Protein 2PBI (pdb70)

Sequence (1529 aa):
GQQYRPRMAFLQQKIEALVKDMQNPETGVRMHNQRVLVTSVPHAMTGGDVLQWITQRLWISNNLEAQNLGNFIVKYGYIYPLQDPKNLILKPDSSLYRFQTPYFWPTQQWPAEDTDYAIYLAKRNIKKKGILEEYEKENYDFLNKKINNYKWDFVIMQAKEQYRTGKERNKADRYALDCQEKAYWLVHRSPPGMNNVLDYGLDRVTNPNEVKKQTVTAVRKEIMYYQQALMRSTVKSSVSLGGIVKYSEQFSSSNDAIMSGCLPSNPWITDDTQFWDLNAKLVEIPTKMRVERWAFNFSELIRDPKGRQSFQYFLKKEFSGENLGFWEACEDLKYGDQSKVKEKAEEEEIYKLFLAPGARRWINIDGKTMDITVKGLRRHPHRYVLDAAQTHIYMLMKKDSYARYLKSPIYKEMLAKAIEPQNETLASLKSEAESLKGKLEEERAKLHHDVELHQVAERVEALGQFVMKTRRTLKGHGNKVLCMDWCKDKRRIVSSSQDGKVIVWDSFTTNKEHAVTMPCCTWVMACAYAPSGCAIACGGLDNKCSVYPLTFDKNENMAAKKKSVAMHTNYLSACSFTNSDMQILTASGDGTCALWDVESGQLLQSFHGHGADVLCLDLAPSSETGNTFVSGGCDKKAMVWDMRSGQCVQAFETHESDVNSVRYYPSGDAFASGSDDATCRLYDLRADREVAIYSKESIIFGASSVDFSLSGRLLFAGYNDYTINVWDVLKGSRVSILFGHENRVSTLRVSPDGTAFCSGSWDHTLRVWAGQQYRPRMAFLQQKIEALVKDMQNPETGVRMHNQRVLVTSVPHAMTGGDVLQWITQRLWISNLEAQNLGNFIVKYGYIYPLQDPKNLILKPDSSLYRFQTPYFWPTQQWPAEDTDYAIYLAKRNIKKKGILEEYEKENYDFLNKKINYKWDFVIMQAKEQYRTGKERNKADRYALDCCQEKAYWLVHRSPPGMNNVLDYGLDRVTNPNEVKKQTVTAVRKEIMYYQQALMMRSTVKSSVSLGGIVKYSEQFSSNDAIMSGCLPSNPWITDDTQFWDLNAKLVEIPTKMRVERWAFNFSELIRDPKGRQSFQYFLKKEFSGEENLGFWEACEDLKYGDQQSKVKEKAEEIYKLFLAPGARRWINIDGKTMDITVKGLRHPHRYVLDAAQTHIYMLMKKDDSYARYLKSPIYKEMLAKAIEEPQQGMATDGLHENETLASLKSEAESLKGKLEEERAKLHDVELHQVAERVEALGQFVMKTRRTLKGHGNKVLCMDWCKDKRRIVSSSQDGKVIVWDSFTTNKEHAVTMPCCTWVMACAYAPSGCAIACGGLDNKCSVYPLTFDKNENMAAKKKSVAMHTNYLSACSFTNSDMQILTASGDGTCALWDVESGQLLQSFHGHGADVLCLDLAPSSETGNTFVSGGCDKKAMVWDMRSGQQCVQAFETHESDVNSVRYYPSGDAFASGSDDATCRLYDLRADREVAIYSKESIIFGASSVDFSLSGRLLFAGYNDYTINVWDVLKGSSRVSILFGHENRVSTLRVSPDGTAFCSGSWDHTLRVWA

Structure (mmCIF, N/CA/C/O backbone):
data_2PBI
#
_entry.id   2PBI
#
_cell.length_a   110.167
_cell.length_b   119.032
_cell.length_c   131.950
_cell.angle_alpha   90.00
_cell.angle_beta   90.00
_cell.angle_gamma   90.00
#
_symmetry.space_group_name_H-M   'P 21 21 21'
#
loop_
_entity.id
_entity.type
_entity.pdbx_description
1 polymer 'Regulator of G-protein signaling 9'
2 polymer 'Guanine nucleotide-binding protein subunit beta 5'
3 non-polymer GLYCEROL
4 water water
#
loop_
_atom_site.group_PDB
_atom_site.id
_atom_site.type_symbol
_atom_site.label_atom_id
_atom_site.label_alt_id
_atom_site.label_comp_id
_atom_site.label_asym_id
_atom_site.label_entity_id
_atom_site.label_seq_id
_atom_site.pdbx_PDB_ins_code
_atom_site.Cartn_x
_atom_site.Cartn_y
_atom_site.Cartn_z
_atom_site.occupancy
_atom_site.B_iso_or_equiv
_atom_site.auth_seq_id
_atom_site.auth_comp_id
_atom_site.auth_asym_id
_atom_site.auth_atom_id
_atom_site.pdbx_PDB_model_num
ATOM 1 N N . GLY A 1 9 ? 27.767 -1.600 33.999 1.00 63.97 7 GLY A N 1
ATOM 2 C CA . GLY A 1 9 ? 27.340 -1.419 32.581 1.00 57.40 7 GLY A CA 1
ATOM 3 C C . GLY A 1 9 ? 26.323 -0.305 32.405 1.00 52.39 7 GLY A C 1
ATOM 4 O O . GLY A 1 9 ? 26.568 0.840 32.788 1.00 54.65 7 GLY A O 1
ATOM 5 N N . GLN A 1 10 ? 25.181 -0.645 31.815 1.00 46.20 8 GLN A N 1
ATOM 6 C CA . GLN A 1 10 ? 24.118 0.317 31.533 1.00 41.05 8 GLN A CA 1
ATOM 7 C C . GLN A 1 10 ? 22.834 -0.147 32.215 1.00 38.92 8 GLN A C 1
ATOM 8 O O . GLN A 1 10 ? 22.429 -1.304 32.070 1.00 38.45 8 GLN A O 1
ATOM 14 N N . GLN A 1 11 ? 22.194 0.752 32.958 1.00 38.35 9 GLN A N 1
ATOM 15 C CA . GLN A 1 11 ? 21.077 0.360 33.813 1.00 37.86 9 GLN A CA 1
ATOM 16 C C . GLN A 1 11 ? 19.710 0.849 33.357 1.00 32.78 9 GLN A C 1
ATOM 17 O O . GLN A 1 11 ? 18.706 0.276 33.756 1.00 32.43 9 GLN A O 1
ATOM 23 N N . TYR A 1 12 ? 19.666 1.898 32.539 1.00 28.54 10 TYR A N 1
ATOM 24 C CA . TYR A 1 12 ? 18.407 2.603 32.311 1.00 25.40 10 TYR A CA 1
ATOM 25 C C . TYR A 1 12 ? 17.895 2.587 30.876 1.00 20.97 10 TYR A C 1
ATOM 26 O O . TYR A 1 12 ? 18.660 2.718 29.925 1.00 19.37 10 TYR A O 1
ATOM 35 N N . ARG A 1 13 ? 16.584 2.423 30.735 1.00 19.43 11 ARG A N 1
ATOM 36 C CA . ARG A 1 13 ? 15.943 2.521 29.423 1.00 16.00 11 ARG A CA 1
ATOM 37 C C . ARG A 1 13 ? 16.077 3.946 28.860 1.00 14.85 11 ARG A C 1
ATOM 38 O O . ARG A 1 13 ? 16.000 4.925 29.614 1.00 16.42 11 ARG A O 1
ATOM 46 N N . PRO A 1 14 ? 16.297 4.070 27.541 1.00 12.90 12 PRO A N 1
ATOM 47 C CA . PRO A 1 14 ? 16.463 5.393 26.939 1.00 12.49 12 PRO A CA 1
ATOM 48 C C . PRO A 1 14 ? 15.141 6.153 26.857 1.00 12.13 12 PRO A C 1
ATOM 49 O O . PRO A 1 14 ? 14.073 5.563 27.026 1.00 11.85 12 PRO A O 1
ATOM 53 N N . ARG A 1 15 ? 15.219 7.456 26.606 1.00 12.54 13 ARG A N 1
ATOM 54 C CA . ARG A 1 15 ? 14.035 8.249 26.319 1.00 11.94 13 ARG A CA 1
ATOM 55 C C . ARG A 1 15 ? 13.316 7.677 25.117 1.00 10.00 13 ARG A C 1
ATOM 56 O O . ARG A 1 15 ? 13.940 7.141 24.209 1.00 9.04 13 ARG A O 1
ATOM 64 N N . MET A 1 16 ? 11.998 7.798 25.120 1.00 10.27 14 MET A N 1
ATOM 65 C CA . MET A 1 16 ? 11.175 7.304 24.016 1.00 9.32 14 MET A CA 1
ATOM 66 C C . MET A 1 16 ? 10.101 8.339 23.720 1.00 10.12 14 MET A C 1
ATOM 67 O O . MET A 1 16 ? 8.930 8.173 24.081 1.00 11.12 14 MET A O 1
ATOM 72 N N . ALA A 1 17 ? 10.526 9.415 23.058 1.00 9.27 15 ALA A N 1
ATOM 73 C CA . ALA A 1 17 ? 9.658 10.552 22.762 1.00 10.48 15 ALA A CA 1
ATOM 74 C C . ALA A 1 17 ? 8.482 10.174 21.846 1.00 10.92 15 ALA A C 1
ATOM 75 O O . ALA A 1 17 ? 7.435 10.840 21.868 1.00 12.35 15 ALA A O 1
ATOM 77 N N . PHE A 1 18 ? 8.647 9.104 21.071 1.00 15.37 16 PHE A N 1
ATOM 78 C CA . PHE A 1 18 ? 7.611 8.683 20.116 1.00 13.29 16 PHE A CA 1
ATOM 79 C C . PHE A 1 18 ? 6.310 8.263 20.788 1.00 11.96 16 PHE A C 1
ATOM 80 O O . PHE A 1 18 ? 5.246 8.372 20.177 1.00 11.96 16 PHE A O 1
ATOM 88 N N . LEU A 1 19 ? 6.400 7.753 22.013 1.00 12.73 17 LEU A N 1
ATOM 89 C CA . LEU A 1 19 ? 5.222 7.208 22.707 1.00 12.98 17 LEU A CA 1
ATOM 90 C C . LEU A 1 19 ? 4.141 8.262 22.913 1.00 13.82 17 LEU A C 1
ATOM 91 O O . LEU A 1 19 ? 2.996 8.027 22.539 1.00 13.65 17 LEU A O 1
ATOM 96 N N . GLN A 1 20 ? 4.519 9.416 23.461 1.00 16.81 18 GLN A N 1
ATOM 97 C CA A GLN A 1 20 ? 3.576 10.511 23.679 0.50 18.97 18 GLN A CA 1
ATOM 98 C CA B GLN A 1 20 ? 3.611 10.566 23.662 0.50 18.61 18 GLN A CA 1
ATOM 99 C C . GLN A 1 20 ? 2.951 10.943 22.349 1.00 17.29 18 GLN A C 1
ATOM 100 O O . GLN A 1 20 ? 1.763 11.270 22.302 1.00 17.05 18 GLN A O 1
ATOM 111 N N . LYS A 1 21 ? 3.747 10.904 21.279 1.00 15.29 19 LYS A N 1
ATOM 112 C CA . LYS A 1 21 ? 3.291 11.298 19.945 1.00 14.59 19 LYS A CA 1
ATOM 113 C C . LYS A 1 21 ? 2.285 10.322 19.329 1.00 12.32 19 LYS A C 1
ATOM 114 O O . LYS A 1 21 ? 1.333 10.750 18.677 1.00 12.95 19 LYS A O 1
ATOM 120 N N . ILE A 1 22 ? 2.494 9.019 19.510 1.00 10.50 20 ILE A N 1
ATOM 121 C CA . ILE A 1 22 ? 1.478 8.038 19.102 1.00 9.13 20 ILE A CA 1
ATOM 122 C C . ILE A 1 22 ? 0.198 8.224 19.923 1.00 10.33 20 ILE A C 1
ATOM 123 O O . ILE A 1 22 ? -0.902 8.227 19.372 1.00 10.00 20 ILE A O 1
ATOM 128 N N . GLU A 1 23 ? 0.356 8.371 21.239 1.00 12.08 21 GLU A N 1
ATOM 129 C CA . GLU A 1 23 ? -0.766 8.580 22.148 1.00 14.11 21 GLU A CA 1
ATOM 130 C C . GLU A 1 23 ? -1.623 9.803 21.786 1.00 16.35 21 GLU A C 1
ATOM 131 O O . GLU A 1 23 ? -2.862 9.738 21.859 1.00 15.84 21 GLU A O 1
ATOM 137 N N . ALA A 1 24 ? -0.967 10.902 21.393 1.00 16.66 22 ALA A N 1
ATOM 138 C CA . ALA A 1 24 ? -1.670 12.102 20.926 1.00 19.26 22 ALA A CA 1
ATOM 139 C C . ALA A 1 24 ? -2.491 11.812 19.674 1.00 17.77 22 ALA A C 1
ATOM 140 O O . ALA A 1 24 ? -3.627 12.247 19.568 1.00 18.53 22 ALA A O 1
ATOM 142 N N . LEU A 1 25 ? -1.907 11.060 18.739 1.00 15.69 23 LEU A N 1
ATOM 143 C CA . LEU A 1 25 ? -2.576 10.671 17.502 1.00 15.47 23 LEU A CA 1
ATOM 144 C C . LEU A 1 25 ? -3.757 9.755 17.805 1.00 15.01 23 LEU A C 1
ATOM 145 O O . LEU A 1 25 ? -4.852 9.933 17.260 1.00 15.08 23 LEU A O 1
ATOM 150 N N . VAL A 1 26 ? -3.529 8.777 18.680 1.00 14.14 24 VAL A N 1
ATOM 151 C CA . VAL A 1 26 ? -4.589 7.835 19.066 1.00 14.37 24 VAL A CA 1
ATOM 152 C C . VAL A 1 26 ? -5.768 8.557 19.735 1.00 17.39 24 VAL A C 1
ATOM 153 O O . VAL A 1 26 ? -6.926 8.266 19.437 1.00 18.15 24 VAL A O 1
ATOM 157 N N . LYS A 1 27 ? -5.469 9.520 20.606 1.00 19.91 25 LYS A N 1
ATOM 158 C CA . LYS A 1 27 ? -6.495 10.374 21.206 1.00 24.17 25 LYS A CA 1
ATOM 159 C C . LYS A 1 27 ? -7.278 11.166 20.142 1.00 25.27 25 LYS A C 1
ATOM 160 O O . LYS A 1 27 ? -8.508 11.253 20.213 1.00 26.72 25 LYS A O 1
ATOM 166 N N . ASP A 1 28 ? -6.570 11.740 19.172 1.00 24.76 26 ASP A N 1
ATOM 167 C CA . ASP A 1 28 ? -7.216 12.429 18.052 1.00 26.90 26 ASP A CA 1
ATOM 168 C C . ASP A 1 28 ? -8.157 11.467 17.313 1.00 25.17 26 ASP A C 1
ATOM 169 O O . ASP A 1 28 ? -9.268 11.837 16.976 1.00 26.32 26 ASP A O 1
ATOM 174 N N . MET A 1 29 ? -7.700 10.239 17.064 1.00 22.30 27 MET A N 1
ATOM 175 C CA . MET A 1 29 ? -8.527 9.220 16.376 1.00 22.41 27 MET A CA 1
ATOM 176 C C . MET A 1 29 ? -9.819 8.834 17.111 1.00 24.34 27 MET A C 1
ATOM 177 O O . MET A 1 29 ? -10.792 8.416 16.479 1.00 24.61 27 MET A O 1
ATOM 182 N N . GLN A 1 30 ? -9.804 8.939 18.440 1.00 26.45 28 GLN A N 1
ATOM 183 C CA . GLN A 1 30 ? -10.941 8.558 19.290 1.00 29.27 28 GLN A CA 1
ATOM 184 C C . GLN A 1 30 ? -11.912 9.707 19.556 1.00 33.69 28 GLN A C 1
ATOM 185 O O . GLN A 1 30 ? -12.938 9.516 20.230 1.00 36.30 28 GLN A O 1
ATOM 191 N N . ASN A 1 31 ? -11.597 10.895 19.038 1.00 35.24 29 ASN A N 1
ATOM 192 C CA . ASN A 1 31 ? -12.474 12.062 19.182 1.00 40.07 29 ASN A CA 1
ATOM 193 C C . ASN A 1 31 ? -13.867 11.765 18.620 1.00 41.55 29 ASN A C 1
ATOM 194 O O . ASN A 1 31 ? -13.980 11.235 17.513 1.00 39.23 29 ASN A O 1
ATOM 199 N N . PRO A 1 32 ? -14.931 12.086 19.393 1.00 45.59 30 PRO A N 1
ATOM 200 C CA . PRO A 1 32 ? -16.313 11.810 18.991 1.00 47.73 30 PRO A CA 1
ATOM 201 C C . PRO A 1 32 ? -16.788 12.529 17.727 1.00 49.78 30 PRO A C 1
ATOM 202 O O . PRO A 1 32 ? -17.655 12.005 17.020 1.00 50.49 30 PRO A O 1
ATOM 206 N N . GLU A 1 33 ? -16.245 13.710 17.447 1.00 51.38 31 GLU A N 1
ATOM 207 C CA . GLU A 1 33 ? -16.715 14.495 16.302 1.00 53.85 31 GLU A CA 1
ATOM 208 C C . GLU A 1 33 ? -15.831 14.359 15.053 1.00 50.10 31 GLU A C 1
ATOM 209 O O . GLU A 1 33 ? -16.331 14.450 13.924 1.00 51.17 31 GLU A O 1
ATOM 215 N N . THR A 1 34 ? -14.530 14.137 15.253 1.00 45.28 32 THR A N 1
ATOM 216 C CA . THR A 1 34 ? -13.566 14.203 14.158 1.00 41.98 32 THR A CA 1
ATOM 217 C C . THR A 1 34 ? -12.655 12.966 14.052 1.00 35.92 32 THR A C 1
ATOM 218 O O . THR A 1 34 ? -11.732 12.941 13.231 1.00 33.63 32 THR A O 1
ATOM 222 N N . GLY A 1 35 ? -12.914 11.952 14.874 1.00 33.10 33 GLY A N 1
ATOM 223 C CA . GLY A 1 35 ? -12.077 10.754 14.898 1.00 28.02 33 GLY A CA 1
ATOM 224 C C . GLY A 1 35 ? -12.356 9.778 13.763 1.00 25.45 33 GLY A C 1
ATOM 225 O O . GLY A 1 35 ? -13.078 10.102 12.821 1.00 26.73 33 GLY A O 1
ATOM 226 N N . VAL A 1 36 ? -11.753 8.593 13.848 1.00 21.55 34 VAL A N 1
ATOM 227 C CA . VAL A 1 36 ? -11.954 7.523 12.860 1.00 19.99 34 VAL A CA 1
ATOM 228 C C . VAL A 1 36 ? -13.420 7.059 12.872 1.00 21.46 34 VAL A C 1
ATOM 229 O O . VAL A 1 36 ? -14.034 6.942 13.947 1.00 21.88 34 VAL A O 1
ATOM 233 N N . ARG A 1 37 ? -13.979 6.814 11.687 1.00 22.00 35 ARG A N 1
ATOM 234 C CA . ARG A 1 37 ? -15.310 6.203 11.596 1.00 23.74 35 ARG A CA 1
ATOM 235 C C . ARG A 1 37 ? -15.344 4.858 12.317 1.00 22.13 35 ARG A C 1
ATOM 236 O O . ARG A 1 37 ? -14.483 3.996 12.100 1.00 19.21 35 ARG A O 1
ATOM 244 N N . MET A 1 38 ? -16.356 4.681 13.160 1.00 24.17 36 MET A N 1
ATOM 245 C CA . MET A 1 38 ? -16.525 3.451 13.907 1.00 23.96 36 MET A CA 1
ATOM 246 C C . MET A 1 38 ? -17.686 2.616 13.365 1.00 25.53 36 MET A C 1
ATOM 247 O O . MET A 1 38 ? -18.477 3.081 12.539 1.00 26.82 36 MET A O 1
ATOM 252 N N . HIS A 1 39 ? -17.790 1.385 13.856 1.00 25.05 37 HIS A N 1
ATOM 253 C CA . HIS A 1 39 ? -18.854 0.479 13.436 1.00 27.76 37 HIS A CA 1
ATOM 254 C C . HIS A 1 39 ? -19.938 0.271 14.485 1.00 30.61 37 HIS A C 1
ATOM 255 O O . HIS A 1 39 ? -19.681 0.395 15.687 1.00 30.32 37 HIS A O 1
ATOM 262 N N . ASN A 1 40 ? -21.146 -0.032 14.010 1.00 33.75 38 ASN A N 1
ATOM 263 C CA . ASN A 1 40 ? -22.227 -0.553 14.850 1.00 37.62 38 ASN A CA 1
ATOM 264 C C . ASN A 1 40 ? -21.783 -1.847 15.519 1.00 36.79 38 ASN A C 1
ATOM 265 O O . ASN A 1 40 ? -20.797 -2.466 15.105 1.00 34.54 38 ASN A O 1
ATOM 270 N N . GLN A 1 41 ? -22.505 -2.258 16.552 1.00 39.50 39 GLN A N 1
ATOM 271 C CA . GLN A 1 41 ? -22.262 -3.560 17.157 1.00 39.96 39 GLN A CA 1
ATOM 272 C C . GLN A 1 41 ? -23.584 -4.179 17.552 1.00 43.47 39 GLN A C 1
ATOM 273 O O . GLN A 1 41 ? -24.139 -3.859 18.610 1.00 46.07 39 GLN A O 1
ATOM 279 N N . ARG A 1 42 ? -24.074 -5.057 16.679 1.00 44.18 40 ARG A N 1
ATOM 280 C CA . ARG A 1 42 ? -25.385 -5.672 16.821 1.00 47.98 40 ARG A CA 1
ATOM 281 C C . ARG A 1 42 ? -25.398 -6.734 17.915 1.00 48.91 40 ARG A C 1
ATOM 282 O O . ARG A 1 42 ? -26.445 -7.009 18.499 1.00 52.25 40 ARG A O 1
ATOM 290 N N . VAL A 1 43 ? -24.238 -7.336 18.165 1.00 46.22 41 VAL A N 1
ATOM 291 C CA . VAL A 1 43 ? -24.041 -8.185 19.337 1.00 47.38 41 VAL A CA 1
ATOM 292 C C . VAL A 1 43 ? -23.522 -7.301 20.476 1.00 45.95 41 VAL A C 1
ATOM 293 O O . VAL A 1 43 ? -22.572 -6.536 20.297 1.00 43.47 41 VAL A O 1
ATOM 297 N N . LEU A 1 44 ? -24.175 -7.389 21.628 1.00 48.46 42 LEU A N 1
ATOM 298 C CA . LEU A 1 44 ? -23.856 -6.528 22.754 1.00 48.56 42 LEU A CA 1
ATOM 299 C C . LEU A 1 44 ? -22.521 -6.922 23.402 1.00 45.58 42 LEU A C 1
ATOM 300 O O . LEU A 1 44 ? -22.421 -7.963 24.060 1.00 46.31 42 LEU A O 1
ATOM 305 N N . VAL A 1 45 ? -21.504 -6.087 23.177 1.00 42.08 43 VAL A N 1
ATOM 306 C CA . VAL A 1 45 ? -20.171 -6.251 23.778 1.00 39.54 43 VAL A CA 1
ATOM 307 C C . VAL A 1 45 ? -19.839 -5.006 24.599 1.00 39.50 43 VAL A C 1
ATOM 308 O O . VAL A 1 45 ? -19.658 -3.920 24.030 1.00 37.96 43 VAL A O 1
ATOM 312 N N . THR A 1 46 ? -19.751 -5.176 25.923 1.00 41.10 44 THR A N 1
ATOM 313 C CA . THR A 1 46 ? -19.572 -4.068 26.882 1.00 41.33 44 THR A CA 1
ATOM 314 C C . THR A 1 46 ? -18.126 -3.817 27.346 1.00 38.67 44 THR A C 1
ATOM 315 O O . THR A 1 46 ? -17.843 -2.803 27.993 1.00 39.31 44 THR A O 1
ATOM 319 N N . SER A 1 47 ? -17.220 -4.733 27.026 1.00 35.18 45 SER A N 1
ATOM 320 C CA . SER A 1 47 ? -15.903 -4.742 27.662 1.00 33.35 45 SER A CA 1
ATOM 321 C C . SER A 1 47 ? -14.797 -4.045 26.853 1.00 28.61 45 SER A C 1
ATOM 322 O O . SER A 1 47 ? -13.717 -3.783 27.377 1.00 26.83 45 SER A O 1
ATOM 325 N N . VAL A 1 48 ? -15.075 -3.752 25.584 1.00 25.52 46 VAL A N 1
ATOM 326 C CA . VAL A 1 48 ? -14.085 -3.194 24.649 1.00 22.17 46 VAL A CA 1
ATOM 327 C C . VAL A 1 48 ? -14.770 -2.154 23.752 1.00 21.73 46 VAL A C 1
ATOM 328 O O . VAL A 1 48 ? -15.995 -2.155 23.649 1.00 23.02 46 VAL A O 1
ATOM 332 N N . PRO A 1 49 ? -13.994 -1.254 23.112 1.00 20.30 47 PRO A N 1
ATOM 333 C CA . PRO A 1 49 ? -14.668 -0.297 22.217 1.00 20.53 47 PRO A CA 1
ATOM 334 C C . PRO A 1 49 ? -15.211 -0.954 20.952 1.00 19.59 47 PRO A C 1
ATOM 335 O O . PRO A 1 49 ? -14.901 -2.118 20.681 1.00 18.26 47 PRO A O 1
ATOM 339 N N . HIS A 1 50 ? -16.011 -0.207 20.195 1.00 20.11 48 HIS A N 1
ATOM 340 C CA . HIS A 1 50 ? -16.509 -0.663 18.901 1.00 20.31 48 HIS A CA 1
ATOM 341 C C . HIS A 1 50 ? -15.345 -0.857 17.945 1.00 17.26 48 HIS A C 1
ATOM 342 O O . HIS A 1 50 ? -14.286 -0.252 18.119 1.00 15.01 48 HIS A O 1
ATOM 349 N N . ALA A 1 51 ? -15.543 -1.711 16.945 1.00 17.05 49 ALA A N 1
ATOM 350 C CA . ALA A 1 51 ? -14.506 -2.019 15.971 1.00 14.55 49 ALA A CA 1
ATOM 351 C C . ALA A 1 51 ? -14.487 -0.943 14.896 1.00 14.72 49 ALA A C 1
ATOM 352 O O . ALA A 1 51 ? -15.414 -0.139 14.801 1.00 16.49 49 ALA A O 1
ATOM 354 N N . MET A 1 52 ? -13.433 -0.945 14.085 1.00 12.51 50 MET A N 1
ATOM 355 C CA . MET A 1 52 ? -13.293 -0.019 12.967 1.00 12.55 50 MET A CA 1
ATOM 356 C C . MET A 1 52 ? -12.472 -0.741 11.917 1.00 10.72 50 MET A C 1
ATOM 357 O O . MET A 1 52 ? -11.736 -1.681 12.251 1.00 9.32 50 MET A O 1
ATOM 362 N N . THR A 1 53 ? -12.587 -0.327 10.657 1.00 10.90 51 THR A N 1
ATOM 363 C CA . THR A 1 53 ? -11.829 -1.016 9.596 1.00 9.84 51 THR A CA 1
ATOM 364 C C . THR A 1 53 ? -10.433 -0.428 9.429 1.00 8.51 51 THR A C 1
ATOM 365 O O . THR A 1 53 ? -10.204 0.752 9.710 1.00 8.56 51 THR A O 1
ATOM 369 N N . GLY A 1 54 ? -9.500 -1.260 8.968 1.00 7.50 52 GLY A N 1
ATOM 370 C CA . GLY A 1 54 ? -8.160 -0.790 8.619 1.00 6.18 52 GLY A CA 1
ATOM 371 C C . GLY A 1 54 ? -8.186 0.320 7.584 1.00 7.29 52 GLY A C 1
ATOM 372 O O . GLY A 1 54 ? -7.427 1.280 7.697 1.00 6.68 52 GLY A O 1
ATOM 373 N N . GLY A 1 55 ? -9.063 0.199 6.587 1.00 8.41 53 GLY A N 1
ATOM 374 C CA . GLY A 1 55 ? -9.226 1.237 5.553 1.00 10.37 53 GLY A CA 1
ATOM 375 C C . GLY A 1 55 ? -9.652 2.594 6.109 1.00 11.17 53 GLY A C 1
ATOM 376 O O . GLY A 1 55 ? -9.134 3.628 5.689 1.00 11.56 53 GLY A O 1
ATOM 377 N N . ASP A 1 56 ? -10.587 2.593 7.061 1.00 10.95 54 ASP A N 1
ATOM 378 C CA . ASP A 1 56 ? -11.029 3.829 7.712 1.00 12.02 54 ASP A CA 1
ATOM 379 C C . ASP A 1 56 ? -9.937 4.479 8.587 1.00 10.61 54 ASP A C 1
ATOM 380 O O . ASP A 1 56 ? -9.828 5.714 8.619 1.00 11.53 54 ASP A O 1
ATOM 385 N N . VAL A 1 57 ? -9.152 3.671 9.299 1.00 7.95 55 VAL A N 1
ATOM 386 C CA . VAL A 1 57 ? -8.024 4.204 10.078 1.00 8.17 55 VAL A CA 1
ATOM 387 C C . VAL A 1 57 ? -7.020 4.835 9.122 1.00 8.60 55 VAL A C 1
ATOM 388 O O . VAL A 1 57 ? -6.555 5.947 9.354 1.00 9.53 55 VAL A O 1
ATOM 392 N N . LEU A 1 58 ? -6.706 4.122 8.046 1.00 8.15 56 LEU A N 1
ATOM 393 C CA . LEU A 1 58 ? -5.769 4.634 7.051 1.00 10.40 56 LEU A CA 1
ATOM 394 C C . LEU A 1 58 ? -6.240 5.919 6.395 1.00 12.43 56 LEU A C 1
ATOM 395 O O . LEU A 1 58 ? -5.449 6.842 6.210 1.00 13.71 56 LEU A O 1
ATOM 400 N N . GLN A 1 59 ? -7.523 5.976 6.042 1.00 13.58 57 GLN A N 1
ATOM 401 C CA . GLN A 1 59 ? -8.085 7.182 5.432 1.00 17.04 57 GLN A CA 1
ATOM 402 C C . GLN A 1 59 ? -7.982 8.376 6.383 1.00 16.64 57 GLN A C 1
ATOM 403 O O . GLN A 1 59 ? -7.619 9.480 5.968 1.00 18.17 57 GLN A O 1
ATOM 409 N N . TRP A 1 60 ? -8.290 8.141 7.655 1.00 15.02 58 TRP A N 1
ATOM 410 C CA . TRP A 1 60 ? -8.188 9.170 8.683 1.00 15.89 58 TRP A CA 1
ATOM 411 C C . TRP A 1 60 ? -6.760 9.728 8.797 1.00 15.23 58 TRP A C 1
ATOM 412 O O . TRP A 1 60 ? -6.573 10.942 8.859 1.00 16.74 58 TRP A O 1
ATOM 423 N N . ILE A 1 61 ? -5.764 8.840 8.839 1.00 12.77 59 ILE A N 1
ATOM 424 C CA . ILE A 1 61 ? -4.345 9.235 8.883 1.00 12.36 59 ILE A CA 1
ATOM 425 C C . ILE A 1 61 ? -3.929 10.063 7.655 1.00 14.80 59 ILE A C 1
ATOM 426 O O . ILE A 1 61 ? -3.302 11.122 7.779 1.00 15.40 59 ILE A O 1
ATOM 431 N N . THR A 1 62 ? -4.259 9.555 6.471 1.00 15.60 60 THR A N 1
ATOM 432 C CA . THR A 1 62 ? -3.941 10.217 5.205 1.00 18.59 60 THR A CA 1
ATOM 433 C C . THR A 1 62 ? -4.494 11.639 5.190 1.00 21.87 60 THR A C 1
ATOM 434 O O . THR A 1 62 ? -3.785 12.593 4.824 1.00 23.29 60 THR A O 1
ATOM 438 N N . GLN A 1 63 ? -5.748 11.775 5.613 1.00 22.88 61 GLN A N 1
ATOM 439 C CA . GLN A 1 63 ? -6.429 13.070 5.617 1.00 27.11 61 GLN A CA 1
ATOM 440 C C . GLN A 1 63 ? -5.936 14.007 6.721 1.00 27.28 61 GLN A C 1
ATOM 441 O O . GLN A 1 63 ? -5.698 15.183 6.465 1.00 30.09 61 GLN A O 1
ATOM 447 N N . ARG A 1 64 ? -5.783 13.481 7.934 1.00 24.69 62 ARG A N 1
ATOM 448 C CA . ARG A 1 64 ? -5.355 14.279 9.086 1.00 25.71 62 ARG A CA 1
ATOM 449 C C . ARG A 1 64 ? -3.938 14.857 8.902 1.00 25.55 62 ARG A C 1
ATOM 450 O O . ARG A 1 64 ? -3.686 16.031 9.187 1.00 27.82 62 ARG A O 1
ATOM 458 N N . LEU A 1 65 ? -3.022 14.025 8.421 1.00 22.43 63 LEU A N 1
ATOM 459 C CA . LEU A 1 65 ? -1.623 14.414 8.324 1.00 22.24 63 LEU A CA 1
ATOM 460 C C . LEU A 1 65 ? -1.269 14.915 6.929 1.00 24.03 63 LEU A C 1
ATOM 461 O O . LEU A 1 65 ? -0.161 15.409 6.707 1.00 24.85 63 LEU A O 1
ATOM 466 N N . TRP A 1 66 ? -2.223 14.794 6.006 1.00 24.67 64 TRP A N 1
ATOM 467 C CA . TRP A 1 66 ? -2.068 15.213 4.603 1.00 26.74 64 TRP A CA 1
ATOM 468 C C . TRP A 1 66 ? -0.817 14.612 3.972 1.00 24.68 64 TRP A C 1
ATOM 469 O O . TRP A 1 66 ? 0.130 15.322 3.627 1.00 26.57 64 TRP A O 1
ATOM 480 N N . ILE A 1 67 ? -0.812 13.293 3.842 1.00 20.93 65 ILE A N 1
ATOM 481 C CA . ILE A 1 67 ? 0.362 12.570 3.360 1.00 19.61 65 ILE A CA 1
ATOM 482 C C . ILE A 1 67 ? -0.039 11.490 2.369 1.00 19.67 65 ILE A C 1
ATOM 483 O O . ILE A 1 67 ? -1.219 11.135 2.285 1.00 19.50 65 ILE A O 1
ATOM 488 N N . SER A 1 68 ? 0.939 10.961 1.633 1.00 20.40 66 SER A N 1
ATOM 489 C CA . SER A 1 68 ? 0.695 9.869 0.677 1.00 20.68 66 SER A CA 1
ATOM 490 C C . SER A 1 68 ? 0.211 8.601 1.373 1.00 18.62 66 SER A C 1
ATOM 491 O O . SER A 1 68 ? 0.433 8.409 2.570 1.00 15.52 66 SER A O 1
ATOM 494 N N . ASN A 1 69 ? -0.453 7.730 0.619 1.00 19.04 67 ASN A N 1
ATOM 495 C CA A ASN A 1 69 ? -0.917 6.494 1.214 0.50 17.46 67 ASN A CA 1
ATOM 496 C CA B ASN A 1 69 ? -0.915 6.450 1.128 0.50 17.73 67 ASN A CA 1
ATOM 497 C C . ASN A 1 69 ? 0.233 5.605 1.681 1.00 15.92 67 ASN A C 1
ATOM 498 O O . ASN A 1 69 ? 0.082 4.894 2.666 1.00 14.19 67 ASN A O 1
ATOM 507 N N . LEU A 1 70 ? 1.385 5.681 1.012 1.00 17.03 68 LEU A N 1
ATOM 508 C CA . LEU A 1 70 ? 2.566 4.924 1.415 1.00 16.44 68 LEU A CA 1
ATOM 509 C C . LEU A 1 70 ? 3.054 5.352 2.798 1.00 13.89 68 LEU A C 1
ATOM 510 O O . LEU A 1 70 ? 3.349 4.509 3.658 1.00 11.39 68 LEU A O 1
ATOM 515 N N . GLU A 1 71 ? 3.158 6.666 3.004 1.00 13.57 69 GLU A N 1
ATOM 516 C CA . GLU A 1 71 ? 3.618 7.192 4.299 1.00 12.54 69 GLU A CA 1
ATOM 517 C C . GLU A 1 71 ? 2.581 6.900 5.395 1.00 10.36 69 GLU A C 1
ATOM 518 O O . GLU A 1 71 ? 2.940 6.546 6.521 1.00 9.09 69 GLU A O 1
ATOM 524 N N . ALA A 1 72 ? 1.301 7.052 5.066 1.00 10.05 70 ALA A N 1
ATOM 525 C CA . ALA A 1 72 ? 0.226 6.736 6.022 1.00 8.84 70 ALA A CA 1
ATOM 526 C C . ALA A 1 72 ? 0.194 5.254 6.379 1.00 7.35 70 ALA A C 1
ATOM 527 O O . ALA A 1 72 ? -0.027 4.891 7.538 1.00 5.89 70 ALA A O 1
ATOM 529 N N . GLN A 1 73 ? 0.415 4.407 5.379 1.00 8.07 71 GLN A N 1
ATOM 530 C CA . GLN A 1 73 ? 0.517 2.958 5.588 1.00 8.18 71 GLN A CA 1
ATOM 531 C C . GLN A 1 73 ? 1.676 2.591 6.521 1.00 7.21 71 GLN A C 1
ATOM 532 O O . GLN A 1 73 ? 1.516 1.753 7.398 1.00 7.12 71 GLN A O 1
ATOM 538 N N . ASN A 1 74 ? 2.846 3.187 6.300 1.00 7.62 72 ASN A N 1
ATOM 539 C CA . ASN A 1 74 ? 4.004 2.953 7.170 1.00 8.02 72 ASN A CA 1
ATOM 540 C C . ASN A 1 74 ? 3.686 3.356 8.602 1.00 6.90 72 ASN A C 1
ATOM 541 O O . ASN A 1 74 ? 3.895 2.576 9.528 1.00 5.97 72 ASN A O 1
ATOM 546 N N . LEU A 1 75 ? 3.161 4.567 8.785 1.00 7.08 73 LEU A N 1
ATOM 547 C CA . LEU A 1 75 ? 2.826 5.030 10.136 1.00 7.16 73 LEU A CA 1
ATOM 548 C C . LEU A 1 75 ? 1.746 4.148 10.783 1.00 5.66 73 LEU A C 1
ATOM 549 O O . LEU A 1 75 ? 1.861 3.770 11.946 1.00 5.46 73 LEU A O 1
ATOM 554 N N . GLY A 1 76 ? 0.710 3.822 10.022 1.00 5.49 74 GLY A N 1
ATOM 555 C CA . GLY A 1 76 ? -0.385 2.987 10.516 1.00 4.83 74 GLY A CA 1
ATOM 556 C C . GLY A 1 76 ? 0.138 1.637 10.985 1.00 4.23 74 GLY A C 1
ATOM 557 O O . GLY A 1 76 ? -0.280 1.134 12.037 1.00 3.78 74 GLY A O 1
ATOM 558 N N . ASN A 1 77 ? 1.080 1.071 10.222 1.00 4.30 75 ASN A N 1
ATOM 559 C CA . ASN A 1 77 ? 1.725 -0.188 10.596 1.00 4.06 75 ASN A CA 1
ATOM 560 C C . ASN A 1 77 ? 2.398 -0.106 11.949 1.00 3.61 75 ASN A C 1
ATOM 561 O O . ASN A 1 77 ? 2.260 -1.023 12.763 1.00 3.43 75 ASN A O 1
ATOM 566 N N . PHE A 1 78 ? 3.115 0.991 12.213 1.00 3.20 76 PHE A N 1
ATOM 567 C CA . PHE A 1 78 ? 3.768 1.135 13.517 1.00 3.74 76 PHE A CA 1
ATOM 568 C C . PHE A 1 78 ? 2.790 1.258 14.680 1.00 4.08 76 PHE A C 1
ATOM 569 O O . PHE A 1 78 ? 3.049 0.737 15.765 1.00 3.95 76 PHE A O 1
ATOM 577 N N . ILE A 1 79 ? 1.674 1.949 14.461 1.00 4.15 77 ILE A N 1
ATOM 578 C CA . ILE A 1 79 ? 0.651 2.048 15.506 1.00 4.74 77 ILE A CA 1
ATOM 579 C C . ILE A 1 79 ? 0.154 0.644 15.919 1.00 4.18 77 ILE A C 1
ATOM 580 O O . ILE A 1 79 ? -0.088 0.377 17.115 1.00 4.97 77 ILE A O 1
ATOM 585 N N . VAL A 1 80 ? 0.020 -0.241 14.936 1.00 3.21 78 VAL A N 1
ATOM 586 C CA . VAL A 1 80 ? -0.343 -1.646 15.177 1.00 3.15 78 VAL A CA 1
ATOM 587 C C . VAL A 1 80 ? 0.818 -2.434 15.805 1.00 3.84 78 VAL A C 1
ATOM 588 O O . VAL A 1 80 ? 0.618 -3.202 16.761 1.00 4.49 78 VAL A O 1
ATOM 592 N N . LYS A 1 81 ? 2.024 -2.260 15.274 1.00 3.23 79 LYS A N 1
ATOM 593 C CA . LYS A 1 81 ? 3.170 -3.020 15.792 1.00 5.31 79 LYS A CA 1
ATOM 594 C C . LYS A 1 81 ? 3.430 -2.727 17.267 1.00 4.68 79 LYS A C 1
ATOM 595 O O . LYS A 1 81 ? 3.851 -3.621 18.005 1.00 6.47 79 LYS A O 1
ATOM 601 N N . TYR A 1 82 ? 3.203 -1.479 17.680 1.00 4.19 80 TYR A N 1
ATOM 602 C CA . TYR A 1 82 ? 3.366 -1.081 19.094 1.00 5.33 80 TYR A CA 1
ATOM 603 C C . TYR A 1 82 ? 2.170 -1.439 19.978 1.00 5.86 80 TYR A C 1
ATOM 604 O O . TYR A 1 82 ? 2.220 -1.281 21.217 1.00 6.97 80 TYR A O 1
ATOM 613 N N . GLY A 1 83 ? 1.099 -1.912 19.347 1.00 5.04 81 GLY A N 1
ATOM 614 C CA . GLY A 1 83 ? -0.040 -2.461 20.080 1.00 6.24 81 GLY A CA 1
ATOM 615 C C . GLY A 1 83 ? -1.126 -1.491 20.502 1.00 6.80 81 GLY A C 1
ATOM 616 O O . GLY A 1 83 ? -1.973 -1.842 21.331 1.00 8.05 81 GLY A O 1
ATOM 617 N N . TYR A 1 84 ? -1.134 -0.292 19.922 1.00 5.35 82 TYR A N 1
ATOM 618 C CA . TYR A 1 84 ? -2.167 0.710 20.239 1.00 5.96 82 TYR A CA 1
ATOM 619 C C . TYR A 1 84 ? -3.507 0.384 19.569 1.00 5.69 82 TYR A C 1
ATOM 620 O O . TYR A 1 84 ? -4.578 0.765 20.059 1.00 5.71 82 TYR A O 1
ATOM 629 N N . ILE A 1 85 ? -3.403 -0.300 18.432 1.00 4.80 83 ILE A N 1
ATOM 630 C CA . ILE A 1 85 ? -4.523 -0.785 17.654 1.00 5.70 83 ILE A CA 1
ATOM 631 C C . ILE A 1 85 ? -4.203 -2.236 17.334 1.00 5.34 83 ILE A C 1
ATOM 632 O O . ILE A 1 85 ? -3.044 -2.563 17.062 1.00 5.30 83 ILE A O 1
ATOM 637 N N . TYR A 1 86 ? -5.211 -3.107 17.376 1.00 5.08 84 TYR A N 1
ATOM 638 C CA . TYR A 1 86 ? -4.989 -4.529 17.095 1.00 5.00 84 TYR A CA 1
ATOM 639 C C . TYR A 1 86 ? -6.085 -5.126 16.215 1.00 5.12 84 TYR A C 1
ATOM 640 O O . TYR A 1 86 ? -7.243 -4.709 16.301 1.00 5.97 84 TYR A O 1
ATOM 649 N N . PRO A 1 87 ? -5.724 -6.102 15.357 1.00 6.10 85 PRO A N 1
ATOM 650 C CA . PRO A 1 87 ? -6.677 -6.748 14.453 1.00 6.69 85 PRO A CA 1
ATOM 651 C C . PRO A 1 87 ? -7.567 -7.789 15.134 1.00 9.34 85 PRO A C 1
ATOM 652 O O . PRO A 1 87 ? -7.122 -8.484 16.041 1.00 8.64 85 PRO A O 1
ATOM 656 N N . LEU A 1 88 ? -8.807 -7.908 14.668 1.00 10.89 86 LEU A N 1
ATOM 657 C CA . LEU A 1 88 ? -9.729 -8.906 15.229 1.00 14.19 86 LEU A CA 1
ATOM 658 C C . LEU A 1 88 ? -9.578 -10.283 14.568 1.00 17.03 86 LEU A C 1
ATOM 659 O O . LEU A 1 88 ? -9.981 -11.290 15.151 1.00 19.52 86 LEU A O 1
ATOM 664 N N . GLN A 1 89 ? -8.996 -10.305 13.369 1.00 17.24 87 GLN A N 1
ATOM 665 C CA . GLN A 1 89 ? -8.720 -11.532 12.616 1.00 21.13 87 GLN A CA 1
ATOM 666 C C . GLN A 1 89 ? -7.262 -11.552 12.144 1.00 20.56 87 GLN A C 1
ATOM 667 O O . GLN A 1 89 ? -6.616 -10.505 12.099 1.00 18.39 87 GLN A O 1
ATOM 673 N N . ASP A 1 90 ? -6.742 -12.733 11.797 1.00 23.30 88 ASP A N 1
ATOM 674 C CA . ASP A 1 90 ? -5.310 -12.905 11.432 1.00 24.02 88 ASP A CA 1
ATOM 675 C C . ASP A 1 90 ? -4.379 -12.187 12.444 1.00 21.99 88 ASP A C 1
ATOM 676 O O . ASP A 1 90 ? -3.528 -11.387 12.055 1.00 20.76 88 ASP A O 1
ATOM 681 N N . PRO A 1 91 ? -4.539 -12.476 13.751 1.00 22.78 89 PRO A N 1
ATOM 682 C CA . PRO A 1 91 ? -3.921 -11.626 14.793 1.00 21.03 89 PRO A CA 1
ATOM 683 C C . PRO A 1 91 ? -2.392 -11.583 14.830 1.00 21.51 89 PRO A C 1
ATOM 684 O O . PRO A 1 91 ? -1.810 -10.645 15.394 1.00 19.22 89 PRO A O 1
ATOM 688 N N . LYS A 1 92 ? -1.747 -12.597 14.265 1.00 23.40 90 LYS A N 1
ATOM 689 C CA . LYS A 1 92 ? -0.285 -12.652 14.235 1.00 24.82 90 LYS A CA 1
ATOM 690 C C . LYS A 1 92 ? 0.312 -11.666 13.230 1.00 22.50 90 LYS A C 1
ATOM 691 O O . LYS A 1 92 ? 1.523 -11.405 13.239 1.00 23.38 90 LYS A O 1
ATOM 697 N N . ASN A 1 93 ? -0.542 -11.129 12.364 1.00 20.53 91 ASN A N 1
ATOM 698 C CA . ASN A 1 93 ? -0.115 -10.234 11.305 1.00 18.85 91 ASN A CA 1
ATOM 699 C C . ASN A 1 93 ? -0.283 -8.781 11.740 1.00 15.73 91 ASN A C 1
ATOM 700 O O . ASN A 1 93 ? -1.353 -8.198 11.558 1.00 14.07 91 ASN A O 1
ATOM 705 N N . LEU A 1 94 ? 0.775 -8.214 12.326 1.00 14.40 92 LEU A N 1
ATOM 706 C CA . LEU A 1 94 ? 0.724 -6.871 12.915 1.00 12.45 92 LEU A CA 1
ATOM 707 C C . LEU A 1 94 ? 0.987 -5.780 11.877 1.00 11.53 92 LEU A C 1
ATOM 708 O O . LEU A 1 94 ? 2.021 -5.106 11.897 1.00 10.92 92 LEU A O 1
ATOM 713 N N . ILE A 1 95 ? 0.044 -5.655 10.950 1.00 10.99 93 ILE A N 1
ATOM 714 C CA . ILE A 1 95 ? 0.033 -4.580 9.966 1.00 10.56 93 ILE A CA 1
ATOM 715 C C . ILE A 1 95 ? -1.363 -3.969 9.992 1.00 9.17 93 ILE A C 1
ATOM 716 O O . ILE A 1 95 ? -2.310 -4.602 10.457 1.00 8.65 93 ILE A O 1
ATOM 721 N N . LEU A 1 96 ? -1.494 -2.747 9.489 1.00 8.58 94 LEU A N 1
ATOM 722 C CA . LEU A 1 96 ? -2.807 -2.148 9.304 1.00 8.25 94 LEU A CA 1
ATOM 723 C C . LEU A 1 96 ? -3.246 -2.361 7.851 1.00 9.75 94 LEU A C 1
ATOM 724 O O . LEU A 1 96 ? -2.745 -1.692 6.943 1.00 11.00 94 LEU A O 1
ATOM 729 N N . LYS A 1 97 ? -4.154 -3.308 7.628 1.00 9.86 95 LYS A N 1
ATOM 730 C CA . LYS A 1 97 ? -4.550 -3.664 6.267 1.00 11.39 95 LYS A CA 1
ATOM 731 C C . LYS A 1 97 ? -5.453 -2.583 5.691 1.00 10.82 95 LYS A C 1
ATOM 732 O O . LYS A 1 97 ? -6.366 -2.129 6.374 1.00 10.54 95 LYS A O 1
ATOM 738 N N . PRO A 1 98 ? -5.171 -2.136 4.455 1.00 11.52 96 PRO A N 1
ATOM 739 C CA . PRO A 1 98 ? -5.996 -1.102 3.808 1.00 12.12 96 PRO A CA 1
ATOM 740 C C . PRO A 1 98 ? -7.304 -1.677 3.245 1.00 13.17 96 PRO A C 1
ATOM 741 O O . PRO A 1 98 ? -7.573 -1.583 2.031 1.00 15.32 96 PRO A O 1
ATOM 745 N N . ASP A 1 99 ? -8.115 -2.261 4.119 1.00 11.73 97 ASP A N 1
ATOM 746 C CA . ASP A 1 99 ? -9.327 -2.965 3.664 1.00 13.37 97 ASP A CA 1
ATOM 747 C C . ASP A 1 99 ? -10.387 -3.029 4.754 1.00 12.26 97 ASP A C 1
ATOM 748 O O . ASP A 1 99 ? -10.265 -2.326 5.762 1.00 10.70 97 ASP A O 1
ATOM 753 N N . SER A 1 100 ? -11.411 -3.860 4.555 1.00 12.84 98 SER A N 1
ATOM 754 C CA . SER A 1 100 ? -12.509 -3.983 5.516 1.00 13.50 98 SER A CA 1
ATOM 755 C C . SER A 1 100 ? -12.195 -4.827 6.764 1.00 12.77 98 SER A C 1
ATOM 756 O O . SER A 1 100 ? -13.081 -5.028 7.607 1.00 12.91 98 SER A O 1
ATOM 759 N N . SER A 1 101 ? -10.951 -5.320 6.880 1.00 11.18 99 SER A N 1
ATOM 760 C CA . SER A 1 101 ? -10.487 -6.030 8.080 1.00 10.80 99 SER A CA 1
ATOM 761 C C . SER A 1 101 ? -10.721 -5.151 9.313 1.00 9.06 99 SER A C 1
ATOM 762 O O . SER A 1 101 ? -10.469 -3.940 9.273 1.00 7.26 99 SER A O 1
ATOM 765 N N . LEU A 1 102 ? -11.164 -5.781 10.403 1.00 8.76 100 LEU A N 1
ATOM 766 C CA . LEU A 1 102 ? -11.549 -5.068 11.623 1.00 8.94 100 LEU A CA 1
ATOM 767 C C . LEU A 1 102 ? -10.442 -4.968 12.684 1.00 7.51 100 LEU A C 1
ATOM 768 O O . LEU A 1 102 ? -9.621 -5.894 12.847 1.00 7.32 100 LEU A O 1
ATOM 773 N N . TYR A 1 103 ? -10.443 -3.830 13.380 1.00 6.98 101 TYR A N 1
ATOM 774 C CA . TYR A 1 103 ? -9.461 -3.484 14.411 1.00 5.96 101 TYR A CA 1
ATOM 775 C C . TYR A 1 103 ? -10.179 -2.839 15.589 1.00 7.07 101 TYR A C 1
ATOM 776 O O . TYR A 1 103 ? -11.288 -2.316 15.425 1.00 7.40 101 TYR A O 1
ATOM 785 N N . ARG A 1 104 ? -9.539 -2.861 16.761 1.00 5.89 102 ARG A N 1
ATOM 786 C CA . ARG A 1 104 ? -10.022 -2.118 17.924 1.00 7.14 102 ARG A CA 1
ATOM 787 C C . ARG A 1 104 ? -8.863 -1.368 18.546 1.00 6.62 102 ARG A C 1
ATOM 788 O O . ARG A 1 104 ? -7.708 -1.795 18.429 1.00 5.63 102 ARG A O 1
ATOM 796 N N . PHE A 1 105 ? -9.184 -0.271 19.222 1.00 7.91 103 PHE A N 1
ATOM 797 C CA . PHE A 1 105 ? -8.205 0.452 20.018 1.00 8.24 103 PHE A CA 1
ATOM 798 C C . PHE A 1 105 ? -7.907 -0.358 21.260 1.00 8.91 103 PHE A C 1
ATOM 799 O O . PHE A 1 105 ? -8.824 -0.839 21.933 1.00 10.78 103 PHE A O 1
ATOM 807 N N . GLN A 1 106 ? -6.621 -0.483 21.564 1.00 8.27 104 GLN A N 1
ATOM 808 C CA . GLN A 1 106 ? -6.180 -1.121 22.783 1.00 9.04 104 GLN A CA 1
ATOM 809 C C . GLN A 1 106 ? -6.512 -0.198 23.971 1.00 11.00 104 GLN A C 1
ATOM 810 O O . GLN A 1 106 ? -6.511 1.027 23.837 1.00 11.19 104 GLN A O 1
ATOM 816 N N . THR A 1 107 ? -6.793 -0.790 25.125 1.00 12.67 105 THR A N 1
ATOM 817 C CA . THR A 1 107 ? -7.035 -0.021 26.344 1.00 15.07 105 THR A CA 1
ATOM 818 C C . THR A 1 107 ? -5.689 0.571 26.842 1.00 14.36 105 THR A C 1
ATOM 819 O O . THR A 1 107 ? -4.655 -0.079 26.711 1.00 12.26 105 THR A O 1
ATOM 823 N N . PRO A 1 108 ? -5.682 1.827 27.348 1.00 16.40 106 PRO A N 1
ATOM 824 C CA . PRO A 1 108 ? -4.404 2.420 27.814 1.00 16.94 106 PRO A CA 1
ATOM 825 C C . PRO A 1 108 ? -3.564 1.579 28.805 1.00 17.15 106 PRO A C 1
ATOM 826 O O . PRO A 1 108 ? -2.339 1.685 28.820 1.00 16.92 106 PRO A O 1
ATOM 830 N N . TYR A 1 109 ? -4.212 0.743 29.602 1.00 18.42 107 TYR A N 1
ATOM 831 C CA . TYR A 1 109 ? -3.527 -0.193 30.501 1.00 19.51 107 TYR A CA 1
ATOM 832 C C . TYR A 1 109 ? -2.527 -1.097 29.764 1.00 16.85 107 TYR A C 1
ATOM 833 O O . TYR A 1 109 ? -1.520 -1.526 30.337 1.00 16.79 107 TYR A O 1
ATOM 842 N N . PHE A 1 110 ? -2.805 -1.366 28.490 1.00 13.68 108 PHE A N 1
ATOM 843 C CA . PHE A 1 110 ? -1.975 -2.249 27.683 1.00 11.66 108 PHE A CA 1
ATOM 844 C C . PHE A 1 110 ? -1.160 -1.459 26.646 1.00 10.76 108 PHE A C 1
ATOM 845 O O . PHE A 1 110 ? -0.760 -1.997 25.623 1.00 10.05 108 PHE A O 1
ATOM 853 N N . TRP A 1 111 ? -0.933 -0.175 26.890 1.00 11.47 109 TRP A N 1
ATOM 854 C CA . TRP A 1 111 ? -0.020 0.581 26.047 1.00 11.87 109 TRP A CA 1
ATOM 855 C C . TRP A 1 111 ? 1.426 0.369 26.522 1.00 12.23 109 TRP A C 1
ATOM 856 O O . TRP A 1 111 ? 1.646 0.044 27.693 1.00 13.21 109 TRP A O 1
ATOM 867 N N . PRO A 1 112 ? 2.406 0.522 25.608 1.00 11.21 110 PRO A N 1
ATOM 868 C CA . PRO A 1 112 ? 3.804 0.473 26.031 1.00 12.30 110 PRO A CA 1
ATOM 869 C C . PRO A 1 112 ? 4.180 1.743 26.784 1.00 13.79 110 PRO A C 1
ATOM 870 O O . PRO A 1 112 ? 3.566 2.794 26.562 1.00 14.28 110 PRO A O 1
ATOM 874 N N . THR A 1 113 ? 5.157 1.640 27.682 1.00 15.06 111 THR A N 1
ATOM 875 C CA . THR A 1 113 ? 5.608 2.780 28.468 1.00 17.47 111 THR A CA 1
ATOM 876 C C . THR A 1 113 ? 7.125 2.962 28.330 1.00 18.22 111 THR A C 1
ATOM 877 O O . THR A 1 113 ? 7.842 2.012 27.991 1.00 17.99 111 THR A O 1
ATOM 881 N N . GLN A 1 114 ? 7.616 4.173 28.578 1.00 18.87 112 GLN A N 1
ATOM 882 C CA . GLN A 1 114 ? 9.050 4.436 28.428 1.00 20.19 112 GLN A CA 1
ATOM 883 C C . GLN A 1 114 ? 9.845 3.729 29.545 1.00 23.22 112 GLN A C 1
ATOM 884 O O . GLN A 1 114 ? 10.865 3.103 29.287 1.00 23.81 112 GLN A O 1
ATOM 890 N N . GLN A 1 115 ? 9.350 3.811 30.776 1.00 25.35 113 GLN A N 1
ATOM 891 C CA . GLN A 1 115 ? 10.147 3.411 31.942 1.00 29.63 113 GLN A CA 1
ATOM 892 C C . GLN A 1 115 ? 9.971 1.953 32.384 1.00 30.19 113 GLN A C 1
ATOM 893 O O . GLN A 1 115 ? 10.850 1.399 33.042 1.00 32.94 113 GLN A O 1
ATOM 899 N N . TRP A 1 116 ? 8.844 1.339 32.023 1.00 27.77 114 TRP A N 1
ATOM 900 C CA . TRP A 1 116 ? 8.462 0.037 32.578 1.00 28.78 114 TRP A CA 1
ATOM 901 C C . TRP A 1 116 ? 8.198 -1.004 31.493 1.00 25.43 114 TRP A C 1
ATOM 902 O O . TRP A 1 116 ? 7.236 -0.870 30.746 1.00 23.67 114 TRP A O 1
ATOM 913 N N . PRO A 1 117 ? 9.051 -2.042 31.383 1.00 25.62 115 PRO A N 1
ATOM 914 C CA . PRO A 1 117 ? 8.655 -3.096 30.436 1.00 22.76 115 PRO A CA 1
ATOM 915 C C . PRO A 1 117 ? 7.578 -3.996 31.043 1.00 21.92 115 PRO A C 1
ATOM 916 O O . PRO A 1 117 ? 7.338 -3.933 32.253 1.00 23.70 115 PRO A O 1
ATOM 920 N N . ALA A 1 118 ? 6.947 -4.825 30.213 1.00 19.47 116 ALA A N 1
ATOM 921 C CA . ALA A 1 118 ? 6.032 -5.863 30.703 1.00 19.51 116 ALA A CA 1
ATOM 922 C C . ALA A 1 118 ? 6.819 -6.853 31.558 1.00 22.45 116 ALA A C 1
ATOM 923 O O . ALA A 1 118 ? 7.952 -7.203 31.226 1.00 23.33 116 ALA A O 1
ATOM 925 N N . GLU A 1 119 ? 6.224 -7.290 32.663 1.00 23.83 117 GLU A N 1
ATOM 926 C CA . GLU A 1 119 ? 6.948 -8.059 33.662 1.00 27.66 117 GLU A CA 1
ATOM 927 C C . GLU A 1 119 ? 6.679 -9.556 33.569 1.00 27.22 117 GLU A C 1
ATOM 928 O O . GLU A 1 119 ? 5.565 -9.979 33.250 1.00 23.83 117 GLU A O 1
ATOM 934 N N . ASP A 1 120 ? 7.710 -10.348 33.861 1.00 29.96 118 ASP A N 1
ATOM 935 C CA . ASP A 1 120 ? 7.628 -11.810 33.785 1.00 31.12 118 ASP A CA 1
ATOM 936 C C . ASP A 1 120 ? 6.514 -12.395 34.663 1.00 31.46 118 ASP A C 1
ATOM 937 O O . ASP A 1 120 ? 5.889 -13.378 34.283 1.00 30.04 118 ASP A O 1
ATOM 942 N N . THR A 1 121 ? 6.288 -11.809 35.841 1.00 21.59 119 THR A N 1
ATOM 943 C CA . THR A 1 121 ? 5.238 -12.295 36.747 1.00 22.63 119 THR A CA 1
ATOM 944 C C . THR A 1 121 ? 3.859 -12.169 36.081 1.00 19.39 119 THR A C 1
ATOM 945 O O . THR A 1 121 ? 3.044 -13.088 36.158 1.00 19.72 119 THR A O 1
ATOM 949 N N . ASP A 1 122 ? 3.628 -11.034 35.429 1.00 16.10 120 ASP A N 1
ATOM 950 C CA . ASP A 1 122 ? 2.374 -10.761 34.739 1.00 14.81 120 ASP A CA 1
ATOM 951 C C . ASP A 1 122 ? 2.217 -11.685 33.536 1.00 13.34 120 ASP A C 1
ATOM 952 O O . ASP A 1 122 ? 1.110 -12.147 33.235 1.00 13.59 120 ASP A O 1
ATOM 957 N N . TYR A 1 123 ? 3.323 -11.965 32.852 1.00 12.73 121 TYR A N 1
ATOM 958 C CA . TYR A 1 123 ? 3.271 -12.872 31.713 1.00 12.22 121 TYR A CA 1
ATOM 959 C C . TYR A 1 123 ? 2.982 -14.294 32.186 1.00 14.01 121 TYR A C 1
ATOM 960 O O . TYR A 1 123 ? 2.207 -15.000 31.561 1.00 14.81 121 TYR A O 1
ATOM 969 N N . ALA A 1 124 ? 3.589 -14.699 33.296 1.00 15.85 122 ALA A N 1
ATOM 970 C CA . ALA A 1 124 ? 3.339 -16.028 33.859 1.00 19.00 122 ALA A CA 1
ATOM 971 C C . ALA A 1 124 ? 1.870 -16.208 34.217 1.00 19.41 122 ALA A C 1
ATOM 972 O O . ALA A 1 124 ? 1.289 -17.268 33.963 1.00 22.27 122 ALA A O 1
ATOM 974 N N . ILE A 1 125 ? 1.282 -15.174 34.819 1.00 16.83 123 ILE A N 1
ATOM 975 C CA . ILE A 1 125 ? -0.127 -15.201 35.209 1.00 17.98 123 ILE A CA 1
ATOM 976 C C . ILE A 1 125 ? -1.010 -15.372 33.974 1.00 17.16 123 ILE A C 1
ATOM 977 O O . ILE A 1 125 ? -1.945 -16.177 33.991 1.00 19.49 123 ILE A O 1
ATOM 982 N N . TYR A 1 126 ? -0.693 -14.622 32.915 1.00 13.32 124 TYR A N 1
ATOM 983 C CA . TYR A 1 126 ? -1.431 -14.713 31.662 1.00 13.21 124 TYR A CA 1
ATOM 984 C C . TYR A 1 126 ? -1.354 -16.126 31.080 1.00 16.92 124 TYR A C 1
ATOM 985 O O . TYR A 1 126 ? -2.373 -16.685 30.688 1.00 19.47 124 TYR A O 1
ATOM 994 N N . LEU A 1 127 ? -0.148 -16.692 31.018 1.00 18.35 125 LEU A N 1
ATOM 995 C CA . LEU A 1 127 ? 0.033 -18.045 30.485 1.00 22.44 125 LEU A CA 1
ATOM 996 C C . LEU A 1 127 ? -0.614 -19.118 31.367 1.00 26.87 125 LEU A C 1
ATOM 997 O O . LEU A 1 127 ? -1.204 -20.062 30.848 1.00 30.31 125 LEU A O 1
ATOM 1002 N N . ALA A 1 128 ? -0.502 -18.978 32.691 1.00 27.36 126 ALA A N 1
ATOM 1003 C CA . ALA A 1 128 ? -1.110 -19.945 33.601 1.00 33.00 126 ALA A CA 1
ATOM 1004 C C . ALA A 1 128 ? -2.634 -19.924 33.462 1.00 34.34 126 ALA A C 1
ATOM 1005 O O . ALA A 1 128 ? -3.275 -20.975 33.486 1.00 39.47 126 ALA A O 1
ATOM 1007 N N . LYS A 1 129 ? -3.207 -18.739 33.332 1.00 30.18 127 LYS A N 1
ATOM 1008 C CA . LYS A 1 129 ? -4.615 -18.565 33.057 1.00 32.52 127 LYS A CA 1
ATOM 1009 C C . LYS A 1 129 ? -5.069 -19.189 31.745 1.00 35.26 127 LYS A C 1
ATOM 1010 O O . LYS A 1 129 ? -6.039 -19.870 31.689 1.00 39.26 127 LYS A O 1
ATOM 1016 N N . ARG A 1 130 ? -4.331 -18.924 30.695 1.00 33.97 128 ARG A N 1
ATOM 1017 C CA . ARG A 1 130 ? -4.599 -19.489 29.395 1.00 38.18 128 ARG A CA 1
ATOM 1018 C C . ARG A 1 130 ? -4.495 -20.985 29.441 1.00 45.50 128 ARG A C 1
ATOM 1019 O O . ARG A 1 130 ? -5.303 -21.669 28.910 1.00 50.14 128 ARG A O 1
ATOM 1027 N N . ASN A 1 131 ? -3.489 -21.480 30.107 1.00 47.74 129 ASN A N 1
ATOM 1028 C CA . ASN A 1 131 ? -3.409 -22.888 30.357 1.00 56.03 129 ASN A CA 1
ATOM 1029 C C . ASN A 1 131 ? -4.633 -23.512 30.976 1.00 62.36 129 ASN A C 1
ATOM 1030 O O . ASN A 1 131 ? -4.956 -24.617 30.683 1.00 69.07 129 ASN A O 1
ATOM 1035 N N . ILE A 1 132 ? -5.334 -22.790 31.810 1.00 61.54 130 ILE A N 1
ATOM 1036 C CA . ILE A 1 132 ? -6.518 -23.318 32.446 1.00 68.70 130 ILE A CA 1
ATOM 1037 C C . ILE A 1 132 ? -7.691 -23.321 31.501 1.00 71.90 130 ILE A C 1
ATOM 1038 O O . ILE A 1 132 ? -8.450 -24.262 31.454 1.00 79.19 130 ILE A O 1
ATOM 1043 N N . LYS A 1 133 ? -7.845 -22.252 30.747 1.00 67.55 131 LYS A N 1
ATOM 1044 C CA . LYS A 1 133 ? -8.845 -22.212 29.689 1.00 70.98 131 LYS A CA 1
ATOM 1045 C C . LYS A 1 133 ? -8.756 -23.268 28.600 1.00 76.91 131 LYS A C 1
ATOM 1046 O O . LYS A 1 133 ? -9.545 -23.252 27.700 1.00 79.14 131 LYS A O 1
ATOM 1052 N N . LYS A 1 134 ? -7.794 -24.180 28.677 1.00 80.93 132 LYS A N 1
ATOM 1053 C CA . LYS A 1 134 ? -7.727 -25.327 27.850 1.00 88.57 132 LYS A CA 1
ATOM 1054 C C . LYS A 1 134 ? -7.030 -26.414 28.570 1.00 94.32 132 LYS A C 1
ATOM 1055 O O . LYS A 1 134 ? -7.018 -26.411 29.783 1.00 94.59 132 LYS A O 1
ATOM 1061 N N . LYS A 1 135 ? -6.391 -27.329 27.894 1.00 99.41 133 LYS A N 1
ATOM 1062 C CA . LYS A 1 135 ? -5.303 -27.927 28.613 1.00 101.56 133 LYS A CA 1
ATOM 1063 C C . LYS A 1 135 ? -4.017 -27.252 28.216 1.00 94.67 133 LYS A C 1
ATOM 1064 O O . LYS A 1 135 ? -3.525 -26.356 28.858 1.00 88.06 133 LYS A O 1
ATOM 1070 N N . GLY A 1 136 ? -3.481 -27.667 27.071 1.00 96.91 134 GLY A N 1
ATOM 1071 C CA . GLY A 1 136 ? -2.648 -26.847 26.214 1.00 90.31 134 GLY A CA 1
ATOM 1072 C C . GLY A 1 136 ? -3.146 -26.288 24.888 1.00 87.96 134 GLY A C 1
ATOM 1073 O O . GLY A 1 136 ? -2.667 -26.612 23.831 1.00 90.74 134 GLY A O 1
ATOM 1074 N N . ILE A 1 137 ? -4.148 -25.435 24.972 1.00 83.34 135 ILE A N 1
ATOM 1075 C CA . ILE A 1 137 ? -4.416 -24.390 24.020 1.00 77.63 135 ILE A CA 1
ATOM 1076 C C . ILE A 1 137 ? -3.216 -23.495 23.853 1.00 70.33 135 ILE A C 1
ATOM 1077 O O . ILE A 1 137 ? -3.281 -22.506 23.165 1.00 66.04 135 ILE A O 1
ATOM 1082 N N . LEU A 1 138 ? -2.115 -23.838 24.484 1.00 69.21 136 LEU A N 1
ATOM 1083 C CA . LEU A 1 138 ? -0.975 -23.001 24.385 1.00 62.32 136 LEU A CA 1
ATOM 1084 C C . LEU A 1 138 ? -0.308 -23.361 23.091 1.00 64.47 136 LEU A C 1
ATOM 1085 O O . LEU A 1 138 ? -0.230 -24.503 22.718 1.00 70.83 136 LEU A O 1
ATOM 1090 N N . GLU A 1 139 ? 0.151 -22.343 22.401 1.00 58.51 137 GLU A N 1
ATOM 1091 C CA . GLU A 1 139 ? 0.960 -22.510 21.243 1.00 60.12 137 GLU A CA 1
ATOM 1092 C C . GLU A 1 139 ? 2.337 -22.956 21.633 1.00 60.53 137 GLU A C 1
ATOM 1093 O O . GLU A 1 139 ? 2.710 -22.845 22.772 1.00 57.24 137 GLU A O 1
ATOM 1099 N N . GLU A 1 140 ? 3.082 -23.455 20.666 1.00 63.88 138 GLU A N 1
ATOM 1100 C CA . GLU A 1 140 ? 4.413 -23.966 20.899 1.00 66.10 138 GLU A CA 1
ATOM 1101 C C . GLU A 1 140 ? 5.291 -23.011 21.648 1.00 59.25 138 GLU A C 1
ATOM 1102 O O . GLU A 1 140 ? 5.834 -23.358 22.641 1.00 59.65 138 GLU A O 1
ATOM 1108 N N . TYR A 1 141 ? 5.457 -21.813 21.137 1.00 53.36 139 TYR A N 1
ATOM 1109 C CA . TYR A 1 141 ? 6.336 -20.867 21.768 1.00 48.46 139 TYR A CA 1
ATOM 1110 C C . TYR A 1 141 ? 5.880 -20.508 23.176 1.00 43.47 139 TYR A C 1
ATOM 1111 O O . TYR A 1 141 ? 6.660 -20.253 24.018 1.00 42.74 139 TYR A O 1
ATOM 1120 N N . GLU A 1 142 ? 4.594 -20.530 23.402 1.00 41.00 140 GLU A N 1
ATOM 1121 C CA . GLU A 1 142 ? 4.005 -20.198 24.700 1.00 37.14 140 GLU A CA 1
ATOM 1122 C C . GLU A 1 142 ? 4.246 -21.281 25.740 1.00 40.81 140 GLU A C 1
ATOM 1123 O O . GLU A 1 142 ? 4.429 -20.968 26.915 1.00 37.93 140 GLU A O 1
ATOM 1129 N N . LYS A 1 143 ? 4.225 -22.548 25.313 1.00 46.86 141 LYS A N 1
ATOM 1130 C CA . LYS A 1 143 ? 4.592 -23.673 26.181 1.00 52.63 141 LYS A CA 1
ATOM 1131 C C . LYS A 1 143 ? 6.043 -23.562 26.646 1.00 53.16 141 LYS A C 1
ATOM 1132 O O . LYS A 1 143 ? 6.345 -23.784 27.820 1.00 53.70 141 LYS A O 1
ATOM 1138 N N . GLU A 1 144 ? 6.934 -23.236 25.710 1.00 53.90 142 GLU A N 1
ATOM 1139 C CA . GLU A 1 144 ? 8.342 -22.977 26.013 1.00 54.98 142 GLU A CA 1
ATOM 1140 C C . GLU A 1 144 ? 8.480 -21.837 27.021 1.00 48.91 142 GLU A C 1
ATOM 1141 O O . GLU A 1 144 ? 9.173 -21.979 28.032 1.00 49.68 142 GLU A O 1
ATOM 1147 N N . ASN A 1 145 ? 7.821 -20.712 26.735 1.00 42.94 143 ASN A N 1
ATOM 1148 C CA . ASN A 1 145 ? 7.813 -19.566 27.653 1.00 38.17 143 ASN A CA 1
ATOM 1149 C C . ASN A 1 145 ? 7.310 -19.921 29.053 1.00 38.33 143 ASN A C 1
ATOM 1150 O O . ASN A 1 145 ? 7.897 -19.504 30.053 1.00 37.49 143 ASN A O 1
ATOM 1155 N N . TYR A 1 146 ? 6.231 -20.700 29.113 1.00 40.33 144 TYR A N 1
ATOM 1156 C CA . TYR A 1 146 ? 5.622 -21.108 30.379 1.00 41.92 144 TYR A CA 1
ATOM 1157 C C . TYR A 1 146 ? 6.579 -21.977 31.199 1.00 47.09 144 TYR A C 1
ATOM 1158 O O . TYR A 1 146 ? 6.756 -21.758 32.397 1.00 46.18 144 TYR A O 1
ATOM 1167 N N . ASP A 1 147 ? 7.193 -22.955 30.538 1.00 52.39 145 ASP A N 1
ATOM 1168 C CA . ASP A 1 147 ? 8.180 -23.821 31.181 1.00 58.87 145 ASP A CA 1
ATOM 1169 C C . ASP A 1 147 ? 9.393 -23.026 31.650 1.00 57.12 145 ASP A C 1
ATOM 1170 O O . ASP A 1 147 ? 9.863 -23.226 32.760 1.00 59.53 145 ASP A O 1
ATOM 1175 N N . PHE A 1 148 ? 9.870 -22.095 30.828 1.00 54.15 146 PHE A N 1
ATOM 1176 C CA . PHE A 1 148 ? 10.978 -21.238 31.237 1.00 53.52 146 PHE A CA 1
ATOM 1177 C C . PHE A 1 148 ? 10.665 -20.478 32.533 1.00 50.07 146 PHE A C 1
ATOM 1178 O O . PHE A 1 148 ? 11.474 -20.463 33.457 1.00 52.53 146 PHE A O 1
ATOM 1186 N N . LEU A 1 149 ? 9.484 -19.871 32.599 1.00 45.37 147 LEU A N 1
ATOM 1187 C CA . LEU A 1 149 ? 9.061 -19.096 33.773 1.00 42.63 147 LEU A CA 1
ATOM 1188 C C . LEU A 1 149 ? 8.831 -19.932 35.030 1.00 46.46 147 LEU A C 1
ATOM 1189 O O . LEU A 1 149 ? 9.183 -19.508 36.131 1.00 46.41 147 LEU A O 1
ATOM 1194 N N . ASN A 1 150 ? 8.242 -21.116 34.861 1.00 50.29 148 ASN A N 1
ATOM 1195 C CA . ASN A 1 150 ? 8.039 -22.056 35.967 1.00 55.71 148 ASN A CA 1
ATOM 1196 C C . ASN A 1 150 ? 9.345 -22.348 36.704 1.00 60.19 148 ASN A C 1
ATOM 1197 O O . ASN A 1 150 ? 9.335 -22.598 37.916 1.00 62.65 148 ASN A O 1
ATOM 1202 N N . LYS A 1 151 ? 10.456 -22.302 35.967 1.00 61.60 149 LYS A N 1
ATOM 1203 C CA . LYS A 1 151 ? 11.796 -22.490 36.533 1.00 66.44 149 LYS A CA 1
ATOM 1204 C C . LYS A 1 151 ? 12.363 -21.183 37.092 1.00 63.36 149 LYS A C 1
ATOM 1205 O O . LYS A 1 151 ? 12.796 -21.139 38.243 1.00 66.18 149 LYS A O 1
ATOM 1211 N N . LYS A 1 152 ? 12.338 -20.127 36.279 1.00 58.55 150 LYS A N 1
ATOM 1212 C CA . LYS A 1 152 ? 12.961 -18.843 36.623 1.00 56.45 150 LYS A CA 1
ATOM 1213 C C . LYS A 1 152 ? 12.358 -18.162 37.855 1.00 54.42 150 LYS A C 1
ATOM 1214 O O . LYS A 1 152 ? 13.093 -17.688 38.727 1.00 56.87 150 LYS A O 1
ATOM 1220 N N . ILE A 1 153 ? 11.029 -18.101 37.911 1.00 50.40 151 ILE A N 1
ATOM 1221 C CA . ILE A 1 153 ? 10.329 -17.514 39.048 1.00 48.71 151 ILE A CA 1
ATOM 1222 C C . ILE A 1 153 ? 9.564 -18.570 39.839 1.00 51.74 151 ILE A C 1
ATOM 1223 O O . ILE A 1 153 ? 8.433 -18.342 40.278 1.00 49.97 151 ILE A O 1
ATOM 1228 N N . ASN A 1 154 ? 10.217 -19.721 40.024 1.00 56.79 152 ASN A N 1
ATOM 1229 C CA A ASN A 1 154 ? 9.682 -20.846 40.798 0.50 61.68 152 ASN A CA 1
ATOM 1230 C CA B ASN A 1 154 ? 9.643 -20.836 40.775 0.50 61.56 152 ASN A CA 1
ATOM 1231 C C . ASN A 1 154 ? 9.122 -20.422 42.150 1.00 62.86 152 ASN A C 1
ATOM 1232 O O . ASN A 1 154 ? 8.107 -20.942 42.603 1.00 64.65 152 ASN A O 1
ATOM 1241 N N . TYR A 1 155 ? 9.807 -19.471 42.787 1.00 63.05 153 TYR A N 1
ATOM 1242 C CA . TYR A 1 155 ? 9.446 -18.966 44.129 1.00 65.78 153 TYR A CA 1
ATOM 1243 C C . TYR A 1 155 ? 8.125 -18.189 44.161 1.00 61.68 153 TYR A C 1
ATOM 1244 O O . TYR A 1 155 ? 7.481 -18.111 45.205 1.00 64.82 153 TYR A O 1
ATOM 1253 N N . LYS A 1 156 ? 7.739 -17.616 43.025 1.00 55.50 154 LYS A N 1
ATOM 1254 C CA . LYS A 1 156 ? 6.503 -16.844 42.904 1.00 51.58 154 LYS A CA 1
ATOM 1255 C C . LYS A 1 156 ? 5.332 -17.690 42.397 1.00 50.43 154 LYS A C 1
ATOM 1256 O O . LYS A 1 156 ? 4.234 -17.170 42.216 1.00 47.54 154 LYS A O 1
ATOM 1262 N N . TRP A 1 157 ? 5.567 -18.981 42.158 1.00 52.64 155 TRP A N 1
ATOM 1263 C CA . TRP A 1 157 ? 4.609 -19.792 41.409 1.00 51.56 155 TRP A CA 1
ATOM 1264 C C . TRP A 1 157 ? 3.271 -20.009 42.099 1.00 53.75 155 TRP A C 1
ATOM 1265 O O . TRP A 1 157 ? 2.231 -20.016 41.441 1.00 51.64 155 TRP A O 1
ATOM 1276 N N . ASP A 1 158 ? 3.295 -20.187 43.417 1.00 58.02 156 ASP A N 1
ATOM 1277 C CA . ASP A 1 158 ? 2.054 -20.250 44.176 1.00 60.92 156 ASP A CA 1
ATOM 1278 C C . ASP A 1 158 ? 1.220 -18.971 43.961 1.00 55.46 156 ASP A C 1
ATOM 1279 O O . ASP A 1 158 ? 0.013 -19.053 43.725 1.00 55.67 156 ASP A O 1
ATOM 1284 N N . PHE A 1 159 ? 1.876 -17.806 43.998 1.00 51.08 157 PHE A N 1
ATOM 1285 C CA . PHE A 1 159 ? 1.235 -16.518 43.678 1.00 46.38 157 PHE A CA 1
ATOM 1286 C C . PHE A 1 159 ? 0.744 -16.443 42.230 1.00 40.89 157 PHE A C 1
ATOM 1287 O O . PHE A 1 159 ? -0.364 -15.981 41.962 1.00 39.36 157 PHE A O 1
ATOM 1295 N N . VAL A 1 160 ? 1.584 -16.870 41.295 1.00 37.73 158 VAL A N 1
ATOM 1296 C CA . VAL A 1 160 ? 1.202 -16.880 39.887 1.00 33.27 158 VAL A CA 1
ATOM 1297 C C . VAL A 1 160 ? -0.092 -17.686 39.705 1.00 35.63 158 VAL A C 1
ATOM 1298 O O . VAL A 1 160 ? -1.056 -17.184 39.125 1.00 32.84 158 VAL A O 1
ATOM 1302 N N . ILE A 1 161 ? -0.105 -18.917 40.215 1.00 41.01 159 ILE A N 1
ATOM 1303 C CA . ILE A 1 161 ? -1.255 -19.816 40.073 1.00 45.27 159 ILE A CA 1
ATOM 1304 C C . ILE A 1 161 ? -2.511 -19.270 40.760 1.00 46.91 159 ILE A C 1
ATOM 1305 O O . ILE A 1 161 ? -3.596 -19.273 40.170 1.00 46.34 159 ILE A O 1
ATOM 1310 N N . MET A 1 162 ? -2.359 -18.797 41.997 1.00 48.95 160 MET A N 1
ATOM 1311 C CA . MET A 1 162 ? -3.455 -18.150 42.725 1.00 51.58 160 MET A CA 1
ATOM 1312 C C . MET A 1 162 ? -4.089 -17.024 41.909 1.00 44.96 160 MET A C 1
ATOM 1313 O O . MET A 1 162 ? -5.310 -16.941 41.788 1.00 45.87 160 MET A O 1
ATOM 1318 N N . GLN A 1 163 ? -3.253 -16.162 41.344 1.00 39.57 161 GLN A N 1
ATOM 1319 C CA . GLN A 1 163 ? -3.734 -15.008 40.594 1.00 35.12 161 GLN A CA 1
ATOM 1320 C C . GLN A 1 163 ? -4.414 -15.409 39.291 1.00 33.04 161 GLN A C 1
ATOM 1321 O O . GLN A 1 163 ? -5.427 -14.827 38.917 1.00 31.77 161 GLN A O 1
ATOM 1327 N N . ALA A 1 164 ? -3.840 -16.400 38.614 1.00 33.10 162 ALA A N 1
ATOM 1328 C CA . ALA A 1 164 ? -4.415 -16.968 37.397 1.00 33.22 162 ALA A CA 1
ATOM 1329 C C . ALA A 1 164 ? -5.808 -17.556 37.677 1.00 38.50 162 ALA A C 1
ATOM 1330 O O . ALA A 1 164 ? -6.757 -17.296 36.938 1.00 37.46 162 ALA A O 1
ATOM 1332 N N . LYS A 1 165 ? -5.920 -18.331 38.755 1.00 44.53 163 LYS A N 1
ATOM 1333 C CA . LYS A 1 165 ? -7.196 -18.935 39.147 1.00 51.55 163 LYS A CA 1
ATOM 1334 C C . LYS A 1 165 ? -8.231 -17.867 39.496 1.00 51.34 163 LYS A C 1
ATOM 1335 O O . LYS A 1 165 ? -9.385 -17.962 39.091 1.00 53.42 163 LYS A O 1
ATOM 1341 N N . GLU A 1 166 ? -7.786 -16.842 40.220 1.00 49.64 164 GLU A N 1
ATOM 1342 C CA . GLU A 1 166 ? -8.600 -15.682 40.569 1.00 50.45 164 GLU A CA 1
ATOM 1343 C C . GLU A 1 166 ? -9.193 -14.972 39.345 1.00 46.27 164 GLU A C 1
ATOM 1344 O O . GLU A 1 166 ? -10.400 -14.719 39.293 1.00 48.74 164 GLU A O 1
ATOM 1350 N N . GLN A 1 167 ? -8.338 -14.653 38.373 1.00 40.66 165 GLN A N 1
ATOM 1351 C CA . GLN A 1 167 ? -8.740 -13.953 37.149 1.00 37.03 165 GLN A CA 1
ATOM 1352 C C . GLN A 1 167 ? -9.622 -14.811 36.255 1.00 39.73 165 GLN A C 1
ATOM 1353 O O . GLN A 1 167 ? -10.561 -14.304 35.643 1.00 39.10 165 GLN A O 1
ATOM 1359 N N . TYR A 1 168 ? -9.296 -16.102 36.173 1.00 43.11 166 TYR A N 1
ATOM 1360 C CA . TYR A 1 168 ? -10.109 -17.072 35.443 1.00 47.96 166 TYR A CA 1
ATOM 1361 C C . TYR A 1 168 ? -11.521 -17.125 36.025 1.00 53.96 166 TYR A C 1
ATOM 1362 O O . TYR A 1 168 ? -12.503 -17.068 35.285 1.00 55.42 166 TYR A O 1
ATOM 1371 N N . ARG A 1 169 ? -11.604 -17.210 37.351 1.00 58.27 167 ARG A N 1
ATOM 1372 C CA . ARG A 1 169 ? -12.868 -17.185 38.090 1.00 65.44 167 ARG A CA 1
ATOM 1373 C C . ARG A 1 169 ? -13.698 -15.943 37.759 1.00 63.57 167 ARG A C 1
ATOM 1374 O O . ARG A 1 169 ? -14.885 -16.047 37.465 1.00 67.61 167 ARG A O 1
ATOM 1382 N N . THR A 1 170 ? -13.053 -14.779 37.795 1.00 58.64 168 THR A N 1
ATOM 1383 C CA . THR A 1 170 ? -13.696 -13.494 37.519 1.00 57.68 168 THR A CA 1
ATOM 1384 C C . THR A 1 170 ? -14.083 -13.350 36.044 1.00 55.55 168 THR A C 1
ATOM 1385 O O . THR A 1 170 ? -15.077 -12.701 35.717 1.00 57.23 168 THR A O 1
ATOM 1389 N N . GLY A 1 171 ? -13.300 -13.961 35.160 1.00 52.82 169 GLY A N 1
ATOM 1390 C CA . GLY A 1 171 ? -13.582 -13.930 33.730 1.00 51.25 169 GLY A CA 1
ATOM 1391 C C . GLY A 1 171 ? -14.901 -14.586 33.360 1.00 57.64 169 GLY A C 1
ATOM 1392 O O . GLY A 1 171 ? -15.507 -14.228 32.348 1.00 57.88 169 GLY A O 1
ATOM 1393 N N . LYS A 1 172 ? -15.344 -15.534 34.189 1.00 63.50 170 LYS A N 1
ATOM 1394 C CA . LYS A 1 172 ? -16.572 -16.297 33.960 1.00 70.83 170 LYS A CA 1
ATOM 1395 C C . LYS A 1 172 ? -17.868 -15.532 34.269 1.00 74.07 170 LYS A C 1
ATOM 1396 O O . LYS A 1 172 ? -18.955 -16.041 33.999 1.00 80.80 170 LYS A O 1
ATOM 1402 N N . GLU A 1 173 ? -17.764 -14.330 34.835 1.00 70.30 171 GLU A N 1
ATOM 1403 C CA . GLU A 1 173 ? -18.958 -13.508 35.083 1.00 73.62 171 GLU A CA 1
ATOM 1404 C C . GLU A 1 173 ? -19.349 -12.656 33.865 1.00 69.23 171 GLU A C 1
ATOM 1405 O O . GLU A 1 173 ? -20.412 -12.019 33.855 1.00 72.50 171 GLU A O 1
ATOM 1411 N N . ARG A 1 174 ? -18.490 -12.662 32.846 1.00 62.01 172 ARG A N 1
ATOM 1412 C CA . ARG A 1 174 ? -18.788 -12.015 31.569 1.00 58.42 172 ARG A CA 1
ATOM 1413 C C . ARG A 1 174 ? -19.540 -12.991 30.676 1.00 61.70 172 ARG A C 1
ATOM 1414 O O . ARG A 1 174 ? -19.327 -14.203 30.765 1.00 64.56 172 ARG A O 1
ATOM 1422 N N . ASN A 1 175 ? -20.424 -12.473 29.822 1.00 61.26 173 ASN A N 1
ATOM 1423 C CA . ASN A 1 175 ? -21.086 -13.319 28.832 1.00 64.07 173 ASN A CA 1
ATOM 1424 C C . ASN A 1 175 ? -20.097 -13.744 27.738 1.00 58.68 173 ASN A C 1
ATOM 1425 O O . ASN A 1 175 ? -18.948 -13.310 27.737 1.00 50.70 173 ASN A O 1
ATOM 1430 N N . LYS A 1 176 ? -20.549 -14.591 26.819 1.00 62.22 174 LYS A N 1
ATOM 1431 C CA . LYS A 1 176 ? -19.690 -15.155 25.774 1.00 59.10 174 LYS A CA 1
ATOM 1432 C C . LYS A 1 176 ? -18.974 -14.080 24.959 1.00 51.11 174 LYS A C 1
ATOM 1433 O O . LYS A 1 176 ? -17.772 -14.188 24.706 1.00 45.96 174 LYS A O 1
ATOM 1439 N N . ALA A 1 177 ? -19.712 -13.046 24.562 1.00 50.50 175 ALA A N 1
ATOM 1440 C CA . ALA A 1 177 ? -19.178 -11.985 23.698 1.00 44.73 175 ALA A CA 1
ATOM 1441 C C . ALA A 1 177 ? -18.101 -11.167 24.401 1.00 37.89 175 ALA A C 1
ATOM 1442 O O . ALA A 1 177 ? -17.050 -10.878 23.817 1.00 32.26 175 ALA A O 1
ATOM 1444 N N . ASP A 1 178 ? -18.342 -10.820 25.664 1.00 38.02 176 ASP A N 1
ATOM 1445 C CA . ASP A 1 178 ? -17.362 -10.052 26.431 1.00 33.42 176 ASP A CA 1
ATOM 1446 C C . ASP A 1 178 ? -16.107 -10.855 26.722 1.00 30.60 176 ASP A C 1
ATOM 1447 O O . ASP A 1 178 ? -15.009 -10.324 26.641 1.00 25.46 176 ASP A O 1
ATOM 1452 N N . ARG A 1 179 ? -16.281 -12.129 27.057 1.00 34.75 177 ARG A N 1
ATOM 1453 C CA . ARG A 1 179 ? -15.156 -13.009 27.358 1.00 34.26 177 ARG A CA 1
ATOM 1454 C C . ARG A 1 179 ? -14.248 -13.148 26.133 1.00 31.25 177 ARG A C 1
ATOM 1455 O O . ARG A 1 179 ? -13.033 -12.999 26.239 1.00 26.75 177 ARG A O 1
ATOM 1463 N N . TYR A 1 180 ? -14.854 -13.400 24.976 1.00 34.96 178 TYR A N 1
ATOM 1464 C CA . TYR A 1 180 ? -14.121 -13.502 23.713 1.00 34.16 178 TYR A CA 1
ATOM 1465 C C . TYR A 1 180 ? -13.351 -12.212 23.398 1.00 28.15 178 TYR A C 1
ATOM 1466 O O . TYR A 1 180 ? -12.169 -12.256 23.037 1.00 24.82 178 TYR A O 1
ATOM 1475 N N . ALA A 1 181 ? -14.038 -11.076 23.529 1.00 27.13 179 ALA A N 1
ATOM 1476 C CA . ALA A 1 181 ? -13.461 -9.746 23.272 1.00 22.95 179 ALA A CA 1
ATOM 1477 C C . ALA A 1 181 ? -12.284 -9.422 24.185 1.00 18.61 179 ALA A C 1
ATOM 1478 O O . ALA A 1 181 ? -11.242 -8.923 23.728 1.00 15.12 179 ALA A O 1
ATOM 1480 N N . LEU A 1 182 ? -12.458 -9.686 25.481 1.00 19.49 180 LEU A N 1
ATOM 1481 C CA . LEU A 1 182 ? -11.399 -9.466 26.462 1.00 17.02 180 LEU A CA 1
ATOM 1482 C C . LEU A 1 182 ? -10.185 -10.366 26.220 1.00 16.13 180 LEU A C 1
ATOM 1483 O O . LEU A 1 182 ? -9.041 -9.934 26.403 1.00 13.10 180 LEU A O 1
ATOM 1488 N N . ASP A 1 183 ? -10.436 -11.615 25.842 1.00 19.46 181 ASP A N 1
ATOM 1489 C CA . ASP A 1 183 ? -9.353 -12.549 25.516 1.00 20.05 181 ASP A CA 1
ATOM 1490 C C . ASP A 1 183 ? -8.548 -12.071 24.299 1.00 17.87 181 ASP A C 1
ATOM 1491 O O . ASP A 1 183 ? -7.314 -12.163 24.282 1.00 16.10 181 ASP A O 1
ATOM 1496 N N . CYS A 1 184 ? -9.241 -11.547 23.292 1.00 18.45 182 CYS A N 1
ATOM 1497 C CA . CYS A 1 184 ? -8.567 -11.018 22.105 1.00 17.01 182 CYS A CA 1
ATOM 1498 C C . CYS A 1 184 ? -7.679 -9.823 22.486 1.00 13.23 182 CYS A C 1
ATOM 1499 O O . CYS A 1 184 ? -6.527 -9.732 22.049 1.00 11.45 182 CYS A O 1
ATOM 1502 N N . GLN A 1 185 ? -8.230 -8.923 23.291 1.00 11.97 183 GLN A N 1
ATOM 1503 C CA . GLN A 1 185 ? -7.529 -7.712 23.747 1.00 10.17 183 GLN A CA 1
ATOM 1504 C C . GLN A 1 185 ? -6.232 -8.047 24.494 1.00 8.73 183 GLN A C 1
ATOM 1505 O O . GLN A 1 185 ? -5.179 -7.426 24.261 1.00 7.39 183 GLN A O 1
ATOM 1511 N N . GLU A 1 186 ? -6.308 -9.024 25.397 1.00 9.39 184 GLU A N 1
ATOM 1512 C CA . GLU A 1 186 ? -5.152 -9.370 26.222 1.00 9.01 184 GLU A CA 1
ATOM 1513 C C . GLU A 1 186 ? -4.093 -10.106 25.410 1.00 9.21 184 GLU A C 1
ATOM 1514 O O . GLU A 1 186 ? -2.893 -9.858 25.571 1.00 8.12 184 GLU A O 1
ATOM 1520 N N . LYS A 1 187 ? -4.542 -10.987 24.521 1.00 10.89 185 LYS A N 1
ATOM 1521 C CA . LYS A 1 187 ? -3.650 -11.693 23.613 1.00 12.74 185 LYS A CA 1
ATOM 1522 C C . LYS A 1 187 ? -2.892 -10.717 22.698 1.00 10.94 185 LYS A C 1
ATOM 1523 O O . LYS A 1 187 ? -1.722 -10.931 22.398 1.00 10.14 185 LYS A O 1
ATOM 1529 N N . ALA A 1 188 ? -3.562 -9.636 22.278 1.00 9.43 186 ALA A N 1
ATOM 1530 C CA . ALA A 1 188 ? -2.935 -8.643 21.395 1.00 8.58 186 ALA A CA 1
ATOM 1531 C C . ALA A 1 188 ? -1.798 -7.931 22.129 1.00 6.66 186 ALA A C 1
ATOM 1532 O O . ALA A 1 188 ? -0.755 -7.649 21.547 1.00 7.42 186 ALA A O 1
ATOM 1534 N N . TYR A 1 189 ? -1.990 -7.661 23.408 1.00 5.22 187 TYR A N 1
ATOM 1535 C CA . TYR A 1 189 ? -0.918 -7.080 24.218 1.00 5.34 187 TYR A CA 1
ATOM 1536 C C . TYR A 1 189 ? 0.296 -7.991 24.248 1.00 5.99 187 TYR A C 1
ATOM 1537 O O . TYR A 1 189 ? 1.420 -7.566 23.955 1.00 6.60 187 TYR A O 1
ATOM 1546 N N . TRP A 1 190 ? 0.080 -9.247 24.626 1.00 6.80 188 TRP A N 1
ATOM 1547 C CA . TRP A 1 190 ? 1.208 -10.171 24.755 1.00 7.81 188 TRP A CA 1
ATOM 1548 C C . TRP A 1 190 ? 1.908 -10.502 23.447 1.00 9.72 188 TRP A C 1
ATOM 1549 O O . TRP A 1 190 ? 3.087 -10.850 23.445 1.00 11.76 188 TRP A O 1
ATOM 1560 N N . LEU A 1 191 ? 1.207 -10.378 22.325 1.00 10.16 189 LEU A N 1
ATOM 1561 C CA . LEU A 1 191 ? 1.829 -10.583 21.024 1.00 13.14 189 LEU A CA 1
ATOM 1562 C C . LEU A 1 191 ? 2.893 -9.529 20.724 1.00 13.44 189 LEU A C 1
ATOM 1563 O O . LEU A 1 191 ? 3.839 -9.791 19.976 1.00 16.44 189 LEU A O 1
ATOM 1568 N N . VAL A 1 192 ? 2.715 -8.342 21.292 1.00 11.11 190 VAL A N 1
ATOM 1569 C CA . VAL A 1 192 ? 3.665 -7.223 21.127 1.00 11.83 190 VAL A CA 1
ATOM 1570 C C . VAL A 1 192 ? 4.810 -7.326 22.139 1.00 12.28 190 VAL A C 1
ATOM 1571 O O . VAL A 1 192 ? 5.984 -7.118 21.801 1.00 14.43 190 VAL A O 1
ATOM 1575 N N . HIS A 1 193 ? 4.469 -7.678 23.377 1.00 10.22 191 HIS A N 1
ATOM 1576 C CA . HIS A 1 193 ? 5.445 -7.645 24.472 1.00 11.48 191 HIS A CA 1
ATOM 1577 C C . HIS A 1 193 ? 6.192 -8.950 24.708 1.00 13.44 191 HIS A C 1
ATOM 1578 O O . HIS A 1 193 ? 7.249 -8.956 25.346 1.00 15.76 191 HIS A O 1
ATOM 1585 N N . ARG A 1 194 ? 5.658 -10.049 24.172 1.00 13.70 192 ARG A N 1
ATOM 1586 C CA . ARG A 1 194 ? 6.322 -11.359 24.213 1.00 16.49 192 ARG A CA 1
ATOM 1587 C C . ARG A 1 194 ? 6.047 -12.029 22.867 1.00 19.25 192 ARG A C 1
ATOM 1588 O O . ARG A 1 194 ? 5.213 -12.929 22.760 1.00 19.70 192 ARG A O 1
ATOM 1596 N N . SER A 1 195 ? 6.741 -11.549 21.841 1.00 27.65 193 SER A N 1
ATOM 1597 C CA . SER A 1 195 ? 6.445 -11.916 20.464 1.00 28.99 193 SER A CA 1
ATOM 1598 C C . SER A 1 195 ? 6.846 -13.350 20.142 1.00 31.78 193 SER A C 1
ATOM 1599 O O . SER A 1 195 ? 7.832 -13.847 20.685 1.00 32.80 193 SER A O 1
ATOM 1602 N N . PRO A 1 196 ? 6.079 -14.021 19.260 1.00 34.39 194 PRO A N 1
ATOM 1603 C CA . PRO A 1 196 ? 6.479 -15.336 18.771 1.00 38.41 194 PRO A CA 1
ATOM 1604 C C . PRO A 1 196 ? 7.874 -15.255 18.147 1.00 38.23 194 PRO A C 1
ATOM 1605 O O . PRO A 1 196 ? 8.298 -14.176 17.735 1.00 34.85 194 PRO A O 1
ATOM 1609 N N . PRO A 1 197 ? 8.595 -16.387 18.079 1.00 42.98 195 PRO A N 1
ATOM 1610 C CA . PRO A 1 197 ? 9.926 -16.308 17.489 1.00 44.22 195 PRO A CA 1
ATOM 1611 C C . PRO A 1 197 ? 9.825 -15.994 15.999 1.00 45.30 195 PRO A C 1
ATOM 1612 O O . PRO A 1 197 ? 8.819 -16.323 15.363 1.00 46.20 195 PRO A O 1
ATOM 1616 N N . GLY A 1 198 ? 10.849 -15.341 15.460 1.00 45.85 196 GLY A N 1
ATOM 1617 C CA . GLY A 1 198 ? 10.892 -15.052 14.028 1.00 49.66 196 GLY A CA 1
ATOM 1618 C C . GLY A 1 198 ? 10.015 -13.872 13.655 1.00 46.52 196 GLY A C 1
ATOM 1619 O O . GLY A 1 198 ? 9.787 -13.608 12.471 1.00 49.45 196 GLY A O 1
ATOM 1620 N N . MET A 1 199 ? 9.508 -13.185 14.674 1.00 41.46 197 MET A N 1
ATOM 1621 C CA . MET A 1 199 ? 8.753 -11.944 14.507 1.00 39.30 197 MET A CA 1
ATOM 1622 C C . MET A 1 199 ? 9.579 -10.786 15.035 1.00 35.85 197 MET A C 1
ATOM 1623 O O . MET A 1 199 ? 10.326 -10.943 16.000 1.00 33.87 197 MET A O 1
ATOM 1628 N N . ASN A 1 200 ? 9.443 -9.625 14.402 1.00 35.83 198 ASN A N 1
ATOM 1629 C CA . ASN A 1 200 ? 10.183 -8.435 14.813 1.00 33.62 198 ASN A CA 1
ATOM 1630 C C . ASN A 1 200 ? 9.840 -8.051 16.247 1.00 28.80 198 ASN A C 1
ATOM 1631 O O . ASN A 1 200 ? 8.670 -8.063 16.643 1.00 28.12 198 ASN A O 1
ATOM 1636 N N . ASN A 1 201 ? 10.869 -7.738 17.030 1.00 26.49 199 ASN A N 1
ATOM 1637 C CA . ASN A 1 201 ? 10.661 -7.162 18.352 1.00 22.82 199 ASN A CA 1
ATOM 1638 C C . ASN A 1 201 ? 10.745 -5.640 18.231 1.00 21.28 199 ASN A C 1
ATOM 1639 O O . ASN A 1 201 ? 11.827 -5.052 18.360 1.00 19.89 199 ASN A O 1
ATOM 1644 N N . VAL A 1 202 ? 9.599 -5.011 17.960 1.00 21.33 200 VAL A N 1
ATOM 1645 C CA . VAL A 1 202 ? 9.526 -3.553 17.792 1.00 20.90 200 VAL A CA 1
ATOM 1646 C C . VAL A 1 202 ? 9.999 -2.828 19.061 1.00 17.96 200 VAL A C 1
ATOM 1647 O O . VAL A 1 202 ? 10.443 -1.675 19.006 1.00 17.38 200 VAL A O 1
ATOM 1651 N N . LEU A 1 203 ? 9.933 -3.531 20.189 1.00 16.22 201 LEU A N 1
ATOM 1652 C CA . LEU A 1 203 ? 10.329 -2.975 21.481 1.00 15.58 201 LEU A CA 1
ATOM 1653 C C . LEU A 1 203 ? 11.841 -2.942 21.726 1.00 14.76 201 LEU A C 1
ATOM 1654 O O . LEU A 1 203 ? 12.288 -2.409 22.741 1.00 14.14 201 LEU A O 1
ATOM 1659 N N . ASP A 1 204 ? 12.620 -3.506 20.800 1.00 16.09 202 ASP A N 1
ATOM 1660 C CA . ASP A 1 204 ? 14.089 -3.491 20.886 1.00 17.19 202 ASP A CA 1
ATOM 1661 C C . ASP A 1 204 ? 14.564 -2.046 20.696 1.00 16.54 202 ASP A C 1
ATOM 1662 O O . ASP A 1 204 ? 14.345 -1.456 19.646 1.00 16.92 202 ASP A O 1
ATOM 1667 N N . TYR A 1 205 ? 15.185 -1.472 21.722 1.00 15.49 203 TYR A N 1
ATOM 1668 C CA . TYR A 1 205 ? 15.613 -0.067 21.670 1.00 15.62 203 TYR A CA 1
ATOM 1669 C C . TYR A 1 205 ? 17.134 0.064 21.649 1.00 17.70 203 TYR A C 1
ATOM 1670 O O . TYR A 1 205 ? 17.669 1.173 21.773 1.00 18.25 203 TYR A O 1
ATOM 1679 N N . GLY A 1 206 ? 17.816 -1.072 21.495 1.00 18.71 204 GLY A N 1
ATOM 1680 C CA . GLY A 1 206 ? 19.261 -1.125 21.530 1.00 22.11 204 GLY A CA 1
ATOM 1681 C C . GLY A 1 206 ? 19.793 -1.229 22.946 1.00 21.96 204 GLY A C 1
ATOM 1682 O O . GLY A 1 206 ? 19.276 -1.992 23.763 1.00 20.85 204 GLY A O 1
ATOM 1683 N N . LEU A 1 207 ? 20.829 -0.454 23.226 1.00 23.81 205 LEU A N 1
ATOM 1684 C CA . LEU A 1 207 ? 21.476 -0.466 24.530 1.00 25.35 205 LEU A CA 1
ATOM 1685 C C . LEU A 1 207 ? 20.775 0.409 25.554 1.00 22.22 205 LEU A C 1
ATOM 1686 O O . LEU A 1 207 ? 20.146 1.413 25.214 1.00 20.35 205 LEU A O 1
ATOM 1691 N N . ASP A 1 208 ? 20.909 0.031 26.820 1.00 22.82 206 ASP A N 1
ATOM 1692 C CA . ASP A 1 208 ? 20.467 0.879 27.920 1.00 21.97 206 ASP A CA 1
ATOM 1693 C C . ASP A 1 208 ? 21.432 2.054 28.097 1.00 22.50 206 ASP A C 1
ATOM 1694 O O . ASP A 1 208 ? 22.508 2.071 27.502 1.00 24.67 206 ASP A O 1
ATOM 1699 N N . ARG A 1 209 ? 21.039 3.027 28.917 1.00 21.49 207 ARG A N 1
ATOM 1700 C CA . ARG A 1 209 ? 21.853 4.205 29.207 1.00 22.65 207 ARG A CA 1
ATOM 1701 C C . ARG A 1 209 ? 22.580 4.061 30.549 1.00 25.69 207 ARG A C 1
ATOM 1702 O O . ARG A 1 209 ? 22.099 3.391 31.473 1.00 26.24 207 ARG A O 1
ATOM 1710 N N . VAL A 1 210 ? 23.727 4.727 30.657 1.00 28.57 208 VAL A N 1
ATOM 1711 C CA . VAL A 1 210 ? 24.428 4.874 31.933 1.00 32.75 208 VAL A CA 1
ATOM 1712 C C . VAL A 1 210 ? 23.622 5.823 32.822 1.00 32.62 208 VAL A C 1
ATOM 1713 O O . VAL A 1 210 ? 23.433 5.573 34.007 1.00 35.02 208 VAL A O 1
ATOM 1717 N N . THR A 1 211 ? 23.136 6.906 32.225 1.00 30.50 209 THR A N 1
ATOM 1718 C CA . THR A 1 211 ? 22.436 7.952 32.957 1.00 32.37 209 THR A CA 1
ATOM 1719 C C . THR A 1 211 ? 20.929 7.788 32.845 1.00 29.94 209 THR A C 1
ATOM 1720 O O . THR A 1 211 ? 20.382 7.539 31.759 1.00 26.39 209 THR A O 1
ATOM 1724 N N . ASN A 1 212 ? 20.259 7.935 33.980 1.00 33.16 210 ASN A N 1
ATOM 1725 C CA . ASN A 1 212 ? 18.816 7.752 34.043 1.00 32.78 210 ASN A CA 1
ATOM 1726 C C . ASN A 1 212 ? 18.100 9.007 33.547 1.00 32.73 210 ASN A C 1
ATOM 1727 O O . ASN A 1 212 ? 18.188 10.052 34.190 1.00 36.44 210 ASN A O 1
ATOM 1732 N N . PRO A 1 213 ? 17.374 8.909 32.415 1.00 29.06 211 PRO A N 1
ATOM 1733 C CA . PRO A 1 213 ? 16.724 10.110 31.894 1.00 31.01 211 PRO A CA 1
ATOM 1734 C C . PRO A 1 213 ? 15.569 10.600 32.781 1.00 36.49 211 PRO A C 1
ATOM 1735 O O . PRO A 1 213 ? 15.163 11.760 32.677 1.00 40.22 211 PRO A O 1
ATOM 1739 N N . ASN A 1 214 ? 15.057 9.721 33.637 1.00 38.42 212 ASN A N 1
ATOM 1740 C CA . ASN A 1 214 ? 13.951 10.059 34.533 1.00 45.98 212 ASN A CA 1
ATOM 1741 C C . ASN A 1 214 ? 14.401 10.568 35.900 1.00 53.65 212 ASN A C 1
ATOM 1742 O O . ASN A 1 214 ? 13.575 10.812 36.781 1.00 59.94 212 ASN A O 1
ATOM 1747 N N . GLU A 1 215 ? 15.709 10.719 36.074 1.00 54.39 213 GLU A N 1
ATOM 1748 C CA . GLU A 1 215 ? 16.233 11.258 37.324 1.00 63.46 213 GLU A CA 1
ATOM 1749 C C . GLU A 1 215 ? 16.225 12.773 37.338 1.00 68.65 213 GLU A C 1
ATOM 1750 O O . GLU A 1 215 ? 16.827 13.417 36.475 1.00 65.79 213 GLU A O 1
ATOM 1756 N N . VAL A 1 216 ? 15.510 13.325 38.318 1.00 78.30 214 VAL A N 1
ATOM 1757 C CA . VAL A 1 216 ? 15.529 14.754 38.612 1.00 85.91 214 VAL A CA 1
ATOM 1758 C C . VAL A 1 216 ? 16.726 14.982 39.535 1.00 90.11 214 VAL A C 1
ATOM 1759 O O . VAL A 1 216 ? 16.636 14.796 40.752 1.00 97.04 214 VAL A O 1
ATOM 1763 N N . LYS A 1 217 ? 17.856 15.350 38.937 1.00 87.04 215 LYS A N 1
ATOM 1764 C CA . LYS A 1 217 ? 19.111 15.468 39.671 1.00 90.87 215 LYS A CA 1
ATOM 1765 C C . LYS A 1 217 ? 19.245 16.831 40.330 1.00 99.55 215 LYS A C 1
ATOM 1766 O O . LYS A 1 217 ? 19.058 17.870 39.687 1.00 100.48 215 LYS A O 1
ATOM 1772 N N . LYS A 1 218 ? 19.551 16.813 41.624 1.00 107.46 216 LYS A N 1
ATOM 1773 C CA . LYS A 1 218 ? 19.840 18.025 42.371 1.00 116.62 216 LYS A CA 1
ATOM 1774 C C . LYS A 1 218 ? 21.135 18.645 41.851 1.00 114.24 216 LYS A C 1
ATOM 1775 O O . LYS A 1 218 ? 22.183 17.986 41.832 1.00 111.10 216 LYS A O 1
ATOM 1781 N N . GLN A 1 219 ? 21.049 19.902 41.394 1.00 116.67 217 GLN A N 1
ATOM 1782 C CA . GLN A 1 219 ? 22.243 20.639 40.998 1.00 116.59 217 GLN A CA 1
ATOM 1783 C C . GLN A 1 219 ? 23.080 20.962 42.220 1.00 124.44 217 GLN A C 1
ATOM 1784 O O . GLN A 1 219 ? 22.554 21.529 43.200 1.00 133.52 217 GLN A O 1
ATOM 1790 N N . THR A 1 220 ? 24.380 20.571 42.165 1.00 122.21 218 THR A N 1
ATOM 1791 C CA . THR A 1 220 ? 25.322 21.015 43.195 1.00 130.23 218 THR A CA 1
ATOM 1792 C C . THR A 1 220 ? 25.771 22.449 42.872 1.00 134.35 218 THR A C 1
ATOM 1793 O O . THR A 1 220 ? 25.549 22.940 41.743 1.00 129.94 218 THR A O 1
ATOM 1797 N N . VAL A 1 221 ? 26.379 23.101 43.873 1.00 98.54 219 VAL A N 1
ATOM 1798 C CA . VAL A 1 221 ? 27.025 24.413 43.759 1.00 98.77 219 VAL A CA 1
ATOM 1799 C C . VAL A 1 221 ? 28.033 24.415 42.593 1.00 94.87 219 VAL A C 1
ATOM 1800 O O . VAL A 1 221 ? 28.010 25.311 41.760 1.00 91.98 219 VAL A O 1
ATOM 1804 N N . THR A 1 222 ? 28.914 23.399 42.584 1.00 94.94 220 THR A N 1
ATOM 1805 C CA . THR A 1 222 ? 29.949 23.234 41.558 1.00 91.83 220 THR A CA 1
ATOM 1806 C C . THR A 1 222 ? 29.303 23.243 40.176 1.00 85.88 220 THR A C 1
ATOM 1807 O O . THR A 1 222 ? 29.854 23.809 39.227 1.00 83.27 220 THR A O 1
ATOM 1811 N N . ALA A 1 223 ? 28.126 22.624 40.081 1.00 83.67 221 ALA A N 1
ATOM 1812 C CA . ALA A 1 223 ? 27.363 22.582 38.836 1.00 78.22 221 ALA A CA 1
ATOM 1813 C C . ALA A 1 223 ? 26.919 23.986 38.417 1.00 76.54 221 ALA A C 1
ATOM 1814 O O . ALA A 1 223 ? 27.116 24.386 37.268 1.00 72.80 221 ALA A O 1
ATOM 1816 N N . VAL A 1 224 ? 26.342 24.732 39.361 1.00 79.23 222 VAL A N 1
ATOM 1817 C CA . VAL A 1 224 ? 25.840 26.085 39.093 1.00 78.39 222 VAL A CA 1
ATOM 1818 C C . VAL A 1 224 ? 26.982 27.071 38.829 1.00 78.72 222 VAL A C 1
ATOM 1819 O O . VAL A 1 224 ? 26.864 27.933 37.957 1.00 76.13 222 VAL A O 1
ATOM 1823 N N . ARG A 1 225 ? 28.077 26.941 39.580 1.00 81.87 223 ARG A N 1
ATOM 1824 C CA . ARG A 1 225 ? 29.290 27.726 39.332 1.00 82.75 223 ARG A CA 1
ATOM 1825 C C . ARG A 1 225 ? 29.760 27.567 37.887 1.00 78.03 223 ARG A C 1
ATOM 1826 O O . ARG A 1 225 ? 30.098 28.549 37.229 1.00 76.66 223 ARG A O 1
ATOM 1834 N N . LYS A 1 226 ? 29.773 26.319 37.419 1.00 75.56 224 LYS A N 1
ATOM 1835 C CA . LYS A 1 226 ? 30.190 25.960 36.064 1.00 71.71 224 LYS A CA 1
ATOM 1836 C C . LYS A 1 226 ? 29.254 26.520 34.993 1.00 67.50 224 LYS A C 1
ATOM 1837 O O . LYS A 1 226 ? 29.699 26.887 33.901 1.00 64.63 224 LYS A O 1
ATOM 1843 N N . GLU A 1 227 ? 27.960 26.570 35.315 1.00 67.06 225 GLU A N 1
ATOM 1844 C CA . GLU A 1 227 ? 26.946 27.180 34.452 1.00 63.85 225 GLU A CA 1
ATOM 1845 C C . GLU A 1 227 ? 27.231 28.681 34.328 1.00 64.22 225 GLU A C 1
ATOM 1846 O O . GLU A 1 227 ? 27.246 29.224 33.224 1.00 61.19 225 GLU A O 1
ATOM 1852 N N . ILE A 1 228 ? 27.483 29.328 35.471 1.00 67.99 226 ILE A N 1
ATOM 1853 C CA . ILE A 1 228 ? 27.855 30.748 35.528 1.00 69.39 226 ILE A CA 1
ATOM 1854 C C . ILE A 1 228 ? 29.077 31.019 34.650 1.00 68.31 226 ILE A C 1
ATOM 1855 O O . ILE A 1 228 ? 29.050 31.927 33.817 1.00 66.87 226 ILE A O 1
ATOM 1860 N N . MET A 1 229 ? 30.122 30.208 34.813 1.00 69.04 227 MET A N 1
ATOM 1861 C CA . MET A 1 229 ? 31.330 30.309 33.985 1.00 68.64 227 MET A CA 1
ATOM 1862 C C . MET A 1 229 ? 31.041 30.224 32.488 1.00 63.01 227 MET A C 1
ATOM 1863 O O . MET A 1 229 ? 31.621 30.980 31.701 1.00 62.36 227 MET A O 1
ATOM 1868 N N . TYR A 1 230 ? 30.164 29.298 32.090 1.00 58.88 228 TYR A N 1
ATOM 1869 C CA . TYR A 1 230 ? 29.763 29.217 30.697 1.00 53.77 228 TYR A CA 1
ATOM 1870 C C . TYR A 1 230 ? 29.169 30.537 30.206 1.00 53.08 228 TYR A C 1
ATOM 1871 O O . TYR A 1 230 ? 29.577 31.037 29.161 1.00 51.13 228 TYR A O 1
ATOM 1880 N N . TYR A 1 231 ? 28.215 31.095 30.954 1.00 54.86 229 TYR A N 1
ATOM 1881 C CA . TYR A 1 231 ? 27.559 32.351 30.542 1.00 55.43 229 TYR A CA 1
ATOM 1882 C C . TYR A 1 231 ? 28.515 33.542 30.520 1.00 57.89 229 TYR A C 1
ATOM 1883 O O . TYR A 1 231 ? 28.486 34.348 29.592 1.00 56.42 229 TYR A O 1
ATOM 1892 N N . GLN A 1 232 ? 29.361 33.650 31.540 1.00 62.17 230 GLN A N 1
ATOM 1893 C CA . GLN A 1 232 ? 30.322 34.750 31.605 1.00 65.87 230 GLN A CA 1
ATOM 1894 C C . GLN A 1 232 ? 31.260 34.705 30.394 1.00 64.17 230 GLN A C 1
ATOM 1895 O O . GLN A 1 232 ? 31.517 35.728 29.764 1.00 64.62 230 GLN A O 1
ATOM 1901 N N . GLN A 1 233 ? 31.724 33.501 30.066 1.00 62.66 231 GLN A N 1
ATOM 1902 C CA . GLN A 1 233 ? 32.552 33.240 28.898 1.00 61.15 231 GLN A CA 1
ATOM 1903 C C . GLN A 1 233 ? 31.804 33.583 27.597 1.00 57.79 231 GLN A C 1
ATOM 1904 O O . GLN A 1 233 ? 32.334 34.288 26.729 1.00 57.49 231 GLN A O 1
ATOM 1910 N N . ALA A 1 234 ? 30.571 33.089 27.475 1.00 55.32 232 ALA A N 1
ATOM 1911 C CA . ALA A 1 234 ? 29.750 33.324 26.287 1.00 52.23 232 ALA A CA 1
ATOM 1912 C C . ALA A 1 234 ? 29.447 34.807 26.056 1.00 53.85 232 ALA A C 1
ATOM 1913 O O . ALA A 1 234 ? 29.440 35.272 24.912 1.00 52.29 232 ALA A O 1
ATOM 1915 N N . LEU A 1 235 ? 29.203 35.542 27.137 1.00 57.50 233 LEU A N 1
ATOM 1916 C CA . LEU A 1 235 ? 28.945 36.979 27.054 1.00 60.32 233 LEU A CA 1
ATOM 1917 C C . LEU A 1 235 ? 30.156 37.768 26.545 1.00 62.64 233 LEU A C 1
ATOM 1918 O O . LEU A 1 235 ? 29.996 38.830 25.941 1.00 63.30 233 LEU A O 1
ATOM 1923 N N . MET A 1 236 ? 31.354 37.234 26.783 1.00 64.30 234 MET A N 1
ATOM 1924 C CA . MET A 1 236 ? 32.601 37.820 26.279 1.00 66.97 234 MET A CA 1
ATOM 1925 C C . MET A 1 236 ? 32.750 37.629 24.772 1.00 63.72 234 MET A C 1
ATOM 1926 O O . MET A 1 236 ? 33.544 38.320 24.127 1.00 64.92 234 MET A O 1
ATOM 1931 N N . ARG A 1 237 ? 31.996 36.686 24.214 1.00 60.01 235 ARG A N 1
ATOM 1932 C CA . ARG A 1 237 ? 32.140 36.349 22.804 1.00 57.17 235 ARG A CA 1
ATOM 1933 C C . ARG A 1 237 ? 31.295 37.231 21.901 1.00 55.90 235 ARG A C 1
ATOM 1934 O O . ARG A 1 237 ? 30.188 37.637 22.253 1.00 56.31 235 ARG A O 1
ATOM 1942 N N . SER A 1 238 ? 31.851 37.533 20.736 1.00 54.71 236 SER A N 1
ATOM 1943 C CA . SER A 1 238 ? 31.214 38.414 19.782 1.00 53.69 236 SER A CA 1
ATOM 1944 C C . SER A 1 238 ? 30.350 37.587 18.847 1.00 48.65 236 SER A C 1
ATOM 1945 O O . SER A 1 238 ? 30.696 36.451 18.516 1.00 46.98 236 SER A O 1
ATOM 1948 N N . THR A 1 239 ? 29.207 38.134 18.452 1.00 46.82 237 THR A N 1
ATOM 1949 C CA . THR A 1 239 ? 28.398 37.504 17.410 1.00 42.17 237 THR A CA 1
ATOM 1950 C C . THR A 1 239 ? 28.119 38.519 16.308 1.00 41.53 237 THR A C 1
ATOM 1951 O O . THR A 1 239 ? 28.488 39.690 16.430 1.00 43.66 237 THR A O 1
ATOM 1955 N N . VAL A 1 240 ? 27.495 38.060 15.227 1.00 37.35 238 VAL A N 1
ATOM 1956 C CA . VAL A 1 240 ? 27.069 38.935 14.138 1.00 36.87 238 VAL A CA 1
ATOM 1957 C C . VAL A 1 240 ? 25.552 38.854 13.963 1.00 35.10 238 VAL A C 1
ATOM 1958 O O . VAL A 1 240 ? 24.899 37.975 14.536 1.00 33.22 238 VAL A O 1
ATOM 1962 N N . LYS A 1 241 ? 25.007 39.777 13.175 1.00 35.45 239 LYS A N 1
ATOM 1963 C CA . LYS A 1 241 ? 23.581 39.815 12.864 1.00 34.68 239 LYS A CA 1
ATOM 1964 C C . LYS A 1 241 ? 23.217 38.569 12.073 1.00 30.61 239 LYS A C 1
ATOM 1965 O O . LYS A 1 241 ? 24.038 38.061 11.303 1.00 28.44 239 LYS A O 1
ATOM 1971 N N . SER A 1 242 ? 21.988 38.090 12.254 1.00 29.12 240 SER A N 1
ATOM 1972 C CA . SER A 1 242 ? 21.492 36.940 11.490 1.00 26.63 240 SER A CA 1
ATOM 1973 C C . SER A 1 242 ? 21.505 37.195 9.982 1.00 26.20 240 SER A C 1
ATOM 1974 O O . SER A 1 242 ? 21.764 36.281 9.207 1.00 24.13 240 SER A O 1
ATOM 1977 N N . SER A 1 243 ? 21.249 38.436 9.570 1.00 28.50 241 SER A N 1
ATOM 1978 C CA . SER A 1 243 ? 21.291 38.797 8.147 1.00 28.34 241 SER A CA 1
ATOM 1979 C C . SER A 1 243 ? 22.671 38.551 7.535 1.00 27.87 241 SER A C 1
ATOM 1980 O O . SER A 1 243 ? 22.780 38.153 6.373 1.00 26.53 241 SER A O 1
ATOM 1983 N N . VAL A 1 244 ? 23.711 38.778 8.338 1.00 28.36 242 VAL A N 1
ATOM 1984 C CA . VAL A 1 244 ? 25.087 38.542 7.937 1.00 28.22 242 VAL A CA 1
ATOM 1985 C C . VAL A 1 244 ? 25.425 37.039 7.865 1.00 25.55 242 VAL A C 1
ATOM 1986 O O . VAL A 1 244 ? 25.847 36.539 6.817 1.00 24.27 242 VAL A O 1
ATOM 1990 N N . SER A 1 245 ? 25.246 36.325 8.976 1.00 24.82 243 SER A N 1
ATOM 1991 C CA . SER A 1 245 ? 25.585 34.898 9.039 1.00 22.58 243 SER A CA 1
ATOM 1992 C C . SER A 1 245 ? 24.719 34.034 8.111 1.00 20.46 243 SER A C 1
ATOM 1993 O O . SER A 1 245 ? 25.231 33.160 7.400 1.00 19.04 243 SER A O 1
ATOM 1996 N N . LEU A 1 246 ? 23.408 34.269 8.128 1.00 20.19 244 LEU A N 1
ATOM 1997 C CA . LEU A 1 246 ? 22.489 33.523 7.270 1.00 18.52 244 LEU A CA 1
ATOM 1998 C C . LEU A 1 246 ? 22.666 33.880 5.802 1.00 18.86 244 LEU A C 1
ATOM 1999 O O . LEU A 1 246 ? 22.469 33.035 4.932 1.00 17.43 244 LEU A O 1
ATOM 2004 N N . GLY A 1 247 ? 23.037 35.130 5.530 1.00 20.92 245 GLY A N 1
ATOM 2005 C CA . GLY A 1 247 ? 23.348 35.555 4.168 1.00 22.05 245 GLY A CA 1
ATOM 2006 C C . GLY A 1 247 ? 24.527 34.767 3.636 1.00 21.38 245 GLY A C 1
ATOM 2007 O O . GLY A 1 247 ? 24.532 34.355 2.479 1.00 21.00 245 GLY A O 1
ATOM 2008 N N . GLY A 1 248 ? 25.520 34.552 4.497 1.00 21.40 246 GLY A N 1
ATOM 2009 C CA . GLY A 1 248 ? 26.707 33.758 4.171 1.00 20.99 246 GLY A CA 1
ATOM 2010 C C . GLY A 1 248 ? 26.384 32.309 3.858 1.00 18.25 246 GLY A C 1
ATOM 2011 O O . GLY A 1 248 ? 26.871 31.760 2.874 1.00 17.58 246 GLY A O 1
ATOM 2012 N N . ILE A 1 249 ? 25.555 31.695 4.697 1.00 17.18 247 ILE A N 1
ATOM 2013 C CA . ILE A 1 249 ? 25.094 30.318 4.493 1.00 15.47 247 ILE A CA 1
ATOM 2014 C C . ILE A 1 249 ? 24.359 30.146 3.157 1.00 14.88 247 ILE A C 1
ATOM 2015 O O . ILE A 1 249 ? 24.643 29.218 2.386 1.00 14.14 247 ILE A O 1
ATOM 2020 N N . VAL A 1 250 ? 23.428 31.050 2.877 1.00 14.96 248 VAL A N 1
ATOM 2021 C CA . VAL A 1 250 ? 22.672 30.987 1.642 1.00 15.08 248 VAL A CA 1
ATOM 2022 C C . VAL A 1 250 ? 23.643 31.143 0.461 1.00 15.48 248 VAL A C 1
ATOM 2023 O O . VAL A 1 250 ? 23.593 30.352 -0.476 1.00 14.49 248 VAL A O 1
ATOM 2027 N N . LYS A 1 251 ? 24.543 32.126 0.536 1.00 16.42 249 LYS A N 1
ATOM 2028 C CA . LYS A 1 251 ? 25.529 32.353 -0.533 1.00 17.63 249 LYS A CA 1
ATOM 2029 C C . LYS A 1 251 ? 26.489 31.171 -0.730 1.00 15.76 249 LYS A C 1
ATOM 2030 O O . LYS A 1 251 ? 26.896 30.868 -1.860 1.00 15.88 249 LYS A O 1
ATOM 2036 N N . TYR A 1 252 ? 26.864 30.514 0.364 1.00 14.12 250 TYR A N 1
ATOM 2037 C CA . TYR A 1 252 ? 27.766 29.360 0.285 1.00 13.46 250 TYR A CA 1
ATOM 2038 C C . TYR A 1 252 ? 27.082 28.218 -0.501 1.00 12.19 250 TYR A C 1
ATOM 2039 O O . TYR A 1 252 ? 27.662 27.656 -1.433 1.00 11.62 250 TYR A O 1
ATOM 2048 N N . SER A 1 253 ? 25.842 27.893 -0.141 1.00 11.43 251 SER A N 1
ATOM 2049 C CA . SER A 1 253 ? 25.141 26.813 -0.812 1.00 11.32 251 SER A CA 1
ATOM 2050 C C . SER A 1 253 ? 24.937 27.157 -2.286 1.00 11.84 251 SER A C 1
ATOM 2051 O O . SER A 1 253 ? 25.113 26.305 -3.148 1.00 11.97 251 SER A O 1
ATOM 2054 N N . GLU A 1 254 ? 24.610 28.411 -2.575 1.00 13.73 252 GLU A N 1
ATOM 2055 C CA . GLU A 1 254 ? 24.453 28.861 -3.965 1.00 15.56 252 GLU A CA 1
ATOM 2056 C C . GLU A 1 254 ? 25.763 28.690 -4.754 1.00 15.43 252 GLU A C 1
ATOM 2057 O O . GLU A 1 254 ? 25.768 28.159 -5.866 1.00 15.48 252 GLU A O 1
ATOM 2063 N N . GLN A 1 255 ? 26.873 29.088 -4.145 1.00 15.11 253 GLN A N 1
ATOM 2064 C CA . GLN A 1 255 ? 28.190 28.996 -4.782 1.00 16.01 253 GLN A CA 1
ATOM 2065 C C . GLN A 1 255 ? 28.594 27.552 -5.119 1.00 13.95 253 GLN A C 1
ATOM 2066 O O . GLN A 1 255 ? 29.183 27.293 -6.163 1.00 14.74 253 GLN A O 1
ATOM 2072 N N . PHE A 1 256 ? 28.264 26.616 -4.238 1.00 12.26 254 PHE A N 1
ATOM 2073 C CA . PHE A 1 256 ? 28.712 25.226 -4.377 1.00 11.31 254 PHE A CA 1
ATOM 2074 C C . PHE A 1 256 ? 27.682 24.327 -5.066 1.00 11.46 254 PHE A C 1
ATOM 2075 O O . PHE A 1 256 ? 27.916 23.124 -5.236 1.00 10.51 254 PHE A O 1
ATOM 2083 N N . SER A 1 257 ? 26.573 24.938 -5.486 1.00 12.09 255 SER A N 1
ATOM 2084 C CA A SER A 1 257 ? 25.447 24.206 -6.064 0.50 12.50 255 SER A CA 1
ATOM 2085 C CA B SER A 1 257 ? 25.447 24.211 -6.067 0.50 12.22 255 SER A CA 1
ATOM 2086 C C . SER A 1 257 ? 25.846 23.322 -7.244 1.00 13.06 255 SER A C 1
ATOM 2087 O O . SER A 1 257 ? 25.506 22.137 -7.276 1.00 12.61 255 SER A O 1
ATOM 2092 N N . SER A 1 258 ? 26.578 23.888 -8.206 1.00 14.94 256 SER A N 1
ATOM 2093 C CA . SER A 1 258 ? 26.954 23.137 -9.404 1.00 16.07 256 SER A CA 1
ATOM 2094 C C . SER A 1 258 ? 27.925 21.988 -9.099 1.00 16.24 256 SER A C 1
ATOM 2095 O O . SER A 1 258 ? 28.038 21.051 -9.891 1.00 16.86 256 SER A O 1
ATOM 2098 N N . ASN A 1 259 ? 28.629 22.077 -7.967 1.00 15.57 257 ASN A N 1
ATOM 2099 C CA . ASN A 1 259 ? 29.542 21.016 -7.509 1.00 15.59 257 ASN A CA 1
ATOM 2100 C C . ASN A 1 259 ? 28.835 19.923 -6.696 1.00 14.34 257 ASN A C 1
ATOM 2101 O O . ASN A 1 259 ? 29.446 18.914 -6.361 1.00 14.54 257 ASN A O 1
ATOM 2106 N N . ASP A 1 260 ? 27.565 20.144 -6.364 1.00 13.23 258 ASP A N 1
ATOM 2107 C CA . ASP A 1 260 ? 26.771 19.192 -5.590 1.00 12.82 258 ASP A CA 1
ATOM 2108 C C . ASP A 1 260 ? 26.138 18.204 -6.571 1.00 13.32 258 ASP A C 1
ATOM 2109 O O . ASP A 1 260 ? 25.118 18.513 -7.206 1.00 12.71 258 ASP A O 1
ATOM 2114 N N . ALA A 1 261 ? 26.761 17.037 -6.713 1.00 13.81 259 ALA A N 1
ATOM 2115 C CA . ALA A 1 261 ? 26.378 16.083 -7.769 1.00 15.75 259 ALA A CA 1
ATOM 2116 C C . ALA A 1 261 ? 24.977 15.490 -7.579 1.00 16.15 259 ALA A C 1
ATOM 2117 O O . ALA A 1 261 ? 24.265 15.236 -8.553 1.00 17.11 259 ALA A O 1
ATOM 2119 N N . ILE A 1 262 ? 24.576 15.277 -6.327 1.00 15.88 260 ILE A N 1
ATOM 2120 C CA . ILE A 1 262 ? 23.197 14.880 -5.995 1.00 17.00 260 ILE A CA 1
ATOM 2121 C C . ILE A 1 262 ? 22.152 15.866 -6.509 1.00 17.94 260 ILE A C 1
ATOM 2122 O O . ILE A 1 262 ? 21.079 15.472 -6.987 1.00 19.07 260 ILE A O 1
ATOM 2127 N N . MET A 1 263 ? 22.450 17.152 -6.402 1.00 18.05 261 MET A N 1
ATOM 2128 C CA . MET A 1 263 ? 21.513 18.164 -6.881 1.00 20.14 261 MET A CA 1
ATOM 2129 C C . MET A 1 263 ? 21.603 18.409 -8.366 1.00 20.26 261 MET A C 1
ATOM 2130 O O . MET A 1 263 ? 20.587 18.617 -9.021 1.00 21.29 261 MET A O 1
ATOM 2135 N N . SER A 1 264 ? 22.829 18.414 -8.882 1.00 19.56 262 SER A N 1
ATOM 2136 C CA . SER A 1 264 ? 23.096 19.017 -10.183 1.00 20.84 262 SER A CA 1
ATOM 2137 C C . SER A 1 264 ? 23.665 18.057 -11.217 1.00 21.54 262 SER A C 1
ATOM 2138 O O . SER A 1 264 ? 23.869 18.439 -12.369 1.00 22.70 262 SER A O 1
ATOM 2141 N N . GLY A 1 265 ? 23.941 16.820 -10.807 1.00 20.33 263 GLY A N 1
ATOM 2142 C CA . GLY A 1 265 ? 24.612 15.875 -11.691 1.00 21.12 263 GLY A CA 1
ATOM 2143 C C . GLY A 1 265 ? 26.099 16.182 -11.825 1.00 21.56 263 GLY A C 1
ATOM 2144 O O . GLY A 1 265 ? 26.614 17.127 -11.215 1.00 20.14 263 GLY A O 1
ATOM 2145 N N . CYS A 1 266 ? 26.803 15.371 -12.607 1.00 22.89 264 CYS A N 1
ATOM 2146 C CA . CYS A 1 266 ? 28.223 15.598 -12.833 1.00 24.19 264 CYS A CA 1
ATOM 2147 C C . CYS A 1 266 ? 28.640 15.084 -14.201 1.00 26.39 264 CYS A C 1
ATOM 2148 O O . CYS A 1 266 ? 27.876 14.368 -14.853 1.00 27.06 264 CYS A O 1
ATOM 2151 N N . LEU A 1 267 ? 29.845 15.464 -14.626 1.00 27.79 265 LEU A N 1
ATOM 2152 C CA . LEU A 1 267 ? 30.354 15.123 -15.963 1.00 30.05 265 LEU A CA 1
ATOM 2153 C C . LEU A 1 267 ? 31.518 14.140 -15.887 1.00 30.55 265 LEU A C 1
ATOM 2154 O O . LEU A 1 267 ? 32.404 14.316 -15.058 1.00 30.09 265 LEU A O 1
ATOM 2159 N N . PRO A 1 268 ? 31.534 13.112 -16.763 1.00 31.56 266 PRO A N 1
ATOM 2160 C CA . PRO A 1 268 ? 30.529 12.811 -17.794 1.00 32.35 266 PRO A CA 1
ATOM 2161 C C . PRO A 1 268 ? 29.213 12.270 -17.219 1.00 30.58 266 PRO A C 1
ATOM 2162 O O . PRO A 1 268 ? 28.158 12.454 -17.822 1.00 31.08 266 PRO A O 1
ATOM 2166 N N . SER A 1 269 ? 29.291 11.618 -16.061 1.00 27.79 267 SER A N 1
ATOM 2167 C CA . SER A 1 269 ? 28.129 11.046 -15.397 1.00 26.63 267 SER A CA 1
ATOM 2168 C C . SER A 1 269 ? 28.515 10.652 -13.981 1.00 24.22 267 SER A C 1
ATOM 2169 O O . SER A 1 269 ? 29.703 10.602 -13.649 1.00 24.14 267 SER A O 1
ATOM 2172 N N . ASN A 1 270 ? 27.503 10.361 -13.172 1.00 22.00 268 ASN A N 1
ATOM 2173 C CA . ASN A 1 270 ? 27.664 9.827 -11.827 1.00 20.67 268 ASN A CA 1
ATOM 2174 C C . ASN A 1 270 ? 28.000 8.326 -11.884 1.00 21.60 268 ASN A C 1
ATOM 2175 O O . ASN A 1 270 ? 27.212 7.532 -12.408 1.00 23.32 268 ASN A O 1
ATOM 2180 N N . PRO A 1 271 ? 29.177 7.925 -11.365 1.00 21.61 269 PRO A N 1
ATOM 2181 C CA . PRO A 1 271 ? 29.513 6.487 -11.415 1.00 22.97 269 PRO A CA 1
ATOM 2182 C C . PRO A 1 271 ? 28.472 5.570 -10.760 1.00 22.33 269 PRO A C 1
ATOM 2183 O O . PRO A 1 271 ? 28.279 4.437 -11.209 1.00 23.99 269 PRO A O 1
ATOM 2187 N N . TRP A 1 272 ? 27.795 6.058 -9.722 1.00 20.41 270 TRP A N 1
ATOM 2188 C CA . TRP A 1 272 ? 26.797 5.249 -9.015 1.00 20.17 270 TRP A CA 1
ATOM 2189 C C . TRP A 1 272 ? 25.547 4.998 -9.854 1.00 21.57 270 TRP A C 1
ATOM 2190 O O . TRP A 1 272 ? 24.789 4.066 -9.579 1.00 22.51 270 TRP A O 1
ATOM 2201 N N . ILE A 1 273 ? 25.331 5.838 -10.862 1.00 22.06 271 ILE A N 1
ATOM 2202 C CA . ILE A 1 273 ? 24.128 5.760 -11.688 1.00 24.13 271 ILE A CA 1
ATOM 2203 C C . ILE A 1 273 ? 24.386 5.043 -13.013 1.00 27.25 271 ILE A C 1
ATOM 2204 O O . ILE A 1 273 ? 23.549 4.263 -13.469 1.00 29.29 271 ILE A O 1
ATOM 2209 N N . THR A 1 274 ? 25.545 5.304 -13.614 1.00 28.04 272 THR A N 1
ATOM 2210 C CA . THR A 1 274 ? 25.889 4.765 -14.931 1.00 31.50 272 THR A CA 1
ATOM 2211 C C . THR A 1 274 ? 26.936 3.647 -14.892 1.00 33.39 272 THR A C 1
ATOM 2212 O O . THR A 1 274 ? 27.126 2.945 -15.888 1.00 35.85 272 THR A O 1
ATOM 2216 N N . ASP A 1 275 ? 27.609 3.495 -13.749 1.00 32.41 273 ASP A N 1
ATOM 2217 C CA . ASP A 1 275 ? 28.731 2.548 -13.575 1.00 34.75 273 ASP A CA 1
ATOM 2218 C C . ASP A 1 275 ? 29.992 2.909 -14.370 1.00 35.54 273 ASP A C 1
ATOM 2219 O O . ASP A 1 275 ? 30.907 2.106 -14.497 1.00 37.75 273 ASP A O 1
ATOM 2224 N N . ASP A 1 276 ? 30.037 4.131 -14.880 1.00 39.15 274 ASP A N 1
ATOM 2225 C CA . ASP A 1 276 ? 31.202 4.645 -15.582 1.00 41.30 274 ASP A CA 1
ATOM 2226 C C . ASP A 1 276 ? 32.065 5.383 -14.553 1.00 36.28 274 ASP A C 1
ATOM 2227 O O . ASP A 1 276 ? 31.617 6.360 -13.958 1.00 32.59 274 ASP A O 1
ATOM 2232 N N . THR A 1 277 ? 33.295 4.915 -14.344 1.00 37.52 275 THR A N 1
ATOM 2233 C CA . THR A 1 277 ? 34.165 5.491 -13.309 1.00 34.43 275 THR A CA 1
ATOM 2234 C C . THR A 1 277 ? 35.003 6.678 -13.781 1.00 34.02 275 THR A C 1
ATOM 2235 O O . THR A 1 277 ? 35.819 7.199 -13.021 1.00 32.28 275 THR A O 1
ATOM 2239 N N . GLN A 1 278 ? 34.795 7.125 -15.016 1.00 36.53 276 GLN A N 1
ATOM 2240 C CA . GLN A 1 278 ? 35.563 8.254 -15.555 1.00 37.20 276 GLN A CA 1
ATOM 2241 C C . GLN A 1 278 ? 35.577 9.484 -14.636 1.00 31.88 276 GLN A C 1
ATOM 2242 O O . GLN A 1 278 ? 36.625 10.117 -14.477 1.00 31.43 276 GLN A O 1
ATOM 2248 N N . PHE A 1 279 ? 34.430 9.810 -14.029 1.00 28.57 277 PHE A N 1
ATOM 2249 C CA . PHE A 1 279 ? 34.329 10.949 -13.102 1.00 25.67 277 PHE A CA 1
ATOM 2250 C C . PHE A 1 279 ? 35.335 10.830 -11.959 1.00 24.07 277 PHE A C 1
ATOM 2251 O O . PHE A 1 279 ? 35.925 11.825 -11.545 1.00 23.77 277 PHE A O 1
ATOM 2259 N N . TRP A 1 280 ? 35.514 9.614 -11.448 1.00 24.31 278 TRP A N 1
ATOM 2260 C CA . TRP A 1 280 ? 36.529 9.356 -10.432 1.00 24.98 278 TRP A CA 1
ATOM 2261 C C . TRP A 1 280 ? 37.950 9.411 -11.000 1.00 27.89 278 TRP A C 1
ATOM 2262 O O . TRP A 1 280 ? 38.855 9.950 -10.357 1.00 28.78 278 TRP A O 1
ATOM 2273 N N . ASP A 1 281 ? 38.136 8.846 -12.194 1.00 30.79 279 ASP A N 1
ATOM 2274 C CA . ASP A 1 281 ? 39.439 8.821 -12.859 1.00 35.21 279 ASP A CA 1
ATOM 2275 C C . ASP A 1 281 ? 39.944 10.232 -13.121 1.00 33.62 279 ASP A C 1
ATOM 2276 O O . ASP A 1 281 ? 41.113 10.535 -12.871 1.00 35.79 279 ASP A O 1
ATOM 2281 N N . LEU A 1 282 ? 39.056 11.087 -13.623 1.00 31.27 280 LEU A N 1
ATOM 2282 C CA . LEU A 1 282 ? 39.397 12.471 -13.962 1.00 30.94 280 LEU A CA 1
ATOM 2283 C C . LEU A 1 282 ? 39.689 13.322 -12.725 1.00 28.45 280 LEU A C 1
ATOM 2284 O O . LEU A 1 282 ? 40.370 14.352 -12.814 1.00 28.58 280 LEU A O 1
ATOM 2289 N N . ASN A 1 283 ? 39.184 12.871 -11.578 1.00 26.83 281 ASN A N 1
ATOM 2290 C CA . ASN A 1 283 ? 39.301 13.603 -10.323 1.00 25.94 281 ASN A CA 1
ATOM 2291 C C . ASN A 1 283 ? 40.141 12.917 -9.259 1.00 28.28 281 ASN A C 1
ATOM 2292 O O . ASN A 1 283 ? 40.032 13.224 -8.063 1.00 28.75 281 ASN A O 1
ATOM 2297 N N . ALA A 1 284 ? 41.003 12.002 -9.701 1.00 30.78 282 ALA A N 1
ATOM 2298 C CA . ALA A 1 284 ? 41.987 11.409 -8.807 1.00 35.57 282 ALA A CA 1
ATOM 2299 C C . ALA A 1 284 ? 42.737 12.508 -8.051 1.00 36.92 282 ALA A C 1
ATOM 2300 O O . ALA A 1 284 ? 43.051 13.567 -8.603 1.00 35.18 282 ALA A O 1
ATOM 2302 N N . LYS A 1 285 ? 42.988 12.247 -6.775 1.00 41.33 283 LYS A N 1
ATOM 2303 C CA . LYS A 1 285 ? 43.695 13.168 -5.896 1.00 44.69 283 LYS A CA 1
ATOM 2304 C C . LYS A 1 285 ? 44.896 13.800 -6.614 1.00 45.13 283 LYS A C 1
ATOM 2305 O O . LYS A 1 285 ? 45.018 15.025 -6.685 1.00 42.94 283 LYS A O 1
ATOM 2311 N N . LEU A 1 286 ? 45.755 12.948 -7.167 1.00 48.80 284 LEU A N 1
ATOM 2312 C CA . LEU A 1 286 ? 47.001 13.377 -7.791 1.00 51.74 284 LEU A CA 1
ATOM 2313 C C . LEU A 1 286 ? 46.978 13.169 -9.310 1.00 49.92 284 LEU A C 1
ATOM 2314 O O . LEU A 1 286 ? 47.963 12.709 -9.904 1.00 55.37 284 LEU A O 1
ATOM 2319 N N . VAL A 1 287 ? 45.851 13.519 -9.927 1.00 44.29 285 VAL A N 1
ATOM 2320 C CA . VAL A 1 287 ? 45.718 13.510 -11.390 1.00 43.67 285 VAL A CA 1
ATOM 2321 C C . VAL A 1 287 ? 46.675 14.548 -11.991 1.00 45.03 285 VAL A C 1
ATOM 2322 O O . VAL A 1 287 ? 46.881 15.615 -11.410 1.00 43.66 285 VAL A O 1
ATOM 2326 N N . GLU A 1 288 ? 47.283 14.219 -13.132 1.00 49.40 286 GLU A N 1
ATOM 2327 C CA . GLU A 1 288 ? 48.242 15.118 -13.788 1.00 51.41 286 GLU A CA 1
ATOM 2328 C C . GLU A 1 288 ? 47.624 16.478 -14.161 1.00 46.18 286 GLU A C 1
ATOM 2329 O O . GLU A 1 288 ? 48.163 17.530 -13.812 1.00 45.38 286 GLU A O 1
ATOM 2335 N N . ILE A 1 289 ? 46.483 16.437 -14.845 1.00 43.27 287 ILE A N 1
ATOM 2336 C CA . ILE A 1 289 ? 45.787 17.632 -15.306 1.00 40.50 287 ILE A CA 1
ATOM 2337 C C . ILE A 1 289 ? 44.371 17.606 -14.748 1.00 35.72 287 ILE A C 1
ATOM 2338 O O . ILE A 1 289 ? 43.588 16.734 -15.116 1.00 36.38 287 ILE A O 1
ATOM 2343 N N . PRO A 1 290 ? 44.028 18.568 -13.870 1.00 32.63 288 PRO A N 1
ATOM 2344 C CA . PRO A 1 290 ? 42.709 18.597 -13.235 1.00 29.16 288 PRO A CA 1
ATOM 2345 C C . PRO A 1 290 ? 41.605 19.025 -14.212 1.00 29.91 288 PRO A C 1
ATOM 2346 O O . PRO A 1 290 ? 41.905 19.602 -15.260 1.00 32.12 288 PRO A O 1
ATOM 2350 N N . THR A 1 291 ? 40.352 18.730 -13.860 1.00 28.07 289 THR A N 1
ATOM 2351 C CA . THR A 1 291 ? 39.184 19.168 -14.634 1.00 30.69 289 THR A CA 1
ATOM 2352 C C . THR A 1 291 ? 38.932 20.660 -14.431 1.00 33.02 289 THR A C 1
ATOM 2353 O O . THR A 1 291 ? 39.355 21.227 -13.415 1.00 31.24 289 THR A O 1
ATOM 2357 N N . LYS A 1 292 ? 38.228 21.288 -15.376 1.00 33.15 290 LYS A N 1
ATOM 2358 C CA . LYS A 1 292 ? 37.937 22.715 -15.255 1.00 32.74 290 LYS A CA 1
ATOM 2359 C C . LYS A 1 292 ? 37.089 23.016 -14.026 1.00 29.10 290 LYS A C 1
ATOM 2360 O O . LYS A 1 292 ? 37.317 24.023 -13.365 1.00 27.57 290 LYS A O 1
ATOM 2366 N N . MET A 1 293 ? 36.127 22.144 -13.726 1.00 28.71 291 MET A N 1
ATOM 2367 C CA . MET A 1 293 ? 35.312 22.289 -12.519 1.00 26.72 291 MET A CA 1
ATOM 2368 C C . MET A 1 293 ? 36.207 22.396 -11.284 1.00 24.00 291 MET A C 1
ATOM 2369 O O . MET A 1 293 ? 36.017 23.286 -10.454 1.00 22.96 291 MET A O 1
ATOM 2374 N N . ARG A 1 294 ? 37.184 21.494 -11.182 1.00 22.96 292 ARG A N 1
ATOM 2375 C CA . ARG A 1 294 ? 38.132 21.463 -10.050 1.00 20.58 292 ARG A CA 1
ATOM 2376 C C . ARG A 1 294 ? 38.950 22.748 -9.911 1.00 19.53 292 ARG A C 1
ATOM 2377 O O . ARG A 1 294 ? 39.046 23.311 -8.812 1.00 17.59 292 ARG A O 1
ATOM 2385 N N . VAL A 1 295 ? 39.538 23.212 -11.018 1.00 20.61 293 VAL A N 1
ATOM 2386 C CA . VAL A 1 295 ? 40.329 24.445 -11.002 1.00 20.52 293 VAL A CA 1
ATOM 2387 C C . VAL A 1 295 ? 39.464 25.654 -10.629 1.00 20.11 293 VAL A C 1
ATOM 2388 O O . VAL A 1 295 ? 39.880 26.509 -9.833 1.00 19.27 293 VAL A O 1
ATOM 2392 N N . GLU A 1 296 ? 38.258 25.710 -11.191 1.00 21.20 294 GLU A N 1
ATOM 2393 C CA . GLU A 1 296 ? 37.293 26.767 -10.849 1.00 21.54 294 GLU A CA 1
ATOM 2394 C C . GLU A 1 296 ? 36.937 26.786 -9.356 1.00 19.82 294 GLU A C 1
ATOM 2395 O O . GLU A 1 296 ? 36.798 27.849 -8.756 1.00 19.80 294 GLU A O 1
ATOM 2401 N N . ARG A 1 297 ? 36.809 25.603 -8.763 1.00 19.06 295 ARG A N 1
ATOM 2402 C CA . ARG A 1 297 ? 36.467 25.461 -7.351 1.00 18.05 295 ARG A CA 1
ATOM 2403 C C . ARG A 1 297 ? 37.528 26.085 -6.424 1.00 16.93 295 ARG A C 1
ATOM 2404 O O . ARG A 1 297 ? 37.193 26.581 -5.342 1.00 17.05 295 ARG A O 1
ATOM 2412 N N . TRP A 1 298 ? 38.794 26.075 -6.852 1.00 16.56 296 TRP A N 1
ATOM 2413 C CA . TRP A 1 298 ? 39.886 26.711 -6.089 1.00 15.77 296 TRP A CA 1
ATOM 2414 C C . TRP A 1 298 ? 39.668 28.213 -5.872 1.00 16.72 296 TRP A C 1
ATOM 2415 O O . TRP A 1 298 ? 40.183 28.785 -4.901 1.00 16.96 296 TRP A O 1
ATOM 2426 N N . ALA A 1 299 ? 38.912 28.835 -6.776 1.00 17.60 297 ALA A N 1
ATOM 2427 C CA . ALA A 1 299 ? 38.589 30.260 -6.701 1.00 19.00 297 ALA A CA 1
ATOM 2428 C C . ALA A 1 299 ? 37.430 30.594 -5.758 1.00 19.56 297 ALA A C 1
ATOM 2429 O O . ALA A 1 299 ? 37.134 31.776 -5.549 1.00 21.15 297 ALA A O 1
ATOM 2431 N N . PHE A 1 300 ? 36.770 29.577 -5.196 1.00 18.11 298 PHE A N 1
ATOM 2432 C CA . PHE A 1 300 ? 35.581 29.821 -4.365 1.00 18.96 298 PHE A CA 1
ATOM 2433 C C . PHE A 1 300 ? 36.013 30.364 -3.013 1.00 18.94 298 PHE A C 1
ATOM 2434 O O . PHE A 1 300 ? 35.405 31.282 -2.479 1.00 20.85 298 PHE A O 1
ATOM 2442 N N . ASN A 1 301 ? 37.037 29.749 -2.438 1.00 17.02 299 ASN A N 1
ATOM 2443 C CA . ASN A 1 301 ? 37.623 30.248 -1.198 1.00 17.64 299 ASN A CA 1
ATOM 2444 C C . ASN A 1 301 ? 38.982 29.612 -0.962 1.00 16.43 299 ASN A C 1
ATOM 2445 O O . ASN A 1 301 ? 39.320 28.606 -1.599 1.00 15.80 299 ASN A O 1
ATOM 2450 N N . PHE A 1 302 ? 39.768 30.213 -0.070 1.00 16.66 300 PHE A N 1
ATOM 2451 C CA . PHE A 1 302 ? 41.164 29.811 0.131 1.00 16.15 300 PHE A CA 1
ATOM 2452 C C . PHE A 1 302 ? 41.279 28.366 0.603 1.00 14.63 300 PHE A C 1
ATOM 2453 O O . PHE A 1 302 ? 42.169 27.641 0.159 1.00 14.26 300 PHE A O 1
ATOM 2461 N N . SER A 1 303 ? 40.368 27.931 1.473 1.00 15.52 301 SER A N 1
ATOM 2462 C CA . SER A 1 303 ? 40.389 26.537 1.937 1.00 14.70 301 SER A CA 1
ATOM 2463 C C . SER A 1 303 ? 40.220 25.529 0.785 1.00 14.01 301 SER A C 1
ATOM 2464 O O . SER A 1 303 ? 40.865 24.484 0.790 1.00 12.73 301 SER A O 1
ATOM 2467 N N . GLU A 1 304 ? 39.407 25.854 -0.221 1.00 13.61 302 GLU A N 1
ATOM 2468 C CA . GLU A 1 304 ? 39.253 24.954 -1.373 1.00 13.96 302 GLU A CA 1
ATOM 2469 C C . GLU A 1 304 ? 40.570 24.712 -2.107 1.00 14.10 302 GLU A C 1
ATOM 2470 O O . GLU A 1 304 ? 40.851 23.595 -2.545 1.00 14.65 302 GLU A O 1
ATOM 2476 N N . LEU A 1 305 ? 41.359 25.775 -2.243 1.00 14.20 303 LEU A N 1
ATOM 2477 C CA . LEU A 1 305 ? 42.665 25.707 -2.877 1.00 15.28 303 LEU A CA 1
ATOM 2478 C C . LEU A 1 305 ? 43.647 24.895 -2.035 1.00 15.41 303 LEU A C 1
ATOM 2479 O O . LEU A 1 305 ? 44.312 23.981 -2.549 1.00 16.47 303 LEU A O 1
ATOM 2484 N N . ILE A 1 306 ? 43.744 25.247 -0.753 1.00 15.25 304 ILE A N 1
ATOM 2485 C CA . ILE A 1 306 ? 44.691 24.631 0.185 1.00 15.64 304 ILE A CA 1
ATOM 2486 C C . ILE A 1 306 ? 44.434 23.150 0.437 1.00 16.04 304 ILE A C 1
ATOM 2487 O O . ILE A 1 306 ? 45.377 22.357 0.547 1.00 16.06 304 ILE A O 1
ATOM 2492 N N . ARG A 1 307 ? 43.164 22.779 0.538 1.00 16.33 305 ARG A N 1
ATOM 2493 C CA . ARG A 1 307 ? 42.801 21.406 0.856 1.00 18.19 305 ARG A CA 1
ATOM 2494 C C . ARG A 1 307 ? 42.919 20.449 -0.325 1.00 18.71 305 ARG A C 1
ATOM 2495 O O . ARG A 1 307 ? 42.892 19.230 -0.145 1.00 20.11 305 ARG A O 1
ATOM 2503 N N . ASP A 1 308 ? 43.052 21.000 -1.529 1.00 18.18 306 ASP A N 1
ATOM 2504 C CA . ASP A 1 308 ? 43.224 20.188 -2.729 1.00 18.88 306 ASP A CA 1
ATOM 2505 C C . ASP A 1 308 ? 44.732 20.104 -2.997 1.00 19.29 306 ASP A C 1
ATOM 2506 O O . ASP A 1 308 ? 45.374 21.135 -3.236 1.00 18.89 306 ASP A O 1
ATOM 2511 N N . PRO A 1 309 ? 45.313 18.881 -2.949 1.00 20.83 307 PRO A N 1
ATOM 2512 C CA . PRO A 1 309 ? 46.772 18.737 -3.112 1.00 22.01 307 PRO A CA 1
ATOM 2513 C C . PRO A 1 309 ? 47.286 19.292 -4.447 1.00 22.83 307 PRO A C 1
ATOM 2514 O O . PRO A 1 309 ? 48.372 19.866 -4.491 1.00 23.05 307 PRO A O 1
ATOM 2518 N N . LYS A 1 310 ? 46.497 19.139 -5.507 1.00 23.86 308 LYS A N 1
ATOM 2519 C CA . LYS A 1 310 ? 46.806 19.729 -6.810 1.00 25.45 308 LYS A CA 1
ATOM 2520 C C . LYS A 1 310 ? 46.739 21.262 -6.759 1.00 23.38 308 LYS A C 1
ATOM 2521 O O . LYS A 1 310 ? 47.546 21.953 -7.388 1.00 25.00 308 LYS A O 1
ATOM 2527 N N . GLY A 1 311 ? 45.779 21.783 -6.003 1.00 20.66 309 GLY A N 1
ATOM 2528 C CA . GLY A 1 311 ? 45.619 23.222 -5.809 1.00 19.25 309 GLY A CA 1
ATOM 2529 C C . GLY A 1 311 ? 46.767 23.801 -5.004 1.00 18.32 309 GLY A C 1
ATOM 2530 O O . GLY A 1 311 ? 47.354 24.823 -5.381 1.00 18.28 309 GLY A O 1
ATOM 2531 N N . ARG A 1 312 ? 47.091 23.136 -3.902 1.00 17.26 310 ARG A N 1
ATOM 2532 C CA . ARG A 1 312 ? 48.199 23.548 -3.051 1.00 17.52 310 ARG A CA 1
ATOM 2533 C C . ARG A 1 312 ? 49.540 23.506 -3.795 1.00 19.75 310 ARG A C 1
ATOM 2534 O O . ARG A 1 312 ? 50.381 24.379 -3.606 1.00 20.98 310 ARG A O 1
ATOM 2542 N N . GLN A 1 313 ? 49.721 22.500 -4.646 1.00 21.36 311 GLN A N 1
ATOM 2543 C CA . GLN A 1 313 ? 50.924 22.373 -5.473 1.00 24.29 311 GLN A CA 1
ATOM 2544 C C . GLN A 1 313 ? 51.068 23.547 -6.454 1.00 24.78 311 GLN A C 1
ATOM 2545 O O . GLN A 1 313 ? 52.172 24.073 -6.660 1.00 25.96 311 GLN A O 1
ATOM 2551 N N . SER A 1 314 ? 49.946 23.945 -7.062 1.00 23.82 312 SER A N 1
ATOM 2552 C CA . SER A 1 314 ? 49.905 25.104 -7.960 1.00 25.01 312 SER A CA 1
ATOM 2553 C C . SER A 1 314 ? 50.188 26.400 -7.192 1.00 23.77 312 SER A C 1
ATOM 2554 O O . SER A 1 314 ? 50.967 27.251 -7.645 1.00 25.57 312 SER A O 1
ATOM 2557 N N . PHE A 1 315 ? 49.557 26.539 -6.030 1.00 20.78 313 PHE A N 1
ATOM 2558 C CA . PHE A 1 315 ? 49.745 27.708 -5.172 1.00 20.22 313 PHE A CA 1
ATOM 2559 C C . PHE A 1 315 ? 51.189 27.820 -4.685 1.00 21.08 313 PHE A C 1
ATOM 2560 O O . PHE A 1 315 ? 51.750 28.915 -4.657 1.00 21.99 313 PHE A O 1
ATOM 2568 N N . GLN A 1 316 ? 51.790 26.690 -4.314 1.00 21.79 314 GLN A N 1
ATOM 2569 C CA . GLN A 1 316 ? 53.202 26.667 -3.886 1.00 23.52 314 GLN A CA 1
ATOM 2570 C C . GLN A 1 316 ? 54.142 27.139 -4.989 1.00 27.03 314 GLN A C 1
ATOM 2571 O O . GLN A 1 316 ? 55.119 27.832 -4.712 1.00 28.09 314 GLN A O 1
ATOM 2577 N N . TYR A 1 317 ? 53.846 26.771 -6.234 1.00 28.79 315 TYR A N 1
ATOM 2578 C CA . TYR A 1 317 ? 54.655 27.202 -7.375 1.00 32.68 315 TYR A CA 1
ATOM 2579 C C . TYR A 1 317 ? 54.619 28.728 -7.530 1.00 33.27 315 TYR A C 1
ATOM 2580 O O . TYR A 1 317 ? 55.653 29.367 -7.781 1.00 35.60 315 TYR A O 1
ATOM 2589 N N . PHE A 1 318 ? 53.423 29.296 -7.365 1.00 30.82 316 PHE A N 1
ATOM 2590 C CA . PHE A 1 318 ? 53.215 30.747 -7.334 1.00 31.75 316 PHE A CA 1
ATOM 2591 C C . PHE A 1 318 ? 54.021 31.417 -6.222 1.00 31.54 316 PHE A C 1
ATOM 2592 O O . PHE A 1 318 ? 54.726 32.399 -6.460 1.00 34.21 316 PHE A O 1
ATOM 2600 N N . LEU A 1 319 ? 53.930 30.877 -5.013 1.00 28.82 317 LEU A N 1
ATOM 2601 C CA . LEU A 1 319 ? 54.678 31.416 -3.874 1.00 29.07 317 LEU A CA 1
ATOM 2602 C C . LEU A 1 319 ? 56.202 31.348 -4.044 1.00 32.15 317 LEU A C 1
ATOM 2603 O O . LEU A 1 319 ? 56.907 32.332 -3.767 1.00 33.90 317 LEU A O 1
ATOM 2608 N N . LYS A 1 320 ? 56.708 30.202 -4.497 1.00 33.19 318 LYS A N 1
ATOM 2609 C CA . LYS A 1 320 ? 58.161 30.050 -4.728 1.00 37.18 318 LYS A CA 1
ATOM 2610 C C . LYS A 1 320 ? 58.679 31.108 -5.704 1.00 40.49 318 LYS A C 1
ATOM 2611 O O . LYS A 1 320 ? 59.762 31.674 -5.522 1.00 42.50 318 LYS A O 1
ATOM 2617 N N . LYS A 1 321 ? 57.891 31.388 -6.736 1.00 41.47 319 LYS A N 1
ATOM 2618 C CA . LYS A 1 321 ? 58.257 32.399 -7.714 1.00 46.00 319 LYS A CA 1
ATOM 2619 C C . LYS A 1 321 ? 58.356 33.800 -7.104 1.00 46.71 319 LYS A C 1
ATOM 2620 O O . LYS A 1 321 ? 59.120 34.640 -7.576 1.00 49.67 319 LYS A O 1
ATOM 2626 N N . GLU A 1 322 ? 57.588 34.026 -6.044 1.00 43.44 320 GLU A N 1
ATOM 2627 C CA . GLU A 1 322 ? 57.559 35.300 -5.327 1.00 45.19 320 GLU A CA 1
ATOM 2628 C C . GLU A 1 322 ? 58.487 35.285 -4.097 1.00 44.13 320 GLU A C 1
ATOM 2629 O O . GLU A 1 322 ? 58.486 36.228 -3.299 1.00 44.69 320 GLU A O 1
ATOM 2635 N N . PHE A 1 323 ? 59.271 34.213 -3.957 1.00 42.71 321 PHE A N 1
ATOM 2636 C CA . PHE A 1 323 ? 60.197 34.024 -2.831 1.00 41.72 321 PHE A CA 1
ATOM 2637 C C . PHE A 1 323 ? 59.470 33.910 -1.489 1.00 38.64 321 PHE A C 1
ATOM 2638 O O . PHE A 1 323 ? 59.961 34.360 -0.447 1.00 39.08 321 PHE A O 1
ATOM 2646 N N . SER A 1 324 ? 58.304 33.273 -1.533 1.00 35.64 322 SER A N 1
ATOM 2647 C CA . SER A 1 324 ? 57.495 33.010 -0.357 1.00 33.51 322 SER A CA 1
ATOM 2648 C C . SER A 1 324 ? 57.271 31.501 -0.215 1.00 31.01 322 SER A C 1
ATOM 2649 O O . SER A 1 324 ? 56.377 31.078 0.498 1.00 28.58 322 SER A O 1
ATOM 2652 N N . GLY A 1 325 ? 58.104 30.706 -0.884 1.00 32.73 323 GLY A N 1
ATOM 2653 C CA . GLY A 1 325 ? 57.943 29.244 -0.916 1.00 32.58 323 GLY A CA 1
ATOM 2654 C C . GLY A 1 325 ? 58.319 28.473 0.352 1.00 31.87 323 GLY A C 1
ATOM 2655 O O . GLY A 1 325 ? 58.581 27.265 0.275 1.00 32.46 323 GLY A O 1
ATOM 2656 N N . GLU A 1 326 ? 58.365 29.159 1.503 1.00 31.08 324 GLU A N 1
ATOM 2657 C CA . GLU A 1 326 ? 58.571 28.496 2.808 1.00 30.58 324 GLU A CA 1
ATOM 2658 C C . GLU A 1 326 ? 57.359 28.667 3.728 1.00 28.47 324 GLU A C 1
ATOM 2659 O O . GLU A 1 326 ? 57.224 27.949 4.725 1.00 26.89 324 GLU A O 1
ATOM 2665 N N . ASN A 1 327 ? 56.489 29.621 3.392 1.00 28.41 325 ASN A N 1
ATOM 2666 C CA . ASN A 1 327 ? 55.258 29.869 4.156 1.00 27.98 325 ASN A CA 1
ATOM 2667 C C . ASN A 1 327 ? 54.399 28.625 4.277 1.00 25.92 325 ASN A C 1
ATOM 2668 O O . ASN A 1 327 ? 53.870 28.313 5.355 1.00 25.29 325 ASN A O 1
ATOM 2673 N N . LEU A 1 328 ? 54.269 27.925 3.154 1.00 25.39 326 LEU A N 1
ATOM 2674 C CA . LEU A 1 328 ? 53.437 26.749 3.063 1.00 24.04 326 LEU A CA 1
ATOM 2675 C C . LEU A 1 328 ? 54.138 25.596 3.774 1.00 23.46 326 LEU A C 1
ATOM 2676 O O . LEU A 1 328 ? 53.506 24.831 4.477 1.00 22.81 326 LEU A O 1
ATOM 2681 N N . GLY A 1 329 ? 55.460 25.505 3.621 1.00 23.98 327 GLY A N 1
ATOM 2682 C CA . GLY A 1 329 ? 56.245 24.535 4.378 1.00 22.95 327 GLY A CA 1
ATOM 2683 C C . GLY A 1 329 ? 56.132 24.725 5.888 1.00 21.14 327 GLY A C 1
ATOM 2684 O O . GLY A 1 329 ? 56.003 23.740 6.624 1.00 20.73 327 GLY A O 1
ATOM 2685 N N . PHE A 1 330 ? 56.187 25.980 6.344 1.00 19.62 328 PHE A N 1
ATOM 2686 C CA . PHE A 1 330 ? 55.985 26.309 7.764 1.00 18.63 328 PHE A CA 1
ATOM 2687 C C . PHE A 1 330 ? 54.564 25.948 8.244 1.00 17.59 328 PHE A C 1
ATOM 2688 O O . PHE A 1 330 ? 54.386 25.338 9.313 1.00 17.08 328 PHE A O 1
ATOM 2696 N N . TRP A 1 331 ? 53.560 26.337 7.462 1.00 16.44 329 TRP A N 1
ATOM 2697 C CA . TRP A 1 331 ? 52.166 25.987 7.779 1.00 16.35 329 TRP A CA 1
ATOM 2698 C C . TRP A 1 331 ? 51.981 24.465 7.897 1.00 16.08 329 TRP A C 1
ATOM 2699 O O . TRP A 1 331 ? 51.356 23.978 8.851 1.00 16.51 329 TRP A O 1
ATOM 2710 N N . GLU A 1 332 ? 52.570 23.708 6.972 1.00 16.46 330 GLU A N 1
ATOM 2711 C CA . GLU A 1 332 ? 52.499 22.239 7.029 1.00 17.40 330 GLU A CA 1
ATOM 2712 C C . GLU A 1 332 ? 53.234 21.646 8.222 1.00 18.04 330 GLU A C 1
ATOM 2713 O O . GLU A 1 332 ? 52.769 20.664 8.807 1.00 18.50 330 GLU A O 1
ATOM 2719 N N . ALA A 1 333 ? 54.385 22.227 8.571 1.00 17.44 331 ALA A N 1
ATOM 2720 C CA . ALA A 1 333 ? 55.117 21.797 9.758 1.00 18.40 331 ALA A CA 1
ATOM 2721 C C . ALA A 1 333 ? 54.291 21.983 11.040 1.00 18.13 331 ALA A C 1
ATOM 2722 O O . ALA A 1 333 ? 54.316 21.127 11.937 1.00 19.17 331 ALA A O 1
ATOM 2724 N N . CYS A 1 334 ? 53.571 23.099 11.129 1.00 16.95 332 CYS A N 1
ATOM 2725 C CA . CYS A 1 334 ? 52.737 23.388 12.300 1.00 18.29 332 CYS A CA 1
ATOM 2726 C C . CYS A 1 334 ? 51.511 22.478 12.370 1.00 18.59 332 CYS A C 1
ATOM 2727 O O . CYS A 1 334 ? 51.071 22.103 13.459 1.00 19.37 332 CYS A O 1
ATOM 2730 N N . GLU A 1 335 ? 50.968 22.151 11.201 1.00 18.30 333 GLU A N 1
ATOM 2731 C CA . GLU A 1 335 ? 49.863 21.201 11.076 1.00 20.62 333 GLU A CA 1
ATOM 2732 C C . GLU A 1 335 ? 50.293 19.824 11.601 1.00 22.27 333 GLU A C 1
ATOM 2733 O O . GLU A 1 335 ? 49.607 19.237 12.437 1.00 24.11 333 GLU A O 1
ATOM 2739 N N . ASP A 1 336 ? 51.447 19.335 11.152 1.00 22.59 334 ASP A N 1
ATOM 2740 C CA . ASP A 1 336 ? 51.983 18.063 11.659 1.00 25.12 334 ASP A CA 1
ATOM 2741 C C . ASP A 1 336 ? 52.291 18.081 13.163 1.00 25.96 334 ASP A C 1
ATOM 2742 O O . ASP A 1 336 ? 52.067 17.088 13.859 1.00 28.26 334 ASP A O 1
ATOM 2747 N N . LEU A 1 337 ? 52.813 19.194 13.660 1.00 24.26 335 LEU A N 1
ATOM 2748 C CA . LEU A 1 337 ? 53.073 19.339 15.089 1.00 25.43 335 LEU A CA 1
ATOM 2749 C C . LEU A 1 337 ? 51.789 19.127 15.904 1.00 26.50 335 LEU A C 1
ATOM 2750 O O . LEU A 1 337 ? 51.748 18.331 16.847 1.00 27.78 335 LEU A O 1
ATOM 2755 N N . LYS A 1 338 ? 50.754 19.860 15.513 1.00 25.31 336 LYS A N 1
ATOM 2756 C CA . LYS A 1 338 ? 49.463 19.880 16.191 1.00 27.18 336 LYS A CA 1
ATOM 2757 C C . LYS A 1 338 ? 48.722 18.541 16.114 1.00 28.75 336 LYS A C 1
ATOM 2758 O O . LYS A 1 338 ? 48.122 18.110 17.101 1.00 30.65 336 LYS A O 1
ATOM 2764 N N . TYR A 1 339 ? 48.759 17.895 14.950 1.00 28.23 337 TYR A N 1
ATOM 2765 C CA . TYR A 1 339 ? 47.955 16.681 14.726 1.00 31.09 337 TYR A CA 1
ATOM 2766 C C . TYR A 1 339 ? 48.724 15.376 14.704 1.00 33.34 337 TYR A C 1
ATOM 2767 O O . TYR A 1 339 ? 48.120 14.302 14.636 1.00 34.96 337 TYR A O 1
ATOM 2776 N N . GLY A 1 340 ? 50.047 15.463 14.753 1.00 33.09 338 GLY A N 1
ATOM 2777 C CA . GLY A 1 340 ? 50.872 14.274 14.660 1.00 36.11 338 GLY A CA 1
ATOM 2778 C C . GLY A 1 340 ? 51.182 13.627 15.988 1.00 39.93 338 GLY A C 1
ATOM 2779 O O . GLY A 1 340 ? 50.564 13.917 17.017 1.00 40.67 338 GLY A O 1
ATOM 2780 N N . ASP A 1 341 ? 52.176 12.749 15.939 1.00 42.58 339 ASP A N 1
ATOM 2781 C CA . ASP A 1 341 ? 52.650 11.982 17.062 1.00 46.77 339 ASP A CA 1
ATOM 2782 C C . ASP A 1 341 ? 53.064 12.927 18.190 1.00 46.24 339 ASP A C 1
ATOM 2783 O O . ASP A 1 341 ? 53.813 13.868 17.963 1.00 43.56 339 ASP A O 1
ATOM 2788 N N . GLN A 1 342 ? 52.592 12.668 19.406 1.00 48.75 340 GLN A N 1
ATOM 2789 C CA . GLN A 1 342 ? 52.793 13.625 20.500 1.00 48.79 340 GLN A CA 1
ATOM 2790 C C . GLN A 1 342 ? 54.001 13.361 21.426 1.00 51.58 340 GLN A C 1
ATOM 2791 O O . GLN A 1 342 ? 54.398 14.237 22.203 1.00 50.50 340 GLN A O 1
ATOM 2797 N N . SER A 1 343 ? 54.591 12.170 21.327 1.00 54.84 341 SER A N 1
ATOM 2798 C CA . SER A 1 343 ? 55.821 11.844 22.074 1.00 58.56 341 SER A CA 1
ATOM 2799 C C . SER A 1 343 ? 56.939 12.814 21.683 1.00 56.50 341 SER A C 1
ATOM 2800 O O . SER A 1 343 ? 57.827 13.119 22.475 1.00 58.07 341 SER A O 1
ATOM 2803 N N . LYS A 1 344 ? 56.832 13.298 20.449 1.00 54.16 342 LYS A N 1
ATOM 2804 C CA . LYS A 1 344 ? 57.780 14.180 19.784 1.00 52.63 342 LYS A CA 1
ATOM 2805 C C . LYS A 1 344 ? 57.618 15.683 20.077 1.00 49.59 342 LYS A C 1
ATOM 2806 O O . LYS A 1 344 ? 58.600 16.421 20.004 1.00 48.63 342 LYS A O 1
ATOM 2812 N N . VAL A 1 345 ? 56.395 16.132 20.385 1.00 48.49 343 VAL A N 1
ATOM 2813 C CA . VAL A 1 345 ? 56.047 17.579 20.347 1.00 45.53 343 VAL A CA 1
ATOM 2814 C C . VAL A 1 345 ? 57.086 18.595 20.809 1.00 44.63 343 VAL A C 1
ATOM 2815 O O . VAL A 1 345 ? 57.305 19.585 20.120 1.00 41.48 343 VAL A O 1
ATOM 2819 N N . LYS A 1 346 ? 57.684 18.364 21.978 1.00 47.15 344 LYS A N 1
ATOM 2820 C CA . LYS A 1 346 ? 58.626 19.312 22.562 1.00 47.65 344 LYS A CA 1
ATOM 2821 C C . LYS A 1 346 ? 59.809 19.549 21.624 1.00 46.28 344 LYS A C 1
ATOM 2822 O O . LYS A 1 346 ? 60.138 20.699 21.315 1.00 44.86 344 LYS A O 1
ATOM 2828 N N . GLU A 1 347 ? 60.421 18.460 21.159 1.00 47.16 345 GLU A N 1
ATOM 2829 C CA . GLU A 1 347 ? 61.542 18.527 20.213 1.00 46.28 345 GLU A CA 1
ATOM 2830 C C . GLU A 1 347 ? 61.104 19.087 18.874 1.00 42.19 345 GLU A C 1
ATOM 2831 O O . GLU A 1 347 ? 61.830 19.859 18.247 1.00 40.70 345 GLU A O 1
ATOM 2837 N N . LYS A 1 348 ? 59.928 18.668 18.424 1.00 39.59 346 LYS A N 1
ATOM 2838 C CA . LYS A 1 348 ? 59.421 19.087 17.129 1.00 36.50 346 LYS A CA 1
ATOM 2839 C C . LYS A 1 348 ? 59.166 20.602 17.111 1.00 33.61 346 LYS A C 1
ATOM 2840 O O . LYS A 1 348 ? 59.534 21.294 16.150 1.00 32.02 346 LYS A O 1
ATOM 2846 N N . ALA A 1 349 ? 58.553 21.105 18.180 1.00 33.02 347 ALA A N 1
ATOM 2847 C CA . ALA A 1 349 ? 58.256 22.528 18.301 1.00 31.66 347 ALA A CA 1
ATOM 2848 C C . ALA A 1 349 ? 59.540 23.353 18.251 1.00 31.87 347 ALA A C 1
ATOM 2849 O O . ALA A 1 349 ? 59.611 24.333 17.509 1.00 30.06 347 ALA A O 1
ATOM 2851 N N . GLU A 1 350 ? 60.550 22.935 19.022 1.00 33.75 348 GLU A N 1
ATOM 2852 C CA A GLU A 1 350 ? 61.854 23.606 19.081 0.50 34.92 348 GLU A CA 1
ATOM 2853 C CA B GLU A 1 350 ? 61.818 23.675 19.043 0.50 34.89 348 GLU A CA 1
ATOM 2854 C C . GLU A 1 350 ? 62.585 23.585 17.730 1.00 34.05 348 GLU A C 1
ATOM 2855 O O . GLU A 1 350 ? 63.250 24.553 17.350 1.00 34.33 348 GLU A O 1
ATOM 2866 N N . GLU A 1 351 ? 62.474 22.461 17.016 1.00 33.51 349 GLU A N 1
ATOM 2867 C CA A GLU A 1 351 ? 63.154 22.356 15.729 0.50 33.07 349 GLU A CA 1
ATOM 2868 C CA B GLU A 1 351 ? 63.109 22.295 15.697 0.50 33.19 349 GLU A CA 1
ATOM 2869 C C . GLU A 1 351 ? 62.456 23.183 14.639 1.00 30.75 349 GLU A C 1
ATOM 2870 O O . GLU A 1 351 ? 63.133 23.730 13.763 1.00 30.57 349 GLU A O 1
ATOM 2881 N N . ILE A 1 352 ? 61.130 23.317 14.716 1.00 27.84 350 ILE A N 1
ATOM 2882 C CA . ILE A 1 352 ? 60.403 24.186 13.775 1.00 25.93 350 ILE A CA 1
ATOM 2883 C C . ILE A 1 352 ? 60.796 25.656 13.996 1.00 26.17 350 ILE A C 1
ATOM 2884 O O . ILE A 1 352 ? 61.050 26.382 13.037 1.00 26.41 350 ILE A O 1
ATOM 2889 N N . TYR A 1 353 ? 60.846 26.090 15.253 1.00 26.84 351 TYR A N 1
ATOM 2890 C CA . TYR A 1 353 ? 61.307 27.440 15.566 1.00 27.92 351 TYR A CA 1
ATOM 2891 C C . TYR A 1 353 ? 62.713 27.691 14.996 1.00 29.28 351 TYR A C 1
ATOM 2892 O O . TYR A 1 353 ? 62.933 28.685 14.291 1.00 29.73 351 TYR A O 1
ATOM 2901 N N . LYS A 1 354 ? 63.650 26.787 15.289 1.00 30.26 352 LYS A N 1
ATOM 2902 C CA . LYS A 1 354 ? 65.030 26.918 14.804 1.00 32.46 352 LYS A CA 1
ATOM 2903 C C . LYS A 1 354 ? 65.160 26.937 13.278 1.00 31.60 352 LYS A C 1
ATOM 2904 O O . LYS A 1 354 ? 66.055 27.589 12.734 1.00 33.13 352 LYS A O 1
ATOM 2910 N N . LEU A 1 355 ? 64.271 26.220 12.601 1.00 29.47 353 LEU A N 1
ATOM 2911 C CA . LEU A 1 355 ? 64.329 26.055 11.144 1.00 29.11 353 LEU A CA 1
ATOM 2912 C C . LEU A 1 355 ? 63.667 27.195 10.366 1.00 27.58 353 LEU A C 1
ATOM 2913 O O . LEU A 1 355 ? 64.143 27.577 9.293 1.00 28.69 353 LEU A O 1
ATOM 2918 N N . PHE A 1 356 ? 62.571 27.720 10.900 1.00 25.47 354 PHE A N 1
ATOM 2919 C CA . PHE A 1 356 ? 61.737 28.675 10.173 1.00 24.69 354 PHE A CA 1
ATOM 2920 C C . PHE A 1 356 ? 61.725 30.082 10.781 1.00 25.70 354 PHE A C 1
ATOM 2921 O O . PHE A 1 356 ? 61.587 31.059 10.054 1.00 26.97 354 PHE A O 1
ATOM 2929 N N . LEU A 1 357 ? 61.862 30.189 12.103 1.00 26.23 355 LEU A N 1
ATOM 2930 C CA . LEU A 1 357 ? 61.554 31.450 12.788 1.00 27.19 355 LEU A CA 1
ATOM 2931 C C . LEU A 1 357 ? 62.735 32.200 13.412 1.00 29.76 355 LEU A C 1
ATOM 2932 O O . LEU A 1 357 ? 62.700 33.426 13.478 1.00 31.11 355 LEU A O 1
ATOM 2937 N N . ALA A 1 358 ? 63.758 31.467 13.863 1.00 29.72 356 ALA A N 1
ATOM 2938 C CA . ALA A 1 358 ? 64.895 32.036 14.580 1.00 32.87 356 ALA A CA 1
ATOM 2939 C C . ALA A 1 358 ? 65.713 32.940 13.665 1.00 34.73 356 ALA A C 1
ATOM 2940 O O . ALA A 1 358 ? 65.709 32.737 12.452 1.00 33.89 356 ALA A O 1
ATOM 2942 N N . PRO A 1 359 ? 66.412 33.939 14.238 1.00 38.06 357 PRO A N 1
ATOM 2943 C CA . PRO A 1 359 ? 67.333 34.736 13.423 1.00 40.68 357 PRO A CA 1
ATOM 2944 C C . PRO A 1 359 ? 68.331 33.833 12.697 1.00 40.82 357 PRO A C 1
ATOM 2945 O O . PRO A 1 359 ? 68.885 32.911 13.307 1.00 40.19 357 PRO A O 1
ATOM 2949 N N . GLY A 1 360 ? 68.536 34.087 11.403 1.00 41.37 358 GLY A N 1
ATOM 2950 C CA . GLY A 1 360 ? 69.455 33.290 10.591 1.00 41.85 358 GLY A CA 1
ATOM 2951 C C . GLY A 1 360 ? 68.908 31.929 10.163 1.00 38.82 358 GLY A C 1
ATOM 2952 O O . GLY A 1 360 ? 69.646 31.107 9.628 1.00 40.04 358 GLY A O 1
ATOM 2953 N N . ALA A 1 361 ? 67.620 31.687 10.395 1.00 35.17 359 ALA A N 1
ATOM 2954 C CA . ALA A 1 361 ? 66.993 30.398 10.080 1.00 32.95 359 ALA A CA 1
ATOM 2955 C C . ALA A 1 361 ? 67.205 29.987 8.616 1.00 33.94 359 ALA A C 1
ATOM 2956 O O . ALA A 1 361 ? 67.268 30.842 7.737 1.00 35.33 359 ALA A O 1
ATOM 2958 N N . ARG A 1 362 ? 67.321 28.680 8.374 1.00 33.58 360 ARG A N 1
ATOM 2959 C CA . ARG A 1 362 ? 67.654 28.144 7.043 1.00 35.30 360 ARG A CA 1
ATOM 2960 C C . ARG A 1 362 ? 66.427 27.980 6.156 1.00 33.69 360 ARG A C 1
ATOM 2961 O O . ARG A 1 362 ? 66.560 27.735 4.952 1.00 34.98 360 ARG A O 1
ATOM 2969 N N . ARG A 1 363 ? 65.238 28.111 6.750 1.00 30.99 361 ARG A N 1
ATOM 2970 C CA . ARG A 1 363 ? 63.995 28.236 5.991 1.00 30.01 361 ARG A CA 1
ATOM 2971 C C . ARG A 1 363 ? 63.211 29.447 6.531 1.00 29.26 361 ARG A C 1
ATOM 2972 O O . ARG A 1 363 ? 62.016 29.367 6.808 1.00 26.36 361 ARG A O 1
ATOM 2980 N N . TRP A 1 364 ? 63.913 30.567 6.678 1.00 31.94 362 TRP A N 1
ATOM 2981 C CA . TRP A 1 364 ? 63.390 31.743 7.363 1.00 32.89 362 TRP A CA 1
ATOM 2982 C C . TRP A 1 364 ? 62.138 32.322 6.708 1.00 32.47 362 TRP A C 1
ATOM 2983 O O . TRP A 1 364 ? 62.092 32.511 5.486 1.00 33.26 362 TRP A O 1
ATOM 2994 N N . ILE A 1 365 ? 61.125 32.581 7.536 1.00 31.01 363 ILE A N 1
ATOM 2995 C CA . ILE A 1 365 ? 59.979 33.392 7.143 1.00 31.76 363 ILE A CA 1
ATOM 2996 C C . ILE A 1 365 ? 59.733 34.488 8.175 1.00 33.27 363 ILE A C 1
ATOM 2997 O O . ILE A 1 365 ? 60.107 34.363 9.345 1.00 32.52 363 ILE A O 1
ATOM 3002 N N . ASN A 1 366 ? 59.107 35.568 7.727 1.00 35.59 364 ASN A N 1
ATOM 3003 C CA . ASN A 1 366 ? 58.856 36.710 8.591 1.00 38.93 364 ASN A CA 1
ATOM 3004 C C . ASN A 1 366 ? 57.499 36.602 9.268 1.00 37.35 364 ASN A C 1
ATOM 3005 O O . ASN A 1 366 ? 56.491 36.292 8.620 1.00 36.00 364 ASN A O 1
ATOM 3010 N N . ILE A 1 367 ? 57.485 36.833 10.579 1.00 38.18 365 ILE A N 1
ATOM 3011 C CA . ILE A 1 367 ? 56.236 37.037 11.321 1.00 37.86 365 ILE A CA 1
ATOM 3012 C C . ILE A 1 367 ? 56.374 38.337 12.099 1.00 41.88 365 ILE A C 1
ATOM 3013 O O . ILE A 1 367 ? 57.497 38.743 12.431 1.00 43.46 365 ILE A O 1
ATOM 3018 N N . ASP A 1 368 ? 55.255 38.997 12.391 1.00 43.49 366 ASP A N 1
ATOM 3019 C CA . ASP A 1 368 ? 55.332 40.284 13.088 1.00 48.10 366 ASP A CA 1
ATOM 3020 C C . ASP A 1 368 ? 55.777 40.134 14.547 1.00 49.01 366 ASP A C 1
ATOM 3021 O O . ASP A 1 368 ? 55.777 39.020 15.094 1.00 46.07 366 ASP A O 1
ATOM 3026 N N . GLY A 1 369 ? 56.166 41.258 15.148 1.00 52.75 367 GLY A N 1
ATOM 3027 C CA . GLY A 1 369 ? 56.701 41.308 16.505 1.00 54.38 367 GLY A CA 1
ATOM 3028 C C . GLY A 1 369 ? 55.847 40.658 17.575 1.00 53.30 367 GLY A C 1
ATOM 3029 O O . GLY A 1 369 ? 56.370 39.920 18.416 1.00 52.30 367 GLY A O 1
ATOM 3030 N N . LYS A 1 370 ? 54.542 40.935 17.552 1.0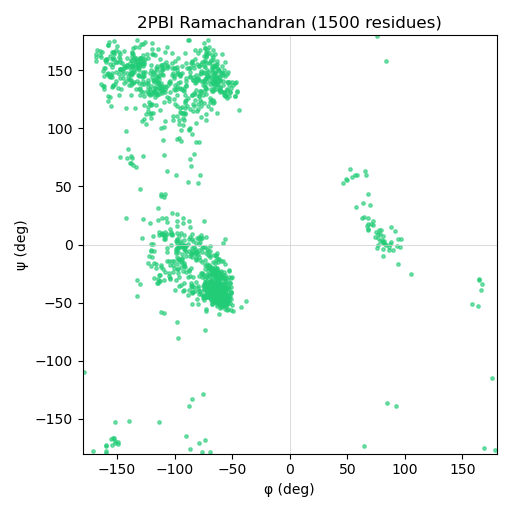0 53.65 368 LYS A N 1
ATOM 3031 C CA . LYS A 1 370 ? 53.607 40.363 18.524 1.00 53.59 368 LYS A CA 1
ATOM 3032 C C . LYS A 1 370 ? 53.509 38.835 18.430 1.00 48.29 368 LYS A C 1
ATOM 3033 O O . LYS A 1 370 ? 53.504 38.140 19.451 1.00 47.85 368 LYS A O 1
ATOM 3039 N N . THR A 1 371 ? 53.419 38.325 17.204 1.00 44.15 369 THR A N 1
ATOM 3040 C CA . THR A 1 371 ? 53.268 36.889 16.972 1.00 39.83 369 THR A CA 1
ATOM 3041 C C . THR A 1 371 ? 54.513 36.135 17.436 1.00 38.64 369 THR A C 1
ATOM 3042 O O . THR A 1 371 ? 54.409 35.065 18.040 1.00 36.79 369 THR A O 1
ATOM 3046 N N . MET A 1 372 ? 55.677 36.716 17.148 1.00 40.07 370 MET A N 1
ATOM 3047 C CA . MET A 1 372 ? 56.965 36.186 17.581 1.00 40.14 370 MET A CA 1
ATOM 3048 C C . MET A 1 372 ? 57.065 36.104 19.107 1.00 42.21 370 MET A C 1
ATOM 3049 O O . MET A 1 372 ? 57.607 35.140 19.646 1.00 41.20 370 MET A O 1
ATOM 3054 N N . ASP A 1 373 ? 56.543 37.117 19.793 1.00 45.63 371 ASP A N 1
ATOM 3055 C CA . ASP A 1 373 ? 56.627 37.173 21.253 1.00 48.44 371 ASP A CA 1
ATOM 3056 C C . ASP A 1 373 ? 55.725 36.108 21.874 1.00 46.61 371 ASP A C 1
ATOM 3057 O O . ASP A 1 373 ? 56.135 35.406 22.795 1.00 47.11 371 ASP A O 1
ATOM 3062 N N . ILE A 1 374 ? 54.509 35.984 21.349 1.00 45.11 372 ILE A N 1
ATOM 3063 C CA . ILE A 1 374 ? 53.567 34.933 21.750 1.00 43.56 372 ILE A CA 1
ATOM 3064 C C . ILE A 1 374 ? 54.195 33.544 21.574 1.00 39.94 372 ILE A C 1
ATOM 3065 O O . ILE A 1 374 ? 54.082 32.678 22.448 1.00 39.69 372 ILE A O 1
ATOM 3070 N N . THR A 1 375 ? 54.867 33.358 20.439 1.00 36.73 373 THR A N 1
ATOM 3071 C CA . THR A 1 375 ? 55.551 32.108 20.114 1.00 34.26 373 THR A CA 1
ATOM 3072 C C . THR A 1 375 ? 56.728 31.834 21.059 1.00 35.87 373 THR A C 1
ATOM 3073 O O . THR A 1 375 ? 56.851 30.731 21.600 1.00 35.47 373 THR A O 1
ATOM 3077 N N . VAL A 1 376 ? 57.588 32.835 21.248 1.00 37.58 374 VAL A N 1
ATOM 3078 C CA . VAL A 1 376 ? 58.796 32.675 22.066 1.00 39.71 374 VAL A CA 1
ATOM 3079 C C . VAL A 1 376 ? 58.443 32.408 23.536 1.00 42.28 374 VAL A C 1
ATOM 3080 O O . VAL A 1 376 ? 58.995 31.495 24.149 1.00 43.01 374 VAL A O 1
ATOM 3084 N N . LYS A 1 377 ? 57.511 33.186 24.084 1.00 44.68 375 LYS A N 1
ATOM 3085 C CA . LYS A 1 377 ? 57.018 32.968 25.448 1.00 47.91 375 LYS A CA 1
ATOM 3086 C C . LYS A 1 377 ? 56.399 31.576 25.612 1.00 46.32 375 LYS A C 1
ATOM 3087 O O . LYS A 1 377 ? 56.615 30.913 26.621 1.00 48.11 375 LYS A O 1
ATOM 3093 N N . GLY A 1 378 ? 55.628 31.140 24.619 1.00 43.45 376 GLY A N 1
ATOM 3094 C CA . GLY A 1 378 ? 55.021 29.807 24.644 1.00 41.76 376 GLY A CA 1
ATOM 3095 C C . GLY A 1 378 ? 56.065 28.707 24.617 1.00 40.32 376 GLY A C 1
ATOM 3096 O O . GLY A 1 378 ? 55.944 27.709 25.320 1.00 40.93 376 GLY A O 1
ATOM 3097 N N . LEU A 1 379 ? 57.097 28.891 23.798 1.00 38.60 377 LEU A N 1
ATOM 3098 C CA . LEU A 1 379 ? 58.160 27.895 23.659 1.00 38.40 377 LEU A CA 1
ATOM 3099 C C . LEU A 1 379 ? 58.980 27.656 24.931 1.00 41.61 377 LEU A C 1
ATOM 3100 O O . LEU A 1 379 ? 59.781 26.717 24.976 1.00 41.24 377 LEU A O 1
ATOM 3105 N N . ARG A 1 380 ? 58.784 28.504 25.944 1.00 44.98 378 ARG A N 1
ATOM 3106 C CA A ARG A 1 380 ? 59.398 28.292 27.259 0.50 49.05 378 ARG A CA 1
ATOM 3107 C CA B ARG A 1 380 ? 59.397 28.292 27.256 0.50 48.89 378 ARG A CA 1
ATOM 3108 C C . ARG A 1 380 ? 58.816 27.032 27.903 1.00 50.20 378 ARG A C 1
ATOM 3109 O O . ARG A 1 380 ? 59.403 26.465 28.826 1.00 52.77 378 ARG A O 1
ATOM 3124 N N . HIS A 1 381 ? 57.662 26.599 27.393 1.00 49.30 379 HIS A N 1
ATOM 3125 C CA . HIS A 1 381 ? 56.971 25.397 27.859 1.00 51.01 379 HIS A CA 1
ATOM 3126 C C . HIS A 1 381 ? 56.255 24.761 26.663 1.00 47.82 379 HIS A C 1
ATOM 3127 O O . HIS A 1 381 ? 55.030 24.871 26.538 1.00 47.86 379 HIS A O 1
ATOM 3134 N N . PRO A 1 382 ? 57.019 24.100 25.768 1.00 45.62 380 PRO A N 1
ATOM 3135 C CA . PRO A 1 382 ? 56.449 23.689 24.477 1.00 42.31 380 PRO A CA 1
ATOM 3136 C C . PRO A 1 382 ? 55.300 22.685 24.608 1.00 42.54 380 PRO A C 1
ATOM 3137 O O . PRO A 1 382 ? 55.317 21.822 25.488 1.00 45.04 380 PRO A O 1
ATOM 3141 N N . HIS A 1 383 ? 54.301 22.831 23.741 1.00 39.84 381 HIS A N 1
ATOM 3142 C CA . HIS A 1 383 ? 53.129 21.960 23.709 1.00 39.63 381 HIS A CA 1
ATOM 3143 C C . HIS A 1 383 ? 52.589 21.965 22.285 1.00 35.77 381 HIS A C 1
ATOM 3144 O O . HIS A 1 383 ? 53.082 22.712 21.447 1.00 32.71 381 HIS A O 1
ATOM 3151 N N . ARG A 1 384 ? 51.578 21.149 21.999 1.00 35.19 382 ARG A N 1
ATOM 3152 C CA . ARG A 1 384 ? 51.183 20.952 20.598 1.00 32.35 382 ARG A CA 1
ATOM 3153 C C . ARG A 1 384 ? 50.513 22.156 19.921 1.00 30.33 382 ARG A C 1
ATOM 3154 O O . ARG A 1 384 ? 50.436 22.202 18.690 1.00 27.52 382 ARG A O 1
ATOM 3162 N N . TYR A 1 385 ? 50.025 23.106 20.721 1.00 31.57 383 TYR A N 1
ATOM 3163 C CA . TYR A 1 385 ? 49.424 24.330 20.187 1.00 30.58 383 TYR A CA 1
ATOM 3164 C C . TYR A 1 385 ? 50.340 25.551 20.297 1.00 30.21 383 TYR A C 1
ATOM 3165 O O . TYR A 1 385 ? 49.879 26.684 20.132 1.00 29.67 383 TYR A O 1
ATOM 3174 N N . VAL A 1 386 ? 51.623 25.320 20.590 1.00 29.64 384 VAL A N 1
ATOM 3175 C CA . VAL A 1 386 ? 52.571 26.414 20.844 1.00 30.51 384 VAL A CA 1
ATOM 3176 C C . VAL A 1 386 ? 52.867 27.264 19.595 1.00 28.50 384 VAL A C 1
ATOM 3177 O O . VAL A 1 386 ? 53.250 28.433 19.709 1.00 29.70 384 VAL A O 1
ATOM 3181 N N . LEU A 1 387 ? 52.684 26.681 18.415 1.00 26.59 385 LEU A N 1
ATOM 3182 C CA . LEU A 1 387 ? 52.907 27.412 17.164 1.00 25.47 385 LEU A CA 1
ATOM 3183 C C . LEU A 1 387 ? 51.595 27.859 16.486 1.00 25.72 385 LEU A C 1
ATOM 3184 O O . LEU A 1 387 ? 51.596 28.335 15.349 1.00 24.11 385 LEU A O 1
ATOM 3189 N N . ASP A 1 388 ? 50.489 27.733 17.213 1.00 27.92 386 ASP A N 1
ATOM 3190 C CA . ASP A 1 388 ? 49.155 28.009 16.668 1.00 28.93 386 ASP A CA 1
ATOM 3191 C C . ASP A 1 388 ? 49.032 29.472 16.225 1.00 29.12 386 ASP A C 1
ATOM 3192 O O . ASP A 1 388 ? 48.498 29.753 15.150 1.00 27.90 386 ASP A O 1
ATOM 3197 N N . ALA A 1 389 ? 49.551 30.397 17.036 1.00 30.83 387 ALA A N 1
ATOM 3198 C CA . ALA A 1 389 ? 49.499 31.830 16.715 1.00 31.78 387 ALA A CA 1
ATOM 3199 C C . ALA A 1 389 ? 50.308 32.172 15.458 1.00 29.63 387 ALA A C 1
ATOM 3200 O O . ALA A 1 389 ? 49.830 32.905 14.581 1.00 29.26 387 ALA A O 1
ATOM 3202 N N . ALA A 1 390 ? 51.520 31.634 15.369 1.00 27.65 388 ALA A N 1
ATOM 3203 C CA . ALA A 1 390 ? 52.352 31.793 14.179 1.00 26.28 388 ALA A CA 1
ATOM 3204 C C . ALA A 1 390 ? 51.709 31.143 12.942 1.00 24.19 388 ALA A C 1
ATOM 3205 O O . ALA A 1 390 ? 51.733 31.718 11.846 1.00 23.71 388 ALA A O 1
ATOM 3207 N N . GLN A 1 391 ? 51.131 29.955 13.125 1.00 23.20 389 GLN A N 1
ATOM 3208 C CA . GLN A 1 391 ? 50.470 29.237 12.024 1.00 22.13 389 GLN A CA 1
ATOM 3209 C C . GLN A 1 391 ? 49.278 30.022 11.470 1.00 22.51 389 GLN A C 1
ATOM 3210 O O . GLN A 1 391 ? 49.108 30.136 10.255 1.00 21.63 389 GLN A O 1
ATOM 3216 N N . THR A 1 392 ? 48.456 30.556 12.372 1.00 24.48 390 THR A N 1
ATOM 3217 C CA . THR A 1 392 ? 47.300 31.366 11.995 1.00 25.77 390 THR A CA 1
ATOM 3218 C C . THR A 1 392 ? 47.730 32.652 11.290 1.00 26.75 390 THR A C 1
ATOM 3219 O O . THR A 1 392 ? 47.164 33.017 10.260 1.00 26.11 390 THR A O 1
ATOM 3223 N N . HIS A 1 393 ? 48.744 33.314 11.846 1.00 27.73 391 HIS A N 1
ATOM 3224 C CA . HIS A 1 393 ? 49.311 34.523 11.267 1.00 29.06 391 HIS A CA 1
ATOM 3225 C C . HIS A 1 393 ? 49.720 34.297 9.817 1.00 26.89 391 HIS A C 1
ATOM 3226 O O . HIS A 1 393 ? 49.363 35.086 8.926 1.00 27.50 391 HIS A O 1
ATOM 3233 N N . ILE A 1 394 ? 50.456 33.215 9.584 1.00 23.67 392 ILE A N 1
ATOM 3234 C CA . ILE A 1 394 ? 50.936 32.902 8.246 1.00 22.73 392 ILE A CA 1
ATOM 3235 C C . ILE A 1 394 ? 49.800 32.459 7.307 1.00 21.54 392 ILE A C 1
ATOM 3236 O O . ILE A 1 394 ? 49.806 32.818 6.126 1.00 21.74 392 ILE A O 1
ATOM 3241 N N . TYR A 1 395 ? 48.854 31.671 7.823 1.00 20.52 393 TYR A N 1
ATOM 3242 C CA . TYR A 1 395 ? 47.697 31.259 7.031 1.00 20.01 393 TYR A CA 1
ATOM 3243 C C . TYR A 1 395 ? 46.871 32.477 6.594 1.00 22.09 393 TYR A C 1
ATOM 3244 O O . TYR A 1 395 ? 46.529 32.590 5.428 1.00 21.02 393 TYR A O 1
ATOM 3253 N N . MET A 1 396 ? 46.571 33.386 7.522 1.00 24.76 394 MET A N 1
ATOM 3254 C CA . MET A 1 396 ? 45.746 34.558 7.191 1.00 28.74 394 MET A CA 1
ATOM 3255 C C . MET A 1 396 ? 46.445 35.521 6.228 1.00 30.13 394 MET A C 1
ATOM 3256 O O . MET A 1 396 ? 45.792 36.133 5.380 1.00 31.39 394 MET A O 1
ATOM 3261 N N . LEU A 1 397 ? 47.764 35.641 6.358 1.00 30.40 395 LEU A N 1
ATOM 3262 C CA . LEU A 1 397 ? 48.570 36.440 5.430 1.00 32.39 395 LEU A CA 1
ATOM 3263 C C . LEU A 1 397 ? 48.478 35.906 4.007 1.00 30.81 395 LEU A C 1
ATOM 3264 O O . LEU A 1 397 ? 48.264 36.676 3.064 1.00 32.30 395 LEU A O 1
ATOM 3269 N N . MET A 1 398 ? 48.636 34.591 3.864 1.00 27.46 396 MET A N 1
ATOM 3270 C CA . MET A 1 398 ? 48.443 33.924 2.580 1.00 26.86 396 MET A CA 1
ATOM 3271 C C . MET A 1 398 ? 47.032 34.174 2.050 1.00 26.94 396 MET A C 1
ATOM 3272 O O . MET A 1 398 ? 46.864 34.546 0.890 1.00 27.47 396 MET A O 1
ATOM 3277 N N . LYS A 1 399 ? 46.028 33.972 2.907 1.00 26.53 397 LYS A N 1
ATOM 3278 C CA . LYS A 1 399 ? 44.623 34.192 2.542 1.00 27.30 397 LYS A CA 1
ATOM 3279 C C . LYS A 1 399 ? 44.328 35.622 2.084 1.00 31.05 397 LYS A C 1
ATOM 3280 O O . LYS A 1 399 ? 43.662 35.823 1.061 1.00 31.67 397 LYS A O 1
ATOM 3286 N N . LYS A 1 400 ? 44.809 36.603 2.843 1.00 33.48 398 LYS A N 1
ATOM 3287 C CA . LYS A 1 400 ? 44.477 38.003 2.594 1.00 37.62 398 LYS A CA 1
ATOM 3288 C C . LYS A 1 400 ? 45.293 38.613 1.457 1.00 39.07 398 LYS A C 1
ATOM 3289 O O . LYS A 1 400 ? 44.778 39.418 0.681 1.00 41.75 398 LYS A O 1
ATOM 3295 N N . ASP A 1 401 ? 46.563 38.240 1.363 1.00 37.71 399 ASP A N 1
ATOM 3296 C CA . ASP A 1 401 ? 47.437 38.842 0.370 1.00 39.79 399 ASP A CA 1
ATOM 3297 C C . ASP A 1 401 ? 47.542 37.948 -0.866 1.00 37.60 399 ASP A C 1
ATOM 3298 O O . ASP A 1 401 ? 47.013 38.293 -1.946 1.00 39.79 399 ASP A O 1
ATOM 3303 N N . SER A 1 402 ? 48.151 36.780 -0.675 1.00 33.41 400 SER A N 1
ATOM 3304 C CA . SER A 1 402 ? 48.634 35.939 -1.771 1.00 31.65 400 SER A CA 1
ATOM 3305 C C . SER A 1 402 ? 47.542 35.244 -2.567 1.00 29.13 400 SER A C 1
ATOM 3306 O O . SER A 1 402 ? 47.686 35.065 -3.772 1.00 29.00 400 SER A O 1
ATOM 3309 N N . TYR A 1 403 ? 46.476 34.826 -1.887 1.00 26.64 401 TYR A N 1
ATOM 3310 C CA . TYR A 1 403 ? 45.381 34.097 -2.545 1.00 25.10 401 TYR A CA 1
ATOM 3311 C C . TYR A 1 403 ? 44.778 34.862 -3.727 1.00 27.10 401 TYR A C 1
ATOM 3312 O O . TYR A 1 403 ? 44.751 34.341 -4.846 1.00 26.88 401 TYR A O 1
ATOM 3321 N N . ALA A 1 404 ? 44.319 36.093 -3.493 1.00 29.41 402 ALA A N 1
ATOM 3322 C CA . ALA A 1 404 ? 43.671 36.873 -4.556 1.00 32.30 402 ALA A CA 1
ATOM 3323 C C . ALA A 1 404 ? 44.641 37.141 -5.713 1.00 33.85 402 ALA A C 1
ATOM 3324 O O . ALA A 1 404 ? 44.258 37.116 -6.888 1.00 34.91 402 ALA A O 1
ATOM 3326 N N . ARG A 1 405 ? 45.901 37.370 -5.376 1.00 34.30 403 ARG A N 1
ATOM 3327 C CA . ARG A 1 405 ? 46.924 37.598 -6.393 1.00 36.87 403 ARG A CA 1
ATOM 3328 C C . ARG A 1 405 ? 47.250 36.310 -7.169 1.00 34.35 403 ARG A C 1
ATOM 3329 O O . ARG A 1 405 ? 47.502 36.350 -8.379 1.00 35.79 403 ARG A O 1
ATOM 3337 N N . TYR A 1 406 ? 47.219 35.171 -6.479 1.00 30.29 404 TYR A N 1
ATOM 3338 C CA . TYR A 1 406 ? 47.315 33.870 -7.152 1.00 28.55 404 TYR A CA 1
ATOM 3339 C C . TYR A 1 406 ? 46.219 33.705 -8.224 1.00 29.32 404 TYR A C 1
ATOM 3340 O O . TYR A 1 406 ? 46.500 33.300 -9.353 1.00 30.34 404 TYR A O 1
ATOM 3349 N N . LEU A 1 407 ? 44.980 34.036 -7.867 1.00 28.61 405 LEU A N 1
ATOM 3350 C CA . LEU A 1 407 ? 43.845 33.877 -8.788 1.00 29.30 405 LEU A CA 1
ATOM 3351 C C . LEU A 1 407 ? 43.941 34.803 -9.997 1.00 33.43 405 LEU A C 1
ATOM 3352 O O . LEU A 1 407 ? 43.374 34.523 -11.068 1.00 34.61 405 LEU A O 1
ATOM 3357 N N . LYS A 1 408 ? 44.671 35.898 -9.823 1.00 36.11 406 LYS A N 1
ATOM 3358 C CA . LYS A 1 408 ? 44.903 36.858 -10.899 1.00 41.08 406 LYS A CA 1
ATOM 3359 C C . LYS A 1 408 ? 46.187 36.568 -11.696 1.00 42.55 406 LYS A C 1
ATOM 3360 O O . LYS A 1 408 ? 46.500 37.290 -12.647 1.00 45.62 406 LYS A O 1
ATOM 3366 N N . SER A 1 409 ? 46.918 35.518 -11.308 1.00 39.78 407 SER A N 1
ATOM 3367 C CA . SER A 1 409 ? 48.251 35.241 -11.862 1.00 41.62 407 SER A CA 1
ATOM 3368 C C . SER A 1 409 ? 48.194 34.443 -13.166 1.00 42.75 407 SER A C 1
ATOM 3369 O O . SER A 1 409 ? 47.216 33.728 -13.412 1.00 40.83 407 SER A O 1
ATOM 3372 N N . PRO A 1 410 ? 49.252 34.537 -13.996 1.00 46.06 408 PRO A N 1
ATOM 3373 C CA . PRO A 1 410 ? 49.316 33.665 -15.172 1.00 47.80 408 PRO A CA 1
ATOM 3374 C C . PRO A 1 410 ? 49.331 32.172 -14.806 1.00 44.59 408 PRO A C 1
ATOM 3375 O O . PRO A 1 410 ? 48.886 31.347 -15.601 1.00 45.34 408 PRO A O 1
ATOM 3379 N N . ILE A 1 411 ? 49.815 31.841 -13.609 1.00 41.48 409 ILE A N 1
ATOM 3380 C CA . ILE A 1 411 ? 49.869 30.452 -13.138 1.00 38.76 409 ILE A CA 1
ATOM 3381 C C . ILE A 1 411 ? 48.456 29.850 -13.015 1.00 35.75 409 ILE A C 1
ATOM 3382 O O . ILE A 1 411 ? 48.166 28.789 -13.581 1.00 36.05 409 ILE A O 1
ATOM 3387 N N . TYR A 1 412 ? 47.574 30.538 -12.304 1.00 33.16 410 TYR A N 1
ATOM 3388 C CA . TYR A 1 412 ? 46.187 30.101 -12.243 1.00 31.47 410 TYR A CA 1
ATOM 3389 C C . TYR A 1 412 ? 45.519 30.151 -13.627 1.00 34.46 410 TYR A C 1
ATOM 3390 O O . TYR A 1 412 ? 44.788 29.230 -14.001 1.00 34.00 410 TYR A O 1
ATOM 3399 N N . LYS A 1 413 ? 45.776 31.217 -14.386 1.00 38.30 411 LYS A N 1
ATOM 3400 C CA . LYS A 1 413 ? 45.128 31.388 -15.694 1.00 42.14 411 LYS A CA 1
ATOM 3401 C C . LYS A 1 413 ? 45.505 30.277 -16.673 1.00 43.77 411 LYS A C 1
ATOM 3402 O O . LYS A 1 413 ? 44.650 29.779 -17.405 1.00 44.43 411 LYS A O 1
ATOM 3408 N N . GLU A 1 414 ? 46.780 29.888 -16.667 1.00 45.10 412 GLU A N 1
ATOM 3409 C CA . GLU A 1 414 ? 47.257 28.767 -17.473 1.00 47.95 412 GLU A CA 1
ATOM 3410 C C . GLU A 1 414 ? 46.663 27.436 -17.012 1.00 44.78 412 GLU A C 1
ATOM 3411 O O . GLU A 1 414 ? 46.363 26.569 -17.832 1.00 46.46 412 GLU A O 1
ATOM 3417 N N . MET A 1 415 ? 46.481 27.292 -15.701 1.00 41.22 413 MET A N 1
ATOM 3418 C CA . MET A 1 415 ? 45.842 26.110 -15.129 1.00 39.07 413 MET A CA 1
ATOM 3419 C C . MET A 1 415 ? 44.400 25.972 -15.613 1.00 38.03 413 MET A C 1
ATOM 3420 O O . MET A 1 415 ? 43.984 24.894 -16.038 1.00 37.95 413 MET A O 1
ATOM 3425 N N . LEU A 1 416 ? 43.647 27.067 -15.534 1.00 37.31 414 LEU A N 1
ATOM 3426 C CA . LEU A 1 416 ? 42.285 27.126 -16.068 1.00 38.09 414 LEU A CA 1
ATOM 3427 C C . LEU A 1 416 ? 42.227 26.780 -17.550 1.00 41.72 414 LEU A C 1
ATOM 3428 O O . LEU A 1 416 ? 41.306 26.091 -18.000 1.00 42.09 414 LEU A O 1
ATOM 3433 N N . ALA A 1 417 ? 43.213 27.268 -18.301 1.00 44.80 415 ALA A N 1
ATOM 3434 C CA . ALA A 1 417 ? 43.236 27.122 -19.761 1.00 49.15 415 ALA A CA 1
ATOM 3435 C C . ALA A 1 417 ? 43.524 25.691 -20.224 1.00 50.69 415 ALA A C 1
ATOM 3436 O O . ALA A 1 417 ? 42.994 25.256 -21.243 1.00 52.86 415 ALA A O 1
ATOM 3438 N N . LYS A 1 418 ? 44.356 24.967 -19.474 1.00 49.60 416 LYS A N 1
ATOM 3439 C CA . LYS A 1 418 ? 44.733 23.600 -19.841 1.00 52.04 416 LYS A CA 1
ATOM 3440 C C . LYS A 1 418 ? 43.842 22.544 -19.175 1.00 49.54 416 LYS A C 1
ATOM 3441 O O . LYS A 1 418 ? 43.934 21.357 -19.500 1.00 51.38 416 LYS A O 1
ATOM 3447 N N . ALA A 1 419 ? 42.989 22.984 -18.249 1.00 45.71 417 ALA A N 1
ATOM 3448 C CA . ALA A 1 419 ? 42.111 22.083 -17.494 1.00 43.78 417 ALA A CA 1
ATOM 3449 C C . ALA A 1 419 ? 41.144 21.312 -18.392 1.00 46.39 417 ALA A C 1
ATOM 3450 O O . ALA A 1 419 ? 40.667 21.835 -19.405 1.00 48.37 417 ALA A O 1
ATOM 3452 N N . ILE A 1 420 ? 40.871 20.064 -18.013 1.00 46.91 418 ILE A N 1
ATOM 3453 C CA . ILE A 1 420 ? 40.053 19.156 -18.822 1.00 50.19 418 ILE A CA 1
ATOM 3454 C C . ILE A 1 420 ? 38.565 19.477 -18.708 1.00 49.43 418 ILE A C 1
ATOM 3455 O O . ILE A 1 420 ? 38.045 19.669 -17.611 1.00 45.62 418 ILE A O 1
ATOM 3460 N N . GLU A 1 421 ? 37.897 19.547 -19.858 1.00 53.22 419 GLU A N 1
ATOM 3461 C CA . GLU A 1 421 ? 36.442 19.663 -19.916 1.00 54.31 419 GLU A CA 1
ATOM 3462 C C . GLU A 1 421 ? 35.852 18.333 -20.406 1.00 57.60 419 GLU A C 1
ATOM 3463 O O . GLU A 1 421 ? 35.978 18.004 -21.584 1.00 61.25 419 GLU A O 1
ATOM 3469 N N . PRO A 1 422 ? 35.229 17.549 -19.501 1.00 57.05 420 PRO A N 1
ATOM 3470 C CA . PRO A 1 422 ? 34.710 16.226 -19.876 1.00 60.92 420 PRO A CA 1
ATOM 3471 C C . PRO A 1 422 ? 33.415 16.251 -20.712 1.00 63.77 420 PRO A C 1
ATOM 3472 O O . PRO A 1 422 ? 33.351 16.942 -21.734 1.00 65.60 420 PRO A O 1
ATOM 3476 N N . GLN A 1 423 ? 32.410 15.487 -20.271 1.00 65.04 421 GLN A N 1
ATOM 3477 C CA . GLN A 1 423 ? 31.121 15.301 -20.965 1.00 67.98 421 GLN A CA 1
ATOM 3478 C C . GLN A 1 423 ? 31.252 14.291 -22.104 1.00 73.12 421 GLN A C 1
ATOM 3479 O O . GLN A 1 423 ? 31.848 13.224 -21.929 1.00 75.28 421 GLN A O 1
ATOM 3485 N N . ASN B 2 10 ? 20.024 25.952 51.639 1.00 117.69 9 ASN B N 1
ATOM 3486 C CA . ASN B 2 10 ? 21.372 26.437 51.216 1.00 103.75 9 ASN B CA 1
ATOM 3487 C C . ASN B 2 10 ? 21.288 27.789 50.505 1.00 97.54 9 ASN B C 1
ATOM 3488 O O . ASN B 2 10 ? 20.877 27.871 49.340 1.00 97.48 9 ASN B O 1
ATOM 3493 N N . GLU B 2 11 ? 21.687 28.840 51.222 1.00 94.18 10 GLU B N 1
ATOM 3494 C CA . GLU B 2 11 ? 21.606 30.216 50.722 1.00 92.81 10 GLU B CA 1
ATOM 3495 C C . GLU B 2 11 ? 22.571 30.496 49.571 1.00 84.46 10 GLU B C 1
ATOM 3496 O O . GLU B 2 11 ? 22.215 31.204 48.624 1.00 84.43 10 GLU B O 1
ATOM 3502 N N . THR B 2 12 ? 23.785 29.945 49.665 1.00 79.35 11 THR B N 1
ATOM 3503 C CA . THR B 2 12 ? 24.794 30.053 48.604 1.00 75.33 11 THR B CA 1
ATOM 3504 C C . THR B 2 12 ? 24.284 29.437 47.291 1.00 73.51 11 THR B C 1
ATOM 3505 O O . THR B 2 12 ? 24.436 30.028 46.215 1.00 71.14 11 THR B O 1
ATOM 3509 N N . LEU B 2 13 ? 23.675 28.257 47.391 1.00 76.64 12 LEU B N 1
ATOM 3510 C CA . LEU B 2 13 ? 23.132 27.568 46.223 1.00 78.58 12 LEU B CA 1
ATOM 3511 C C . LEU B 2 13 ? 22.004 28.392 45.604 1.00 78.83 12 LEU B C 1
ATOM 3512 O O . LEU B 2 13 ? 21.975 28.598 44.387 1.00 76.27 12 LEU B O 1
ATOM 3517 N N . ALA B 2 14 ? 21.091 28.869 46.449 1.00 83.93 13 ALA B N 1
ATOM 3518 C CA . ALA B 2 14 ? 19.942 29.654 45.993 1.00 89.60 13 ALA B CA 1
ATOM 3519 C C . ALA B 2 14 ? 20.361 30.944 45.281 1.00 84.52 13 ALA B C 1
ATOM 3520 O O . ALA B 2 14 ? 19.778 31.309 44.260 1.00 85.84 13 ALA B O 1
ATOM 3522 N N . SER B 2 15 ? 21.375 31.618 45.828 1.00 80.90 14 SER B N 1
ATOM 3523 C CA . SER B 2 15 ? 21.923 32.850 45.247 1.00 80.35 14 SER B CA 1
ATOM 3524 C C . SER B 2 15 ? 22.640 32.605 43.920 1.00 73.66 14 SER B C 1
ATOM 3525 O O . SER B 2 15 ? 22.481 33.380 42.971 1.00 74.49 14 SER B O 1
ATOM 3528 N N . LEU B 2 16 ? 23.435 31.537 43.864 1.00 69.71 15 LEU B N 1
ATOM 3529 C CA . LEU B 2 16 ? 24.143 31.154 42.638 1.00 66.65 15 LEU B CA 1
ATOM 3530 C C . LEU B 2 16 ? 23.184 30.830 41.492 1.00 65.97 15 LEU B C 1
ATOM 3531 O O . LEU B 2 16 ? 23.420 31.230 40.345 1.00 63.88 15 LEU B O 1
ATOM 3536 N N . LYS B 2 17 ? 22.112 30.103 41.810 1.00 69.95 16 LYS B N 1
ATOM 3537 C CA . LYS B 2 17 ? 21.083 29.743 40.829 1.00 73.54 16 LYS B CA 1
ATOM 3538 C C . LYS B 2 17 ? 20.361 30.981 40.304 1.00 74.26 16 LYS B C 1
ATOM 3539 O O . LYS B 2 17 ? 20.037 31.059 39.117 1.00 73.36 16 LYS B O 1
ATOM 3545 N N . SER B 2 18 ? 20.122 31.945 41.194 1.00 77.93 17 SER B N 1
ATOM 3546 C CA . SER B 2 18 ? 19.537 33.235 40.821 1.00 83.28 17 SER B CA 1
ATOM 3547 C C . SER B 2 18 ? 20.468 34.028 39.895 1.00 77.69 17 SER B C 1
ATOM 3548 O O . SER B 2 18 ? 20.005 34.663 38.945 1.00 79.73 17 SER B O 1
ATOM 3551 N N . GLU B 2 19 ? 21.773 33.977 40.178 1.00 72.95 18 GLU B N 1
ATOM 3552 C CA . GLU B 2 19 ? 22.788 34.622 39.339 1.00 71.59 18 GLU B CA 1
ATOM 3553 C C . GLU B 2 19 ? 22.920 33.947 37.970 1.00 65.72 18 GLU B C 1
ATOM 3554 O O . GLU B 2 19 ? 23.040 34.628 36.951 1.00 66.00 18 GLU B O 1
ATOM 3560 N N . ALA B 2 20 ? 22.904 32.615 37.962 1.00 62.61 19 ALA B N 1
ATOM 3561 C CA . ALA B 2 20 ? 22.975 31.837 36.725 1.00 60.73 19 ALA B CA 1
ATOM 3562 C C . ALA B 2 20 ? 21.781 32.123 35.809 1.00 61.13 19 ALA B C 1
ATOM 3563 O O . ALA B 2 20 ? 21.938 32.223 34.595 1.00 59.14 19 ALA B O 1
ATOM 3565 N N . GLU B 2 21 ? 20.594 32.259 36.395 1.00 66.16 20 GLU B N 1
ATOM 3566 C CA . GLU B 2 21 ? 19.401 32.606 35.623 1.00 71.15 20 GLU B CA 1
ATOM 3567 C C . GLU B 2 21 ? 19.447 34.046 35.108 1.00 71.53 20 GLU B C 1
ATOM 3568 O O . GLU B 2 21 ? 19.017 34.325 33.987 1.00 71.48 20 GLU B O 1
ATOM 3574 N N . SER B 2 22 ? 19.985 34.947 35.928 1.00 73.91 21 SER B N 1
ATOM 3575 C CA . SER B 2 22 ? 20.201 36.338 35.529 1.00 78.92 21 SER B CA 1
ATOM 3576 C C . SER B 2 22 ? 21.094 36.427 34.284 1.00 72.68 21 SER B C 1
ATOM 3577 O O . SER B 2 22 ? 20.760 37.122 33.323 1.00 75.33 21 SER B O 1
ATOM 3580 N N . LEU B 2 23 ? 22.211 35.702 34.307 1.00 66.73 22 LEU B N 1
ATOM 3581 C CA . LEU B 2 23 ? 23.172 35.692 33.202 1.00 64.28 22 LEU B CA 1
ATOM 3582 C C . LEU B 2 23 ? 22.652 34.980 31.956 1.00 59.44 22 LEU B C 1
ATOM 3583 O O . LEU B 2 23 ? 22.996 35.359 30.832 1.00 59.05 22 LEU B O 1
ATOM 3588 N N . LYS B 2 24 ? 21.850 33.936 32.162 1.00 57.86 23 LYS B N 1
ATOM 3589 C CA . LYS B 2 24 ? 21.208 33.221 31.064 1.00 57.14 23 LYS B CA 1
ATOM 3590 C C . LYS B 2 24 ? 20.300 34.180 30.292 1.00 59.31 23 LYS B C 1
ATOM 3591 O O . LYS B 2 24 ? 20.313 34.196 29.059 1.00 57.46 23 LYS B O 1
ATOM 3597 N N . GLY B 2 25 ? 19.534 34.985 31.033 1.00 65.38 24 GLY B N 1
ATOM 3598 C CA . GLY B 2 25 ? 18.613 35.966 30.456 1.00 72.26 24 GLY B CA 1
ATOM 3599 C C . GLY B 2 25 ? 19.309 37.150 29.808 1.00 72.93 24 GLY B C 1
ATOM 3600 O O . GLY B 2 25 ? 18.820 37.696 28.813 1.00 75.42 24 GLY B O 1
ATOM 3601 N N . LYS B 2 26 ? 20.446 37.548 30.380 1.00 73.19 25 LYS B N 1
ATOM 3602 C CA . LYS B 2 26 ? 21.285 38.607 29.818 1.00 78.01 25 LYS B CA 1
ATOM 3603 C C . LYS B 2 26 ? 21.940 38.149 28.512 1.00 71.21 25 LYS B C 1
ATOM 3604 O O . LYS B 2 26 ? 22.005 38.911 27.546 1.00 74.67 25 LYS B O 1
ATOM 3610 N N . LEU B 2 27 ? 22.411 36.903 28.489 1.00 64.15 26 LEU B N 1
ATOM 3611 C CA . LEU B 2 27 ? 22.984 36.316 27.280 1.00 60.61 26 LEU B CA 1
ATOM 3612 C C . LEU B 2 27 ? 21.918 36.192 26.197 1.00 57.59 26 LEU B C 1
ATOM 3613 O O . LEU B 2 27 ? 22.164 36.539 25.042 1.00 57.36 26 LEU B O 1
ATOM 3618 N N . GLU B 2 28 ? 20.733 35.715 26.585 1.00 57.59 27 GLU B N 1
ATOM 3619 C CA . GLU B 2 28 ? 19.590 35.623 25.677 1.00 58.40 27 GLU B CA 1
ATOM 3620 C C . GLU B 2 28 ? 19.302 36.976 25.037 1.00 61.73 27 GLU B C 1
ATOM 3621 O O . GLU B 2 28 ? 19.105 37.067 23.821 1.00 59.95 27 GLU B O 1
ATOM 3627 N N . GLU B 2 29 ? 19.296 38.027 25.852 1.00 68.31 28 GLU B N 1
ATOM 3628 C CA . GLU B 2 29 ? 18.960 39.354 25.356 1.00 76.91 28 GLU B CA 1
ATOM 3629 C C . GLU B 2 29 ? 20.059 39.990 24.506 1.00 76.12 28 GLU B C 1
ATOM 3630 O O . GLU B 2 29 ? 19.761 40.725 23.560 1.00 80.50 28 GLU B O 1
ATOM 3636 N N . GLU B 2 30 ? 21.317 39.702 24.838 1.00 72.86 29 GLU B N 1
ATOM 3637 C CA . GLU B 2 30 ? 22.454 40.196 24.057 1.00 75.89 29 GLU B CA 1
ATOM 3638 C C . GLU B 2 30 ? 22.480 39.588 22.661 1.00 67.51 29 GLU B C 1
ATOM 3639 O O . GLU B 2 30 ? 22.834 40.253 21.686 1.00 71.51 29 GLU B O 1
ATOM 3645 N N . ARG B 2 31 ? 22.096 38.318 22.583 1.00 57.71 30 ARG B N 1
ATOM 3646 C CA . ARG B 2 31 ? 22.025 37.602 21.324 1.00 51.55 30 ARG B CA 1
ATOM 3647 C C . ARG B 2 31 ? 20.815 38.048 20.507 1.00 50.80 30 ARG B C 1
ATOM 3648 O O . ARG B 2 31 ? 20.908 38.179 19.283 1.00 49.72 30 ARG B O 1
ATOM 3656 N N . ALA B 2 32 ? 19.695 38.299 21.191 1.00 53.48 31 ALA B N 1
ATOM 3657 C CA . ALA B 2 32 ? 18.431 38.685 20.547 1.00 56.73 31 ALA B CA 1
ATOM 3658 C C . ALA B 2 32 ? 18.503 40.016 19.797 1.00 62.53 31 ALA B C 1
ATOM 3659 O O . ALA B 2 32 ? 17.804 40.199 18.802 1.00 63.47 31 ALA B O 1
ATOM 3661 N N . LYS B 2 33 ? 19.344 40.933 20.281 1.00 68.52 32 LYS B N 1
ATOM 3662 C CA . LYS B 2 33 ? 19.576 42.233 19.632 1.00 78.47 32 LYS B CA 1
ATOM 3663 C C . LYS B 2 33 ? 19.987 42.111 18.159 1.00 72.50 32 LYS B C 1
ATOM 3664 O O . LYS B 2 33 ? 19.611 42.948 17.337 1.00 79.02 32 LYS B O 1
ATOM 3670 N N . LEU B 2 34 ? 20.746 41.067 17.831 1.00 62.12 33 LEU B N 1
ATOM 3671 C CA . LEU B 2 34 ? 21.240 40.866 16.462 1.00 58.26 33 LEU B CA 1
ATOM 3672 C C . LEU B 2 34 ? 20.423 39.881 15.614 1.00 48.67 33 LEU B C 1
ATOM 3673 O O . LEU B 2 34 ? 20.762 39.620 14.452 1.00 45.90 33 LEU B O 1
ATOM 3678 N N . HIS B 2 35 ? 19.348 39.344 16.186 1.00 46.24 34 HIS B N 1
ATOM 3679 C CA A HIS B 2 35 ? 18.452 38.427 15.476 0.50 42.16 34 HIS B CA 1
ATOM 3680 C CA B HIS B 2 35 ? 18.481 38.429 15.445 0.50 42.07 34 HIS B CA 1
ATOM 3681 C C . HIS B 2 35 ? 17.405 39.207 14.677 1.00 46.70 34 HIS B C 1
ATOM 3682 O O . HIS B 2 35 ? 16.250 39.356 15.110 1.00 53.56 34 HIS B O 1
ATOM 3695 N N . ASP B 2 36 ? 17.821 39.706 13.519 1.00 45.06 35 ASP B N 1
ATOM 3696 C CA . ASP B 2 36 ? 17.022 40.617 12.705 1.00 50.61 35 ASP B CA 1
ATOM 3697 C C . ASP B 2 36 ? 16.230 39.957 11.578 1.00 47.80 35 ASP B C 1
ATOM 3698 O O . ASP B 2 36 ? 15.350 40.587 10.988 1.00 54.16 35 ASP B O 1
ATOM 3703 N N . VAL B 2 37 ? 16.533 38.693 11.283 1.00 41.28 36 VAL B N 1
ATOM 3704 C CA . VAL B 2 37 ? 15.895 37.987 10.164 1.00 41.15 36 VAL B CA 1
ATOM 3705 C C . VAL B 2 37 ? 15.878 36.473 10.413 1.00 41.39 36 VAL B C 1
ATOM 3706 O O . VAL B 2 37 ? 16.700 35.965 11.177 1.00 37.76 36 VAL B O 1
ATOM 3710 N N . GLU B 2 38 ? 14.927 35.777 9.780 1.00 39.46 37 GLU B N 1
ATOM 3711 C CA . GLU B 2 38 ? 14.812 34.314 9.859 1.00 37.39 37 GLU B CA 1
ATOM 3712 C C . GLU B 2 38 ? 15.365 33.667 8.589 1.00 30.93 37 GLU B C 1
ATOM 3713 O O . GLU B 2 38 ? 15.342 34.279 7.525 1.00 28.49 37 GLU B O 1
ATOM 3719 N N . LEU B 2 39 ? 15.861 32.433 8.693 1.00 29.24 38 LEU B N 1
ATOM 3720 C CA . LEU B 2 39 ? 16.473 31.768 7.530 1.00 24.70 38 LEU B CA 1
ATOM 3721 C C . LEU B 2 39 ? 15.502 31.636 6.351 1.00 24.11 38 LEU B C 1
ATOM 3722 O O . LEU B 2 39 ? 15.894 31.839 5.189 1.00 21.79 38 LEU B O 1
ATOM 3727 N N . HIS B 2 40 ? 14.237 31.324 6.638 1.00 27.91 39 HIS B N 1
ATOM 3728 C CA . HIS B 2 40 ? 13.257 31.153 5.557 1.00 29.03 39 HIS B CA 1
ATOM 3729 C C . HIS B 2 40 ? 13.040 32.447 4.759 1.00 30.47 39 HIS B C 1
ATOM 3730 O O . HIS B 2 40 ? 12.738 32.396 3.566 1.00 29.96 39 HIS B O 1
ATOM 3737 N N . GLN B 2 41 ? 13.239 33.593 5.414 1.00 33.45 40 GLN B N 1
ATOM 3738 C CA . GLN B 2 41 ? 13.190 34.909 4.758 1.00 35.22 40 GLN B CA 1
ATOM 3739 C C . GLN B 2 41 ? 14.434 35.164 3.899 1.00 31.34 40 GLN B C 1
ATOM 3740 O O . GLN B 2 41 ? 14.325 35.614 2.763 1.00 31.57 40 GLN B O 1
ATOM 3746 N N . VAL B 2 42 ? 15.616 34.904 4.456 1.00 29.07 41 VAL B N 1
ATOM 3747 C CA . VAL B 2 42 ? 16.870 35.065 3.702 1.00 27.19 41 VAL B CA 1
ATOM 3748 C C . VAL B 2 42 ? 16.876 34.170 2.458 1.00 23.93 41 VAL B C 1
ATOM 3749 O O . VAL B 2 42 ? 17.437 34.534 1.422 1.00 24.28 41 VAL B O 1
ATOM 3753 N N . ALA B 2 43 ? 16.234 33.011 2.567 1.00 21.67 42 ALA B N 1
ATOM 3754 C CA . ALA B 2 43 ? 16.190 32.034 1.479 1.00 19.95 42 ALA B CA 1
ATOM 3755 C C . ALA B 2 43 ? 14.952 32.167 0.600 1.00 22.28 42 ALA B C 1
ATOM 3756 O O . ALA B 2 43 ? 14.697 31.303 -0.237 1.00 21.80 42 ALA B O 1
ATOM 3758 N N . GLU B 2 44 ? 14.194 33.250 0.789 1.00 26.10 43 GLU B N 1
ATOM 3759 C CA . GLU B 2 44 ? 12.937 33.506 0.078 1.00 30.79 43 GLU B CA 1
ATOM 3760 C C . GLU B 2 44 ? 13.025 33.373 -1.429 1.00 30.98 43 GLU B C 1
ATOM 3761 O O . GLU B 2 44 ? 12.014 33.105 -2.088 1.00 34.13 43 GLU B O 1
ATOM 3767 N N . ARG B 2 45 ? 14.211 33.618 -1.980 1.00 29.01 44 ARG B N 1
ATOM 3768 C CA . ARG B 2 45 ? 14.378 33.629 -3.437 1.00 31.17 44 ARG B CA 1
ATOM 3769 C C . ARG B 2 45 ? 15.512 32.723 -3.929 1.00 28.40 44 ARG B C 1
ATOM 3770 O O . ARG B 2 45 ? 16.029 32.926 -5.028 1.00 31.43 44 ARG B O 1
ATOM 3778 N N . VAL B 2 46 ? 15.896 31.729 -3.132 1.00 23.78 45 VAL B N 1
ATOM 3779 C CA . VAL B 2 46 ? 16.816 30.702 -3.639 1.00 21.97 45 VAL B CA 1
ATOM 3780 C C . VAL B 2 46 ? 16.086 29.882 -4.706 1.00 23.60 45 VAL B C 1
ATOM 3781 O O . VAL B 2 46 ? 14.858 29.745 -4.668 1.00 23.31 45 VAL B O 1
ATOM 3785 N N . GLU B 2 47 ? 16.846 29.368 -5.667 1.00 24.57 46 GLU B N 1
ATOM 3786 C CA . GLU B 2 47 ? 16.270 28.575 -6.746 1.00 28.08 46 GLU B CA 1
ATOM 3787 C C . GLU B 2 47 ? 15.692 27.256 -6.226 1.00 24.75 46 GLU B C 1
ATOM 3788 O O . GLU B 2 47 ? 16.272 26.600 -5.349 1.00 20.54 46 GLU B O 1
ATOM 3794 N N . ALA B 2 48 ? 14.541 26.881 -6.768 1.00 27.79 47 ALA B N 1
ATOM 3795 C CA . ALA B 2 48 ? 13.908 25.621 -6.420 1.00 26.79 47 ALA B CA 1
ATOM 3796 C C . ALA B 2 48 ? 14.774 24.466 -6.858 1.00 26.30 47 ALA B C 1
ATOM 3797 O O . ALA B 2 48 ? 15.571 24.585 -7.798 1.00 28.46 47 ALA B O 1
ATOM 3799 N N . LEU B 2 49 ? 14.602 23.340 -6.178 1.00 24.42 48 LEU B N 1
ATOM 3800 C CA . LEU B 2 49 ? 15.295 22.116 -6.541 1.00 24.30 48 LEU B CA 1
ATOM 3801 C C . LEU B 2 49 ? 14.628 21.499 -7.768 1.00 29.96 48 LEU B C 1
ATOM 3802 O O . LEU B 2 49 ? 13.464 21.775 -8.046 1.00 33.86 48 LEU B O 1
ATOM 3807 N N . GLY B 2 50 ? 15.375 20.675 -8.500 1.00 32.05 49 GLY B N 1
ATOM 3808 C CA . GLY B 2 50 ? 14.801 19.825 -9.544 1.00 38.40 49 GLY B CA 1
ATOM 3809 C C . GLY B 2 50 ? 14.080 18.634 -8.930 1.00 38.74 49 GLY B C 1
ATOM 3810 O O . GLY B 2 50 ? 14.020 18.496 -7.701 1.00 34.09 49 GLY B O 1
ATOM 3811 N N . GLN B 2 51 ? 13.534 17.771 -9.782 1.00 44.72 50 GLN B N 1
ATOM 3812 C CA . GLN B 2 51 ? 12.812 16.585 -9.320 1.00 47.48 50 GLN B CA 1
ATOM 3813 C C . GLN B 2 51 ? 13.747 15.664 -8.540 1.00 42.97 50 GLN B C 1
ATOM 3814 O O . GLN B 2 51 ? 14.896 15.477 -8.937 1.00 42.04 50 GLN B O 1
ATOM 3820 N N . PHE B 2 52 ? 13.262 15.114 -7.426 1.00 41.71 51 PHE B N 1
ATOM 3821 C CA . PHE B 2 52 ? 14.046 14.162 -6.632 1.00 39.33 51 PHE B CA 1
ATOM 3822 C C . PHE B 2 52 ? 13.880 12.764 -7.211 1.00 44.38 51 PHE B C 1
ATOM 3823 O O . PHE B 2 52 ? 12.751 12.300 -7.436 1.00 49.86 51 PHE B O 1
ATOM 3831 N N . VAL B 2 53 ? 15.001 12.097 -7.463 1.00 43.25 52 VAL B N 1
ATOM 3832 C CA . VAL B 2 53 ? 14.985 10.844 -8.226 1.00 49.10 52 VAL B CA 1
ATOM 3833 C C . VAL B 2 53 ? 15.979 9.796 -7.702 1.00 47.87 52 VAL B C 1
ATOM 3834 O O . VAL B 2 53 ? 16.373 8.882 -8.428 1.00 52.64 52 VAL B O 1
ATOM 3838 N N . MET B 2 54 ? 16.359 9.904 -6.437 1.00 42.88 53 MET B N 1
ATOM 3839 C CA . MET B 2 54 ? 17.355 8.979 -5.889 1.00 43.20 53 MET B CA 1
ATOM 3840 C C . MET B 2 54 ? 16.802 7.588 -5.635 1.00 48.03 53 MET B C 1
ATOM 3841 O O . MET B 2 54 ? 15.664 7.419 -5.198 1.00 49.39 53 MET B O 1
ATOM 3846 N N . LYS B 2 55 ? 17.618 6.587 -5.933 1.00 14.75 54 LYS B N 1
ATOM 3847 C CA . LYS B 2 55 ? 17.245 5.218 -5.619 1.00 15.84 54 LYS B CA 1
ATOM 3848 C C . LYS B 2 55 ? 18.455 4.397 -5.205 1.00 14.77 54 LYS B C 1
ATOM 3849 O O . LYS B 2 55 ? 19.602 4.822 -5.374 1.00 13.77 54 LYS B O 1
ATOM 3855 N N . THR B 2 56 ? 18.175 3.229 -4.643 1.00 13.92 55 THR B N 1
ATOM 3856 C CA . THR B 2 56 ? 19.211 2.332 -4.185 1.00 13.16 55 THR B CA 1
ATOM 3857 C C . THR B 2 56 ? 19.986 1.817 -5.385 1.00 14.69 55 THR B C 1
ATOM 3858 O O . THR B 2 56 ? 19.398 1.274 -6.333 1.00 16.52 55 THR B O 1
ATOM 3862 N N . ARG B 2 57 ? 21.301 2.025 -5.349 1.00 13.67 56 ARG B N 1
ATOM 3863 C CA . ARG B 2 57 ? 22.204 1.577 -6.415 1.00 15.93 56 ARG B CA 1
ATOM 3864 C C . ARG B 2 57 ? 23.001 0.337 -6.008 1.00 16.65 56 ARG B C 1
ATOM 3865 O O . ARG B 2 57 ? 23.381 -0.478 -6.862 1.00 17.95 56 ARG B O 1
ATOM 3873 N N . ARG B 2 58 ? 23.262 0.215 -4.706 1.00 15.01 57 ARG B N 1
ATOM 3874 C CA . ARG B 2 58 ? 24.016 -0.920 -4.154 1.00 16.10 57 ARG B CA 1
ATOM 3875 C C . ARG B 2 58 ? 23.384 -1.356 -2.852 1.00 14.79 57 ARG B C 1
ATOM 3876 O O . ARG B 2 58 ? 22.937 -0.527 -2.059 1.00 13.14 57 ARG B O 1
ATOM 3884 N N . THR B 2 59 ? 23.365 -2.661 -2.628 1.00 15.69 58 THR B N 1
ATOM 3885 C CA . THR B 2 59 ? 22.951 -3.212 -1.352 1.00 14.99 58 THR B CA 1
ATOM 3886 C C . THR B 2 59 ? 24.103 -4.062 -0.834 1.00 15.32 58 THR B C 1
ATOM 3887 O O . THR B 2 59 ? 24.530 -5.011 -1.495 1.00 17.43 58 THR B O 1
ATOM 3891 N N . LEU B 2 60 ? 24.642 -3.673 0.315 1.00 13.51 59 LEU B N 1
ATOM 3892 C CA . LEU B 2 60 ? 25.779 -4.370 0.914 1.00 14.78 59 LEU B CA 1
ATOM 3893 C C . LEU B 2 60 ? 25.281 -5.366 1.955 1.00 15.74 59 LEU B C 1
ATOM 3894 O O . LEU B 2 60 ? 24.816 -4.982 3.038 1.00 13.41 59 LEU B O 1
ATOM 3899 N N . LYS B 2 61 ? 25.367 -6.639 1.588 1.00 18.20 60 LYS B N 1
ATOM 3900 C CA . LYS B 2 61 ? 24.913 -7.749 2.411 1.00 20.47 60 LYS B CA 1
ATOM 3901 C C . LYS B 2 61 ? 26.117 -8.539 2.898 1.00 21.46 60 LYS B C 1
ATOM 3902 O O . LYS B 2 61 ? 27.015 -8.854 2.122 1.00 23.04 60 LYS B O 1
ATOM 3908 N N . GLY B 2 62 ? 26.143 -8.848 4.189 1.00 20.98 61 GLY B N 1
ATOM 3909 C CA . GLY B 2 62 ? 27.250 -9.608 4.753 1.00 22.35 61 GLY B CA 1
ATOM 3910 C C . GLY B 2 62 ? 27.319 -9.565 6.262 1.00 21.04 61 GLY B C 1
ATOM 3911 O O . GLY B 2 62 ? 27.785 -10.513 6.873 1.00 22.98 61 GLY B O 1
ATOM 3912 N N . HIS B 2 63 ? 26.866 -8.464 6.865 1.00 17.98 62 HIS B N 1
ATOM 3913 C CA . HIS B 2 63 ? 26.770 -8.395 8.323 1.00 16.91 62 HIS B CA 1
ATOM 3914 C C . HIS B 2 63 ? 25.735 -9.402 8.845 1.00 18.30 62 HIS B C 1
ATOM 3915 O O . HIS B 2 63 ? 24.702 -9.664 8.205 1.00 18.25 62 HIS B O 1
ATOM 3922 N N . GLY B 2 64 ? 26.019 -9.981 10.002 1.00 19.68 63 GLY B N 1
ATOM 3923 C CA . GLY B 2 64 ? 25.154 -11.031 10.534 1.00 21.81 63 GLY B CA 1
ATOM 3924 C C . GLY B 2 64 ? 24.110 -10.529 11.510 1.00 20.78 63 GLY B C 1
ATOM 3925 O O . GLY B 2 64 ? 23.311 -11.317 12.010 1.00 21.50 63 GLY B O 1
ATOM 3926 N N . ASN B 2 65 ? 24.121 -9.224 11.783 1.00 18.46 64 ASN B N 1
ATOM 3927 C CA . ASN B 2 65 ? 23.206 -8.597 12.760 1.00 17.62 64 ASN B CA 1
ATOM 3928 C C . ASN B 2 65 ? 23.129 -7.089 12.460 1.00 14.31 64 ASN B C 1
ATOM 3929 O O . ASN B 2 65 ? 23.673 -6.641 11.445 1.00 13.96 64 ASN B O 1
ATOM 3934 N N . LYS B 2 66 ? 22.454 -6.308 13.310 1.00 12.78 65 LYS B N 1
ATOM 3935 C CA . LYS B 2 66 ? 22.261 -4.859 13.082 1.00 10.28 65 LYS B CA 1
ATOM 3936 C C . LYS B 2 66 ? 23.544 -4.157 12.661 1.00 8.71 65 LYS B C 1
ATOM 3937 O O . LYS B 2 66 ? 24.573 -4.336 13.306 1.00 9.60 65 LYS B O 1
ATOM 3943 N N . VAL B 2 67 ? 23.479 -3.348 11.603 1.00 6.26 66 VAL B N 1
ATOM 3944 C CA . VAL B 2 67 ? 24.564 -2.406 11.271 1.00 5.30 66 VAL B CA 1
ATOM 3945 C C . VAL B 2 67 ? 24.376 -1.186 12.162 1.00 4.03 66 VAL B C 1
ATOM 3946 O O . VAL B 2 67 ? 23.253 -0.677 12.292 1.00 3.98 66 VAL B O 1
ATOM 3950 N N . LEU B 2 68 ? 25.465 -0.733 12.785 1.00 3.78 67 LEU B N 1
ATOM 3951 C CA . LEU B 2 68 ? 25.408 0.333 13.782 1.00 3.41 67 LEU B CA 1
ATOM 3952 C C . LEU B 2 68 ? 26.087 1.638 13.359 1.00 2.18 67 LEU B C 1
ATOM 3953 O O . LEU B 2 68 ? 25.720 2.733 13.827 1.00 0.40 67 LEU B O 1
ATOM 3958 N N . CYS B 2 69 ? 27.065 1.529 12.474 1.00 2.04 68 CYS B N 1
ATOM 3959 C CA . CYS B 2 69 ? 27.840 2.696 12.063 1.00 1.59 68 CYS B CA 1
ATOM 3960 C C . CYS B 2 69 ? 28.519 2.395 10.749 1.00 1.86 68 CYS B C 1
ATOM 3961 O O . CYS B 2 69 ? 28.795 1.248 10.452 1.00 3.45 68 CYS B O 1
ATOM 3964 N N . MET B 2 70 ? 28.762 3.438 9.965 1.00 1.45 69 MET B N 1
ATOM 3965 C CA . MET B 2 70 ? 29.577 3.348 8.764 1.00 2.17 69 MET B CA 1
ATOM 3966 C C . MET B 2 70 ? 30.307 4.676 8.545 1.00 1.10 69 MET B C 1
ATOM 3967 O O . MET B 2 70 ? 29.905 5.701 9.100 1.00 0.16 69 MET B O 1
ATOM 3972 N N . ASP B 2 71 ? 31.365 4.639 7.733 1.00 2.32 70 ASP B N 1
ATOM 3973 C CA . ASP B 2 71 ? 32.151 5.825 7.369 1.00 2.58 70 ASP B CA 1
ATOM 3974 C C . ASP B 2 71 ? 32.738 5.558 6.000 1.00 3.65 70 ASP B C 1
ATOM 3975 O O . ASP B 2 71 ? 33.192 4.446 5.729 1.00 4.52 70 ASP B O 1
ATOM 3980 N N . TRP B 2 72 ? 32.723 6.560 5.126 1.00 3.44 71 TRP B N 1
ATOM 3981 C CA . TRP B 2 72 ? 33.373 6.416 3.818 1.00 4.64 71 TRP B CA 1
ATOM 3982 C C . TRP B 2 72 ? 34.880 6.645 3.899 1.00 6.56 71 TRP B C 1
ATOM 3983 O O . TRP B 2 72 ? 35.346 7.490 4.657 1.00 6.13 71 TRP B O 1
ATOM 3994 N N . CYS B 2 73 ? 35.627 5.917 3.077 1.00 8.94 72 CYS B N 1
ATOM 3995 C CA . CYS B 2 73 ? 37.012 6.246 2.779 1.00 11.11 72 CYS B CA 1
ATOM 3996 C C . CYS B 2 73 ? 37.070 7.489 1.889 1.00 11.88 72 CYS B C 1
ATOM 3997 O O . CYS B 2 73 ? 36.219 7.677 1.014 1.00 10.77 72 CYS B O 1
ATOM 4000 N N . LYS B 2 74 ? 38.097 8.314 2.090 1.00 13.27 73 LYS B N 1
ATOM 4001 C CA . LYS B 2 74 ? 38.321 9.469 1.229 1.00 15.56 73 LYS B CA 1
ATOM 4002 C C . LYS B 2 74 ? 38.574 9.126 -0.248 1.00 17.07 73 LYS B C 1
ATOM 4003 O O . LYS B 2 74 ? 38.526 10.012 -1.098 1.00 18.18 73 LYS B O 1
ATOM 4009 N N . ASP B 2 75 ? 38.824 7.850 -0.559 1.00 17.90 74 ASP B N 1
ATOM 4010 C CA . ASP B 2 75 ? 38.920 7.411 -1.966 1.00 19.38 74 ASP B CA 1
ATOM 4011 C C . ASP B 2 75 ? 37.559 7.391 -2.684 1.00 17.45 74 ASP B C 1
ATOM 4012 O O . ASP B 2 75 ? 37.487 7.103 -3.870 1.00 18.34 74 ASP B O 1
ATOM 4017 N N . LYS B 2 76 ? 36.493 7.691 -1.943 1.00 15.17 75 LYS B N 1
ATOM 4018 C CA . LYS B 2 76 ? 35.135 7.885 -2.484 1.00 13.92 75 LYS B CA 1
ATOM 4019 C C . LYS B 2 76 ? 34.356 6.577 -2.751 1.00 14.30 75 LYS B C 1
ATOM 4020 O O . LYS B 2 76 ? 33.182 6.625 -3.140 1.00 13.18 75 LYS B O 1
ATOM 4026 N N . ARG B 2 77 ? 34.991 5.422 -2.545 1.00 15.23 76 ARG B N 1
ATOM 4027 C CA . ARG B 2 77 ? 34.318 4.144 -2.845 1.00 16.14 76 ARG B CA 1
ATOM 4028 C C . ARG B 2 77 ? 34.352 3.093 -1.731 1.00 15.47 76 ARG B C 1
ATOM 4029 O O . ARG B 2 77 ? 33.377 2.359 -1.550 1.00 15.83 76 ARG B O 1
ATOM 4037 N N . ARG B 2 78 ? 35.434 3.051 -0.961 1.00 14.99 77 ARG B N 1
ATOM 4038 C CA . ARG B 2 78 ? 35.530 2.148 0.198 1.00 14.60 77 ARG B CA 1
ATOM 4039 C C . ARG B 2 78 ? 34.700 2.651 1.355 1.00 11.42 77 ARG B C 1
ATOM 4040 O O . ARG B 2 78 ? 34.557 3.860 1.549 1.00 10.07 77 ARG B O 1
ATOM 4048 N N . ILE B 2 79 ? 34.168 1.703 2.125 1.00 11.25 78 ILE B N 1
ATOM 4049 C CA . ILE B 2 79 ? 33.309 1.983 3.276 1.00 9.06 78 ILE B CA 1
ATOM 4050 C C . ILE B 2 79 ? 33.711 1.044 4.409 1.00 9.18 78 ILE B C 1
ATOM 4051 O O . ILE B 2 79 ? 33.966 -0.129 4.173 1.00 10.93 78 ILE B O 1
ATOM 4056 N N . VAL B 2 80 ? 33.792 1.557 5.634 1.00 7.40 79 VAL B N 1
ATOM 4057 C CA . VAL B 2 80 ? 33.918 0.676 6.794 1.00 7.86 79 VAL B CA 1
ATOM 4058 C C . VAL B 2 80 ? 32.554 0.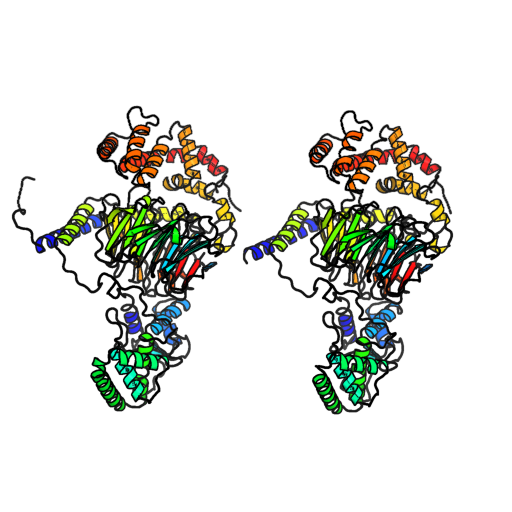664 7.484 1.00 6.92 79 VAL B C 1
ATOM 4059 O O . VAL B 2 80 ? 31.891 1.695 7.540 1.00 4.50 79 VAL B O 1
ATOM 4063 N N . SER B 2 81 ? 32.125 -0.510 7.955 1.00 7.94 80 SER B N 1
ATOM 4064 C CA . SER B 2 81 ? 30.855 -0.635 8.687 1.00 7.45 80 SER B CA 1
ATOM 4065 C C . SER B 2 81 ? 31.007 -1.646 9.814 1.00 8.81 80 SER B C 1
ATOM 4066 O O . SER B 2 81 ? 31.835 -2.560 9.722 1.00 10.37 80 SER B O 1
ATOM 4069 N N . SER B 2 82 ? 30.206 -1.481 10.867 1.00 7.66 81 SER B N 1
ATOM 4070 C CA . SER B 2 82 ? 30.333 -2.277 12.074 1.00 9.74 81 SER B CA 1
ATOM 4071 C C . SER B 2 82 ? 28.960 -2.720 12.560 1.00 9.56 81 SER B C 1
ATOM 4072 O O . SER B 2 82 ? 27.945 -2.051 12.304 1.00 8.07 81 SER B O 1
ATOM 4075 N N . SER B 2 83 ? 28.945 -3.843 13.266 1.00 11.78 82 SER B N 1
ATOM 4076 C CA . SER B 2 83 ? 27.713 -4.545 13.591 1.00 12.78 82 SER B CA 1
ATOM 4077 C C . SER B 2 83 ? 27.569 -4.886 15.073 1.00 13.97 82 SER B C 1
ATOM 4078 O O . SER B 2 83 ? 28.562 -4.953 15.825 1.00 14.80 82 SER B O 1
ATOM 4081 N N . GLN B 2 84 ? 26.329 -5.146 15.481 1.00 13.63 83 GLN B N 1
ATOM 4082 C CA . GLN B 2 84 ? 26.035 -5.636 16.835 1.00 16.23 83 GLN B CA 1
ATOM 4083 C C . GLN B 2 84 ? 26.793 -6.920 17.173 1.00 18.36 83 GLN B C 1
ATOM 4084 O O . GLN B 2 84 ? 27.152 -7.134 18.332 1.00 19.99 83 GLN B O 1
ATOM 4090 N N . ASP B 2 85 ? 27.034 -7.775 16.179 1.00 19.60 84 ASP B N 1
ATOM 4091 C CA . ASP B 2 85 ? 27.695 -9.063 16.456 1.00 23.29 84 ASP B CA 1
ATOM 4092 C C . ASP B 2 85 ? 29.213 -8.984 16.624 1.00 24.03 84 ASP B C 1
ATOM 4093 O O . ASP B 2 85 ? 29.879 -10.007 16.800 1.00 26.73 84 ASP B O 1
ATOM 4098 N N . GLY B 2 86 ? 29.746 -7.767 16.593 1.00 21.88 85 GLY B N 1
ATOM 4099 C CA . GLY B 2 86 ? 31.160 -7.524 16.841 1.00 22.54 85 GLY B CA 1
ATOM 4100 C C . GLY B 2 86 ? 31.998 -7.438 15.586 1.00 22.29 85 GLY B C 1
ATOM 4101 O O . GLY B 2 86 ? 33.201 -7.167 15.670 1.00 22.98 85 GLY B O 1
ATOM 4102 N N . LYS B 2 87 ? 31.371 -7.642 14.424 1.00 20.94 86 LYS B N 1
ATOM 4103 C CA . LYS B 2 87 ? 32.092 -7.698 13.144 1.00 21.38 86 LYS B CA 1
ATOM 4104 C C . LYS B 2 87 ? 32.213 -6.333 12.492 1.00 18.23 86 LYS B C 1
ATOM 4105 O O . LYS B 2 87 ? 31.273 -5.538 12.501 1.00 16.37 86 LYS B O 1
ATOM 4111 N N . VAL B 2 88 ? 33.379 -6.084 11.909 1.00 17.53 87 VAL B N 1
ATOM 4112 C CA . VAL B 2 88 ? 33.648 -4.856 11.179 1.00 14.97 87 VAL B CA 1
ATOM 4113 C C . VAL B 2 88 ? 34.063 -5.265 9.762 1.00 15.37 87 VAL B C 1
ATOM 4114 O O . VAL B 2 88 ? 34.906 -6.148 9.587 1.00 18.10 87 VAL B O 1
ATOM 4118 N N . ILE B 2 89 ? 33.457 -4.653 8.752 1.00 13.35 88 ILE B N 1
ATOM 4119 C CA . ILE B 2 89 ? 33.769 -5.010 7.371 1.00 13.90 88 ILE B CA 1
ATOM 4120 C C . ILE B 2 89 ? 34.244 -3.776 6.594 1.00 12.80 88 ILE B C 1
ATOM 4121 O O . ILE B 2 89 ? 33.687 -2.695 6.747 1.00 10.27 88 ILE B O 1
ATOM 4126 N N . VAL B 2 90 ? 35.266 -3.939 5.756 1.00 14.51 89 VAL B N 1
ATOM 4127 C CA . VAL B 2 90 ? 35.616 -2.882 4.795 1.00 14.35 89 VAL B CA 1
ATOM 4128 C C . VAL B 2 90 ? 35.236 -3.374 3.405 1.00 15.69 89 VAL B C 1
ATOM 4129 O O . VAL B 2 90 ? 35.701 -4.435 2.973 1.00 18.36 89 VAL B O 1
ATOM 4133 N N . TRP B 2 91 ? 34.382 -2.606 2.728 1.00 14.16 90 TRP B N 1
ATOM 4134 C CA . TRP B 2 91 ? 33.865 -2.935 1.405 1.00 15.64 90 TRP B CA 1
ATOM 4135 C C . TRP B 2 91 ? 34.439 -1.979 0.369 1.00 16.58 90 TRP B C 1
ATOM 4136 O O . TRP B 2 91 ? 34.634 -0.792 0.665 1.00 14.99 90 TRP B O 1
ATOM 4147 N N . ASP B 2 92 ? 34.651 -2.469 -0.851 1.00 19.04 91 ASP B N 1
ATOM 4148 C CA . ASP B 2 92 ? 34.658 -1.566 -2.007 1.00 20.38 91 ASP B CA 1
ATOM 4149 C C . ASP B 2 92 ? 33.199 -1.488 -2.404 1.00 19.71 91 ASP B C 1
ATOM 4150 O O . ASP B 2 92 ? 32.688 -2.414 -3.034 1.00 21.81 91 ASP B O 1
ATOM 4155 N N . SER B 2 93 ? 32.509 -0.419 -2.006 1.00 17.43 92 SER B N 1
ATOM 4156 C CA . SER B 2 93 ? 31.065 -0.360 -2.220 1.00 16.86 92 SER B CA 1
ATOM 4157 C C . SER B 2 93 ? 30.658 -0.301 -3.696 1.00 18.38 92 SER B C 1
ATOM 4158 O O . SER B 2 93 ? 29.528 -0.653 -4.035 1.00 18.78 92 SER B O 1
ATOM 4161 N N . PHE B 2 94 ? 31.573 0.122 -4.567 1.00 19.63 93 PHE B N 1
ATOM 4162 C CA . PHE B 2 94 ? 31.269 0.233 -5.984 1.00 21.76 93 PHE B CA 1
ATOM 4163 C C . PHE B 2 94 ? 31.085 -1.147 -6.629 1.00 24.95 93 PHE B C 1
ATOM 4164 O O . PHE B 2 94 ? 30.135 -1.356 -7.391 1.00 26.09 93 PHE B O 1
ATOM 4172 N N . THR B 2 95 ? 31.971 -2.090 -6.300 1.00 26.22 94 THR B N 1
ATOM 4173 C CA . THR B 2 95 ? 31.842 -3.479 -6.757 1.00 29.36 94 THR B CA 1
ATOM 4174 C C . THR B 2 95 ? 31.061 -4.367 -5.770 1.00 28.62 94 THR B C 1
ATOM 4175 O O . THR B 2 95 ? 30.564 -5.433 -6.145 1.00 30.68 94 THR B O 1
ATOM 4179 N N . THR B 2 96 ? 30.951 -3.893 -4.529 1.00 25.62 95 THR B N 1
ATOM 4180 C CA . THR B 2 96 ? 30.410 -4.612 -3.345 1.00 25.14 95 THR B CA 1
ATOM 4181 C C . THR B 2 96 ? 31.369 -5.637 -2.729 1.00 26.64 95 THR B C 1
ATOM 4182 O O . THR B 2 96 ? 31.031 -6.284 -1.737 1.00 26.83 95 THR B O 1
ATOM 4186 N N . ASN B 2 97 ? 32.555 -5.772 -3.310 1.00 28.60 96 ASN B N 1
ATOM 4187 C CA . ASN B 2 97 ? 33.567 -6.701 -2.820 1.00 30.96 96 ASN B CA 1
ATOM 4188 C C . ASN B 2 97 ? 34.020 -6.386 -1.390 1.00 28.55 96 ASN B C 1
ATOM 4189 O O . ASN B 2 97 ? 34.327 -5.243 -1.076 1.00 25.82 96 ASN B O 1
ATOM 4194 N N . LYS B 2 98 ? 34.075 -7.406 -0.537 1.00 29.09 97 LYS B N 1
ATOM 4195 C CA . LYS B 2 98 ? 34.597 -7.243 0.825 1.00 27.94 97 LYS B CA 1
ATOM 4196 C C . LYS B 2 98 ? 36.115 -7.313 0.784 1.00 29.86 97 LYS B C 1
ATOM 4197 O O . LYS B 2 98 ? 36.694 -8.283 0.283 1.00 32.76 97 LYS B O 1
ATOM 4203 N N . GLU B 2 99 ? 36.767 -6.284 1.303 1.00 27.90 98 GLU B N 1
ATOM 4204 C CA . GLU B 2 99 ? 38.222 -6.209 1.214 1.00 29.80 98 GLU B CA 1
ATOM 4205 C C . GLU B 2 99 ? 38.940 -6.539 2.525 1.00 29.10 98 GLU B C 1
ATOM 4206 O O . GLU B 2 99 ? 40.075 -7.028 2.504 1.00 31.73 98 GLU B O 1
ATOM 4212 N N . HIS B 2 100 ? 38.282 -6.273 3.652 1.00 25.64 99 HIS B N 1
ATOM 4213 C CA . HIS B 2 100 ? 38.842 -6.531 4.983 1.00 25.39 99 HIS B CA 1
ATOM 4214 C C . HIS B 2 100 ? 37.708 -6.917 5.920 1.00 23.97 99 HIS B C 1
ATOM 4215 O O . HIS B 2 100 ? 36.575 -6.466 5.752 1.00 21.02 99 HIS B O 1
ATOM 4222 N N . ALA B 2 101 ? 38.029 -7.727 6.925 1.00 25.29 100 ALA B N 1
ATOM 4223 C CA . ALA B 2 101 ? 37.041 -8.152 7.919 1.00 24.63 100 ALA B CA 1
ATOM 4224 C C . ALA B 2 101 ? 37.740 -8.511 9.226 1.00 26.22 100 ALA B C 1
ATOM 4225 O O . ALA B 2 101 ? 38.782 -9.171 9.232 1.00 28.31 100 ALA B O 1
ATOM 4227 N N . VAL B 2 102 ? 37.175 -8.038 10.326 1.00 24.53 101 VAL B N 1
ATOM 4228 C CA . VAL B 2 102 ? 37.680 -8.354 11.645 1.00 26.90 101 VAL B CA 1
ATOM 4229 C C . VAL B 2 102 ? 36.519 -8.498 12.614 1.00 26.06 101 VAL B C 1
ATOM 4230 O O . VAL B 2 102 ? 35.561 -7.725 12.562 1.00 22.92 101 VAL B O 1
ATOM 4234 N N . THR B 2 103 ? 36.612 -9.489 13.491 1.00 28.89 102 THR B N 1
ATOM 4235 C CA . THR B 2 103 ? 35.687 -9.619 14.606 1.00 29.97 102 THR B CA 1
ATOM 4236 C C . THR B 2 103 ? 36.324 -9.065 15.875 1.00 30.79 102 THR B C 1
ATOM 4237 O O . THR B 2 103 ? 37.377 -9.535 16.303 1.00 33.39 102 THR B O 1
ATOM 4241 N N . MET B 2 104 ? 35.681 -8.065 16.463 1.00 29.41 103 MET B N 1
ATOM 4242 C CA . MET B 2 104 ? 36.148 -7.465 17.704 1.00 31.33 103 MET B CA 1
ATOM 4243 C C . MET B 2 104 ? 35.855 -8.408 18.878 1.00 34.05 103 MET B C 1
ATOM 4244 O O . MET B 2 104 ? 34.935 -9.227 18.794 1.00 34.36 103 MET B O 1
ATOM 4249 N N . PRO B 2 105 ? 36.646 -8.314 19.968 1.00 36.57 104 PRO B N 1
ATOM 4250 C CA . PRO B 2 105 ? 36.367 -9.182 21.114 1.00 39.62 104 PRO B CA 1
ATOM 4251 C C . PRO B 2 105 ? 35.068 -8.866 21.883 1.00 38.66 104 PRO B C 1
ATOM 4252 O O . PRO B 2 105 ? 34.729 -9.593 22.820 1.00 41.62 104 PRO B O 1
ATOM 4256 N N . CYS B 2 106 ? 34.340 -7.827 21.466 1.00 35.28 105 CYS B N 1
ATOM 4257 C CA A CYS B 2 106 ? 33.060 -7.528 22.106 0.50 34.28 105 CYS B CA 1
ATOM 4258 C CA B CYS B 2 106 ? 33.096 -7.357 22.100 0.50 34.13 105 CYS B CA 1
ATOM 4259 C C . CYS B 2 106 ? 31.951 -7.296 21.089 1.00 31.33 105 CYS B C 1
ATOM 4260 O O . CYS B 2 106 ? 32.200 -7.160 19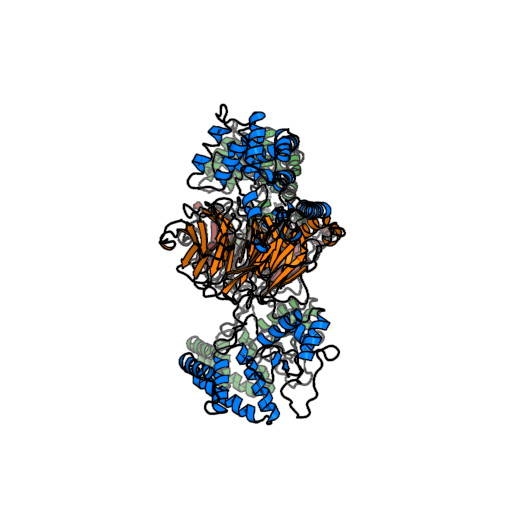.895 1.00 30.16 105 CYS B O 1
ATOM 4265 N N . THR B 2 107 ? 30.710 -7.324 21.572 1.00 29.93 106 THR B N 1
ATOM 4266 C CA . THR B 2 107 ? 29.548 -7.062 20.728 1.00 26.58 106 THR B CA 1
ATOM 4267 C C . THR B 2 107 ? 29.259 -5.557 20.699 1.00 23.02 106 THR B C 1
ATOM 4268 O O . THR B 2 107 ? 29.911 -4.783 21.392 1.00 22.66 106 THR B O 1
ATOM 4272 N N . TRP B 2 108 ? 28.279 -5.155 19.896 1.00 20.06 107 TRP B N 1
ATOM 4273 C CA . TRP B 2 108 ? 27.781 -3.779 19.880 1.00 17.38 107 TRP B CA 1
ATOM 4274 C C . TRP B 2 108 ? 28.915 -2.799 19.552 1.00 16.42 107 TRP B C 1
ATOM 4275 O O . TRP B 2 108 ? 29.269 -1.929 20.363 1.00 15.71 107 TRP B O 1
ATOM 4286 N N . VAL B 2 109 ? 29.502 -2.991 18.373 1.00 15.37 108 VAL B N 1
ATOM 4287 C CA . VAL B 2 109 ? 30.540 -2.092 17.874 1.00 14.55 108 VAL B CA 1
ATOM 4288 C C . VAL B 2 109 ? 29.799 -0.905 17.282 1.00 12.55 108 VAL B C 1
ATOM 4289 O O . VAL B 2 109 ? 29.443 -0.887 16.108 1.00 11.43 108 VAL B O 1
ATOM 4293 N N . MET B 2 110 ? 29.520 0.067 18.138 1.00 12.83 109 MET B N 1
ATOM 4294 C CA . MET B 2 110 ? 28.639 1.178 17.804 1.00 12.94 109 MET B CA 1
ATOM 4295 C C . MET B 2 110 ? 29.315 2.283 17.013 1.00 10.01 109 MET B C 1
ATOM 4296 O O . MET B 2 110 ? 28.640 3.162 16.460 1.00 8.28 109 MET B O 1
ATOM 4301 N N . ALA B 2 111 ? 30.645 2.240 16.966 1.00 10.15 110 ALA B N 1
ATOM 4302 C CA . ALA B 2 111 ? 31.428 3.299 16.350 1.00 8.88 110 ALA B CA 1
ATOM 4303 C C . ALA B 2 111 ? 32.494 2.728 15.444 1.00 8.86 110 ALA B C 1
ATOM 4304 O O . ALA B 2 111 ? 33.175 1.784 15.817 1.00 9.74 110 ALA B O 1
ATOM 4306 N N . CYS B 2 112 ? 32.606 3.297 14.247 1.00 7.22 111 CYS B N 1
ATOM 4307 C CA . CYS B 2 112 ? 33.742 3.065 13.375 1.00 8.32 111 CYS B CA 1
ATOM 4308 C C . CYS B 2 112 ? 34.064 4.303 12.526 1.00 6.68 111 CYS B C 1
ATOM 4309 O O . CYS B 2 112 ? 33.178 5.099 12.206 1.00 5.47 111 CYS B O 1
ATOM 4312 N N . ALA B 2 113 ? 35.335 4.455 12.172 1.00 6.92 112 ALA B N 1
ATOM 4313 C CA . ALA B 2 113 ? 35.809 5.602 11.413 1.00 6.21 112 ALA B CA 1
ATOM 4314 C C . ALA B 2 113 ? 36.906 5.158 10.461 1.00 7.28 112 ALA B C 1
ATOM 4315 O O . ALA B 2 113 ? 37.682 4.260 10.788 1.00 8.03 112 ALA B O 1
ATOM 4317 N N . TYR B 2 114 ? 36.983 5.791 9.296 1.00 6.19 113 TYR B N 1
ATOM 4318 C CA . TYR B 2 114 ? 38.077 5.537 8.353 1.00 8.34 113 TYR B CA 1
ATOM 4319 C C . TYR B 2 114 ? 39.176 6.585 8.567 1.00 9.58 113 TYR B C 1
ATOM 4320 O O . TYR B 2 114 ? 38.879 7.792 8.675 1.00 8.04 113 TYR B O 1
ATOM 4329 N N . ALA B 2 115 ? 40.437 6.142 8.614 1.00 11.36 114 ALA B N 1
ATOM 4330 C CA . ALA B 2 115 ? 41.564 7.082 8.685 1.00 13.24 114 ALA B CA 1
ATOM 4331 C C . ALA B 2 115 ? 41.729 7.839 7.367 1.00 13.82 114 ALA B C 1
ATOM 4332 O O . ALA B 2 115 ? 41.480 7.276 6.306 1.00 13.83 114 ALA B O 1
ATOM 4334 N N . PRO B 2 116 ? 42.133 9.122 7.428 1.00 14.71 115 PRO B N 1
ATOM 4335 C CA . PRO B 2 116 ? 42.271 9.912 6.192 1.00 15.33 115 PRO B CA 1
ATOM 4336 C C . PRO B 2 116 ? 43.302 9.370 5.185 1.00 17.84 115 PRO B C 1
ATOM 4337 O O . PRO B 2 116 ? 43.173 9.637 3.987 1.00 18.59 115 PRO B O 1
ATOM 4341 N N . SER B 2 117 ? 44.285 8.607 5.658 1.00 19.16 116 SER B N 1
ATOM 4342 C CA . SER B 2 117 ? 45.272 7.959 4.786 1.00 22.00 116 SER B CA 1
ATOM 4343 C C . SER B 2 117 ? 44.646 6.831 3.980 1.00 21.65 116 SER B C 1
ATOM 4344 O O . SER B 2 117 ? 45.196 6.407 2.958 1.00 23.15 116 SER B O 1
ATOM 4347 N N . GLY B 2 118 ? 43.510 6.341 4.471 1.00 19.11 117 GLY B N 1
ATOM 4348 C CA . GLY B 2 118 ? 42.873 5.149 3.944 1.00 19.18 117 GLY B CA 1
ATOM 4349 C C . GLY B 2 118 ? 43.627 3.876 4.295 1.00 21.02 117 GLY B C 1
ATOM 4350 O O . GLY B 2 118 ? 43.384 2.836 3.693 1.00 22.40 117 GLY B O 1
ATOM 4351 N N . CYS B 2 119 ? 44.526 3.943 5.277 1.00 21.84 118 CYS B N 1
ATOM 4352 C CA . CYS B 2 119 ? 45.366 2.778 5.626 1.00 24.70 118 CYS B CA 1
ATOM 4353 C C . CYS B 2 119 ? 45.066 2.226 7.007 1.00 23.46 118 CYS B C 1
ATOM 4354 O O . CYS B 2 119 ? 45.794 1.368 7.507 1.00 25.45 118 CYS B O 1
ATOM 4357 N N . ALA B 2 120 ? 44.010 2.744 7.627 1.00 20.54 119 ALA B N 1
ATOM 4358 C CA . ALA B 2 120 ? 43.603 2.303 8.957 1.00 19.79 119 ALA B CA 1
ATOM 4359 C C . ALA B 2 120 ? 42.146 2.624 9.219 1.00 16.57 119 ALA B C 1
ATOM 4360 O O . ALA B 2 120 ? 41.546 3.476 8.552 1.00 14.70 119 ALA B O 1
ATOM 4362 N N . ILE B 2 121 ? 41.566 1.913 10.185 1.00 16.08 120 ILE B N 1
ATOM 4363 C CA . ILE B 2 121 ? 40.217 2.184 10.641 1.00 13.54 120 ILE B CA 1
ATOM 4364 C C . ILE B 2 121 ? 40.251 2.204 12.163 1.00 14.14 120 ILE B C 1
ATOM 4365 O O . ILE B 2 121 ? 41.168 1.642 12.773 1.00 15.87 120 ILE B O 1
ATOM 4370 N N . ALA B 2 122 ? 39.269 2.853 12.780 1.00 12.34 121 ALA B N 1
ATOM 4371 C CA . ALA B 2 122 ? 39.132 2.815 14.242 1.00 13.77 121 ALA B CA 1
ATOM 4372 C C . ALA B 2 122 ? 37.726 2.351 14.601 1.00 13.29 121 ALA B C 1
ATOM 4373 O O . ALA B 2 122 ? 36.789 2.618 13.859 1.00 12.37 121 ALA B O 1
ATOM 4375 N N . CYS B 2 123 ? 37.581 1.659 15.726 1.00 14.80 122 CYS B N 1
ATOM 4376 C CA . CYS B 2 123 ? 36.267 1.183 16.165 1.00 15.04 122 CYS B CA 1
ATOM 4377 C C . CYS B 2 123 ? 36.229 0.738 17.616 1.00 16.00 122 CYS B C 1
ATOM 4378 O O . CYS B 2 123 ? 37.267 0.551 18.263 1.00 18.01 122 CYS B O 1
ATOM 4381 N N . GLY B 2 124 ? 35.013 0.571 18.126 1.00 15.03 123 GLY B N 1
ATOM 4382 C CA . GLY B 2 124 ? 34.805 0.127 19.506 1.00 16.24 123 GLY B CA 1
ATOM 4383 C C . GLY B 2 124 ? 33.353 0.285 19.894 1.00 14.79 123 GLY B C 1
ATOM 4384 O O . GLY B 2 124 ? 32.526 0.656 19.066 1.00 12.51 123 GLY B O 1
ATOM 4385 N N . GLY B 2 125 ? 33.034 0.007 21.151 1.00 16.36 124 GLY B N 1
ATOM 4386 C CA . GLY B 2 125 ? 31.627 -0.016 21.574 1.00 16.18 124 GLY B CA 1
ATOM 4387 C C . GLY B 2 125 ? 31.515 -0.465 23.010 1.00 18.97 124 GLY B C 1
ATOM 4388 O O . GLY B 2 125 ? 32.026 0.199 23.921 1.00 19.38 124 GLY B O 1
ATOM 4389 N N . LEU B 2 126 ? 30.882 -1.621 23.203 1.00 20.73 125 LEU B N 1
ATOM 4390 C CA . LEU B 2 126 ? 30.730 -2.219 24.527 1.00 23.93 125 LEU B CA 1
ATOM 4391 C C . LEU B 2 126 ? 32.035 -2.588 25.220 1.00 26.61 125 LEU B C 1
ATOM 4392 O O . LEU B 2 126 ? 32.039 -2.880 26.420 1.00 28.90 125 LEU B O 1
ATOM 4397 N N . ASP B 2 127 ? 33.139 -2.580 24.477 1.00 26.48 126 ASP B N 1
ATOM 4398 C CA . ASP B 2 127 ? 34.448 -2.831 25.081 1.00 29.10 126 ASP B CA 1
ATOM 4399 C C . ASP B 2 127 ? 35.000 -1.638 25.869 1.00 28.96 126 ASP B C 1
ATOM 4400 O O . ASP B 2 127 ? 36.061 -1.739 26.473 1.00 31.35 126 ASP B O 1
ATOM 4405 N N . ASN B 2 128 ? 34.270 -0.521 25.863 1.00 26.10 127 ASN B N 1
ATOM 4406 C CA . ASN B 2 128 ? 34.678 0.712 26.542 1.00 26.11 127 ASN B CA 1
ATOM 4407 C C . ASN B 2 128 ? 35.982 1.306 25.988 1.00 26.22 127 ASN B C 1
ATOM 4408 O O . ASN B 2 128 ? 36.656 2.076 26.666 1.00 27.56 127 ASN B O 1
ATOM 4413 N N . LYS B 2 129 ? 36.312 0.959 24.747 1.00 24.75 128 LYS B N 1
ATOM 4414 C CA . LYS B 2 129 ? 37.576 1.334 24.135 1.00 25.44 128 LYS B CA 1
ATOM 4415 C C . LYS B 2 129 ? 37.346 1.792 22.714 1.00 22.87 128 LYS B C 1
ATOM 4416 O O . LYS B 2 129 ? 36.274 1.566 22.144 1.00 20.96 128 LYS B O 1
ATOM 4422 N N . CYS B 2 130 ? 38.359 2.446 22.155 1.00 23.06 129 CYS B N 1
ATOM 4423 C CA . CYS B 2 130 ? 38.436 2.655 20.725 1.00 21.25 129 CYS B CA 1
ATOM 4424 C C . CYS B 2 130 ? 39.792 2.149 20.264 1.00 22.82 129 CYS B C 1
ATOM 4425 O O . CYS B 2 130 ? 40.840 2.513 20.826 1.00 25.23 129 CYS B O 1
ATOM 4428 N N . SER B 2 131 ? 39.772 1.290 19.256 1.00 21.82 130 SER B N 1
ATOM 4429 C CA . SER B 2 131 ? 40.983 0.604 18.824 1.00 23.89 130 SER B CA 1
ATOM 4430 C C . SER B 2 131 ? 41.262 0.914 17.366 1.00 21.99 130 SER B C 1
ATOM 4431 O O . SER B 2 131 ? 40.332 1.096 16.601 1.00 19.08 130 SER B O 1
ATOM 4434 N N . VAL B 2 132 ? 42.534 0.964 16.984 1.00 22.93 131 VAL B N 1
ATOM 4435 C CA . VAL B 2 132 ? 42.892 1.212 15.586 1.00 22.08 131 VAL B CA 1
ATOM 4436 C C . VAL B 2 132 ? 43.448 -0.076 14.956 1.00 24.04 131 VAL B C 1
ATOM 4437 O O . VAL B 2 132 ? 44.266 -0.777 15.571 1.00 26.30 131 VAL B O 1
ATOM 4441 N N . TYR B 2 133 ? 42.972 -0.389 13.752 1.00 22.92 132 TYR B N 1
ATOM 4442 C CA . TYR B 2 133 ? 43.462 -1.524 12.965 1.00 25.45 132 TYR B CA 1
ATOM 4443 C C . TYR B 2 133 ? 44.061 -1.003 11.663 1.00 25.90 132 TYR B C 1
ATOM 4444 O O . TYR B 2 133 ? 43.417 -0.203 10.980 1.00 23.14 132 TYR B O 1
ATOM 4453 N N . PRO B 2 134 ? 45.273 -1.466 11.294 1.00 29.82 133 PRO B N 1
ATOM 4454 C CA . PRO B 2 134 ? 45.813 -1.090 9.991 1.00 30.66 133 PRO B CA 1
ATOM 4455 C C . PRO B 2 134 ? 45.167 -1.930 8.898 1.00 30.93 133 PRO B C 1
ATOM 4456 O O . PRO B 2 134 ? 44.710 -3.055 9.165 1.00 31.79 133 PRO B O 1
ATOM 4460 N N . LEU B 2 135 ? 45.116 -1.384 7.690 1.00 30.18 134 LEU B N 1
ATOM 4461 C CA . LEU B 2 135 ? 44.622 -2.114 6.532 1.00 31.50 134 LEU B CA 1
ATOM 4462 C C . LEU B 2 135 ? 45.830 -2.403 5.673 1.00 35.87 134 LEU B C 1
ATOM 4463 O O . LEU B 2 135 ? 46.643 -1.508 5.410 1.00 36.61 134 LEU B O 1
ATOM 4468 N N . THR B 2 136 ? 45.964 -3.658 5.263 1.00 39.70 135 THR B N 1
ATOM 4469 C CA . THR B 2 136 ? 47.127 -4.097 4.501 1.00 44.87 135 THR B CA 1
ATOM 4470 C C . THR B 2 136 ? 46.692 -4.884 3.269 1.00 47.09 135 THR B C 1
ATOM 4471 O O . THR B 2 136 ? 45.518 -5.233 3.131 1.00 45.42 135 THR B O 1
ATOM 4475 N N . PHE B 2 137 ? 47.641 -5.160 2.375 1.00 51.88 136 PHE B N 1
ATOM 4476 C CA . PHE B 2 137 ? 47.373 -6.014 1.220 1.00 55.19 136 PHE B CA 1
ATOM 4477 C C . PHE B 2 137 ? 47.929 -7.422 1.445 1.00 59.60 136 PHE B C 1
ATOM 4478 O O . PHE B 2 137 ? 48.257 -8.133 0.492 1.00 63.20 136 PHE B O 1
ATOM 4486 N N . ASP B 2 138 ? 48.029 -7.811 2.717 1.00 60.34 137 ASP B N 1
ATOM 4487 C CA . ASP B 2 138 ? 48.439 -9.158 3.108 1.00 64.33 137 ASP B CA 1
ATOM 4488 C C . ASP B 2 138 ? 47.413 -10.158 2.599 1.00 64.47 137 ASP B C 1
ATOM 4489 O O . ASP B 2 138 ? 46.208 -9.922 2.720 1.00 61.13 137 ASP B O 1
ATOM 4494 N N . LYS B 2 139 ? 47.894 -11.274 2.052 1.00 68.50 138 LYS B N 1
ATOM 4495 C CA . LYS B 2 139 ? 47.027 -12.306 1.472 1.00 69.56 138 LYS B CA 1
ATOM 4496 C C . LYS B 2 139 ? 46.062 -12.937 2.474 1.00 67.60 138 LYS B C 1
ATOM 4497 O O . LYS B 2 139 ? 44.843 -12.869 2.295 1.00 65.64 138 LYS B O 1
ATOM 4503 N N . ASN B 2 140 ? 46.599 -13.544 3.526 1.00 68.43 139 ASN B N 1
ATOM 4504 C CA . ASN B 2 140 ? 45.760 -14.112 4.577 1.00 66.34 139 ASN B CA 1
ATOM 4505 C C . ASN B 2 140 ? 45.682 -13.142 5.746 1.00 62.12 139 ASN B C 1
ATOM 4506 O O . ASN B 2 140 ? 46.071 -13.471 6.867 1.00 63.20 139 ASN B O 1
ATOM 4511 N N . GLU B 2 141 ? 45.175 -11.940 5.481 1.00 56.88 140 GLU B N 1
ATOM 4512 C CA . GLU B 2 141 ? 45.311 -10.836 6.426 1.00 52.92 140 GLU B CA 1
ATOM 4513 C C . GLU B 2 141 ? 44.761 -11.147 7.813 1.00 51.38 140 GLU B C 1
ATOM 4514 O O . GLU B 2 141 ? 43.613 -11.578 7.960 1.00 49.52 140 GLU B O 1
ATOM 4520 N N . ASN B 2 142 ? 45.592 -10.922 8.826 1.00 51.73 141 ASN B N 1
ATOM 4521 C CA . ASN B 2 142 ? 45.157 -11.091 10.203 1.00 50.86 141 ASN B CA 1
ATOM 4522 C C . ASN B 2 142 ? 45.044 -9.752 10.921 1.00 47.51 141 ASN B C 1
ATOM 4523 O O . ASN B 2 142 ? 46.010 -9.287 11.535 1.00 48.00 141 ASN B O 1
ATOM 4528 N N . MET B 2 143 ? 43.858 -9.142 10.840 1.00 43.68 142 MET B N 1
ATOM 4529 C CA . MET B 2 143 ? 43.621 -7.824 11.429 1.00 41.19 142 MET B CA 1
ATOM 4530 C C . MET B 2 143 ? 43.620 -7.850 12.951 1.00 41.87 142 MET B C 1
ATOM 4531 O O . MET B 2 143 ? 44.181 -6.951 13.584 1.00 41.86 142 MET B O 1
ATOM 4536 N N . ALA B 2 144 ? 42.988 -8.875 13.523 1.00 43.02 143 ALA B N 1
ATOM 4537 C CA . ALA B 2 144 ? 42.841 -9.015 14.974 1.00 44.41 143 ALA B CA 1
ATOM 4538 C C . ALA B 2 144 ? 44.192 -9.005 15.683 1.00 47.92 143 ALA B C 1
ATOM 4539 O O . ALA B 2 144 ? 44.315 -8.476 16.790 1.00 47.69 143 ALA B O 1
ATOM 4541 N N . ALA B 2 145 ? 45.200 -9.558 15.008 1.00 51.17 144 ALA B N 1
ATOM 4542 C CA . ALA B 2 145 ? 46.569 -9.632 15.514 1.00 55.20 144 ALA B CA 1
ATOM 4543 C C . ALA B 2 145 ? 47.261 -8.274 15.580 1.00 54.43 144 ALA B C 1
ATOM 4544 O O . ALA B 2 145 ? 48.342 -8.151 16.159 1.00 57.09 144 ALA B O 1
ATOM 4546 N N . LYS B 2 146 ? 46.642 -7.264 14.976 1.00 51.05 145 LYS B N 1
ATOM 4547 C CA . LYS B 2 146 ? 47.259 -5.947 14.834 1.00 50.22 145 LYS B CA 1
ATOM 4548 C C . LYS B 2 146 ? 46.455 -4.857 15.538 1.00 46.99 145 LYS B C 1
ATOM 4549 O O . LYS B 2 146 ? 46.755 -3.669 15.386 1.00 46.19 145 LYS B O 1
ATOM 4555 N N . LYS B 2 147 ? 45.430 -5.258 16.288 1.00 45.54 146 LYS B N 1
ATOM 4556 C CA . LYS B 2 147 ? 44.611 -4.320 17.045 1.00 42.60 146 LYS B CA 1
ATOM 4557 C C . LYS B 2 147 ? 45.489 -3.488 17.969 1.00 43.20 146 LYS B C 1
ATOM 4558 O O . LYS B 2 147 ? 46.307 -4.028 18.703 1.00 46.22 146 LYS B O 1
ATOM 4564 N N . LYS B 2 148 ? 45.325 -2.171 17.916 1.00 40.26 147 LYS B N 1
ATOM 4565 C CA . LYS B 2 148 ? 45.963 -1.288 18.882 1.00 40.59 147 LYS B CA 1
ATOM 4566 C C . LYS B 2 148 ? 44.911 -0.513 19.677 1.00 38.13 147 LYS B C 1
ATOM 4567 O O . LYS B 2 148 ? 44.209 0.333 19.122 1.00 34.04 147 LYS B O 1
ATOM 4573 N N . SER B 2 149 ? 44.818 -0.793 20.975 1.00 39.45 148 SER B N 1
ATOM 4574 C CA . SER B 2 149 ? 43.865 -0.101 21.847 1.00 38.14 148 SER B CA 1
ATOM 4575 C C . SER B 2 149 ? 44.361 1.313 22.131 1.00 37.56 148 SER B C 1
ATOM 4576 O O . SER B 2 149 ? 45.463 1.494 22.656 1.00 39.97 148 SER B O 1
ATOM 4579 N N . VAL B 2 150 ? 43.549 2.306 21.782 1.00 33.95 149 VAL B N 1
ATOM 4580 C CA . VAL B 2 150 ? 43.953 3.704 21.904 1.00 33.49 149 VAL B CA 1
ATOM 4581 C C . VAL B 2 150 ? 43.208 4.406 23.031 1.00 32.83 149 VAL B C 1
ATOM 4582 O O . VAL B 2 150 ? 43.836 4.909 23.968 1.00 35.85 149 VAL B O 1
ATOM 4586 N N . ALA B 2 151 ? 41.881 4.430 22.939 1.00 29.28 150 ALA B N 1
ATOM 4587 C CA . ALA B 2 151 ? 41.052 5.093 23.931 1.00 28.57 150 ALA B CA 1
ATOM 4588 C C . ALA B 2 151 ? 40.536 4.125 24.991 1.00 30.15 150 ALA B C 1
ATOM 4589 O O . ALA B 2 151 ? 40.260 2.964 24.700 1.00 28.99 150 ALA B O 1
ATOM 4591 N N . MET B 2 152 ? 40.417 4.632 26.216 1.00 32.04 151 MET B N 1
ATOM 4592 C CA . MET B 2 152 ? 39.828 3.892 27.331 1.00 34.25 151 MET B CA 1
ATOM 4593 C C . MET B 2 152 ? 38.846 4.777 28.092 1.00 32.82 151 MET B C 1
ATOM 4594 O O . MET B 2 152 ? 39.219 5.810 28.648 1.00 34.49 151 MET B O 1
ATOM 4599 N N . HIS B 2 153 ? 37.588 4.365 28.093 1.00 29.74 152 HIS B N 1
ATOM 4600 C CA . HIS B 2 153 ? 36.525 5.076 28.784 1.00 28.72 152 HIS B CA 1
ATOM 4601 C C . HIS B 2 153 ? 36.002 4.188 29.918 1.00 30.89 152 HIS B C 1
ATOM 4602 O O . HIS B 2 153 ? 36.347 3.009 29.983 1.00 32.44 152 HIS B O 1
ATOM 4609 N N . THR B 2 154 ? 35.195 4.746 30.819 1.00 31.48 153 THR B N 1
ATOM 4610 C CA . THR B 2 154 ? 34.640 3.955 31.925 1.00 34.19 153 THR B CA 1
ATOM 4611 C C . THR B 2 154 ? 33.298 3.324 31.563 1.00 32.11 153 THR B C 1
ATOM 4612 O O . THR B 2 154 ? 32.745 2.529 32.332 1.00 34.02 153 THR B O 1
ATOM 4616 N N . ASN B 2 155 ? 32.778 3.687 30.393 1.00 28.44 154 ASN B N 1
ATOM 4617 C CA . ASN B 2 155 ? 31.625 3.007 29.820 1.00 26.83 154 ASN B CA 1
ATOM 4618 C C . ASN B 2 155 ? 31.690 3.034 28.289 1.00 23.40 154 ASN B C 1
ATOM 4619 O O . ASN B 2 155 ? 32.728 3.410 27.718 1.00 22.66 154 ASN B O 1
ATOM 4624 N N . TYR B 2 156 ? 30.601 2.632 27.627 1.00 21.37 155 TYR B N 1
ATOM 4625 C CA . TYR B 2 156 ? 30.644 2.285 26.204 1.00 18.91 155 TYR B CA 1
ATOM 4626 C C . TYR B 2 156 ? 31.104 3.424 25.312 1.00 16.61 155 TYR B C 1
ATOM 4627 O O . TYR B 2 156 ? 30.852 4.595 25.603 1.00 15.92 155 TYR B O 1
ATOM 4636 N N . LEU B 2 157 ? 31.781 3.068 24.227 1.00 16.21 156 LEU B N 1
ATOM 4637 C CA . LEU B 2 157 ? 32.101 4.021 23.171 1.00 14.93 156 LEU B CA 1
ATOM 4638 C C . LEU B 2 157 ? 30.889 4.168 22.257 1.00 12.81 156 LEU B C 1
ATOM 4639 O O . LEU B 2 157 ? 30.328 3.168 21.804 1.00 13.01 156 LEU B O 1
ATOM 4644 N N . SER B 2 158 ? 30.474 5.408 21.999 1.00 11.26 157 SER B N 1
ATOM 4645 C CA . SER B 2 158 ? 29.332 5.668 21.129 1.00 9.83 157 SER B CA 1
ATOM 4646 C C . SER B 2 158 ? 29.755 6.184 19.757 1.00 7.82 157 SER B C 1
ATOM 4647 O O . SER B 2 158 ? 29.022 6.050 18.778 1.00 6.26 157 SER B O 1
ATOM 4650 N N . ALA B 2 159 ? 30.934 6.798 19.685 1.00 7.99 158 ALA B N 1
ATOM 4651 C CA . ALA B 2 159 ? 31.345 7.521 18.476 1.00 6.35 158 ALA B CA 1
ATOM 4652 C C . ALA B 2 159 ? 32.842 7.733 18.483 1.00 7.58 158 ALA B C 1
ATOM 4653 O O . ALA B 2 159 ? 33.461 7.843 19.549 1.00 8.31 158 ALA B O 1
ATOM 4655 N N . CYS B 2 160 ? 33.425 7.773 17.288 1.00 7.59 159 CYS B N 1
ATOM 4656 C CA . CYS B 2 160 ? 34.832 8.099 17.151 1.00 9.07 159 CYS B CA 1
ATOM 4657 C C . CYS B 2 160 ? 35.108 8.710 15.791 1.00 8.24 159 CYS B C 1
ATOM 4658 O O . CYS B 2 160 ? 34.312 8.571 14.852 1.00 7.30 159 CYS B O 1
ATOM 4661 N N . SER B 2 161 ? 36.236 9.405 15.704 1.00 8.55 160 SER B N 1
ATOM 4662 C CA . SER B 2 161 ? 36.693 9.986 14.456 1.00 8.39 160 SER B CA 1
ATOM 4663 C C . SER B 2 161 ? 38.178 10.199 14.562 1.00 9.74 160 SER B C 1
ATOM 4664 O O . SER B 2 161 ? 38.702 10.466 15.656 1.00 11.77 160 SER B O 1
ATOM 4667 N N . PHE B 2 162 ? 38.864 10.059 13.435 1.00 10.28 161 PHE B N 1
ATOM 4668 C CA . PHE B 2 162 ? 40.244 10.539 13.333 1.00 12.33 161 PHE B CA 1
ATOM 4669 C C . PHE B 2 162 ? 40.190 12.060 13.266 1.00 12.96 161 PHE B C 1
ATOM 4670 O O . PHE B 2 162 ? 39.163 12.622 12.911 1.00 11.76 161 PHE B O 1
ATOM 4678 N N . THR B 2 163 ? 41.262 12.742 13.648 1.00 16.22 162 THR B N 1
ATOM 4679 C CA . THR B 2 163 ? 41.280 14.177 13.469 1.00 18.60 162 THR B CA 1
ATOM 4680 C C . THR B 2 163 ? 41.759 14.415 12.038 1.00 19.59 162 THR B C 1
ATOM 4681 O O . THR B 2 163 ? 41.301 13.753 11.094 1.00 19.95 162 THR B O 1
ATOM 4685 N N . ASN B 2 164 ? 42.699 15.326 11.884 1.00 21.01 163 ASN B N 1
ATOM 4686 C CA . ASN B 2 164 ? 43.233 15.639 10.575 1.00 22.06 163 ASN B CA 1
ATOM 4687 C C . ASN B 2 164 ? 44.472 14.813 10.239 1.00 22.99 163 ASN B C 1
ATOM 4688 O O . ASN B 2 164 ? 45.278 15.206 9.408 1.00 25.32 163 ASN B O 1
ATOM 4693 N N . SER B 2 165 ? 44.614 13.665 10.895 1.00 21.74 164 SER B N 1
ATOM 4694 C CA . SER B 2 165 ? 45.735 12.761 10.657 1.00 22.65 164 SER B CA 1
ATOM 4695 C C . SER B 2 165 ? 45.328 11.360 11.102 1.00 21.53 164 SER B C 1
ATOM 4696 O O . SER B 2 165 ? 44.262 11.179 11.677 1.00 18.82 164 SER B O 1
ATOM 4699 N N . ASP B 2 166 ? 46.199 10.389 10.849 1.00 22.55 165 ASP B N 1
ATOM 4700 C CA . ASP B 2 166 ? 46.016 9.020 11.330 1.00 22.88 165 ASP B CA 1
ATOM 4701 C C . ASP B 2 166 ? 46.485 8.881 12.779 1.00 23.72 165 ASP B C 1
ATOM 4702 O O . ASP B 2 166 ? 46.345 7.811 13.375 1.00 23.52 165 ASP B O 1
ATOM 4707 N N . MET B 2 167 ? 47.047 9.955 13.338 1.00 23.40 166 MET B N 1
ATOM 4708 C CA . MET B 2 167 ? 47.766 9.881 14.614 1.00 26.15 166 MET B CA 1
ATOM 4709 C C . MET B 2 167 ? 46.971 10.316 15.838 1.00 24.45 166 MET B C 1
ATOM 4710 O O . MET B 2 167 ? 47.462 10.195 16.960 1.00 25.41 166 MET B O 1
ATOM 4715 N N . GLN B 2 168 ? 45.770 10.862 15.613 1.00 21.44 167 GLN B N 1
ATOM 4716 C CA . GLN B 2 168 ? 44.928 11.378 16.694 1.00 20.76 167 GLN B CA 1
ATOM 4717 C C . GLN B 2 168 ? 43.478 10.993 16.465 1.00 17.77 167 GLN B C 1
ATOM 4718 O O . GLN B 2 168 ? 43.003 10.933 15.319 1.00 15.21 167 GLN B O 1
ATOM 4724 N N . ILE B 2 169 ? 42.785 10.766 17.575 1.00 17.76 168 ILE B N 1
ATOM 4725 C CA . ILE B 2 169 ? 41.428 10.247 17.564 1.00 16.97 168 ILE B CA 1
ATOM 4726 C C . ILE B 2 169 ? 40.567 10.968 18.607 1.00 16.29 168 ILE B C 1
ATOM 4727 O O . ILE B 2 169 ? 41.061 11.302 19.698 1.00 17.43 168 ILE B O 1
ATOM 4732 N N . LEU B 2 170 ? 39.307 11.230 18.236 1.00 13.74 169 LEU B N 1
ATOM 4733 C CA . LEU B 2 170 ? 38.307 11.843 19.102 1.00 14.23 169 LEU B CA 1
ATOM 4734 C C . LEU B 2 170 ? 37.272 10.777 19.428 1.00 12.61 169 LEU B C 1
ATOM 4735 O O . LEU B 2 170 ? 36.795 10.085 18.534 1.00 10.83 169 LEU B O 1
ATOM 4740 N N . THR B 2 171 ? 36.916 10.640 20.702 1.00 12.84 170 THR B N 1
ATOM 4741 C CA . THR B 2 171 ? 35.918 9.649 21.086 1.00 12.04 170 THR B CA 1
ATOM 4742 C C . THR B 2 171 ? 34.798 10.288 21.890 1.00 11.33 170 THR B C 1
ATOM 4743 O O . THR B 2 171 ? 34.999 11.321 22.517 1.00 12.37 170 THR B O 1
ATOM 4747 N N . ALA B 2 172 ? 33.625 9.661 21.868 1.00 10.17 171 ALA B N 1
ATOM 4748 C CA . ALA B 2 172 ? 32.508 10.015 22.745 1.00 10.36 171 ALA B CA 1
ATOM 4749 C C . ALA B 2 172 ? 32.027 8.766 23.467 1.00 11.15 171 ALA B C 1
ATOM 4750 O O . ALA B 2 172 ? 32.106 7.664 22.926 1.00 10.94 171 ALA B O 1
ATOM 4752 N N . SER B 2 173 ? 31.526 8.936 24.688 1.00 12.77 172 SER B N 1
ATOM 4753 C CA . SER B 2 173 ? 31.199 7.785 25.519 1.00 14.88 172 SER B CA 1
ATOM 4754 C C . SER B 2 173 ? 29.922 7.930 26.343 1.00 15.65 172 SER B C 1
ATOM 4755 O O . SER B 2 173 ? 29.505 9.041 26.685 1.00 15.81 172 SER B O 1
ATOM 4758 N N . GLY B 2 174 ? 29.316 6.789 26.675 1.00 16.95 173 GLY B N 1
ATOM 4759 C CA . GLY B 2 174 ? 28.201 6.739 27.621 1.00 18.32 173 GLY B CA 1
ATOM 4760 C C . GLY B 2 174 ? 28.609 7.214 28.996 1.00 21.63 173 GLY B C 1
ATOM 4761 O O . GLY B 2 174 ? 27.754 7.499 29.830 1.00 23.36 173 GLY B O 1
ATOM 4762 N N . ASP B 2 175 ? 29.922 7.302 29.234 1.00 22.80 174 ASP B N 1
ATOM 4763 C CA . ASP B 2 175 ? 30.443 7.774 30.526 1.00 26.00 174 ASP B CA 1
ATOM 4764 C C . ASP B 2 175 ? 30.277 9.290 30.692 1.00 25.65 174 ASP B C 1
ATOM 4765 O O . ASP B 2 175 ? 30.589 9.845 31.739 1.00 28.25 174 ASP B O 1
ATOM 4770 N N . GLY B 2 176 ? 29.754 9.941 29.657 1.00 22.80 175 GLY B N 1
ATOM 4771 C CA . GLY B 2 176 ? 29.405 11.360 29.726 1.00 23.19 175 GLY B CA 1
ATOM 4772 C C . GLY B 2 176 ? 30.477 12.293 29.180 1.00 22.18 175 GLY B C 1
ATOM 4773 O O . GLY B 2 176 ? 30.336 13.520 29.241 1.00 22.56 175 GLY B O 1
ATOM 4774 N N . THR B 2 177 ? 31.541 11.721 28.634 1.00 21.24 176 THR B N 1
ATOM 4775 C CA . THR B 2 177 ? 32.679 12.531 28.194 1.00 20.75 176 THR B CA 1
ATOM 4776 C C . THR B 2 177 ? 33.034 12.259 26.746 1.00 18.24 176 THR B C 1
ATOM 4777 O O . THR B 2 177 ? 32.646 11.233 26.170 1.00 17.20 176 THR B O 1
ATOM 4781 N N . CYS B 2 178 ? 33.740 13.230 26.171 1.00 17.51 177 CYS B N 1
ATOM 4782 C CA . CYS B 2 178 ? 34.465 13.084 24.938 1.00 15.81 177 CYS B CA 1
ATOM 4783 C C . CYS B 2 178 ? 35.937 13.189 25.309 1.00 17.58 177 CYS B C 1
ATOM 4784 O O . CYS B 2 178 ? 36.297 13.715 26.378 1.00 19.67 177 CYS B O 1
ATOM 4787 N N . ALA B 2 179 ? 36.801 12.682 24.437 1.00 16.36 178 ALA B N 1
ATOM 4788 C CA . ALA B 2 179 ? 38.229 12.745 24.700 1.00 18.25 178 ALA B CA 1
ATOM 4789 C C . ALA B 2 179 ? 39.016 12.719 23.405 1.00 16.63 178 ALA B C 1
ATOM 4790 O O . ALA B 2 179 ? 38.589 12.123 22.416 1.00 14.63 178 ALA B O 1
ATOM 4792 N N . LEU B 2 180 ? 40.152 13.401 23.423 1.00 18.17 179 LEU B N 1
ATOM 4793 C CA . LEU B 2 180 ? 41.103 13.392 22.317 1.00 17.15 179 LEU B CA 1
ATOM 4794 C C . LEU B 2 180 ? 42.331 12.577 22.723 1.00 19.55 179 LEU B C 1
ATOM 4795 O O . LEU B 2 180 ? 42.866 12.752 23.827 1.00 21.50 179 LEU B O 1
ATOM 4800 N N . TRP B 2 181 ? 42.790 11.716 21.814 1.00 19.44 180 TRP B N 1
ATOM 4801 C CA . TRP B 2 181 ? 43.840 10.735 22.116 1.00 21.88 180 TRP B CA 1
ATOM 4802 C C . TRP B 2 181 ? 44.958 10.721 21.084 1.00 23.26 180 TRP B C 1
ATOM 4803 O O . TRP B 2 181 ? 44.731 10.978 19.894 1.00 20.54 180 TRP B O 1
ATOM 4814 N N . ASP B 2 182 ? 46.149 10.376 21.563 1.00 26.46 181 ASP B N 1
ATOM 4815 C CA . ASP B 2 182 ? 47.304 10.100 20.724 1.00 29.46 181 ASP B CA 1
ATOM 4816 C C . ASP B 2 182 ? 47.306 8.606 20.407 1.00 29.80 181 ASP B C 1
ATOM 4817 O O . ASP B 2 182 ? 47.342 7.771 21.318 1.00 30.86 181 ASP B O 1
ATOM 4822 N N . VAL B 2 183 ? 47.270 8.278 19.118 1.00 28.72 182 VAL B N 1
ATOM 4823 C CA . VAL B 2 183 ? 47.154 6.884 18.680 1.00 29.62 182 VAL B CA 1
ATOM 4824 C C . VAL B 2 183 ? 48.376 6.050 19.072 1.00 34.67 182 VAL B C 1
ATOM 4825 O O . VAL B 2 183 ? 48.231 4.949 19.622 1.00 35.32 182 VAL B O 1
ATOM 4829 N N . GLU B 2 184 ? 49.569 6.586 18.825 1.00 38.16 183 GLU B N 1
ATOM 4830 C CA . GLU B 2 184 ? 50.795 5.806 19.015 1.00 43.68 183 GLU B CA 1
ATOM 4831 C C . GLU B 2 184 ? 51.037 5.414 20.477 1.00 46.61 183 GLU B C 1
ATOM 4832 O O . GLU B 2 184 ? 51.490 4.297 20.754 1.00 49.52 183 GLU B O 1
ATOM 4838 N N . SER B 2 185 ? 50.727 6.319 21.405 1.00 46.43 184 SER B N 1
ATOM 4839 C CA . SER B 2 185 ? 50.998 6.087 22.826 1.00 49.44 184 SER B CA 1
ATOM 4840 C C . SER B 2 185 ? 49.755 5.664 23.596 1.00 47.98 184 SER B C 1
ATOM 4841 O O . SER B 2 185 ? 49.848 5.030 24.646 1.00 50.30 184 SER B O 1
ATOM 4844 N N . GLY B 2 186 ? 48.594 6.025 23.072 1.00 44.02 185 GLY B N 1
ATOM 4845 C CA . GLY B 2 186 ? 47.342 5.833 23.782 1.00 42.79 185 GLY B CA 1
ATOM 4846 C C . GLY B 2 186 ? 47.137 6.878 24.865 1.00 43.34 185 GLY B C 1
ATOM 4847 O O . GLY B 2 186 ? 46.260 6.723 25.713 1.00 43.82 185 GLY B O 1
ATOM 4848 N N . GLN B 2 187 ? 47.941 7.939 24.851 1.00 44.17 186 GLN B N 1
ATOM 4849 C CA . GLN B 2 187 ? 47.809 8.977 25.873 1.00 44.76 186 GLN B CA 1
ATOM 4850 C C . GLN B 2 187 ? 46.586 9.874 25.629 1.00 39.97 186 GLN B C 1
ATOM 4851 O O . GLN B 2 187 ? 46.274 10.254 24.487 1.00 36.30 186 GLN B O 1
ATOM 4857 N N . LEU B 2 188 ? 45.881 10.155 26.718 1.00 38.61 187 LEU B N 1
ATOM 4858 C CA . LEU B 2 188 ? 44.787 11.102 26.722 1.00 35.34 187 LEU B CA 1
ATOM 4859 C C . LEU B 2 188 ? 45.384 12.497 26.561 1.00 34.87 187 LEU B C 1
ATOM 4860 O O . LEU B 2 188 ? 46.206 12.931 27.379 1.00 37.49 187 LEU B O 1
ATOM 4865 N N . LEU B 2 189 ? 45.005 13.172 25.485 1.00 30.64 188 LEU B N 1
ATOM 4866 C CA . LEU B 2 189 ? 45.484 14.531 25.232 1.00 30.52 188 LEU B CA 1
ATOM 4867 C C . LEU B 2 189 ? 44.589 15.563 25.913 1.00 30.14 188 LEU B C 1
ATOM 4868 O O . LEU B 2 189 ? 45.074 16.559 26.446 1.00 30.46 188 LEU B O 1
ATOM 4873 N N . GLN B 2 190 ? 43.277 15.316 25.881 1.00 27.43 189 GLN B N 1
ATOM 4874 C CA . GLN B 2 190 ? 42.301 16.234 26.470 1.00 28.06 189 GLN B CA 1
ATOM 4875 C C . GLN B 2 190 ? 40.976 15.524 26.704 1.00 26.26 189 GLN B C 1
ATOM 4876 O O . GLN B 2 190 ? 40.505 14.799 25.821 1.00 23.49 189 GLN B O 1
ATOM 4882 N N . SER B 2 191 ? 40.397 15.722 27.894 1.00 28.20 190 SER B N 1
ATOM 4883 C CA . SER B 2 191 ? 39.026 15.267 28.183 1.00 27.77 190 SER B CA 1
ATOM 4884 C C . SER B 2 191 ? 38.046 16.435 28.080 1.00 26.52 190 SER B C 1
ATOM 4885 O O . SER B 2 191 ? 38.422 17.597 28.301 1.00 28.22 190 SER B O 1
ATOM 4888 N N . PHE B 2 192 ? 36.795 16.126 27.734 1.00 24.17 191 PHE B N 1
ATOM 4889 C CA . PHE B 2 192 ? 35.759 17.142 27.587 1.00 23.24 191 PHE B CA 1
ATOM 4890 C C . PHE B 2 192 ? 34.570 16.776 28.469 1.00 23.89 191 PHE B C 1
ATOM 4891 O O . PHE B 2 192 ? 33.811 15.869 28.150 1.00 21.94 191 PHE B O 1
ATOM 4899 N N . HIS B 2 193 ? 34.450 17.473 29.594 1.00 27.49 192 HIS B N 1
ATOM 4900 C CA . HIS B 2 193 ? 33.376 17.247 30.560 1.00 29.80 192 HIS B CA 1
ATOM 4901 C C . HIS B 2 193 ? 32.363 18.385 30.462 1.00 29.76 192 HIS B C 1
ATOM 4902 O O . HIS B 2 193 ? 32.734 19.566 30.357 1.00 30.39 192 HIS B O 1
ATOM 4909 N N . GLY B 2 194 ? 31.084 18.035 30.507 1.00 28.82 193 GLY B N 1
ATOM 4910 C CA . GLY B 2 194 ? 30.028 19.036 30.423 1.00 29.07 193 GLY B CA 1
ATOM 4911 C C . GLY B 2 194 ? 28.657 18.456 30.165 1.00 27.30 193 GLY B C 1
ATOM 4912 O O . GLY B 2 194 ? 27.674 18.932 30.733 1.00 28.77 193 GLY B O 1
ATOM 4913 N N . HIS B 2 195 ? 28.574 17.436 29.311 1.00 25.01 194 HIS B N 1
ATOM 4914 C CA . HIS B 2 195 ? 27.301 16.751 29.081 1.00 23.76 194 HIS B CA 1
ATOM 4915 C C . HIS B 2 195 ? 26.819 16.146 30.386 1.00 27.16 194 HIS B C 1
ATOM 4916 O O . HIS B 2 195 ? 27.623 15.641 31.185 1.00 29.63 194 HIS B O 1
ATOM 4923 N N . GLY B 2 196 ? 25.512 16.216 30.617 1.00 27.65 195 GLY B N 1
ATOM 4924 C CA . GLY B 2 196 ? 24.948 15.732 31.871 1.00 30.93 195 GLY B CA 1
ATOM 4925 C C . GLY B 2 196 ? 24.793 14.224 31.890 1.00 30.48 195 GLY B C 1
ATOM 4926 O O . GLY B 2 196 ? 24.511 13.639 32.942 1.00 33.17 195 GLY B O 1
ATOM 4927 N N . ALA B 2 197 ? 25.020 13.599 30.731 1.00 26.79 196 ALA B N 1
ATOM 4928 C CA . ALA B 2 197 ? 24.610 12.226 30.479 1.00 24.92 196 ALA B CA 1
ATOM 4929 C C . ALA B 2 197 ? 25.397 11.603 29.320 1.00 21.97 196 ALA B C 1
ATOM 4930 O O . ALA B 2 197 ? 26.338 12.213 28.803 1.00 20.97 196 ALA B O 1
ATOM 4932 N N . ASP B 2 198 ? 24.987 10.399 28.911 1.00 19.97 197 ASP B N 1
ATOM 4933 C CA . ASP B 2 198 ? 25.613 9.645 27.818 1.00 17.76 197 ASP B CA 1
ATOM 4934 C C . ASP B 2 198 ? 25.832 10.512 26.582 1.00 15.22 197 ASP B C 1
ATOM 4935 O O . ASP B 2 198 ? 24.901 11.167 26.114 1.00 14.46 197 ASP B O 1
ATOM 4940 N N . VAL B 2 199 ? 27.055 10.528 26.062 1.00 14.20 198 VAL B N 1
ATOM 4941 C CA . VAL B 2 199 ? 27.337 11.248 24.820 1.00 11.22 198 VAL B CA 1
ATOM 4942 C C . VAL B 2 199 ? 27.181 10.251 23.675 1.00 9.99 198 VAL B C 1
ATOM 4943 O O . VAL B 2 199 ? 27.682 9.119 23.756 1.00 10.93 198 VAL B O 1
ATOM 4947 N N . LEU B 2 200 ? 26.464 10.662 22.632 1.00 7.36 199 LEU B N 1
ATOM 4948 C CA . LEU B 2 200 ? 26.068 9.732 21.572 1.00 6.36 199 LEU B CA 1
ATOM 4949 C C . LEU B 2 200 ? 26.729 9.952 20.224 1.00 4.84 199 LEU B C 1
ATOM 4950 O O . LEU B 2 200 ? 26.715 9.046 19.368 1.00 4.10 199 LEU B O 1
ATOM 4955 N N . CYS B 2 201 ? 27.266 11.154 20.005 1.00 5.26 200 CYS B N 1
ATOM 4956 C CA . CYS B 2 201 ? 27.740 11.535 18.665 1.00 4.28 200 CYS B CA 1
ATOM 4957 C C . CYS B 2 201 ? 28.727 12.695 18.697 1.00 4.89 200 CYS B C 1
ATOM 4958 O O . CYS B 2 201 ? 28.771 13.469 19.651 1.00 6.35 200 CYS B O 1
ATOM 4961 N N . LEU B 2 202 ? 29.520 12.814 17.641 1.00 3.79 201 LEU B N 1
ATOM 4962 C CA . LEU B 2 202 ? 30.417 13.944 17.503 1.00 4.65 201 LEU B CA 1
ATOM 4963 C C . LEU B 2 202 ? 30.765 14.178 16.044 1.00 3.33 201 LEU B C 1
ATOM 4964 O O . LEU B 2 202 ? 30.602 13.284 15.203 1.00 2.00 201 LEU B O 1
ATOM 4969 N N . ASP B 2 203 ? 31.258 15.379 15.755 1.00 3.39 202 ASP B N 1
ATOM 4970 C CA . ASP B 2 203 ? 31.746 15.714 14.420 1.00 3.59 202 ASP B CA 1
ATOM 4971 C C . ASP B 2 203 ? 32.794 16.817 14.542 1.00 4.86 202 ASP B C 1
ATOM 4972 O O . ASP B 2 203 ? 32.616 17.763 15.309 1.00 5.41 202 ASP B O 1
ATOM 4977 N N . LEU B 2 204 ? 33.888 16.682 13.795 1.00 6.12 203 LEU B N 1
ATOM 4978 C CA . LEU B 2 204 ? 34.976 17.652 13.799 1.00 8.20 203 LEU B CA 1
ATOM 4979 C C . LEU B 2 204 ? 34.612 18.819 12.885 1.00 8.31 203 LEU B C 1
ATOM 4980 O O . LEU B 2 204 ? 34.038 18.604 11.816 1.00 6.35 203 LEU B O 1
ATOM 4985 N N . ALA B 2 205 ? 34.933 20.043 13.304 1.00 9.50 204 ALA B N 1
ATOM 4986 C CA . ALA B 2 205 ? 34.607 21.242 12.527 1.00 10.39 204 ALA B CA 1
ATOM 4987 C C . ALA B 2 205 ? 35.537 21.335 11.332 1.00 12.20 204 ALA B C 1
ATOM 4988 O O . ALA B 2 205 ? 36.730 21.092 11.481 1.00 11.99 204 ALA B O 1
ATOM 4990 N N . PRO B 2 206 ? 34.988 21.650 10.142 1.00 13.15 205 PRO B N 1
ATOM 4991 C CA . PRO B 2 206 ? 35.799 21.816 8.944 1.00 16.00 205 PRO B CA 1
ATOM 4992 C C . PRO B 2 206 ? 36.336 23.250 8.780 1.00 19.90 205 PRO B C 1
ATOM 4993 O O . PRO B 2 206 ? 36.748 23.635 7.677 1.00 21.73 205 PRO B O 1
ATOM 4997 N N . SER B 2 207 ? 36.372 23.997 9.885 1.00 21.88 206 SER B N 1
ATOM 4998 C CA A SER B 2 207 ? 36.812 25.397 9.892 0.50 24.74 206 SER B CA 1
ATOM 4999 C CA B SER B 2 207 ? 36.810 25.397 9.894 0.50 24.59 206 SER B CA 1
ATOM 5000 C C . SER B 2 207 ? 38.297 25.560 9.565 1.00 26.97 206 SER B C 1
ATOM 5001 O O . SER B 2 207 ? 39.084 24.623 9.719 1.00 27.20 206 SER B O 1
ATOM 5006 N N . GLU B 2 208 ? 38.678 26.762 9.125 1.00 29.86 207 GLU B N 1
ATOM 5007 C CA . GLU B 2 208 ? 40.071 27.067 8.751 1.00 33.36 207 GLU B CA 1
ATOM 5008 C C . GLU B 2 208 ? 41.032 26.978 9.933 1.00 35.24 207 GLU B C 1
ATOM 5009 O O . GLU B 2 208 ? 42.202 26.617 9.772 1.00 37.02 207 GLU B O 1
ATOM 5015 N N . THR B 2 209 ? 40.526 27.349 11.106 1.00 36.02 208 THR B N 1
ATOM 5016 C CA . THR B 2 209 ? 41.242 27.233 12.378 1.00 38.05 208 THR B CA 1
ATOM 5017 C C . THR B 2 209 ? 41.452 25.765 12.783 1.00 36.56 208 THR B C 1
ATOM 5018 O O . THR B 2 209 ? 42.568 25.357 13.140 1.00 38.29 208 THR B O 1
ATOM 5022 N N . GLY B 2 210 ? 40.379 24.980 12.718 1.00 33.34 209 GLY B N 1
ATOM 5023 C CA . GLY B 2 210 ? 40.438 23.551 13.032 1.00 31.24 209 GLY B CA 1
ATOM 5024 C C . GLY B 2 210 ? 40.674 23.222 14.500 1.00 30.94 209 GLY B C 1
ATOM 5025 O O . GLY B 2 210 ? 41.332 22.218 14.819 1.00 32.65 209 GLY B O 1
ATOM 5026 N N . ASN B 2 211 ? 40.135 24.049 15.394 1.00 29.81 210 ASN B N 1
ATOM 5027 C CA . ASN B 2 211 ? 40.317 23.858 16.835 1.00 28.21 210 ASN B CA 1
ATOM 5028 C C . ASN B 2 211 ? 39.078 23.385 17.610 1.00 24.72 210 ASN B C 1
ATOM 5029 O O . ASN B 2 211 ? 39.101 23.341 18.844 1.00 24.78 210 ASN B O 1
ATOM 5034 N N . THR B 2 212 ? 37.996 23.069 16.901 1.00 19.65 211 THR B N 1
ATOM 5035 C CA . THR B 2 212 ? 36.736 22.767 17.572 1.00 16.76 211 THR B CA 1
ATOM 5036 C C . THR B 2 212 ? 36.045 21.508 17.039 1.00 13.51 211 THR B C 1
ATOM 5037 O O . THR B 2 212 ? 36.322 21.040 15.929 1.00 10.90 211 THR B O 1
ATOM 5041 N N . PHE B 2 213 ? 35.142 20.963 17.852 1.00 11.48 212 PHE B N 1
ATOM 5042 C CA . PHE B 2 213 ? 34.253 19.905 17.406 1.00 9.17 212 PHE B CA 1
ATOM 5043 C C . PHE B 2 213 ? 32.939 20.050 18.166 1.00 8.76 212 PHE B C 1
ATOM 5044 O O . PHE B 2 213 ? 32.877 20.792 19.168 1.00 9.99 212 PHE B O 1
ATOM 5052 N N . VAL B 2 214 ? 31.906 19.364 17.679 1.00 6.57 213 VAL B N 1
ATOM 5053 C CA . VAL B 2 214 ? 30.571 19.406 18.288 1.00 6.20 213 VAL B CA 1
ATOM 5054 C C . VAL B 2 214 ? 30.183 18.005 18.729 1.00 5.56 213 VAL B C 1
ATOM 5055 O O . VAL B 2 214 ? 30.556 17.028 18.083 1.00 3.85 213 VAL B O 1
ATOM 5059 N N . SER B 2 215 ? 29.474 17.908 19.850 1.00 6.55 214 SER B N 1
ATOM 5060 C CA . SER B 2 215 ? 28.996 16.611 20.349 1.00 6.96 214 SER B CA 1
ATOM 5061 C C . SER B 2 215 ? 27.536 16.734 20.762 1.00 7.56 214 SER B C 1
ATOM 5062 O O . SER B 2 215 ? 27.053 17.840 21.010 1.00 8.46 214 SER B O 1
ATOM 5065 N N . GLY B 2 216 ? 26.838 15.600 20.830 1.00 6.56 215 GLY B N 1
ATOM 5066 C CA . GLY B 2 216 ? 25.437 15.599 21.220 1.00 6.68 215 GLY B CA 1
ATOM 5067 C C . GLY B 2 216 ? 25.175 14.462 22.178 1.00 8.15 215 GLY B C 1
ATOM 5068 O O . GLY B 2 216 ? 25.804 13.402 22.097 1.00 7.12 215 GLY B O 1
ATOM 5069 N N . GLY B 2 217 ? 24.240 14.662 23.091 1.00 9.24 216 GLY B N 1
ATOM 5070 C CA . GLY B 2 217 ? 23.983 13.598 24.034 1.00 11.85 216 GLY B CA 1
ATOM 5071 C C . GLY B 2 217 ? 22.609 13.522 24.648 1.00 12.97 216 GLY B C 1
ATOM 5072 O O . GLY B 2 217 ? 21.664 14.181 24.195 1.00 12.56 216 GLY B O 1
ATOM 5073 N N . CYS B 2 218 ? 22.537 12.711 25.697 1.00 14.31 217 CYS B N 1
ATOM 5074 C CA . CYS B 2 218 ? 21.305 12.410 26.403 1.00 16.65 217 CYS B CA 1
ATOM 5075 C C . CYS B 2 218 ? 20.944 13.442 27.467 1.00 18.83 217 CYS B C 1
ATOM 5076 O O . CYS B 2 218 ? 20.021 13.216 28.245 1.00 20.92 217 CYS B O 1
ATOM 5079 N N . ASP B 2 219 ? 21.663 14.566 27.500 1.00 18.37 218 ASP B N 1
ATOM 5080 C CA . ASP B 2 219 ? 21.199 15.741 28.235 1.00 20.51 218 ASP B CA 1
ATOM 5081 C C . ASP B 2 219 ? 20.386 16.638 27.297 1.00 18.96 218 ASP B C 1
ATOM 5082 O O . ASP B 2 219 ? 20.008 17.754 27.655 1.00 20.02 218 ASP B O 1
ATOM 5087 N N . LYS B 2 220 ? 20.120 16.132 26.094 1.00 16.34 219 LYS B N 1
ATOM 5088 C CA . LYS B 2 220 ? 19.356 16.861 25.071 1.00 15.93 219 LYS B CA 1
ATOM 5089 C C . LYS B 2 220 ? 20.120 18.082 24.527 1.00 15.21 219 LYS B C 1
ATOM 5090 O O . LYS B 2 220 ? 19.526 18.974 23.934 1.00 15.89 219 LYS B O 1
ATOM 5096 N N . LYS B 2 221 ? 21.431 18.127 24.736 1.00 15.09 220 LYS B N 1
ATOM 5097 C CA . LYS B 2 221 ? 22.229 19.286 24.304 1.00 14.98 220 LYS B CA 1
ATOM 5098 C C . LYS B 2 221 ? 23.244 18.909 23.243 1.00 13.00 220 LYS B C 1
ATOM 5099 O O . LYS B 2 221 ? 23.697 17.756 23.186 1.00 12.49 220 LYS B O 1
ATOM 5105 N N . ALA B 2 222 ? 23.583 19.888 22.403 1.00 12.05 221 ALA B N 1
ATOM 5106 C CA . ALA B 2 222 ? 24.746 19.821 21.533 1.00 10.16 221 ALA B CA 1
ATOM 5107 C C . ALA B 2 222 ? 25.729 20.874 22.043 1.00 11.92 221 ALA B C 1
ATOM 5108 O O . ALA B 2 222 ? 25.313 21.988 22.372 1.00 12.79 221 ALA B O 1
ATOM 5110 N N . MET B 2 223 ? 27.006 20.498 22.163 1.00 11.52 222 MET B N 1
ATOM 5111 C CA . MET B 2 223 ? 28.044 21.342 22.762 1.00 14.08 222 MET B CA 1
ATOM 5112 C C . MET B 2 223 ? 29.204 21.456 21.802 1.00 12.41 222 MET B C 1
ATOM 5113 O O . MET B 2 223 ? 29.653 20.442 21.265 1.00 10.69 222 MET B O 1
ATOM 5118 N N . VAL B 2 224 ? 29.668 22.688 21.576 1.00 12.76 223 VAL B N 1
ATOM 5119 C CA . VAL B 2 224 ? 30.862 22.950 20.773 1.00 12.74 223 VAL B CA 1
ATOM 5120 C C . VAL B 2 224 ? 32.035 23.151 21.726 1.00 14.90 223 VAL B C 1
ATOM 5121 O O . VAL B 2 224 ? 31.942 23.925 22.677 1.00 17.13 223 VAL B O 1
ATOM 5125 N N . TRP B 2 225 ? 33.120 22.425 21.475 1.00 14.64 224 TRP B N 1
ATOM 5126 C CA . TRP B 2 225 ? 34.266 22.386 22.377 1.00 16.93 224 TRP B CA 1
ATOM 5127 C C . TRP B 2 225 ? 35.497 23.006 21.739 1.00 18.37 224 TRP B C 1
ATOM 5128 O O . TRP B 2 225 ? 35.694 22.861 20.537 1.00 16.12 224 TRP B O 1
ATOM 5139 N N . ASP B 2 226 ? 36.311 23.673 22.562 1.00 21.37 225 ASP B N 1
ATOM 5140 C CA . ASP B 2 226 ? 37.659 24.111 22.193 1.00 23.67 225 ASP B CA 1
ATOM 5141 C C . ASP B 2 226 ? 38.638 22.998 22.588 1.00 24.41 225 ASP B C 1
ATOM 5142 O O . ASP B 2 226 ? 38.841 22.724 23.775 1.00 25.61 225 ASP B O 1
ATOM 5147 N N . MET B 2 227 ? 39.241 22.361 21.587 1.00 23.67 226 MET B N 1
ATOM 5148 C CA . MET B 2 227 ? 40.131 21.220 21.810 1.00 26.39 226 MET B CA 1
ATOM 5149 C C . MET B 2 227 ? 41.409 21.568 22.579 1.00 28.78 226 MET B C 1
ATOM 5150 O O . MET B 2 227 ? 42.006 20.702 23.238 1.00 29.97 226 MET B O 1
ATOM 5155 N N . ARG B 2 228 ? 41.809 22.836 22.514 1.00 29.79 227 ARG B N 1
ATOM 5156 C CA . ARG B 2 228 ? 42.994 23.305 23.239 1.00 33.37 227 ARG B CA 1
ATOM 5157 C C . ARG B 2 228 ? 42.763 23.445 24.741 1.00 35.36 227 ARG B C 1
ATOM 5158 O O . ARG B 2 228 ? 43.683 23.238 25.534 1.00 38.61 227 ARG B O 1
ATOM 5166 N N . SER B 2 229 ? 41.551 23.816 25.134 1.00 34.46 228 SER B N 1
ATOM 5167 C CA . SER B 2 229 ? 41.301 24.154 26.535 1.00 36.89 228 SER B CA 1
ATOM 5168 C C . SER B 2 229 ? 40.404 23.156 27.247 1.00 35.83 228 SER B C 1
ATOM 5169 O O . SER B 2 229 ? 40.365 23.121 28.479 1.00 38.19 228 SER B O 1
ATOM 5172 N N . GLY B 2 230 ? 39.682 22.348 26.475 1.00 32.79 229 GLY B N 1
ATOM 5173 C CA . GLY B 2 230 ? 38.716 21.420 27.035 1.00 31.86 229 GLY B CA 1
ATOM 5174 C C . GLY B 2 230 ? 37.385 22.071 27.381 1.00 32.17 229 GLY B C 1
ATOM 5175 O O . GLY B 2 230 ? 36.474 21.400 27.864 1.00 31.38 229 GLY B O 1
ATOM 5176 N N . GLN B 2 231 ? 37.255 23.370 27.114 1.00 32.59 230 GLN B N 1
ATOM 5177 C CA . GLN B 2 231 ? 36.052 24.103 27.498 1.00 33.91 230 GLN B CA 1
ATOM 5178 C C . GLN B 2 231 ? 34.960 24.015 26.431 1.00 29.75 230 GLN B C 1
ATOM 5179 O O . GLN B 2 231 ? 35.246 23.970 25.234 1.00 27.21 230 GLN B O 1
ATOM 5185 N N . CYS B 2 232 ? 33.714 23.969 26.885 1.00 28.79 231 CYS B N 1
ATOM 5186 C CA . CYS B 2 232 ? 32.578 24.145 25.992 1.00 26.20 231 CYS B CA 1
ATOM 5187 C C . CYS B 2 232 ? 32.435 25.646 25.772 1.00 27.35 231 CYS B C 1
ATOM 5188 O O . CYS B 2 232 ? 32.279 26.411 26.730 1.00 30.10 231 CYS B O 1
ATOM 5191 N N . VAL B 2 233 ? 32.518 26.067 24.516 1.00 25.04 232 VAL B N 1
ATOM 5192 C CA . VAL B 2 233 ? 32.422 27.487 24.188 1.00 26.36 232 VAL B CA 1
ATOM 5193 C C . VAL B 2 233 ? 31.013 27.909 23.760 1.00 25.27 232 VAL B C 1
ATOM 5194 O O . VAL B 2 233 ? 30.650 29.081 23.896 1.00 26.82 232 VAL B O 1
ATOM 5198 N N . GLN B 2 234 ? 30.228 26.949 23.265 1.00 22.71 233 GLN B N 1
ATOM 5199 C CA . GLN B 2 234 ? 28.864 27.203 22.797 1.00 22.45 233 GLN B CA 1
ATOM 5200 C C . GLN B 2 234 ? 28.011 25.977 23.028 1.00 20.88 233 GLN B C 1
ATOM 5201 O O . GLN B 2 234 ? 28.377 24.888 22.600 1.00 19.58 233 GLN B O 1
ATOM 5207 N N . ALA B 2 235 ? 26.856 26.151 23.662 1.00 21.85 234 ALA B N 1
ATOM 5208 C CA . ALA B 2 235 ? 25.971 25.037 23.950 1.00 20.39 234 ALA B CA 1
ATOM 5209 C C . ALA B 2 235 ? 24.569 25.344 23.432 1.00 19.96 234 ALA B C 1
ATOM 5210 O O . ALA B 2 235 ? 24.125 26.494 23.486 1.00 21.60 234 ALA B O 1
ATOM 5212 N N . PHE B 2 236 ? 23.872 24.320 22.958 1.00 17.45 235 PHE B N 1
ATOM 5213 C CA . PHE B 2 236 ? 22.533 24.495 22.414 1.00 17.43 235 PHE B CA 1
ATOM 5214 C C . PHE B 2 236 ? 21.593 23.487 23.045 1.00 18.29 235 PHE B C 1
ATOM 5215 O O . PHE B 2 236 ? 21.880 22.285 23.085 1.00 16.72 235 PHE B O 1
ATOM 5223 N N . GLU B 2 237 ? 20.476 23.988 23.549 1.00 20.22 236 GLU B N 1
ATOM 5224 C CA . GLU B 2 237 ? 19.554 23.151 24.288 1.00 22.26 236 GLU B CA 1
ATOM 5225 C C . GLU B 2 237 ? 18.111 23.419 23.885 1.00 21.53 236 GLU B C 1
ATOM 5226 O O . GLU B 2 237 ? 17.323 23.948 24.665 1.00 24.17 236 GLU B O 1
ATOM 5232 N N . THR B 2 238 ? 17.770 23.043 22.658 1.00 18.20 237 THR B N 1
ATOM 5233 C CA . THR B 2 238 ? 16.402 23.227 22.180 1.00 18.40 237 THR B CA 1
ATOM 5234 C C . THR B 2 238 ? 15.691 21.913 21.818 1.00 15.86 237 THR B C 1
ATOM 5235 O O . THR B 2 238 ? 14.467 21.894 21.692 1.00 15.62 237 THR B O 1
ATOM 5239 N N . HIS B 2 239 ? 16.440 20.821 21.659 1.00 12.73 238 HIS B N 1
ATOM 5240 C CA . HIS B 2 239 ? 15.795 19.524 21.416 1.00 11.61 238 HIS B CA 1
ATOM 5241 C C . HIS B 2 239 ? 14.995 19.102 22.635 1.00 14.05 238 HIS B C 1
ATOM 5242 O O . HIS B 2 239 ? 15.333 19.480 23.759 1.00 14.78 238 HIS B O 1
ATOM 5249 N N . GLU B 2 240 ? 13.954 18.302 22.411 1.00 14.42 239 GLU B N 1
ATOM 5250 C CA . GLU B 2 240 ? 13.099 17.830 23.503 1.00 17.66 239 GLU B CA 1
ATOM 5251 C C . GLU B 2 240 ? 13.437 16.418 23.971 1.00 16.56 239 GLU B C 1
ATOM 5252 O O . GLU B 2 240 ? 12.838 15.917 24.933 1.00 18.19 239 GLU B O 1
ATOM 5258 N N . SER B 2 241 ? 14.383 15.779 23.287 1.00 13.98 240 SER B N 1
ATOM 5259 C CA . SER B 2 241 ? 14.872 14.452 23.672 1.00 13.69 240 SER B CA 1
ATOM 5260 C C . SER B 2 241 ? 16.332 14.298 23.273 1.00 12.55 240 SER B C 1
ATOM 5261 O O . SER B 2 241 ? 16.967 15.280 22.846 1.00 11.70 240 SER B O 1
ATOM 5264 N N . ASP B 2 242 ? 16.859 13.074 23.410 1.00 12.17 241 ASP B N 1
ATOM 5265 C CA . ASP B 2 242 ? 18.266 12.749 23.120 1.00 11.18 241 ASP B CA 1
ATOM 5266 C C . ASP B 2 242 ? 18.739 13.260 21.763 1.00 9.32 241 ASP B C 1
ATOM 5267 O O . ASP B 2 242 ? 18.008 13.162 20.768 1.00 7.91 241 ASP B O 1
ATOM 5272 N N . VAL B 2 243 ? 19.957 13.813 21.728 1.00 8.40 242 VAL B N 1
ATOM 5273 C CA . VAL B 2 243 ? 20.573 14.218 20.483 1.00 6.38 242 VAL B CA 1
ATOM 5274 C C . VAL B 2 243 ? 21.433 13.040 19.988 1.00 5.19 242 VAL B C 1
ATOM 5275 O O . VAL B 2 243 ? 22.479 12.736 20.566 1.00 5.73 242 VAL B O 1
ATOM 5279 N N . ASN B 2 244 ? 20.970 12.392 18.927 1.00 3.54 243 ASN B N 1
ATOM 5280 C CA . ASN B 2 244 ? 21.572 11.165 18.375 1.00 3.58 243 ASN B CA 1
ATOM 5281 C C . ASN B 2 244 ? 22.673 11.397 17.339 1.00 2.73 243 ASN B C 1
ATOM 5282 O O . ASN B 2 244 ? 23.571 10.552 17.164 1.00 3.22 243 ASN B O 1
ATOM 5287 N N . SER B 2 245 ? 22.593 12.520 16.634 1.00 1.58 244 SER B N 1
ATOM 5288 C CA . SER B 2 245 ? 23.514 12.820 15.543 1.00 1.23 244 SER B CA 1
ATOM 5289 C C . SER B 2 245 ? 23.809 14.320 15.481 1.00 1.42 244 SER B C 1
ATOM 5290 O O . SER B 2 245 ? 22.919 15.142 15.751 1.00 1.87 244 SER B O 1
ATOM 5293 N N . VAL B 2 246 ? 25.055 14.671 15.148 1.00 0.93 245 VAL B N 1
ATOM 5294 C CA . VAL B 2 246 ? 25.451 16.057 14.889 1.00 0.47 245 VAL B CA 1
ATOM 5295 C C . VAL B 2 246 ? 26.360 16.106 13.667 1.00 0.35 245 VAL B C 1
ATOM 5296 O O . VAL B 2 246 ? 27.135 15.172 13.420 1.00 0.07 245 VAL B O 1
ATOM 5300 N N . ARG B 2 247 ? 26.280 17.192 12.905 1.00 -0.07 246 ARG B N 1
ATOM 5301 C CA . ARG B 2 247 ? 27.066 17.287 11.682 1.00 -0.19 246 ARG B CA 1
ATOM 5302 C C . ARG B 2 247 ? 27.235 18.733 11.313 1.00 1.01 246 ARG B C 1
ATOM 5303 O O . ARG B 2 247 ? 26.254 19.473 11.222 1.00 1.34 246 ARG B O 1
ATOM 5311 N N . TYR B 2 248 ? 28.483 19.134 11.093 1.00 1.20 247 TYR B N 1
ATOM 5312 C CA . TYR B 2 248 ? 28.756 20.489 10.627 1.00 2.17 247 TYR B CA 1
ATOM 5313 C C . TYR B 2 248 ? 28.263 20.679 9.209 1.00 2.00 247 TYR B C 1
ATOM 5314 O O . TYR B 2 248 ? 28.395 19.784 8.379 1.00 0.27 247 TYR B O 1
ATOM 5323 N N . TYR B 2 249 ? 27.700 21.865 8.963 1.00 2.70 248 TYR B N 1
ATOM 5324 C CA . TYR B 2 249 ? 27.454 22.397 7.636 1.00 4.10 248 TYR B CA 1
ATOM 5325 C C . TYR B 2 249 ? 28.835 22.638 7.001 1.00 5.37 248 TYR B C 1
ATOM 5326 O O . TYR B 2 249 ? 29.770 23.037 7.708 1.00 6.40 248 TYR B O 1
ATOM 5335 N N . PRO B 2 250 ? 28.979 22.376 5.686 1.00 5.61 249 PRO B N 1
ATOM 5336 C CA . PRO B 2 250 ? 30.302 22.401 5.056 1.00 6.88 249 PRO B CA 1
ATOM 5337 C C . PRO B 2 250 ? 31.183 23.646 5.241 1.00 8.50 249 PRO B C 1
ATOM 5338 O O . PRO B 2 250 ? 32.408 23.518 5.201 1.00 9.66 249 PRO B O 1
ATOM 5342 N N . SER B 2 251 ? 30.607 24.830 5.446 1.00 9.33 250 SER B N 1
ATOM 5343 C CA . SER B 2 251 ? 31.438 26.022 5.673 1.00 11.55 250 SER B CA 1
ATOM 5344 C C . SER B 2 251 ? 32.026 26.069 7.088 1.00 11.80 250 SER B C 1
ATOM 5345 O O . SER B 2 251 ? 32.946 26.840 7.361 1.00 13.80 250 SER B O 1
ATOM 5348 N N . GLY B 2 252 ? 31.485 25.255 7.983 1.00 10.54 251 GLY B N 1
ATOM 5349 C CA . GLY B 2 252 ? 31.888 25.280 9.392 1.00 11.11 251 GLY B CA 1
ATOM 5350 C C . GLY B 2 252 ? 31.145 26.295 10.259 1.00 12.64 251 GLY B C 1
ATOM 5351 O O . GLY B 2 252 ? 31.373 26.355 11.473 1.00 12.87 251 GLY B O 1
ATOM 5352 N N . ASP B 2 253 ? 30.252 27.085 9.657 1.00 12.73 252 ASP B N 1
ATOM 5353 C CA . ASP B 2 253 ? 29.614 28.176 10.403 1.00 14.38 252 ASP B CA 1
ATOM 5354 C C . ASP B 2 253 ? 28.227 27.834 10.936 1.00 12.73 252 ASP B C 1
ATOM 5355 O O . ASP B 2 253 ? 27.552 28.678 11.542 1.00 13.54 252 ASP B O 1
ATOM 5360 N N . ALA B 2 254 ? 27.832 26.582 10.734 1.00 9.63 253 ALA B N 1
ATOM 5361 C CA . ALA B 2 254 ? 26.587 26.059 11.265 1.00 8.14 253 ALA B CA 1
ATOM 5362 C C . ALA B 2 254 ? 26.745 24.556 11.463 1.00 6.44 253 ALA B C 1
ATOM 5363 O O . ALA B 2 254 ? 27.692 23.957 10.963 1.00 5.40 253 ALA B O 1
ATOM 5365 N N . PHE B 2 255 ? 25.821 23.950 12.202 1.00 5.21 254 PHE B N 1
ATOM 5366 C CA . PHE B 2 255 ? 25.777 22.498 12.272 1.00 3.52 254 PHE B CA 1
ATOM 5367 C C . PHE B 2 255 ? 24.333 22.054 12.423 1.00 3.45 254 PHE B C 1
ATOM 5368 O O . PHE B 2 255 ? 23.486 22.833 12.875 1.00 4.18 254 PHE B O 1
ATOM 5376 N N . ALA B 2 256 ? 24.064 20.809 12.036 1.00 1.23 255 ALA B N 1
ATOM 5377 C CA . ALA B 2 256 ? 22.739 20.227 12.206 1.00 1.42 255 ALA B CA 1
ATOM 5378 C C . ALA B 2 256 ? 22.778 19.136 13.249 1.00 0.93 255 ALA B C 1
ATOM 5379 O O . ALA B 2 256 ? 23.826 18.535 13.503 1.00 0.57 255 ALA B O 1
ATOM 5381 N N . SER B 2 257 ? 21.637 18.892 13.874 1.00 2.57 256 SER B N 1
ATOM 5382 C CA . SER B 2 257 ? 21.495 17.762 14.786 1.00 2.24 256 SER B CA 1
ATOM 5383 C C . SER B 2 257 ? 20.236 16.958 14.435 1.00 2.30 256 SER B C 1
ATOM 5384 O O . SER B 2 257 ? 19.311 17.491 13.819 1.00 3.30 256 SER B O 1
ATOM 5387 N N . GLY B 2 258 ? 20.236 15.678 14.804 1.00 0.64 257 GLY B N 1
ATOM 5388 C CA . GLY B 2 258 ? 19.060 14.812 14.700 1.00 0.67 257 GLY B CA 1
ATOM 5389 C C . GLY B 2 258 ? 18.777 14.264 16.084 1.00 1.32 257 GLY B C 1
ATOM 5390 O O . GLY B 2 258 ? 19.716 13.953 16.837 1.00 2.66 257 GLY B O 1
ATOM 5391 N N . SER B 2 259 ? 17.499 14.148 16.437 1.00 1.68 258 SER B N 1
ATOM 5392 C CA . SER B 2 259 ? 17.107 13.789 17.808 1.00 2.82 258 SER B CA 1
ATOM 5393 C C . SER B 2 259 ? 16.004 12.750 17.884 1.00 3.32 258 SER B C 1
ATOM 5394 O O . SER B 2 259 ? 15.208 12.598 16.952 1.00 3.25 258 SER B O 1
ATOM 5397 N N . ASP B 2 260 ? 15.973 12.050 19.016 1.00 4.59 259 ASP B N 1
ATOM 5398 C CA . ASP B 2 260 ? 14.877 11.185 19.405 1.00 5.87 259 ASP B CA 1
ATOM 5399 C C . ASP B 2 260 ? 13.531 11.915 19.345 1.00 6.68 259 ASP B C 1
ATOM 5400 O O . ASP B 2 260 ? 12.489 11.279 19.216 1.00 7.10 259 ASP B O 1
ATOM 5405 N N . ASP B 2 261 ? 13.551 13.247 19.422 1.00 6.27 260 ASP B N 1
ATOM 5406 C CA . ASP B 2 261 ? 12.302 14.002 19.402 1.00 8.37 260 ASP B CA 1
ATOM 5407 C C . ASP B 2 261 ? 11.685 14.115 17.994 1.00 7.53 260 ASP B C 1
ATOM 5408 O O . ASP B 2 261 ? 10.731 14.851 17.812 1.00 8.39 260 ASP B O 1
ATOM 5413 N N . ALA B 2 262 ? 12.251 13.383 17.030 1.00 6.03 261 ALA B N 1
ATOM 5414 C CA . ALA B 2 262 ? 11.785 13.313 15.631 1.00 5.85 261 ALA B CA 1
ATOM 5415 C C . ALA B 2 262 ? 12.091 14.551 14.783 1.00 5.85 261 ALA B C 1
ATOM 5416 O O . ALA B 2 262 ? 11.654 14.652 13.624 1.00 6.59 261 ALA B O 1
ATOM 5418 N N . THR B 2 263 ? 12.855 15.490 15.336 1.00 6.12 262 THR B N 1
ATOM 5419 C CA . THR B 2 263 ? 13.247 16.652 14.549 1.00 5.41 262 THR B CA 1
ATOM 5420 C C . THR B 2 263 ? 14.719 16.618 14.195 1.00 4.41 262 THR B C 1
ATOM 5421 O O . THR B 2 263 ? 15.533 15.983 14.884 1.00 3.46 262 THR B O 1
ATOM 5425 N N . CYS B 2 264 ? 15.054 17.301 13.107 1.00 4.03 263 CYS B N 1
ATOM 5426 C CA . CYS B 2 264 ? 16.430 17.753 12.887 1.00 2.63 263 CYS B CA 1
ATOM 5427 C C . CYS B 2 264 ? 16.435 19.275 13.013 1.00 3.39 263 CYS B C 1
ATOM 5428 O O . CYS B 2 264 ? 15.416 19.933 12.753 1.00 4.16 263 CYS B O 1
ATOM 5431 N N . ARG B 2 265 ? 17.562 19.837 13.452 1.00 3.14 264 ARG B N 1
ATOM 5432 C CA . ARG B 2 265 ? 17.625 21.276 13.688 1.00 4.97 264 ARG B CA 1
ATOM 5433 C C . ARG B 2 265 ? 18.939 21.838 13.166 1.00 4.85 264 ARG B C 1
ATOM 5434 O O . ARG B 2 265 ? 19.947 21.118 13.120 1.00 3.96 264 ARG B O 1
ATOM 5442 N N . LEU B 2 266 ? 18.916 23.102 12.752 1.00 5.41 265 LEU B N 1
ATOM 5443 C CA . LEU B 2 266 ? 20.122 23.772 12.260 1.00 5.23 265 LEU B CA 1
ATOM 5444 C C . LEU B 2 266 ? 20.456 24.904 13.211 1.00 7.09 265 LEU B C 1
ATOM 5445 O O . LEU B 2 266 ? 19.571 25.701 13.578 1.00 8.37 265 LEU B O 1
ATOM 5450 N N . TYR B 2 267 ? 21.727 24.974 13.592 1.00 6.78 266 TYR B N 1
ATOM 5451 C CA . TYR B 2 267 ? 22.206 26.012 14.498 1.00 9.20 266 TYR B CA 1
ATOM 5452 C C . TYR B 2 267 ? 23.251 26.866 13.820 1.00 9.80 266 TYR B C 1
ATOM 5453 O O . TYR B 2 267 ? 24.203 26.345 13.254 1.00 8.60 266 TYR B O 1
ATOM 5462 N N . ASP B 2 268 ? 23.069 28.178 13.925 1.00 11.86 267 ASP B N 1
ATOM 5463 C CA . ASP B 2 268 ? 23.935 29.186 13.320 1.00 13.78 267 ASP B CA 1
ATOM 5464 C C . ASP B 2 268 ? 24.969 29.561 14.366 1.00 14.94 267 ASP B C 1
ATOM 5465 O O . ASP B 2 268 ? 24.622 30.135 15.389 1.00 16.31 267 ASP B O 1
ATOM 5470 N N . LEU B 2 269 ? 26.231 29.226 14.115 1.00 14.73 268 LEU B N 1
ATOM 5471 C CA . LEU B 2 269 ? 27.280 29.409 15.124 1.00 16.10 268 LEU B CA 1
ATOM 5472 C C . LEU B 2 269 ? 27.760 30.850 15.234 1.00 19.40 268 LEU B C 1
ATOM 5473 O O . LEU B 2 269 ? 28.231 31.279 16.293 1.00 21.10 268 LEU B O 1
ATOM 5478 N N . ARG B 2 270 ? 27.639 31.598 14.142 1.00 20.24 269 ARG B N 1
ATOM 5479 C CA . ARG B 2 270 ? 28.127 32.975 14.099 1.00 23.16 269 ARG B CA 1
ATOM 5480 C C . ARG B 2 270 ? 27.173 33.961 14.765 1.00 25.60 269 ARG B C 1
ATOM 5481 O O . ARG B 2 270 ? 27.613 34.947 15.373 1.00 27.80 269 ARG B O 1
ATOM 5489 N N . ALA B 2 271 ? 25.873 33.705 14.626 1.00 24.55 270 ALA B N 1
ATOM 5490 C CA . ALA B 2 271 ? 24.826 34.477 15.299 1.00 26.91 270 ALA B CA 1
ATOM 5491 C C . ALA B 2 271 ? 24.432 33.803 16.614 1.00 26.99 270 ALA B C 1
ATOM 5492 O O . ALA B 2 271 ? 23.766 34.417 17.452 1.00 28.77 270 ALA B O 1
ATOM 5494 N N . ASP B 2 272 ? 24.837 32.538 16.772 1.00 24.40 271 ASP B N 1
ATOM 5495 C CA . ASP B 2 272 ? 24.668 31.783 18.017 1.00 24.68 271 ASP B CA 1
ATOM 5496 C C . ASP B 2 272 ? 23.185 31.545 18.320 1.00 24.51 271 ASP B C 1
ATOM 5497 O O . ASP B 2 272 ? 22.661 32.022 19.323 1.00 27.09 271 ASP B O 1
ATOM 5502 N N . ARG B 2 273 ? 22.510 30.799 17.440 1.00 22.01 272 ARG B N 1
ATOM 5503 C CA . ARG B 2 273 ? 21.048 30.667 17.489 1.00 21.81 272 ARG B CA 1
ATOM 5504 C C . ARG B 2 273 ? 20.606 29.441 16.696 1.00 18.03 272 ARG B C 1
ATOM 5505 O O . ARG B 2 273 ? 21.202 29.125 15.669 1.00 15.03 272 ARG B O 1
ATOM 5513 N N . GLU B 2 274 ? 19.551 28.770 17.165 1.00 17.26 273 GLU B N 1
ATOM 5514 C CA . GLU B 2 274 ? 18.838 27.794 16.342 1.00 14.83 273 GLU B CA 1
ATOM 5515 C C . GLU B 2 274 ? 18.153 28.584 15.236 1.00 15.35 273 GLU B C 1
ATOM 5516 O O . GLU B 2 274 ? 17.510 29.603 15.512 1.00 17.24 273 GLU B O 1
ATOM 5522 N N . VAL B 2 275 ? 18.286 28.131 13.994 1.00 12.94 274 VAL B N 1
ATOM 5523 C CA . VAL B 2 275 ? 17.706 28.857 12.862 1.00 14.11 274 VAL B CA 1
ATOM 5524 C C . VAL B 2 275 ? 16.723 28.056 12.010 1.00 13.33 274 VAL B C 1
ATOM 5525 O O . VAL B 2 275 ? 16.049 28.616 11.161 1.00 15.09 274 VAL B O 1
ATOM 5529 N N . ALA B 2 276 ? 16.633 26.754 12.235 1.00 11.37 275 ALA B N 1
ATOM 5530 C CA . ALA B 2 276 ? 15.688 25.930 11.473 1.00 10.57 275 ALA B CA 1
ATOM 5531 C C . ALA B 2 276 ? 15.340 24.685 12.264 1.00 9.77 275 ALA B C 1
ATOM 5532 O O . ALA B 2 276 ? 16.180 24.157 12.975 1.00 7.94 275 ALA B O 1
ATOM 5534 N N . ILE B 2 277 ? 14.089 24.247 12.151 1.00 10.54 276 ILE B N 1
ATOM 5535 C CA . ILE B 2 277 ? 13.625 22.974 12.703 1.00 9.37 276 ILE B CA 1
ATOM 5536 C C . ILE B 2 277 ? 12.982 22.234 11.539 1.00 8.72 276 ILE B C 1
ATOM 5537 O O . ILE B 2 277 ? 12.038 22.735 10.932 1.00 10.27 276 ILE B O 1
ATOM 5542 N N . TYR B 2 278 ? 13.516 21.064 11.211 1.00 6.43 277 TYR B N 1
ATOM 5543 C CA . TYR B 2 278 ? 13.000 20.265 10.113 1.00 6.43 277 TYR B CA 1
ATOM 5544 C C . TYR B 2 278 ? 12.152 19.163 10.716 1.00 6.89 277 TYR B C 1
ATOM 5545 O O . TYR B 2 278 ? 12.668 18.254 11.372 1.00 6.00 277 TYR B O 1
ATOM 5554 N N . SER B 2 279 ? 10.846 19.263 10.504 1.00 8.73 278 SER B N 1
ATOM 5555 C CA . SER B 2 279 ? 9.895 18.358 11.146 1.00 10.34 278 SER B CA 1
ATOM 5556 C C . SER B 2 279 ? 8.579 18.345 10.383 1.00 11.50 278 SER B C 1
ATOM 5557 O O . SER B 2 279 ? 8.275 19.277 9.642 1.00 12.32 278 SER B O 1
ATOM 5560 N N . LYS B 2 280 ? 7.813 17.275 10.578 1.00 12.46 279 LYS B N 1
ATOM 5561 C CA . LYS B 2 280 ? 6.457 17.133 10.025 1.00 14.96 279 LYS B CA 1
ATOM 5562 C C . LYS B 2 280 ? 5.619 16.365 11.037 1.00 15.35 279 LYS B C 1
ATOM 5563 O O . LYS B 2 280 ? 6.156 15.516 11.749 1.00 13.52 279 LYS B O 1
ATOM 5569 N N . GLU B 2 281 ? 4.313 16.641 11.093 1.00 17.99 280 GLU B N 1
ATOM 5570 C CA . GLU B 2 281 ? 3.410 15.916 11.999 1.00 19.68 280 GLU B CA 1
ATOM 5571 C C . GLU B 2 281 ? 3.414 14.401 11.733 1.00 18.07 280 GLU B C 1
ATOM 5572 O O . GLU B 2 281 ? 3.170 13.609 12.649 1.00 18.42 280 GLU B O 1
ATOM 5578 N N . SER B 2 282 ? 3.709 14.004 10.492 1.00 16.09 281 SER B N 1
ATOM 5579 C CA . SER B 2 282 ? 3.724 12.591 10.106 1.00 15.27 281 SER B CA 1
ATOM 5580 C C . SER B 2 282 ? 5.005 11.859 10.490 1.00 12.98 281 SER B C 1
ATOM 5581 O O . SER B 2 282 ? 5.098 10.650 10.300 1.00 12.56 281 SER B O 1
ATOM 5584 N N . ILE B 2 283 ? 5.988 12.609 10.993 1.00 11.09 282 ILE B N 1
ATOM 5585 C CA . ILE B 2 283 ? 7.302 12.097 11.343 1.00 9.28 282 ILE B CA 1
ATOM 5586 C C . ILE B 2 283 ? 7.404 12.172 12.857 1.00 9.58 282 ILE B C 1
ATOM 5587 O O . ILE B 2 283 ? 7.612 13.254 13.423 1.00 8.75 282 ILE B O 1
ATOM 5592 N N . ILE B 2 284 ? 7.194 11.028 13.504 1.00 9.33 283 ILE B N 1
ATOM 5593 C CA . ILE B 2 284 ? 7.083 10.994 14.973 1.00 10.49 283 ILE B CA 1
ATOM 5594 C C . ILE B 2 284 ? 8.139 10.106 15.616 1.00 9.34 283 ILE B C 1
ATOM 5595 O O . ILE B 2 284 ? 8.227 10.042 16.843 1.00 10.05 283 ILE B O 1
ATOM 5600 N N . PHE B 2 285 ? 8.928 9.412 14.791 1.00 7.52 284 PHE B N 1
ATOM 5601 C CA . PHE B 2 285 ? 10.001 8.562 15.310 1.00 7.72 284 PHE B CA 1
ATOM 5602 C C . PHE B 2 285 ? 11.352 9.256 15.220 1.00 6.42 284 PHE B C 1
ATOM 5603 O O . PHE B 2 285 ? 11.521 10.194 14.442 1.00 6.06 284 PHE B O 1
ATOM 5611 N N . GLY B 2 286 ? 12.301 8.813 16.041 1.00 6.45 285 GLY B N 1
ATOM 5612 C CA . GLY B 2 286 ? 13.588 9.491 16.170 1.00 4.98 285 GLY B CA 1
ATOM 5613 C C . GLY B 2 286 ? 14.462 9.492 14.937 1.00 3.72 285 GLY B C 1
ATOM 5614 O O . GLY B 2 286 ? 14.450 8.539 14.149 1.00 3.10 285 GLY B O 1
ATOM 5615 N N . ALA B 2 287 ? 15.227 10.570 14.778 1.00 2.54 286 ALA B N 1
ATOM 5616 C CA . ALA B 2 287 ? 16.248 10.678 13.743 1.00 1.65 286 ALA B CA 1
ATOM 5617 C C . ALA B 2 287 ? 17.531 10.176 14.377 1.00 2.00 286 ALA B C 1
ATOM 5618 O O . ALA B 2 287 ? 17.951 10.692 15.418 1.00 2.99 286 ALA B O 1
ATOM 5620 N N . SER B 2 288 ? 18.149 9.174 13.772 1.00 1.73 287 SER B N 1
ATOM 5621 C CA . SER B 2 288 ? 19.369 8.563 14.318 1.00 2.53 287 SER B CA 1
ATOM 5622 C C . SER B 2 288 ? 20.671 9.140 13.754 1.00 2.00 287 SER B C 1
ATOM 5623 O O . SER B 2 288 ? 21.745 8.963 14.339 1.00 1.94 287 SER B O 1
ATOM 5626 N N . SER B 2 289 ? 20.580 9.800 12.601 1.00 0.89 288 SER B N 1
ATOM 5627 C CA . SER B 2 289 ? 21.763 10.116 11.799 1.00 1.36 288 SER B CA 1
ATOM 5628 C C . SER B 2 289 ? 21.431 11.219 10.809 1.00 1.07 288 SER B C 1
ATOM 5629 O O . SER B 2 289 ? 20.343 11.193 10.222 1.00 1.47 288 SER B O 1
ATOM 5632 N N . VAL B 2 290 ? 22.324 12.204 10.659 1.00 -0.12 289 VAL B N 1
ATOM 5633 C CA . VAL B 2 290 ? 22.139 13.301 9.678 1.00 -0.48 289 VAL B CA 1
ATOM 5634 C C . VAL B 2 290 ? 23.424 13.576 8.915 1.00 -0.69 289 VAL B C 1
ATOM 5635 O O . VAL B 2 290 ? 24.515 13.400 9.456 1.00 -0.80 289 VAL B O 1
ATOM 5639 N N . ASP B 2 291 ? 23.312 13.994 7.658 1.00 -1.19 290 ASP B N 1
ATOM 5640 C CA . ASP B 2 291 ? 24.497 14.437 6.919 1.00 -1.28 290 ASP B CA 1
ATOM 5641 C C . ASP B 2 291 ? 24.062 15.378 5.802 1.00 -0.95 290 ASP B C 1
ATOM 5642 O O . ASP B 2 291 ? 22.913 15.311 5.354 1.00 -1.45 290 ASP B O 1
ATOM 5647 N N . PHE B 2 292 ? 24.981 16.249 5.384 1.00 -1.32 291 PHE B N 1
ATOM 5648 C CA . PHE B 2 292 ? 24.725 17.276 4.358 1.00 -0.28 291 PHE B CA 1
ATOM 5649 C C . PHE B 2 292 ? 25.198 16.831 2.983 1.00 0.37 291 PHE B C 1
ATOM 5650 O O . PHE B 2 292 ? 26.191 16.126 2.865 1.00 0.28 291 PHE B O 1
ATOM 5658 N N . SER B 2 293 ? 24.493 17.269 1.945 1.00 1.32 292 SER B N 1
ATOM 5659 C CA . SER B 2 293 ? 24.995 17.173 0.593 1.00 1.62 292 SER B CA 1
ATOM 5660 C C . SER B 2 293 ? 26.231 18.092 0.525 1.00 2.30 292 SER B C 1
ATOM 5661 O O . SER B 2 293 ? 26.456 18.924 1.412 1.00 2.16 292 SER B O 1
ATOM 5664 N N . LEU B 2 294 ? 27.047 17.926 -0.509 1.00 3.64 293 LEU B N 1
ATOM 5665 C CA . LEU B 2 294 ? 28.293 18.677 -0.615 1.00 4.54 293 LEU B CA 1
ATOM 5666 C C . LEU B 2 294 ? 28.119 20.205 -0.443 1.00 5.43 293 LEU B C 1
ATOM 5667 O O . LEU B 2 294 ? 28.950 20.854 0.206 1.00 5.53 293 LEU B O 1
ATOM 5672 N N . SER B 2 295 ? 27.068 20.778 -1.043 1.00 5.55 294 SER B N 1
ATOM 5673 C CA . SER B 2 295 ? 26.843 22.230 -0.985 1.00 6.45 294 SER B CA 1
ATOM 5674 C C . SER B 2 295 ? 26.151 22.673 0.303 1.00 5.61 294 SER B C 1
ATOM 5675 O O . SER B 2 295 ? 25.993 23.873 0.537 1.00 6.97 294 SER B O 1
ATOM 5678 N N . GLY B 2 296 ? 25.715 21.716 1.115 1.00 3.76 295 GLY B N 1
ATOM 5679 C CA . GLY B 2 296 ? 24.932 22.037 2.314 1.00 3.57 295 GLY B CA 1
ATOM 5680 C C . GLY B 2 296 ? 23.450 22.355 2.065 1.00 4.52 295 GLY B C 1
ATOM 5681 O O . GLY B 2 296 ? 22.721 22.656 3.009 1.00 3.61 295 GLY B O 1
ATOM 5682 N N . ARG B 2 297 ? 22.991 22.259 0.814 1.00 5.31 296 ARG B N 1
ATOM 5683 C CA . ARG B 2 297 ? 21.584 22.579 0.488 1.00 6.41 296 ARG B CA 1
ATOM 5684 C C . ARG B 2 297 ? 20.612 21.506 1.016 1.00 5.84 296 ARG B C 1
ATOM 5685 O O . ARG B 2 297 ? 19.472 21.804 1.377 1.00 6.84 296 ARG B O 1
ATOM 5693 N N . LEU B 2 298 ? 21.076 20.258 1.075 1.00 4.45 297 LEU B N 1
ATOM 5694 C CA . LEU B 2 298 ? 20.221 19.138 1.458 1.00 3.63 297 LEU B CA 1
ATOM 5695 C C . LEU B 2 298 ? 20.741 18.499 2.714 1.00 2.20 297 LEU B C 1
ATOM 5696 O O . LEU B 2 298 ? 21.948 18.364 2.879 1.00 1.79 297 LEU B O 1
ATOM 5701 N N . LEU B 2 299 ? 19.812 18.091 3.576 1.00 1.84 298 LEU B N 1
ATOM 5702 C CA . LEU B 2 299 ? 20.127 17.349 4.775 1.00 1.22 298 LEU B CA 1
ATOM 5703 C C . LEU B 2 299 ? 19.406 16.008 4.711 1.00 0.91 298 LEU B C 1
ATOM 5704 O O . LEU B 2 299 ? 18.173 15.968 4.617 1.00 1.66 298 LEU B O 1
ATOM 5709 N N . PHE B 2 300 ? 20.180 14.924 4.745 1.00 0.02 299 PHE B N 1
ATOM 5710 C CA . PHE B 2 300 ? 19.648 13.555 4.719 1.00 -0.02 299 PHE B CA 1
ATOM 5711 C C . PHE B 2 300 ? 19.591 13.035 6.147 1.00 -0.38 299 PHE B C 1
ATOM 5712 O O . PHE B 2 300 ? 20.569 13.172 6.899 1.00 -0.31 299 PHE B O 1
ATOM 5720 N N . ALA B 2 301 ? 18.475 12.422 6.542 1.00 -0.04 300 ALA B N 1
ATOM 5721 C CA . ALA B 2 301 ? 18.377 11.902 7.900 1.00 -1.02 300 ALA B CA 1
ATOM 5722 C C . ALA B 2 301 ? 17.726 10.522 7.905 1.00 -0.56 300 ALA B C 1
ATOM 5723 O O . ALA B 2 301 ? 16.772 10.287 7.177 1.00 -0.48 300 ALA B O 1
ATOM 5725 N N . GLY B 2 302 ? 18.257 9.619 8.727 1.00 -1.54 301 GLY B N 1
ATOM 5726 C CA . GLY B 2 302 ? 17.728 8.267 8.870 1.00 -1.18 301 GLY B CA 1
ATOM 5727 C C . GLY B 2 302 ? 16.916 8.205 10.149 1.00 0.05 301 GLY B C 1
ATOM 5728 O O . GLY B 2 302 ? 17.253 8.878 11.133 1.00 -0.20 301 GLY B O 1
ATOM 5729 N N . TYR B 2 303 ? 15.846 7.413 10.134 1.00 -0.13 302 TYR B N 1
ATOM 5730 C CA . TYR B 2 303 ? 14.880 7.425 11.238 1.00 1.30 302 TYR B CA 1
ATOM 5731 C C . TYR B 2 303 ? 14.594 6.039 11.754 1.00 2.01 302 TYR B C 1
ATOM 5732 O O . TYR B 2 303 ? 14.776 5.040 11.035 1.00 1.93 302 TYR B O 1
ATOM 5741 N N . ASN B 2 304 ? 14.102 5.988 12.995 1.00 3.89 303 ASN B N 1
ATOM 5742 C CA . ASN B 2 304 ? 13.770 4.740 13.667 1.00 4.70 303 ASN B CA 1
ATOM 5743 C C . ASN B 2 304 ? 12.555 4.014 13.089 1.00 6.03 303 ASN B C 1
ATOM 5744 O O . ASN B 2 304 ? 12.271 2.876 13.476 1.00 6.93 303 ASN B O 1
ATOM 5749 N N . ASP B 2 305 ? 11.838 4.673 12.182 1.00 5.77 304 ASP B N 1
ATOM 5750 C CA . ASP B 2 305 ? 10.718 4.028 11.488 1.00 7.15 304 ASP B CA 1
ATOM 5751 C C . ASP B 2 305 ? 11.131 3.502 10.120 1.00 6.48 304 ASP B C 1
ATOM 5752 O O . ASP B 2 305 ? 10.283 3.254 9.255 1.00 6.91 304 ASP B O 1
ATOM 5757 N N . TYR B 2 306 ? 12.436 3.325 9.950 1.00 4.55 305 TYR B N 1
ATOM 5758 C CA . TYR B 2 306 ? 13.024 2.614 8.805 1.00 4.26 305 TYR B CA 1
ATOM 5759 C C . TYR B 2 306 ? 13.123 3.470 7.558 1.00 3.78 305 TYR B C 1
ATOM 5760 O O . TYR B 2 306 ? 13.492 2.960 6.489 1.00 3.99 305 TYR B O 1
ATOM 5769 N N . THR B 2 307 ? 12.815 4.762 7.680 1.00 3.54 306 THR B N 1
ATOM 5770 C CA . THR B 2 307 ? 12.779 5.635 6.506 1.00 3.78 306 THR B CA 1
ATOM 5771 C C . THR B 2 307 ? 13.950 6.602 6.506 1.00 2.26 306 THR B C 1
ATOM 5772 O O . THR B 2 307 ? 14.662 6.745 7.507 1.00 1.00 306 THR B O 1
ATOM 5776 N N . ILE B 2 308 ? 14.166 7.226 5.353 1.00 1.77 307 ILE B N 1
ATOM 5777 C CA . ILE B 2 308 ? 15.079 8.343 5.247 1.00 0.96 307 ILE B CA 1
ATOM 5778 C C . ILE B 2 308 ? 14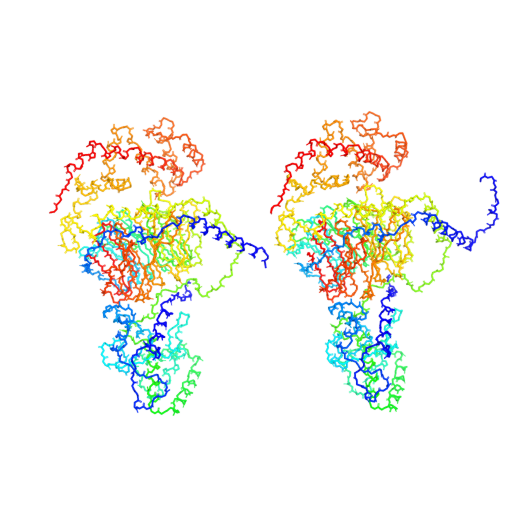.252 9.541 4.809 1.00 2.08 307 ILE B C 1
ATOM 5779 O O . ILE B 2 308 ? 13.470 9.437 3.883 1.00 2.88 307 ILE B O 1
ATOM 5784 N N . ASN B 2 309 ? 14.425 10.662 5.490 1.00 1.37 308 ASN B N 1
ATOM 5785 C CA . ASN B 2 309 ? 13.783 11.895 5.066 1.00 2.95 308 ASN B CA 1
ATOM 5786 C C . ASN B 2 309 ? 14.855 12.866 4.620 1.00 2.47 308 ASN B C 1
ATOM 5787 O O . ASN B 2 309 ? 15.912 12.970 5.258 1.00 2.00 308 ASN B O 1
ATOM 5792 N N . VAL B 2 310 ? 14.592 13.554 3.516 1.00 3.49 309 VAL B N 1
ATOM 5793 C CA . VAL B 2 310 ? 15.544 14.502 2.943 1.00 3.10 309 VAL B CA 1
ATOM 5794 C C . VAL B 2 310 ? 14.945 15.907 3.025 1.00 3.86 309 VAL B C 1
ATOM 5795 O O . VAL B 2 310 ? 13.808 16.136 2.589 1.00 5.19 309 VAL B O 1
ATOM 5799 N N . TRP B 2 311 ? 15.725 16.840 3.561 1.00 2.85 310 TRP B N 1
ATOM 5800 C CA . TRP B 2 311 ? 15.251 18.195 3.863 1.00 3.61 310 TRP B CA 1
ATOM 5801 C C . TRP B 2 311 ? 15.964 19.246 3.021 1.00 4.45 310 TRP B C 1
ATOM 5802 O O . TRP B 2 311 ? 17.162 19.134 2.748 1.00 3.50 310 TRP B O 1
ATOM 5813 N N . ASP B 2 312 ? 15.213 20.271 2.623 1.00 5.77 311 ASP B N 1
ATOM 5814 C CA . ASP B 2 312 ? 15.791 21.467 2.036 1.00 6.75 311 ASP B CA 1
ATOM 5815 C C . ASP B 2 312 ? 16.276 22.332 3.192 1.00 6.31 311 ASP B C 1
ATOM 5816 O O . ASP B 2 312 ? 15.466 22.958 3.872 1.00 7.02 311 ASP B O 1
ATOM 5821 N N . VAL B 2 313 ? 17.592 22.364 3.405 1.00 5.20 312 VAL B N 1
ATOM 5822 C CA . VAL B 2 313 ? 18.191 23.088 4.549 1.00 5.00 312 VAL B CA 1
ATOM 5823 C C . VAL B 2 313 ? 17.748 24.566 4.631 1.00 7.04 312 VAL B C 1
ATOM 5824 O O . VAL B 2 313 ? 17.488 25.104 5.727 1.00 7.49 312 VAL B O 1
ATOM 5828 N N . LEU B 2 314 ? 17.672 25.200 3.470 1.00 7.95 313 LEU B N 1
ATOM 5829 C CA . LEU B 2 314 ? 17.439 26.642 3.360 1.00 10.69 313 LEU B CA 1
ATOM 5830 C C . LEU B 2 314 ? 15.955 27.017 3.409 1.00 12.76 313 LEU B C 1
ATOM 5831 O O . LEU B 2 314 ? 15.577 28.016 4.016 1.00 13.83 313 LEU B O 1
ATOM 5836 N N . LYS B 2 315 ? 15.130 26.220 2.732 1.00 13.15 314 LYS B N 1
ATOM 5837 C CA . LYS B 2 315 ? 13.691 26.472 2.641 1.00 15.46 314 LYS B CA 1
ATOM 5838 C C . LYS B 2 315 ? 12.898 25.798 3.773 1.00 15.15 314 LYS B C 1
ATOM 5839 O O . LYS B 2 315 ? 11.791 26.244 4.104 1.00 16.50 314 LYS B O 1
ATOM 5845 N N . GLY B 2 316 ? 13.464 24.736 4.349 1.00 12.42 315 GLY B N 1
ATOM 5846 C CA . GLY B 2 316 ? 12.908 24.091 5.541 1.00 13.20 315 GLY B CA 1
ATOM 5847 C C . GLY B 2 316 ? 11.902 22.973 5.289 1.00 13.90 315 GLY B C 1
ATOM 5848 O O . GLY B 2 316 ? 11.443 22.314 6.237 1.00 13.90 315 GLY B O 1
ATOM 5849 N N . SER B 2 317 ? 11.555 22.761 4.018 1.00 14.30 316 SER B N 1
ATOM 5850 C CA . SER B 2 317 ? 10.540 21.774 3.638 1.00 14.63 316 SER B CA 1
ATOM 5851 C C . SER B 2 317 ? 11.154 20.409 3.374 1.00 12.79 316 SER B C 1
ATOM 5852 O O . SER B 2 317 ? 12.344 20.293 3.068 1.00 11.06 316 SER B O 1
ATOM 5855 N N . ARG B 2 318 ? 10.353 19.358 3.503 1.00 12.17 317 ARG B N 1
ATOM 5856 C CA . ARG B 2 318 ? 10.856 18.056 3.139 1.00 11.46 317 ARG B CA 1
ATOM 5857 C C . ARG B 2 318 ? 10.932 17.964 1.620 1.00 12.70 317 ARG B C 1
ATOM 5858 O O . ARG B 2 318 ? 10.040 18.447 0.902 1.00 14.50 317 ARG B O 1
ATOM 5866 N N . VAL B 2 319 ? 12.019 17.377 1.142 1.00 11.05 318 VAL B N 1
ATOM 5867 C CA . VAL B 2 319 ? 12.246 17.178 -0.287 1.00 12.97 318 VAL B CA 1
ATOM 5868 C C . VAL B 2 319 ? 11.729 15.798 -0.685 1.00 13.14 318 VAL B C 1
ATOM 5869 O O . VAL B 2 319 ? 11.121 15.643 -1.742 1.00 14.96 318 VAL B O 1
ATOM 5873 N N . SER B 2 320 ? 11.964 14.803 0.167 1.00 11.34 319 SER B N 1
ATOM 5874 C CA . SER B 2 320 ? 11.429 13.463 -0.080 1.00 12.46 319 SER B CA 1
ATOM 5875 C C . SER B 2 320 ? 11.533 12.513 1.105 1.00 10.28 319 SER B C 1
ATOM 5876 O O . SER B 2 320 ? 12.251 12.770 2.071 1.00 7.48 319 SER B O 1
ATOM 5879 N N . ILE B 2 321 ? 10.774 11.420 1.018 1.00 10.12 320 ILE B N 1
ATOM 5880 C CA . ILE B 2 321 ? 10.862 10.325 1.982 1.00 9.11 320 ILE B CA 1
ATOM 5881 C C . ILE B 2 321 ? 11.227 9.057 1.209 1.00 9.39 320 ILE B C 1
ATOM 5882 O O . ILE B 2 321 ? 10.652 8.774 0.152 1.00 9.99 320 ILE B O 1
ATOM 5887 N N . LEU B 2 322 ? 12.214 8.326 1.711 1.00 7.78 321 LEU B N 1
ATOM 5888 C CA . LEU B 2 322 ? 12.742 7.176 0.990 1.00 8.99 321 LEU B CA 1
ATOM 5889 C C . LEU B 2 322 ? 12.493 5.926 1.803 1.00 9.13 321 LEU B C 1
ATOM 5890 O O . LEU B 2 322 ? 12.873 5.865 2.982 1.00 7.50 321 LEU B O 1
ATOM 5895 N N . PHE B 2 323 ? 11.863 4.942 1.161 1.00 10.33 322 PHE B N 1
ATOM 5896 C CA . PHE B 2 323 ? 11.540 3.666 1.796 1.00 11.32 322 PHE B CA 1
ATOM 5897 C C . PHE B 2 323 ? 12.454 2.581 1.229 1.00 11.99 322 PHE B C 1
ATOM 5898 O O . PHE B 2 323 ? 12.971 2.707 0.111 1.00 12.58 322 PHE B O 1
ATOM 5906 N N . GLY B 2 324 ? 12.635 1.506 1.985 1.00 11.90 323 GLY B N 1
ATOM 5907 C CA . GLY B 2 324 ? 13.458 0.398 1.505 1.00 11.93 323 GLY B CA 1
ATOM 5908 C C . GLY B 2 324 ? 13.995 -0.470 2.622 1.00 10.87 323 GLY B C 1
ATOM 5909 O O . GLY B 2 324 ? 13.845 -1.690 2.594 1.00 11.93 323 GLY B O 1
ATOM 5910 N N . HIS B 2 325 ? 14.620 0.148 3.613 1.00 8.51 324 HIS B N 1
ATOM 5911 C CA . HIS B 2 325 ? 15.134 -0.622 4.746 1.00 8.13 324 HIS B CA 1
ATOM 5912 C C . HIS B 2 325 ? 13.991 -1.295 5.492 1.00 9.24 324 HIS B C 1
ATOM 5913 O O . HIS B 2 325 ? 12.871 -0.807 5.464 1.00 9.82 324 HIS B O 1
ATOM 5920 N N . GLU B 2 326 ? 14.273 -2.423 6.132 1.00 10.39 325 GLU B N 1
ATOM 5921 C CA . GLU B 2 326 ? 13.238 -3.237 6.796 1.00 12.44 325 GLU B CA 1
ATOM 5922 C C . GLU B 2 326 ? 13.357 -3.185 8.328 1.00 10.84 325 GLU B C 1
ATOM 5923 O O . GLU B 2 326 ? 12.687 -3.929 9.049 1.00 10.24 325 GLU B O 1
ATOM 5929 N N . ASN B 2 327 ? 14.217 -2.287 8.809 1.00 7.65 326 ASN B N 1
ATOM 5930 C CA . ASN B 2 327 ? 14.338 -1.999 10.241 1.00 7.52 326 ASN B CA 1
ATOM 5931 C C . ASN B 2 327 ? 15.000 -0.620 10.365 1.00 5.22 326 ASN B C 1
ATOM 5932 O O . ASN B 2 327 ? 15.266 0.018 9.345 1.00 3.83 326 ASN B O 1
ATOM 5937 N N . ARG B 2 328 ? 15.257 -0.147 11.586 1.00 5.12 327 ARG B N 1
ATOM 5938 C CA . ARG B 2 328 ? 15.774 1.212 11.799 1.00 3.89 327 ARG B CA 1
ATOM 5939 C C . ARG B 2 328 ? 16.923 1.563 10.866 1.00 3.26 327 ARG B C 1
ATOM 5940 O O . ARG B 2 328 ? 17.795 0.728 10.632 1.00 3.59 327 ARG B O 1
ATOM 5948 N N . VAL B 2 329 ? 16.930 2.794 10.360 1.00 1.76 328 VAL B N 1
ATOM 5949 C CA . VAL B 2 329 ? 18.125 3.353 9.737 1.00 1.96 328 VAL B CA 1
ATOM 5950 C C . VAL B 2 329 ? 18.981 3.923 10.879 1.00 1.50 328 VAL B C 1
ATOM 5951 O O . VAL B 2 329 ? 18.557 4.847 11.579 1.00 2.50 328 VAL B O 1
ATOM 5955 N N . SER B 2 330 ? 20.164 3.344 11.096 1.00 1.73 329 SER B N 1
ATOM 5956 C CA . SER B 2 330 ? 20.991 3.673 12.266 1.00 2.26 329 SER B CA 1
ATOM 5957 C C . SER B 2 330 ? 22.153 4.618 11.974 1.00 1.52 329 SER B C 1
ATOM 5958 O O . SER B 2 330 ? 22.734 5.217 12.895 1.00 2.01 329 SER B O 1
ATOM 5961 N N . THR B 2 331 ? 22.513 4.737 10.703 1.00 0.86 330 THR B N 1
ATOM 5962 C CA . THR B 2 331 ? 23.702 5.471 10.299 1.00 0.38 330 THR B CA 1
ATOM 5963 C C . THR B 2 331 ? 23.513 5.953 8.871 1.00 -0.19 330 THR B C 1
ATOM 5964 O O . THR B 2 331 ? 22.881 5.271 8.058 1.00 -0.29 330 THR B O 1
ATOM 5968 N N . LEU B 2 332 ? 24.021 7.147 8.574 1.00 -0.58 331 LEU B N 1
ATOM 5969 C CA . LEU B 2 332 ? 23.852 7.739 7.242 1.00 -1.15 331 LEU B CA 1
ATOM 5970 C C . LEU B 2 332 ? 24.981 8.745 6.982 1.00 -1.37 331 LEU B C 1
ATOM 5971 O O . LEU B 2 332 ? 25.141 9.709 7.735 1.00 -1.86 331 LEU B O 1
ATOM 5976 N N . ARG B 2 333 ? 25.777 8.494 5.945 1.00 -1.64 332 ARG B N 1
ATOM 5977 C CA . ARG B 2 333 ? 26.795 9.448 5.503 1.00 -1.47 332 ARG B CA 1
ATOM 5978 C C . ARG B 2 333 ? 26.732 9.690 4.009 1.00 -1.01 332 ARG B C 1
ATOM 5979 O O . ARG B 2 333 ? 26.574 8.753 3.218 1.00 -0.22 332 ARG B O 1
ATOM 5987 N N . VAL B 2 334 ? 26.907 10.955 3.634 1.00 -1.14 333 VAL B N 1
ATOM 5988 C CA . VAL B 2 334 ? 27.032 11.352 2.240 1.00 -0.50 333 VAL B CA 1
ATOM 5989 C C . VAL B 2 334 ? 28.478 11.065 1.801 1.00 1.03 333 VAL B C 1
ATOM 5990 O O . VAL B 2 334 ? 29.418 11.208 2.606 1.00 0.60 333 VAL B O 1
ATOM 5994 N N . SER B 2 335 ? 28.670 10.630 0.553 1.00 2.38 334 SER B N 1
ATOM 5995 C CA . SER B 2 335 ? 30.010 10.217 0.112 1.00 4.21 334 SER B CA 1
ATOM 5996 C C . SER B 2 335 ? 30.933 11.435 0.015 1.00 4.97 334 SER B C 1
ATOM 5997 O O . SER B 2 335 ? 30.445 12.561 -0.093 1.00 4.75 334 SER B O 1
ATOM 6000 N N . PRO B 2 336 ? 32.267 11.220 0.096 1.00 6.21 335 PRO B N 1
ATOM 6001 C CA . PRO B 2 336 ? 33.243 12.309 0.102 1.00 6.76 335 PRO B CA 1
ATOM 6002 C C . PRO B 2 336 ? 33.191 13.235 -1.106 1.00 8.24 335 PRO B C 1
ATOM 6003 O O . PRO B 2 336 ? 33.623 14.386 -0.996 1.00 9.53 335 PRO B O 1
ATOM 6007 N N . ASP B 2 337 ? 32.714 12.750 -2.254 1.00 8.73 336 ASP B N 1
ATOM 6008 C CA . ASP B 2 337 ? 32.650 13.622 -3.427 1.00 10.27 336 ASP B CA 1
ATOM 6009 C C . ASP B 2 337 ? 31.215 14.034 -3.736 1.00 9.41 336 ASP B C 1
ATOM 6010 O O . ASP B 2 337 ? 30.947 14.627 -4.767 1.00 10.28 336 ASP B O 1
ATOM 6015 N N . GLY B 2 338 ? 30.310 13.704 -2.822 1.00 7.56 337 GLY B N 1
ATOM 6016 C CA . GLY B 2 338 ? 28.935 14.197 -2.882 1.00 6.50 337 GLY B CA 1
ATOM 6017 C C . GLY B 2 338 ? 28.064 13.597 -3.971 1.00 7.54 337 GLY B C 1
ATOM 6018 O O . GLY B 2 338 ? 27.056 14.186 -4.338 1.00 7.85 337 GLY B O 1
ATOM 6019 N N . THR B 2 339 ? 28.447 12.429 -4.488 1.00 7.96 338 THR B N 1
ATOM 6020 C CA . THR B 2 339 ? 27.720 11.772 -5.580 1.00 9.70 338 THR B CA 1
ATOM 6021 C C . THR B 2 339 ? 26.648 10.774 -5.068 1.00 8.83 338 THR B C 1
ATOM 6022 O O . THR B 2 339 ? 25.748 10.356 -5.819 1.00 10.09 338 THR B O 1
ATOM 6026 N N . ALA B 2 340 ? 26.743 10.399 -3.799 1.00 6.50 339 ALA B N 1
ATOM 6027 C CA . ALA B 2 340 ? 25.892 9.349 -3.244 1.00 5.69 339 ALA B CA 1
ATOM 6028 C C . ALA B 2 340 ? 25.796 9.486 -1.739 1.00 4.08 339 ALA B C 1
ATOM 6029 O O . ALA B 2 340 ? 26.522 10.279 -1.137 1.00 3.96 339 ALA B O 1
ATOM 6031 N N . PHE B 2 341 ? 24.921 8.700 -1.116 1.00 3.01 340 PHE B N 1
ATOM 6032 C CA . PHE B 2 341 ? 24.968 8.542 0.330 1.00 1.75 340 PHE B CA 1
ATOM 6033 C C . PHE B 2 341 ? 24.733 7.098 0.699 1.00 1.97 340 PHE B C 1
ATOM 6034 O O . PHE B 2 341 ? 24.179 6.333 -0.088 1.00 3.75 340 PHE B O 1
ATOM 6042 N N . CYS B 2 342 ? 25.209 6.719 1.875 1.00 1.41 341 CYS B N 1
ATOM 6043 C CA . CYS B 2 342 ? 25.080 5.363 2.345 1.00 2.30 341 CYS B CA 1
ATOM 6044 C C . CYS B 2 342 ? 24.237 5.381 3.603 1.00 1.39 341 CYS B C 1
ATOM 6045 O O . CYS B 2 342 ? 24.465 6.211 4.499 1.00 0.77 341 CYS B O 1
ATOM 6048 N N . SER B 2 343 ? 23.282 4.457 3.671 1.00 1.78 342 SER B N 1
ATOM 6049 C CA . SER B 2 343 ? 22.504 4.237 4.891 1.00 1.35 342 SER B CA 1
ATOM 6050 C C . SER B 2 343 ? 22.810 2.853 5.430 1.00 2.23 342 SER B C 1
ATOM 6051 O O . SER B 2 343 ? 22.912 1.903 4.665 1.00 4.18 342 SER B O 1
ATOM 6054 N N . GLY B 2 344 ? 22.940 2.740 6.745 1.00 2.03 343 GLY B N 1
ATOM 6055 C CA . GLY B 2 344 ? 23.069 1.434 7.391 1.00 2.56 343 GLY B CA 1
ATOM 6056 C C . GLY B 2 344 ? 21.847 1.214 8.266 1.00 2.60 343 GLY B C 1
ATOM 6057 O O . GLY B 2 344 ? 21.241 2.172 8.753 1.00 1.88 343 GLY B O 1
ATOM 6058 N N . SER B 2 345 ? 21.507 -0.048 8.481 1.00 3.04 344 SER B N 1
ATOM 6059 C CA . SER B 2 345 ? 20.249 -0.403 9.112 1.00 3.20 344 SER B CA 1
ATOM 6060 C C . SER B 2 345 ? 20.344 -1.605 10.042 1.00 4.40 344 SER B C 1
ATOM 6061 O O . SER B 2 345 ? 21.171 -2.520 9.856 1.00 4.38 344 SER B O 1
ATOM 6064 N N . TRP B 2 346 ? 19.450 -1.611 11.027 1.00 4.13 345 TRP B N 1
ATOM 6065 C CA . TRP B 2 346 ? 19.234 -2.768 11.871 1.00 5.71 345 TRP B CA 1
ATOM 6066 C C . TRP B 2 346 ? 18.707 -3.974 11.074 1.00 7.46 345 TRP B C 1
ATOM 6067 O O . TRP B 2 346 ? 18.596 -5.067 11.614 1.00 9.54 345 TRP B O 1
ATOM 6078 N N . ASP B 2 347 ? 18.388 -3.777 9.795 1.00 6.90 346 ASP B N 1
ATOM 6079 C CA . ASP B 2 347 ? 18.042 -4.904 8.935 1.00 8.74 346 ASP B CA 1
ATOM 6080 C C . ASP B 2 347 ? 19.259 -5.737 8.458 1.00 9.38 346 ASP B C 1
ATOM 6081 O O . ASP B 2 347 ? 19.105 -6.670 7.663 1.00 10.65 346 ASP B O 1
ATOM 6086 N N . HIS B 2 348 ? 20.445 -5.409 8.975 1.00 8.83 347 HIS B N 1
ATOM 6087 C CA . HIS B 2 348 ? 21.727 -6.107 8.678 1.00 9.88 347 HIS B CA 1
ATOM 6088 C C . HIS B 2 348 ? 22.379 -5.643 7.376 1.00 9.39 347 HIS B C 1
ATOM 6089 O O . HIS B 2 348 ? 23.404 -6.181 6.973 1.00 11.11 347 HIS B O 1
ATOM 6096 N N . THR B 2 349 ? 21.788 -4.663 6.704 1.00 8.82 348 THR B N 1
ATOM 6097 C CA . THR B 2 349 ? 22.318 -4.225 5.416 1.00 9.13 348 THR B CA 1
ATOM 6098 C C . THR B 2 349 ? 22.744 -2.766 5.396 1.00 7.13 348 THR B C 1
ATOM 6099 O O . THR B 2 349 ? 22.389 -1.973 6.272 1.00 5.58 348 THR B O 1
ATOM 6103 N N . LEU B 2 350 ? 23.525 -2.428 4.381 1.00 7.28 349 LEU B N 1
ATOM 6104 C CA . LEU B 2 350 ? 23.688 -1.038 3.999 1.00 6.43 349 LEU B CA 1
ATOM 6105 C C . LEU B 2 350 ? 23.239 -0.855 2.556 1.00 7.16 349 LEU B C 1
ATOM 6106 O O . LEU B 2 350 ? 23.271 -1.794 1.752 1.00 8.91 349 LEU B O 1
ATOM 6111 N N . ARG B 2 351 ? 22.825 0.365 2.236 1.00 6.60 350 ARG B N 1
ATOM 6112 C CA . ARG B 2 351 ? 22.454 0.725 0.877 1.00 7.28 350 ARG B CA 1
ATOM 6113 C C . ARG B 2 351 ? 23.210 1.975 0.460 1.00 6.44 350 ARG B C 1
ATOM 6114 O O . ARG B 2 351 ? 23.383 2.883 1.263 1.00 6.16 350 ARG B O 1
ATOM 6122 N N . VAL B 2 352 ? 23.657 2.005 -0.791 1.00 7.34 351 VAL B N 1
ATOM 6123 C CA . VAL B 2 352 ? 24.174 3.222 -1.410 1.00 6.55 351 VAL B CA 1
ATOM 6124 C C . VAL B 2 352 ? 23.127 3.751 -2.392 1.00 7.46 351 VAL B C 1
ATOM 6125 O O . VAL B 2 352 ? 22.657 3.016 -3.277 1.00 8.39 351 VAL B O 1
ATOM 6129 N N . TRP B 2 353 ? 22.766 5.018 -2.205 1.00 6.56 352 TRP B N 1
ATOM 6130 C CA . TRP B 2 353 ? 21.750 5.694 -2.997 1.00 8.00 352 TRP B CA 1
ATOM 6131 C C . TRP B 2 353 ? 22.355 6.804 -3.832 1.00 9.02 352 TRP B C 1
ATOM 6132 O O . TRP B 2 353 ? 23.286 7.482 -3.386 1.00 8.06 352 TRP B O 1
ATOM 6143 N N . ALA B 2 354 ? 21.804 7.003 -5.026 1.00 10.92 353 ALA B N 1
ATOM 6144 C CA . ALA B 2 354 ? 22.165 8.123 -5.887 1.00 12.47 353 ALA B CA 1
ATOM 6145 C C . ALA B 2 354 ? 21.027 8.390 -6.862 1.00 15.12 353 ALA B C 1
ATOM 6146 O O . ALA B 2 354 ? 20.912 9.498 -7.391 1.00 15.81 353 ALA B O 1
ATOM 6149 N N . GLY C 1 9 ? 30.224 25.462 99.652 1.00 68.35 7 GLY C N 1
ATOM 6150 C CA . GLY C 1 9 ? 29.032 25.207 98.793 1.00 61.70 7 GLY C CA 1
ATOM 6151 C C . GLY C 1 9 ? 28.022 26.341 98.842 1.00 55.32 7 GLY C C 1
ATOM 6152 O O . GLY C 1 9 ? 28.344 27.455 99.263 1.00 55.27 7 GLY C O 1
ATOM 6153 N N . GLN C 1 10 ? 26.796 26.048 98.412 1.00 50.97 8 GLN C N 1
ATOM 6154 C CA . GLN C 1 10 ? 25.719 27.035 98.337 1.00 44.84 8 GLN C CA 1
ATOM 6155 C C . GLN C 1 10 ? 24.476 26.497 99.053 1.00 45.91 8 GLN C C 1
ATOM 6156 O O . GLN C 1 10 ? 24.136 25.321 98.906 1.00 48.57 8 GLN C O 1
ATOM 6162 N N . GLN C 1 11 ? 23.798 27.359 99.811 1.00 44.61 9 GLN C N 1
ATOM 6163 C CA . GLN C 1 11 ? 22.764 26.920 100.761 1.00 47.61 9 GLN C CA 1
ATOM 6164 C C . GLN C 1 11 ? 21.350 27.439 100.506 1.00 42.93 9 GLN C C 1
ATOM 6165 O O . GLN C 1 11 ? 20.366 26.769 100.859 1.00 45.14 9 GLN C O 1
ATOM 6171 N N . TYR C 1 12 ? 21.252 28.624 99.907 1.00 36.88 10 TYR C N 1
ATOM 6172 C CA . TYR C 1 12 ? 20.018 29.395 99.946 1.00 33.62 10 TYR C CA 1
ATOM 6173 C C . TYR C 1 12 ? 19.341 29.550 98.590 1.00 28.38 10 TYR C C 1
ATOM 6174 O O . TYR C 1 12 ? 20.001 29.716 97.563 1.00 24.88 10 TYR C O 1
ATOM 6183 N N . ARG C 1 13 ? 18.015 29.497 98.601 1.00 28.05 11 ARG C N 1
ATOM 6184 C CA . ARG C 1 13 ? 17.230 29.715 97.391 1.00 24.48 11 ARG C CA 1
ATOM 6185 C C . ARG C 1 13 ? 17.367 31.169 96.946 1.00 21.06 11 ARG C C 1
ATOM 6186 O O . ARG C 1 13 ? 17.369 32.075 97.779 1.00 21.99 11 ARG C O 1
ATOM 6194 N N . PRO C 1 14 ? 17.500 31.405 95.634 1.00 18.38 12 PRO C N 1
ATOM 6195 C CA . PRO C 1 14 ? 17.666 32.781 95.167 1.00 16.50 12 PRO C CA 1
ATOM 6196 C C . PRO C 1 14 ? 16.359 33.570 95.286 1.00 16.49 12 PRO C C 1
ATOM 6197 O O . PRO C 1 14 ? 15.298 32.974 95.511 1.00 17.60 12 PRO C O 1
ATOM 6201 N N . ARG C 1 15 ? 16.432 34.890 95.137 1.00 15.86 13 ARG C N 1
ATOM 6202 C CA . ARG C 1 15 ? 15.221 35.722 95.020 1.00 16.45 13 ARG C CA 1
ATOM 6203 C C . ARG C 1 15 ? 14.379 35.292 93.827 1.00 15.62 13 ARG C C 1
ATOM 6204 O O . ARG C 1 15 ? 14.918 34.849 92.818 1.00 15.01 13 ARG C O 1
ATOM 6212 N N . MET C 1 16 ? 13.059 35.433 93.953 1.00 17.01 14 MET C N 1
ATOM 6213 C CA . MET C 1 16 ? 12.111 35.065 92.903 1.00 17.55 14 MET C CA 1
ATOM 6214 C C . MET C 1 16 ? 11.049 36.152 92.785 1.00 19.09 14 MET C C 1
ATOM 6215 O O . MET C 1 16 ? 9.901 35.973 93.223 1.00 21.00 14 MET C O 1
ATOM 6220 N N . ALA C 1 17 ? 11.441 37.276 92.190 1.00 18.38 15 ALA C N 1
ATOM 6221 C CA . ALA C 1 17 ? 10.587 38.460 92.079 1.00 21.00 15 ALA C CA 1
ATOM 6222 C C . ALA C 1 17 ? 9.335 38.208 91.240 1.00 23.21 15 ALA C C 1
ATOM 6223 O O . ALA C 1 17 ? 8.336 38.919 91.369 1.00 26.26 15 ALA C O 1
ATOM 6225 N N . PHE C 1 18 ? 9.395 37.207 90.368 1.00 27.87 16 PHE C N 1
ATOM 6226 C CA . PHE C 1 18 ? 8.309 36.949 89.427 1.00 26.03 16 PHE C CA 1
ATOM 6227 C C . PHE C 1 18 ? 7.026 36.491 90.121 1.00 26.46 16 PHE C C 1
ATOM 6228 O O . PHE C 1 18 ? 5.931 36.661 89.572 1.00 26.02 16 PHE C O 1
ATOM 6236 N N . LEU C 1 19 ? 7.170 35.906 91.311 1.00 27.49 17 LEU C N 1
ATOM 6237 C CA . LEU C 1 19 ? 6.027 35.321 92.032 1.00 28.09 17 LEU C CA 1
ATOM 6238 C C . LEU C 1 19 ? 4.938 36.350 92.384 1.00 30.54 17 LEU C C 1
ATOM 6239 O O . LEU C 1 19 ? 3.762 36.099 92.136 1.00 30.41 17 LEU C O 1
ATOM 6244 N N . GLN C 1 20 ? 5.337 37.494 92.936 1.00 33.11 18 GLN C N 1
ATOM 6245 C CA A GLN C 1 20 ? 4.399 38.569 93.267 0.50 36.49 18 GLN C CA 1
ATOM 6246 C CA B GLN C 1 20 ? 4.411 38.591 93.260 0.50 36.47 18 GLN C CA 1
ATOM 6247 C C . GLN C 1 20 ? 3.693 39.077 92.004 1.00 35.53 18 GLN C C 1
ATOM 6248 O O . GLN C 1 20 ? 2.496 39.375 92.027 1.00 37.36 18 GLN C O 1
ATOM 6259 N N . LYS C 1 21 ? 4.443 39.154 90.908 1.00 32.79 19 LYS C N 1
ATOM 6260 C CA . LYS C 1 21 ? 3.938 39.679 89.643 1.00 32.92 19 LYS C CA 1
ATOM 6261 C C . LYS C 1 21 ? 2.887 38.763 89.013 1.00 31.86 19 LYS C C 1
ATOM 6262 O O . LYS C 1 21 ? 1.844 39.244 88.549 1.00 33.45 19 LYS C O 1
ATOM 6268 N N . ILE C 1 22 ? 3.152 37.458 89.007 1.00 29.59 20 ILE C N 1
ATOM 6269 C CA . ILE C 1 22 ? 2.147 36.487 88.555 1.00 30.04 20 ILE C CA 1
ATOM 6270 C C . ILE C 1 22 ? 0.935 36.537 89.476 1.00 32.78 20 ILE C C 1
ATOM 6271 O O . ILE C 1 22 ? -0.201 36.567 89.005 1.00 34.87 20 ILE C O 1
ATOM 6276 N N . GLU C 1 23 ? 1.188 36.530 90.786 1.00 34.33 21 GLU C N 1
ATOM 6277 C CA . GLU C 1 23 ? 0.131 36.585 91.785 1.00 38.38 21 GLU C CA 1
ATOM 6278 C C . GLU C 1 23 ? -0.776 37.789 91.569 1.00 41.68 21 GLU C C 1
ATOM 6279 O O . GLU C 1 23 ? -2.005 37.660 91.646 1.00 43.63 21 GLU C O 1
ATOM 6285 N N . ALA C 1 24 ? -0.176 38.948 91.284 1.00 42.26 22 ALA C N 1
ATOM 6286 C CA . ALA C 1 24 ? -0.939 40.167 91.005 1.00 46.29 22 ALA C CA 1
ATOM 6287 C C . ALA C 1 24 ? -1.838 39.974 89.782 1.00 46.39 22 ALA C C 1
ATOM 6288 O O . ALA C 1 24 ? -3.019 40.339 89.804 1.00 50.51 22 ALA C O 1
ATOM 6290 N N . LEU C 1 25 ? -1.286 39.364 88.736 1.00 42.08 23 LEU C N 1
ATOM 6291 C CA . LEU C 1 25 ? -2.020 39.129 87.497 1.00 42.55 23 LEU C CA 1
ATOM 6292 C C . LEU C 1 25 ? -3.188 38.139 87.681 1.00 43.25 23 LEU C C 1
ATOM 6293 O O . LEU C 1 25 ? -4.293 38.376 87.201 1.00 46.00 23 LEU C O 1
ATOM 6298 N N . VAL C 1 26 ? -2.929 37.041 88.384 1.00 41.18 24 VAL C N 1
ATOM 6299 C CA . VAL C 1 26 ? -3.942 36.027 88.679 1.00 42.49 24 VAL C CA 1
ATOM 6300 C C . VAL C 1 26 ? -5.103 36.607 89.494 1.00 48.41 24 VAL C C 1
ATOM 6301 O O . VAL C 1 26 ? -6.277 36.337 89.199 1.00 51.04 24 VAL C O 1
ATOM 6305 N N . LYS C 1 27 ? -4.778 37.424 90.495 1.00 51.11 25 LYS C N 1
ATOM 6306 C CA . LYS C 1 27 ? -5.797 38.101 91.301 1.00 58.06 25 LYS C CA 1
ATOM 6307 C C . LYS C 1 27 ? -6.707 39.007 90.455 1.00 62.24 25 LYS C C 1
ATOM 6308 O O . LYS C 1 27 ? -7.913 39.083 90.711 1.00 66.94 25 LYS C O 1
ATOM 6314 N N . ASP C 1 28 ? -6.132 39.654 89.438 1.00 60.82 26 ASP C N 1
ATOM 6315 C CA . ASP C 1 28 ? -6.902 40.433 88.457 1.00 65.18 26 ASP C CA 1
ATOM 6316 C C . ASP C 1 28 ? -7.771 39.556 87.553 1.00 64.91 26 ASP C C 1
ATOM 6317 O O . ASP C 1 28 ? -8.871 39.951 87.167 1.00 69.40 26 ASP C O 1
ATOM 6322 N N . MET C 1 29 ? -7.266 38.372 87.215 1.00 59.81 27 MET C N 1
ATOM 6323 C CA . MET C 1 29 ? -8.015 37.403 86.407 1.00 60.42 27 MET C CA 1
ATOM 6324 C C . MET C 1 29 ? -9.213 36.816 87.160 1.00 63.42 27 MET C C 1
ATOM 6325 O O . MET C 1 29 ? -10.178 36.350 86.542 1.00 65.39 27 MET C O 1
ATOM 6330 N N . GLN C 1 30 ? -9.120 36.824 88.489 1.00 64.43 28 GLN C N 1
ATOM 6331 C CA . GLN C 1 30 ? -10.127 36.245 89.375 1.00 68.25 28 GLN C CA 1
ATOM 6332 C C . GLN C 1 30 ? -11.195 37.248 89.775 1.00 75.82 28 GLN C C 1
ATOM 6333 O O . GLN C 1 30 ? -12.210 36.878 90.380 1.00 80.20 28 GLN C O 1
ATOM 6339 N N . ASN C 1 31 ? -10.957 38.515 89.447 1.00 77.95 29 ASN C N 1
ATOM 6340 C CA . ASN C 1 31 ? -11.891 39.585 89.751 1.00 85.92 29 ASN C CA 1
ATOM 6341 C C . ASN C 1 31 ? -13.278 39.283 89.178 1.00 90.74 29 ASN C C 1
ATOM 6342 O O . ASN C 1 31 ? -13.399 38.978 87.992 1.00 88.84 29 ASN C O 1
ATOM 6347 N N . PRO C 1 32 ? -14.323 39.354 90.029 1.00 97.28 30 PRO C N 1
ATOM 6348 C CA . PRO C 1 32 ? -15.688 39.006 89.634 1.00 102.72 30 PRO C CA 1
ATOM 6349 C C . PRO C 1 32 ? -16.226 39.841 88.468 1.00 107.44 30 PRO C C 1
ATOM 6350 O O . PRO C 1 32 ? -16.999 39.312 87.646 1.00 109.29 30 PRO C O 1
ATOM 6354 N N . GLU C 1 33 ? -15.813 41.121 88.398 1.00 109.64 31 GLU C N 1
ATOM 6355 C CA . GLU C 1 33 ? -16.345 42.049 87.394 1.00 115.55 31 GLU C CA 1
ATOM 6356 C C . GLU C 1 33 ? -15.488 42.205 86.131 1.00 110.04 31 GLU C C 1
ATOM 6357 O O . GLU C 1 33 ? -16.034 42.360 85.035 1.00 113.56 31 GLU C O 1
ATOM 6363 N N . THR C 1 34 ? -14.159 42.167 86.279 1.00 102.16 32 THR C N 1
ATOM 6364 C CA . THR C 1 34 ? -13.255 42.383 85.142 1.00 97.31 32 THR C CA 1
ATOM 6365 C C . THR C 1 34 ? -12.352 41.176 84.848 1.00 87.96 32 THR C C 1
ATOM 6366 O O . THR C 1 34 ? -11.524 41.207 83.922 1.00 83.72 32 THR C O 1
ATOM 6370 N N . GLY C 1 35 ? -12.514 40.115 85.637 1.00 84.56 33 GLY C N 1
ATOM 6371 C CA . GLY C 1 35 ? -11.726 38.901 85.441 1.00 76.26 33 GLY C CA 1
ATOM 6372 C C . GLY C 1 35 ? -12.184 38.118 84.220 1.00 75.48 33 GLY C C 1
ATOM 6373 O O . GLY C 1 35 ? -12.974 38.619 83.399 1.00 80.56 33 GLY C O 1
ATOM 6374 N N . VAL C 1 36 ? -11.675 36.881 84.109 1.00 69.58 34 VAL C N 1
ATOM 6375 C CA . VAL C 1 36 ? -12.001 36.007 82.990 1.00 68.67 34 VAL C CA 1
ATOM 6376 C C . VAL C 1 36 ? -13.463 35.565 83.070 1.00 74.73 34 VAL C C 1
ATOM 6377 O O . VAL C 1 36 ? -13.972 35.268 84.156 1.00 75.57 34 VAL C O 1
ATOM 6381 N N . ARG C 1 37 ? -14.132 35.566 81.917 1.00 78.85 35 ARG C N 1
ATOM 6382 C CA . ARG C 1 37 ? -15.460 34.984 81.785 1.00 85.21 35 ARG C CA 1
ATOM 6383 C C . ARG C 1 37 ? -15.425 33.548 82.315 1.00 81.61 35 ARG C C 1
ATOM 6384 O O . ARG C 1 37 ? -14.559 32.751 81.935 1.00 75.82 35 ARG C O 1
ATOM 6392 N N . MET C 1 38 ? -16.346 33.236 83.221 1.00 86.16 36 MET C N 1
ATOM 6393 C CA . MET C 1 38 ? -16.440 31.888 83.769 1.00 84.45 36 MET C CA 1
ATOM 6394 C C . MET C 1 38 ? -17.369 31.049 82.893 1.00 87.59 36 MET C C 1
ATOM 6395 O O . MET C 1 38 ? -18.288 31.582 82.273 1.00 93.79 36 MET C O 1
ATOM 6400 N N . HIS C 1 39 ? -17.156 29.749 82.868 1.00 84.32 37 HIS C N 1
ATOM 6401 C CA . HIS C 1 39 ? -17.749 28.897 81.858 1.00 86.98 37 HIS C CA 1
ATOM 6402 C C . HIS C 1 39 ? -19.243 28.621 81.982 1.00 94.82 37 HIS C C 1
ATOM 6403 O O . HIS C 1 39 ? -20.028 29.118 81.193 1.00 100.78 37 HIS C O 1
ATOM 6410 N N . ASN C 1 40 ? -19.619 27.795 82.940 1.00 95.71 38 ASN C N 1
ATOM 6411 C CA . ASN C 1 40 ? -21.021 27.391 83.115 1.00 103.52 38 ASN C CA 1
ATOM 6412 C C . ASN C 1 40 ? -21.612 27.935 84.413 1.00 107.99 38 ASN C C 1
ATOM 6413 O O . ASN C 1 40 ? -21.168 27.577 85.505 1.00 105.04 38 ASN C O 1
ATOM 6418 N N . GLN C 1 41 ? -22.617 28.799 84.283 1.00 116.38 39 GLN C N 1
ATOM 6419 C CA . GLN C 1 41 ? -23.246 29.471 85.433 1.00 122.61 39 GLN C CA 1
ATOM 6420 C C . GLN C 1 41 ? -24.135 28.565 86.304 1.00 126.81 39 GLN C C 1
ATOM 6421 O O . GLN C 1 41 ? -24.781 29.045 87.237 1.00 132.69 39 GLN C O 1
ATOM 6427 N N . ARG C 1 42 ? -24.142 27.264 86.016 1.00 124.75 40 ARG C N 1
ATOM 6428 C CA . ARG C 1 42 ? -25.114 26.331 86.603 1.00 130.10 40 ARG C CA 1
ATOM 6429 C C . ARG C 1 42 ? -24.540 25.253 87.532 1.00 125.38 40 ARG C C 1
ATOM 6430 O O . ARG C 1 42 ? -25.212 24.842 88.484 1.00 129.95 40 ARG C O 1
ATOM 6438 N N . VAL C 1 43 ? -23.318 24.797 87.247 1.00 117.20 41 VAL C N 1
ATOM 6439 C CA . VAL C 1 43 ? -22.731 23.607 87.896 1.00 112.88 41 VAL C CA 1
ATOM 6440 C C . VAL C 1 43 ? -22.575 23.730 89.426 1.00 113.27 41 VAL C C 1
ATOM 6441 O O . VAL C 1 43 ? -22.090 24.747 89.931 1.00 112.19 41 VAL C O 1
ATOM 6445 N N . LEU C 1 44 ? -23.005 22.687 90.141 1.00 115.42 42 LEU C N 1
ATOM 6446 C CA . LEU C 1 44 ? -23.061 22.686 91.612 1.00 117.41 42 LEU C CA 1
ATOM 6447 C C . LEU C 1 44 ? -21.758 22.225 92.300 1.00 110.52 42 LEU C C 1
ATOM 6448 O O . LEU C 1 44 ? -21.771 21.308 93.133 1.00 111.71 42 LEU C O 1
ATOM 6453 N N . VAL C 1 45 ? -20.643 22.863 91.948 1.00 103.72 43 VAL C N 1
ATOM 6454 C CA . VAL C 1 45 ? -19.362 22.635 92.630 1.00 97.38 43 VAL C CA 1
ATOM 6455 C C . VAL C 1 45 ? -18.914 23.930 93.312 1.00 96.85 43 VAL C C 1
ATOM 6456 O O . VAL C 1 45 ? -18.727 24.955 92.648 1.00 95.64 43 VAL C O 1
ATOM 6460 N N . THR C 1 46 ? -18.753 23.876 94.636 1.00 98.00 44 THR C N 1
ATOM 6461 C CA . THR C 1 46 ? -18.385 25.056 95.433 1.00 98.26 44 THR C CA 1
ATOM 6462 C C . THR C 1 46 ? -17.063 24.947 96.202 1.00 93.21 44 THR C C 1
ATOM 6463 O O . THR C 1 46 ? -16.572 25.950 96.736 1.00 93.43 44 THR C O 1
ATOM 6467 N N . SER C 1 47 ? -16.487 23.744 96.252 1.00 88.86 45 SER C N 1
ATOM 6468 C CA . SER C 1 47 ? -15.238 23.506 96.985 1.00 84.35 45 SER C CA 1
ATOM 6469 C C . SER C 1 47 ? -14.018 24.089 96.267 1.00 77.30 45 SER C C 1
ATOM 6470 O O . SER C 1 47 ? -12.950 24.255 96.868 1.00 74.53 45 SER C O 1
ATOM 6473 N N . VAL C 1 48 ? -14.186 24.384 94.979 1.00 73.96 46 VAL C N 1
ATOM 6474 C CA . VAL C 1 48 ? -13.125 24.957 94.151 1.00 67.81 46 VAL C CA 1
ATOM 6475 C C . VAL C 1 48 ? -13.712 26.068 93.277 1.00 68.91 46 VAL C C 1
ATOM 6476 O O . VAL C 1 48 ? -14.932 26.122 93.102 1.00 73.31 46 VAL C O 1
ATOM 6480 N N . PRO C 1 49 ? -12.851 26.956 92.728 1.00 65.41 47 PRO C N 1
ATOM 6481 C CA . PRO C 1 49 ? -13.312 27.959 91.752 1.00 66.56 47 PRO C CA 1
ATOM 6482 C C . PRO C 1 49 ? -13.981 27.311 90.538 1.00 66.53 47 PRO C C 1
ATOM 6483 O O . PRO C 1 49 ? -13.633 26.188 90.174 1.00 63.65 47 PRO C O 1
ATOM 6487 N N . HIS C 1 50 ? -14.939 28.011 89.933 1.00 70.27 48 HIS C N 1
ATOM 6488 C CA . HIS C 1 50 ? -15.587 27.546 88.703 1.00 70.67 48 HIS C CA 1
ATOM 6489 C C . HIS C 1 50 ? -14.602 27.485 87.536 1.00 64.52 48 HIS C C 1
ATOM 6490 O O . HIS C 1 50 ? -13.595 28.197 87.522 1.00 61.22 48 HIS C O 1
ATOM 6497 N N . ALA C 1 51 ? -14.889 26.617 86.570 1.00 63.23 49 ALA C N 1
ATOM 6498 C CA . ALA C 1 51 ? -14.006 26.424 85.422 1.00 58.06 49 ALA C CA 1
ATOM 6499 C C . ALA C 1 51 ? -14.128 27.558 84.402 1.00 58.99 49 ALA C C 1
ATOM 6500 O O . ALA C 1 51 ? -15.162 28.242 84.334 1.00 64.25 49 ALA C O 1
ATOM 6502 N N . MET C 1 52 ? -13.060 27.746 83.627 1.00 53.70 50 MET C N 1
ATOM 6503 C CA . MET C 1 52 ? -13.022 28.696 82.521 1.00 54.51 50 MET C CA 1
ATOM 6504 C C . MET C 1 52 ? -12.325 28.056 81.318 1.00 50.98 50 MET C C 1
ATOM 6505 O O . MET C 1 52 ? -11.508 27.147 81.485 1.00 46.57 50 MET C O 1
ATOM 6510 N N . THR C 1 53 ? -12.646 28.513 80.109 1.00 53.22 51 THR C N 1
ATOM 6511 C CA . THR C 1 53 ? -11.994 27.962 78.917 1.00 51.41 51 THR C CA 1
ATOM 6512 C C . THR C 1 53 ? -10.595 28.568 78.728 1.00 47.35 51 THR C C 1
ATOM 6513 O O . THR C 1 53 ? -10.320 29.690 79.176 1.00 46.74 51 THR C O 1
ATOM 6517 N N . GLY C 1 54 ? -9.714 27.813 78.073 1.00 44.79 52 GLY C N 1
ATOM 6518 C CA . GLY C 1 54 ? -8.375 28.300 77.730 1.00 41.29 52 GLY C CA 1
ATOM 6519 C C . GLY C 1 54 ? -8.404 29.451 76.737 1.00 44.29 52 GLY C C 1
ATOM 6520 O O . GLY C 1 54 ? -7.552 30.335 76.786 1.00 42.71 52 GLY C O 1
ATOM 6521 N N . GLY C 1 55 ? -9.381 29.434 75.831 1.00 49.47 53 GLY C N 1
ATOM 6522 C CA . GLY C 1 55 ? -9.591 30.531 74.873 1.00 53.59 53 GLY C CA 1
ATOM 6523 C C . GLY C 1 55 ? -9.967 31.840 75.551 1.00 55.36 53 GLY C C 1
ATOM 6524 O O . GLY C 1 55 ? -9.439 32.904 75.203 1.00 55.78 53 GLY C O 1
ATOM 6525 N N . ASP C 1 56 ? -10.863 31.751 76.535 1.00 56.52 54 ASP C N 1
ATOM 6526 C CA . ASP C 1 56 ? -11.277 32.909 77.333 1.00 58.99 54 ASP C CA 1
ATOM 6527 C C . ASP C 1 56 ? -10.130 33.499 78.158 1.00 54.29 54 ASP C C 1
ATOM 6528 O O . ASP C 1 56 ? -10.033 34.724 78.293 1.00 55.71 54 ASP C O 1
ATOM 6533 N N . VAL C 1 57 ? -9.280 32.627 78.706 1.00 49.18 55 VAL C N 1
ATOM 6534 C CA . VAL C 1 57 ? -8.051 33.046 79.409 1.00 45.40 55 VAL C CA 1
ATOM 6535 C C . VAL C 1 57 ? -7.087 33.776 78.465 1.00 44.91 55 VAL C C 1
ATOM 6536 O O . VAL C 1 57 ? -6.609 34.864 78.785 1.00 45.28 55 VAL C O 1
ATOM 6540 N N . LEU C 1 58 ? -6.816 33.178 77.306 1.00 45.24 56 LEU C N 1
ATOM 6541 C CA . LEU C 1 58 ? -5.973 33.798 76.276 1.00 45.54 56 LEU C CA 1
ATOM 6542 C C . LEU C 1 58 ? -6.499 35.190 75.892 1.00 49.93 56 LEU C C 1
ATOM 6543 O O . LEU C 1 58 ? -5.754 36.175 75.907 1.00 49.23 56 LEU C O 1
ATOM 6548 N N . GLN C 1 59 ? -7.787 35.257 75.566 1.00 54.23 57 GLN C N 1
ATOM 6549 C CA . GLN C 1 59 ? -8.466 36.504 75.187 1.00 59.88 57 GLN C CA 1
ATOM 6550 C C . GLN C 1 59 ? -8.341 37.600 76.253 1.00 59.10 57 GLN C C 1
ATOM 6551 O O . GLN C 1 59 ? -8.124 38.763 75.922 1.00 61.34 57 GLN C O 1
ATOM 6557 N N . TRP C 1 60 ? -8.477 37.216 77.521 1.00 56.29 58 TRP C N 1
ATOM 6558 C CA . TRP C 1 60 ? -8.394 38.151 78.647 1.00 56.91 58 TRP C CA 1
ATOM 6559 C C . TRP C 1 60 ? -6.985 38.727 78.814 1.00 53.13 58 TRP C C 1
ATOM 6560 O O . TRP C 1 60 ? -6.831 39.923 79.080 1.00 55.63 58 TRP C O 1
ATOM 6571 N N . ILE C 1 61 ? -5.970 37.869 78.680 1.00 46.95 59 ILE C N 1
ATOM 6572 C CA . ILE C 1 61 ? -4.569 38.300 78.781 1.00 43.55 59 ILE C CA 1
ATOM 6573 C C . ILE C 1 61 ? -4.240 39.319 77.684 1.00 46.40 59 ILE C C 1
ATOM 6574 O O . ILE C 1 61 ? -3.685 40.389 77.970 1.00 47.11 59 ILE C O 1
ATOM 6579 N N . THR C 1 62 ? -4.599 38.997 76.441 1.00 48.52 60 THR C N 1
ATOM 6580 C CA . THR C 1 62 ? -4.319 39.882 75.302 1.00 52.61 60 THR C CA 1
ATOM 6581 C C . THR C 1 62 ? -4.930 41.270 75.469 1.00 58.43 60 THR C C 1
ATOM 6582 O O . THR C 1 62 ? -4.314 42.273 75.104 1.00 60.15 60 THR C O 1
ATOM 6586 N N . GLN C 1 63 ? -6.142 41.319 76.018 1.00 61.62 61 GLN C N 1
ATOM 6587 C CA . GLN C 1 63 ? -6.866 42.574 76.167 1.00 68.76 61 GLN C CA 1
ATOM 6588 C C . GLN C 1 63 ? -6.371 43.392 77.361 1.00 67.53 61 GLN C C 1
ATOM 6589 O O . GLN C 1 63 ? -6.215 44.613 77.261 1.00 71.55 61 GLN C O 1
ATOM 6595 N N . ARG C 1 64 ? -6.126 42.711 78.479 1.00 62.63 62 ARG C N 1
ATOM 6596 C CA . ARG C 1 64 ? -5.623 43.333 79.710 1.00 61.89 62 ARG C CA 1
ATOM 6597 C C . ARG C 1 64 ? -4.221 43.935 79.535 1.00 59.19 62 ARG C C 1
ATOM 6598 O O . ARG C 1 64 ? -3.915 45.005 80.077 1.00 61.14 62 ARG C O 1
ATOM 6606 N N . LEU C 1 65 ? -3.386 43.233 78.773 1.00 54.51 63 LEU C N 1
ATOM 6607 C CA . LEU C 1 65 ? -1.990 43.606 78.574 1.00 51.82 63 LEU C CA 1
ATOM 6608 C C . LEU C 1 65 ? -1.725 44.326 77.249 1.00 55.24 63 LEU C C 1
ATOM 6609 O O . LEU C 1 65 ? -0.673 44.942 77.081 1.00 54.66 63 LEU C O 1
ATOM 6614 N N . TRP C 1 66 ? -2.691 44.260 76.330 1.00 59.17 64 TRP C N 1
ATOM 6615 C CA . TRP C 1 66 ? -2.585 44.863 74.993 1.00 63.45 64 TRP C CA 1
ATOM 6616 C C . TRP C 1 66 ? -1.354 44.350 74.242 1.00 59.54 64 TRP C C 1
ATOM 6617 O O . TRP C 1 66 ? -0.463 45.124 73.871 1.00 60.63 64 TRP C O 1
ATOM 6628 N N . ILE C 1 67 ? -1.319 43.033 74.041 1.00 55.13 65 ILE C N 1
ATOM 6629 C CA . ILE C 1 67 ? -0.187 42.332 73.431 1.00 51.29 65 ILE C CA 1
ATOM 6630 C C . ILE C 1 67 ? -0.627 41.326 72.372 1.00 52.75 65 ILE C C 1
ATOM 6631 O O . ILE C 1 67 ? -1.817 41.025 72.239 1.00 54.85 65 ILE C O 1
ATOM 6636 N N . SER C 1 68 ? 0.344 40.806 71.627 1.00 51.72 66 SER C N 1
ATOM 6637 C CA . SER C 1 68 ? 0.082 39.849 70.557 1.00 53.63 66 SER C CA 1
ATOM 6638 C C . SER C 1 68 ? -0.440 38.538 71.129 1.00 50.01 66 SER C C 1
ATOM 6639 O O . SER C 1 68 ? -0.280 38.263 72.321 1.00 45.44 66 SER C O 1
ATOM 6642 N N . ASN C 1 69 ? -1.079 37.733 70.285 1.00 52.57 67 ASN C N 1
ATOM 6643 C CA . ASN C 1 69 ? -1.532 36.413 70.712 1.00 50.07 67 ASN C CA 1
ATOM 6644 C C . ASN C 1 69 ? -0.344 35.508 71.058 1.00 45.01 67 ASN C C 1
ATOM 6645 O O . ASN C 1 69 ? -0.403 34.747 72.025 1.00 41.01 67 ASN C O 1
ATOM 6650 N N . LEU C 1 70 ? 0.735 35.618 70.279 1.00 45.74 68 LEU C N 1
ATOM 6651 C CA . LEU C 1 70 ? 1.982 34.897 70.552 1.00 42.88 68 LEU C CA 1
ATOM 6652 C C . LEU C 1 70 ? 2.523 35.219 71.963 1.00 37.80 68 LEU C C 1
ATOM 6653 O O . LEU C 1 70 ? 2.832 34.307 72.741 1.00 34.21 68 LEU C O 1
ATOM 6658 N N . GLU C 1 71 ? 2.603 36.506 72.304 1.00 38.29 69 GLU C N 1
ATOM 6659 C CA . GLU C 1 71 ? 3.110 36.913 73.625 1.00 34.94 69 GLU C CA 1
ATOM 6660 C C . GLU C 1 71 ? 2.158 36.478 74.751 1.00 32.92 69 GLU C C 1
ATOM 6661 O O . GLU C 1 71 ? 2.601 36.011 75.802 1.00 29.47 69 GLU C O 1
ATOM 6667 N N . ALA C 1 72 ? 0.855 36.616 74.519 1.00 35.18 70 ALA C N 1
ATOM 6668 C CA . ALA C 1 72 ? -0.144 36.232 75.512 1.00 34.76 70 ALA C CA 1
ATOM 6669 C C . ALA C 1 72 ? -0.183 34.724 75.713 1.00 32.34 70 ALA C C 1
ATOM 6670 O O . ALA C 1 72 ? -0.404 34.248 76.826 1.00 30.43 70 ALA C O 1
ATOM 6672 N N . GLN C 1 73 ? 0.000 33.979 74.624 1.00 33.69 71 GLN C N 1
ATOM 6673 C CA . GLN C 1 73 ? 0.062 32.528 74.687 1.00 32.40 71 GLN C CA 1
ATOM 6674 C C . GLN C 1 73 ? 1.266 32.073 75.511 1.00 29.09 71 GLN C C 1
ATOM 6675 O O . GLN C 1 73 ? 1.151 31.151 76.315 1.00 27.36 71 GLN C O 1
ATOM 6681 N N . ASN C 1 74 ? 2.409 32.736 75.324 1.00 29.33 72 ASN C N 1
ATOM 6682 C CA . ASN C 1 74 ? 3.622 32.404 76.064 1.00 27.01 72 ASN C CA 1
ATOM 6683 C C . ASN C 1 74 ? 3.418 32.628 77.568 1.00 24.92 72 ASN C C 1
ATOM 6684 O O . ASN C 1 74 ? 3.688 31.731 78.367 1.00 23.10 72 ASN C O 1
ATOM 6689 N N . LEU C 1 75 ? 2.903 33.806 77.939 1.00 25.95 73 LEU C N 1
ATOM 6690 C CA . LEU C 1 75 ? 2.628 34.150 79.339 1.00 25.13 73 LEU C CA 1
ATOM 6691 C C . LEU C 1 75 ? 1.594 33.195 79.952 1.00 24.36 73 LEU C C 1
ATOM 6692 O O . LEU C 1 75 ? 1.762 32.712 81.076 1.00 23.18 73 LEU C O 1
ATOM 6697 N N . GLY C 1 76 ? 0.529 32.927 79.205 1.00 25.97 74 GLY C N 1
ATOM 6698 C CA . GLY C 1 76 ? -0.524 32.000 79.639 1.00 25.62 74 GLY C CA 1
ATOM 6699 C C . GLY C 1 76 ? 0.043 30.624 79.938 1.00 23.39 74 GLY C C 1
ATOM 6700 O O . GLY C 1 76 ? -0.343 29.986 80.917 1.00 22.55 74 GLY C O 1
ATOM 6701 N N . ASN C 1 77 ? 0.977 30.170 79.104 1.00 22.69 75 ASN C N 1
ATOM 6702 C CA . ASN C 1 77 ? 1.648 28.901 79.347 1.00 21.25 75 ASN C CA 1
ATOM 6703 C C . ASN C 1 77 ? 2.342 28.845 80.708 1.00 19.67 75 ASN C C 1
ATOM 6704 O O . ASN C 1 77 ? 2.217 27.850 81.427 1.00 19.65 75 ASN C O 1
ATOM 6709 N N . PHE C 1 78 ? 3.066 29.905 81.072 1.00 19.08 76 PHE C N 1
ATOM 6710 C CA . PHE C 1 78 ? 3.793 29.915 82.345 1.00 18.64 76 PHE C CA 1
ATOM 6711 C C . PHE C 1 78 ? 2.860 29.954 83.553 1.00 18.89 76 PHE C C 1
ATOM 6712 O O . PHE C 1 78 ? 3.197 29.413 84.608 1.00 18.92 76 PHE C O 1
ATOM 6720 N N . ILE C 1 79 ? 1.697 30.587 83.403 1.00 20.32 77 ILE C N 1
ATOM 6721 C CA . ILE C 1 79 ? 0.673 30.569 84.459 1.00 21.59 77 ILE C CA 1
ATOM 6722 C C . ILE C 1 79 ? 0.260 29.115 84.759 1.00 21.49 77 ILE C C 1
ATOM 6723 O O . ILE C 1 79 ? 0.069 28.754 85.917 1.00 22.60 77 ILE C O 1
ATOM 6728 N N . VAL C 1 80 ? 0.157 28.289 83.716 1.00 21.30 78 VAL C N 1
ATOM 6729 C CA . VAL C 1 80 ? -0.175 26.863 83.858 1.00 21.63 78 VAL C CA 1
ATOM 6730 C C . VAL C 1 80 ? 1.029 26.086 84.405 1.00 21.09 78 VAL C C 1
ATOM 6731 O O . VAL C 1 80 ? 0.882 25.244 85.298 1.00 21.24 78 VAL C O 1
ATOM 6735 N N . LYS C 1 81 ? 2.216 26.379 83.868 1.00 20.18 79 LYS C N 1
ATOM 6736 C CA . LYS C 1 81 ? 3.441 25.658 84.228 1.00 20.66 79 LYS C CA 1
ATOM 6737 C C . LYS C 1 81 ? 3.749 25.756 85.720 1.00 19.92 79 LYS C C 1
ATOM 6738 O O . LYS C 1 81 ? 4.189 24.782 86.339 1.00 20.98 79 LYS C O 1
ATOM 6744 N N . TYR C 1 82 ? 3.543 26.945 86.278 1.00 19.45 80 TYR C N 1
ATOM 6745 C CA . TYR C 1 82 ? 3.799 27.208 87.698 1.00 20.19 80 TYR C CA 1
ATOM 6746 C C . TYR C 1 82 ? 2.633 26.797 88.611 1.00 21.10 80 TYR C C 1
ATOM 6747 O O . TYR C 1 82 ? 2.765 26.834 89.835 1.00 21.97 80 TYR C O 1
ATOM 6756 N N . GLY C 1 83 ? 1.507 26.412 88.015 1.00 20.96 81 GLY C N 1
ATOM 6757 C CA . GLY C 1 83 ? 0.398 25.830 88.769 1.00 23.00 81 GLY C CA 1
ATOM 6758 C C . GLY C 1 83 ? -0.672 26.781 89.280 1.00 24.91 81 GLY C C 1
ATOM 6759 O O . GLY C 1 83 ? -1.521 26.378 90.073 1.00 26.93 81 GLY C O 1
ATOM 6760 N N . TYR C 1 84 ? -0.662 28.024 88.806 1.00 24.15 82 TYR C N 1
ATOM 6761 C CA . TYR C 1 84 ? -1.692 29.003 89.186 1.00 26.51 82 TYR C CA 1
ATOM 6762 C C . TYR C 1 84 ? -3.072 28.682 88.606 1.00 27.78 82 TYR C C 1
ATOM 6763 O O . TYR C 1 84 ? -4.104 28.996 89.212 1.00 30.18 82 TYR C O 1
ATOM 6772 N N . ILE C 1 85 ? -3.080 28.090 87.417 1.00 26.21 83 ILE C N 1
ATOM 6773 C CA . ILE C 1 85 ? -4.282 27.506 86.836 1.00 28.33 83 ILE C CA 1
ATOM 6774 C C . ILE C 1 85 ? -3.917 26.105 86.354 1.00 26.64 83 ILE C C 1
ATOM 6775 O O . ILE C 1 85 ? -2.751 25.834 86.041 1.00 24.52 83 ILE C O 1
ATOM 6780 N N . TYR C 1 86 ? -4.895 25.211 86.305 1.00 28.01 84 TYR C N 1
ATOM 6781 C CA . TYR C 1 86 ? -4.619 23.844 85.867 1.00 27.31 84 TYR C CA 1
ATOM 6782 C C . TYR C 1 86 ? -5.723 23.318 84.936 1.00 29.23 84 TYR C C 1
ATOM 6783 O O . TYR C 1 86 ? -6.885 23.673 85.109 1.00 31.36 84 TYR C O 1
ATOM 6792 N N . PRO C 1 87 ? -5.357 22.485 83.939 1.00 28.89 85 PRO C N 1
ATOM 6793 C CA . PRO C 1 87 ? -6.335 21.890 83.025 1.00 31.44 85 PRO C CA 1
ATOM 6794 C C . PRO C 1 87 ? -7.203 20.812 83.675 1.00 33.76 85 PRO C C 1
ATOM 6795 O O . PRO C 1 87 ? -6.755 20.123 84.595 1.00 33.28 85 PRO C O 1
ATOM 6799 N N . LEU C 1 88 ? -8.432 20.667 83.182 1.00 36.50 86 LEU C N 1
ATOM 6800 C CA . LEU C 1 88 ? -9.336 19.610 83.641 1.00 39.20 86 LEU C CA 1
ATOM 6801 C C . LEU C 1 88 ? -9.348 18.391 82.701 1.00 41.38 86 LEU C C 1
ATOM 6802 O O . LEU C 1 88 ? -10.082 17.435 82.917 1.00 43.50 86 LEU C O 1
ATOM 6807 N N . GLN C 1 89 ? -8.512 18.438 81.669 1.00 40.83 87 GLN C N 1
ATOM 6808 C CA . GLN C 1 89 ? -8.300 17.315 80.745 1.00 43.66 87 GLN C CA 1
ATOM 6809 C C . GLN C 1 89 ? -6.829 17.319 80.347 1.00 42.22 87 GLN C C 1
ATOM 6810 O O . GLN C 1 89 ? -6.197 18.367 80.364 1.00 39.03 87 GLN C O 1
ATOM 6816 N N . ASP C 1 90 ? -6.295 16.153 79.986 1.00 45.14 88 ASP C N 1
ATOM 6817 C CA . ASP C 1 90 ? -4.880 16.022 79.623 1.00 45.23 88 ASP C CA 1
ATOM 6818 C C . ASP C 1 90 ? -4.022 16.706 80.699 1.00 42.15 88 ASP C C 1
ATOM 6819 O O . ASP C 1 90 ? -3.232 17.598 80.385 1.00 40.69 88 ASP C O 1
ATOM 6824 N N . PRO C 1 91 ? -4.177 16.279 81.973 1.00 42.55 89 PRO C N 1
ATOM 6825 C CA . PRO C 1 91 ? -3.626 16.991 83.136 1.00 40.12 89 PRO C CA 1
ATOM 6826 C C . PRO C 1 91 ? -2.100 17.044 83.193 1.00 39.05 89 PRO C C 1
ATOM 6827 O O . PRO C 1 91 ? -1.550 17.901 83.889 1.00 36.78 89 PRO C O 1
ATOM 6831 N N . LYS C 1 92 ? -1.435 16.149 82.464 1.00 40.64 90 LYS C N 1
ATOM 6832 C CA . LYS C 1 92 ? 0.027 16.141 82.380 1.00 40.81 90 LYS C CA 1
ATOM 6833 C C . LYS C 1 92 ? 0.574 17.147 81.369 1.00 38.41 90 LYS C C 1
ATOM 6834 O O . LYS C 1 92 ? 1.777 17.377 81.321 1.00 38.38 90 LYS C O 1
ATOM 6840 N N . ASN C 1 93 ? -0.308 17.726 80.560 1.00 37.52 91 ASN C N 1
ATOM 6841 C CA . ASN C 1 93 ? 0.087 18.683 79.531 1.00 36.37 91 ASN C CA 1
ATOM 6842 C C . ASN C 1 93 ? -0.111 20.098 80.051 1.00 33.21 91 ASN C C 1
ATOM 6843 O O . ASN C 1 93 ? -1.192 20.684 79.920 1.00 32.83 91 ASN C O 1
ATOM 6848 N N . LEU C 1 94 ? 0.938 20.642 80.657 1.00 31.20 92 LEU C N 1
ATOM 6849 C CA . LEU C 1 94 ? 0.832 21.936 81.314 1.00 29.13 92 LEU C CA 1
ATOM 6850 C C . LEU C 1 94 ? 1.072 23.070 80.332 1.00 28.70 92 LEU C C 1
ATOM 6851 O O . LEU C 1 94 ? 2.138 23.694 80.320 1.00 27.50 92 LEU C O 1
ATOM 6856 N N . ILE C 1 95 ? 0.070 23.287 79.485 1.00 29.78 93 ILE C N 1
ATOM 6857 C CA . ILE C 1 95 ? 0.042 24.381 78.522 1.00 30.33 93 ILE C CA 1
ATOM 6858 C C . ILE C 1 95 ? -1.354 24.990 78.540 1.00 30.76 93 ILE C C 1
ATOM 6859 O O . ILE C 1 95 ? -2.316 24.344 78.975 1.00 31.17 93 ILE C O 1
ATOM 6864 N N . LEU C 1 96 ? -1.460 26.234 78.080 1.00 30.65 94 LEU C N 1
ATOM 6865 C CA . LEU C 1 96 ? -2.757 26.848 77.858 1.00 32.69 94 LEU C CA 1
ATOM 6866 C C . LEU C 1 96 ? -3.174 26.572 76.425 1.00 35.92 94 LEU C C 1
ATOM 6867 O O . LEU C 1 96 ? -2.528 27.035 75.477 1.00 36.99 94 LEU C O 1
ATOM 6872 N N . LYS C 1 97 ? -4.224 25.774 76.274 1.00 38.25 95 LYS C N 1
ATOM 6873 C CA . LYS C 1 97 ? -4.807 25.501 74.968 1.00 42.22 95 LYS C CA 1
ATOM 6874 C C . LYS C 1 97 ? -5.856 26.571 74.707 1.00 44.99 95 LYS C C 1
ATOM 6875 O O . LYS C 1 97 ? -6.809 26.697 75.474 1.00 45.88 95 LYS C O 1
ATOM 6881 N N . PRO C 1 98 ? -5.676 27.360 73.633 1.00 47.27 96 PRO C N 1
ATOM 6882 C CA . PRO C 1 98 ? -6.564 28.486 73.346 1.00 50.50 96 PRO C CA 1
ATOM 6883 C C . PRO C 1 98 ? -7.889 28.064 72.680 1.00 55.25 96 PRO C C 1
ATOM 6884 O O . PRO C 1 98 ? -8.261 28.598 71.627 1.00 59.64 96 PRO C O 1
ATOM 6888 N N . ASP C 1 99 ? -8.592 27.111 73.296 1.00 54.94 97 ASP C N 1
ATOM 6889 C CA . ASP C 1 99 ? -9.894 26.640 72.800 1.00 59.37 97 ASP C CA 1
ATOM 6890 C C . ASP C 1 99 ? -10.893 26.410 73.939 1.00 59.16 97 ASP C C 1
ATOM 6891 O O . ASP C 1 99 ? -10.798 27.052 74.986 1.00 56.47 97 ASP C O 1
ATOM 6896 N N . SER C 1 100 ? -11.844 25.492 73.735 1.00 61.76 98 SER C N 1
ATOM 6897 C CA . SER C 1 100 ? -12.871 25.189 74.737 1.00 62.28 98 SER C CA 1
ATOM 6898 C C . SER C 1 100 ? -12.404 24.272 75.886 1.00 57.44 98 SER C C 1
ATOM 6899 O O . SER C 1 100 ? -13.191 23.945 76.783 1.00 58.19 98 SER C O 1
ATOM 6902 N N . SER C 1 101 ? -11.133 23.865 75.857 1.00 52.39 99 SER C N 1
ATOM 6903 C CA . SER C 1 101 ? -10.512 23.128 76.965 1.00 47.95 99 SER C CA 1
ATOM 6904 C C . SER C 1 101 ? -10.699 23.884 78.282 1.00 45.79 99 SER C C 1
ATOM 6905 O O . SER C 1 101 ? -10.536 25.099 78.315 1.00 45.03 99 SER C O 1
ATOM 6908 N N . LEU C 1 102 ? -11.033 23.163 79.354 1.00 44.57 100 LEU C N 1
ATOM 6909 C CA . LEU C 1 102 ? -11.336 23.794 80.647 1.00 43.88 100 LEU C CA 1
ATOM 6910 C C . LEU C 1 102 ? -10.159 23.868 81.621 1.00 39.49 100 LEU C C 1
ATOM 6911 O O . LEU C 1 102 ? -9.302 22.973 81.651 1.00 36.74 100 LEU C O 1
ATOM 6916 N N . TYR C 1 103 ? -10.146 24.947 82.407 1.00 39.21 101 TYR C N 1
ATOM 6917 C CA . TYR C 1 103 ? -9.107 25.240 83.402 1.00 36.10 101 TYR C CA 1
ATOM 6918 C C . TYR C 1 103 ? -9.756 25.749 84.680 1.00 38.21 101 TYR C C 1
ATOM 6919 O O . TYR C 1 103 ? -10.857 26.297 84.640 1.00 42.43 101 TYR C O 1
ATOM 6928 N N . ARG C 1 104 ? -9.082 25.554 85.807 1.00 36.34 102 ARG C N 1
ATOM 6929 C CA . ARG C 1 104 ? -9.499 26.160 87.075 1.00 38.88 102 ARG C CA 1
ATOM 6930 C C . ARG C 1 104 ? -8.343 26.905 87.713 1.00 36.76 102 ARG C C 1
ATOM 6931 O O . ARG C 1 104 ? -7.184 26.493 87.577 1.00 33.11 102 ARG C O 1
ATOM 6939 N N . PHE C 1 105 ? -8.659 27.990 88.418 1.00 39.43 103 PHE C N 1
ATOM 6940 C CA . PHE C 1 105 ? -7.669 28.681 89.238 1.00 38.84 103 PHE C CA 1
ATOM 6941 C C . PHE C 1 105 ? -7.287 27.796 90.417 1.00 38.73 103 PHE C C 1
ATOM 6942 O O . PHE C 1 105 ? -8.164 27.237 91.091 1.00 41.51 103 PHE C O 1
ATOM 6950 N N . GLN C 1 106 ? -5.986 27.684 90.675 1.00 35.58 104 GLN C N 1
ATOM 6951 C CA . GLN C 1 106 ? -5.501 26.983 91.859 1.00 36.29 104 GLN C CA 1
ATOM 6952 C C . GLN C 1 106 ? -5.717 27.873 93.091 1.00 39.56 104 GLN C C 1
ATOM 6953 O O . GLN C 1 106 ? -5.703 29.096 92.975 1.00 39.79 104 GLN C O 1
ATOM 6959 N N . THR C 1 107 ? -5.952 27.250 94.250 1.00 39.55 105 THR C N 1
ATOM 6960 C CA . THR C 1 107 ? -6.101 27.962 95.521 1.00 41.67 105 THR C CA 1
ATOM 6961 C C . THR C 1 107 ? -4.733 28.481 96.027 1.00 39.31 105 THR C C 1
ATOM 6962 O O . THR C 1 107 ? -3.721 27.811 95.843 1.00 36.18 105 THR C O 1
ATOM 6966 N N . PRO C 1 108 ? -4.694 29.688 96.644 1.00 41.23 106 PRO C N 1
ATOM 6967 C CA . PRO C 1 108 ? -3.391 30.255 97.041 1.00 39.92 106 PRO C CA 1
ATOM 6968 C C . PRO C 1 108 ? -2.534 29.391 97.974 1.00 39.15 106 PRO C C 1
ATOM 6969 O O . PRO C 1 108 ? -1.321 29.552 97.997 1.00 37.19 106 PRO C O 1
ATOM 6973 N N . TYR C 1 109 ? -3.157 28.482 98.719 1.00 40.62 107 TYR C N 1
ATOM 6974 C CA . TYR C 1 109 ? -2.440 27.491 99.533 1.00 41.32 107 TYR C CA 1
ATOM 6975 C C . TYR C 1 109 ? -1.475 26.645 98.682 1.00 38.22 107 TYR C C 1
ATOM 6976 O O . TYR C 1 109 ? -0.428 26.187 99.161 1.00 37.84 107 TYR C O 1
ATOM 6985 N N . PHE C 1 110 ? -1.827 26.461 97.412 1.00 36.08 108 PHE C N 1
ATOM 6986 C CA . PHE C 1 110 ? -1.056 25.613 96.515 1.00 33.63 108 PHE C CA 1
ATOM 6987 C C . PHE C 1 110 ? -0.249 26.416 95.470 1.00 31.82 108 PHE C C 1
ATOM 6988 O O . PHE C 1 110 ? 0.154 25.878 94.435 1.00 30.99 108 PHE C O 1
ATOM 6996 N N . TRP C 1 111 ? -0.019 27.699 95.745 1.00 32.55 109 TRP C N 1
ATOM 6997 C CA . TRP C 1 111 ? 0.805 28.561 94.888 1.00 31.08 109 TRP C CA 1
ATOM 6998 C C . TRP C 1 111 ? 2.272 28.411 95.320 1.00 30.12 109 TRP C C 1
ATOM 6999 O O . TRP C 1 111 ? 2.525 28.103 96.487 1.00 31.59 109 TRP C O 1
ATOM 7010 N N . PRO C 1 112 ? 3.240 28.616 94.393 1.00 28.46 110 PRO C N 1
ATOM 7011 C CA . PRO C 1 112 ? 4.657 28.494 94.783 1.00 28.24 110 PRO C CA 1
ATOM 7012 C C . PRO C 1 112 ? 5.107 29.629 95.708 1.00 29.39 110 PRO C C 1
ATOM 7013 O O . PRO C 1 112 ? 4.487 30.701 95.717 1.00 30.36 110 PRO C O 1
ATOM 7017 N N . THR C 1 113 ? 6.150 29.381 96.500 1.00 30.04 111 THR C N 1
ATOM 7018 C CA . THR C 1 113 ? 6.713 30.416 97.382 1.00 32.03 111 THR C CA 1
ATOM 7019 C C . THR C 1 113 ? 8.218 30.537 97.160 1.00 31.50 111 THR C C 1
ATOM 7020 O O . THR C 1 113 ? 8.861 29.598 96.685 1.00 30.57 111 THR C O 1
ATOM 7024 N N . GLN C 1 114 ? 8.784 31.692 97.492 1.00 32.50 112 GLN C N 1
ATOM 7025 C CA . GLN C 1 114 ? 10.215 31.886 97.292 1.00 32.41 112 GLN C CA 1
ATOM 7026 C C . GLN C 1 114 ? 11.024 31.075 98.294 1.00 35.15 112 GLN C C 1
ATOM 7027 O O . GLN C 1 114 ? 12.004 30.426 97.921 1.00 35.27 112 GLN C O 1
ATOM 7033 N N . GLN C 1 115 ? 10.618 31.121 99.560 1.00 38.21 113 GLN C N 1
ATOM 7034 C CA . GLN C 1 115 ? 11.462 30.625 100.636 1.00 42.92 113 GLN C CA 1
ATOM 7035 C C . GLN C 1 115 ? 11.279 29.139 100.902 1.00 43.79 113 GLN C C 1
ATOM 7036 O O . GLN C 1 115 ? 12.176 28.487 101.443 1.00 46.97 113 GLN C O 1
ATOM 7042 N N . TRP C 1 116 ? 10.128 28.602 100.510 1.00 41.41 114 TRP C N 1
ATOM 7043 C CA . TRP C 1 116 ? 9.739 27.267 100.951 1.00 43.51 114 TRP C CA 1
ATOM 7044 C C . TRP C 1 116 ? 9.393 26.333 99.797 1.00 39.96 114 TRP C C 1
ATOM 7045 O O . TRP C 1 116 ? 8.333 26.480 99.182 1.00 38.25 114 TRP C O 1
ATOM 7056 N N . PRO C 1 117 ? 10.266 25.347 99.516 1.00 40.22 115 PRO C N 1
ATOM 7057 C CA . PRO C 1 117 ? 9.881 24.333 98.541 1.00 37.71 115 PRO C CA 1
ATOM 7058 C C . PRO C 1 117 ? 8.857 23.380 99.169 1.00 39.05 115 PRO C C 1
ATOM 7059 O O . PRO C 1 117 ? 8.723 23.349 100.401 1.00 42.35 115 PRO C O 1
ATOM 7063 N N . ALA C 1 118 ? 8.135 22.632 98.337 1.00 36.46 116 ALA C N 1
ATOM 7064 C CA . ALA C 1 118 ? 7.222 21.605 98.827 1.00 38.16 116 ALA C CA 1
ATOM 7065 C C . ALA C 1 118 ? 8.032 20.581 99.607 1.00 42.65 116 ALA C C 1
ATOM 7066 O O . ALA C 1 118 ? 9.162 20.259 99.227 1.00 43.45 116 ALA C O 1
ATOM 7068 N N . GLU C 1 119 ? 7.463 20.092 100.704 1.00 45.74 117 GLU C N 1
ATOM 7069 C CA . GLU C 1 119 ? 8.190 19.241 101.641 1.00 51.69 117 GLU C CA 1
ATOM 7070 C C . GLU C 1 119 ? 7.904 17.765 101.383 1.00 53.10 117 GLU C C 1
ATOM 7071 O O . GLU C 1 119 ? 6.801 17.400 100.974 1.00 50.58 117 GLU C O 1
ATOM 7077 N N . ASP C 1 120 ? 8.909 16.930 101.631 1.00 57.34 118 ASP C N 1
ATOM 7078 C CA . ASP C 1 120 ? 8.809 15.488 101.429 1.00 60.46 118 ASP C CA 1
ATOM 7079 C C . ASP C 1 120 ? 7.720 14.846 102.276 1.00 62.95 118 ASP C C 1
ATOM 7080 O O . ASP C 1 120 ? 7.052 13.920 101.819 1.00 63.33 118 ASP C O 1
ATOM 7085 N N . THR C 1 121 ? 7.544 15.340 103.502 1.00 64.32 119 THR C N 1
ATOM 7086 C CA . THR C 1 121 ? 6.541 14.798 104.430 1.00 69.50 119 THR C CA 1
ATOM 7087 C C . THR C 1 121 ? 5.117 15.007 103.900 1.00 64.16 119 THR C C 1
ATOM 7088 O O . THR C 1 121 ? 4.272 14.109 103.977 1.00 67.27 119 THR C O 1
ATOM 7092 N N . ASP C 1 122 ? 4.862 16.193 103.360 1.00 57.07 120 ASP C N 1
ATOM 7093 C CA . ASP C 1 122 ? 3.564 16.513 102.778 1.00 52.36 120 ASP C CA 1
ATOM 7094 C C . ASP C 1 122 ? 3.287 15.702 101.514 1.00 48.04 120 ASP C C 1
ATOM 7095 O O . ASP C 1 122 ? 2.147 15.303 101.264 1.00 47.64 120 ASP C O 1
ATOM 7100 N N . TYR C 1 123 ? 4.338 15.458 100.731 1.00 45.47 121 TYR C N 1
ATOM 7101 C CA . TYR C 1 123 ? 4.246 14.592 99.559 1.00 43.26 121 TYR C CA 1
ATOM 7102 C C . TYR C 1 123 ? 4.017 13.142 99.965 1.00 49.75 121 TYR C C 1
ATOM 7103 O O . TYR C 1 123 ? 3.321 12.415 99.268 1.00 49.60 121 TYR C O 1
ATOM 7112 N N . ALA C 1 124 ? 4.615 12.728 101.082 1.00 56.41 122 ALA C N 1
ATOM 7113 C CA . ALA C 1 124 ? 4.394 11.389 101.638 1.00 65.27 122 ALA C CA 1
ATOM 7114 C C . ALA C 1 124 ? 2.943 11.178 102.096 1.00 68.12 122 ALA C C 1
ATOM 7115 O O . ALA C 1 124 ? 2.355 10.127 101.831 1.00 72.45 122 ALA C O 1
ATOM 7117 N N . ILE C 1 125 ? 2.385 12.181 102.780 1.00 67.10 123 ILE C N 1
ATOM 7118 C CA . ILE C 1 125 ? 0.985 12.170 103.239 1.00 70.24 123 ILE C CA 1
ATOM 7119 C C . ILE C 1 125 ? 0.028 12.143 102.041 1.00 65.05 123 ILE C C 1
ATOM 7120 O O . ILE C 1 125 ? -0.990 11.448 102.068 1.00 69.64 123 ILE C O 1
ATOM 7125 N N . TYR C 1 126 ? 0.363 12.898 100.997 1.00 56.81 124 TYR C N 1
ATOM 7126 C CA . TYR C 1 126 ? -0.424 12.898 99.765 1.00 52.70 124 TYR C CA 1
ATOM 7127 C C . TYR C 1 126 ? -0.447 11.529 99.081 1.00 56.74 124 TYR C C 1
ATOM 7128 O O . TYR C 1 126 ? -1.515 11.032 98.715 1.00 59.24 124 TYR C O 1
ATOM 7137 N N . LEU C 1 127 ? 0.729 10.931 98.906 1.00 58.75 125 LEU C N 1
ATOM 7138 C CA . LEU C 1 127 ? 0.836 9.627 98.247 1.00 64.37 125 LEU C CA 1
ATOM 7139 C C . LEU C 1 127 ? 0.238 8.504 99.096 1.00 74.57 125 LEU C C 1
ATOM 7140 O O . LEU C 1 127 ? -0.350 7.561 98.557 1.00 79.49 125 LEU C O 1
ATOM 7145 N N . ALA C 1 128 ? 0.391 8.609 100.417 1.00 79.49 126 ALA C N 1
ATOM 7146 C CA . ALA C 1 128 ? -0.235 7.672 101.356 1.00 90.81 126 ALA C CA 1
ATOM 7147 C C . ALA C 1 128 ? -1.758 7.692 101.234 1.00 92.05 126 ALA C C 1
ATOM 7148 O O . ALA C 1 128 ? -2.399 6.640 101.239 1.00 100.22 126 ALA C O 1
ATOM 7150 N N . LYS C 1 129 ? -2.320 8.892 101.113 1.00 85.07 127 LYS C N 1
ATOM 7151 C CA . LYS C 1 129 ? -3.757 9.072 100.942 1.00 86.49 127 LYS C CA 1
ATOM 7152 C C . LYS C 1 129 ? -4.238 8.506 99.606 1.00 86.16 127 LYS C C 1
ATOM 7153 O O . LYS C 1 129 ? -5.283 7.847 99.546 1.00 92.44 127 LYS C O 1
ATOM 7159 N N . ARG C 1 130 ? -3.465 8.755 98.550 1.00 80.57 128 ARG C N 1
ATOM 7160 C CA . ARG C 1 130 ? -3.729 8.203 97.217 1.00 81.78 128 ARG C CA 1
ATOM 7161 C C . ARG C 1 130 ? -3.640 6.680 97.160 1.00 92.45 128 ARG C C 1
ATOM 7162 O O . ARG C 1 130 ? -4.315 6.048 96.349 1.00 96.32 128 ARG C O 1
ATOM 7170 N N . ASN C 1 131 ? -2.799 6.101 98.014 1.00 98.75 129 ASN C N 1
ATOM 7171 C CA . ASN C 1 131 ? -2.666 4.647 98.114 1.00 111.27 129 ASN C CA 1
ATOM 7172 C C . ASN C 1 131 ? -3.846 4.009 98.856 1.00 121.61 129 ASN C C 1
ATOM 7173 O O . ASN C 1 131 ? -4.159 2.832 98.651 1.00 132.05 129 ASN C O 1
ATOM 7178 N N . ILE C 1 132 ? -4.493 4.793 99.717 1.00 120.38 130 ILE C N 1
ATOM 7179 C CA . ILE C 1 132 ? -5.702 4.353 100.414 1.00 130.46 130 ILE C CA 1
ATOM 7180 C C . ILE C 1 132 ? -6.923 4.443 99.492 1.00 129.59 130 ILE C C 1
ATOM 7181 O O . ILE C 1 132 ? -7.780 3.553 99.508 1.00 139.82 130 ILE C O 1
ATOM 7186 N N . LYS C 1 133 ? -6.989 5.510 98.690 1.00 118.88 131 LYS C N 1
ATOM 7187 C CA . LYS C 1 133 ? -8.110 5.744 97.767 1.00 118.13 131 LYS C CA 1
ATOM 7188 C C . LYS C 1 133 ? -8.444 4.512 96.925 1.00 126.88 131 LYS C C 1
ATOM 7189 O O . LYS C 1 133 ? -9.583 4.036 96.943 1.00 134.99 131 LYS C O 1
ATOM 7195 N N . LYS C 1 134 ? -7.454 4.008 96.191 1.00 126.76 132 LYS C N 1
ATOM 7196 C CA . LYS C 1 134 ? -7.551 2.684 95.572 1.00 137.78 132 LYS C CA 1
ATOM 7197 C C . LYS C 1 134 ? -6.203 1.968 95.623 1.00 141.23 132 LYS C C 1
ATOM 7198 O O . LYS C 1 134 ? -5.220 2.441 95.047 1.00 133.87 132 LYS C O 1
ATOM 7204 N N . LYS C 1 135 ? -6.179 0.838 96.329 1.00 153.93 133 LYS C N 1
ATOM 7205 C CA . LYS C 1 135 ? -4.991 -0.006 96.499 1.00 160.56 133 LYS C CA 1
ATOM 7206 C C . LYS C 1 135 ? -4.424 -0.040 95.074 1.00 157.04 133 LYS C C 1
ATOM 7207 O O . LYS C 1 135 ? -5.060 -0.552 94.145 1.00 162.43 133 LYS C O 1
ATOM 7213 N N . GLY C 1 136 ? -3.226 0.518 94.918 1.00 149.10 134 GLY C N 1
ATOM 7214 C CA . GLY C 1 136 ? -2.561 0.608 93.621 1.00 145.92 134 GLY C CA 1
ATOM 7215 C C . GLY C 1 136 ? -3.091 1.490 92.499 1.00 137.15 134 GLY C C 1
ATOM 7216 O O . GLY C 1 136 ? -3.129 1.059 91.342 1.00 141.92 134 GLY C O 1
ATOM 7217 N N . ILE C 1 137 ? -3.506 2.713 92.835 1.00 125.84 135 ILE C N 1
ATOM 7218 C CA . ILE C 1 137 ? -3.910 3.710 91.830 1.00 117.26 135 ILE C CA 1
ATOM 7219 C C . ILE C 1 137 ? -2.736 4.652 91.531 1.00 107.49 135 ILE C C 1
ATOM 7220 O O . ILE C 1 137 ? -2.825 5.545 90.674 1.00 101.23 135 ILE C O 1
ATOM 7225 N N . LEU C 1 138 ? -1.640 4.440 92.261 1.00 107.13 136 LEU C N 1
ATOM 7226 C CA . LEU C 1 138 ? -0.408 5.196 92.077 1.00 99.42 136 LEU C CA 1
ATOM 7227 C C . LEU C 1 138 ? 0.202 4.904 90.715 1.00 101.84 136 LEU C C 1
ATOM 7228 O O . LEU C 1 138 ? 0.295 3.745 90.303 1.00 111.93 136 LEU C O 1
ATOM 7233 N N . GLU C 1 139 ? 0.601 5.963 90.016 1.00 93.61 137 GLU C N 1
ATOM 7234 C CA . GLU C 1 139 ? 1.353 5.834 88.770 1.00 96.25 137 GLU C CA 1
ATOM 7235 C C . GLU C 1 139 ? 2.742 5.276 89.056 1.00 99.80 137 GLU C C 1
ATOM 7236 O O . GLU C 1 139 ? 3.199 5.303 90.200 1.00 97.59 137 GLU C O 1
ATOM 7242 N N . GLU C 1 140 ? 3.407 4.776 88.016 1.00 105.95 138 GLU C N 1
ATOM 7243 C CA . GLU C 1 140 ? 4.749 4.206 88.154 1.00 111.06 138 GLU C CA 1
ATOM 7244 C C . GLU C 1 140 ? 5.735 5.102 88.909 1.00 102.61 138 GLU C C 1
ATOM 7245 O O . GLU C 1 140 ? 6.369 4.654 89.866 1.00 105.16 138 GLU C O 1
ATOM 7251 N N . TYR C 1 141 ? 5.848 6.362 88.491 1.00 93.27 139 TYR C N 1
ATOM 7252 C CA . TYR C 1 141 ? 6.756 7.310 89.148 1.00 86.07 139 TYR C CA 1
ATOM 7253 C C . TYR C 1 141 ? 6.305 7.672 90.566 1.00 79.45 139 TYR C C 1
ATOM 7254 O O . TYR C 1 141 ? 7.112 8.129 91.378 1.00 76.74 139 TYR C O 1
ATOM 7263 N N . GLU C 1 142 ? 5.018 7.473 90.844 1.00 77.64 140 GLU C N 1
ATOM 7264 C CA . GLU C 1 142 ? 4.454 7.714 92.171 1.00 73.56 140 GLU C CA 1
ATOM 7265 C C . GLU C 1 142 ? 4.715 6.533 93.106 1.00 81.65 140 GLU C C 1
ATOM 7266 O O . GLU C 1 142 ? 4.883 6.719 94.311 1.00 80.68 140 GLU C O 1
ATOM 7272 N N . LYS C 1 143 ? 4.749 5.321 92.548 1.00 91.01 141 LYS C N 1
ATOM 7273 C CA . LYS C 1 143 ? 5.125 4.122 93.312 1.00 101.25 141 LYS C CA 1
ATOM 7274 C C . LYS C 1 143 ? 6.596 4.194 93.722 1.00 103.06 141 LYS C C 1
ATOM 7275 O O . LYS C 1 143 ? 6.945 3.903 94.877 1.00 106.77 141 LYS C O 1
ATOM 7281 N N . GLU C 1 144 ? 7.443 4.590 92.766 1.00 101.51 142 GLU C N 1
ATOM 7282 C CA . GLU C 1 144 ? 8.857 4.861 93.018 1.00 102.89 142 GLU C CA 1
ATOM 7283 C C . GLU C 1 144 ? 9.042 5.897 94.124 1.00 95.15 142 GLU C C 1
ATOM 7284 O O . GLU C 1 144 ? 9.808 5.683 95.071 1.00 99.38 142 GLU C O 1
ATOM 7290 N N . ASN C 1 145 ? 8.339 7.020 93.982 1.00 84.99 143 ASN C N 1
ATOM 7291 C CA . ASN C 1 145 ? 8.400 8.123 94.933 1.00 78.09 143 ASN C CA 1
ATOM 7292 C C . ASN C 1 145 ? 7.967 7.714 96.336 1.00 81.79 143 ASN C C 1
ATOM 7293 O O . ASN C 1 145 ? 8.595 8.108 97.320 1.00 82.35 143 ASN C O 1
ATOM 7298 N N . TYR C 1 146 ? 6.903 6.916 96.415 1.00 85.78 144 TYR C N 1
ATOM 7299 C CA . TYR C 1 146 ? 6.375 6.436 97.691 1.00 91.58 144 TYR C CA 1
ATOM 7300 C C . TYR C 1 146 ? 7.376 5.539 98.421 1.00 102.34 144 TYR C C 1
ATOM 7301 O O . TYR C 1 146 ? 7.542 5.654 99.638 1.00 105.47 144 TYR C O 1
ATOM 7310 N N . ASP C 1 147 ? 8.035 4.658 97.666 1.00 109.20 145 ASP C N 1
ATOM 7311 C CA . ASP C 1 147 ? 9.038 3.739 98.204 1.00 120.97 145 ASP C CA 1
ATOM 7312 C C . ASP C 1 147 ? 10.334 4.446 98.597 1.00 119.50 145 ASP C C 1
ATOM 7313 O O . ASP C 1 147 ? 11.005 4.035 99.541 1.00 127.90 145 ASP C O 1
ATOM 7318 N N . PHE C 1 148 ? 10.684 5.500 97.865 1.00 110.24 146 PHE C N 1
ATOM 7319 C CA . PHE C 1 148 ? 11.829 6.337 98.209 1.00 108.44 146 PHE C CA 1
ATOM 7320 C C . PHE C 1 148 ? 11.605 7.045 99.549 1.00 106.32 146 PHE C C 1
ATOM 7321 O O . PHE C 1 148 ? 12.470 7.006 100.427 1.00 112.36 146 PHE C O 1
ATOM 7329 N N . LEU C 1 149 ? 10.441 7.681 99.693 1.00 98.90 147 LEU C N 1
ATOM 7330 C CA . LEU C 1 149 ? 10.072 8.417 100.908 1.00 97.44 147 LEU C CA 1
ATOM 7331 C C . LEU C 1 149 ? 9.928 7.511 102.130 1.00 108.69 147 LEU C C 1
ATOM 7332 O O . LEU C 1 149 ? 10.356 7.873 103.229 1.00 112.74 147 LEU C O 1
ATOM 7337 N N . ASN C 1 150 ? 9.329 6.337 101.926 1.00 115.13 148 ASN C N 1
ATOM 7338 C CA . ASN C 1 150 ? 9.179 5.325 102.977 1.00 128.16 148 ASN C CA 1
ATOM 7339 C C . ASN C 1 150 ? 10.521 4.870 103.568 1.00 138.63 148 ASN C C 1
ATOM 7340 O O . ASN C 1 150 ? 10.591 4.475 104.736 1.00 149.02 148 ASN C O 1
ATOM 7345 N N . LYS C 1 151 ? 11.576 4.930 102.756 1.00 137.21 149 LYS C N 1
ATOM 7346 C CA . LYS C 1 151 ? 12.935 4.632 103.214 1.00 146.80 149 LYS C CA 1
ATOM 7347 C C . LYS C 1 151 ? 13.630 5.848 103.833 1.00 142.74 149 LYS C C 1
ATOM 7348 O O . LYS C 1 151 ? 14.421 5.702 104.766 1.00 152.33 149 LYS C O 1
ATOM 7354 N N . LYS C 1 152 ? 13.327 7.040 103.319 1.00 130.06 150 LYS C N 1
ATOM 7355 C CA . LYS C 1 152 ? 13.989 8.271 103.759 1.00 126.39 150 LYS C CA 1
ATOM 7356 C C . LYS C 1 152 ? 13.447 8.836 105.071 1.00 128.27 150 LYS C C 1
ATOM 7357 O O . LYS C 1 152 ? 14.219 9.135 105.980 1.00 134.99 150 LYS C O 1
ATOM 7363 N N . ILE C 1 153 ? 12.130 8.997 105.162 1.00 123.62 151 ILE C N 1
ATOM 7364 C CA . ILE C 1 153 ? 11.521 9.609 106.348 1.00 125.93 151 ILE C CA 1
ATOM 7365 C C . ILE C 1 153 ? 10.748 8.604 107.212 1.00 136.62 151 ILE C C 1
ATOM 7366 O O . ILE C 1 153 ? 9.671 8.905 107.736 1.00 136.10 151 ILE C O 1
ATOM 7371 N N . ASN C 1 154 ? 11.332 7.417 107.374 1.00 147.76 152 ASN C N 1
ATOM 7372 C CA . ASN C 1 154 ? 10.701 6.307 108.094 1.00 160.26 152 ASN C CA 1
ATOM 7373 C C . ASN C 1 154 ? 10.439 6.575 109.579 1.00 170.12 152 ASN C C 1
ATOM 7374 O O . ASN C 1 154 ? 9.525 5.994 110.166 1.00 177.97 152 ASN C O 1
ATOM 7379 N N . TYR C 1 155 ? 11.246 7.450 110.175 1.00 171.11 153 TYR C N 1
ATOM 7380 C CA . TYR C 1 155 ? 11.058 7.893 111.559 1.00 180.69 153 TYR C CA 1
ATOM 7381 C C . TYR C 1 155 ? 9.763 8.698 111.729 1.00 174.06 153 TYR C C 1
ATOM 7382 O O . TYR C 1 155 ? 9.134 8.659 112.791 1.00 183.98 153 TYR C O 1
ATOM 7391 N N . LYS C 1 156 ? 9.383 9.419 110.674 1.00 158.64 154 LYS C N 1
ATOM 7392 C CA . LYS C 1 156 ? 8.174 10.245 110.652 1.00 151.41 154 LYS C CA 1
ATOM 7393 C C . LYS C 1 156 ? 6.925 9.466 110.249 1.00 150.69 154 LYS C C 1
ATOM 7394 O O . LYS C 1 156 ? 5.807 9.979 110.360 1.00 147.54 154 LYS C O 1
ATOM 7400 N N . TRP C 1 157 ? 7.116 8.230 109.791 1.00 154.79 155 TRP C N 1
ATOM 7401 C CA . TRP C 1 157 ? 6.045 7.446 109.164 1.00 153.56 155 TRP C CA 1
ATOM 7402 C C . TRP C 1 157 ? 4.810 7.224 110.048 1.00 162.25 155 TRP C C 1
ATOM 7403 O O . TRP C 1 157 ? 3.754 6.818 109.555 1.00 160.54 155 TRP C O 1
ATOM 7414 N N . ASP C 1 158 ? 4.949 7.497 111.345 1.00 172.70 156 ASP C N 1
ATOM 7415 C CA . ASP C 1 158 ? 3.824 7.474 112.279 1.00 182.01 156 ASP C CA 1
ATOM 7416 C C . ASP C 1 158 ? 2.889 8.651 111.999 1.00 171.01 156 ASP C C 1
ATOM 7417 O O . ASP C 1 158 ? 1.667 8.487 111.955 1.00 172.17 156 ASP C O 1
ATOM 7422 N N . PHE C 1 159 ? 3.482 9.829 111.800 1.00 161.48 157 PHE C N 1
ATOM 7423 C CA . PHE C 1 159 ? 2.746 11.076 111.583 1.00 152.23 157 PHE C CA 1
ATOM 7424 C C . PHE C 1 159 ? 2.061 11.126 110.217 1.00 138.91 157 PHE C C 1
ATOM 7425 O O . PHE C 1 159 ? 0.970 11.692 110.088 1.00 135.40 157 PHE C O 1
ATOM 7433 N N . VAL C 1 160 ? 2.699 10.539 109.204 1.00 132.69 158 VAL C N 1
ATOM 7434 C CA . VAL C 1 160 ? 2.156 10.569 107.843 1.00 121.11 158 VAL C CA 1
ATOM 7435 C C . VAL C 1 160 ? 0.863 9.754 107.728 1.00 125.43 158 VAL C C 1
ATOM 7436 O O . VAL C 1 160 ? -0.110 10.209 107.129 1.00 118.88 158 VAL C O 1
ATOM 7440 N N . ILE C 1 161 ? 0.857 8.565 108.329 1.00 137.94 159 ILE C N 1
ATOM 7441 C CA . ILE C 1 161 ? -0.315 7.686 108.317 1.00 144.79 159 ILE C CA 1
ATOM 7442 C C . ILE C 1 161 ? -1.511 8.327 109.030 1.00 148.26 159 ILE C C 1
ATOM 7443 O O . ILE C 1 161 ? -2.640 8.272 108.529 1.00 146.01 159 ILE C O 1
ATOM 7448 N N . MET C 1 162 ? -1.286 9.035 110.124 1.00 153.59 160 MET C N 1
ATOM 7449 C CA . MET C 1 162 ? -2.399 9.590 110.905 1.00 159.86 160 MET C CA 1
ATOM 7450 C C . MET C 1 162 ? -3.050 10.808 110.245 1.00 147.69 160 MET C C 1
ATOM 7451 O O . MET C 1 162 ? -4.255 11.063 110.316 1.00 149.74 160 MET C O 1
ATOM 7456 N N . GLN C 1 163 ? -2.221 11.585 109.605 1.00 135.91 161 GLN C N 1
ATOM 7457 C CA . GLN C 1 163 ? -2.766 12.714 108.853 1.00 124.85 161 GLN C CA 1
ATOM 7458 C C . GLN C 1 163 ? -3.460 12.265 107.570 1.00 117.29 161 GLN C C 1
ATOM 7459 O O . GLN C 1 163 ? -4.427 12.895 107.143 1.00 113.42 161 GLN C O 1
ATOM 7465 N N . ALA C 1 164 ? -2.968 11.178 106.969 1.00 116.61 162 ALA C N 1
ATOM 7466 C CA . ALA C 1 164 ? -3.584 10.606 105.773 1.00 111.84 162 ALA C CA 1
ATOM 7467 C C . ALA C 1 164 ? -4.969 10.044 106.087 1.00 120.49 162 ALA C C 1
ATOM 7468 O O . ALA C 1 164 ? -5.931 10.308 105.363 1.00 116.30 162 ALA C O 1
ATOM 7470 N N . LYS C 1 165 ? -5.055 9.280 107.176 1.00 133.71 163 LYS C N 1
ATOM 7471 C CA . LYS C 1 165 ? -6.311 8.683 107.627 1.00 144.72 163 LYS C CA 1
ATOM 7472 C C . LYS C 1 165 ? -7.321 9.741 108.070 1.00 145.46 163 LYS C C 1
ATOM 7473 O O . LYS C 1 165 ? -8.519 9.604 107.812 1.00 148.22 163 LYS C O 1
ATOM 7479 N N . GLU C 1 166 ? -6.828 10.794 108.723 1.00 144.03 164 GLU C N 1
ATOM 7480 C CA . GLU C 1 166 ? -7.667 11.920 109.144 1.00 145.40 164 GLU C CA 1
ATOM 7481 C C . GLU C 1 166 ? -8.205 12.716 107.948 1.00 133.32 164 GLU C C 1
ATOM 7482 O O . GLU C 1 166 ? -9.358 13.162 107.962 1.00 136.05 164 GLU C O 1
ATOM 7488 N N . GLN C 1 167 ? -7.369 12.885 106.925 1.00 121.31 165 GLN C N 1
ATOM 7489 C CA . GLN C 1 167 ? -7.756 13.597 105.706 1.00 110.81 165 GLN C CA 1
ATOM 7490 C C . GLN C 1 167 ? -8.736 12.790 104.857 1.00 111.83 165 GLN C C 1
ATOM 7491 O O . GLN C 1 167 ? -9.685 13.348 104.301 1.00 109.66 165 GLN C O 1
ATOM 7497 N N . TYR C 1 168 ? -8.492 11.483 104.754 1.00 116.49 166 TYR C N 1
ATOM 7498 C CA . TYR C 1 168 ? -9.371 10.568 104.019 1.00 119.80 166 TYR C CA 1
ATOM 7499 C C . TYR C 1 168 ? -10.728 10.414 104.717 1.00 131.04 166 TYR C C 1
ATOM 7500 O O . TYR C 1 168 ? -11.753 10.227 104.058 1.00 132.19 166 TYR C O 1
ATOM 7509 N N . ARG C 1 169 ? -10.726 10.496 106.047 1.00 140.39 167 ARG C N 1
ATOM 7510 C CA . ARG C 1 169 ? -11.963 10.453 106.825 1.00 152.71 167 ARG C CA 1
ATOM 7511 C C . ARG C 1 169 ? -12.783 11.728 106.613 1.00 148.83 167 ARG C C 1
ATOM 7512 O O . ARG C 1 169 ? -13.994 11.662 106.389 1.00 153.77 167 ARG C O 1
ATOM 7520 N N . THR C 1 170 ? -12.108 12.876 106.677 1.00 141.22 168 THR C N 1
ATOM 7521 C CA . THR C 1 170 ? -12.724 14.187 106.444 1.00 137.75 168 THR C CA 1
ATOM 7522 C C . THR C 1 170 ? -13.223 14.335 105.002 1.00 129.02 168 THR C C 1
ATOM 7523 O O . THR C 1 170 ? -14.270 14.941 104.763 1.00 131.15 168 THR C O 1
ATOM 7527 N N . GLY C 1 171 ? -12.478 13.765 104.054 1.00 120.74 169 GLY C N 1
ATOM 7528 C CA . GLY C 1 171 ? -12.818 13.844 102.633 1.00 113.39 169 GLY C CA 1
ATOM 7529 C C . GLY C 1 171 ? -14.132 13.190 102.240 1.00 120.57 169 GLY C C 1
ATOM 7530 O O . GLY C 1 171 ? -14.705 13.519 101.199 1.00 116.83 169 GLY C O 1
ATOM 7531 N N . LYS C 1 172 ? -14.610 12.269 103.076 1.00 131.97 170 LYS C N 1
ATOM 7532 C CA . LYS C 1 172 ? -15.857 11.548 102.821 1.00 141.07 170 LYS C CA 1
ATOM 7533 C C . LYS C 1 172 ? -17.096 12.282 103.350 1.00 148.68 170 LYS C C 1
ATOM 7534 O O . LYS C 1 172 ? -18.223 11.839 103.116 1.00 156.59 170 LYS C O 1
ATOM 7540 N N . GLU C 1 173 ? -16.885 13.397 104.057 1.00 147.58 171 GLU C N 1
ATOM 7541 C CA . GLU C 1 173 ? -17.994 14.204 104.590 1.00 155.62 171 GLU C CA 1
ATOM 7542 C C . GLU C 1 173 ? -18.664 15.040 103.490 1.00 149.74 171 GLU C C 1
ATOM 7543 O O . GLU C 1 173 ? -19.880 15.324 103.541 1.00 157.97 171 GLU C O 1
ATOM 7549 N N . ARG C 1 174 ? -17.907 15.319 102.417 1.00 136.72 172 ARG C N 1
ATOM 7550 C CA . ARG C 1 174 ? -18.352 16.153 101.280 1.00 130.81 172 ARG C CA 1
ATOM 7551 C C . ARG C 1 174 ? -18.996 15.315 100.169 1.00 131.20 172 ARG C C 1
ATOM 7552 O O . ARG C 1 174 ? -18.791 14.114 100.147 1.00 133.23 172 ARG C O 1
ATOM 7560 N N . ASN C 1 175 ? -19.722 15.930 99.223 1.00 129.56 173 ASN C N 1
ATOM 7561 C CA . ASN C 1 175 ? -20.349 15.132 98.178 1.00 131.27 173 ASN C CA 1
ATOM 7562 C C . ASN C 1 175 ? -19.302 14.654 97.165 1.00 121.25 173 ASN C C 1
ATOM 7563 O O . ASN C 1 175 ? -18.148 15.108 97.192 1.00 112.14 173 ASN C O 1
ATOM 7568 N N . LYS C 1 176 ? -19.726 13.813 96.247 1.00 123.42 174 LYS C N 1
ATOM 7569 C CA . LYS C 1 176 ? -18.860 13.180 95.299 1.00 116.81 174 LYS C CA 1
ATOM 7570 C C . LYS C 1 176 ? -18.184 14.216 94.425 1.00 106.75 174 LYS C C 1
ATOM 7571 O O . LYS C 1 176 ? -17.016 14.117 94.174 1.00 99.02 174 LYS C O 1
ATOM 7577 N N . ALA C 1 177 ? -18.950 15.178 93.947 1.00 107.61 175 ALA C N 1
ATOM 7578 C CA . ALA C 1 177 ? -18.459 16.235 93.056 1.00 100.44 175 ALA C CA 1
ATOM 7579 C C . ALA C 1 177 ? -17.375 17.090 93.708 1.00 92.34 175 ALA C C 1
ATOM 7580 O O . ALA C 1 177 ? -16.364 17.413 93.074 1.00 85.03 175 ALA C O 1
ATOM 7582 N N . ASP C 1 178 ? -17.595 17.446 94.973 1.00 94.52 176 ASP C N 1
ATOM 7583 C CA . ASP C 1 178 ? -16.647 18.252 95.741 1.00 88.69 176 ASP C CA 1
ATOM 7584 C C . ASP C 1 178 ? -15.388 17.472 96.096 1.00 82.99 176 ASP C C 1
ATOM 7585 O O . ASP C 1 178 ? -14.291 18.033 96.094 1.00 76.22 176 ASP C O 1
ATOM 7590 N N . ARG C 1 179 ? -15.551 16.189 96.410 1.00 86.66 177 ARG C N 1
ATOM 7591 C CA . ARG C 1 179 ? -14.422 15.313 96.722 1.00 83.22 177 ARG C CA 1
ATOM 7592 C C . ARG C 1 179 ? -13.528 15.131 95.495 1.00 76.12 177 ARG C C 1
ATOM 7593 O O . ARG C 1 179 ? -12.303 15.190 95.602 1.00 70.06 177 ARG C O 1
ATOM 7601 N N . TYR C 1 180 ? -14.150 14.921 94.336 1.00 77.73 178 TYR C N 1
ATOM 7602 C CA . TYR C 1 180 ? -13.423 14.804 93.071 1.00 73.27 178 TYR C CA 1
ATOM 7603 C C . TYR C 1 180 ? -12.688 16.104 92.713 1.00 65.45 178 TYR C C 1
ATOM 7604 O O . TYR C 1 180 ? -11.511 16.078 92.355 1.00 59.82 178 TYR C O 1
ATOM 7613 N N . ALA C 1 181 ? -13.387 17.231 92.820 1.00 65.57 179 ALA C N 1
ATOM 7614 C CA . ALA C 1 181 ? -12.811 18.542 92.520 1.00 60.27 179 ALA C CA 1
ATOM 7615 C C . ALA C 1 181 ? -11.621 18.866 93.430 1.00 54.82 179 ALA C C 1
ATOM 7616 O O . ALA C 1 181 ? -10.599 19.396 92.964 1.00 50.01 179 ALA C O 1
ATOM 7618 N N . LEU C 1 182 ? -11.739 18.531 94.714 1.00 56.27 180 LEU C N 1
ATOM 7619 C CA . LEU C 1 182 ? -10.639 18.732 95.666 1.00 52.55 180 LEU C CA 1
ATOM 7620 C C . LEU C 1 182 ? -9.424 17.831 95.399 1.00 48.76 180 LEU C C 1
ATOM 7621 O O . LEU C 1 182 ? -8.285 18.260 95.586 1.00 43.75 180 LEU C O 1
ATOM 7626 N N . ASP C 1 183 ? -9.667 16.596 94.954 1.00 51.14 181 ASP C N 1
ATOM 7627 C CA . ASP C 1 183 ? -8.578 15.670 94.603 1.00 49.14 181 ASP C CA 1
ATOM 7628 C C . ASP C 1 183 ? -7.816 16.150 93.361 1.00 44.45 181 ASP C C 1
ATOM 7629 O O . ASP C 1 183 ? -6.585 16.031 93.290 1.00 41.44 181 ASP C O 1
ATOM 7634 N N . CYS C 1 184 ? -8.561 16.674 92.386 1.00 45.10 182 CYS C N 1
ATOM 7635 C CA A CYS C 1 184 ? -7.994 17.213 91.147 0.50 42.74 182 CYS C CA 1
ATOM 7636 C CA B CYS C 1 184 ? -7.968 17.196 91.155 0.50 42.75 182 CYS C CA 1
ATOM 7637 C C . CYS C 1 184 ? -7.119 18.427 91.445 1.00 38.57 182 CYS C C 1
ATOM 7638 O O . CYS C 1 184 ? -6.050 18.603 90.849 1.00 36.31 182 CYS C O 1
ATOM 7643 N N . GLN C 1 185 ? -7.587 19.260 92.371 1.00 38.78 183 GLN C N 1
ATOM 7644 C CA . GLN C 1 185 ? -6.863 20.445 92.814 1.00 36.73 183 GLN C CA 1
ATOM 7645 C C . GLN C 1 185 ? -5.506 20.083 93.438 1.00 33.70 183 GLN C C 1
ATOM 7646 O O . GLN C 1 185 ? -4.481 20.695 93.119 1.00 31.27 183 GLN C O 1
ATOM 7652 N N . GLU C 1 186 ? -5.502 19.086 94.322 1.00 34.96 184 GLU C N 1
ATOM 7653 C CA . GLU C 1 186 ? -4.271 18.668 95.008 1.00 33.24 184 GLU C CA 1
ATOM 7654 C C . GLU C 1 186 ? -3.323 17.943 94.060 1.00 31.34 184 GLU C C 1
ATOM 7655 O O . GLU C 1 186 ? -2.100 18.063 94.185 1.00 29.20 184 GLU C O 1
ATOM 7661 N N . LYS C 1 187 ? -3.892 17.188 93.120 1.00 32.50 185 LYS C N 1
ATOM 7662 C CA . LYS C 1 187 ? -3.107 16.474 92.113 1.00 32.97 185 LYS C CA 1
ATOM 7663 C C . LYS C 1 187 ? -2.381 17.480 91.219 1.00 30.10 185 LYS C C 1
ATOM 7664 O O . LYS C 1 187 ? -1.227 17.273 90.868 1.00 29.28 185 LYS C O 1
ATOM 7670 N N . ALA C 1 188 ? -3.066 18.574 90.879 1.00 30.01 186 ALA C N 1
ATOM 7671 C CA . ALA C 1 188 ? -2.512 19.629 90.018 1.00 29.66 186 ALA C CA 1
ATOM 7672 C C . ALA C 1 188 ? -1.313 20.330 90.666 1.00 27.16 186 ALA C C 1
ATOM 7673 O O . ALA C 1 188 ? -0.377 20.737 89.977 1.00 28.16 186 ALA C O 1
ATOM 7675 N N . TYR C 1 189 ? -1.358 20.483 91.988 1.00 25.93 187 TYR C N 1
ATOM 7676 C CA . TYR C 1 189 ? -0.227 21.046 92.743 1.00 24.41 187 TYR C CA 1
ATOM 7677 C C . TYR C 1 189 ? 1.010 20.151 92.637 1.00 24.20 187 TYR C C 1
ATOM 7678 O O . TYR C 1 189 ? 2.110 20.612 92.293 1.00 23.98 187 TYR C O 1
ATOM 7687 N N . TRP C 1 190 ? 0.820 18.865 92.924 1.00 24.66 188 TRP C N 1
ATOM 7688 C CA . TRP C 1 190 ? 1.928 17.920 92.971 1.00 25.72 188 TRP C CA 1
ATOM 7689 C C . TRP C 1 190 ? 2.527 17.593 91.605 1.00 27.46 188 TRP C C 1
ATOM 7690 O O . TRP C 1 190 ? 3.677 17.170 91.514 1.00 29.11 188 TRP C O 1
ATOM 7701 N N . LEU C 1 191 ? 1.744 17.806 90.555 1.00 28.34 189 LEU C N 1
ATOM 7702 C CA . LEU C 1 191 ? 2.228 17.728 89.185 1.00 31.59 189 LEU C CA 1
ATOM 7703 C C . LEU C 1 191 ? 3.315 18.769 88.929 1.00 31.15 189 LEU C C 1
ATOM 7704 O O . LEU C 1 191 ? 4.254 18.517 88.186 1.00 33.58 189 LEU C O 1
ATOM 7709 N N . VAL C 1 192 ? 3.184 19.932 89.558 1.00 28.38 190 VAL C N 1
ATOM 7710 C CA . VAL C 1 192 ? 4.159 21.009 89.390 1.00 29.29 190 VAL C CA 1
ATOM 7711 C C . VAL C 1 192 ? 5.343 20.814 90.339 1.00 29.14 190 VAL C C 1
ATOM 7712 O O . VAL C 1 192 ? 6.503 21.009 89.956 1.00 31.45 190 VAL C O 1
ATOM 7716 N N . HIS C 1 193 ? 5.052 20.400 91.569 1.00 27.04 191 HIS C N 1
ATOM 7717 C CA . HIS C 1 193 ? 6.083 20.342 92.608 1.00 28.11 191 HIS C CA 1
ATOM 7718 C C . HIS C 1 193 ? 6.832 19.018 92.725 1.00 30.44 191 HIS C C 1
ATOM 7719 O O . HIS C 1 193 ? 7.919 18.963 93.309 1.00 32.26 191 HIS C O 1
ATOM 7726 N N . ARG C 1 194 ? 6.240 17.957 92.176 1.00 31.57 192 ARG C N 1
ATOM 7727 C CA . ARG C 1 194 ? 6.883 16.652 92.073 1.00 35.52 192 ARG C CA 1
ATOM 7728 C C . ARG C 1 194 ? 6.554 16.095 90.694 1.00 38.40 192 ARG C C 1
ATOM 7729 O O . ARG C 1 194 ? 5.766 15.160 90.546 1.00 39.58 192 ARG C O 1
ATOM 7737 N N . SER C 1 195 ? 7.151 16.720 89.685 1.00 49.31 193 SER C N 1
ATOM 7738 C CA . SER C 1 195 ? 6.849 16.428 88.296 1.00 51.60 193 SER C CA 1
ATOM 7739 C C . SER C 1 195 ? 7.321 15.035 87.920 1.00 55.27 193 SER C C 1
ATOM 7740 O O . SER C 1 195 ? 8.310 14.547 88.466 1.00 55.46 193 SER C O 1
ATOM 7743 N N . PRO C 1 196 ? 6.603 14.382 86.993 1.00 59.58 194 PRO C N 1
ATOM 7744 C CA . PRO C 1 196 ? 7.036 13.099 86.453 1.00 64.00 194 PRO C CA 1
ATOM 7745 C C . PRO C 1 196 ? 8.415 13.222 85.803 1.00 63.00 194 PRO C C 1
ATOM 7746 O O . PRO C 1 196 ? 8.768 14.298 85.342 1.00 59.00 194 PRO C O 1
ATOM 7750 N N . PRO C 1 197 ? 9.190 12.120 85.750 1.00 67.67 195 PRO C N 1
ATOM 7751 C CA . PRO C 1 197 ? 10.501 12.201 85.107 1.00 68.65 195 PRO C CA 1
ATOM 7752 C C . PRO C 1 197 ? 10.349 12.588 83.638 1.00 71.02 195 PRO C C 1
ATOM 7753 O O . PRO C 1 197 ? 9.330 12.282 83.027 1.00 73.81 195 PRO C O 1
ATOM 7757 N N . GLY C 1 198 ? 11.338 13.289 83.094 1.00 70.76 196 GLY C N 1
ATOM 7758 C CA . GLY C 1 198 ? 11.311 13.687 81.691 1.00 75.24 196 GLY C CA 1
ATOM 7759 C C . GLY C 1 198 ? 10.466 14.914 81.403 1.00 72.44 196 GLY C C 1
ATOM 7760 O O . GLY C 1 198 ? 10.503 15.440 80.291 1.00 75.87 196 GLY C O 1
ATOM 7761 N N . MET C 1 199 ? 9.693 15.357 82.395 1.00 67.79 197 MET C N 1
ATOM 7762 C CA . MET C 1 199 ? 8.901 16.583 82.287 1.00 65.59 197 MET C CA 1
ATOM 7763 C C . MET C 1 199 ? 9.697 17.723 82.884 1.00 60.20 197 MET C C 1
ATOM 7764 O O . MET C 1 199 ? 10.355 17.551 83.920 1.00 57.13 197 MET C O 1
ATOM 7769 N N . ASN C 1 200 ? 9.633 18.887 82.242 1.00 60.13 198 ASN C N 1
ATOM 7770 C CA . ASN C 1 200 ? 10.410 20.041 82.688 1.00 55.59 198 ASN C CA 1
ATOM 7771 C C . ASN C 1 200 ? 10.054 20.474 84.104 1.00 50.04 198 ASN C C 1
ATOM 7772 O O . ASN C 1 200 ? 8.880 20.526 84.477 1.00 50.02 198 ASN C O 1
ATOM 7777 N N . ASN C 1 201 ? 11.093 20.757 84.883 1.00 45.88 199 ASN C N 1
ATOM 7778 C CA . ASN C 1 201 ? 10.953 21.248 86.231 1.00 41.54 199 ASN C CA 1
ATOM 7779 C C . ASN C 1 201 ? 11.020 22.768 86.134 1.00 39.52 199 ASN C C 1
ATOM 7780 O O . ASN C 1 201 ? 12.105 23.354 86.018 1.00 37.75 199 ASN C O 1
ATOM 7785 N N . VAL C 1 202 ? 9.848 23.399 86.141 1.00 39.68 200 VAL C N 1
ATOM 7786 C CA . VAL C 1 202 ? 9.767 24.851 86.021 1.00 38.94 200 VAL C CA 1
ATOM 7787 C C . VAL C 1 202 ? 10.337 25.508 87.273 1.00 34.73 200 VAL C C 1
ATOM 7788 O O . VAL C 1 202 ? 10.716 26.676 87.252 1.00 34.27 200 VAL C O 1
ATOM 7792 N N . LEU C 1 203 ? 10.414 24.742 88.355 1.00 32.82 201 LEU C N 1
ATOM 7793 C CA . LEU C 1 203 ? 10.937 25.241 89.621 1.00 30.59 201 LEU C CA 1
ATOM 7794 C C . LEU C 1 203 ? 12.467 25.166 89.714 1.00 28.78 201 LEU C C 1
ATOM 7795 O O . LEU C 1 203 ? 13.050 25.607 90.712 1.00 27.60 201 LEU C O 1
ATOM 7800 N N . ASP C 1 204 ? 13.109 24.610 88.681 1.00 29.49 202 ASP C N 1
ATOM 7801 C CA . ASP C 1 204 ? 14.572 24.631 88.566 1.00 29.26 202 ASP C CA 1
ATOM 7802 C C . ASP C 1 204 ? 15.005 26.090 88.454 1.00 27.95 202 ASP C C 1
ATOM 7803 O O . ASP C 1 204 ? 14.689 26.771 87.476 1.00 29.11 202 ASP C O 1
ATOM 7808 N N . TYR C 1 205 ? 15.704 26.568 89.478 1.00 26.07 203 TYR C N 1
ATOM 7809 C CA . TYR C 1 205 ? 16.197 27.947 89.505 1.00 25.80 203 TYR C CA 1
ATOM 7810 C C . TYR C 1 205 ? 17.717 28.037 89.323 1.00 26.37 203 TYR C C 1
ATOM 7811 O O . TYR C 1 205 ? 18.295 29.130 89.395 1.00 26.58 203 TYR C O 1
ATOM 7820 N N . GLY C 1 206 ? 18.356 26.891 89.080 1.00 27.30 204 GLY C N 1
ATOM 7821 C CA . GLY C 1 206 ? 19.803 26.845 88.897 1.00 29.39 204 GLY C CA 1
ATOM 7822 C C . GLY C 1 206 ? 20.512 26.574 90.207 1.00 27.99 204 GLY C C 1
ATOM 7823 O O . GLY C 1 206 ? 20.064 25.749 90.998 1.00 27.40 204 GLY C O 1
ATOM 7824 N N . LEU C 1 207 ? 21.620 27.268 90.447 1.00 29.03 205 LEU C N 1
ATOM 7825 C CA . LEU C 1 207 ? 22.365 27.064 91.692 1.00 28.71 205 LEU C CA 1
ATOM 7826 C C . LEU C 1 207 ? 21.755 27.821 92.864 1.00 25.79 205 LEU C C 1
ATOM 7827 O O . LEU C 1 207 ? 21.041 28.809 92.676 1.00 23.63 205 LEU C O 1
ATOM 7832 N N . ASP C 1 208 ? 22.022 27.331 94.073 1.00 26.13 206 ASP C N 1
ATOM 7833 C CA . ASP C 1 208 ? 21.677 28.054 95.291 1.00 25.45 206 ASP C CA 1
ATOM 7834 C C . ASP C 1 208 ? 22.642 29.230 95.473 1.00 25.18 206 ASP C C 1
ATOM 7835 O O . ASP C 1 208 ? 23.656 29.335 94.762 1.00 26.23 206 ASP C O 1
ATOM 7840 N N . ARG C 1 209 ? 22.320 30.109 96.415 1.00 24.31 207 ARG C N 1
ATOM 7841 C CA . ARG C 1 209 ? 23.161 31.256 96.729 1.00 24.92 207 ARG C CA 1
ATOM 7842 C C . ARG C 1 209 ? 24.032 30.975 97.943 1.00 27.65 207 ARG C C 1
ATOM 7843 O O . ARG C 1 209 ? 23.661 30.178 98.812 1.00 28.83 207 ARG C O 1
ATOM 7851 N N . VAL C 1 210 ? 25.185 31.640 97.990 1.00 29.22 208 VAL C N 1
ATOM 7852 C CA . VAL C 1 210 ? 26.053 31.641 99.171 1.00 33.50 208 VAL C CA 1
ATOM 7853 C C . VAL C 1 210 ? 25.411 32.504 100.263 1.00 34.66 208 VAL C C 1
ATOM 7854 O O . VAL C 1 210 ? 25.386 32.119 101.428 1.00 38.97 208 VAL C O 1
ATOM 7858 N N . THR C 1 211 ? 24.884 33.659 99.865 1.00 32.59 209 THR C N 1
ATOM 7859 C CA . THR C 1 211 ? 24.278 34.611 100.790 1.00 34.73 209 THR C CA 1
ATOM 7860 C C . THR C 1 211 ? 22.755 34.471 100.756 1.00 33.00 209 THR C C 1
ATOM 7861 O O . THR C 1 211 ? 22.167 34.420 99.683 1.00 29.00 209 THR C O 1
ATOM 7865 N N . ASN C 1 212 ? 22.130 34.408 101.932 1.00 36.12 210 ASN C N 1
ATOM 7866 C CA . ASN C 1 212 ? 20.671 34.345 102.052 1.00 36.85 210 ASN C CA 1
ATOM 7867 C C . ASN C 1 212 ? 20.009 35.698 101.729 1.00 37.11 210 ASN C C 1
ATOM 7868 O O . ASN C 1 212 ? 20.167 36.655 102.484 1.00 40.92 210 ASN C O 1
ATOM 7873 N N . PRO C 1 213 ? 19.254 35.788 100.611 1.00 34.34 211 PRO C N 1
ATOM 7874 C CA . PRO C 1 213 ? 18.605 37.071 100.317 1.00 36.29 211 PRO C CA 1
ATOM 7875 C C . PRO C 1 213 ? 17.546 37.449 101.366 1.00 42.47 211 PRO C C 1
ATOM 7876 O O . PRO C 1 213 ? 17.126 38.603 101.423 1.00 45.65 211 PRO C O 1
ATOM 7880 N N . ASN C 1 214 ? 17.127 36.480 102.179 1.00 45.07 212 ASN C N 1
ATOM 7881 C CA . ASN C 1 214 ? 16.179 36.740 103.266 1.00 53.79 212 ASN C CA 1
ATOM 7882 C C . ASN C 1 214 ? 16.853 37.007 104.622 1.00 60.82 212 ASN C C 1
ATOM 7883 O O . ASN C 1 214 ? 16.158 37.256 105.613 1.00 68.52 212 ASN C O 1
ATOM 7888 N N . GLU C 1 215 ? 18.190 36.948 104.662 1.00 60.41 213 GLU C N 1
ATOM 7889 C CA . GLU C 1 215 ? 18.963 37.224 105.895 1.00 68.59 213 GLU C CA 1
ATOM 7890 C C . GLU C 1 215 ? 19.051 38.726 106.148 1.00 73.37 213 GLU C C 1
ATOM 7891 O O . GLU C 1 215 ? 19.270 39.510 105.218 1.00 69.61 213 GLU C O 1
ATOM 7897 N N . VAL C 1 216 ? 18.733 39.138 107.355 1.00 83.32 214 VAL C N 1
ATOM 7898 C CA . VAL C 1 216 ? 19.043 40.493 107.747 1.00 89.51 214 VAL C CA 1
ATOM 7899 C C . VAL C 1 216 ? 20.343 40.393 108.451 1.00 92.28 214 VAL C C 1
ATOM 7900 O O . VAL C 1 216 ? 20.481 39.737 109.471 1.00 98.04 214 VAL C O 1
ATOM 7904 N N . LYS C 1 217 ? 21.320 41.007 107.821 1.00 88.82 215 LYS C N 1
ATOM 7905 C CA . LYS C 1 217 ? 22.669 41.009 108.329 1.00 91.20 215 LYS C CA 1
ATOM 7906 C C . LYS C 1 217 ? 22.776 42.223 109.219 1.00 100.06 215 LYS C C 1
ATOM 7907 O O . LYS C 1 217 ? 22.463 43.312 108.813 1.00 100.85 215 LYS C O 1
ATOM 7913 N N . LYS C 1 218 ? 23.163 42.022 110.459 1.00 108.02 216 LYS C N 1
ATOM 7914 C CA . LYS C 1 218 ? 23.503 43.183 111.262 1.00 116.92 216 LYS C CA 1
ATOM 7915 C C . LYS C 1 218 ? 24.805 43.774 110.725 1.00 113.65 216 LYS C C 1
ATOM 7916 O O . LYS C 1 218 ? 25.692 43.040 110.271 1.00 107.90 216 LYS C O 1
ATOM 7922 N N . GLN C 1 219 ? 24.901 45.099 110.756 1.00 118.02 217 GLN C N 1
ATOM 7923 C CA . GLN C 1 219 ? 26.082 45.799 110.263 1.00 116.50 217 GLN C CA 1
ATOM 7924 C C . GLN C 1 219 ? 27.217 45.748 111.281 1.00 123.11 217 GLN C C 1
ATOM 7925 O O . GLN C 1 219 ? 27.029 46.091 112.451 1.00 133.00 217 GLN C O 1
ATOM 7931 N N . THR C 1 220 ? 28.387 45.306 110.827 1.00 118.79 218 THR C N 1
ATOM 7932 C CA . THR C 1 220 ? 29.596 45.318 111.647 1.00 125.49 218 THR C CA 1
ATOM 7933 C C . THR C 1 220 ? 30.219 46.709 111.605 1.00 130.07 218 THR C C 1
ATOM 7934 O O . THR C 1 220 ? 29.940 47.492 110.694 1.00 126.19 218 THR C O 1
ATOM 7938 N N . VAL C 1 221 ? 31.055 47.016 112.596 1.00 65.91 219 VAL C N 1
ATOM 7939 C CA . VAL C 1 221 ? 31.826 48.260 112.589 1.00 65.44 219 VAL C CA 1
ATOM 7940 C C . VAL C 1 221 ? 32.681 48.360 111.310 1.00 63.41 219 VAL C C 1
ATOM 7941 O O . VAL C 1 221 ? 32.715 49.415 110.671 1.00 61.39 219 VAL C O 1
ATOM 7945 N N . THR C 1 222 ? 33.310 47.251 110.910 1.00 64.23 220 THR C N 1
ATOM 7946 C CA . THR C 1 222 ? 34.128 47.200 109.683 1.00 62.66 220 THR C CA 1
ATOM 7947 C C . THR C 1 222 ? 33.348 47.592 108.422 1.00 58.59 220 THR C C 1
ATOM 7948 O O . THR C 1 222 ? 33.893 48.246 107.521 1.00 57.21 220 THR C O 1
ATOM 7952 N N . ALA C 1 223 ? 32.080 47.186 108.353 1.00 57.00 221 ALA C N 1
ATOM 7953 C CA . ALA C 1 223 ? 31.253 47.450 107.169 1.00 53.13 221 ALA C CA 1
ATOM 7954 C C . ALA C 1 223 ? 30.731 48.888 107.106 1.00 50.74 221 ALA C C 1
ATOM 7955 O O . ALA C 1 223 ? 30.703 49.485 106.029 1.00 48.15 221 ALA C O 1
ATOM 7957 N N . VAL C 1 224 ? 30.320 49.441 108.250 1.00 51.61 222 VAL C N 1
ATOM 7958 C CA . VAL C 1 224 ? 29.851 50.831 108.300 1.00 50.05 222 VAL C CA 1
ATOM 7959 C C . VAL C 1 224 ? 30.987 51.797 107.949 1.00 49.61 222 VAL C C 1
ATOM 7960 O O . VAL C 1 224 ? 30.772 52.786 107.240 1.00 47.19 222 VAL C O 1
ATOM 7964 N N . ARG C 1 225 ? 32.188 51.498 108.453 1.00 52.07 223 ARG C N 1
ATOM 7965 C CA . ARG C 1 225 ? 33.407 52.256 108.135 1.00 52.26 223 ARG C CA 1
ATOM 7966 C C . ARG C 1 225 ? 33.675 52.300 106.631 1.00 49.82 223 ARG C C 1
ATOM 7967 O O . ARG C 1 225 ? 34.054 53.342 106.090 1.00 48.88 223 ARG C O 1
ATOM 7975 N N . LYS C 1 226 ? 33.464 51.166 105.965 1.00 48.60 224 LYS C N 1
ATOM 7976 C CA . LYS C 1 226 ? 33.700 51.042 104.533 1.00 46.28 224 LYS C CA 1
ATOM 7977 C C . LYS C 1 226 ? 32.669 51.848 103.744 1.00 42.76 224 LYS C C 1
ATOM 7978 O O . LYS C 1 226 ? 32.991 52.468 102.720 1.00 40.95 224 LYS C O 1
ATOM 7984 N N . GLU C 1 227 ? 31.431 51.818 104.234 1.00 41.27 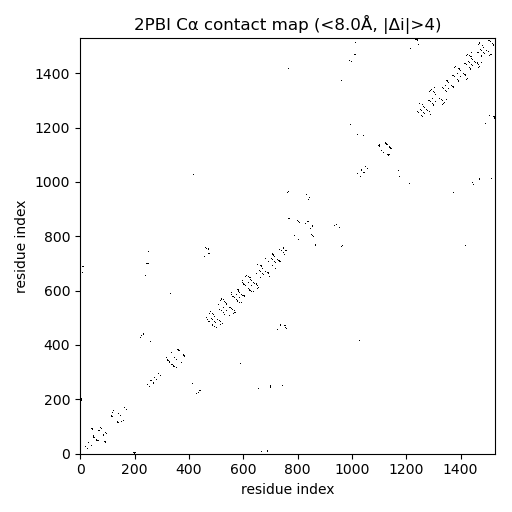225 GLU C N 1
ATOM 7985 C CA . GLU C 1 227 ? 30.333 52.607 103.691 1.00 38.63 225 GLU C CA 1
ATOM 7986 C C . GLU C 1 227 ? 30.661 54.097 103.752 1.00 36.88 225 GLU C C 1
ATOM 7987 O O . GLU C 1 227 ? 30.490 54.815 102.769 1.00 34.61 225 GLU C O 1
ATOM 7993 N N . ILE C 1 228 ? 31.117 54.547 104.922 1.00 37.39 226 ILE C N 1
ATOM 7994 C CA . ILE C 1 228 ? 31.556 55.937 105.125 1.00 37.00 226 ILE C CA 1
ATOM 7995 C C . ILE C 1 228 ? 32.617 56.335 104.090 1.00 36.29 226 ILE C C 1
ATOM 7996 O O . ILE C 1 228 ? 32.514 57.383 103.454 1.00 34.35 226 ILE C O 1
ATOM 8001 N N . MET C 1 229 ? 33.611 55.472 103.905 1.00 37.58 227 MET C N 1
ATOM 8002 C CA . MET C 1 229 ? 34.667 55.714 102.921 1.00 38.77 227 MET C CA 1
ATOM 8003 C C . MET C 1 229 ? 34.135 55.866 101.497 1.00 34.59 227 MET C C 1
ATOM 8004 O O . MET C 1 229 ? 34.607 56.728 100.749 1.00 33.94 227 MET C O 1
ATOM 8009 N N . TYR C 1 230 ? 33.149 55.045 101.128 1.00 32.16 228 TYR C N 1
ATOM 8010 C CA . TYR C 1 230 ? 32.524 55.177 99.815 1.00 28.78 228 TYR C CA 1
ATOM 8011 C C . TYR C 1 230 ? 31.919 56.575 99.622 1.00 27.78 228 TYR C C 1
ATOM 8012 O O . TYR C 1 230 ? 32.195 57.232 98.626 1.00 26.61 228 TYR C O 1
ATOM 8021 N N . TYR C 1 231 ? 31.077 57.010 100.563 1.00 27.99 229 TYR C N 1
ATOM 8022 C CA . TYR C 1 231 ? 30.433 58.323 100.456 1.00 28.23 229 TYR C CA 1
ATOM 8023 C C . TYR C 1 231 ? 31.455 59.464 100.476 1.00 29.21 229 TYR C C 1
ATOM 8024 O O . TYR C 1 231 ? 31.320 60.436 99.730 1.00 28.02 229 TYR C O 1
ATOM 8033 N N . GLN C 1 232 ? 32.490 59.325 101.306 1.00 31.00 230 GLN C N 1
ATOM 8034 C CA . GLN C 1 232 ? 33.554 60.332 101.377 1.00 33.09 230 GLN C CA 1
ATOM 8035 C C . GLN C 1 232 ? 34.216 60.563 100.009 1.00 32.94 230 GLN C C 1
ATOM 8036 O O . GLN C 1 232 ? 34.381 61.709 99.579 1.00 33.35 230 GLN C O 1
ATOM 8042 N N . GLN C 1 233 ? 34.596 59.477 99.333 1.00 31.94 231 GLN C N 1
ATOM 8043 C CA . GLN C 1 233 ? 35.236 59.603 98.030 1.00 32.36 231 GLN C CA 1
ATOM 8044 C C . GLN C 1 233 ? 34.240 60.050 96.938 1.00 30.23 231 GLN C C 1
ATOM 8045 O O . GLN C 1 233 ? 34.595 60.826 96.054 1.00 30.54 231 GLN C O 1
ATOM 8051 N N . ALA C 1 234 ? 32.997 59.580 97.023 1.00 28.90 232 ALA C N 1
ATOM 8052 C CA . ALA C 1 234 ? 31.953 59.968 96.068 1.00 27.71 232 ALA C CA 1
ATOM 8053 C C . ALA C 1 234 ? 31.684 61.482 96.081 1.00 29.55 232 ALA C C 1
ATOM 8054 O O . ALA C 1 234 ? 31.464 62.096 95.028 1.00 29.08 232 ALA C O 1
ATOM 8056 N N . LEU C 1 235 ? 31.732 62.080 97.271 1.00 32.22 233 LEU C N 1
ATOM 8057 C CA . LEU C 1 235 ? 31.530 63.519 97.433 1.00 34.79 233 LEU C CA 1
ATOM 8058 C C . LEU C 1 235 ? 32.630 64.354 96.775 1.00 37.35 233 LEU C C 1
ATOM 8059 O O . LEU C 1 235 ? 32.410 65.519 96.415 1.00 38.38 233 LEU C O 1
ATOM 8064 N N . MET C 1 236 ? 33.806 63.755 96.620 1.00 38.80 234 MET C N 1
ATOM 8065 C CA A MET C 1 236 ? 34.913 64.483 96.011 0.50 41.22 234 MET C CA 1
ATOM 8066 C CA B MET C 1 236 ? 34.975 64.404 96.023 0.50 41.18 234 MET C CA 1
ATOM 8067 C C . MET C 1 236 ? 34.975 64.341 94.493 1.00 40.17 234 MET C C 1
ATOM 8068 O O . MET C 1 236 ? 35.788 64.986 93.835 1.00 41.69 234 MET C O 1
ATOM 8077 N N . ARG C 1 237 ? 34.076 63.533 93.936 1.00 38.02 235 ARG C N 1
ATOM 8078 C CA . ARG C 1 237 ? 33.973 63.375 92.487 1.00 37.89 235 ARG C CA 1
ATOM 8079 C C . ARG C 1 237 ? 33.001 64.400 91.920 1.00 37.88 235 ARG C C 1
ATOM 8080 O O . ARG C 1 237 ? 31.951 64.664 92.504 1.00 38.13 235 ARG C O 1
ATOM 8088 N N . SER C 1 238 ? 33.373 65.009 90.801 1.00 38.67 236 SER C N 1
ATOM 8089 C CA . SER C 1 238 ? 32.515 66.006 90.174 1.00 38.74 236 SER C CA 1
ATOM 8090 C C . SER C 1 238 ? 31.653 65.314 89.123 1.00 35.74 236 SER C C 1
ATOM 8091 O O . SER C 1 238 ? 32.024 64.264 88.589 1.00 33.92 236 SER C O 1
ATOM 8094 N N . THR C 1 239 ? 30.494 65.901 88.848 1.00 34.99 237 THR C N 1
ATOM 8095 C CA . THR C 1 239 ? 29.586 65.380 87.835 1.00 32.63 237 THR C CA 1
ATOM 8096 C C . THR C 1 239 ? 29.255 66.509 86.875 1.00 33.10 237 THR C C 1
ATOM 8097 O O . THR C 1 239 ? 29.618 67.664 87.114 1.00 35.09 237 THR C O 1
ATOM 8101 N N . VAL C 1 240 ? 28.561 66.165 85.797 1.00 30.39 238 VAL C N 1
ATOM 8102 C CA . VAL C 1 240 ? 28.070 67.147 84.842 1.00 30.60 238 VAL C CA 1
ATOM 8103 C C . VAL C 1 240 ? 26.545 67.076 84.810 1.00 29.64 238 VAL C C 1
ATOM 8104 O O . VAL C 1 240 ? 25.949 66.103 85.290 1.00 27.22 238 VAL C O 1
ATOM 8108 N N . LYS C 1 241 ? 25.914 68.107 84.262 1.00 30.92 239 LYS C N 1
ATOM 8109 C CA . LYS C 1 241 ? 24.458 68.150 84.187 1.00 30.90 239 LYS C CA 1
ATOM 8110 C C . LYS C 1 241 ? 23.936 67.057 83.265 1.00 28.36 239 LYS C C 1
ATOM 8111 O O . LYS C 1 241 ? 24.581 66.720 82.275 1.00 27.32 239 LYS C O 1
ATOM 8117 N N . SER C 1 242 ? 22.768 66.520 83.609 1.00 27.39 240 SER C N 1
ATOM 8118 C CA . SER C 1 242 ? 22.070 65.519 82.806 1.00 26.08 240 SER C CA 1
ATOM 8119 C C . SER C 1 242 ? 21.877 65.942 81.347 1.00 26.69 240 SER C C 1
ATOM 8120 O O . SER C 1 242 ? 21.995 65.116 80.447 1.00 25.48 240 SER C O 1
ATOM 8123 N N . SER C 1 243 ? 21.613 67.226 81.112 1.00 29.11 241 SER C N 1
ATOM 8124 C CA . SER C 1 243 ? 21.489 67.751 79.742 1.00 30.31 241 SER C CA 1
ATOM 8125 C C . SER C 1 243 ? 22.768 67.509 78.942 1.00 29.64 241 SER C C 1
ATOM 8126 O O . SER C 1 243 ? 22.720 67.166 77.755 1.00 29.35 241 SER C O 1
ATOM 8129 N N . VAL C 1 244 ? 23.911 67.665 79.601 1.00 29.21 242 VAL C N 1
ATOM 8130 C CA . VAL C 1 244 ? 25.193 67.473 78.942 1.00 28.98 242 VAL C CA 1
ATOM 8131 C C . VAL C 1 244 ? 25.465 65.988 78.668 1.00 25.82 242 VAL C C 1
ATOM 8132 O O . VAL C 1 244 ? 25.703 65.593 77.523 1.00 24.81 242 VAL C O 1
ATOM 8136 N N . SER C 1 245 ? 25.417 65.167 79.716 1.00 24.00 243 SER C N 1
ATOM 8137 C CA . SER C 1 245 ? 25.785 63.760 79.589 1.00 21.67 243 SER C CA 1
ATOM 8138 C C . SER C 1 245 ? 24.812 63.001 78.680 1.00 20.37 243 SER C C 1
ATOM 8139 O O . SER C 1 245 ? 25.243 62.247 77.795 1.00 19.46 243 SER C O 1
ATOM 8142 N N . LEU C 1 246 ? 23.509 63.218 78.878 1.00 20.39 244 LEU C N 1
ATOM 8143 C CA . LEU C 1 246 ? 22.483 62.578 78.032 1.00 19.53 244 LEU C CA 1
ATOM 8144 C C . LEU C 1 246 ? 22.502 63.090 76.604 1.00 19.93 244 LEU C C 1
ATOM 8145 O O . LEU C 1 246 ? 22.197 62.339 75.675 1.00 19.00 244 LEU C O 1
ATOM 8150 N N . GLY C 1 247 ? 22.867 64.359 76.426 1.00 21.60 245 GLY C N 1
ATOM 8151 C CA . GLY C 1 247 ? 23.028 64.933 75.087 1.00 23.00 245 GLY C CA 1
ATOM 8152 C C . GLY C 1 247 ? 24.114 64.184 74.321 1.00 21.85 245 GLY C C 1
ATOM 8153 O O . GLY C 1 247 ? 23.972 63.928 73.125 1.00 21.29 245 GLY C O 1
ATOM 8154 N N . GLY C 1 248 ? 25.188 63.828 75.030 1.00 20.83 246 GLY C N 1
ATOM 8155 C CA . GLY C 1 248 ? 26.303 63.060 74.471 1.00 19.41 246 GLY C CA 1
ATOM 8156 C C . GLY C 1 248 ? 25.912 61.647 74.064 1.00 17.36 246 GLY C C 1
ATOM 8157 O O . GLY C 1 248 ? 26.316 61.166 73.002 1.00 16.11 246 GLY C O 1
ATOM 8158 N N . ILE C 1 249 ? 25.120 60.985 74.907 1.00 15.97 247 ILE C N 1
ATOM 8159 C CA . ILE C 1 249 ? 24.595 59.650 74.605 1.00 14.82 247 ILE C CA 1
ATOM 8160 C C . ILE C 1 249 ? 23.720 59.668 73.343 1.00 14.86 247 ILE C C 1
ATOM 8161 O O . ILE C 1 249 ? 23.905 58.846 72.453 1.00 14.73 247 ILE C O 1
ATOM 8166 N N . VAL C 1 250 ? 22.784 60.610 73.253 1.00 16.23 248 VAL C N 1
ATOM 8167 C CA . VAL C 1 250 ? 21.951 60.754 72.040 1.00 16.65 248 VAL C CA 1
ATOM 8168 C C . VAL C 1 250 ? 22.810 60.982 70.789 1.00 16.90 248 VAL C C 1
ATOM 8169 O O . VAL C 1 250 ? 22.631 60.302 69.765 1.00 15.62 248 VAL C O 1
ATOM 8173 N N . LYS C 1 251 ? 23.741 61.931 70.879 1.00 17.39 249 LYS C N 1
ATOM 8174 C CA . LYS C 1 251 ? 24.647 62.251 69.762 1.00 19.19 249 LYS C CA 1
ATOM 8175 C C . LYS C 1 251 ? 25.492 61.046 69.323 1.00 16.17 249 LYS C C 1
ATOM 8176 O O . LYS C 1 251 ? 25.604 60.761 68.119 1.00 14.94 249 LYS C O 1
ATOM 8182 N N . TYR C 1 252 ? 26.073 60.336 70.297 1.00 14.18 250 TYR C N 1
ATOM 8183 C CA . TYR C 1 252 ? 26.816 59.095 70.015 1.00 12.71 250 TYR C CA 1
ATOM 8184 C C . TYR C 1 252 ? 25.990 58.055 69.228 1.00 11.86 250 TYR C C 1
ATOM 8185 O O . TYR C 1 252 ? 26.417 57.585 68.163 1.00 11.42 250 TYR C O 1
ATOM 8194 N N . SER C 1 253 ? 24.827 57.671 69.756 1.00 11.12 251 SER C N 1
ATOM 8195 C CA . SER C 1 253 ? 23.994 56.659 69.073 1.00 10.90 251 SER C CA 1
ATOM 8196 C C . SER C 1 253 ? 23.572 57.097 67.670 1.00 12.87 251 SER C C 1
ATOM 8197 O O . SER C 1 253 ? 23.572 56.291 66.743 1.00 12.80 251 SER C O 1
ATOM 8200 N N . GLU C 1 254 ? 23.236 58.374 67.518 1.00 15.24 252 GLU C N 1
ATOM 8201 C CA . GLU C 1 254 ? 22.905 58.945 66.202 1.00 17.61 252 GLU C CA 1
ATOM 8202 C C . GLU C 1 254 ? 24.105 58.885 65.235 1.00 17.36 252 GLU C C 1
ATOM 8203 O O . GLU C 1 254 ? 23.965 58.506 64.075 1.00 17.63 252 GLU C O 1
ATOM 8209 N N . GLN C 1 255 ? 25.285 59.250 65.726 1.00 16.52 253 GLN C N 1
ATOM 8210 C CA . GLN C 1 255 ? 26.503 59.253 64.910 1.00 17.45 253 GLN C CA 1
ATOM 8211 C C . GLN C 1 255 ? 26.876 57.856 64.391 1.00 15.46 253 GLN C C 1
ATOM 8212 O O . GLN C 1 255 ? 27.308 57.699 63.241 1.00 15.93 253 GLN C O 1
ATOM 8218 N N . PHE C 1 256 ? 26.696 56.848 65.243 1.00 13.25 254 PHE C N 1
ATOM 8219 C CA . PHE C 1 256 ? 27.102 55.475 64.930 1.00 12.50 254 PHE C CA 1
ATOM 8220 C C . PHE C 1 256 ? 26.021 54.604 64.275 1.00 12.81 254 PHE C C 1
ATOM 8221 O O . PHE C 1 256 ? 26.284 53.463 63.917 1.00 11.81 254 PHE C O 1
ATOM 8229 N N . SER C 1 257 ? 24.807 55.136 64.121 1.00 14.62 255 SER C N 1
ATOM 8230 C CA . SER C 1 257 ? 23.663 54.331 63.638 1.00 15.89 255 SER C CA 1
ATOM 8231 C C . SER C 1 257 ? 23.829 53.680 62.246 1.00 16.25 255 SER C C 1
ATOM 8232 O O . SER C 1 257 ? 23.466 52.514 62.063 1.00 15.76 255 SER C O 1
ATOM 8235 N N . SER C 1 258 ? 24.401 54.398 61.284 1.00 17.61 256 SER C N 1
ATOM 8236 C CA . SER C 1 258 ? 24.610 53.819 59.939 1.00 18.60 256 SER C CA 1
ATOM 8237 C C . SER C 1 258 ? 25.645 52.685 59.920 1.00 18.06 256 SER C C 1
ATOM 8238 O O . SER C 1 258 ? 25.677 51.875 58.988 1.00 17.64 256 SER C O 1
ATOM 8241 N N . ASN C 1 259 ? 26.487 52.651 60.954 1.00 17.06 257 ASN C N 1
ATOM 8242 C CA . ASN C 1 259 ? 27.491 51.607 61.140 1.00 16.77 257 ASN C CA 1
ATOM 8243 C C . ASN C 1 259 ? 27.000 50.423 61.951 1.00 15.58 257 ASN C C 1
ATOM 8244 O O . ASN C 1 259 ? 27.733 49.447 62.147 1.00 15.52 257 ASN C O 1
ATOM 8249 N N . ASP C 1 260 ? 25.776 50.540 62.450 1.00 14.73 258 ASP C N 1
ATOM 8250 C CA . ASP C 1 260 ? 25.121 49.517 63.251 1.00 14.39 258 ASP C CA 1
ATOM 8251 C C . ASP C 1 260 ? 24.310 48.650 62.294 1.00 14.46 258 ASP C C 1
ATOM 8252 O O . ASP C 1 260 ? 23.248 49.068 61.833 1.00 14.28 258 ASP C O 1
ATOM 8257 N N . ALA C 1 261 ? 24.819 47.459 61.975 1.00 14.78 259 ALA C N 1
ATOM 8258 C CA . ALA C 1 261 ? 24.218 46.620 60.912 1.00 15.70 259 ALA C CA 1
ATOM 8259 C C . ALA C 1 261 ? 22.832 46.067 61.271 1.00 16.75 259 ALA C C 1
ATOM 8260 O O . ALA C 1 261 ? 21.993 45.839 60.390 1.00 17.05 259 ALA C O 1
ATOM 8262 N N . ILE C 1 262 ? 22.585 45.857 62.560 1.00 16.82 260 ILE C N 1
ATOM 8263 C CA . ILE C 1 262 ? 21.279 45.374 63.027 1.00 19.19 260 ILE C CA 1
ATOM 8264 C C . ILE C 1 262 ? 20.206 46.412 62.718 1.00 21.14 260 ILE C C 1
ATOM 8265 O O . ILE C 1 262 ? 19.079 46.075 62.394 1.00 22.97 260 ILE C O 1
ATOM 8270 N N . MET C 1 263 ? 20.576 47.680 62.793 1.00 21.84 261 MET C N 1
ATOM 8271 C CA . MET C 1 263 ? 19.645 48.758 62.495 1.00 24.71 261 MET C CA 1
ATOM 8272 C C . MET C 1 263 ? 19.643 49.230 61.049 1.00 24.83 261 MET C C 1
ATOM 8273 O O . MET C 1 263 ? 18.609 49.646 60.541 1.00 26.68 261 MET C O 1
ATOM 8278 N N . SER C 1 264 ? 20.800 49.179 60.399 1.00 23.60 262 SER C N 1
ATOM 8279 C CA . SER C 1 264 ? 20.989 49.859 59.127 1.00 24.23 262 SER C CA 1
ATOM 8280 C C . SER C 1 264 ? 21.377 48.927 57.982 1.00 24.24 262 SER C C 1
ATOM 8281 O O . SER C 1 264 ? 21.594 49.384 56.858 1.00 24.70 262 SER C O 1
ATOM 8284 N N . GLY C 1 265 ? 21.485 47.633 58.280 1.00 22.84 263 GLY C N 1
ATOM 8285 C CA . GLY C 1 265 ? 22.010 46.662 57.325 1.00 23.41 263 GLY C CA 1
ATOM 8286 C C . GLY C 1 265 ? 23.462 46.958 57.005 1.00 22.72 263 GLY C C 1
ATOM 8287 O O . GLY C 1 265 ? 24.073 47.837 57.604 1.00 22.04 263 GLY C O 1
ATOM 8288 N N . CYS C 1 266 ? 24.016 46.223 56.052 1.00 23.45 264 CYS C N 1
ATOM 8289 C CA . CYS C 1 266 ? 25.384 46.459 55.600 1.00 23.44 264 CYS C CA 1
ATOM 8290 C C . CYS C 1 266 ? 25.578 45.995 54.166 1.00 24.37 264 CYS C C 1
ATOM 8291 O O . CYS C 1 266 ? 24.745 45.273 53.610 1.00 24.90 264 CYS C O 1
ATOM 8294 N N . LEU C 1 267 ? 26.678 46.431 53.563 1.00 24.57 265 LEU C N 1
ATOM 8295 C CA . LEU C 1 267 ? 26.910 46.166 52.153 1.00 25.00 265 LEU C CA 1
ATOM 8296 C C . LEU C 1 267 ? 28.172 45.343 51.950 1.00 24.31 265 LEU C C 1
ATOM 8297 O O . LEU C 1 267 ? 29.161 45.567 52.633 1.00 24.21 265 LEU C O 1
ATOM 8302 N N . PRO C 1 268 ? 28.149 44.392 50.999 1.00 24.09 266 PRO C N 1
ATOM 8303 C CA . PRO C 1 268 ? 27.053 44.104 50.059 1.00 24.32 266 PRO C CA 1
ATOM 8304 C C . PRO C 1 268 ? 25.821 43.466 50.707 1.00 23.22 266 PRO C C 1
ATOM 8305 O O . PRO C 1 268 ? 24.702 43.637 50.212 1.00 23.29 266 PRO C O 1
ATOM 8309 N N . SER C 1 269 ? 26.033 42.755 51.816 1.00 20.68 267 SER C N 1
ATOM 8310 C CA . SER C 1 269 ? 24.978 42.039 52.503 1.00 20.31 267 SER C CA 1
ATOM 8311 C C . SER C 1 269 ? 25.494 41.593 53.867 1.00 18.41 267 SER C C 1
ATOM 8312 O O . SER C 1 269 ? 26.701 41.559 54.095 1.00 17.83 267 SER C O 1
ATOM 8315 N N . ASN C 1 270 ? 24.576 41.274 54.773 1.00 17.91 268 ASN C N 1
ATOM 8316 C CA . ASN C 1 270 ? 24.938 40.723 56.077 1.00 16.78 268 ASN C CA 1
ATOM 8317 C C . ASN C 1 270 ? 25.247 39.230 55.916 1.00 18.01 268 ASN C C 1
ATOM 8318 O O . ASN C 1 270 ? 24.360 38.466 55.544 1.00 19.49 268 ASN C O 1
ATOM 8323 N N . PRO C 1 271 ? 26.502 38.810 56.190 1.00 17.85 269 PRO C N 1
ATOM 8324 C CA . PRO C 1 271 ? 26.886 37.398 56.010 1.00 18.98 269 PRO C CA 1
ATOM 8325 C C . PRO C 1 271 ? 25.962 36.388 56.703 1.00 19.50 269 PRO C C 1
ATOM 8326 O O . PRO C 1 271 ? 25.761 35.289 56.192 1.00 21.68 269 PRO C O 1
ATOM 8330 N N . TRP C 1 272 ? 25.407 36.760 57.850 1.00 18.23 270 TRP C N 1
ATOM 8331 C CA . TRP C 1 272 ? 24.502 35.893 58.592 1.00 18.93 270 TRP C CA 1
ATOM 8332 C C . TRP C 1 272 ? 23.169 35.651 57.891 1.00 20.54 270 TRP C C 1
ATOM 8333 O O . TRP C 1 272 ? 22.551 34.608 58.097 1.00 21.51 270 TRP C O 1
ATOM 8344 N N . ILE C 1 273 ? 22.747 36.625 57.083 1.00 20.32 271 ILE C N 1
ATOM 8345 C CA . ILE C 1 273 ? 21.479 36.569 56.337 1.00 22.56 271 ILE C CA 1
ATOM 8346 C C . ILE C 1 273 ? 21.624 35.899 54.964 1.00 25.10 271 ILE C C 1
ATOM 8347 O O . ILE C 1 273 ? 20.786 35.068 54.586 1.00 27.22 271 ILE C O 1
ATOM 8352 N N . THR C 1 274 ? 22.688 36.241 54.237 1.00 25.02 272 THR C N 1
ATOM 8353 C CA . THR C 1 274 ? 22.885 35.761 52.864 1.00 27.54 272 THR C CA 1
ATOM 8354 C C . THR C 1 274 ? 23.901 34.618 52.724 1.00 29.11 272 THR C C 1
ATOM 8355 O O . THR C 1 274 ? 23.983 33.968 51.666 1.00 30.68 272 THR C O 1
ATOM 8359 N N . ASP C 1 275 ? 24.687 34.389 53.775 1.00 28.44 273 ASP C N 1
ATOM 8360 C CA . ASP C 1 275 ? 25.814 33.444 53.744 1.00 30.42 273 ASP C CA 1
ATOM 8361 C C . ASP C 1 275 ? 26.976 33.893 52.833 1.00 30.09 273 ASP C C 1
ATOM 8362 O O . ASP C 1 275 ? 27.887 33.112 52.552 1.00 31.76 273 ASP C O 1
ATOM 8367 N N . ASP C 1 276 ? 26.949 35.155 52.408 1.00 38.96 274 ASP C N 1
ATOM 8368 C CA . ASP C 1 276 ? 28.038 35.758 51.639 1.00 38.34 274 ASP C CA 1
ATOM 8369 C C . ASP C 1 276 ? 29.035 36.408 52.594 1.00 31.05 274 ASP C C 1
ATOM 8370 O O . ASP C 1 276 ? 28.681 37.344 53.303 1.00 27.86 274 ASP C O 1
ATOM 8375 N N . THR C 1 277 ? 30.278 35.925 52.615 1.00 30.44 275 THR C N 1
ATOM 8376 C CA . THR C 1 277 ? 31.280 36.488 53.530 1.00 25.62 275 THR C CA 1
ATOM 8377 C C . THR C 1 277 ? 32.003 37.731 53.018 1.00 23.60 275 THR C C 1
ATOM 8378 O O . THR C 1 277 ? 32.903 38.220 53.685 1.00 20.02 275 THR C O 1
ATOM 8382 N N . GLN C 1 278 ? 31.612 38.251 51.855 1.00 27.08 276 GLN C N 1
ATOM 8383 C CA . GLN C 1 278 ? 32.275 39.425 51.271 1.00 27.78 276 GLN C CA 1
ATOM 8384 C C . GLN C 1 278 ? 32.399 40.596 52.262 1.00 22.02 276 GLN C C 1
ATOM 8385 O O . GLN C 1 278 ? 33.434 41.256 52.310 1.00 20.29 276 GLN C O 1
ATOM 8391 N N . PHE C 1 279 ? 31.352 40.847 53.053 1.00 20.11 277 PHE C N 1
ATOM 8392 C CA . PHE C 1 279 ? 31.385 41.935 54.051 1.00 16.95 277 PHE C CA 1
ATOM 8393 C C . PHE C 1 279 ? 32.581 41.778 55.005 1.00 14.30 277 PHE C C 1
ATOM 8394 O O . PHE C 1 279 ? 33.285 42.748 55.309 1.00 13.77 277 PHE C O 1
ATOM 8402 N N . TRP C 1 280 ? 32.813 40.551 55.465 1.00 14.01 278 TRP C N 1
ATOM 8403 C CA . TRP C 1 280 ? 33.952 40.273 56.332 1.00 13.35 278 TRP C CA 1
ATOM 8404 C C . TRP C 1 280 ? 35.291 40.379 55.605 1.00 14.89 278 TRP C C 1
ATOM 8405 O O . TRP C 1 280 ? 36.280 40.871 56.173 1.00 15.52 278 TRP C O 1
ATOM 8416 N N . ASP C 1 281 ? 35.330 39.908 54.361 1.00 16.91 279 ASP C N 1
ATOM 8417 C CA . ASP C 1 281 ? 36.560 39.961 53.577 1.00 19.73 279 ASP C CA 1
ATOM 8418 C C . ASP C 1 281 ? 36.944 41.411 53.272 1.00 18.23 279 ASP C C 1
ATOM 8419 O O . ASP C 1 281 ? 38.114 41.769 53.318 1.00 18.95 279 ASP C O 1
ATOM 8424 N N . LEU C 1 282 ? 35.945 42.244 52.986 1.00 15.97 280 LEU C N 1
ATOM 8425 C CA . LEU C 1 282 ? 36.180 43.665 52.717 1.00 16.15 280 LEU C CA 1
ATOM 8426 C C . LEU C 1 282 ? 36.605 44.416 53.969 1.00 14.18 280 LEU C C 1
ATOM 8427 O O . LEU C 1 282 ? 37.258 45.452 53.881 1.00 15.22 280 LEU C O 1
ATOM 8432 N N . ASN C 1 283 ? 36.218 43.891 55.128 1.00 12.83 281 ASN C N 1
ATOM 8433 C CA . ASN C 1 283 ? 36.500 44.538 56.413 1.00 13.88 281 ASN C CA 1
ATOM 8434 C C . ASN C 1 283 ? 37.513 43.802 57.272 1.00 15.69 281 ASN C C 1
ATOM 8435 O O . ASN C 1 283 ? 37.569 43.989 58.501 1.00 18.09 281 ASN C O 1
ATOM 8440 N N . ALA C 1 284 ? 38.333 42.984 56.620 1.00 16.75 282 ALA C N 1
ATOM 8441 C CA . ALA C 1 284 ? 39.465 42.353 57.286 1.00 21.06 282 ALA C CA 1
ATOM 8442 C C . ALA C 1 284 ? 40.313 43.421 57.955 1.00 23.73 282 ALA C C 1
ATOM 8443 O O . ALA C 1 284 ? 40.397 44.546 57.464 1.00 22.46 282 ALA C O 1
ATOM 8445 N N . LYS C 1 285 ? 40.932 43.055 59.077 1.00 27.98 283 LYS C N 1
ATOM 8446 C CA . LYS C 1 285 ? 41.722 43.965 59.891 1.00 33.13 283 LYS C CA 1
ATOM 8447 C C . LYS C 1 285 ? 42.800 44.660 59.063 1.00 34.77 283 LYS C C 1
ATOM 8448 O O . LYS C 1 285 ? 42.982 45.875 59.167 1.00 35.04 283 LYS C O 1
ATOM 8454 N N . LEU C 1 286 ? 43.498 43.870 58.242 1.00 36.49 284 LEU C N 1
ATOM 8455 C CA . LEU C 1 286 ? 44.612 44.342 57.428 1.00 40.13 284 LEU C CA 1
ATOM 8456 C C . LEU C 1 286 ? 44.319 44.265 55.934 1.00 36.95 284 LEU C C 1
ATOM 8457 O O . LEU C 1 286 ? 45.227 44.054 55.124 1.00 41.55 284 LEU C O 1
ATOM 8462 N N . VAL C 1 287 ? 43.049 44.440 55.572 1.00 31.06 285 VAL C N 1
ATOM 8463 C CA . VAL C 1 287 ? 42.647 44.505 54.168 1.00 29.75 285 VAL C CA 1
ATOM 8464 C C . VAL C 1 287 ? 43.459 45.625 53.506 1.00 32.72 285 VAL C C 1
ATOM 8465 O O . VAL C 1 287 ? 43.794 46.609 54.164 1.00 33.61 285 VAL C O 1
ATOM 8469 N N . GLU C 1 288 ? 43.829 45.462 52.240 1.00 35.71 286 GLU C N 1
ATOM 8470 C CA . GLU C 1 288 ? 44.677 46.461 51.586 1.00 39.64 286 GLU C CA 1
ATOM 8471 C C . GLU C 1 288 ? 44.021 47.841 51.456 1.00 36.54 286 GLU C C 1
ATOM 8472 O O . GLU C 1 288 ? 44.637 48.860 51.767 1.00 38.89 286 GLU C O 1
ATOM 8478 N N . ILE C 1 289 ? 42.775 47.866 50.992 1.00 32.65 287 ILE C N 1
ATOM 8479 C CA . ILE C 1 289 ? 42.044 49.118 50.831 1.00 31.34 287 ILE C CA 1
ATOM 8480 C C . ILE C 1 289 ? 40.780 49.026 51.673 1.00 26.05 287 ILE C C 1
ATOM 8481 O O . ILE C 1 289 ? 39.912 48.211 51.371 1.00 24.76 287 ILE C O 1
ATOM 8486 N N . PRO C 1 290 ? 40.687 49.838 52.747 1.00 24.82 288 PRO C N 1
ATOM 8487 C CA . PRO C 1 290 ? 39.486 49.829 53.605 1.00 21.77 288 PRO C CA 1
ATOM 8488 C C . PRO C 1 290 ? 38.257 50.353 52.864 1.00 21.49 288 PRO C C 1
ATOM 8489 O O . PRO C 1 290 ? 38.396 51.056 51.866 1.00 24.40 288 PRO C O 1
ATOM 8493 N N . THR C 1 291 ? 37.068 49.998 53.354 1.00 19.57 289 THR C N 1
ATOM 8494 C CA . THR C 1 291 ? 35.811 50.487 52.786 1.00 21.44 289 THR C CA 1
ATOM 8495 C C . THR C 1 291 ? 35.595 51.952 53.181 1.00 24.97 289 THR C C 1
ATOM 8496 O O . THR C 1 291 ? 36.156 52.415 54.185 1.00 24.35 289 THR C O 1
ATOM 8500 N N . LYS C 1 292 ? 34.775 52.673 52.409 1.00 27.12 290 LYS C N 1
ATOM 8501 C CA . LYS C 1 292 ? 34.517 54.088 52.701 1.00 26.02 290 LYS C CA 1
ATOM 8502 C C . LYS C 1 292 ? 33.877 54.295 54.076 1.00 23.67 290 LYS C C 1
ATOM 8503 O O . LYS C 1 292 ? 34.273 55.201 54.801 1.00 22.18 290 LYS C O 1
ATOM 8509 N N . MET C 1 293 ? 32.922 53.436 54.429 1.00 23.61 291 MET C N 1
ATOM 8510 C CA . MET C 1 293 ? 32.303 53.451 55.759 1.00 22.70 291 MET C CA 1
ATOM 8511 C C . MET C 1 293 ? 33.338 53.364 56.888 1.00 20.20 291 MET C C 1
ATOM 8512 O O . MET C 1 293 ? 33.262 54.095 57.879 1.00 18.39 291 MET C O 1
ATOM 8517 N N . ARG C 1 294 ? 34.309 52.473 56.729 1.00 19.17 292 ARG C N 1
ATOM 8518 C CA . ARG C 1 294 ? 35.359 52.294 57.738 1.00 17.25 292 ARG C CA 1
ATOM 8519 C C . ARG C 1 294 ? 36.219 53.555 57.857 1.00 15.54 292 ARG C C 1
ATOM 8520 O O . ARG C 1 294 ? 36.487 54.039 58.970 1.00 13.69 292 ARG C O 1
ATOM 8528 N N . VAL C 1 295 ? 36.647 54.095 56.718 1.00 15.78 293 VAL C N 1
ATOM 8529 C CA . VAL C 1 295 ? 37.439 55.331 56.735 1.00 15.50 293 VAL C CA 1
ATOM 8530 C C . VAL C 1 295 ? 36.642 56.516 57.327 1.00 14.86 293 VAL C C 1
ATOM 8531 O O . VAL C 1 295 ? 37.191 57.329 58.082 1.00 13.63 293 VAL C O 1
ATOM 8535 N N . GLU C 1 296 ? 35.355 56.607 56.995 1.00 15.87 294 GLU C N 1
ATOM 8536 C CA . GLU C 1 296 ? 34.486 57.661 57.557 1.00 16.76 294 GLU C CA 1
ATOM 8537 C C . GLU C 1 296 ? 34.371 57.548 59.087 1.00 15.53 294 GLU C C 1
ATOM 8538 O O . GLU C 1 296 ? 34.318 58.555 59.811 1.00 15.11 294 GLU C O 1
ATOM 8544 N N . ARG C 1 297 ? 34.338 56.314 59.572 1.00 15.14 295 ARG C N 1
ATOM 8545 C CA . ARG C 1 297 ? 34.182 56.059 61.006 1.00 14.65 295 ARG C CA 1
ATOM 8546 C C . ARG C 1 297 ? 35.373 56.609 61.802 1.00 13.24 295 ARG C C 1
ATOM 8547 O O . ARG C 1 297 ? 35.212 57.032 62.944 1.00 12.98 295 ARG C O 1
ATOM 8555 N N . TRP C 1 298 ? 36.551 56.662 61.178 1.00 12.85 296 TRP C N 1
ATOM 8556 C CA . TRP C 1 298 ? 37.755 57.202 61.839 1.00 11.99 296 TRP C CA 1
ATOM 8557 C C . TRP C 1 298 ? 37.588 58.652 62.277 1.00 12.28 296 TRP C C 1
ATOM 8558 O O . TRP C 1 298 ? 38.245 59.090 63.211 1.00 11.35 296 TRP C O 1
ATOM 8569 N N . ALA C 1 299 ? 36.720 59.386 61.577 1.00 13.05 297 ALA C N 1
ATOM 8570 C CA . ALA C 1 299 ? 36.442 60.787 61.869 1.00 13.55 297 ALA C CA 1
ATOM 8571 C C . ALA C 1 299 ? 35.414 60.996 62.980 1.00 14.41 297 ALA C C 1
ATOM 8572 O O . ALA C 1 299 ? 35.156 62.141 63.349 1.00 15.89 297 ALA C O 1
ATOM 8574 N N . PHE C 1 300 ? 34.849 59.915 63.530 1.00 13.37 298 PHE C N 1
ATOM 8575 C CA . PHE C 1 300 ? 33.776 60.042 64.514 1.00 14.79 298 PHE C CA 1
ATOM 8576 C C . PHE C 1 300 ? 34.377 60.470 65.840 1.00 15.19 298 PHE C C 1
ATOM 8577 O O . PHE C 1 300 ? 33.848 61.346 66.512 1.00 16.47 298 PHE C O 1
ATOM 8585 N N . ASN C 1 301 ? 35.465 59.803 66.217 1.00 14.14 299 ASN C N 1
ATOM 8586 C CA . ASN C 1 301 ? 36.245 60.191 67.394 1.00 14.59 299 ASN C CA 1
ATOM 8587 C C . ASN C 1 301 ? 37.619 59.533 67.348 1.00 13.50 299 ASN C C 1
ATOM 8588 O O . ASN C 1 301 ? 37.859 58.602 66.553 1.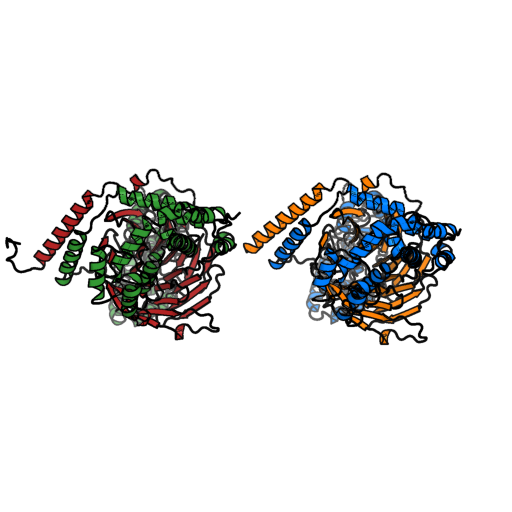00 12.54 299 ASN C O 1
ATOM 8593 N N . PHE C 1 302 ? 38.522 60.033 68.183 1.00 13.45 300 PHE C N 1
ATOM 8594 C CA . PHE C 1 302 ? 39.934 59.622 68.141 1.00 13.29 300 PHE C CA 1
ATOM 8595 C C . PHE C 1 302 ? 40.087 58.126 68.419 1.00 12.00 300 PHE C C 1
ATOM 8596 O O . PHE C 1 302 ? 40.882 57.441 67.756 1.00 11.45 300 PHE C O 1
ATOM 8604 N N . SER C 1 303 ? 39.300 57.595 69.357 1.00 13.21 301 SER C N 1
ATOM 8605 C CA . SER C 1 303 ? 39.437 56.169 69.691 1.00 12.82 301 SER C CA 1
ATOM 8606 C C . SER C 1 303 ? 39.121 55.276 68.477 1.00 11.98 301 SER C C 1
ATOM 8607 O O . SER C 1 303 ? 39.718 54.225 68.314 1.00 11.88 301 SER C O 1
ATOM 8610 N N . GLU C 1 304 ? 38.224 55.720 67.604 1.00 11.93 302 GLU C N 1
ATOM 8611 C CA . GLU C 1 304 ? 37.902 54.961 66.399 1.00 12.47 302 GLU C CA 1
ATOM 8612 C C . GLU C 1 304 ? 39.098 54.837 65.467 1.00 11.89 302 GLU C C 1
ATOM 8613 O O . GLU C 1 304 ? 39.327 53.775 64.887 1.00 12.79 302 GLU C O 1
ATOM 8619 N N . LEU C 1 305 ? 39.846 55.930 65.315 1.00 11.14 303 LEU C N 1
ATOM 8620 C CA . LEU C 1 305 ? 41.038 55.936 64.476 1.00 11.45 303 LEU C CA 1
ATOM 8621 C C . LEU C 1 305 ? 42.120 55.038 65.084 1.00 12.22 303 LEU C C 1
ATOM 8622 O O . LEU C 1 305 ? 42.704 54.199 64.392 1.00 13.27 303 LEU C O 1
ATOM 8627 N N . ILE C 1 306 ? 42.347 55.198 66.387 1.00 12.36 304 ILE C N 1
ATOM 8628 C CA . ILE C 1 306 ? 43.420 54.488 67.106 1.00 13.35 304 ILE C CA 1
ATOM 8629 C C . ILE C 1 306 ? 43.191 52.979 67.216 1.00 14.23 304 ILE C C 1
ATOM 8630 O O . ILE C 1 306 ? 44.146 52.189 67.141 1.00 14.25 304 ILE C O 1
ATOM 8635 N N . ARG C 1 307 ? 41.929 52.584 67.378 1.00 14.38 305 ARG C N 1
ATOM 8636 C CA . ARG C 1 307 ? 41.586 51.185 67.606 1.00 17.26 305 ARG C CA 1
ATOM 8637 C C . ARG C 1 307 ? 41.542 50.359 66.318 1.00 17.89 305 ARG C C 1
ATOM 8638 O O . ARG C 1 307 ? 41.531 49.126 66.364 1.00 19.87 305 ARG C O 1
ATOM 8646 N N . ASP C 1 308 ? 41.562 51.041 65.171 1.00 16.73 306 ASP C N 1
ATOM 8647 C CA . ASP C 1 308 ? 41.590 50.381 63.862 1.00 17.68 306 ASP C CA 1
ATOM 8648 C C . ASP C 1 308 ? 43.044 50.352 63.384 1.00 18.70 306 ASP C C 1
ATOM 8649 O O . ASP C 1 308 ? 43.642 51.409 63.239 1.00 18.34 306 ASP C O 1
ATOM 8654 N N . PRO C 1 309 ? 43.623 49.140 63.158 1.00 21.14 307 PRO C N 1
ATOM 8655 C CA . PRO C 1 309 ? 45.036 49.023 62.760 1.00 22.36 307 PRO C CA 1
ATOM 8656 C C . PRO C 1 309 ? 45.364 49.813 61.498 1.00 22.45 307 PRO C C 1
ATOM 8657 O O . PRO C 1 309 ? 46.435 50.416 61.406 1.00 23.15 307 PRO C O 1
ATOM 8661 N N . LYS C 1 310 ? 44.448 49.805 60.535 1.00 22.36 308 LYS C N 1
ATOM 8662 C CA . LYS C 1 310 ? 44.638 50.555 59.293 1.00 23.02 308 LYS C CA 1
ATOM 8663 C C . LYS C 1 310 ? 44.549 52.046 59.546 1.00 20.44 308 LYS C C 1
ATOM 8664 O O . LYS C 1 310 ? 45.254 52.826 58.913 1.00 21.23 308 LYS C O 1
ATOM 8670 N N . GLY C 1 311 ? 43.669 52.436 60.463 1.00 17.95 309 GLY C N 1
ATOM 8671 C CA . GLY C 1 311 ? 43.545 53.835 60.850 1.00 16.21 309 GLY C CA 1
ATOM 8672 C C . GLY C 1 311 ? 44.793 54.323 61.557 1.00 16.45 309 GLY C C 1
ATOM 8673 O O . GLY C 1 311 ? 45.332 55.387 61.228 1.00 17.11 309 GLY C O 1
ATOM 8674 N N . ARG C 1 312 ? 45.260 53.539 62.526 1.00 15.89 310 ARG C N 1
ATOM 8675 C CA . ARG C 1 312 ? 46.458 53.909 63.284 1.00 16.34 310 ARG C CA 1
ATOM 8676 C C . ARG C 1 312 ? 47.688 53.981 62.370 1.00 18.48 310 ARG C C 1
ATOM 8677 O O . ARG C 1 312 ? 48.514 54.875 62.502 1.00 19.72 310 ARG C O 1
ATOM 8685 N N . GLN C 1 313 ? 47.793 53.049 61.428 1.00 20.57 311 GLN C N 1
ATOM 8686 C CA . GLN C 1 313 ? 48.869 53.070 60.434 1.00 24.62 311 GLN C CA 1
ATOM 8687 C C . GLN C 1 313 ? 48.879 54.373 59.614 1.00 24.65 311 GLN C C 1
ATOM 8688 O O . GLN C 1 313 ? 49.934 54.982 59.387 1.00 25.70 311 GLN C O 1
ATOM 8694 N N . SER C 1 314 ? 47.693 54.790 59.179 1.00 23.00 312 SER C N 1
ATOM 8695 C CA . SER C 1 314 ? 47.512 56.055 58.473 1.00 23.77 312 SER C CA 1
ATOM 8696 C C . SER C 1 314 ? 47.897 57.248 59.359 1.00 23.04 312 SER C C 1
ATOM 8697 O O . SER C 1 314 ? 48.601 58.157 58.924 1.00 25.03 312 SER C O 1
ATOM 8700 N N . PHE C 1 315 ? 47.438 57.234 60.605 1.00 20.95 313 PHE C N 1
ATOM 8701 C CA . PHE C 1 315 ? 47.749 58.308 61.559 1.00 21.10 313 PHE C CA 1
ATOM 8702 C C . PHE C 1 315 ? 49.259 58.395 61.821 1.00 23.54 313 PHE C C 1
ATOM 8703 O O . PHE C 1 315 ? 49.828 59.484 61.816 1.00 24.52 313 PHE C O 1
ATOM 8711 N N . GLN C 1 316 ? 49.895 57.240 62.031 1.00 24.49 314 GLN C N 1
ATOM 8712 C CA . GLN C 1 316 ? 51.350 57.180 62.234 1.00 28.00 314 GLN C CA 1
ATOM 8713 C C . GLN C 1 316 ? 52.103 57.745 61.019 1.00 31.37 314 GLN C C 1
ATOM 8714 O O . GLN C 1 316 ? 53.050 58.508 61.189 1.00 33.51 314 GLN C O 1
ATOM 8720 N N . TYR C 1 317 ? 51.662 57.384 59.810 1.00 32.38 315 TYR C N 1
ATOM 8721 C CA . TYR C 1 317 ? 52.227 57.922 58.568 1.00 36.60 315 TYR C CA 1
ATOM 8722 C C . TYR C 1 317 ? 52.171 59.453 58.539 1.00 36.73 315 TYR C C 1
ATOM 8723 O O . TYR C 1 317 ? 53.159 60.111 58.198 1.00 39.81 315 TYR C O 1
ATOM 8732 N N . PHE C 1 318 ? 51.007 60.002 58.898 1.00 32.85 316 PHE C N 1
ATOM 8733 C CA . PHE C 1 318 ? 50.808 61.449 59.014 1.00 33.11 316 PHE C CA 1
ATOM 8734 C C . PHE C 1 318 ? 51.743 62.076 60.050 1.00 33.87 316 PHE C C 1
ATOM 8735 O O . PHE C 1 318 ? 52.357 63.109 59.796 1.00 37.69 316 PHE C O 1
ATOM 8743 N N . LEU C 1 319 ? 51.843 61.449 61.218 1.00 31.46 317 LEU C N 1
ATOM 8744 C CA . LEU C 1 319 ? 52.719 61.941 62.287 1.00 32.20 317 LEU C CA 1
ATOM 8745 C C . LEU C 1 319 ? 54.198 61.947 61.888 1.00 36.47 317 LEU C C 1
ATOM 8746 O O . LEU C 1 319 ? 54.911 62.924 62.151 1.00 38.85 317 LEU C O 1
ATOM 8751 N N . LYS C 1 320 ? 54.658 60.862 61.262 1.00 38.03 318 LYS C N 1
ATOM 8752 C CA . LYS C 1 320 ? 56.047 60.771 60.785 1.00 43.69 318 LYS C CA 1
ATOM 8753 C C . LYS C 1 320 ? 56.377 61.898 59.809 1.00 47.81 318 LYS C C 1
ATOM 8754 O O . LYS C 1 320 ? 57.472 62.454 59.842 1.00 51.19 318 LYS C O 1
ATOM 8760 N N . LYS C 1 321 ? 55.418 62.210 58.937 1.00 47.33 319 LYS C N 1
ATOM 8761 C CA . LYS C 1 321 ? 55.569 63.237 57.907 1.00 52.01 319 LYS C CA 1
ATOM 8762 C C . LYS C 1 321 ? 55.789 64.628 58.510 1.00 53.86 319 LYS C C 1
ATOM 8763 O O . LYS C 1 321 ? 56.518 65.434 57.946 1.00 58.50 319 LYS C O 1
ATOM 8769 N N . GLU C 1 322 ? 55.170 64.902 59.658 1.00 50.49 320 GLU C N 1
ATOM 8770 C CA . GLU C 1 322 ? 55.390 66.178 60.355 1.00 53.44 320 GLU C CA 1
ATOM 8771 C C . GLU C 1 322 ? 56.416 66.039 61.489 1.00 53.93 320 GLU C C 1
ATOM 8772 O O . GLU C 1 322 ? 56.394 66.799 62.466 1.00 54.16 320 GLU C O 1
ATOM 8778 N N . PHE C 1 323 ? 57.307 65.058 61.338 1.00 54.95 321 PHE C N 1
ATOM 8779 C CA . PHE C 1 323 ? 58.430 64.817 62.258 1.00 56.34 321 PHE C CA 1
ATOM 8780 C C . PHE C 1 323 ? 57.990 64.587 63.707 1.00 52.12 321 PHE C C 1
ATOM 8781 O O . PHE C 1 323 ? 58.695 64.936 64.657 1.00 53.83 321 PHE C O 1
ATOM 8789 N N . SER C 1 324 ? 56.818 63.987 63.855 1.00 47.01 322 SER C N 1
ATOM 8790 C CA . SER C 1 324 ? 56.283 63.638 65.155 1.00 43.21 322 SER C CA 1
ATOM 8791 C C . SER C 1 324 ? 56.237 62.106 65.233 1.00 40.44 322 SER C C 1
ATOM 8792 O O . SER C 1 324 ? 57.028 61.426 64.583 1.00 42.70 322 SER C O 1
ATOM 8795 N N . GLY C 1 325 ? 55.333 61.547 66.019 1.00 36.42 323 GLY C N 1
ATOM 8796 C CA . GLY C 1 325 ? 55.197 60.101 66.016 1.00 34.84 323 GLY C CA 1
ATOM 8797 C C . GLY C 1 325 ? 55.779 59.443 67.244 1.00 34.21 323 GLY C C 1
ATOM 8798 O O . GLY C 1 325 ? 55.348 58.339 67.608 1.00 31.76 323 GLY C O 1
ATOM 8799 N N . GLU C 1 326 ? 56.750 60.107 67.884 1.00 35.94 324 GLU C N 1
ATOM 8800 C CA A GLU C 1 326 ? 57.274 59.623 69.164 0.50 35.56 324 GLU C CA 1
ATOM 8801 C CA B GLU C 1 326 ? 57.269 59.625 69.161 0.50 35.95 324 GLU C CA 1
ATOM 8802 C C . GLU C 1 326 ? 56.159 59.638 70.213 1.00 32.24 324 GLU C C 1
ATOM 8803 O O . GLU C 1 326 ? 56.143 58.809 71.115 1.00 30.76 324 GLU C O 1
ATOM 8814 N N . ASN C 1 327 ? 55.218 60.575 70.077 1.00 31.40 325 ASN C N 1
ATOM 8815 C CA . ASN C 1 327 ? 54.037 60.604 70.949 1.00 28.40 325 ASN C CA 1
ATOM 8816 C C . ASN C 1 327 ? 53.178 59.332 70.859 1.00 25.22 325 ASN C C 1
ATOM 8817 O O . ASN C 1 327 ? 52.724 58.808 71.887 1.00 22.39 325 ASN C O 1
ATOM 8822 N N . LEU C 1 328 ? 52.976 58.823 69.643 1.00 24.24 326 LEU C N 1
ATOM 8823 C CA . LEU C 1 328 ? 52.203 57.590 69.456 1.00 22.30 326 LEU C CA 1
ATOM 8824 C C . LEU C 1 328 ? 53.014 56.351 69.855 1.00 22.67 326 LEU C C 1
ATOM 8825 O O . LEU C 1 328 ? 52.465 55.374 70.376 1.00 21.32 326 LEU C O 1
ATOM 8830 N N . GLY C 1 329 ? 54.318 56.390 69.597 1.00 24.55 327 GLY C N 1
ATOM 8831 C CA . GLY C 1 329 ? 55.224 55.331 70.053 1.00 25.29 327 GLY C CA 1
ATOM 8832 C C . GLY C 1 329 ? 55.219 55.183 71.568 1.00 24.28 327 GLY C C 1
ATOM 8833 O O . GLY C 1 329 ? 55.181 54.064 72.095 1.00 24.24 327 GLY C O 1
ATOM 8834 N N . PHE C 1 330 ? 55.258 56.316 72.269 1.00 23.69 328 PHE C N 1
ATOM 8835 C CA . PHE C 1 330 ? 55.162 56.336 73.731 1.00 22.82 328 PHE C CA 1
ATOM 8836 C C . PHE C 1 330 ? 53.846 55.749 74.248 1.00 20.45 328 PHE C C 1
ATOM 8837 O O . PHE C 1 330 ? 53.829 54.963 75.208 1.00 19.83 328 PHE C O 1
ATOM 8845 N N . TRP C 1 331 ? 52.742 56.152 73.621 1.00 18.89 329 TRP C N 1
ATOM 8846 C CA . TRP C 1 331 ? 51.415 55.687 74.034 1.00 17.93 329 TRP C CA 1
ATOM 8847 C C . TRP C 1 331 ? 51.292 54.171 73.871 1.00 17.44 329 TRP C C 1
ATOM 8848 O O . TRP C 1 331 ? 50.799 53.479 74.765 1.00 17.16 329 TRP C O 1
ATOM 8859 N N . GLU C 1 332 ? 51.749 53.665 72.729 1.00 18.27 330 GLU C N 1
ATOM 8860 C CA . GLU C 1 332 ? 51.826 52.224 72.487 1.00 19.33 330 GLU C CA 1
ATOM 8861 C C . GLU C 1 332 ? 52.692 51.481 73.506 1.00 20.40 330 GLU C C 1
ATOM 8862 O O . GLU C 1 332 ? 52.325 50.390 73.949 1.00 21.07 330 GLU C O 1
ATOM 8868 N N . ALA C 1 333 ? 53.838 52.061 73.870 1.00 20.71 331 ALA C N 1
ATOM 8869 C CA . ALA C 1 333 ? 54.696 51.471 74.910 1.00 21.60 331 ALA C CA 1
ATOM 8870 C C . ALA C 1 333 ? 53.962 51.375 76.249 1.00 20.28 331 ALA C C 1
ATOM 8871 O O . ALA C 1 333 ? 54.039 50.352 76.933 1.00 20.72 331 ALA C O 1
ATOM 8873 N N . CYS C 1 334 ? 53.251 52.439 76.617 1.00 18.93 332 CYS C N 1
ATOM 8874 C CA . CYS C 1 334 ? 52.481 52.465 77.865 1.00 18.99 332 CYS C CA 1
ATOM 8875 C C . CYS C 1 334 ? 51.361 51.431 77.874 1.00 18.87 332 CYS C C 1
ATOM 8876 O O . CYS C 1 334 ? 51.097 50.822 78.913 1.00 19.54 332 CYS C O 1
ATOM 8879 N N . GLU C 1 335 ? 50.724 51.222 76.722 1.00 18.74 333 GLU C N 1
ATOM 8880 C CA . GLU C 1 335 ? 49.689 50.191 76.584 1.00 20.38 333 GLU C CA 1
ATOM 8881 C C . GLU C 1 335 ? 50.242 48.793 76.835 1.00 22.74 333 GLU C C 1
ATOM 8882 O O . GLU C 1 335 ? 49.623 47.998 77.549 1.00 23.92 333 GLU C O 1
ATOM 8888 N N . ASP C 1 336 ? 51.404 48.505 76.250 1.00 24.26 334 ASP C N 1
ATOM 8889 C CA . ASP C 1 336 ? 52.081 47.222 76.424 1.00 28.01 334 ASP C CA 1
ATOM 8890 C C . ASP C 1 336 ? 52.497 47.011 77.877 1.00 28.77 334 ASP C C 1
ATOM 8891 O O . ASP C 1 336 ? 52.408 45.896 78.401 1.00 31.18 334 ASP C O 1
ATOM 8896 N N . LEU C 1 337 ? 52.978 48.071 78.519 1.00 27.39 335 LEU C N 1
ATOM 8897 C CA . LEU C 1 337 ? 53.300 47.998 79.938 1.00 28.28 335 LEU C CA 1
ATOM 8898 C C . LEU C 1 337 ? 52.081 47.631 80.787 1.00 28.39 335 LEU C C 1
ATOM 8899 O O . LEU C 1 337 ? 52.144 46.725 81.613 1.00 30.69 335 LEU C O 1
ATOM 8904 N N . LYS C 1 338 ? 50.987 48.353 80.572 1.00 26.99 336 LYS C N 1
ATOM 8905 C CA . LYS C 1 338 ? 49.815 48.319 81.441 1.00 28.50 336 LYS C CA 1
ATOM 8906 C C . LYS C 1 338 ? 49.079 46.979 81.398 1.00 30.68 336 LYS C C 1
ATOM 8907 O O . LYS C 1 338 ? 48.531 46.536 82.410 1.00 32.66 336 LYS C O 1
ATOM 8913 N N . TYR C 1 339 ? 49.075 46.338 80.233 1.00 30.71 337 TYR C N 1
ATOM 8914 C CA . TYR C 1 339 ? 48.345 45.085 80.067 1.00 33.98 337 TYR C CA 1
ATOM 8915 C C . TYR C 1 339 ? 49.243 43.858 79.920 1.00 36.55 337 TYR C C 1
ATOM 8916 O O . TYR C 1 339 ? 48.755 42.754 79.702 1.00 39.57 337 TYR C O 1
ATOM 8925 N N . GLY C 1 340 ? 50.551 44.048 80.058 1.00 36.76 338 GLY C N 1
ATOM 8926 C CA . GLY C 1 340 ? 51.500 42.959 79.877 1.00 39.21 338 GLY C CA 1
ATOM 8927 C C . GLY C 1 340 ? 51.713 42.157 81.138 1.00 42.04 338 GLY C C 1
ATOM 8928 O O . GLY C 1 340 ? 51.059 42.401 82.158 1.00 42.17 338 GLY C O 1
ATOM 8929 N N . ASP C 1 341 ? 52.629 41.191 81.060 1.00 44.78 339 ASP C N 1
ATOM 8930 C CA . ASP C 1 341 ? 53.023 40.371 82.206 1.00 48.31 339 ASP C CA 1
ATOM 8931 C C . ASP C 1 341 ? 53.546 41.206 83.365 1.00 46.59 339 ASP C C 1
ATOM 8932 O O . ASP C 1 341 ? 54.338 42.123 83.157 1.00 44.41 339 ASP C O 1
ATOM 8937 N N . GLN C 1 342 ? 53.126 40.856 84.581 1.00 48.15 340 GLN C N 1
ATOM 8938 C CA A GLN C 1 342 ? 53.576 41.570 85.763 0.50 47.65 340 GLN C CA 1
ATOM 8939 C CA B GLN C 1 342 ? 53.569 41.527 85.808 0.50 48.01 340 GLN C CA 1
ATOM 8940 C C . GLN C 1 342 ? 55.083 41.424 85.986 1.00 49.26 340 GLN C C 1
ATOM 8941 O O . GLN C 1 342 ? 55.710 42.313 86.556 1.00 47.92 340 GLN C O 1
ATOM 8952 N N . SER C 1 343 ? 55.659 40.321 85.512 1.00 52.13 341 SER C N 1
ATOM 8953 C CA . SER C 1 343 ? 57.098 40.081 85.648 1.00 54.44 341 SER C CA 1
ATOM 8954 C C . SER C 1 343 ? 57.927 41.077 84.838 1.00 51.86 341 SER C C 1
ATOM 8955 O O . SER C 1 343 ? 59.093 41.323 85.152 1.00 52.90 341 SER C O 1
ATOM 8958 N N . LYS C 1 344 ? 57.315 41.654 83.808 1.00 48.93 342 LYS C N 1
ATOM 8959 C CA . LYS C 1 344 ? 58.014 42.571 82.904 1.00 47.35 342 LYS C CA 1
ATOM 8960 C C . LYS C 1 344 ? 57.797 44.054 83.221 1.00 44.09 342 LYS C C 1
ATOM 8961 O O . LYS C 1 344 ? 58.382 44.915 82.565 1.00 42.70 342 LYS C O 1
ATOM 8967 N N . VAL C 1 345 ? 56.972 44.348 84.226 1.00 43.24 343 VAL C N 1
ATOM 8968 C CA . VAL C 1 345 ? 56.575 45.728 84.529 1.00 40.43 343 VAL C CA 1
ATOM 8969 C C . VAL C 1 345 ? 57.752 46.637 84.918 1.00 41.01 343 VAL C C 1
ATOM 8970 O O . VAL C 1 345 ? 57.899 47.735 84.374 1.00 38.63 343 VAL C O 1
ATOM 8974 N N . LYS C 1 346 ? 58.583 46.171 85.848 1.00 44.16 344 LYS C N 1
ATOM 8975 C CA . LYS C 1 346 ? 59.692 46.975 86.362 1.00 46.05 344 LYS C CA 1
ATOM 8976 C C . LYS C 1 346 ? 60.668 47.363 85.246 1.00 46.44 344 LYS C C 1
ATOM 8977 O O . LYS C 1 346 ? 60.933 48.545 85.049 1.00 45.28 344 LYS C O 1
ATOM 8983 N N . GLU C 1 347 ? 61.168 46.370 84.508 1.00 48.70 345 GLU C N 1
ATOM 8984 C CA . GLU C 1 347 ? 62.084 46.599 83.381 1.00 50.20 345 GLU C CA 1
ATOM 8985 C C . GLU C 1 347 ? 61.475 47.453 82.257 1.00 46.65 345 GLU C C 1
ATOM 8986 O O . GLU C 1 347 ? 62.154 48.316 81.696 1.00 47.03 345 GLU C O 1
ATOM 8992 N N . LYS C 1 348 ? 60.203 47.224 81.938 1.00 43.71 346 LYS C N 1
ATOM 8993 C CA . LYS C 1 348 ? 59.537 47.985 80.886 1.00 40.54 346 LYS C CA 1
ATOM 8994 C C . LYS C 1 348 ? 59.385 49.459 81.262 1.00 38.10 346 LYS C C 1
ATOM 8995 O O . LYS C 1 348 ? 59.599 50.334 80.424 1.00 36.54 346 LYS C O 1
ATOM 9001 N N . ALA C 1 349 ? 59.000 49.730 82.511 1.00 37.16 347 ALA C N 1
ATOM 9002 C CA . ALA C 1 349 ? 58.690 51.108 82.927 1.00 36.04 347 ALA C CA 1
ATOM 9003 C C . ALA C 1 349 ? 59.953 51.957 82.888 1.00 37.75 347 ALA C C 1
ATOM 9004 O O . ALA C 1 349 ? 59.947 53.085 82.386 1.00 36.42 347 ALA C O 1
ATOM 9006 N N . GLU C 1 350 ? 61.040 51.381 83.395 1.00 40.86 348 GLU C N 1
ATOM 9007 C CA . GLU C 1 350 ? 62.324 52.059 83.478 1.00 44.03 348 GLU C CA 1
ATOM 9008 C C . GLU C 1 350 ? 62.882 52.332 82.081 1.00 44.37 348 GLU C C 1
ATOM 9009 O O . GLU C 1 350 ? 63.413 53.413 81.824 1.00 45.08 348 GLU C O 1
ATOM 9015 N N . GLU C 1 351 ? 62.718 51.372 81.171 1.00 44.43 349 GLU C N 1
ATOM 9016 C CA . GLU C 1 351 ? 63.169 51.541 79.787 1.00 45.52 349 GLU C CA 1
ATOM 9017 C C . GLU C 1 351 ? 62.340 52.569 79.006 1.00 42.12 349 GLU C C 1
ATOM 9018 O O . GLU C 1 351 ? 62.891 53.334 78.224 1.00 42.89 349 GLU C O 1
ATOM 9024 N N . ILE C 1 352 ? 61.022 52.571 79.202 1.00 37.92 350 ILE C N 1
ATOM 9025 C CA . ILE C 1 352 ? 60.163 53.568 78.549 1.00 35.29 350 ILE C CA 1
ATOM 9026 C C . ILE C 1 352 ? 60.601 54.976 78.965 1.00 36.44 350 ILE C C 1
ATOM 9027 O O . ILE C 1 352 ? 60.770 55.852 78.114 1.00 36.02 350 ILE C O 1
ATOM 9032 N N . TYR C 1 353 ? 60.819 55.175 80.266 1.00 37.27 351 TYR C N 1
ATOM 9033 C CA . TYR C 1 353 ? 61.282 56.469 80.766 1.00 39.78 351 TYR C CA 1
ATOM 9034 C C . TYR C 1 353 ? 62.573 56.905 80.053 1.00 42.88 351 TYR C C 1
ATOM 9035 O O . TYR C 1 353 ? 62.644 58.014 79.524 1.00 43.87 351 TYR C O 1
ATOM 9044 N N . LYS C 1 354 ? 63.564 56.012 80.018 1.00 44.92 352 LYS C N 1
ATOM 9045 C CA . LYS C 1 354 ? 64.856 56.258 79.363 1.00 48.99 352 LYS C CA 1
ATOM 9046 C C . LYS C 1 354 ? 64.766 56.517 77.858 1.00 48.78 352 LYS C C 1
ATOM 9047 O O . LYS C 1 354 ? 65.566 57.282 77.317 1.00 51.57 352 LYS C O 1
ATOM 9053 N N . LEU C 1 355 ? 63.806 55.878 77.191 1.00 45.10 353 LEU C N 1
ATOM 9054 C CA . LEU C 1 355 ? 63.667 55.983 75.734 1.00 45.19 353 LEU C CA 1
ATOM 9055 C C . LEU C 1 355 ? 62.894 57.228 75.328 1.00 42.93 353 LEU C C 1
ATOM 9056 O O . LEU C 1 355 ? 63.204 57.838 74.308 1.00 44.74 353 LEU C O 1
ATOM 9061 N N . PHE C 1 356 ? 61.889 57.591 76.125 1.00 39.04 354 PHE C N 1
ATOM 9062 C CA . PHE C 1 356 ? 60.942 58.649 75.755 1.00 37.40 354 PHE C CA 1
ATOM 9063 C C . PHE C 1 356 ? 60.953 59.911 76.617 1.00 38.55 354 PHE C C 1
ATOM 9064 O O . PHE C 1 356 ? 60.599 60.981 76.126 1.00 39.75 354 PHE C O 1
ATOM 9072 N N . LEU C 1 357 ? 61.302 59.798 77.895 1.00 38.70 355 LEU C N 1
ATOM 9073 C CA . LEU C 1 357 ? 61.009 60.896 78.830 1.00 39.50 355 LEU C CA 1
ATOM 9074 C C . LEU C 1 357 ? 62.213 61.600 79.441 1.00 43.65 355 LEU C C 1
ATOM 9075 O O . LEU C 1 357 ? 62.151 62.806 79.708 1.00 45.61 355 LEU C O 1
ATOM 9080 N N . ALA C 1 358 ? 63.292 60.849 79.660 1.00 45.46 356 ALA C N 1
ATOM 9081 C CA . ALA C 1 358 ? 64.506 61.371 80.291 1.00 49.95 356 ALA C CA 1
ATOM 9082 C C . ALA C 1 358 ? 65.141 62.498 79.470 1.00 53.97 356 ALA C C 1
ATOM 9083 O O . ALA C 1 358 ? 65.010 62.520 78.246 1.00 53.59 356 ALA C O 1
ATOM 9085 N N . PRO C 1 359 ? 65.828 63.447 80.133 1.00 58.54 357 PRO C N 1
ATOM 9086 C CA . PRO C 1 359 ? 66.629 64.375 79.330 1.00 63.58 357 PRO C CA 1
ATOM 9087 C C . PRO C 1 359 ? 67.556 63.612 78.375 1.00 65.91 357 PRO C C 1
ATOM 9088 O O . PRO C 1 359 ? 68.222 62.657 78.784 1.00 66.65 357 PRO C O 1
ATOM 9092 N N . GLY C 1 360 ? 67.558 64.004 77.105 1.00 67.65 358 GLY C N 1
ATOM 9093 C CA . GLY C 1 360 ? 68.443 63.395 76.113 1.00 70.76 358 GLY C CA 1
ATOM 9094 C C . GLY C 1 360 ? 67.943 62.099 75.498 1.00 67.09 358 GLY C C 1
ATOM 9095 O O . GLY C 1 360 ? 68.631 61.509 74.660 1.00 69.57 358 GLY C O 1
ATOM 9096 N N . ALA C 1 361 ? 66.751 61.662 75.912 1.00 61.57 359 ALA C N 1
ATOM 9097 C CA . ALA C 1 361 ? 66.121 60.439 75.402 1.00 58.24 359 ALA C CA 1
ATOM 9098 C C . ALA C 1 361 ? 66.083 60.416 73.881 1.00 59.55 359 ALA C C 1
ATOM 9099 O O . ALA C 1 361 ? 65.707 61.410 73.254 1.00 60.33 359 ALA C O 1
ATOM 9101 N N . ARG C 1 362 ? 66.452 59.278 73.295 1.00 60.58 360 ARG C N 1
ATOM 9102 C CA . ARG C 1 362 ? 66.460 59.117 71.836 1.00 62.49 360 ARG C CA 1
ATOM 9103 C C . ARG C 1 362 ? 65.123 59.474 71.180 1.00 58.78 360 ARG C C 1
ATOM 9104 O O . ARG C 1 362 ? 65.093 60.132 70.132 1.00 60.76 360 ARG C O 1
ATOM 9112 N N . ARG C 1 363 ? 64.029 59.023 71.798 1.00 53.41 361 ARG C N 1
ATOM 9113 C CA . ARG C 1 363 ? 62.679 59.300 71.317 1.00 50.03 361 ARG C CA 1
ATOM 9114 C C . ARG C 1 363 ? 61.972 60.300 72.239 1.00 47.64 361 ARG C C 1
ATOM 9115 O O . ARG C 1 363 ? 60.794 60.146 72.573 1.00 43.11 361 ARG C O 1
ATOM 9123 N N . TRP C 1 364 ? 62.707 61.340 72.625 1.00 50.81 362 TRP C N 1
ATOM 9124 C CA . TRP C 1 364 ? 62.223 62.333 73.580 1.00 50.07 362 TRP C CA 1
ATOM 9125 C C . TRP C 1 364 ? 60.891 62.974 73.183 1.00 47.55 362 TRP C C 1
ATOM 9126 O O . TRP C 1 364 ? 60.699 63.386 72.036 1.00 48.54 362 TRP C O 1
ATOM 9137 N N . ILE C 1 365 ? 59.982 63.049 74.149 1.00 44.40 363 ILE C N 1
ATOM 9138 C CA . ILE C 1 365 ? 58.750 63.829 74.016 1.00 42.91 363 ILE C CA 1
ATOM 9139 C C . ILE C 1 365 ? 58.560 64.734 75.228 1.00 43.87 363 ILE C C 1
ATOM 9140 O O . ILE C 1 365 ? 59.099 64.469 76.300 1.00 44.02 363 ILE C O 1
ATOM 9145 N N . ASN C 1 366 ? 57.795 65.805 75.051 1.00 44.63 364 ASN C N 1
ATOM 9146 C CA . ASN C 1 366 ? 57.533 66.729 76.146 1.00 46.49 364 ASN C CA 1
ATOM 9147 C C . ASN C 1 366 ? 56.288 66.332 76.921 1.00 42.74 364 ASN C C 1
ATOM 9148 O O . ASN C 1 366 ? 55.277 65.950 76.338 1.00 40.14 364 ASN C O 1
ATOM 9153 N N . ILE C 1 367 ? 56.385 66.396 78.242 1.00 43.01 365 ILE C N 1
ATOM 9154 C CA . ILE C 1 367 ? 55.207 66.311 79.110 1.00 40.82 365 ILE C CA 1
ATOM 9155 C C . ILE C 1 367 ? 55.342 67.471 80.088 1.00 44.55 365 ILE C C 1
ATOM 9156 O O . ILE C 1 367 ? 56.459 67.909 80.359 1.00 47.02 365 ILE C O 1
ATOM 9161 N N . ASP C 1 368 ? 54.229 67.989 80.601 1.00 44.56 366 ASP C N 1
ATOM 9162 C CA . ASP C 1 368 ? 54.325 69.153 81.488 1.00 49.02 366 ASP C CA 1
ATOM 9163 C C . ASP C 1 368 ? 54.914 68.806 82.861 1.00 49.58 366 ASP C C 1
ATOM 9164 O O . ASP C 1 368 ? 54.994 67.630 83.223 1.00 46.07 366 ASP C O 1
ATOM 9169 N N . GLY C 1 369 ? 55.335 69.831 83.600 1.00 53.22 367 GLY C N 1
ATOM 9170 C CA . GLY C 1 369 ? 55.972 69.668 84.907 1.00 54.65 367 GLY C CA 1
ATOM 9171 C C . GLY C 1 369 ? 55.188 68.815 85.887 1.00 52.16 367 GLY C C 1
ATOM 9172 O O . GLY C 1 369 ? 55.757 67.934 86.531 1.00 50.87 367 GLY C O 1
ATOM 9173 N N . LYS C 1 370 ? 53.884 69.067 85.994 1.00 51.34 368 LYS C N 1
ATOM 9174 C CA . LYS C 1 370 ? 53.014 68.312 86.909 1.00 50.33 368 LYS C CA 1
ATOM 9175 C C . LYS C 1 370 ? 53.034 66.807 86.605 1.00 44.61 368 LYS C C 1
ATOM 9176 O O . LYS C 1 370 ? 53.183 65.980 87.512 1.00 44.29 368 LYS C O 1
ATOM 9182 N N . THR C 1 371 ? 52.900 66.469 85.328 1.00 40.53 369 THR C N 1
ATOM 9183 C CA . THR C 1 371 ? 52.870 65.070 84.873 1.00 35.85 369 THR C CA 1
ATOM 9184 C C . THR C 1 371 ? 54.225 64.370 85.037 1.00 35.43 369 THR C C 1
ATOM 9185 O O . THR C 1 371 ? 54.285 63.184 85.389 1.00 32.68 369 THR C O 1
ATOM 9189 N N . MET C 1 372 ? 55.309 65.109 84.803 1.00 37.65 370 MET C N 1
ATOM 9190 C CA . MET C 1 372 ? 56.651 64.570 85.009 1.00 38.68 370 MET C CA 1
ATOM 9191 C C . MET C 1 372 ? 56.867 64.252 86.489 1.00 40.24 370 MET C C 1
ATOM 9192 O O . MET C 1 372 ? 57.423 63.210 86.824 1.00 39.51 370 MET C O 1
ATOM 9197 N N . ASP C 1 373 ? 56.414 65.151 87.361 1.00 43.01 371 ASP C N 1
ATOM 9198 C CA . ASP C 1 373 ? 56.515 64.956 88.804 1.00 45.48 371 ASP C CA 1
ATOM 9199 C C . ASP C 1 373 ? 55.763 63.694 89.245 1.00 42.55 371 ASP C C 1
ATOM 9200 O O . ASP C 1 373 ? 56.327 62.845 89.941 1.00 42.32 371 ASP C O 1
ATOM 9205 N N . ILE C 1 374 ? 54.507 63.564 88.817 1.00 40.10 372 ILE C N 1
ATOM 9206 C CA . ILE C 1 374 ? 53.721 62.358 89.078 1.00 38.09 372 ILE C CA 1
ATOM 9207 C C . ILE C 1 374 ? 54.466 61.103 88.598 1.00 35.27 372 ILE C C 1
ATOM 9208 O O . ILE C 1 374 ? 54.533 60.097 89.311 1.00 34.72 372 ILE C O 1
ATOM 9213 N N . THR C 1 375 ? 55.042 61.188 87.399 1.00 33.24 373 THR C N 1
ATOM 9214 C CA . THR C 1 375 ? 55.727 60.058 86.766 1.00 31.60 373 THR C CA 1
ATOM 9215 C C . THR C 1 375 ? 57.013 59.653 87.502 1.00 33.64 373 THR C C 1
ATOM 9216 O O . THR C 1 375 ? 57.207 58.479 87.813 1.00 33.01 373 THR C O 1
ATOM 9220 N N . VAL C 1 376 ? 57.887 60.619 87.760 1.00 36.88 374 VAL C N 1
ATOM 9221 C CA . VAL C 1 376 ? 59.156 60.328 88.439 1.00 40.10 374 VAL C CA 1
ATOM 9222 C C . VAL C 1 376 ? 58.951 59.853 89.881 1.00 41.67 374 VAL C C 1
ATOM 9223 O O . VAL C 1 376 ? 59.648 58.942 90.342 1.00 42.79 374 VAL C O 1
ATOM 9227 N N . LYS C 1 377 ? 57.995 60.463 90.584 1.00 42.90 375 LYS C N 1
ATOM 9228 C CA . LYS C 1 377 ? 57.629 60.026 91.932 1.00 44.79 375 LYS C CA 1
ATOM 9229 C C . LYS C 1 377 ? 57.065 58.607 91.896 1.00 42.65 375 LYS C C 1
ATOM 9230 O O . LYS C 1 377 ? 57.323 57.811 92.787 1.00 43.87 375 LYS C O 1
ATOM 9236 N N . GLY C 1 378 ? 56.290 58.299 90.859 1.00 39.92 376 GLY C N 1
ATOM 9237 C CA . GLY C 1 378 ? 55.743 56.952 90.680 1.00 38.57 376 GLY C CA 1
ATOM 9238 C C . GLY C 1 378 ? 56.810 55.900 90.401 1.00 38.46 376 GLY C C 1
ATOM 9239 O O . GLY C 1 378 ? 56.729 54.772 90.897 1.00 38.99 376 GLY C O 1
ATOM 9240 N N . LEU C 1 379 ? 57.803 56.264 89.593 1.00 38.26 377 LEU C N 1
ATOM 9241 C CA . LEU C 1 379 ? 58.875 55.337 89.204 1.00 39.05 377 LEU C CA 1
ATOM 9242 C C . LEU C 1 379 ? 59.822 54.961 90.337 1.00 42.27 377 LEU C C 1
ATOM 9243 O O . LEU C 1 379 ? 60.712 54.129 90.146 1.00 43.47 377 LEU C O 1
ATOM 9248 N N . ARG C 1 380 ? 59.644 55.584 91.502 1.00 44.69 378 ARG C N 1
ATOM 9249 C CA . ARG C 1 380 ? 60.350 55.181 92.722 1.00 48.13 378 ARG C CA 1
ATOM 9250 C C . ARG C 1 380 ? 60.026 53.728 93.071 1.00 48.83 378 ARG C C 1
ATOM 9251 O O . ARG C 1 380 ? 60.869 53.000 93.611 1.00 50.82 378 ARG C O 1
ATOM 9259 N N . HIS C 1 381 ? 58.785 53.338 92.783 1.00 47.64 379 HIS C N 1
ATOM 9260 C CA . HIS C 1 381 ? 58.295 51.987 93.000 1.00 48.72 379 HIS C CA 1
ATOM 9261 C C . HIS C 1 381 ? 57.402 51.635 91.807 1.00 45.65 379 HIS C C 1
ATOM 9262 O O . HIS C 1 381 ? 56.178 51.765 91.889 1.00 45.12 379 HIS C O 1
ATOM 9269 N N . PRO C 1 382 ? 58.017 51.200 90.687 1.00 44.31 380 PRO C N 1
ATOM 9270 C CA . PRO C 1 382 ? 57.285 50.972 89.438 1.00 41.86 380 PRO C CA 1
ATOM 9271 C C . PRO C 1 382 ? 56.200 49.908 89.572 1.00 41.80 380 PRO C C 1
ATOM 9272 O O . PRO C 1 382 ? 56.386 48.916 90.277 1.00 44.49 380 PRO C O 1
ATOM 9276 N N . HIS C 1 383 ? 55.071 50.156 88.911 1.00 39.18 381 HIS C N 1
ATOM 9277 C CA . HIS C 1 383 ? 53.903 49.282 88.901 1.00 38.93 381 HIS C CA 1
ATOM 9278 C C . HIS C 1 383 ? 53.211 49.477 87.556 1.00 35.70 381 HIS C C 1
ATOM 9279 O O . HIS C 1 383 ? 53.582 50.373 86.800 1.00 33.23 381 HIS C O 1
ATOM 9286 N N . ARG C 1 384 ? 52.224 48.644 87.238 1.00 35.14 382 ARG C N 1
ATOM 9287 C CA . ARG C 1 384 ? 51.651 48.657 85.888 1.00 32.88 382 ARG C CA 1
ATOM 9288 C C . ARG C 1 384 ? 50.968 49.979 85.489 1.00 30.17 382 ARG C C 1
ATOM 9289 O O . ARG C 1 384 ? 50.801 50.241 84.298 1.00 28.26 382 ARG C O 1
ATOM 9297 N N . TYR C 1 385 ? 50.586 50.796 86.472 1.00 30.62 383 TYR C N 1
ATOM 9298 C CA . TYR C 1 385 ? 49.902 52.073 86.199 1.00 29.34 383 TYR C CA 1
ATOM 9299 C C . TYR C 1 385 ? 50.809 53.293 86.337 1.00 28.56 383 TYR C C 1
ATOM 9300 O O . TYR C 1 385 ? 50.334 54.427 86.272 1.00 27.70 383 TYR C O 1
ATOM 9309 N N . VAL C 1 386 ? 52.107 53.060 86.502 1.00 28.28 384 VAL C N 1
ATOM 9310 C CA . VAL C 1 386 ? 53.042 54.135 86.826 1.00 29.15 384 VAL C CA 1
ATOM 9311 C C . VAL C 1 386 ? 53.117 55.215 85.741 1.00 27.60 384 VAL C C 1
ATOM 9312 O O . VAL C 1 386 ? 53.416 56.373 86.039 1.00 28.40 384 VAL C O 1
ATOM 9316 N N . LEU C 1 387 ? 52.817 54.839 84.497 1.00 25.70 385 LEU C N 1
ATOM 9317 C CA . LEU C 1 387 ? 52.891 55.776 83.372 1.00 25.21 385 LEU C CA 1
ATOM 9318 C C . LEU C 1 387 ? 51.521 56.295 82.925 1.00 24.26 385 LEU C C 1
ATOM 9319 O O . LEU C 1 387 ? 51.414 56.972 81.902 1.00 23.13 385 LEU C O 1
ATOM 9324 N N . ASP C 1 388 ? 50.492 55.974 83.709 1.00 25.30 386 ASP C N 1
ATOM 9325 C CA . ASP C 1 388 ? 49.099 56.324 83.412 1.00 25.75 386 ASP C CA 1
ATOM 9326 C C . ASP C 1 388 ? 48.905 57.806 83.164 1.00 25.30 386 ASP C C 1
ATOM 9327 O O . ASP C 1 388 ? 48.295 58.186 82.173 1.00 24.12 386 ASP C O 1
ATOM 9332 N N . ALA C 1 389 ? 49.406 58.637 84.083 1.00 26.56 387 ALA C N 1
ATOM 9333 C CA . ALA C 1 389 ? 49.275 60.090 83.964 1.00 27.36 387 ALA C CA 1
ATOM 9334 C C . ALA C 1 389 ? 49.912 60.608 82.679 1.00 25.67 387 ALA C C 1
ATOM 9335 O O . ALA C 1 389 ? 49.291 61.399 81.954 1.00 25.51 387 ALA C O 1
ATOM 9337 N N . ALA C 1 390 ? 51.138 60.158 82.398 1.00 24.27 388 ALA C N 1
ATOM 9338 C CA . ALA C 1 390 ? 51.855 60.574 81.192 1.00 23.48 388 ALA C CA 1
ATOM 9339 C C . ALA C 1 390 ? 51.150 60.088 79.930 1.00 20.96 388 ALA C C 1
ATOM 9340 O O . ALA C 1 390 ? 51.042 60.829 78.958 1.00 20.72 388 ALA C O 1
ATOM 9342 N N . GLN C 1 391 ? 50.680 58.839 79.954 1.00 19.61 389 GLN C N 1
ATOM 9343 C CA . GLN C 1 391 ? 49.946 58.268 78.830 1.00 18.42 389 GLN C CA 1
ATOM 9344 C C . GLN C 1 391 ? 48.696 59.086 78.523 1.00 18.27 389 GLN C C 1
ATOM 9345 O O . GLN C 1 391 ? 48.463 59.444 77.369 1.00 17.12 389 GLN C O 1
ATOM 9351 N N . THR C 1 392 ? 47.902 59.368 79.557 1.00 19.56 390 THR C N 1
ATOM 9352 C CA . THR C 1 392 ? 46.702 60.201 79.422 1.00 20.51 390 THR C CA 1
ATOM 9353 C C . THR C 1 392 ? 47.045 61.593 78.868 1.00 21.44 390 THR C C 1
ATOM 9354 O O . THR C 1 392 ? 46.374 62.087 77.952 1.00 20.23 390 THR C O 1
ATOM 9358 N N . HIS C 1 393 ? 48.090 62.211 79.421 1.00 22.24 391 HIS C N 1
ATOM 9359 C CA . HIS C 1 393 ? 48.561 63.510 78.957 1.00 24.23 391 HIS C CA 1
ATOM 9360 C C . HIS C 1 393 ? 48.833 63.504 77.446 1.00 22.49 391 HIS C C 1
ATOM 9361 O O . HIS C 1 393 ? 48.275 64.307 76.711 1.00 22.36 391 HIS C O 1
ATOM 9368 N N . ILE C 1 394 ? 49.670 62.575 76.991 1.00 21.59 392 ILE C N 1
ATOM 9369 C CA . ILE C 1 394 ? 50.029 62.475 75.568 1.00 21.36 392 ILE C CA 1
ATOM 9370 C C . ILE C 1 394 ? 48.835 62.084 74.669 1.00 20.41 392 ILE C C 1
ATOM 9371 O O . ILE C 1 394 ? 48.684 62.615 73.569 1.00 20.65 392 ILE C O 1
ATOM 9376 N N . TYR C 1 395 ? 47.993 61.171 75.146 1.00 19.02 393 TYR C N 1
ATOM 9377 C CA . TYR C 1 395 ? 46.814 60.752 74.388 1.00 18.59 393 TYR C CA 1
ATOM 9378 C C . TYR C 1 395 ? 45.914 61.960 74.129 1.00 20.37 393 TYR C C 1
ATOM 9379 O O . TYR C 1 395 ? 45.520 62.210 72.985 1.00 19.85 393 TYR C O 1
ATOM 9388 N N . MET C 1 396 ? 45.610 62.703 75.194 1.00 22.18 394 MET C N 1
ATOM 9389 C CA . MET C 1 396 ? 44.715 63.862 75.117 1.00 25.02 394 MET C CA 1
ATOM 9390 C C . MET C 1 396 ? 45.287 64.992 74.254 1.00 26.52 394 MET C C 1
ATOM 9391 O O . MET C 1 396 ? 44.535 65.687 73.562 1.00 26.96 394 MET C O 1
ATOM 9396 N N . LEU C 1 397 ? 46.608 65.150 74.280 1.00 27.46 395 LEU C N 1
ATOM 9397 C CA . LEU C 1 397 ? 47.297 66.055 73.359 1.00 29.98 395 LEU C CA 1
ATOM 9398 C C . LEU C 1 397 ? 47.138 65.652 71.888 1.00 28.47 395 LEU C C 1
ATOM 9399 O O . LEU C 1 397 ? 46.831 66.499 71.058 1.00 30.05 395 LEU C O 1
ATOM 9404 N N . MET C 1 398 ? 47.351 64.371 71.568 1.00 26.15 396 MET C N 1
ATOM 9405 C CA . MET C 1 398 ? 47.110 63.859 70.205 1.00 24.90 396 MET C CA 1
ATOM 9406 C C . MET C 1 398 ? 45.647 64.051 69.804 1.00 24.20 396 MET C C 1
ATOM 9407 O O . MET C 1 398 ? 45.351 64.510 68.697 1.00 25.02 396 MET C O 1
ATOM 9412 N N . LYS C 1 399 ? 44.744 63.721 70.723 1.00 23.41 397 LYS C N 1
ATOM 9413 C CA . LYS C 1 399 ? 43.299 63.887 70.512 1.00 23.88 397 LYS C CA 1
ATOM 9414 C C . LYS C 1 399 ? 42.908 65.314 70.117 1.00 26.78 397 LYS C C 1
ATOM 9415 O O . LYS C 1 399 ? 42.132 65.508 69.175 1.00 27.00 397 LYS C O 1
ATOM 9421 N N . LYS C 1 400 ? 43.435 66.310 70.823 1.00 29.31 398 LYS C N 1
ATOM 9422 C CA . LYS C 1 400 ? 43.002 67.686 70.578 1.00 33.50 398 LYS C CA 1
ATOM 9423 C C . LYS C 1 400 ? 43.775 68.416 69.472 1.00 34.82 398 LYS C C 1
ATOM 9424 O O . LYS C 1 400 ? 43.248 69.371 68.889 1.00 37.25 398 LYS C O 1
ATOM 9430 N N . ASP C 1 401 ? 44.993 67.953 69.174 1.00 33.67 399 ASP C N 1
ATOM 9431 C CA A ASP C 1 401 ? 45.839 68.588 68.162 0.50 35.84 399 ASP C CA 1
ATOM 9432 C CA B ASP C 1 401 ? 45.832 68.594 68.162 0.50 35.99 399 ASP C CA 1
ATOM 9433 C C . ASP C 1 401 ? 46.040 67.728 66.908 1.00 33.85 399 ASP C C 1
ATOM 9434 O O . ASP C 1 401 ? 45.443 67.994 65.866 1.00 34.77 399 ASP C O 1
ATOM 9443 N N . SER C 1 402 ? 46.881 66.700 67.011 1.00 31.54 400 SER C N 1
ATOM 9444 C CA . SER C 1 402 ? 47.254 65.850 65.866 1.00 30.25 400 SER C CA 1
ATOM 9445 C C . SER C 1 402 ? 46.049 65.255 65.119 1.00 27.29 400 SER C C 1
ATOM 9446 O O . SER C 1 402 ? 45.997 65.267 63.885 1.00 27.76 400 SER C O 1
ATOM 9449 N N . TYR C 1 403 ? 45.089 64.729 65.877 1.00 24.18 401 TYR C N 1
ATOM 9450 C CA . TYR C 1 403 ? 43.898 64.082 65.303 1.00 22.00 401 TYR C CA 1
ATOM 9451 C C . TYR C 1 403 ? 43.096 65.033 64.426 1.00 23.43 401 TYR C C 1
ATOM 9452 O O . TYR C 1 403 ? 42.783 64.701 63.287 1.00 22.78 401 TYR C O 1
ATOM 9461 N N . ALA C 1 404 ? 42.785 66.215 64.955 1.00 25.11 402 ALA C N 1
ATOM 9462 C CA . ALA C 1 404 ? 42.013 67.216 64.227 1.00 27.37 402 ALA C CA 1
ATOM 9463 C C . ALA C 1 404 ? 42.698 67.640 62.926 1.00 29.13 402 ALA C C 1
ATOM 9464 O O . ALA C 1 404 ? 42.048 67.790 61.894 1.00 29.74 402 ALA C O 1
ATOM 9466 N N . ARG C 1 405 ? 44.011 67.820 62.992 1.00 29.98 403 ARG C N 1
ATOM 9467 C CA . ARG C 1 405 ? 44.812 68.155 61.827 1.00 32.60 403 ARG C CA 1
ATOM 9468 C C . ARG C 1 405 ? 44.933 66.973 60.862 1.00 30.42 403 ARG C C 1
ATOM 9469 O O . ARG C 1 405 ? 44.975 67.170 59.650 1.00 32.42 403 ARG C O 1
ATOM 9477 N N . TYR C 1 406 ? 44.967 65.751 61.388 1.00 26.66 404 TYR C N 1
ATOM 9478 C CA . TYR C 1 406 ? 44.972 64.560 60.524 1.00 25.04 404 TYR C CA 1
ATOM 9479 C C . TYR C 1 406 ? 43.722 64.511 59.633 1.00 24.26 404 TYR C C 1
ATOM 9480 O O . TYR C 1 406 ? 43.816 64.272 58.429 1.00 24.95 404 TYR C O 1
ATOM 9489 N N . LEU C 1 407 ? 42.560 64.733 60.239 1.00 23.02 405 LEU C N 1
ATOM 9490 C CA . LEU C 1 407 ? 41.284 64.680 59.511 1.00 23.13 405 LEU C CA 1
ATOM 9491 C C . LEU C 1 407 ? 41.188 65.695 58.368 1.00 26.18 405 LEU C C 1
ATOM 9492 O O . LEU C 1 407 ? 40.470 65.476 57.394 1.00 26.19 405 LEU C O 1
ATOM 9497 N N . LYS C 1 408 ? 41.917 66.797 58.504 1.00 29.12 406 LYS C N 1
ATOM 9498 C CA . LYS C 1 408 ? 41.967 67.845 57.484 1.00 33.05 406 LYS C CA 1
ATOM 9499 C C . LYS C 1 408 ? 43.114 67.687 56.469 1.00 35.11 406 LYS C C 1
ATOM 9500 O O . LYS C 1 408 ? 43.251 68.510 55.559 1.00 38.47 406 LYS C O 1
ATOM 9506 N N . SER C 1 409 ? 43.928 66.640 56.622 1.00 33.28 407 SER C N 1
ATOM 9507 C CA . SER C 1 409 ? 45.135 66.463 55.806 1.00 36.00 407 SER C CA 1
ATOM 9508 C C . SER C 1 409 ? 44.863 65.766 54.466 1.00 36.30 407 SER C C 1
ATOM 9509 O O . SER C 1 409 ? 43.891 65.011 54.343 1.00 33.69 407 SER C O 1
ATOM 9512 N N . PRO C 1 410 ? 45.744 65.984 53.464 1.00 40.29 408 PRO C N 1
ATOM 9513 C CA . PRO C 1 410 ? 45.618 65.260 52.195 1.00 41.35 408 PRO C CA 1
ATOM 9514 C C . PRO C 1 410 ? 45.733 63.745 52.391 1.00 38.66 408 PRO C C 1
ATOM 9515 O O . PRO C 1 410 ? 45.197 62.983 51.592 1.00 38.91 408 PRO C O 1
ATOM 9519 N N . ILE C 1 411 ? 46.426 63.324 53.446 1.00 36.86 409 ILE C N 1
ATOM 9520 C CA . ILE C 1 411 ? 46.543 61.907 53.818 1.00 34.45 409 ILE C CA 1
ATOM 9521 C C . ILE C 1 411 ? 45.186 61.249 54.136 1.00 30.50 409 ILE C C 1
ATOM 9522 O O . ILE C 1 411 ? 44.844 60.199 53.569 1.00 30.15 409 ILE C O 1
ATOM 9527 N N . TYR C 1 412 ? 44.408 61.863 55.021 1.00 27.73 410 TYR C N 1
ATOM 9528 C CA . TYR C 1 412 ? 43.052 61.367 55.261 1.00 25.32 410 TYR C CA 1
ATOM 9529 C C . TYR C 1 412 ? 42.161 61.491 54.013 1.00 26.84 410 TYR C C 1
ATOM 9530 O O . TYR C 1 412 ? 41.449 60.545 53.665 1.00 26.07 410 TYR C O 1
ATOM 9539 N N . LYS C 1 413 ? 42.224 62.629 53.324 1.00 30.30 411 LYS C N 1
ATOM 9540 C CA . LYS C 1 413 ? 41.408 62.839 52.111 1.00 33.06 411 LYS C CA 1
ATOM 9541 C C . LYS C 1 413 ? 41.671 61.770 51.044 1.00 34.79 411 LYS C C 1
ATOM 9542 O O . LYS C 1 413 ? 40.747 61.269 50.410 1.00 34.37 411 LYS C O 1
ATOM 9548 N N . GLU C 1 414 ? 42.939 61.415 50.868 1.00 37.23 412 GLU C N 1
ATOM 9549 C CA . GLU C 1 414 ? 43.338 60.367 49.921 1.00 40.35 412 GLU C CA 1
ATOM 9550 C C . GLU C 1 414 ? 42.845 58.964 50.317 1.00 37.51 412 GLU C C 1
ATOM 9551 O O . GLU C 1 414 ? 42.452 58.182 49.452 1.00 38.83 412 GLU C O 1
ATOM 9557 N N . MET C 1 415 ? 42.865 58.653 51.615 1.00 34.01 413 MET C N 1
ATOM 9558 C CA . MET C 1 415 ? 42.226 57.433 52.140 1.00 31.84 413 MET C CA 1
ATOM 9559 C C . MET C 1 415 ? 40.743 57.372 51.779 1.00 30.30 413 MET C C 1
ATOM 9560 O O . MET C 1 415 ? 40.265 56.369 51.249 1.00 30.59 413 MET C O 1
ATOM 9565 N N . LEU C 1 416 ? 40.022 58.452 52.077 1.00 28.78 414 LEU C N 1
ATOM 9566 C CA . LEU C 1 416 ? 38.603 58.557 51.731 1.00 28.76 414 LEU C CA 1
ATOM 9567 C C . LEU C 1 416 ? 38.346 58.357 50.236 1.00 31.44 414 LEU C C 1
ATOM 9568 O O . LEU C 1 416 ? 37.439 57.619 49.852 1.00 31.55 414 LEU C O 1
ATOM 9573 N N . ALA C 1 417 ? 39.152 59.018 49.411 1.00 34.17 415 ALA C N 1
ATOM 9574 C CA . ALA C 1 417 ? 38.972 59.021 47.959 1.00 37.81 415 ALA C CA 1
ATOM 9575 C C . ALA C 1 417 ? 39.161 57.647 47.311 1.00 39.99 415 ALA C C 1
ATOM 9576 O O . ALA C 1 417 ? 38.440 57.292 46.372 1.00 41.96 415 ALA C O 1
ATOM 9578 N N . LYS C 1 418 ? 40.128 56.880 47.801 1.00 39.97 416 LYS C N 1
ATOM 9579 C CA . LYS C 1 418 ? 40.405 55.568 47.227 1.00 42.95 416 LYS C CA 1
ATOM 9580 C C . LYS C 1 418 ? 39.651 54.418 47.907 1.00 40.91 416 LYS C C 1
ATOM 9581 O O . LYS C 1 418 ? 39.763 53.269 47.476 1.00 42.88 416 LYS C O 1
ATOM 9587 N N . ALA C 1 419 ? 38.890 54.733 48.959 1.00 37.27 417 ALA C N 1
ATOM 9588 C CA . ALA C 1 419 ? 38.177 53.726 49.750 1.00 35.69 417 ALA C CA 1
ATOM 9589 C C . ALA C 1 419 ? 37.121 52.975 48.943 1.00 37.38 417 ALA C C 1
ATOM 9590 O O . ALA C 1 419 ? 36.468 53.551 48.073 1.00 38.59 417 ALA C O 1
ATOM 9592 N N . ILE C 1 420 ? 36.967 51.685 49.235 1.00 38.11 418 ILE C N 1
ATOM 9593 C CA . ILE C 1 420 ? 36.011 50.820 48.527 1.00 40.94 418 ILE C CA 1
ATOM 9594 C C . ILE C 1 420 ? 34.539 51.110 48.895 1.00 39.81 418 ILE C C 1
ATOM 9595 O O . ILE C 1 420 ? 34.186 51.176 50.077 1.00 36.69 418 ILE C O 1
ATOM 9600 N N . GLU C 1 421 ? 33.697 51.293 47.877 1.00 42.14 419 GLU C N 1
ATOM 9601 C CA A GLU C 1 421 ? 32.248 51.385 48.087 0.50 42.43 419 GLU C CA 1
ATOM 9602 C CA B GLU C 1 421 ? 32.249 51.406 48.054 0.50 42.36 419 GLU C CA 1
ATOM 9603 C C . GLU C 1 421 ? 31.564 50.160 47.463 1.00 46.19 419 GLU C C 1
ATOM 9604 O O . GLU C 1 421 ? 31.308 50.114 46.253 1.00 49.05 419 GLU C O 1
ATOM 9615 N N . PRO C 1 422 ? 31.272 49.133 48.304 1.00 47.04 420 PRO C N 1
ATOM 9616 C CA . PRO C 1 422 ? 30.730 47.855 47.798 1.00 51.59 420 PRO C CA 1
ATOM 9617 C C . PRO C 1 422 ? 29.337 47.958 47.177 1.00 54.29 420 PRO C C 1
ATOM 9618 O O . PRO C 1 422 ? 28.451 48.609 47.747 1.00 52.94 420 PRO C O 1
ATOM 9622 N N . GLN C 1 423 ? 29.162 47.297 46.028 1.00 58.51 421 GLN C N 1
ATOM 9623 C CA A GLN C 1 423 ? 27.882 47.346 45.323 0.50 61.10 421 GLN C CA 1
ATOM 9624 C CA B GLN C 1 423 ? 27.933 47.310 45.230 0.50 61.51 421 GLN C CA 1
ATOM 9625 C C . GLN C 1 423 ? 27.114 46.027 45.405 1.00 65.26 421 GLN C C 1
ATOM 9626 O O . GLN C 1 423 ? 27.550 45.078 46.066 1.00 66.42 421 GLN C O 1
ATOM 9637 N N . GLY D 2 1 ? 41.910 71.011 112.822 1.00 114.50 0 GLY D N 1
ATOM 9638 C CA . GLY D 2 1 ? 41.945 72.380 112.219 1.00 125.46 0 GLY D CA 1
ATOM 9639 C C . GLY D 2 1 ? 42.402 73.431 113.210 1.00 135.85 0 GLY D C 1
ATOM 9640 O O . GLY D 2 1 ? 43.579 73.799 113.245 1.00 146.78 0 GLY D O 1
ATOM 9641 N N . MET D 2 2 ? 41.471 73.996 113.950 1.00 134.58 1 MET D N 1
ATOM 9642 C CA . MET D 2 2 ? 41.810 74.669 115.182 1.00 141.36 1 MET D CA 1
ATOM 9643 C C . MET D 2 2 ? 40.844 74.193 116.257 1.00 131.16 1 MET D C 1
ATOM 9644 O O . MET D 2 2 ? 41.281 73.874 117.329 1.00 130.17 1 MET D O 1
ATOM 9649 N N . ALA D 2 3 ? 39.551 74.105 115.945 1.00 124.17 2 ALA D N 1
ATOM 9650 C CA . ALA D 2 3 ? 38.525 73.662 116.884 1.00 115.81 2 ALA D CA 1
ATOM 9651 C C . ALA D 2 3 ? 38.489 72.137 117.007 1.00 102.59 2 ALA D C 1
ATOM 9652 O O . ALA D 2 3 ? 38.662 71.419 116.019 1.00 97.80 2 ALA D O 1
ATOM 9654 N N . THR D 2 4 ? 38.261 71.657 118.227 1.00 97.35 3 THR D N 1
ATOM 9655 C CA . THR D 2 4 ? 38.097 70.225 118.481 1.00 85.71 3 THR D CA 1
ATOM 9656 C C . THR D 2 4 ? 36.646 69.876 118.871 1.00 79.74 3 THR D C 1
ATOM 9657 O O . THR D 2 4 ? 36.362 68.752 119.298 1.00 72.03 3 THR D O 1
ATOM 9661 N N . ASP D 2 5 ? 35.743 70.847 118.715 1.00 84.19 4 ASP D N 1
ATOM 9662 C CA . ASP D 2 5 ? 34.318 70.671 119.011 1.00 81.44 4 ASP D CA 1
ATOM 9663 C C . ASP D 2 5 ? 33.747 69.442 118.306 1.00 72.00 4 ASP D C 1
ATOM 9664 O O . ASP D 2 5 ? 33.964 69.250 117.108 1.00 69.95 4 ASP D O 1
ATOM 9669 N N . GLY D 2 6 ? 33.032 68.608 119.058 1.00 67.38 5 GLY D N 1
ATOM 9670 C CA . GLY D 2 6 ? 32.384 67.412 118.507 1.00 60.37 5 GLY D CA 1
ATOM 9671 C C . GLY D 2 6 ? 33.288 66.210 118.272 1.00 54.04 5 GLY D C 1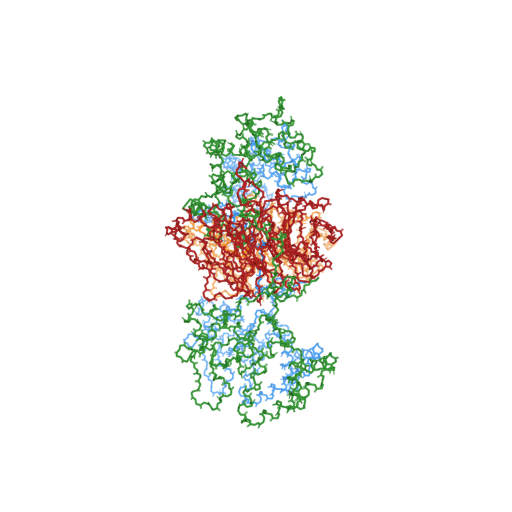
ATOM 9672 O O . GLY D 2 6 ? 32.884 65.250 117.610 1.00 49.69 5 GLY D O 1
ATOM 9673 N N . LEU D 2 7 ? 34.505 66.260 118.815 1.00 54.72 6 LEU D N 1
ATOM 9674 C CA . LEU D 2 7 ? 35.508 65.206 118.607 1.00 51.22 6 LEU D CA 1
ATOM 9675 C C . LEU D 2 7 ? 35.862 64.425 119.889 1.00 49.75 6 LEU D C 1
ATOM 9676 O O . LEU D 2 7 ? 36.807 63.638 119.896 1.00 48.54 6 LEU D O 1
ATOM 9681 N N . HIS D 2 8 ? 35.098 64.628 120.958 1.00 50.39 7 HIS D N 1
ATOM 9682 C CA . HIS D 2 8 ? 35.502 64.134 122.284 1.00 50.43 7 HIS D CA 1
ATOM 9683 C C . HIS D 2 8 ? 34.802 62.866 122.799 1.00 47.34 7 HIS D C 1
ATOM 9684 O O . HIS D 2 8 ? 35.120 62.389 123.897 1.00 47.75 7 HIS D O 1
ATOM 9691 N N . GLU D 2 9 ? 33.871 62.317 122.017 1.00 45.21 8 GLU D N 1
ATOM 9692 C CA . GLU D 2 9 ? 33.122 61.115 122.416 1.00 44.21 8 GLU D CA 1
ATOM 9693 C C . GLU D 2 9 ? 33.668 59.862 121.745 1.00 41.33 8 GLU D C 1
ATOM 9694 O O . GLU D 2 9 ? 34.048 59.902 120.577 1.00 39.77 8 GLU D O 1
ATOM 9700 N N . ASN D 2 10 ? 33.671 58.752 122.482 1.00 41.10 9 ASN D N 1
ATOM 9701 C CA . ASN D 2 10 ? 34.125 57.465 121.959 1.00 40.59 9 ASN D CA 1
ATOM 9702 C C . ASN D 2 10 ? 33.192 56.949 120.877 1.00 40.52 9 ASN D C 1
ATOM 9703 O O . ASN D 2 10 ? 31.979 57.177 120.923 1.00 41.17 9 ASN D O 1
ATOM 9708 N N . GLU D 2 11 ? 33.776 56.259 119.902 1.00 40.38 10 GLU D N 1
ATOM 9709 C CA . GLU D 2 11 ? 33.044 55.713 118.771 1.00 41.20 10 GLU D CA 1
ATOM 9710 C C . GLU D 2 11 ? 32.034 54.658 119.195 1.00 44.24 10 GLU D C 1
ATOM 9711 O O . GLU D 2 11 ? 32.315 53.815 120.050 1.00 46.16 10 GLU D O 1
ATOM 9717 N N . THR D 2 12 ? 30.855 54.719 118.586 1.00 44.97 11 THR D N 1
ATOM 9718 C CA . THR D 2 12 ? 29.829 53.710 118.782 1.00 50.35 11 THR D CA 1
ATOM 9719 C C . THR D 2 12 ? 29.327 53.311 117.409 1.00 51.51 11 THR D C 1
ATOM 9720 O O . THR D 2 12 ? 29.408 54.104 116.461 1.00 47.64 11 THR D O 1
ATOM 9724 N N . LEU D 2 13 ? 28.819 52.085 117.294 1.00 57.32 12 LEU D N 1
ATOM 9725 C CA . LEU D 2 13 ? 28.199 51.638 116.045 1.00 59.98 12 LEU D CA 1
ATOM 9726 C C . LEU D 2 13 ? 27.072 52.592 115.636 1.00 58.86 12 LEU D C 1
ATOM 9727 O O . LEU D 2 13 ? 26.895 52.863 114.450 1.00 57.26 12 LEU D O 1
ATOM 9732 N N . ALA D 2 14 ? 26.331 53.108 116.624 1.00 60.82 13 ALA D N 1
ATOM 9733 C CA . ALA D 2 14 ? 25.234 54.055 116.369 1.00 61.65 13 ALA D CA 1
ATOM 9734 C C . ALA D 2 14 ? 25.729 55.360 115.733 1.00 54.95 13 ALA D C 1
ATOM 9735 O O . ALA D 2 14 ? 25.136 55.855 114.778 1.00 54.47 13 ALA D O 1
ATOM 9737 N N . SER D 2 15 ? 26.818 55.908 116.262 1.00 50.07 14 SER D N 1
ATOM 9738 C CA . SER D 2 15 ? 27.389 57.132 115.711 1.00 45.43 14 SER D CA 1
ATOM 9739 C C . SER D 2 15 ? 27.983 56.928 114.307 1.00 42.32 14 SER D C 1
ATOM 9740 O O . SER D 2 15 ? 27.872 57.808 113.454 1.00 40.69 14 SER D O 1
ATOM 9743 N N . LEU D 2 16 ? 28.613 55.778 114.066 1.00 42.45 15 LEU D N 1
ATOM 9744 C CA . LEU D 2 16 ? 29.095 55.459 112.716 1.00 41.21 15 LEU D CA 1
ATOM 9745 C C . LEU D 2 16 ? 27.938 55.341 111.704 1.00 43.32 15 LEU D C 1
ATOM 9746 O O . LEU D 2 16 ? 28.049 55.813 110.570 1.00 41.10 15 LEU D O 1
ATOM 9751 N N . LYS D 2 17 ? 26.837 54.719 112.124 1.00 48.02 16 LYS D N 1
ATOM 9752 C CA . LYS D 2 17 ? 25.645 54.597 111.285 1.00 51.83 16 LYS D CA 1
ATOM 9753 C C . LYS D 2 17 ? 25.085 55.984 110.971 1.00 49.92 16 LYS D C 1
ATOM 9754 O O . LYS D 2 17 ? 24.770 56.293 109.822 1.00 48.72 16 LYS D O 1
ATOM 9760 N N . SER D 2 18 ? 24.990 56.820 112.000 1.00 50.30 17 SER D N 1
ATOM 9761 C CA . SER D 2 18 ? 24.570 58.211 111.852 1.00 50.43 17 SER D CA 1
ATOM 9762 C C . SER D 2 18 ? 25.448 58.985 110.861 1.00 44.97 17 SER D C 1
ATOM 9763 O O . SER D 2 18 ? 24.941 59.783 110.066 1.00 45.53 17 SER D O 1
ATOM 9766 N N . GLU D 2 19 ? 26.757 58.749 110.909 1.00 40.69 18 GLU D N 1
ATOM 9767 C CA . GLU D 2 19 ? 27.690 59.404 109.989 1.00 37.27 18 GLU D CA 1
ATOM 9768 C C . GLU D 2 19 ? 27.492 58.977 108.529 1.00 36.26 18 GLU D C 1
ATOM 9769 O O . GLU D 2 19 ? 27.529 59.817 107.636 1.00 35.05 18 GLU D O 1
ATOM 9775 N N . ALA D 2 20 ? 27.292 57.679 108.294 1.00 37.29 19 ALA D N 1
ATOM 9776 C CA . ALA D 2 20 ? 27.029 57.170 106.936 1.00 37.86 19 ALA D CA 1
ATOM 9777 C C . ALA D 2 20 ? 25.747 57.757 106.363 1.00 38.91 19 ALA D C 1
ATOM 9778 O O . ALA D 2 20 ? 25.708 58.159 105.208 1.00 37.33 19 ALA D O 1
ATOM 9780 N N . GLU D 2 21 ? 24.705 57.818 107.185 1.00 42.79 20 GLU D N 1
ATOM 9781 C CA . GLU D 2 21 ? 23.416 58.378 106.768 1.00 46.93 20 GLU D CA 1
ATOM 9782 C C . GLU D 2 21 ? 23.526 59.874 106.436 1.00 44.79 20 GLU D C 1
ATOM 9783 O O . GLU D 2 21 ? 22.938 60.335 105.458 1.00 45.36 20 GLU D O 1
ATOM 9789 N N . SER D 2 22 ? 24.297 60.614 107.238 1.00 42.56 21 SER D N 1
ATOM 9790 C CA . SER D 2 22 ? 24.554 62.033 106.979 1.00 42.54 21 SER D CA 1
ATOM 9791 C C . SER D 2 22 ? 25.261 62.244 105.648 1.00 38.50 21 SER D C 1
ATOM 9792 O O . SER D 2 22 ? 24.884 63.128 104.877 1.00 39.78 21 SER D O 1
ATOM 9795 N N . LEU D 2 23 ? 26.290 61.434 105.397 1.00 34.62 22 LEU D N 1
ATOM 9796 C CA . LEU D 2 23 ? 27.044 61.476 104.144 1.00 33.04 22 LEU D CA 1
ATOM 9797 C C . LEU D 2 23 ? 26.198 61.050 102.939 1.00 33.35 22 LEU D C 1
ATOM 9798 O O . LEU D 2 23 ? 26.271 61.667 101.875 1.00 33.12 22 LEU D O 1
ATOM 9803 N N . LYS D 2 24 ? 25.414 59.987 103.111 1.00 34.97 23 LYS D N 1
ATOM 9804 C CA . LYS D 2 24 ? 24.505 59.507 102.058 1.00 36.81 23 LYS D CA 1
ATOM 9805 C C . LYS D 2 24 ? 23.549 60.626 101.642 1.00 38.50 23 LYS D C 1
ATOM 9806 O O . LYS D 2 24 ? 23.361 60.890 100.453 1.00 38.54 23 LYS D O 1
ATOM 9812 N N . GLY D 2 25 ? 22.980 61.304 102.632 1.00 41.65 24 GLY D N 1
ATOM 9813 C CA . GLY D 2 25 ? 22.047 62.409 102.389 1.00 45.57 24 GLY D CA 1
ATOM 9814 C C . GLY D 2 25 ? 22.705 63.585 101.690 1.00 44.29 24 GLY D C 1
ATOM 9815 O O . GLY D 2 25 ? 22.098 64.210 100.824 1.00 46.43 24 GLY D O 1
ATOM 9816 N N . LYS D 2 26 ? 23.946 63.890 102.069 1.00 41.62 25 LYS D N 1
ATOM 9817 C CA . LYS D 2 26 ? 24.674 64.996 101.456 1.00 42.71 25 LYS D CA 1
ATOM 9818 C C . LYS D 2 26 ? 24.962 64.662 99.992 1.00 40.48 25 LYS D C 1
ATOM 9819 O O . LYS D 2 26 ? 24.785 65.509 99.112 1.00 42.38 25 LYS D O 1
ATOM 9825 N N . LEU D 2 27 ? 25.375 63.421 99.736 1.00 37.13 26 LEU D N 1
ATOM 9826 C CA . LEU D 2 27 ? 25.622 62.969 98.362 1.00 36.39 26 LEU D CA 1
ATOM 9827 C C . LEU D 2 27 ? 24.381 63.129 97.486 1.00 38.13 26 LEU D C 1
ATOM 9828 O O . LEU D 2 27 ? 24.447 63.753 96.429 1.00 38.76 26 LEU D O 1
ATOM 9833 N N . GLU D 2 28 ? 23.256 62.589 97.950 1.00 40.51 27 GLU D N 1
ATOM 9834 C CA . GLU D 2 28 ? 21.961 62.744 97.282 1.00 44.54 27 GLU D CA 1
ATOM 9835 C C . GLU D 2 28 ? 21.634 64.207 96.964 1.00 47.25 27 GLU D C 1
ATOM 9836 O O . GLU D 2 28 ? 21.220 64.524 95.853 1.00 47.80 27 GLU D O 1
ATOM 9842 N N . GLU D 2 29 ? 21.829 65.087 97.949 1.00 49.60 28 GLU D N 1
ATOM 9843 C CA . GLU D 2 29 ? 21.582 66.526 97.801 1.00 54.83 28 GLU D CA 1
ATOM 9844 C C . GLU D 2 29 ? 22.451 67.153 96.703 1.00 53.46 28 GLU D C 1
ATOM 9845 O O . GLU D 2 29 ? 21.954 67.904 95.864 1.00 56.84 28 GLU D O 1
ATOM 9851 N N . GLU D 2 30 ? 23.744 66.834 96.712 1.00 49.64 29 GLU D N 1
ATOM 9852 C CA . GLU D 2 30 ? 24.703 67.415 95.764 1.00 50.44 29 GLU D CA 1
ATOM 9853 C C . GLU D 2 30 ? 24.537 66.943 94.313 1.00 48.09 29 GLU D C 1
ATOM 9854 O O . GLU D 2 30 ? 24.722 67.725 93.375 1.00 50.64 29 GLU D O 1
ATOM 9860 N N . ARG D 2 31 ? 24.199 65.667 94.137 1.00 43.66 30 ARG D N 1
ATOM 9861 C CA . ARG D 2 31 ? 23.972 65.107 92.807 1.00 41.84 30 ARG D CA 1
ATOM 9862 C C . ARG D 2 31 ? 22.694 65.661 92.199 1.00 44.65 30 ARG D C 1
ATOM 9863 O O . ARG D 2 31 ? 22.620 65.882 90.986 1.00 45.08 30 ARG D O 1
ATOM 9871 N N . ALA D 2 32 ? 21.694 65.883 93.053 1.00 47.14 31 ALA D N 1
ATOM 9872 C CA . ALA D 2 32 ? 20.381 66.369 92.636 1.00 51.83 31 ALA D CA 1
ATOM 9873 C C . ALA D 2 32 ? 20.426 67.748 91.973 1.00 56.02 31 ALA D C 1
ATOM 9874 O O . ALA D 2 32 ? 19.578 68.063 91.137 1.00 59.29 31 ALA D O 1
ATOM 9876 N N . LYS D 2 33 ? 21.421 68.555 92.340 1.00 56.88 32 LYS D N 1
ATOM 9877 C CA . LYS D 2 33 ? 21.561 69.917 91.824 1.00 62.92 32 LYS D CA 1
ATOM 9878 C C . LYS D 2 33 ? 21.830 69.940 90.331 1.00 61.61 32 LYS D C 1
ATOM 9879 O O . LYS D 2 33 ? 21.555 70.944 89.669 1.00 67.63 32 LYS D O 1
ATOM 9885 N N . LEU D 2 34 ? 22.375 68.841 89.808 1.00 54.63 33 LEU D N 1
ATOM 9886 C CA . LEU D 2 34 ? 22.757 68.762 88.396 1.00 53.40 33 LEU D CA 1
ATOM 9887 C C . LEU D 2 34 ? 21.822 67.886 87.552 1.00 49.79 33 LEU D C 1
ATOM 9888 O O . LEU D 2 34 ? 21.992 67.773 86.337 1.00 48.83 33 LEU D O 1
ATOM 9893 N N . HIS D 2 35 ? 20.831 67.273 88.195 1.00 48.33 34 HIS D N 1
ATOM 9894 C CA . HIS D 2 35 ? 19.870 66.427 87.484 1.00 46.87 34 HIS D CA 1
ATOM 9895 C C . HIS D 2 35 ? 18.769 67.284 86.861 1.00 51.69 34 HIS D C 1
ATOM 9896 O O . HIS D 2 35 ? 17.654 67.360 87.381 1.00 55.82 34 HIS D O 1
ATOM 9903 N N . ASP D 2 36 ? 19.090 67.914 85.734 1.00 51.92 35 ASP D N 1
ATOM 9904 C CA . ASP D 2 36 ? 18.249 68.977 85.178 1.00 57.74 35 ASP D CA 1
ATOM 9905 C C . ASP D 2 36 ? 17.224 68.535 84.130 1.00 58.16 35 ASP D C 1
ATOM 9906 O O . ASP D 2 36 ? 16.299 69.280 83.814 1.00 64.11 35 ASP D O 1
ATOM 9911 N N . VAL D 2 37 ? 17.377 67.327 83.591 1.00 52.68 36 VAL D N 1
ATOM 9912 C CA . VAL D 2 37 ? 16.495 66.866 82.520 1.00 53.77 36 VAL D CA 1
ATOM 9913 C C . VAL D 2 37 ? 16.393 65.340 82.529 1.00 50.21 36 VAL D C 1
ATOM 9914 O O . VAL D 2 37 ? 17.253 64.664 83.098 1.00 45.63 36 VAL D O 1
ATOM 9918 N N . GLU D 2 38 ? 15.334 64.810 81.916 1.00 57.12 37 GLU D N 1
ATOM 9919 C CA . GLU D 2 38 ? 15.150 63.354 81.793 1.00 53.61 37 GLU D CA 1
ATOM 9920 C C . GLU D 2 38 ? 15.516 62.862 80.392 1.00 48.74 37 GLU D C 1
ATOM 9921 O O . GLU D 2 38 ? 15.473 63.633 79.428 1.00 48.44 37 GLU D O 1
ATOM 9927 N N . LEU D 2 39 ? 15.870 61.583 80.274 1.00 45.97 38 LEU D N 1
ATOM 9928 C CA . LEU D 2 39 ? 16.235 61.031 78.970 1.00 42.68 38 LEU D CA 1
ATOM 9929 C C . LEU D 2 39 ? 15.091 61.154 77.960 1.00 42.86 38 LEU D C 1
ATOM 9930 O O . LEU D 2 39 ? 15.335 61.410 76.775 1.00 41.09 38 LEU D O 1
ATOM 9935 N N . HIS D 2 40 ? 13.852 60.990 78.428 1.00 46.43 39 HIS D N 1
ATOM 9936 C CA . HIS D 2 40 ? 12.691 61.088 77.531 1.00 48.29 39 HIS D CA 1
ATOM 9937 C C . HIS D 2 40 ? 12.545 62.489 76.910 1.00 51.13 39 HIS D C 1
ATOM 9938 O O . HIS D 2 40 ? 12.000 62.632 75.822 1.00 51.66 39 HIS D O 1
ATOM 9945 N N . GLN D 2 41 ? 13.050 63.507 77.599 1.00 54.66 40 GLN D N 1
ATOM 9946 C CA . GLN D 2 41 ? 13.053 64.866 77.075 1.00 58.17 40 GLN D CA 1
ATOM 9947 C C . GLN D 2 41 ? 14.202 65.089 76.088 1.00 55.83 40 GLN D C 1
ATOM 9948 O O . GLN D 2 41 ? 13.996 65.651 75.015 1.00 57.14 40 GLN D O 1
ATOM 9954 N N . VAL D 2 42 ? 15.410 64.663 76.450 1.00 53.44 41 VAL D N 1
ATOM 9955 C CA . VAL D 2 42 ? 16.588 64.894 75.604 1.00 52.87 41 VAL D CA 1
ATOM 9956 C C . VAL D 2 42 ? 16.420 64.204 74.245 1.00 49.70 41 VAL D C 1
ATOM 9957 O O . VAL D 2 42 ? 16.863 64.718 73.208 1.00 50.72 41 VAL D O 1
ATOM 9961 N N . ALA D 2 43 ? 15.744 63.058 74.268 1.00 46.36 42 ALA D N 1
ATOM 9962 C CA . ALA D 2 43 ? 15.569 62.219 73.089 1.00 43.73 42 ALA D CA 1
ATOM 9963 C C . ALA D 2 43 ? 14.222 62.424 72.374 1.00 45.25 42 ALA D C 1
ATOM 9964 O O . ALA D 2 43 ? 13.875 61.654 71.474 1.00 43.59 42 ALA D O 1
ATOM 9966 N N . GLU D 2 44 ? 13.479 63.463 72.767 1.00 49.65 43 GLU D N 1
ATOM 9967 C CA . GLU D 2 44 ? 12.154 63.776 72.189 1.00 52.62 43 GLU D CA 1
ATOM 9968 C C . GLU D 2 44 ? 12.173 63.904 70.666 1.00 52.60 43 GLU D C 1
ATOM 9969 O O . GLU D 2 44 ? 11.224 63.500 69.985 1.00 53.42 43 GLU D O 1
ATOM 9975 N N . ARG D 2 45 ? 13.261 64.460 70.138 1.00 52.97 44 ARG D N 1
ATOM 9976 C CA . ARG D 2 45 ? 13.390 64.701 68.705 1.00 54.68 44 ARG D CA 1
ATOM 9977 C C . ARG D 2 45 ? 14.016 63.518 67.969 1.00 49.44 44 ARG D C 1
ATOM 9978 O O . ARG D 2 45 ? 14.160 63.554 66.746 1.00 51.18 44 ARG D O 1
ATOM 9986 N N . VAL D 2 46 ? 14.382 62.471 68.710 1.00 43.30 45 VAL D N 1
ATOM 9987 C CA . VAL D 2 46 ? 14.901 61.249 68.094 1.00 38.55 45 VAL D CA 1
ATOM 9988 C C . VAL D 2 46 ? 13.754 60.464 67.461 1.00 36.89 45 VAL D C 1
ATOM 9989 O O . VAL D 2 46 ? 12.735 60.187 68.101 1.00 35.56 45 VAL D O 1
ATOM 9993 N N . GLU D 2 47 ? 13.944 60.114 66.197 1.00 36.78 46 GLU D N 1
ATOM 9994 C CA . GLU D 2 47 ? 12.963 59.380 65.427 1.00 36.43 46 GLU D CA 1
ATOM 9995 C C . GLU D 2 47 ? 12.791 57.979 65.981 1.00 31.91 46 GLU D C 1
ATOM 9996 O O . GLU D 2 47 ? 13.780 57.276 66.240 1.00 28.88 46 GLU D O 1
ATOM 10002 N N . ALA D 2 48 ? 11.535 57.579 66.158 1.00 31.87 47 ALA D N 1
ATOM 10003 C CA . ALA D 2 48 ? 11.213 56.201 66.531 1.00 29.39 47 ALA D CA 1
ATOM 10004 C C . ALA D 2 48 ? 11.678 55.244 65.437 1.00 28.46 47 ALA D C 1
ATOM 10005 O O . ALA D 2 48 ? 11.743 55.611 64.254 1.00 29.93 47 ALA D O 1
ATOM 10007 N N . LEU D 2 49 ? 12.005 54.022 65.832 1.00 25.86 48 LEU D N 1
ATOM 10008 C CA . LEU D 2 49 ? 12.514 53.037 64.888 1.00 26.55 48 LEU D CA 1
ATOM 10009 C C . LEU D 2 49 ? 11.394 52.312 64.146 1.00 29.20 48 LEU D C 1
ATOM 10010 O O . LEU D 2 49 ? 10.368 51.987 64.736 1.00 29.33 48 LEU D O 1
ATOM 10015 N N . GLY D 2 50 ? 11.609 52.052 62.858 1.00 31.97 49 GLY D N 1
ATOM 10016 C CA . GLY D 2 50 ? 10.670 51.255 62.063 1.00 36.64 49 GLY D CA 1
ATOM 10017 C C . GLY D 2 50 ? 10.686 49.797 62.492 1.00 37.39 49 GLY D C 1
ATOM 10018 O O . GLY D 2 50 ? 11.422 49.415 63.412 1.00 34.57 49 GLY D O 1
ATOM 10019 N N . GLN D 2 51 ? 9.887 48.979 61.819 1.00 42.15 50 GLN D N 1
ATOM 10020 C CA . GLN D 2 51 ? 9.766 47.556 62.143 1.00 44.82 50 GLN D CA 1
ATOM 10021 C C . GLN D 2 51 ? 11.103 46.831 62.073 1.00 42.95 50 GLN D C 1
ATOM 10022 O O . GLN D 2 51 ? 11.928 47.095 61.197 1.00 43.36 50 GLN D O 1
ATOM 10028 N N . PHE D 2 52 ? 11.305 45.931 63.025 1.00 42.60 51 PHE D N 1
ATOM 10029 C CA . PHE D 2 52 ? 12.485 45.089 63.083 1.00 42.23 51 PHE D CA 1
ATOM 10030 C C . PHE D 2 52 ? 12.080 43.657 62.853 1.00 44.91 51 PHE D C 1
ATOM 10031 O O . PHE D 2 52 ? 11.085 43.201 63.417 1.00 47.39 51 PHE D O 1
ATOM 10039 N N . VAL D 2 53 ? 12.831 42.953 62.011 1.00 45.37 52 VAL D N 1
ATOM 10040 C CA . VAL D 2 53 ? 12.503 41.567 61.675 1.00 48.83 52 VAL D CA 1
ATOM 10041 C C . VAL D 2 53 ? 13.704 40.602 61.728 1.00 48.98 52 VAL D C 1
ATOM 10042 O O . VAL D 2 53 ? 14.109 40.045 60.703 1.00 52.55 52 VAL D O 1
ATOM 10046 N N . MET D 2 54 ? 14.245 40.384 62.921 1.00 45.88 53 MET D N 1
ATOM 10047 C CA . MET D 2 54 ? 15.356 39.443 63.116 1.00 46.83 53 MET D CA 1
ATOM 10048 C C . MET D 2 54 ? 14.892 37.987 63.257 1.00 51.61 53 MET D C 1
ATOM 10049 O O . MET D 2 54 ? 13.861 37.709 63.859 1.00 51.88 53 MET D O 1
ATOM 10054 N N . LYS D 2 55 ? 15.685 37.063 62.711 1.00 17.49 54 LYS D N 1
ATOM 10055 C CA . LYS D 2 55 ? 15.332 35.647 62.653 1.00 18.89 54 LYS D CA 1
ATOM 10056 C C . LYS D 2 55 ? 16.530 34.825 63.117 1.00 17.07 54 LYS D C 1
ATOM 10057 O O . LYS D 2 55 ? 17.670 35.271 62.996 1.00 15.84 54 LYS D O 1
ATOM 10063 N N . THR D 2 56 ? 16.277 33.624 63.630 1.00 16.87 55 THR D N 1
ATOM 10064 C CA . THR D 2 56 ? 17.354 32.677 63.915 1.00 15.83 55 THR D CA 1
ATOM 10065 C C . THR D 2 56 ? 18.013 32.229 62.614 1.00 16.99 55 THR D C 1
ATOM 10066 O O . THR D 2 56 ? 17.340 31.722 61.697 1.00 18.16 55 THR D O 1
ATOM 10070 N N . ARG D 2 57 ? 19.322 32.439 62.517 1.00 15.48 56 ARG D N 1
ATOM 10071 C CA . ARG D 2 57 ? 20.081 32.055 61.310 1.00 16.63 56 ARG D CA 1
ATOM 10072 C C . ARG D 2 57 ? 20.937 30.797 61.501 1.00 17.25 56 ARG D C 1
ATOM 10073 O O . ARG D 2 57 ? 21.222 30.090 60.538 1.00 19.10 56 ARG D O 1
ATOM 10081 N N . ARG D 2 58 ? 21.344 30.534 62.744 1.00 15.64 57 ARG D N 1
ATOM 10082 C CA . ARG D 2 58 ? 22.115 29.341 63.096 1.00 16.48 57 ARG D CA 1
ATOM 10083 C C . ARG D 2 58 ? 21.572 28.794 64.398 1.00 16.47 57 ARG D C 1
ATOM 10084 O O . ARG D 2 58 ? 21.216 29.551 65.298 1.00 14.79 57 ARG D O 1
ATOM 10092 N N . THR D 2 59 ? 21.516 27.476 64.506 1.00 18.59 58 THR D N 1
ATOM 10093 C CA . THR D 2 59 ? 21.255 26.845 65.787 1.00 18.89 58 THR D CA 1
ATOM 10094 C C . THR D 2 59 ? 22.447 25.945 66.076 1.00 19.32 58 THR D C 1
ATOM 10095 O O . THR D 2 59 ? 22.764 25.069 65.277 1.00 21.10 58 THR D O 1
ATOM 10099 N N . LEU D 2 60 ? 23.117 26.196 67.198 1.00 17.19 59 LEU D N 1
ATOM 10100 C CA . LEU D 2 60 ? 24.280 25.419 67.589 1.00 17.44 59 LEU D CA 1
ATOM 10101 C C . LEU D 2 60 ? 23.897 24.340 68.597 1.00 18.28 59 LEU D C 1
ATOM 10102 O O . LEU D 2 60 ? 23.554 24.627 69.751 1.00 16.37 59 LEU D O 1
ATOM 10107 N N . LYS D 2 61 ? 23.955 23.094 68.142 1.00 19.81 60 LYS D N 1
ATOM 10108 C CA . LYS D 2 61 ? 23.583 21.946 68.952 1.00 21.84 60 LYS D CA 1
ATOM 10109 C C . LYS D 2 61 ? 24.830 21.118 69.222 1.00 22.62 60 LYS D C 1
ATOM 10110 O O . LYS D 2 61 ? 25.633 20.893 68.320 1.00 23.24 60 LYS D O 1
ATOM 10116 N N . GLY D 2 62 ? 25.000 20.680 70.465 1.00 22.62 61 GLY D N 1
ATOM 10117 C CA . GLY D 2 62 ? 26.153 19.856 70.823 1.00 23.70 61 GLY D CA 1
ATOM 10118 C C . GLY D 2 62 ? 26.363 19.772 72.317 1.00 23.19 61 GLY D C 1
ATOM 10119 O O . GLY D 2 62 ? 26.863 18.763 72.816 1.00 25.13 61 GLY D O 1
ATOM 10120 N N . HIS D 2 63 ? 25.971 20.824 73.039 1.00 20.70 62 HIS D N 1
ATOM 10121 C CA . HIS D 2 63 ? 25.991 20.767 74.494 1.00 20.01 62 HIS D CA 1
ATOM 10122 C C . HIS D 2 63 ? 24.970 19.743 75.011 1.00 22.02 62 HIS D C 1
ATOM 10123 O O . HIS D 2 63 ? 23.870 19.596 74.441 1.00 22.76 62 HIS D O 1
ATOM 10130 N N . GLY D 2 64 ? 25.330 19.047 76.089 1.00 22.91 63 GLY D N 1
ATOM 10131 C CA . GLY D 2 64 ? 24.494 17.965 76.620 1.00 25.83 63 GLY D CA 1
ATOM 10132 C C . GLY D 2 64 ? 23.601 18.373 77.782 1.00 25.51 63 GLY D C 1
ATOM 10133 O O . GLY D 2 64 ? 22.826 17.543 78.304 1.00 26.86 63 GLY D O 1
ATOM 10134 N N . ASN D 2 65 ? 23.738 19.630 78.209 1.00 22.95 64 ASN D N 1
ATOM 10135 C CA . ASN D 2 65 ? 22.902 20.222 79.266 1.00 22.75 64 ASN D CA 1
ATOM 10136 C C . ASN D 2 65 ? 22.780 21.741 79.078 1.00 19.68 64 ASN D C 1
ATOM 10137 O O . ASN D 2 65 ? 23.201 22.272 78.045 1.00 18.33 64 ASN D O 1
ATOM 10142 N N . LYS D 2 66 ? 22.205 22.442 80.058 1.00 18.95 65 LYS D N 1
ATOM 10143 C CA . LYS D 2 66 ? 21.993 23.889 79.953 1.00 16.89 65 LYS D CA 1
ATOM 10144 C C . LYS D 2 66 ? 23.243 24.580 79.435 1.00 15.27 65 LYS D C 1
ATOM 10145 O O . LYS D 2 66 ? 24.343 24.316 79.943 1.00 15.70 65 LYS D O 1
ATOM 10151 N N . VAL D 2 67 ? 23.089 25.441 78.429 1.00 13.10 66 VAL D N 1
ATOM 10152 C CA . VAL D 2 67 ? 24.146 26.408 78.100 1.00 11.71 66 VAL D CA 1
ATOM 10153 C C . VAL D 2 67 ? 24.059 27.544 79.109 1.00 10.31 66 VAL D C 1
ATOM 10154 O O . VAL D 2 67 ? 22.971 28.078 79.348 1.00 10.79 66 VAL D O 1
ATOM 10158 N N . LEU D 2 68 ? 25.206 27.924 79.674 1.00 9.72 67 LEU D N 1
ATOM 10159 C CA . LEU D 2 68 ? 25.268 28.893 80.771 1.00 8.84 67 LEU D CA 1
ATOM 10160 C C . LEU D 2 68 ? 25.943 30.225 80.423 1.00 7.66 67 LEU D C 1
ATOM 10161 O O . LEU D 2 68 ? 25.668 31.265 81.052 1.00 7.08 67 LEU D O 1
ATOM 10166 N N . CYS D 2 69 ? 26.834 30.209 79.439 1.00 7.27 68 CYS D N 1
ATOM 10167 C CA . CYS D 2 69 ? 27.571 31.418 79.070 1.00 6.16 68 CYS D CA 1
ATOM 10168 C C . CYS D 2 69 ? 28.142 31.259 77.686 1.00 5.78 68 CYS D C 1
ATOM 10169 O O . CYS D 2 69 ? 28.398 30.140 77.252 1.00 7.53 68 CYS D O 1
ATOM 10172 N N . MET D 2 70 ? 28.315 32.371 76.978 1.00 4.89 69 MET D N 1
ATOM 10173 C CA . MET D 2 70 ? 28.986 32.377 75.674 1.00 5.07 69 MET D CA 1
ATOM 10174 C C . MET D 2 70 ? 29.734 33.699 75.487 1.00 4.17 69 MET D C 1
ATOM 10175 O O . MET D 2 70 ? 29.421 34.683 76.153 1.00 3.92 69 MET D O 1
ATOM 10180 N N . ASP D 2 71 ? 30.716 33.712 74.591 1.00 4.43 70 ASP D N 1
ATOM 10181 C CA . ASP D 2 71 ? 31.450 34.927 74.247 1.00 4.22 70 ASP D CA 1
ATOM 10182 C C . ASP D 2 71 ? 31.940 34.811 72.812 1.00 4.83 70 ASP D C 1
ATOM 10183 O O . ASP D 2 71 ? 32.392 33.752 72.397 1.00 5.30 70 ASP D O 1
ATOM 10188 N N . TRP D 2 72 ? 31.878 35.909 72.067 1.00 3.89 71 TRP D N 1
ATOM 10189 C CA . TRP D 2 72 ? 32.373 35.945 70.688 1.00 4.60 71 TRP D CA 1
ATOM 10190 C C . TRP D 2 72 ? 33.881 36.152 70.609 1.00 5.49 71 TRP D C 1
ATOM 10191 O O . TRP D 2 72 ? 34.460 36.917 71.386 1.00 4.83 71 TRP D O 1
ATOM 10202 N N . CYS D 2 73 ? 34.499 35.482 69.647 1.00 7.37 72 CYS D N 1
ATOM 10203 C CA . CYS D 2 73 ? 35.852 35.816 69.212 1.00 9.21 72 CYS D CA 1
ATOM 10204 C C . CYS D 2 73 ? 35.825 37.108 68.409 1.00 9.53 72 CYS D C 1
ATOM 10205 O O . CYS D 2 73 ? 34.880 37.361 67.659 1.00 9.30 72 CYS D O 1
ATOM 10208 N N . LYS D 2 74 ? 36.863 37.931 68.571 1.00 10.72 73 LYS D N 1
ATOM 10209 C CA . LYS D 2 74 ? 37.028 39.156 67.774 1.00 12.14 73 LYS D CA 1
ATOM 10210 C C . LYS D 2 74 ? 37.133 38.931 66.255 1.00 13.13 73 LYS D C 1
ATOM 10211 O O . LYS D 2 74 ? 37.033 39.893 65.483 1.00 13.74 73 LYS D O 1
ATOM 10217 N N . ASP D 2 75 ? 37.349 37.686 65.826 1.00 13.90 74 ASP D N 1
ATOM 10218 C CA . ASP D 2 75 ? 37.292 37.359 64.396 1.00 15.13 74 ASP D CA 1
ATOM 10219 C C . ASP D 2 75 ? 35.874 37.393 63.806 1.00 13.84 74 ASP D C 1
ATOM 10220 O O . ASP D 2 75 ? 35.707 37.206 62.592 1.00 15.22 74 ASP D O 1
ATOM 10225 N N . LYS D 2 76 ? 34.877 37.595 64.673 1.00 11.03 75 LYS D N 1
ATOM 10226 C CA . LYS D 2 76 ? 33.482 37.882 64.280 1.00 10.32 75 LYS D CA 1
ATOM 10227 C C . LYS D 2 76 ? 32.627 36.646 64.015 1.00 10.48 75 LYS D C 1
ATOM 10228 O O . LYS D 2 76 ? 31.431 36.767 63.765 1.00 9.40 75 LYS D O 1
ATOM 10234 N N . ARG D 2 77 ? 33.228 35.461 64.070 1.00 11.71 76 ARG D N 1
ATOM 10235 C CA . ARG D 2 77 ? 32.471 34.249 63.761 1.00 13.04 76 ARG D CA 1
ATOM 10236 C C . ARG D 2 77 ? 32.643 33.117 64.767 1.00 13.22 76 ARG D C 1
ATOM 10237 O O . ARG D 2 77 ? 31.714 32.342 64.967 1.00 13.37 76 ARG D O 1
ATOM 10245 N N . ARG D 2 78 ? 33.805 33.024 65.407 1.00 12.65 77 ARG D N 1
ATOM 10246 C CA . ARG D 2 78 ? 33.971 32.004 66.432 1.00 13.29 77 ARG D CA 1
ATOM 10247 C C . ARG D 2 78 ? 33.284 32.402 67.722 1.00 10.88 77 ARG D C 1
ATOM 10248 O O . ARG D 2 78 ? 33.171 33.587 68.025 1.00 9.93 77 ARG D O 1
ATOM 10256 N N . ILE D 2 79 ? 32.798 31.394 68.438 1.00 10.77 78 ILE D N 1
ATOM 10257 C CA . ILE D 2 79 ? 32.117 31.540 69.719 1.00 9.04 78 ILE D CA 1
ATOM 10258 C C . ILE D 2 79 ? 32.648 30.478 70.680 1.00 9.99 78 ILE D C 1
ATOM 10259 O O . ILE D 2 79 ? 32.877 29.334 70.278 1.00 11.45 78 ILE D O 1
ATOM 10264 N N . VAL D 2 80 ? 32.852 30.863 71.937 1.00 8.29 79 VAL D N 1
ATOM 10265 C CA . VAL D 2 80 ? 33.061 29.879 73.008 1.00 9.10 79 VAL D CA 1
ATOM 10266 C C . VAL D 2 80 ? 31.759 29.783 73.843 1.00 8.41 79 VAL D C 1
ATOM 10267 O O . VAL D 2 80 ? 31.124 30.797 74.136 1.00 6.49 79 VAL D O 1
ATOM 10271 N N . SER D 2 81 ? 31.376 28.567 74.222 1.00 9.41 80 SER D N 1
ATOM 10272 C CA . SER D 2 81 ? 30.215 28.378 75.088 1.00 9.25 80 SER D CA 1
ATOM 10273 C C . SER D 2 81 ? 30.481 27.305 76.124 1.00 10.72 80 SER D C 1
ATOM 10274 O O . SER D 2 81 ? 31.293 26.404 75.907 1.00 11.66 80 SER D O 1
ATOM 10277 N N . SER D 2 82 ? 29.801 27.412 77.257 1.00 10.16 81 SER D N 1
ATOM 10278 C CA . SER D 2 82 ? 30.017 26.483 78.356 1.00 12.18 81 SER D CA 1
ATOM 10279 C C . SER D 2 82 ? 28.682 26.001 78.902 1.00 12.54 81 SER D C 1
ATOM 10280 O O . SER D 2 82 ? 27.679 26.711 78.826 1.00 11.83 81 SER D O 1
ATOM 10283 N N . SER D 2 83 ? 28.685 24.801 79.458 1.00 15.34 82 SER D N 1
ATOM 10284 C CA . SER D 2 83 ? 27.460 24.102 79.840 1.00 16.33 82 SER D CA 1
ATOM 10285 C C . SER D 2 83 ? 27.489 23.621 81.306 1.00 18.15 82 SER D C 1
ATOM 10286 O O . SER D 2 83 ? 28.562 23.515 81.936 1.00 18.08 82 SER D O 1
ATOM 10289 N N . GLN D 2 84 ? 26.304 23.306 81.827 1.00 18.58 83 GLN D N 1
ATOM 10290 C CA . GLN D 2 84 ? 26.156 22.715 83.153 1.00 21.51 83 GLN D CA 1
ATOM 10291 C C . GLN D 2 84 ? 26.886 21.367 83.287 1.00 23.64 83 GLN D C 1
ATOM 10292 O O . GLN D 2 84 ? 27.315 21.003 84.379 1.00 25.26 83 GLN D O 1
ATOM 10298 N N . ASP D 2 85 ? 27.037 20.633 82.185 1.00 24.63 84 ASP D N 1
ATOM 10299 C CA . ASP D 2 85 ? 27.700 19.327 82.252 1.00 27.59 84 ASP D CA 1
ATOM 10300 C C . ASP D 2 85 ? 29.238 19.380 82.277 1.00 28.17 84 ASP D C 1
ATOM 10301 O O . ASP D 2 85 ? 29.906 18.333 82.234 1.00 29.60 84 ASP D O 1
ATOM 10306 N N . GLY D 2 86 ? 29.791 20.590 82.361 1.00 25.66 85 GLY D N 1
ATOM 10307 C CA . GLY D 2 86 ? 31.235 20.778 82.495 1.00 26.64 85 GLY D CA 1
ATOM 10308 C C . GLY D 2 86 ? 31.955 20.968 81.174 1.00 26.57 85 GLY D C 1
ATOM 10309 O O . GLY D 2 86 ? 33.163 21.187 81.137 1.00 27.59 85 GLY D O 1
ATOM 10310 N N . LYS D 2 87 ? 31.211 20.913 80.080 1.00 25.63 86 LYS D N 1
ATOM 10311 C CA . LYS D 2 87 ? 31.829 20.903 78.768 1.00 25.47 86 LYS D CA 1
ATOM 10312 C C . LYS D 2 87 ? 31.855 22.290 78.138 1.00 22.13 86 LYS D C 1
ATOM 10313 O O . LYS D 2 87 ? 30.900 23.065 78.245 1.00 20.54 86 LYS D O 1
ATOM 10319 N N . VAL D 2 88 ? 32.980 22.602 77.508 1.00 21.28 87 VAL D N 1
ATOM 10320 C CA . VAL D 2 88 ? 33.190 23.887 76.850 1.00 18.39 87 VAL D CA 1
ATOM 10321 C C . VAL D 2 88 ? 33.460 23.610 75.372 1.00 19.04 87 VAL D C 1
ATOM 10322 O O . VAL D 2 88 ? 34.192 22.673 75.030 1.00 20.21 87 VAL D O 1
ATOM 10326 N N . ILE D 2 89 ? 32.839 24.402 74.503 1.00 16.80 88 ILE D N 1
ATOM 10327 C CA . ILE D 2 89 ? 32.929 24.189 73.054 1.00 17.78 88 ILE D CA 1
ATOM 10328 C C . ILE D 2 89 ? 33.306 25.507 72.379 1.00 16.04 88 ILE D C 1
ATOM 10329 O O . ILE D 2 89 ? 32.744 26.550 72.704 1.00 14.70 88 ILE D O 1
ATOM 10334 N N . VAL D 2 90 ? 34.263 25.454 71.453 1.00 16.89 89 VAL D N 1
ATOM 10335 C CA . VAL D 2 90 ? 34.535 26.572 70.543 1.00 15.74 89 VAL D CA 1
ATOM 10336 C C . VAL D 2 90 ? 33.981 26.199 69.170 1.00 17.06 89 VAL D C 1
ATOM 10337 O O . VAL D 2 90 ? 34.343 25.144 68.610 1.00 18.86 89 VAL D O 1
ATOM 10341 N N . TRP D 2 91 ? 33.091 27.045 68.647 1.00 15.43 90 TRP D N 1
ATOM 10342 C CA . TRP D 2 91 ? 32.441 26.806 67.354 1.00 16.92 90 TRP D CA 1
ATOM 10343 C C . TRP D 2 91 ? 32.922 27.845 66.353 1.00 16.75 90 TRP D C 1
ATOM 10344 O O . TRP D 2 91 ? 33.183 28.977 66.723 1.00 15.53 90 TRP D O 1
ATOM 10355 N N . ASP D 2 92 ? 33.002 27.476 65.084 1.00 18.62 91 ASP D N 1
ATOM 10356 C CA . ASP D 2 92 ? 32.895 28.487 64.034 1.00 18.66 91 ASP D CA 1
ATOM 10357 C C . ASP D 2 92 ? 31.396 28.582 63.779 1.00 17.97 91 ASP D C 1
ATOM 10358 O O . ASP D 2 92 ? 30.828 27.731 63.080 1.00 19.50 91 ASP D O 1
ATOM 10363 N N . SER D 2 93 ? 30.750 29.601 64.357 1.00 15.78 92 SER D N 1
ATOM 10364 C CA . SER D 2 93 ? 29.290 29.680 64.330 1.00 15.48 92 SER D CA 1
ATOM 10365 C C . SER D 2 93 ? 28.738 29.914 62.926 1.00 16.55 92 SER D C 1
ATOM 10366 O O . SER D 2 93 ? 27.572 29.617 62.676 1.00 17.87 92 SER D O 1
ATOM 10369 N N . PHE D 2 94 ? 29.567 30.431 62.018 1.00 16.60 93 PHE D N 1
ATOM 10370 C CA . PHE D 2 94 ? 29.140 30.664 60.637 1.00 18.26 93 PHE D CA 1
ATOM 10371 C C . PHE D 2 94 ? 28.892 29.347 59.891 1.00 21.04 93 PHE D C 1
ATOM 10372 O O . PHE D 2 94 ? 27.934 29.234 59.117 1.00 22.18 93 PHE D O 1
ATOM 10380 N N . THR D 2 95 ? 29.750 28.356 60.126 1.00 22.30 94 THR D N 1
ATOM 10381 C CA . THR D 2 95 ? 29.577 27.031 59.513 1.00 25.78 94 THR D CA 1
ATOM 10382 C C . THR D 2 95 ? 28.890 26.051 60.464 1.00 25.94 94 THR D C 1
ATOM 10383 O O . THR D 2 95 ? 28.395 25.004 60.035 1.00 28.19 94 THR D O 1
ATOM 10387 N N . THR D 2 96 ? 28.878 26.413 61.746 1.00 23.87 95 THR D N 1
ATOM 10388 C CA . THR D 2 96 ? 28.423 25.588 62.889 1.00 24.25 95 THR D CA 1
ATOM 10389 C C . THR D 2 96 ? 29.437 24.497 63.279 1.00 25.93 95 THR D C 1
ATOM 10390 O O . THR D 2 96 ? 29.225 23.775 64.262 1.00 26.32 95 THR D O 1
ATOM 10394 N N . ASN D 2 97 ? 30.529 24.394 62.525 1.00 27.40 96 ASN D N 1
ATOM 10395 C CA . ASN D 2 97 ? 31.599 23.434 62.815 1.00 29.87 96 ASN D CA 1
ATOM 10396 C C . ASN D 2 97 ? 32.186 23.615 64.215 1.00 27.92 96 ASN D C 1
ATOM 10397 O O . ASN D 2 97 ? 32.531 24.730 64.615 1.00 25.53 96 ASN D O 1
ATOM 10402 N N . LYS D 2 98 ? 32.264 22.523 64.973 1.00 28.82 97 LYS D N 1
ATOM 10403 C CA . LYS D 2 98 ? 32.921 22.552 66.282 1.00 27.44 97 LYS D CA 1
ATOM 10404 C C . LYS D 2 98 ? 34.421 22.501 66.035 1.00 28.72 97 LYS D C 1
ATOM 10405 O O . LYS D 2 98 ? 34.892 21.628 65.300 1.00 31.04 97 LYS D O 1
ATOM 10411 N N . GLU D 2 99 ? 35.161 23.442 66.618 1.00 26.60 98 GLU D N 1
ATOM 10412 C CA . GLU D 2 99 ? 36.606 23.536 66.367 1.00 28.37 98 GLU D CA 1
ATOM 10413 C C . GLU D 2 99 ? 37.470 23.122 67.553 1.00 28.00 98 GLU D C 1
ATOM 10414 O O . GLU D 2 99 ? 38.591 22.642 67.374 1.00 30.04 98 GLU D O 1
ATOM 10420 N N . HIS D 2 100 ? 36.954 23.329 68.759 1.00 25.52 99 HIS D N 1
ATOM 10421 C CA . HIS D 2 100 ? 37.652 22.923 69.976 1.00 25.91 99 HIS D CA 1
ATOM 10422 C C . HIS D 2 100 ? 36.633 22.461 70.999 1.00 25.05 99 HIS D C 1
ATOM 10423 O O . HIS D 2 100 ? 35.502 22.931 71.002 1.00 23.13 99 HIS D O 1
ATOM 10430 N N . ALA D 2 101 ? 37.030 21.542 71.873 1.00 26.67 100 ALA D N 1
ATOM 10431 C CA . ALA D 2 101 ? 36.144 21.081 72.940 1.00 26.00 100 ALA D CA 1
ATOM 10432 C C . ALA D 2 101 ? 36.959 20.592 74.114 1.00 27.47 100 ALA D C 1
ATOM 10433 O O . ALA D 2 101 ? 37.961 19.895 73.936 1.00 29.04 100 ALA D O 1
ATOM 10435 N N . VAL D 2 102 ? 36.535 20.972 75.311 1.00 25.84 101 VAL D N 1
ATOM 10436 C CA . VAL D 2 102 ? 37.200 20.546 76.529 1.00 27.90 101 VAL D CA 1
ATOM 10437 C C . VAL D 2 102 ? 36.164 20.275 77.619 1.00 27.82 101 VAL D C 1
ATOM 10438 O O . VAL D 2 102 ? 35.166 20.985 77.738 1.00 25.30 101 VAL D O 1
ATOM 10442 N N . THR D 2 103 ? 36.404 19.226 78.391 1.00 30.85 102 THR D N 1
ATOM 10443 C CA . THR D 2 103 ? 35.590 18.905 79.548 1.00 32.00 102 THR D CA 1
ATOM 10444 C C . THR D 2 103 ? 36.314 19.371 80.803 1.00 32.76 102 THR D C 1
ATOM 10445 O O . THR D 2 103 ? 37.458 18.991 81.038 1.00 34.48 102 THR D O 1
ATOM 10449 N N . MET D 2 104 ? 35.647 20.191 81.608 1.00 31.62 103 MET D N 1
ATOM 10450 C CA . MET D 2 104 ? 36.246 20.690 82.847 1.00 33.40 103 MET D CA 1
ATOM 10451 C C . MET D 2 104 ? 36.062 19.695 83.984 1.00 35.94 103 MET D C 1
ATOM 10452 O O . MET D 2 104 ? 35.152 18.868 83.925 1.00 36.96 103 MET D O 1
ATOM 10457 N N . PRO D 2 105 ? 36.919 19.774 85.031 1.00 38.01 104 PRO D N 1
ATOM 10458 C CA . PRO D 2 105 ? 36.830 18.862 86.180 1.00 41.04 104 PRO D CA 1
ATOM 10459 C C . PRO D 2 105 ? 35.552 19.033 87.002 1.00 40.70 104 PRO D C 1
ATOM 10460 O O . PRO D 2 105 ? 35.278 18.216 87.883 1.00 43.41 104 PRO D O 1
ATOM 10464 N N . CYS D 2 106 ? 34.776 20.073 86.704 1.00 37.80 105 CYS D N 1
ATOM 10465 C CA A CYS D 2 106 ? 33.584 20.456 87.467 0.50 37.13 105 CYS D CA 1
ATOM 10466 C CA B CYS D 2 106 ? 33.554 20.302 87.459 0.50 37.15 105 CYS D CA 1
ATOM 10467 C C . CYS D 2 106 ? 32.355 20.611 86.568 1.00 34.81 105 CYS D C 1
ATOM 10468 O O . CYS D 2 106 ? 32.493 20.873 85.374 1.00 33.10 105 CYS D O 1
ATOM 10473 N N . THR D 2 107 ? 31.168 20.527 87.159 1.00 34.13 106 THR D N 1
ATOM 10474 C CA . THR D 2 107 ? 29.934 20.861 86.464 1.00 31.81 106 THR D CA 1
ATOM 10475 C C . THR D 2 107 ? 29.671 22.357 86.652 1.00 28.67 106 THR D C 1
ATOM 10476 O O . THR D 2 107 ? 30.418 23.027 87.365 1.00 28.43 106 THR D O 1
ATOM 10480 N N . TRP D 2 108 ? 28.622 22.876 86.008 1.00 26.49 107 TRP D N 1
ATOM 10481 C CA . TRP D 2 108 ? 28.210 24.278 86.161 1.00 23.43 107 TRP D CA 1
ATOM 10482 C C . TRP D 2 108 ? 29.362 25.241 85.870 1.00 22.45 107 TRP D C 1
ATOM 10483 O O . TRP D 2 108 ? 29.770 26.040 86.733 1.00 21.94 107 TRP D O 1
ATOM 10494 N N . VAL D 2 109 ? 29.899 25.127 84.658 1.00 21.35 108 VAL D N 1
ATOM 10495 C CA . VAL D 2 109 ? 30.872 26.084 84.133 1.00 19.79 108 VAL D CA 1
ATOM 10496 C C . VAL D 2 109 ? 30.071 27.290 83.673 1.00 18.08 108 VAL D C 1
ATOM 10497 O O . VAL D 2 109 ? 29.633 27.370 82.518 1.00 16.77 108 VAL D O 1
ATOM 10501 N N . MET D 2 110 ? 29.837 28.220 84.593 1.00 18.20 109 MET D N 1
ATOM 10502 C CA . MET D 2 110 ? 28.921 29.301 84.285 1.00 17.89 109 MET D CA 1
ATOM 10503 C C . MET D 2 110 ? 29.567 30.551 83.704 1.00 14.79 109 MET D C 1
ATOM 10504 O O . MET D 2 110 ? 28.863 31.507 83.366 1.00 13.15 109 MET D O 1
ATOM 10509 N N . ALA D 2 111 ? 30.892 30.527 83.559 1.00 13.61 110 ALA D N 1
ATOM 10510 C CA . ALA D 2 111 ? 31.607 31.632 82.928 1.00 11.95 110 ALA D CA 1
ATOM 10511 C C . ALA D 2 111 ? 32.565 31.130 81.866 1.00 11.36 110 ALA D C 1
ATOM 10512 O O . ALA D 2 111 ? 33.301 30.171 82.086 1.00 12.63 110 ALA D O 1
ATOM 10514 N N . CYS D 2 112 ? 32.544 31.773 80.711 1.00 9.63 111 CYS D N 1
ATOM 10515 C CA . CYS D 2 112 ? 33.599 31.571 79.741 1.00 10.30 111 CYS D CA 1
ATOM 10516 C C . CYS D 2 112 ? 33.851 32.852 78.955 1.00 8.40 111 CYS D C 1
ATOM 10517 O O . CYS D 2 112 ? 32.968 33.671 78.794 1.00 7.34 111 CYS D O 1
ATOM 10520 N N . ALA D 2 113 ? 35.082 33.041 78.500 1.00 8.74 112 ALA D N 1
ATOM 10521 C CA . ALA D 2 113 ? 35.438 34.266 77.792 1.00 6.98 112 ALA D CA 1
ATOM 10522 C C . ALA D 2 113 ? 36.494 33.956 76.744 1.00 7.56 112 ALA D C 1
ATOM 10523 O O . ALA D 2 113 ? 37.304 33.047 76.920 1.00 7.79 112 ALA D O 1
ATOM 10525 N N . TYR D 2 114 ? 36.490 34.730 75.661 1.00 6.49 113 TYR D N 1
ATOM 10526 C CA . TYR D 2 114 ? 37.452 34.551 74.596 1.00 8.07 113 TYR D CA 1
ATOM 10527 C C . TYR D 2 114 ? 38.544 35.590 74.788 1.00 8.76 113 TYR D C 1
ATOM 10528 O O . TYR D 2 114 ? 38.253 36.760 75.090 1.00 7.50 113 TYR D O 1
ATOM 10537 N N . ALA D 2 115 ? 39.789 35.166 74.608 1.00 10.55 114 ALA D N 1
ATOM 10538 C CA . ALA D 2 115 ? 40.924 36.075 74.697 1.00 12.12 114 ALA D CA 1
ATOM 10539 C C . ALA D 2 115 ? 40.925 36.983 73.479 1.00 12.26 114 ALA D C 1
ATOM 10540 O O . ALA D 2 115 ? 40.540 36.550 72.391 1.00 11.85 114 ALA D O 1
ATOM 10542 N N . PRO D 2 116 ? 41.324 38.254 73.659 1.00 12.78 115 PRO D N 1
ATOM 10543 C CA . PRO D 2 116 ? 41.326 39.179 72.521 1.00 13.24 115 PRO D CA 1
ATOM 10544 C C . PRO D 2 116 ? 42.241 38.769 71.352 1.00 15.31 115 PRO D C 1
ATOM 10545 O O . PRO D 2 116 ? 41.985 39.174 70.224 1.00 15.40 115 PRO D O 1
ATOM 10549 N N . SER D 2 117 ? 43.274 37.965 71.598 1.00 17.01 116 SER D N 1
ATOM 10550 C CA . SER D 2 117 ? 44.117 37.468 70.506 1.00 19.13 116 SER D CA 1
ATOM 10551 C C . SER D 2 117 ? 43.414 36.414 69.640 1.00 19.09 116 SER D C 1
ATOM 10552 O O . SER D 2 117 ? 43.886 36.099 68.543 1.00 20.08 116 SER D O 1
ATOM 10555 N N . GLY D 2 118 ? 42.325 35.843 70.155 1.00 17.44 117 GLY D N 1
ATOM 10556 C CA . GLY D 2 118 ? 41.670 34.690 69.523 1.00 17.53 117 GLY D CA 1
ATOM 10557 C C . GLY D 2 118 ? 42.433 33.382 69.709 1.00 19.32 117 GLY D C 1
ATOM 10558 O O . GLY D 2 118 ? 42.116 32.371 69.074 1.00 20.77 117 GLY D O 1
ATOM 10559 N N . CYS D 2 119 ? 43.437 33.384 70.583 1.00 19.89 118 CYS D N 1
ATOM 10560 C CA . CYS D 2 119 ? 44.304 32.208 70.758 1.00 22.05 118 CYS D CA 1
ATOM 10561 C C . CYS D 2 119 ? 44.122 31.480 72.092 1.00 20.84 118 CYS D C 1
ATOM 10562 O O . CYS D 2 119 ? 44.904 30.582 72.418 1.00 21.84 118 CYS D O 1
ATOM 10565 N N . ALA D 2 120 ? 43.107 31.869 72.859 1.00 17.71 119 ALA D N 1
ATOM 10566 C CA . ALA D 2 120 ? 42.896 31.281 74.175 1.00 17.55 119 ALA D CA 1
ATOM 10567 C C . ALA D 2 120 ? 41.504 31.570 74.678 1.00 15.01 119 ALA D C 1
ATOM 10568 O O . ALA D 2 120 ? 40.842 32.480 74.202 1.00 13.10 119 ALA D O 1
ATOM 10570 N N . ILE D 2 121 ? 41.068 30.782 75.652 1.00 15.03 120 ILE D N 1
ATOM 10571 C CA . ILE D 2 121 ? 39.783 30.985 76.309 1.00 13.11 120 ILE D CA 1
ATOM 10572 C C . ILE D 2 121 ? 39.984 30.887 77.812 1.00 13.97 120 ILE D C 1
ATOM 10573 O O . ILE D 2 121 ? 40.960 30.295 78.272 1.00 15.77 120 ILE D O 1
ATOM 10578 N N . ALA D 2 122 ? 39.071 31.468 78.580 1.00 12.88 121 ALA D N 1
ATOM 10579 C CA . ALA D 2 122 ? 39.084 31.296 80.027 1.00 14.75 121 ALA D CA 1
ATOM 10580 C C . ALA D 2 122 ? 37.713 30.806 80.443 1.00 14.73 121 ALA D C 1
ATOM 10581 O O . ALA D 2 122 ? 36.718 31.215 79.850 1.00 13.91 121 ALA D O 1
ATOM 10583 N N . CYS D 2 123 ? 37.655 29.944 81.455 1.00 16.61 122 CYS D N 1
ATOM 10584 C CA . CYS D 2 123 ? 36.379 29.450 81.971 1.00 16.51 122 CYS D CA 1
ATOM 10585 C C . CYS D 2 123 ? 36.451 28.879 83.388 1.00 17.69 122 CYS D C 1
ATOM 10586 O O . CYS D 2 123 ? 37.518 28.500 83.870 1.00 19.25 122 CYS D O 1
ATOM 10589 N N . GLY D 2 124 ? 35.295 28.807 84.045 1.00 16.84 123 GLY D N 1
ATOM 10590 C CA . GLY D 2 124 ? 35.187 28.152 85.346 1.00 18.49 123 GLY D CA 1
ATOM 10591 C C . GLY D 2 124 ? 33.785 28.234 85.899 1.00 17.83 123 GLY D C 1
ATOM 10592 O O . GLY D 2 124 ? 32.880 28.730 85.237 1.00 15.84 123 GLY D O 1
ATOM 10593 N N . GLY D 2 125 ? 33.597 27.727 87.113 1.00 19.81 124 GLY D N 1
ATOM 10594 C CA . GLY D 2 125 ? 32.292 27.771 87.762 1.00 19.76 124 GLY D CA 1
ATOM 10595 C C . GLY D 2 125 ? 32.330 27.170 89.150 1.00 22.38 124 GLY D C 1
ATOM 10596 O O . GLY D 2 125 ? 32.941 27.731 90.072 1.00 22.31 124 GLY D O 1
ATOM 10597 N N . LEU D 2 126 ? 31.704 26.009 89.296 1.00 24.23 125 LEU D N 1
ATOM 10598 C CA . LEU D 2 126 ? 31.679 25.324 90.597 1.00 27.52 125 LEU D CA 1
ATOM 10599 C C . LEU D 2 126 ? 33.048 24.863 91.122 1.00 29.62 125 LEU D C 1
ATOM 10600 O O . LEU D 2 126 ? 33.161 24.507 92.297 1.00 32.47 125 LEU D O 1
ATOM 10605 N N . ASP D 2 127 ? 34.079 24.873 90.270 1.00 29.08 126 ASP D N 1
ATOM 10606 C CA . ASP D 2 127 ? 35.452 24.555 90.704 1.00 30.76 126 ASP D CA 1
ATOM 10607 C C . ASP D 2 127 ? 36.085 25.668 91.552 1.00 30.21 126 ASP D C 1
ATOM 10608 O O . ASP D 2 127 ? 37.163 25.481 92.114 1.00 31.59 126 ASP D O 1
ATOM 10613 N N . ASN D 2 128 ? 35.392 26.809 91.648 1.00 27.05 127 ASN D N 1
ATOM 10614 C CA . ASN D 2 128 ? 35.858 27.993 92.394 1.00 26.78 127 ASN D CA 1
ATOM 10615 C C . ASN D 2 128 ? 37.122 28.604 91.789 1.00 26.04 127 ASN D C 1
ATOM 10616 O O . ASN D 2 128 ? 37.901 29.260 92.492 1.00 27.42 127 ASN D O 1
ATOM 10621 N N . LYS D 2 129 ? 37.335 28.356 90.502 1.00 24.21 128 LYS D N 1
ATOM 10622 C CA . LYS D 2 129 ? 38.556 28.772 89.821 1.00 24.57 128 LYS D CA 1
ATOM 10623 C C . LYS D 2 129 ? 38.202 29.379 88.480 1.00 21.85 128 LYS D C 1
ATOM 10624 O O . LYS D 2 129 ? 37.108 29.172 87.967 1.00 20.85 128 LYS D O 1
ATOM 10630 N N . CYS D 2 130 ? 39.137 30.133 87.915 1.00 21.71 129 CYS D N 1
ATOM 10631 C CA . CYS D 2 130 ? 39.095 30.443 86.498 1.00 19.58 129 CYS D CA 1
ATOM 10632 C C . CYS D 2 130 ? 40.385 29.934 85.874 1.00 20.62 129 CYS D C 1
ATOM 10633 O O . CYS D 2 130 ? 41.479 30.207 86.388 1.00 22.47 129 CYS D O 1
ATOM 10636 N N . SER D 2 131 ? 40.245 29.166 84.797 1.00 19.99 130 SER D N 1
ATOM 10637 C CA . SER D 2 131 ? 41.377 28.559 84.097 1.00 21.80 130 SER D CA 1
ATOM 10638 C C . SER D 2 131 ? 41.487 29.037 82.654 1.00 20.28 130 SER D C 1
ATOM 10639 O O . SER D 2 131 ? 40.479 29.297 82.006 1.00 18.07 130 SER D O 1
ATOM 10642 N N . VAL D 2 132 ? 42.714 29.135 82.148 1.00 21.30 131 VAL D N 1
ATOM 10643 C CA . VAL D 2 132 ? 42.934 29.543 80.758 1.00 20.27 131 VAL D CA 1
ATOM 10644 C C . VAL D 2 132 ? 43.413 28.350 79.939 1.00 21.84 131 VAL D C 1
ATOM 10645 O O . VAL D 2 132 ? 44.256 27.577 80.398 1.00 24.15 131 VAL D O 1
ATOM 10649 N N . TYR D 2 133 ? 42.866 28.199 78.737 1.00 20.75 132 TYR D N 1
ATOM 10650 C CA . TYR D 2 133 ? 43.309 27.168 77.807 1.00 22.78 132 TYR D CA 1
ATOM 10651 C C . TYR D 2 133 ? 43.743 27.822 76.500 1.00 23.00 132 TYR D C 1
ATOM 10652 O O . TYR D 2 133 ? 43.022 28.679 75.974 1.00 20.41 132 TYR D O 1
ATOM 10661 N N . PRO D 2 134 ? 44.886 27.391 75.951 1.00 25.94 133 PRO D N 1
ATOM 10662 C CA . PRO D 2 134 ? 45.271 27.838 74.627 1.00 26.73 133 PRO D CA 1
ATOM 10663 C C . PRO D 2 134 ? 44.482 27.103 73.545 1.00 27.36 133 PRO D C 1
ATOM 10664 O O . PRO D 2 134 ? 44.078 25.954 73.743 1.00 28.37 133 PRO D O 1
ATOM 10668 N N . LEU D 2 135 ? 44.239 27.784 72.429 1.00 26.58 134 LEU D N 1
ATOM 10669 C CA . LEU D 2 135 ? 43.644 27.166 71.245 1.00 27.74 134 LEU D CA 1
ATOM 10670 C C . LEU D 2 135 ? 44.751 26.953 70.224 1.00 31.65 134 LEU D C 1
ATOM 10671 O O . LEU D 2 135 ? 45.531 27.871 69.949 1.00 31.65 134 LEU D O 1
ATOM 10676 N N . THR D 2 136 ? 44.836 25.746 69.672 1.00 35.53 135 THR D N 1
ATOM 10677 C CA . THR D 2 136 ? 45.954 25.415 68.782 1.00 40.44 135 THR D CA 1
ATOM 10678 C C . THR D 2 136 ? 45.530 24.809 67.447 1.00 43.02 135 THR D C 1
ATOM 10679 O O . THR D 2 136 ? 44.360 24.501 67.236 1.00 41.92 135 THR D O 1
ATOM 10683 N N . PHE D 2 137 ? 46.506 24.643 66.553 1.00 47.46 136 PHE D N 1
ATOM 10684 C CA . PHE D 2 137 ? 46.296 23.987 65.266 1.00 51.08 136 PHE D CA 1
ATOM 10685 C C . PHE D 2 137 ? 46.509 22.469 65.372 1.00 54.49 136 PHE D C 1
ATOM 10686 O O . PHE D 2 137 ? 46.377 21.753 64.378 1.00 56.94 136 PHE D O 1
ATOM 10694 N N . ASP D 2 138 ? 46.834 21.994 66.578 1.00 55.42 137 ASP D N 1
ATOM 10695 C CA . ASP D 2 138 ? 47.167 20.584 66.837 1.00 58.80 137 ASP D CA 1
ATOM 10696 C C . ASP D 2 138 ? 46.112 19.600 66.342 1.00 59.11 137 ASP D C 1
ATOM 10697 O O . ASP D 2 138 ? 44.910 19.842 66.480 1.00 56.47 137 ASP D O 1
ATOM 10702 N N . LYS D 2 139 ? 46.584 18.489 65.775 1.00 62.45 138 LYS D N 1
ATOM 10703 C CA . LYS D 2 139 ? 45.742 17.340 65.448 1.00 63.49 138 LYS D CA 1
ATOM 10704 C C . LYS D 2 139 ? 45.457 16.576 66.740 1.00 62.97 138 LYS D C 1
ATOM 10705 O O . LYS D 2 139 ? 46.349 16.429 67.584 1.00 64.10 138 LYS D O 1
ATOM 10711 N N . ASN D 2 140 ? 44.225 16.085 66.890 1.00 61.37 139 ASN D N 1
ATOM 10712 C CA . ASN D 2 140 ? 43.800 15.397 68.116 1.00 60.48 139 ASN D CA 1
ATOM 10713 C C . ASN D 2 140 ? 44.174 16.241 69.336 1.00 57.40 139 ASN D C 1
ATOM 10714 O O . ASN D 2 140 ? 44.879 15.793 70.240 1.00 58.72 139 ASN D O 1
ATOM 10719 N N . GLU D 2 141 ? 43.704 17.485 69.332 1.00 52.73 140 GLU D N 1
ATOM 10720 C CA . GLU D 2 141 ? 44.084 18.460 70.342 1.00 49.50 140 GLU D CA 1
ATOM 10721 C C . GLU D 2 141 ? 43.712 18.011 71.745 1.00 48.14 140 GLU D C 1
ATOM 10722 O O . GLU D 2 141 ? 42.592 17.578 71.983 1.00 47.21 140 GLU D O 1
ATOM 10728 N N . ASN D 2 142 ? 44.660 18.122 72.670 1.00 48.03 141 ASN D N 1
ATOM 10729 C CA . ASN D 2 142 ? 44.394 17.808 74.067 1.00 46.84 141 ASN D CA 1
ATOM 10730 C C . ASN D 2 142 ? 44.366 19.071 74.920 1.00 43.40 141 ASN D C 1
ATOM 10731 O O . ASN D 2 142 ? 45.331 19.369 75.633 1.00 43.91 141 ASN D O 1
ATOM 10736 N N . MET D 2 143 ? 43.261 19.813 74.841 1.00 39.68 142 MET D N 1
ATOM 10737 C CA . MET D 2 143 ? 43.108 21.043 75.617 1.00 36.98 142 MET D CA 1
ATOM 10738 C C . MET D 2 143 ? 43.212 20.801 77.117 1.00 37.43 142 MET D C 1
ATOM 10739 O O . MET D 2 143 ? 43.846 21.587 77.825 1.00 37.09 142 MET D O 1
ATOM 10744 N N . ALA D 2 144 ? 42.593 19.713 77.590 1.00 38.43 143 ALA D N 1
ATOM 10745 C CA . ALA D 2 144 ? 42.613 19.340 79.011 1.00 39.74 143 ALA D CA 1
ATOM 10746 C C . ALA D 2 144 ? 44.026 19.309 79.600 1.00 42.43 143 ALA D C 1
ATOM 10747 O O . ALA D 2 144 ? 44.233 19.680 80.760 1.00 42.41 143 ALA D O 1
ATOM 10749 N N . ALA D 2 145 ? 44.987 18.867 78.789 1.00 45.17 144 ALA D N 1
ATOM 10750 C CA . ALA D 2 145 ? 46.395 18.790 79.186 1.00 48.48 144 ALA D CA 1
ATOM 10751 C C . ALA D 2 145 ? 47.077 20.155 79.350 1.00 47.34 144 ALA D C 1
ATOM 10752 O O . ALA D 2 145 ? 48.124 20.259 79.989 1.00 49.47 144 ALA D O 1
ATOM 10754 N N . LYS D 2 146 ? 46.485 21.194 78.773 1.00 44.67 145 LYS D N 1
ATOM 10755 C CA . LYS D 2 146 ? 47.087 22.529 78.766 1.00 43.85 145 LYS D CA 1
ATOM 10756 C C . LYS D 2 146 ? 46.351 23.507 79.694 1.00 41.17 145 LYS D C 1
ATOM 10757 O O . LYS D 2 146 ? 46.599 24.713 79.659 1.00 39.99 145 LYS D O 1
ATOM 10763 N N . LYS D 2 147 ? 45.448 22.981 80.517 1.00 40.46 146 LYS D N 1
ATOM 10764 C CA . LYS D 2 147 ? 44.717 23.781 81.498 1.00 38.49 146 LYS D CA 1
ATOM 10765 C C . LYS D 2 147 ? 45.657 24.568 82.416 1.00 39.15 146 LYS D C 1
ATOM 10766 O O . LYS D 2 147 ? 46.559 23.999 83.027 1.00 41.42 146 LYS D O 1
ATOM 10772 N N . LYS D 2 148 ? 45.450 25.882 82.495 1.00 36.42 147 LYS D N 1
ATOM 10773 C CA . LYS D 2 148 ? 46.204 26.704 83.434 1.00 37.25 147 LYS D CA 1
ATOM 10774 C C . LYS D 2 148 ? 45.262 27.400 84.410 1.00 35.36 147 LYS D C 1
ATOM 10775 O O . LYS D 2 148 ? 44.537 28.319 84.032 1.00 31.66 147 LYS D O 1
ATOM 10781 N N . SER D 2 149 ? 45.274 26.956 85.663 1.00 37.31 148 SER D N 1
ATOM 10782 C CA . SER D 2 149 ? 44.479 27.594 86.709 1.00 36.61 148 SER D CA 1
ATOM 10783 C C . SER D 2 149 ? 45.060 28.976 86.988 1.00 35.88 148 SER D C 1
ATOM 10784 O O . SER D 2 149 ? 46.253 29.107 87.273 1.00 38.26 148 SER D O 1
ATOM 10787 N N . VAL D 2 150 ? 44.224 30.002 86.881 1.00 32.72 149 VAL D N 1
ATOM 10788 C CA . VAL D 2 150 ? 44.667 31.375 87.102 1.00 32.08 149 VAL D CA 1
ATOM 10789 C C . VAL D 2 150 ? 44.043 31.945 88.377 1.00 31.85 149 VAL D C 1
ATOM 10790 O O . VAL D 2 150 ? 44.759 32.335 89.293 1.00 34.15 149 VAL D O 1
ATOM 10794 N N . ALA D 2 151 ? 42.718 31.976 88.444 1.00 29.17 150 ALA D N 1
ATOM 10795 C CA . ALA D 2 151 ? 42.036 32.548 89.598 1.00 29.06 150 ALA D CA 1
ATOM 10796 C C . ALA D 2 151 ? 41.604 31.464 90.588 1.00 30.89 150 ALA D C 1
ATOM 10797 O O . ALA D 2 151 ? 41.309 30.335 90.192 1.00 30.29 150 ALA D O 1
ATOM 10799 N N . MET D 2 152 ? 41.561 31.827 91.866 1.00 32.27 151 MET D N 1
ATOM 10800 C CA . MET D 2 152 ? 40.980 30.972 92.896 1.00 35.14 151 MET D CA 1
ATOM 10801 C C . MET D 2 152 ? 40.148 31.829 93.845 1.00 33.35 151 MET D C 1
ATOM 10802 O O . MET D 2 152 ? 40.617 32.851 94.356 1.00 33.35 151 MET D O 1
ATOM 10807 N N . HIS D 2 153 ? 38.905 31.399 94.051 1.00 31.58 152 HIS D N 1
ATOM 10808 C CA . HIS D 2 153 ? 37.972 32.024 94.977 1.00 30.83 152 HIS D CA 1
ATOM 10809 C C . HIS D 2 153 ? 37.577 31.005 96.040 1.00 33.31 152 HIS D C 1
ATOM 10810 O O . HIS D 2 153 ? 37.949 29.829 95.955 1.00 34.46 152 HIS D O 1
ATOM 10817 N N . THR D 2 154 ? 36.827 31.457 97.039 1.00 33.91 153 THR D N 1
ATOM 10818 C CA . THR D 2 154 ? 36.394 30.587 98.129 1.00 36.73 153 THR D CA 1
ATOM 10819 C C . THR D 2 154 ? 34.990 30.049 97.883 1.00 35.14 153 THR D C 1
ATOM 10820 O O . THR D 2 154 ? 34.450 29.289 98.692 1.00 37.15 153 THR D O 1
ATOM 10824 N N . ASN D 2 155 ? 34.408 30.456 96.761 1.00 31.74 154 ASN D N 1
ATOM 10825 C CA . ASN D 2 155 ? 33.161 29.888 96.269 1.00 30.49 154 ASN D CA 1
ATOM 10826 C C . ASN D 2 155 ? 33.053 30.055 94.750 1.00 26.89 154 ASN D C 1
ATOM 10827 O O . ASN D 2 155 ? 34.019 30.474 94.122 1.00 25.59 154 ASN D O 1
ATOM 10832 N N . TYR D 2 156 ? 31.899 29.721 94.169 1.00 25.26 155 TYR D N 1
ATOM 10833 C CA . TYR D 2 156 ? 31.773 29.556 92.717 1.00 22.74 155 TYR D CA 1
ATOM 10834 C C . TYR D 2 156 ? 32.159 30.778 91.877 1.00 20.69 155 TYR D C 1
ATOM 10835 O O . TYR D 2 156 ? 31.948 31.923 92.292 1.00 20.10 155 TYR D O 1
ATOM 10844 N N . LEU D 2 157 ? 32.720 30.519 90.696 1.00 19.29 156 LEU D N 1
ATOM 10845 C CA . LEU D 2 157 ? 33.001 31.575 89.739 1.00 17.60 156 LEU D CA 1
ATOM 10846 C C . LEU D 2 157 ? 31.720 31.831 88.966 1.00 15.85 156 LEU D C 1
ATOM 10847 O O . LEU D 2 157 ? 31.100 30.899 88.479 1.00 16.17 156 LEU D O 1
ATOM 10852 N N . SER D 2 158 ? 31.320 33.090 88.853 1.00 14.56 157 SER D N 1
ATOM 10853 C CA . SER D 2 158 ? 30.082 33.419 88.158 1.00 13.10 157 SER D CA 1
ATOM 10854 C C . SER D 2 158 ? 30.319 34.093 86.812 1.00 11.09 157 SER D C 1
ATOM 10855 O O . SER D 2 158 ? 29.465 34.043 85.931 1.00 9.97 157 SER D O 1
ATOM 10858 N N . ALA D 2 159 ? 31.483 34.722 86.663 1.00 11.64 158 ALA D N 1
ATOM 10859 C CA . ALA D 2 159 ? 31.769 35.583 85.516 1.00 9.89 158 ALA D CA 1
ATOM 10860 C C . ALA D 2 159 ? 33.272 35.741 85.327 1.00 10.46 158 ALA D C 1
ATOM 10861 O O . ALA D 2 159 ? 34.035 35.722 86.289 1.00 11.18 158 ALA D O 1
ATOM 10863 N N . CYS D 2 160 ? 33.701 35.871 84.076 1.00 9.93 159 CYS D N 1
ATOM 10864 C CA . CYS D 2 160 ? 35.098 36.188 83.814 1.00 11.20 159 CYS D CA 1
ATOM 10865 C C . CYS D 2 160 ? 35.246 36.971 82.517 1.00 10.23 159 CYS D C 1
ATOM 10866 O O . CYS D 2 160 ? 34.357 36.941 81.654 1.00 9.93 159 CYS D O 1
ATOM 10869 N N . SER D 2 161 ? 36.351 37.701 82.414 1.00 11.03 160 SER D N 1
ATOM 10870 C CA . SER D 2 161 ? 36.721 38.401 81.185 1.00 10.61 160 SER D CA 1
ATOM 10871 C C . SER D 2 161 ? 38.221 38.608 81.150 1.00 11.65 160 SER D C 1
ATOM 10872 O O . SER D 2 161 ? 38.865 38.810 82.186 1.00 13.41 160 SER D O 1
ATOM 10875 N N . PHE D 2 162 ? 38.790 38.549 79.960 1.00 11.35 161 PHE D N 1
ATOM 10876 C CA . PHE D 2 162 ? 40.138 39.053 79.781 1.00 12.70 161 PHE D CA 1
ATOM 10877 C C . PHE D 2 162 ? 40.046 40.579 79.828 1.00 12.63 161 PHE D C 1
ATOM 10878 O O . PHE D 2 162 ? 38.962 41.136 79.646 1.00 11.67 161 PHE D O 1
ATOM 10886 N N . THR D 2 163 ? 41.162 41.255 80.067 1.00 14.94 162 THR D N 1
ATOM 10887 C CA . THR D 2 163 ? 41.178 42.713 79.967 1.00 15.12 162 THR D CA 1
ATOM 10888 C C . THR D 2 163 ? 41.475 43.068 78.513 1.00 16.04 162 THR D C 1
ATOM 10889 O O . THR D 2 163 ? 40.964 42.407 77.611 1.00 15.19 162 THR D O 1
ATOM 10893 N N . ASN D 2 164 ? 42.307 44.080 78.275 1.00 17.93 163 ASN D N 1
ATOM 10894 C CA . ASN D 2 164 ? 42.683 44.446 76.900 1.00 19.32 163 ASN D CA 1
ATOM 10895 C C . ASN D 2 164 ? 43.847 43.610 76.329 1.00 20.49 163 ASN D C 1
ATOM 10896 O O . ASN D 2 164 ? 44.302 43.843 75.204 1.00 22.53 163 ASN D O 1
ATOM 10901 N N . SER D 2 165 ? 44.324 42.640 77.109 1.00 20.13 164 SER D N 1
ATOM 10902 C CA . SER D 2 165 ? 45.346 41.697 76.649 1.00 20.25 164 SER D CA 1
ATOM 10903 C C . SER D 2 165 ? 44.978 40.278 77.070 1.00 19.39 164 SER D C 1
ATOM 10904 O O . SER D 2 165 ? 44.062 40.085 77.878 1.00 16.93 164 SER D O 1
ATOM 10907 N N . ASP D 2 166 ? 45.701 39.300 76.517 1.00 20.22 165 ASP D N 1
ATOM 10908 C CA . ASP D 2 166 ? 45.607 37.890 76.935 1.00 21.02 165 ASP D CA 1
ATOM 10909 C C . ASP D 2 166 ? 46.214 37.625 78.323 1.00 21.98 165 ASP D C 1
ATOM 10910 O O . ASP D 2 166 ? 46.079 36.519 78.863 1.00 22.19 165 ASP D O 1
ATOM 10915 N N . MET D 2 167 ? 46.894 38.615 78.890 1.00 21.72 166 MET D N 1
ATOM 10916 C CA . MET D 2 167 ? 47.724 38.380 80.086 1.00 24.83 166 MET D CA 1
ATOM 10917 C C . MET D 2 167 ? 47.078 38.671 81.434 1.00 22.67 166 MET D C 1
ATOM 10918 O O . MET D 2 167 ? 47.704 38.481 82.475 1.00 24.27 166 MET D O 1
ATOM 10923 N N . GLN D 2 168 ? 45.841 39.150 81.408 1.00 20.17 167 GLN D N 1
ATOM 10924 C CA . GLN D 2 168 ? 45.096 39.448 82.627 1.00 19.40 167 GLN D CA 1
ATOM 10925 C C . GLN D 2 168 ? 43.643 39.039 82.471 1.00 16.61 167 GLN D C 1
ATOM 10926 O O . GLN D 2 168 ? 43.052 39.173 81.390 1.00 14.61 167 GLN D O 1
ATOM 10932 N N . ILE D 2 169 ? 43.066 38.547 83.564 1.00 16.86 168 ILE D N 1
ATOM 10933 C CA . ILE D 2 169 ? 41.647 38.206 83.606 1.00 15.07 168 ILE D CA 1
ATOM 10934 C C . ILE D 2 169 ? 40.980 38.813 84.833 1.00 14.72 168 ILE D C 1
ATOM 10935 O O . ILE D 2 169 ? 41.595 38.927 85.897 1.00 15.95 168 ILE D O 1
ATOM 10940 N N . LEU D 2 170 ? 39.725 39.212 84.659 1.00 12.37 169 LEU D N 1
ATOM 10941 C CA . LEU D 2 170 ? 38.875 39.647 85.755 1.00 12.53 169 LEU D CA 1
ATOM 10942 C C . LEU D 2 170 ? 37.879 38.544 86.088 1.00 11.92 169 LEU D C 1
ATOM 10943 O O . LEU D 2 170 ? 37.339 37.894 85.186 1.00 11.71 169 LEU D O 1
ATOM 10948 N N . THR D 2 171 ? 37.615 38.346 87.375 1.00 12.45 170 THR D N 1
ATOM 10949 C CA . THR D 2 171 ? 36.673 37.330 87.804 1.00 12.43 170 THR D CA 1
ATOM 10950 C C . THR D 2 171 ? 35.664 37.884 88.811 1.00 12.63 170 THR D C 1
ATOM 10951 O O . THR D 2 171 ? 35.949 38.857 89.504 1.00 13.23 170 THR D O 1
ATOM 10955 N N . ALA D 2 172 ? 34.497 37.246 88.885 1.00 11.79 171 ALA D N 1
ATOM 10956 C CA . ALA D 2 172 ? 33.474 37.565 89.879 1.00 12.27 171 ALA D CA 1
ATOM 10957 C C . ALA D 2 172 ? 33.041 36.257 90.523 1.00 13.64 171 ALA D C 1
ATOM 10958 O O . ALA D 2 172 ? 33.018 35.214 89.863 1.00 13.60 171 ALA D O 1
ATOM 10960 N N . SER D 2 173 ? 32.704 36.301 91.807 1.00 15.15 172 SER D N 1
ATOM 10961 C CA . SER D 2 173 ? 32.397 35.073 92.524 1.00 17.27 172 SER D CA 1
ATOM 10962 C C . SER D 2 173 ? 31.205 35.140 93.464 1.00 18.04 172 SER D C 1
ATOM 10963 O O . SER D 2 173 ? 30.894 36.199 94.030 1.00 18.64 172 SER D O 1
ATOM 10966 N N . GLY D 2 174 ? 30.592 33.979 93.678 1.00 18.77 173 GLY D N 1
ATOM 10967 C CA . GLY D 2 174 ? 29.601 33.806 94.737 1.00 20.48 173 GLY D CA 1
ATOM 10968 C C . GLY D 2 174 ? 30.137 34.170 96.109 1.00 22.81 173 GLY D C 1
ATOM 10969 O O . GLY D 2 174 ? 29.358 34.368 97.047 1.00 24.99 173 GLY D O 1
ATOM 10970 N N . ASP D 2 175 ? 31.465 34.258 96.235 1.00 23.16 174 ASP D N 1
ATOM 10971 C CA . ASP D 2 175 ? 32.104 34.624 97.509 1.00 26.03 174 ASP D CA 1
ATOM 10972 C C . ASP D 2 175 ? 31.994 36.116 97.839 1.00 25.35 174 ASP D C 1
ATOM 10973 O O . ASP D 2 175 ? 32.451 36.560 98.894 1.00 26.75 174 ASP D O 1
ATOM 10978 N N . GLY D 2 176 ? 31.384 36.879 96.939 1.00 22.62 175 GLY D N 1
ATOM 10979 C CA . GLY D 2 176 ? 31.103 38.288 97.190 1.00 22.99 175 GLY D CA 1
ATOM 10980 C C . GLY D 2 176 ? 32.175 39.226 96.662 1.00 22.62 175 GLY D C 1
ATOM 10981 O O . GLY D 2 176 ? 32.102 40.438 96.876 1.00 22.79 175 GLY D O 1
ATOM 10982 N N . THR D 2 177 ? 33.170 38.673 95.971 1.00 21.98 176 THR D N 1
ATOM 10983 C CA . THR D 2 177 ? 34.291 39.474 95.483 1.00 21.89 176 THR D CA 1
ATOM 10984 C C . THR D 2 177 ? 34.455 39.369 93.976 1.00 19.18 176 THR D C 1
ATOM 10985 O O . THR D 2 177 ? 33.911 38.452 93.329 1.00 18.29 176 THR D O 1
ATOM 10989 N N . CYS D 2 178 ? 35.165 40.352 93.432 1.00 17.99 177 CYS D N 1
ATOM 10990 C CA . CYS D 2 178 ? 35.770 40.297 92.114 1.00 16.28 177 CYS D CA 1
ATOM 10991 C C . CYS D 2 178 ? 37.284 40.392 92.319 1.00 17.86 177 CYS D C 1
ATOM 10992 O O . CYS D 2 178 ? 37.744 40.793 93.391 1.00 19.67 177 CYS D O 1
ATOM 10995 N N . ALA D 2 179 ? 38.048 40.020 91.295 1.00 16.52 178 ALA D N 1
ATOM 10996 C CA . ALA D 2 179 ? 39.501 40.023 91.378 1.00 18.42 178 ALA D CA 1
ATOM 10997 C C . ALA D 2 179 ? 40.126 40.092 89.991 1.00 17.30 178 ALA D C 1
ATOM 10998 O O . ALA D 2 179 ? 39.544 39.613 89.006 1.00 15.48 178 ALA D O 1
ATOM 11000 N N . LEU D 2 180 ? 41.286 40.743 89.926 1.00 18.29 179 LEU D N 1
ATOM 11001 C CA . LEU D 2 180 ? 42.080 40.872 88.704 1.00 17.28 179 LEU D CA 1
ATOM 11002 C C . LEU D 2 180 ? 43.346 40.039 88.885 1.00 19.06 179 LEU D C 1
ATOM 11003 O O . LEU D 2 180 ? 43.982 40.104 89.926 1.00 21.22 179 LEU D O 1
ATOM 11008 N N . TRP D 2 181 ? 43.713 39.276 87.861 1.00 18.71 180 TRP D N 1
ATOM 11009 C CA . TRP D 2 181 ? 44.768 38.270 87.975 1.00 20.93 180 TRP D CA 1
ATOM 11010 C C . TRP D 2 181 ? 45.753 38.394 86.836 1.00 21.50 180 TRP D C 1
ATOM 11011 O O . TRP D 2 181 ? 45.374 38.729 85.714 1.00 18.44 180 TRP D O 1
ATOM 11022 N N . ASP D 2 182 ? 47.010 38.100 87.141 1.00 24.28 181 ASP D N 1
ATOM 11023 C CA . ASP D 2 182 ? 48.059 37.970 86.140 1.00 26.60 181 ASP D CA 1
ATOM 11024 C C . ASP D 2 182 ? 48.030 36.531 85.630 1.00 27.10 181 ASP D C 1
ATOM 11025 O O . ASP D 2 182 ? 48.277 35.595 86.396 1.00 29.23 181 ASP D O 1
ATOM 11030 N N . VAL D 2 183 ? 47.729 36.348 84.349 1.00 25.97 182 VAL D N 1
ATOM 11031 C CA . VAL D 2 183 ? 47.653 35.002 83.765 1.00 27.18 182 VAL D CA 1
ATOM 11032 C C . VAL D 2 183 ? 48.980 34.222 83.894 1.00 31.10 182 VAL D C 1
ATOM 11033 O O . VAL D 2 183 ? 48.987 33.100 84.404 1.00 32.46 182 VAL D O 1
ATOM 11037 N N . GLU D 2 184 ? 50.095 34.831 83.495 1.00 33.51 183 GLU D N 1
ATOM 11038 C CA . GLU D 2 184 ? 51.403 34.162 83.478 1.00 37.98 183 GLU D CA 1
ATOM 11039 C C . GLU D 2 184 ? 51.803 33.529 84.819 1.00 40.27 183 GLU D C 1
ATOM 11040 O O . GLU D 2 184 ? 52.305 32.397 84.855 1.00 42.18 183 GLU D O 1
ATOM 11046 N N . SER D 2 185 ? 51.584 34.262 85.911 1.00 40.25 184 SER D N 1
ATOM 11047 C CA . SER D 2 185 ? 52.033 33.838 87.240 1.00 43.20 184 SER D CA 1
ATOM 11048 C C . SER D 2 185 ? 50.891 33.331 88.112 1.00 42.24 184 SER D C 1
ATOM 11049 O O . SER D 2 185 ? 51.133 32.729 89.160 1.00 44.49 184 SER D O 1
ATOM 11052 N N . GLY D 2 186 ? 49.660 33.601 87.688 1.00 38.71 185 GLY D N 1
ATOM 11053 C CA . GLY D 2 186 ? 48.462 33.308 88.475 1.00 37.90 185 GLY D CA 1
ATOM 11054 C C . GLY D 2 186 ? 48.350 34.158 89.728 1.00 38.79 185 GLY D C 1
ATOM 11055 O O . GLY D 2 186 ? 47.583 33.841 90.636 1.00 39.37 185 GLY D O 1
ATOM 11056 N N . GLN D 2 187 ? 49.118 35.239 89.799 1.00 39.64 186 GLN D N 1
ATOM 11057 C CA . GLN D 2 187 ? 49.129 36.049 91.014 1.00 40.96 186 GLN D CA 1
ATOM 11058 C C . GLN D 2 187 ? 47.978 37.044 91.019 1.00 36.92 186 GLN D C 1
ATOM 11059 O O . GLN D 2 187 ? 47.609 37.588 89.974 1.00 33.48 186 GLN D O 1
ATOM 11065 N N . LEU D 2 188 ? 47.394 37.241 92.201 1.00 36.20 187 LEU D N 1
ATOM 11066 C CA . LEU D 2 188 ? 46.330 38.218 92.385 1.00 33.58 187 LEU D CA 1
ATOM 11067 C C . LEU D 2 188 ? 46.888 39.634 92.261 1.00 32.98 187 LEU D C 1
ATOM 11068 O O . LEU D 2 188 ? 47.812 40.010 92.986 1.00 34.94 187 LEU D O 1
ATOM 11073 N N . LEU D 2 189 ? 46.333 40.411 91.335 1.00 29.22 188 LEU D N 1
ATOM 11074 C CA . LEU D 2 189 ? 46.802 41.778 91.114 1.00 28.82 188 LEU D CA 1
ATOM 11075 C C . LEU D 2 189 ? 46.014 42.760 91.954 1.00 28.69 188 LEU D C 1
ATOM 11076 O O . LEU D 2 189 ? 46.573 43.717 92.484 1.00 30.38 188 LEU D O 1
ATOM 11081 N N . GLN D 2 190 ? 44.710 42.515 92.066 1.00 26.62 189 GLN D N 1
ATOM 11082 C CA . GLN D 2 190 ? 43.834 43.367 92.851 1.00 27.13 189 GLN D CA 1
ATOM 11083 C C . GLN D 2 190 ? 42.546 42.634 93.172 1.00 25.86 189 GLN D C 1
ATOM 11084 O O . GLN D 2 190 ? 41.964 41.981 92.299 1.00 24.68 189 GLN D O 1
ATOM 11090 N N . SER D 2 191 ? 42.091 42.749 94.415 1.00 27.61 190 SER D N 1
ATOM 11091 C CA . SER D 2 191 ? 40.790 42.211 94.803 1.00 26.70 190 SER D CA 1
ATOM 11092 C C . SER D 2 191 ? 39.788 43.348 94.993 1.00 25.68 190 SER D C 1
ATOM 11093 O O . SER D 2 191 ? 40.166 44.486 95.298 1.00 27.29 190 SER D O 1
ATOM 11096 N N . PHE D 2 192 ? 38.511 43.033 94.815 1.00 23.13 191 PHE D N 1
ATOM 11097 C CA . PHE D 2 192 ? 37.466 44.034 94.842 1.00 22.14 191 PHE D CA 1
ATOM 11098 C C . PHE D 2 192 ? 36.387 43.592 95.820 1.00 23.39 191 PHE D C 1
ATOM 11099 O O . PHE D 2 192 ? 35.595 42.706 95.519 1.00 21.41 191 PHE D O 1
ATOM 11107 N N . HIS D 2 193 ? 36.366 44.257 96.965 1.00 26.23 192 HIS D N 1
ATOM 11108 C CA . HIS D 2 193 ? 35.494 43.962 98.074 1.00 29.04 192 HIS D CA 1
ATOM 11109 C C . HIS D 2 193 ? 34.464 45.042 98.264 1.00 28.80 192 HIS D C 1
ATOM 11110 O O . HIS D 2 193 ? 34.773 46.193 98.314 1.00 29.12 192 HIS D O 1
ATOM 11117 N N . GLY D 2 194 ? 33.215 44.642 98.380 1.00 28.56 193 GLY D N 1
ATOM 11118 C CA . GLY D 2 194 ? 32.172 45.593 98.604 1.00 28.83 193 GLY D CA 1
ATOM 11119 C C . GLY D 2 194 ? 30.754 45.133 98.423 1.00 27.55 193 GLY D C 1
ATOM 11120 O O . GLY D 2 194 ? 29.919 45.629 99.104 1.00 28.56 193 GLY D O 1
ATOM 11121 N N . HIS D 2 195 ? 30.476 44.229 97.498 1.00 25.39 194 HIS D N 1
ATOM 11122 C CA . HIS D 2 195 ? 29.124 43.706 97.348 1.00 24.64 194 HIS D CA 1
ATOM 11123 C C . HIS D 2 195 ? 28.794 42.936 98.619 1.00 27.29 194 HIS D C 1
ATOM 11124 O O . HIS D 2 195 ? 29.618 42.318 99.179 1.00 29.42 194 HIS D O 1
ATOM 11131 N N . GLY D 2 196 ? 27.564 42.938 99.022 1.00 27.65 195 GLY D N 1
ATOM 11132 C CA . GLY D 2 196 ? 27.180 42.312 100.284 1.00 30.78 195 GLY D CA 1
ATOM 11133 C C . GLY D 2 196 ? 26.633 40.910 100.083 1.00 30.39 195 GLY D C 1
ATOM 11134 O O . GLY D 2 196 ? 26.000 40.357 100.987 1.00 32.82 195 GLY D O 1
ATOM 11135 N N . ALA D 2 197 ? 26.891 40.341 98.902 1.00 27.65 196 ALA D N 1
ATOM 11136 C CA . ALA D 2 197 ? 26.338 39.047 98.496 1.00 26.58 196 ALA D CA 1
ATOM 11137 C C . ALA D 2 197 ? 26.983 38.549 97.201 1.00 24.07 196 ALA D C 1
ATOM 11138 O O . ALA D 2 197 ? 27.875 39.202 96.658 1.00 23.14 196 ALA D O 1
ATOM 11140 N N . ASP D 2 198 ? 26.521 37.395 96.717 1.00 23.25 197 ASP D N 1
ATOM 11141 C CA . ASP D 2 198 ? 27.041 36.765 95.497 1.00 20.98 197 ASP D CA 1
ATOM 11142 C C . ASP D 2 198 ? 27.159 37.774 94.362 1.00 18.17 197 ASP D C 1
ATOM 11143 O O . ASP D 2 198 ? 26.185 38.466 94.054 1.00 17.09 197 ASP D O 1
ATOM 11148 N N . VAL D 2 199 ? 28.334 37.853 93.741 1.00 16.48 198 VAL D N 1
ATOM 11149 C CA . VAL D 2 199 ? 28.513 38.665 92.540 1.00 13.55 198 VAL D CA 1
ATOM 11150 C C . VAL D 2 199 ? 28.250 37.778 91.320 1.00 12.72 198 VAL D C 1
ATOM 11151 O O . VAL D 2 199 ? 28.740 36.643 91.259 1.00 13.17 198 VAL D O 1
ATOM 11155 N N . LEU D 2 200 ? 27.488 38.300 90.358 1.00 10.59 199 LEU D N 1
ATOM 11156 C CA . LEU D 2 200 ? 26.932 37.462 89.284 1.00 10.15 199 LEU D CA 1
ATOM 11157 C C . LEU D 2 200 ? 27.433 37.807 87.887 1.00 8.61 199 LEU D C 1
ATOM 11158 O O . LEU D 2 200 ? 27.351 36.982 86.968 1.00 8.06 199 LEU D O 1
ATOM 11163 N N . CYS D 2 201 ? 27.949 39.021 87.717 1.00 8.10 200 CYS D N 1
ATOM 11164 C CA . CYS D 2 201 ? 28.277 39.510 86.379 1.00 6.72 200 CYS D CA 1
ATOM 11165 C C . CYS D 2 201 ? 29.280 40.642 86.439 1.00 6.40 200 CYS D C 1
ATOM 11166 O O . CYS D 2 201 ? 29.403 41.305 87.464 1.00 7.64 200 CYS D O 1
ATOM 11169 N N . LEU D 2 202 ? 30.003 40.858 85.343 1.00 5.89 201 LEU D N 1
ATOM 11170 C CA . LEU D 2 202 ? 30.936 41.987 85.233 1.00 6.15 201 LEU D CA 1
ATOM 11171 C C . LEU D 2 202 ? 31.138 42.379 83.769 1.00 5.16 201 LEU D C 1
ATOM 11172 O O . LEU D 2 202 ? 30.859 41.574 82.871 1.00 4.42 201 LEU D O 1
ATOM 11177 N N . ASP D 2 203 ? 31.601 43.613 83.527 1.00 4.83 202 ASP D N 1
ATOM 11178 C CA . ASP D 2 203 ? 31.959 44.066 82.179 1.00 4.55 202 ASP D CA 1
ATOM 11179 C C . ASP D 2 203 ? 33.085 45.090 82.293 1.00 5.18 202 ASP D C 1
ATOM 11180 O O . ASP D 2 203 ? 33.007 45.988 83.127 1.00 5.56 202 ASP D O 1
ATOM 11185 N N . LEU D 2 204 ? 34.112 44.961 81.451 1.00 5.09 203 LEU D N 1
ATOM 11186 C CA . LEU D 2 204 ? 35.219 45.933 81.400 1.00 6.72 203 LEU D CA 1
ATOM 11187 C C . LEU D 2 204 ? 34.808 47.225 80.691 1.00 6.65 203 LEU D C 1
ATOM 11188 O O . LEU D 2 204 ? 34.132 47.172 79.676 1.00 4.65 203 LEU D O 1
ATOM 11193 N N . ALA D 2 205 ? 35.262 48.376 81.188 1.00 7.39 204 ALA D N 1
ATOM 11194 C CA . ALA D 2 205 ? 34.900 49.661 80.578 1.00 8.74 204 ALA D CA 1
ATOM 11195 C C . ALA D 2 205 ? 35.636 49.857 79.249 1.00 9.67 204 ALA D C 1
ATOM 11196 O O . ALA D 2 205 ? 36.847 49.612 79.180 1.00 10.36 204 ALA D O 1
ATOM 11198 N N . PRO D 2 206 ? 34.919 50.301 78.196 1.00 10.32 205 PRO D N 1
ATOM 11199 C CA . PRO D 2 206 ? 35.558 50.555 76.901 1.00 11.69 205 PRO D CA 1
ATOM 11200 C C . PRO D 2 206 ? 36.161 51.952 76.763 1.00 14.93 205 PRO D C 1
ATOM 11201 O O . PRO D 2 206 ? 36.486 52.379 75.641 1.00 15.98 205 PRO D O 1
ATOM 11205 N N . SER D 2 207 ? 36.320 52.650 77.885 1.00 16.65 206 SER D N 1
ATOM 11206 C CA A SER D 2 207 ? 36.763 54.043 77.888 0.50 18.72 206 SER D CA 1
ATOM 11207 C CA B SER D 2 207 ? 36.760 54.043 77.872 0.50 18.53 206 SER D CA 1
ATOM 11208 C C . SER D 2 207 ? 38.203 54.172 77.395 1.00 20.50 206 SER D C 1
ATOM 11209 O O . SER D 2 207 ? 39.009 53.265 77.595 1.00 20.78 206 SER D O 1
ATOM 11214 N N . GLU D 2 208 ? 38.515 55.304 76.759 1.00 22.10 207 GLU D N 1
ATOM 11215 C CA . GLU D 2 208 ? 39.836 55.525 76.160 1.00 24.67 207 GLU D CA 1
ATOM 11216 C C . GLU D 2 208 ? 40.952 55.747 77.190 1.00 26.45 207 GLU D C 1
ATOM 11217 O O . GLU D 2 208 ? 42.125 55.498 76.898 1.00 27.49 207 GLU D O 1
ATOM 11223 N N . THR D 2 209 ? 40.582 56.223 78.381 1.00 27.13 208 THR D N 1
ATOM 11224 C CA . THR D 2 209 ? 41.513 56.293 79.515 1.00 29.11 208 THR D CA 1
ATOM 11225 C C . THR D 2 209 ? 40.828 55.731 80.758 1.00 28.27 208 THR D C 1
ATOM 11226 O O . THR D 2 209 ? 39.648 55.359 80.713 1.00 27.21 208 THR D O 1
ATOM 11230 N N . GLY D 2 210 ? 41.552 55.648 81.868 1.00 29.16 209 GLY D N 1
ATOM 11231 C CA . GLY D 2 210 ? 40.946 55.146 83.103 1.00 28.43 209 GLY D CA 1
ATOM 11232 C C . GLY D 2 210 ? 40.929 53.630 83.188 1.00 26.61 209 GLY D C 1
ATOM 11233 O O . GLY D 2 210 ? 40.992 52.921 82.177 1.00 26.49 209 GLY D O 1
ATOM 11234 N N . ASN D 2 211 ? 40.837 53.123 84.408 1.00 25.52 210 ASN D N 1
ATOM 11235 C CA . ASN D 2 211 ? 40.998 51.702 84.636 1.00 23.08 210 ASN D CA 1
ATOM 11236 C C . ASN D 2 211 ? 39.820 51.187 85.422 1.00 20.07 210 ASN D C 1
ATOM 11237 O O . ASN D 2 211 ? 39.944 50.969 86.615 1.00 21.24 210 ASN D O 1
ATOM 11242 N N . THR D 2 212 ? 38.670 51.014 84.770 1.00 16.72 211 THR D N 1
ATOM 11243 C CA . THR D 2 212 ? 37.465 50.632 85.494 1.00 14.27 211 THR D CA 1
ATOM 11244 C C . THR D 2 212 ? 36.731 49.441 84.883 1.00 11.38 211 THR D C 1
ATOM 11245 O O . THR D 2 212 ? 36.924 49.102 83.701 1.00 9.35 211 THR D O 1
ATOM 11249 N N . PHE D 2 213 ? 35.899 48.812 85.715 1.00 9.39 212 PHE D N 1
ATOM 11250 C CA . PHE D 2 213 ? 34.932 47.809 85.272 1.00 7.64 212 PHE D CA 1
ATOM 11251 C C . PHE D 2 213 ? 33.692 47.893 86.168 1.00 7.12 212 PHE D C 1
ATOM 11252 O O . PHE D 2 213 ? 33.728 48.506 87.236 1.00 8.51 212 PHE D O 1
ATOM 11260 N N . VAL D 2 214 ? 32.595 47.292 85.725 1.00 6.06 213 VAL D N 1
ATOM 11261 C CA . VAL D 2 214 ? 31.374 47.280 86.516 1.00 5.89 213 VAL D CA 1
ATOM 11262 C C . VAL D 2 214 ? 31.028 45.832 86.868 1.00 6.28 213 VAL D C 1
ATOM 11263 O O . VAL D 2 214 ? 31.331 44.907 86.093 1.00 5.18 213 VAL D O 1
ATOM 11267 N N . SER D 2 215 ? 30.408 45.630 88.027 1.00 6.88 214 SER D N 1
ATOM 11268 C CA . SER D 2 215 ? 29.896 44.309 88.396 1.00 8.37 214 SER D CA 1
ATOM 11269 C C . SER D 2 215 ? 28.509 44.426 89.005 1.00 9.12 214 SER D C 1
ATOM 11270 O O . SER D 2 215 ? 28.092 45.510 89.427 1.00 10.30 214 SER D O 1
ATOM 11273 N N . GLY D 2 216 ? 27.805 43.302 89.071 1.00 9.19 215 GLY D N 1
ATOM 11274 C CA . GLY D 2 216 ? 26.443 43.295 89.598 1.00 9.68 215 GLY D CA 1
ATOM 11275 C C . GLY D 2 216 ? 26.211 42.052 90.421 1.00 10.72 215 GLY D C 1
ATOM 11276 O O . GLY D 2 216 ? 26.778 40.998 90.133 1.00 9.50 215 GLY D O 1
ATOM 11277 N N . GLY D 2 217 ? 25.384 42.162 91.453 1.00 12.59 216 GLY D N 1
ATOM 11278 C CA . GLY D 2 217 ? 25.157 40.998 92.292 1.00 14.93 216 GLY D CA 1
ATOM 11279 C C . GLY D 2 217 ? 23.845 40.882 93.026 1.00 16.60 216 GLY D C 1
ATOM 11280 O O . GLY D 2 217 ? 22.877 41.605 92.737 1.00 15.97 216 GLY D O 1
ATOM 11281 N N . CYS D 2 218 ? 23.830 39.953 93.980 1.00 18.23 217 CYS D N 1
ATOM 11282 C CA . CYS D 2 218 ? 22.640 39.604 94.737 1.00 20.39 217 CYS D CA 1
ATOM 11283 C C . CYS D 2 218 ? 22.365 40.576 95.878 1.00 22.32 217 CYS D C 1
ATOM 11284 O O . CYS D 2 218 ? 21.405 40.401 96.620 1.00 24.27 217 CYS D O 1
ATOM 11287 N N . ASP D 2 219 ? 23.200 41.602 96.019 1.00 21.55 218 ASP D N 1
ATOM 11288 C CA . ASP D 2 219 ? 22.872 42.693 96.922 1.00 23.02 218 ASP D CA 1
ATOM 11289 C C . ASP D 2 219 ? 22.023 43.750 96.199 1.00 21.76 218 ASP D C 1
ATOM 11290 O O . ASP D 2 219 ? 21.735 44.810 96.756 1.00 22.61 218 ASP D O 1
ATOM 11295 N N . LYS D 2 220 ? 21.617 43.443 94.961 1.00 19.42 219 LYS D N 1
ATOM 11296 C CA . LYS D 2 220 ? 20.769 44.328 94.142 1.00 18.78 219 LYS D CA 1
ATOM 11297 C C . LYS D 2 220 ? 21.498 45.580 93.652 1.00 17.50 219 LYS D C 1
ATOM 11298 O O . LYS D 2 220 ? 20.867 46.550 93.224 1.00 17.57 219 LYS D O 1
ATOM 11304 N N . LYS D 2 221 ? 22.826 45.542 93.694 1.00 16.70 220 LYS D N 1
ATOM 11305 C CA . LYS D 2 221 ? 23.650 46.699 93.361 1.00 15.67 220 LYS D CA 1
ATOM 11306 C C . LYS D 2 221 ? 24.487 46.452 92.120 1.00 13.60 220 LYS D C 1
ATOM 11307 O O . LYS D 2 221 ? 24.849 45.311 91.813 1.00 12.52 220 LYS D O 1
ATOM 11313 N N . ALA D 2 222 ? 24.775 47.534 91.403 1.00 12.88 221 ALA D N 1
ATOM 11314 C CA . ALA D 2 222 ? 25.822 47.547 90.382 1.00 11.16 221 ALA D CA 1
ATOM 11315 C C . ALA D 2 222 ? 26.906 48.481 90.883 1.00 12.66 221 ALA D C 1
ATOM 11316 O O . ALA D 2 222 ? 26.611 49.609 91.268 1.00 13.71 221 ALA D O 1
ATOM 11318 N N . MET D 2 223 ? 28.154 48.004 90.870 1.00 12.36 222 MET D N 1
ATOM 11319 C CA . MET D 2 223 ? 29.282 48.748 91.411 1.00 14.41 222 MET D CA 1
ATOM 11320 C C . MET D 2 223 ? 30.364 48.926 90.361 1.00 12.41 222 MET D C 1
ATOM 11321 O O . MET D 2 223 ? 30.757 47.954 89.710 1.00 10.99 222 MET D O 1
ATOM 11326 N N . VAL D 2 224 ? 30.846 50.161 90.222 1.00 12.04 223 VAL D N 1
ATOM 11327 C CA . VAL D 2 224 ? 31.954 50.491 89.314 1.00 11.73 223 VAL D CA 1
ATOM 11328 C C . VAL D 2 224 ? 33.226 50.596 90.159 1.00 13.77 223 VAL D C 1
ATOM 11329 O O . VAL D 2 224 ? 33.225 51.235 91.220 1.00 15.02 223 VAL D O 1
ATOM 11333 N N . TRP D 2 225 ? 34.302 49.975 89.676 1.00 13.81 224 TRP D N 1
ATOM 11334 C CA . TRP D 2 225 ? 35.534 49.827 90.451 1.00 16.21 224 TRP D CA 1
ATOM 11335 C C . TRP D 2 225 ? 36.710 50.498 89.780 1.00 17.74 224 TRP D C 1
ATOM 11336 O O . TRP D 2 225 ? 36.787 50.548 88.556 1.00 17.06 224 TRP D O 1
ATOM 11347 N N . ASP D 2 226 ? 37.638 50.989 90.594 1.00 20.91 225 ASP D N 1
ATOM 11348 C CA . ASP D 2 226 ? 38.927 51.472 90.119 1.00 22.96 225 ASP D CA 1
ATOM 11349 C C . ASP D 2 226 ? 39.918 50.316 90.245 1.00 23.79 225 ASP D C 1
ATOM 11350 O O . ASP D 2 226 ? 40.236 49.877 91.353 1.00 25.25 225 ASP D O 1
ATOM 11355 N N . MET D 2 227 ? 40.394 49.817 89.107 1.00 23.24 226 MET D N 1
ATOM 11356 C CA . MET D 2 227 ? 41.252 48.628 89.081 1.00 25.61 226 MET D CA 1
ATOM 11357 C C . MET D 2 227 ? 42.624 48.884 89.697 1.00 27.53 226 MET D C 1
ATOM 11358 O O . MET D 2 227 ? 43.298 47.953 90.133 1.00 28.64 226 MET D O 1
ATOM 11363 N N . ARG D 2 228 ? 43.019 50.151 89.750 1.00 28.53 227 ARG D N 1
ATOM 11364 C CA . ARG D 2 228 ? 44.280 50.533 90.391 1.00 31.98 227 ARG D CA 1
ATOM 11365 C C . ARG D 2 228 ? 44.220 50.490 91.924 1.00 33.84 227 ARG D C 1
ATOM 11366 O O . ARG D 2 228 ? 45.141 49.983 92.576 1.00 36.60 227 ARG D O 1
ATOM 11374 N N . SER D 2 229 ? 43.146 51.026 92.495 1.00 32.67 228 SER D N 1
ATOM 11375 C CA . SER D 2 229 ? 43.030 51.179 93.943 1.00 34.37 228 SER D CA 1
ATOM 11376 C C . SER D 2 229 ? 42.233 50.045 94.590 1.00 33.31 228 SER D C 1
ATOM 11377 O O . SER D 2 229 ? 42.343 49.798 95.799 1.00 35.09 228 SER D O 1
ATOM 11380 N N . GLY D 2 230 ? 41.422 49.369 93.787 1.00 30.00 229 GLY D N 1
ATOM 11381 C CA . GLY D 2 230 ? 40.544 48.329 94.291 1.00 29.51 229 GLY D CA 1
ATOM 11382 C C . GLY D 2 230 ? 39.275 48.849 94.940 1.00 29.25 229 GLY D C 1
ATOM 11383 O O . GLY D 2 230 ? 38.466 48.051 95.442 1.00 29.53 229 GLY D O 1
ATOM 11384 N N . GLN D 2 231 ? 39.064 50.166 94.904 1.00 29.32 230 GLN D N 1
ATOM 11385 C CA A GLN D 2 231 ? 37.892 50.767 95.538 0.50 29.71 230 GLN D CA 1
ATOM 11386 C CA B GLN D 2 231 ? 37.887 50.754 95.543 0.50 29.80 230 GLN D CA 1
ATOM 11387 C C . GLN D 2 231 ? 36.706 50.927 94.585 1.00 26.91 230 GLN D C 1
ATOM 11388 O O . GLN D 2 231 ? 36.879 51.125 93.377 1.00 24.88 230 GLN D O 1
ATOM 11399 N N . CYS D 2 232 ? 35.506 50.828 95.142 1.00 26.63 231 CYS D N 1
ATOM 11400 C CA . CYS D 2 232 ? 34.287 51.082 94.401 1.00 24.05 231 CYS D CA 1
ATOM 11401 C C . CYS D 2 232 ? 34.163 52.595 94.298 1.00 24.47 231 CYS D C 1
ATOM 11402 O O . CYS D 2 232 ? 34.159 53.289 95.320 1.00 26.34 231 CYS D O 1
ATOM 11405 N N . VAL D 2 233 ? 34.093 53.105 93.072 1.00 22.00 232 VAL D N 1
ATOM 11406 C CA . VAL D 2 233 ? 34.025 54.551 92.848 1.00 22.88 232 VAL D CA 1
ATOM 11407 C C . VAL D 2 233 ? 32.600 55.090 92.661 1.00 21.79 232 VAL D C 1
ATOM 11408 O O . VAL D 2 233 ? 32.332 56.260 92.957 1.00 22.70 232 VAL D O 1
ATOM 11412 N N . GLN D 2 234 ? 31.709 54.235 92.152 1.00 19.55 233 GLN D N 1
ATOM 11413 C CA . GLN D 2 234 ? 30.305 54.573 91.949 1.00 19.12 233 GLN D CA 1
ATOM 11414 C C . GLN D 2 234 ? 29.467 53.333 92.180 1.00 17.68 233 GLN D C 1
ATOM 11415 O O . GLN D 2 234 ? 29.787 52.266 91.660 1.00 16.39 233 GLN D O 1
ATOM 11421 N N . ALA D 2 235 ? 28.383 53.482 92.932 1.00 18.49 234 ALA D N 1
ATOM 11422 C CA . ALA D 2 235 ? 27.473 52.371 93.222 1.00 17.74 234 ALA D CA 1
ATOM 11423 C C . ALA D 2 235 ? 26.047 52.774 92.884 1.00 17.74 234 ALA D C 1
ATOM 11424 O O . ALA D 2 235 ? 25.637 53.921 93.114 1.00 18.78 234 ALA D O 1
ATOM 11426 N N . PHE D 2 236 ? 25.284 51.818 92.380 1.00 16.03 235 PHE D N 1
ATOM 11427 C CA . PHE D 2 236 ? 23.897 52.074 92.028 1.00 16.43 235 PHE D CA 1
ATOM 11428 C C . PHE D 2 236 ? 23.008 51.003 92.654 1.00 17.28 235 PHE D C 1
ATOM 11429 O O . PHE D 2 236 ? 23.310 49.816 92.576 1.00 16.38 235 PHE D O 1
ATOM 11437 N N . GLU D 2 237 ? 21.928 51.437 93.294 1.00 19.05 236 GLU D N 1
ATOM 11438 C CA . GLU D 2 237 ? 21.072 50.532 94.050 1.00 20.67 236 GLU D CA 1
ATOM 11439 C C . GLU D 2 237 ? 19.601 50.856 93.798 1.00 20.47 236 GLU D C 1
ATOM 11440 O O . GLU D 2 237 ? 18.913 51.354 94.679 1.00 22.35 236 GLU D O 1
ATOM 11446 N N . THR D 2 238 ? 19.116 50.576 92.594 1.00 18.20 237 THR D N 1
ATOM 11447 C CA . THR D 2 238 ? 17.719 50.890 92.271 1.00 18.88 237 THR D CA 1
ATOM 11448 C C . THR D 2 238 ? 16.892 49.669 91.865 1.00 17.81 237 THR D C 1
ATOM 11449 O O . THR D 2 238 ? 15.657 49.727 91.889 1.00 18.88 237 THR D O 1
ATOM 11453 N N . HIS D 2 239 ? 17.558 48.578 91.485 1.00 15.62 238 HIS D N 1
ATOM 11454 C CA . HIS D 2 239 ? 16.851 47.341 91.132 1.00 15.25 238 HIS D CA 1
ATOM 11455 C C . HIS D 2 239 ? 16.166 46.794 92.368 1.00 17.29 238 HIS D C 1
ATOM 11456 O O . HIS D 2 239 ? 16.600 47.061 93.498 1.00 18.03 238 HIS D O 1
ATOM 11463 N N . GLU D 2 240 ? 15.098 46.029 92.154 1.00 18.02 239 GLU D N 1
ATOM 11464 C CA . GLU D 2 240 ? 14.302 45.486 93.265 1.00 21.05 239 GLU D CA 1
ATOM 11465 C C . GLU D 2 240 ? 14.667 44.033 93.592 1.00 20.50 239 GLU D C 1
ATOM 11466 O O . GLU D 2 240 ? 14.166 43.457 94.565 1.00 21.64 239 GLU D O 1
ATOM 11472 N N . SER D 2 241 ? 15.546 43.452 92.773 1.00 17.33 240 SER D N 1
ATOM 11473 C CA . SER D 2 241 ? 16.022 42.089 92.978 1.00 17.25 240 SER D CA 1
ATOM 11474 C C . SER D 2 241 ? 17.424 41.950 92.393 1.00 15.82 240 SER D C 1
ATOM 11475 O O . SER D 2 241 ? 18.050 42.954 92.032 1.00 14.62 240 SER D O 1
ATOM 11478 N N . ASP D 2 242 ? 17.912 40.710 92.304 1.00 15.69 241 ASP D N 1
ATOM 11479 C CA . ASP D 2 242 ? 19.291 40.430 91.908 1.00 14.49 241 ASP D CA 1
ATOM 11480 C C . ASP D 2 242 ? 19.678 41.081 90.579 1.00 12.30 241 ASP D C 1
ATOM 11481 O O . ASP D 2 242 ? 18.876 41.110 89.636 1.00 12.10 241 ASP D O 1
ATOM 11486 N N . VAL D 2 243 ? 20.897 41.599 90.503 1.00 11.06 242 VAL D N 1
ATOM 11487 C CA . VAL D 2 243 ? 21.422 42.121 89.227 1.00 9.41 242 VAL D CA 1
ATOM 11488 C C . VAL D 2 243 ? 22.172 40.995 88.504 1.00 8.59 242 VAL D C 1
ATOM 11489 O O . VAL D 2 243 ? 23.264 40.607 88.921 1.00 8.74 242 VAL D O 1
ATOM 11493 N N . ASN D 2 244 ? 21.564 40.471 87.439 1.00 8.24 243 ASN D N 1
ATOM 11494 C CA . ASN D 2 244 ? 22.073 39.289 86.696 1.00 7.89 243 ASN D CA 1
ATOM 11495 C C . ASN D 2 244 ? 23.090 39.585 85.591 1.00 6.83 243 ASN D C 1
ATOM 11496 O O . ASN D 2 244 ? 23.913 38.717 85.233 1.00 6.98 243 ASN D O 1
ATOM 11501 N N . SER D 2 245 ? 23.002 40.789 85.031 1.00 5.29 244 SER D N 1
ATOM 11502 C CA . SER D 2 245 ? 23.825 41.190 83.892 1.00 4.28 244 SER D CA 1
ATOM 11503 C C . SER D 2 245 ? 24.146 42.677 83.941 1.00 3.51 244 SER D C 1
ATOM 11504 O O . SER D 2 245 ? 23.319 43.484 84.360 1.00 3.82 244 SER D O 1
ATOM 11507 N N . VAL D 2 246 ? 25.360 43.032 83.527 1.00 3.65 245 VAL D N 1
ATOM 11508 C CA . VAL D 2 246 ? 25.758 44.438 83.381 1.00 3.21 245 VAL D CA 1
ATOM 11509 C C . VAL D 2 246 ? 26.551 44.579 82.091 1.00 2.63 245 VAL D C 1
ATOM 11510 O O . VAL D 2 246 ? 27.273 43.665 81.699 1.00 2.51 245 VAL D O 1
ATOM 11514 N N . ARG D 2 247 ? 26.433 45.733 81.448 1.00 2.07 246 ARG D N 1
ATOM 11515 C CA . ARG D 2 247 ? 27.103 45.947 80.173 1.00 2.53 246 ARG D CA 1
ATOM 11516 C C . ARG D 2 247 ? 27.302 47.428 79.961 1.00 2.36 246 ARG D C 1
ATOM 11517 O O . ARG D 2 247 ? 26.346 48.178 80.066 1.00 2.71 246 ARG D O 1
ATOM 11525 N N . TYR D 2 248 ? 28.533 47.848 79.679 1.00 2.02 247 TYR D N 1
ATOM 11526 C CA . TYR D 2 248 ? 28.786 49.226 79.276 1.00 2.33 247 TYR D CA 1
ATOM 11527 C C . TYR D 2 248 ? 28.159 49.592 77.943 1.00 2.09 247 TYR D C 1
ATOM 11528 O O . TYR D 2 248 ? 28.195 48.819 76.999 1.00 1.03 247 TYR D O 1
ATOM 11537 N N . TYR D 2 249 ? 27.592 50.792 77.896 1.00 2.63 248 TYR D N 1
ATOM 11538 C CA . TYR D 2 249 ? 27.227 51.448 76.651 1.00 2.80 248 TYR D CA 1
ATOM 11539 C C . TYR D 2 249 ? 28.543 51.783 75.913 1.00 3.80 248 TYR D C 1
ATOM 11540 O O . TYR D 2 249 ? 29.562 52.105 76.561 1.00 3.60 248 TYR D O 1
ATOM 11549 N N . PRO D 2 250 ? 28.546 51.680 74.569 1.00 3.82 249 PRO D N 1
ATOM 11550 C CA . PRO D 2 250 ? 29.807 51.711 73.807 1.00 4.89 249 PRO D CA 1
ATOM 11551 C C . PRO D 2 250 ? 30.719 52.926 73.997 1.00 6.10 249 PRO D C 1
ATOM 11552 O O . PRO D 2 250 ? 31.921 52.808 73.799 1.00 7.72 249 PRO D O 1
ATOM 11556 N N . SER D 2 251 ? 30.167 54.076 74.368 1.00 7.50 250 SER D N 1
ATOM 11557 C CA . SER D 2 251 ? 30.979 55.266 74.658 1.00 9.03 250 SER D CA 1
ATOM 11558 C C . SER D 2 251 ? 31.721 55.140 75.988 1.00 9.19 250 SER D C 1
ATOM 11559 O O . SER D 2 251 ? 32.715 55.834 76.226 1.00 9.70 250 SER D O 1
ATOM 11562 N N . GLY D 2 252 ? 31.234 54.255 76.854 1.00 7.74 251 GLY D N 1
ATOM 11563 C CA . GLY D 2 252 ? 31.819 54.092 78.188 1.00 8.33 251 GLY D CA 1
ATOM 11564 C C . GLY D 2 252 ? 31.246 55.033 79.241 1.00 9.41 251 GLY D C 1
ATOM 11565 O O . GLY D 2 252 ? 31.651 54.986 80.412 1.00 10.42 251 GLY D O 1
ATOM 11566 N N . ASP D 2 253 ? 30.300 55.879 78.847 1.00 9.34 252 ASP D N 1
ATOM 11567 C CA . ASP D 2 253 ? 29.774 56.888 79.761 1.00 11.13 252 ASP D CA 1
ATOM 11568 C C . ASP D 2 253 ? 28.457 56.480 80.428 1.00 9.78 252 ASP D C 1
ATOM 11569 O O . ASP D 2 253 ? 27.853 57.251 81.178 1.00 9.97 252 ASP D O 1
ATOM 11574 N N . ALA D 2 254 ? 28.028 55.257 80.141 1.00 7.74 253 ALA D N 1
ATOM 11575 C CA . ALA D 2 254 ? 26.811 54.698 80.717 1.00 7.37 253 ALA D CA 1
ATOM 11576 C C . ALA D 2 254 ? 26.955 53.188 80.751 1.00 5.60 253 ALA D C 1
ATOM 11577 O O . ALA D 2 254 ? 27.845 52.634 80.095 1.00 4.67 253 ALA D O 1
ATOM 11579 N N . PHE D 2 255 ? 26.111 52.522 81.535 1.00 4.72 254 PHE D N 1
ATOM 11580 C CA . PHE D 2 255 ? 26.038 51.064 81.464 1.00 3.81 254 PHE D CA 1
ATOM 11581 C C . PHE D 2 255 ? 24.598 50.633 81.713 1.00 3.91 254 PHE D C 1
ATOM 11582 O O . PHE D 2 255 ? 23.811 51.385 82.293 1.00 4.85 254 PHE D O 1
ATOM 11590 N N . ALA D 2 256 ? 24.247 49.448 81.224 1.00 3.16 255 ALA D N 1
ATOM 11591 C CA . ALA D 2 256 ? 22.923 48.893 81.456 1.00 3.94 255 ALA D CA 1
ATOM 11592 C C . ALA D 2 256 ? 23.035 47.682 82.359 1.00 4.22 255 ALA D C 1
ATOM 11593 O O . ALA D 2 256 ? 24.074 46.995 82.387 1.00 2.52 255 ALA D O 1
ATOM 11595 N N . SER D 2 257 ? 21.943 47.405 83.067 1.00 5.30 256 SER D N 1
ATOM 11596 C CA . SER D 2 257 ? 21.826 46.198 83.874 1.00 6.05 256 SER D CA 1
ATOM 11597 C C . SER D 2 257 ? 20.523 45.464 83.557 1.00 6.12 256 SER D C 1
ATOM 11598 O O . SER D 2 257 ? 19.569 46.061 83.063 1.00 6.75 256 SER D O 1
ATOM 11601 N N . GLY D 2 258 ? 20.514 44.163 83.813 1.00 5.19 257 GLY D N 1
ATOM 11602 C CA . GLY D 2 258 ? 19.306 43.337 83.709 1.00 5.51 257 GLY D CA 1
ATOM 11603 C C . GLY D 2 258 ? 19.142 42.618 85.027 1.00 6.48 257 GLY D C 1
ATOM 11604 O O . GLY D 2 258 ? 20.122 42.130 85.598 1.00 6.87 257 GLY D O 1
ATOM 11605 N N . SER D 2 259 ? 17.905 42.540 85.513 1.00 7.54 258 SER D N 1
ATOM 11606 C CA . SER D 2 259 ? 17.648 42.071 86.871 1.00 8.67 258 SER D CA 1
ATOM 11607 C C . SER D 2 259 ? 16.562 41.020 86.924 1.00 9.59 258 SER D C 1
ATOM 11608 O O . SER D 2 259 ? 15.707 40.938 86.034 1.00 9.07 258 SER D O 1
ATOM 11611 N N . ASP D 2 260 ? 16.616 40.211 87.981 1.00 10.97 259 ASP D N 1
ATOM 11612 C CA . ASP D 2 260 ? 15.520 39.334 88.379 1.00 12.21 259 ASP D CA 1
ATOM 11613 C C . ASP D 2 260 ? 14.185 40.071 88.530 1.00 13.67 259 ASP D C 1
ATOM 11614 O O . ASP D 2 260 ? 13.116 39.436 88.462 1.00 14.58 259 ASP D O 1
ATOM 11619 N N . ASP D 2 261 ? 14.236 41.392 88.728 1.00 12.76 260 ASP D N 1
ATOM 11620 C CA . ASP D 2 261 ? 13.019 42.198 88.902 1.00 14.66 260 ASP D CA 1
ATOM 11621 C C . ASP D 2 261 ? 12.258 42.463 87.593 1.00 14.16 260 ASP D C 1
ATOM 11622 O O . ASP D 2 261 ? 11.288 43.218 87.582 1.00 15.13 260 ASP D O 1
ATOM 11627 N N . ALA D 2 262 ? 12.726 41.840 86.510 1.00 13.11 261 ALA D N 1
ATOM 11628 C CA . ALA D 2 262 ? 12.094 41.874 85.174 1.00 13.14 261 ALA D CA 1
ATOM 11629 C C . ALA D 2 262 ? 12.340 43.178 84.420 1.00 12.24 261 ALA D C 1
ATOM 11630 O O . ALA D 2 262 ? 11.761 43.396 83.354 1.00 12.69 261 ALA D O 1
ATOM 11632 N N . THR D 2 263 ? 13.153 44.060 84.977 1.00 12.03 262 THR D N 1
ATOM 11633 C CA . THR D 2 263 ? 13.553 45.298 84.313 1.00 10.77 262 THR D CA 1
ATOM 11634 C C . THR D 2 263 ? 14.987 45.259 83.792 1.00 9.47 262 THR D C 1
ATOM 11635 O O . THR D 2 263 ? 15.801 44.565 84.311 1.00 8.34 262 THR D O 1
ATOM 11639 N N . CYS D 2 264 ? 15.260 46.031 82.770 1.00 8.50 263 CYS D N 1
ATOM 11640 C CA . CYS D 2 264 ? 16.600 46.477 82.511 1.00 7.38 263 CYS D CA 1
ATOM 11641 C C . CYS D 2 264 ? 16.708 47.967 82.788 1.00 7.33 263 CYS D C 1
ATOM 11642 O O . CYS D 2 264 ? 15.745 48.670 82.673 1.00 8.77 263 CYS D O 1
ATOM 11645 N N . ARG D 2 265 ? 17.884 48.424 83.167 1.00 5.88 264 ARG D N 1
ATOM 11646 C CA . ARG D 2 265 ? 18.036 49.836 83.518 1.00 6.84 264 ARG D CA 1
ATOM 11647 C C . ARG D 2 265 ? 19.278 50.446 82.909 1.00 6.19 264 ARG D C 1
ATOM 11648 O O . ARG D 2 265 ? 20.268 49.745 82.699 1.00 5.70 264 ARG D O 1
ATOM 11656 N N . LEU D 2 266 ? 19.228 51.743 82.631 1.00 6.45 265 LEU D N 1
ATOM 11657 C CA . LEU D 2 266 ? 20.403 52.452 82.134 1.00 6.30 265 LEU D CA 1
ATOM 11658 C C . LEU D 2 266 ? 20.888 53.444 83.187 1.00 7.36 265 LEU D C 1
ATOM 11659 O O . LEU D 2 266 ? 20.098 54.187 83.743 1.00 8.48 265 LEU D O 1
ATOM 11664 N N . TYR D 2 267 ? 22.189 53.437 83.448 1.00 8.32 266 TYR D N 1
ATOM 11665 C CA . TYR D 2 267 ? 22.805 54.352 84.419 1.00 9.88 266 TYR D CA 1
ATOM 11666 C C . TYR D 2 267 ? 23.769 55.282 83.706 1.00 10.37 266 TYR D C 1
ATOM 11667 O O . TYR D 2 267 ? 24.603 54.834 82.925 1.00 9.63 266 TYR D O 1
ATOM 11676 N N . ASP D 2 268 ? 23.626 56.575 83.976 1.00 11.57 267 ASP D N 1
ATOM 11677 C CA . ASP D 2 268 ? 24.451 57.623 83.398 1.00 12.66 267 ASP D CA 1
ATOM 11678 C C . ASP D 2 268 ? 25.604 57.847 84.370 1.00 13.16 267 ASP D C 1
ATOM 11679 O O . ASP D 2 268 ? 25.392 58.278 85.496 1.00 14.02 267 ASP D O 1
ATOM 11684 N N . LEU D 2 269 ? 26.819 57.520 83.947 1.00 12.53 268 LEU D N 1
ATOM 11685 C CA . LEU D 2 269 ? 27.976 57.623 84.844 1.00 13.77 268 LEU D CA 1
ATOM 11686 C C . LEU D 2 269 ? 28.497 59.034 85.069 1.00 15.89 268 LEU D C 1
ATOM 11687 O O . LEU D 2 269 ? 29.125 59.302 86.095 1.00 17.71 268 LEU D O 1
ATOM 11692 N N . ARG D 2 270 ? 28.245 59.931 84.119 1.00 16.36 269 ARG D N 1
ATOM 11693 C CA . ARG D 2 270 ? 28.777 61.296 84.201 1.00 18.55 269 ARG D CA 1
ATOM 11694 C C . ARG D 2 270 ? 27.903 62.224 85.030 1.00 20.27 269 ARG D C 1
ATOM 11695 O O . ARG D 2 270 ? 28.409 63.118 85.704 1.00 21.55 269 ARG D O 1
ATOM 11703 N N . ALA D 2 271 ? 26.591 62.016 84.965 1.00 19.48 270 ALA D N 1
ATOM 11704 C CA . ALA D 2 271 ? 25.643 62.742 85.806 1.00 21.55 270 ALA D CA 1
ATOM 11705 C C . ALA D 2 271 ? 25.337 61.944 87.087 1.00 21.84 270 ALA D C 1
ATOM 11706 O O . ALA D 2 271 ? 24.738 62.480 88.029 1.00 24.09 270 ALA D O 1
ATOM 11708 N N . ASP D 2 272 ? 25.742 60.672 87.104 1.00 19.96 271 ASP D N 1
ATOM 11709 C CA . ASP D 2 272 ? 25.667 59.793 88.292 1.00 20.18 271 ASP D CA 1
ATOM 11710 C C . ASP D 2 272 ? 24.239 59.455 88.739 1.00 19.49 271 ASP D C 1
ATOM 11711 O O . ASP D 2 272 ? 23.843 59.754 89.860 1.00 21.60 271 ASP D O 1
ATOM 11716 N N . ARG D 2 273 ? 23.462 58.820 87.865 1.00 17.50 272 ARG D N 1
ATOM 11717 C CA . ARG D 2 273 ? 22.092 58.439 88.226 1.00 17.08 272 ARG D CA 1
ATOM 11718 C C . ARG D 2 273 ? 21.466 57.482 87.225 1.00 15.03 272 ARG D C 1
ATOM 11719 O O . ARG D 2 273 ? 21.895 57.413 86.080 1.00 12.93 272 ARG D O 1
ATOM 11727 N N . GLU D 2 274 ? 20.450 56.755 87.683 1.00 14.59 273 GLU D N 1
ATOM 11728 C CA . GLU D 2 274 ? 19.598 55.963 86.808 1.00 13.76 273 GLU D CA 1
ATOM 11729 C C . GLU D 2 274 ? 18.867 56.911 85.868 1.00 13.88 273 GLU D C 1
ATOM 11730 O O . GLU D 2 274 ? 18.338 57.932 86.313 1.00 15.84 273 GLU D O 1
ATOM 11736 N N . VAL D 2 275 ? 18.847 56.586 84.580 1.00 12.65 274 VAL D N 1
ATOM 11737 C CA . VAL D 2 275 ? 18.186 57.462 83.606 1.00 13.43 274 VAL D CA 1
ATOM 11738 C C . VAL D 2 275 ? 17.085 56.799 82.779 1.00 13.19 274 VAL D C 1
ATOM 11739 O O . VAL D 2 275 ? 16.290 57.503 82.150 1.00 13.81 274 VAL D O 1
ATOM 11743 N N . ALA D 2 276 ? 17.041 55.466 82.776 1.00 11.43 275 ALA D N 1
ATOM 11744 C CA . ALA D 2 276 ? 15.959 54.740 82.093 1.00 11.38 275 ALA D CA 1
ATOM 11745 C C . ALA D 2 276 ? 15.639 53.426 82.785 1.00 10.78 275 ALA D C 1
ATOM 11746 O O . ALA D 2 276 ? 16.524 52.765 83.348 1.00 9.34 275 ALA D O 1
ATOM 11748 N N . ILE D 2 277 ? 14.362 53.060 82.737 1.00 11.87 276 ILE D N 1
ATOM 11749 C CA . ILE D 2 277 ? 13.903 51.733 83.128 1.00 12.17 276 ILE D CA 1
ATOM 11750 C C . ILE D 2 277 ? 13.187 51.127 81.924 1.00 12.47 276 ILE D C 1
ATOM 11751 O O . ILE D 2 277 ? 12.249 51.722 81.385 1.00 13.61 276 ILE D O 1
ATOM 11756 N N . TYR D 2 278 ? 13.659 49.967 81.479 1.00 11.54 277 TYR D N 1
ATOM 11757 C CA . TYR D 2 278 ? 13.052 49.248 80.354 1.00 11.34 277 TYR D CA 1
ATOM 11758 C C . TYR D 2 278 ? 12.206 48.123 80.921 1.00 12.53 277 TYR D C 1
ATOM 11759 O O . TYR D 2 278 ? 12.730 47.146 81.451 1.00 11.70 277 TYR D O 1
ATOM 11768 N N . SER D 2 279 ? 10.896 48.302 80.848 1.00 14.77 278 SER D N 1
ATOM 11769 C CA . SER D 2 279 ? 9.943 47.345 81.397 1.00 16.49 278 SER D CA 1
ATOM 11770 C C . SER D 2 279 ? 8.612 47.441 80.675 1.00 18.33 278 SER D C 1
ATOM 11771 O O . SER D 2 279 ? 8.347 48.417 79.961 1.00 18.45 278 SER D O 1
ATOM 11774 N N . LYS D 2 280 ? 7.782 46.421 80.895 1.00 18.95 279 LYS D N 1
ATOM 11775 C CA . LYS D 2 280 ? 6.463 46.316 80.311 1.00 21.61 279 LYS D CA 1
ATOM 11776 C C . LYS D 2 280 ? 5.665 45.406 81.243 1.00 22.94 279 LYS D C 1
ATOM 11777 O O . LYS D 2 280 ? 6.228 44.478 81.833 1.00 21.27 279 LYS D O 1
ATOM 11783 N N . GLU D 2 281 ? 4.370 45.677 81.390 1.00 25.44 280 GLU D N 1
ATOM 11784 C CA . GLU D 2 281 ? 3.507 44.883 82.284 1.00 28.19 280 GLU D CA 1
ATOM 11785 C C . GLU D 2 281 ? 3.432 43.410 81.883 1.00 27.36 280 GLU D C 1
ATOM 11786 O O . GLU D 2 281 ? 3.167 42.550 82.722 1.00 28.80 280 GLU D O 1
ATOM 11792 N N . SER D 2 282 ? 3.656 43.138 80.602 1.00 25.56 281 SER D N 1
ATOM 11793 C CA . SER D 2 282 ? 3.579 41.783 80.054 1.00 25.08 281 SER D CA 1
ATOM 11794 C C . SER D 2 282 ? 4.883 41.010 80.226 1.00 22.21 281 SER D C 1
ATOM 11795 O O . SER D 2 282 ? 4.963 39.820 79.895 1.00 22.72 281 SER D O 1
ATOM 11798 N N . ILE D 2 283 ? 5.900 41.701 80.722 1.00 19.71 282 ILE D N 1
ATOM 11799 C CA . ILE D 2 283 ? 7.205 41.113 80.988 1.00 17.56 282 ILE D CA 1
ATOM 11800 C C . ILE D 2 283 ? 7.405 41.025 82.498 1.00 17.97 282 ILE D C 1
ATOM 11801 O O . ILE D 2 283 ? 7.723 42.024 83.160 1.00 17.00 282 ILE D O 1
ATOM 11806 N N . ILE D 2 284 ? 7.210 39.829 83.042 1.00 18.77 283 ILE D N 1
ATOM 11807 C CA . ILE D 2 284 ? 7.249 39.665 84.489 1.00 20.48 283 ILE D CA 1
ATOM 11808 C C . ILE D 2 284 ? 8.360 38.730 84.985 1.00 19.18 283 ILE D C 1
ATOM 11809 O O . ILE D 2 284 ? 8.572 38.604 86.189 1.00 19.77 283 ILE D O 1
ATOM 11814 N N . PHE D 2 285 ? 9.071 38.089 84.061 1.00 17.89 284 PHE D N 1
ATOM 11815 C CA . PHE D 2 285 ? 10.188 37.210 84.445 1.00 17.48 284 PHE D CA 1
ATOM 11816 C C . PHE D 2 285 ? 11.569 37.884 84.355 1.00 15.34 284 PHE D C 1
ATOM 11817 O O . PHE D 2 285 ? 11.742 38.906 83.682 1.00 14.02 284 PHE D O 1
ATOM 11825 N N . GLY D 2 286 ? 12.549 37.313 85.051 1.00 15.16 285 GLY D N 1
ATOM 11826 C CA . GLY D 2 286 ? 13.868 37.924 85.160 1.00 12.53 285 GLY D CA 1
ATOM 11827 C C . GLY D 2 286 ? 14.599 38.090 83.844 1.00 10.97 285 GLY D C 1
ATOM 11828 O O . GLY D 2 286 ? 14.453 37.273 82.933 1.00 11.02 285 GLY D O 1
ATOM 11829 N N . ALA D 2 287 ? 15.348 39.179 83.733 1.00 9.42 286 ALA D N 1
ATOM 11830 C CA . ALA D 2 287 ? 16.327 39.356 82.659 1.00 8.26 286 ALA D CA 1
ATOM 11831 C C . ALA D 2 287 ? 17.652 38.762 83.130 1.00 8.34 286 ALA D C 1
ATOM 11832 O O . ALA D 2 287 ? 18.162 39.124 84.199 1.00 9.1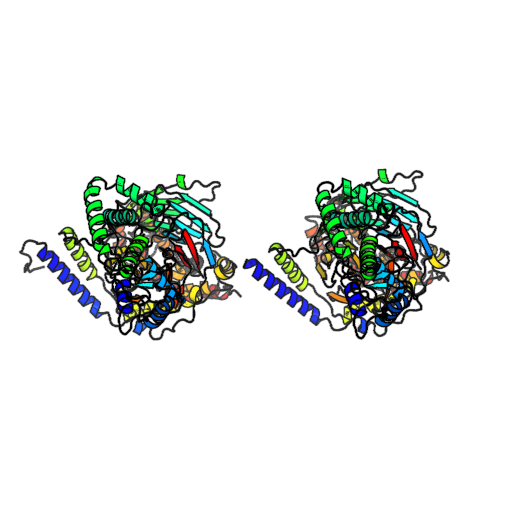6 286 ALA D O 1
ATOM 11834 N N . SER D 2 288 ? 18.212 37.859 82.332 1.00 7.94 287 SER D N 1
ATOM 11835 C CA . SER D 2 288 ? 19.441 37.159 82.705 1.00 8.08 287 SER D CA 1
ATOM 11836 C C . SER D 2 288 ? 20.696 37.782 82.093 1.00 6.52 287 SER D C 1
ATOM 11837 O O . SER D 2 288 ? 21.810 37.545 82.570 1.00 5.86 287 SER D O 1
ATOM 11840 N N . SER D 2 289 ? 20.521 38.541 81.017 1.00 4.98 288 SER D N 1
ATOM 11841 C CA . SER D 2 289 ? 21.649 38.908 80.165 1.00 5.04 288 SER D CA 1
ATOM 11842 C C . SER D 2 289 ? 21.256 40.062 79.269 1.00 4.86 288 SER D C 1
ATOM 11843 O O . SER D 2 289 ? 20.134 40.081 78.748 1.00 5.57 288 SER D O 1
ATOM 11846 N N . VAL D 2 290 ? 22.163 41.028 79.116 1.00 3.58 289 VAL D N 1
ATOM 11847 C CA . VAL D 2 290 ? 21.912 42.212 78.285 1.00 2.87 289 VAL D CA 1
ATOM 11848 C C . VAL D 2 290 ? 23.141 42.552 77.426 1.00 2.45 289 VAL D C 1
ATOM 11849 O O . VAL D 2 290 ? 24.284 42.312 77.836 1.00 1.72 289 VAL D O 1
ATOM 11853 N N . ASP D 2 291 ? 22.909 43.094 76.234 1.00 1.30 290 ASP D N 1
ATOM 11854 C CA . ASP D 2 291 ? 24.015 43.621 75.427 1.00 1.24 290 ASP D CA 1
ATOM 11855 C C . ASP D 2 291 ? 23.472 44.697 74.491 1.00 1.26 290 ASP D C 1
ATOM 11856 O O . ASP D 2 291 ? 22.279 44.687 74.151 1.00 2.07 290 ASP D O 1
ATOM 11861 N N . PHE D 2 292 ? 24.343 45.637 74.125 1.00 0.65 291 PHE D N 1
ATOM 11862 C CA . PHE D 2 292 ? 24.009 46.738 73.224 1.00 1.07 291 PHE D CA 1
ATOM 11863 C C . PHE D 2 292 ? 24.339 46.399 71.787 1.00 1.51 291 PHE D C 1
ATOM 11864 O O . PHE D 2 292 ? 25.331 45.712 71.522 1.00 1.97 291 PHE D O 1
ATOM 11872 N N . SER D 2 293 ? 23.554 46.935 70.855 1.00 1.61 292 SER D N 1
ATOM 11873 C CA . SER D 2 293 ? 23.972 46.971 69.452 1.00 2.59 292 SER D CA 1
ATOM 11874 C C . SER D 2 293 ? 25.172 47.907 69.324 1.00 3.25 292 SER D C 1
ATOM 11875 O O . SER D 2 293 ? 25.507 48.671 70.264 1.00 3.27 292 SER D O 1
ATOM 11878 N N . LEU D 2 294 ? 25.844 47.853 68.177 1.00 3.51 293 LEU D N 1
ATOM 11879 C CA . LEU D 2 294 ? 27.091 48.597 68.005 1.00 4.72 293 LEU D CA 1
ATOM 11880 C C . LEU D 2 294 ? 26.962 50.079 68.378 1.00 5.56 293 LEU D C 1
ATOM 11881 O O . LEU D 2 294 ? 27.839 50.613 69.059 1.00 6.33 293 LEU D O 1
ATOM 11886 N N . SER D 2 295 ? 25.880 50.734 67.936 1.00 6.10 294 SER D N 1
ATOM 11887 C CA . SER D 2 295 ? 25.673 52.161 68.193 1.00 6.13 294 SER D CA 1
ATOM 11888 C C . SER D 2 295 ? 25.153 52.471 69.602 1.00 5.58 294 SER D C 1
ATOM 11889 O O . SER D 2 295 ? 25.092 53.647 69.994 1.00 6.06 294 SER D O 1
ATOM 11892 N N . GLY D 2 296 ? 24.747 51.439 70.341 1.00 4.10 295 GLY D N 1
ATOM 11893 C CA . GLY D 2 296 ? 24.153 51.628 71.658 1.00 3.67 295 GLY D CA 1
ATOM 11894 C C . GLY D 2 296 ? 22.679 52.000 71.623 1.00 4.63 295 GLY D C 1
ATOM 11895 O O . GLY D 2 296 ? 22.066 52.244 72.667 1.00 4.64 295 GLY D O 1
ATOM 11896 N N . ARG D 2 297 ? 22.103 52.058 70.426 1.00 5.43 296 ARG D N 1
ATOM 11897 C CA . ARG D 2 297 ? 20.713 52.456 70.300 1.00 6.31 296 ARG D CA 1
ATOM 11898 C C . ARG D 2 297 ? 19.751 51.357 70.768 1.00 5.90 296 ARG D C 1
ATOM 11899 O O . ARG D 2 297 ? 18.644 51.662 71.238 1.00 6.78 296 ARG D O 1
ATOM 11907 N N . LEU D 2 298 ? 20.172 50.095 70.628 1.00 4.28 297 LEU D N 1
ATOM 11908 C CA . LEU D 2 298 ? 19.342 48.950 71.009 1.00 4.26 297 LEU D CA 1
ATOM 11909 C C . LEU D 2 298 ? 19.973 48.163 72.142 1.00 3.52 297 LEU D C 1
ATOM 11910 O O . LEU D 2 298 ? 21.192 47.991 72.177 1.00 2.72 297 LEU D O 1
ATOM 11915 N N . LEU D 2 299 ? 19.132 47.695 73.057 1.00 3.14 298 LEU D N 1
ATOM 11916 C CA . LEU D 2 299 ? 19.573 46.825 74.131 1.00 2.85 298 LEU D CA 1
ATOM 11917 C C . LEU D 2 299 ? 18.803 45.523 73.968 1.00 3.38 298 LEU D C 1
ATOM 11918 O O . LEU D 2 299 ? 17.570 45.520 73.978 1.00 5.15 298 LEU D O 1
ATOM 11923 N N . PHE D 2 300 ? 19.557 44.445 73.795 1.00 2.29 299 PHE D N 1
ATOM 11924 C CA . PHE D 2 300 ? 19.043 43.099 73.701 1.00 3.39 299 PHE D CA 1
ATOM 11925 C C . PHE D 2 300 ? 19.100 42.459 75.073 1.00 2.92 299 PHE D C 1
ATOM 11926 O O . PHE D 2 300 ? 20.088 42.581 75.777 1.00 2.81 299 PHE D O 1
ATOM 11934 N N . ALA D 2 301 ? 18.023 41.802 75.480 1.00 3.66 300 ALA D N 1
ATOM 11935 C CA . ALA D 2 301 ? 18.004 41.166 76.792 1.00 3.24 300 ALA D CA 1
ATOM 11936 C C . ALA D 2 301 ? 17.319 39.802 76.711 1.00 3.97 300 ALA D C 1
ATOM 11937 O O . ALA D 2 301 ? 16.303 39.654 76.034 1.00 4.80 300 ALA D O 1
ATOM 11939 N N . GLY D 2 302 ? 17.897 38.803 77.370 1.00 3.50 301 GLY D N 1
ATOM 11940 C CA . GLY D 2 302 ? 17.298 37.474 77.419 1.00 4.72 301 GLY D CA 1
ATOM 11941 C C . GLY D 2 302 ? 16.612 37.282 78.753 1.00 5.71 301 GLY D C 1
ATOM 11942 O O . GLY D 2 302 ? 17.063 37.814 79.777 1.00 5.08 301 GLY D O 1
ATOM 11943 N N . TYR D 2 303 ? 15.528 36.517 78.745 1.00 6.68 302 TYR D N 1
ATOM 11944 C CA . TYR D 2 303 ? 14.684 36.390 79.920 1.00 8.48 302 TYR D CA 1
ATOM 11945 C C . TYR D 2 303 ? 14.424 34.959 80.326 1.00 10.10 302 TYR D C 1
ATOM 11946 O O . TYR D 2 303 ? 14.551 34.013 79.517 1.00 10.57 302 TYR D O 1
ATOM 11955 N N . ASN D 2 304 ? 14.030 34.818 81.586 1.00 11.49 303 ASN D N 1
ATOM 11956 C CA . ASN D 2 304 ? 13.701 33.540 82.178 1.00 13.16 303 ASN D CA 1
ATOM 11957 C C . ASN D 2 304 ? 12.453 32.878 81.591 1.00 15.54 303 ASN D C 1
ATOM 11958 O O . ASN D 2 304 ? 12.236 31.694 81.819 1.00 16.95 303 ASN D O 1
ATOM 11963 N N . ASP D 2 305 ? 11.639 33.634 80.849 1.00 15.76 304 ASP D N 1
ATOM 11964 C CA . ASP D 2 305 ? 10.483 33.047 80.154 1.00 17.86 304 ASP D CA 1
ATOM 11965 C C . ASP D 2 305 ? 10.780 32.614 78.706 1.00 17.22 304 ASP D C 1
ATOM 11966 O O . ASP D 2 305 ? 9.865 32.431 77.909 1.00 18.17 304 ASP D O 1
ATOM 11971 N N . TYR D 2 306 ? 12.066 32.458 78.386 1.00 15.23 305 TYR D N 1
ATOM 11972 C CA . TYR D 2 306 ? 12.547 31.884 77.110 1.00 14.67 305 TYR D CA 1
ATOM 11973 C C . TYR D 2 306 ? 12.608 32.894 75.958 1.00 13.95 305 TYR D C 1
ATOM 11974 O O . TYR D 2 306 ? 12.988 32.538 74.843 1.00 14.51 305 TYR D O 1
ATOM 11983 N N . THR D 2 307 ? 12.226 34.141 76.221 1.00 13.54 306 THR D N 1
ATOM 11984 C CA . THR D 2 307 ? 12.129 35.156 75.174 1.00 13.03 306 THR D CA 1
ATOM 11985 C C . THR D 2 307 ? 13.319 36.122 75.198 1.00 10.75 306 THR D C 1
ATOM 11986 O O . THR D 2 307 ? 14.084 36.190 76.166 1.00 10.02 306 THR D O 1
ATOM 11990 N N . ILE D 2 308 ? 13.467 36.861 74.109 1.00 10.29 307 ILE D N 1
ATOM 11991 C CA . ILE D 2 308 ? 14.423 37.951 74.025 1.00 8.19 307 ILE D CA 1
ATOM 11992 C C . ILE D 2 308 ? 13.589 39.193 73.757 1.00 9.39 307 ILE D C 1
ATOM 11993 O O . ILE D 2 308 ? 12.740 39.188 72.865 1.00 10.34 307 ILE D O 1
ATOM 11998 N N . ASN D 2 309 ? 13.797 40.243 74.544 1.00 8.49 308 ASN D N 1
ATOM 11999 C CA . ASN D 2 309 ? 13.140 41.517 74.291 1.00 9.49 308 ASN D CA 1
ATOM 12000 C C . ASN D 2 309 ? 14.184 42.536 73.859 1.00 8.83 308 ASN D C 1
ATOM 12001 O O . ASN D 2 309 ? 15.289 42.576 74.408 1.00 7.23 308 ASN D O 1
ATOM 12006 N N . VAL D 2 310 ? 13.834 43.349 72.871 1.00 9.04 309 VAL D N 1
ATOM 12007 C CA . VAL D 2 310 ? 14.763 44.331 72.332 1.00 7.74 309 VAL D CA 1
ATOM 12008 C C . VAL D 2 310 ? 14.194 45.712 72.635 1.00 8.03 309 VAL D C 1
ATOM 12009 O O . VAL D 2 310 ? 13.039 45.995 72.309 1.00 8.87 309 VAL D O 1
ATOM 12013 N N . TRP D 2 311 ? 15.031 46.567 73.224 1.00 6.32 310 TRP D N 1
ATOM 12014 C CA . TRP D 2 311 ? 14.615 47.862 73.740 1.00 6.57 310 TRP D CA 1
ATOM 12015 C C . TRP D 2 311 ? 15.262 48.992 72.970 1.00 6.58 310 TRP D C 1
ATOM 12016 O O . TRP D 2 311 ? 16.438 48.910 72.621 1.00 4.79 310 TRP D O 1
ATOM 12027 N N . ASP D 2 312 ? 14.489 50.041 72.700 1.00 7.49 311 ASP D N 1
ATOM 12028 C CA . ASP D 2 312 ? 15.044 51.316 72.250 1.00 8.20 311 ASP D CA 1
ATOM 12029 C C . ASP D 2 312 ? 15.631 52.022 73.481 1.00 7.81 311 ASP D C 1
ATOM 12030 O O . ASP D 2 312 ? 14.896 52.495 74.364 1.00 7.78 311 ASP D O 1
ATOM 12035 N N . VAL D 2 313 ? 16.959 52.093 73.523 1.00 7.26 312 VAL D N 1
ATOM 12036 C CA . VAL D 2 313 ? 17.707 52.661 74.648 1.00 7.14 312 VAL D CA 1
ATOM 12037 C C . VAL D 2 313 ? 17.347 54.129 74.934 1.00 9.18 312 VAL D C 1
ATOM 12038 O O . VAL D 2 313 ? 17.273 54.544 76.103 1.00 9.57 312 VAL D O 1
ATOM 12042 N N . LEU D 2 314 ? 17.127 54.901 73.872 1.00 9.68 313 LEU D N 1
ATOM 12043 C CA . LEU D 2 314 ? 16.870 56.329 73.989 1.00 12.31 313 LEU D CA 1
ATOM 12044 C C . LEU D 2 314 ? 15.412 56.681 74.245 1.00 14.38 313 LEU D C 1
ATOM 12045 O O . LEU D 2 314 ? 15.134 57.653 74.943 1.00 16.24 313 LEU D O 1
ATOM 12050 N N . LYS D 2 315 ? 14.501 55.914 73.649 1.00 15.38 314 LYS D N 1
ATOM 12051 C CA . LYS D 2 315 ? 13.064 56.218 73.706 1.00 18.00 314 LYS D CA 1
ATOM 12052 C C . LYS D 2 315 ? 12.307 55.377 74.723 1.00 18.12 314 LYS D C 1
ATOM 12053 O O . LYS D 2 315 ? 11.204 55.746 75.134 1.00 19.43 314 LYS D O 1
ATOM 12059 N N . GLY D 2 316 ? 12.885 54.242 75.110 1.00 15.96 315 GLY D N 1
ATOM 12060 C CA . GLY D 2 316 ? 12.300 53.405 76.159 1.00 16.38 315 GLY D CA 1
ATOM 12061 C C . GLY D 2 316 ? 11.398 52.287 75.674 1.00 17.38 315 GLY D C 1
ATOM 12062 O O . GLY D 2 316 ? 11.125 51.343 76.421 1.00 17.79 315 GLY D O 1
ATOM 12063 N N . SER D 2 317 ? 10.956 52.384 74.423 1.00 18.23 316 SER D N 1
ATOM 12064 C CA A SER D 2 317 ? 9.991 51.440 73.871 0.50 19.43 316 SER D CA 1
ATOM 12065 C CA B SER D 2 317 ? 9.999 51.446 73.830 0.50 18.98 316 SER D CA 1
ATOM 12066 C C . SER D 2 317 ? 10.590 50.064 73.585 1.00 17.62 316 SER D C 1
ATOM 12067 O O . SER D 2 317 ? 11.762 49.937 73.229 1.00 15.89 316 SER D O 1
ATOM 12072 N N . ARG D 2 318 ? 9.770 49.030 73.763 1.00 18.23 317 ARG D N 1
ATOM 12073 C CA . ARG D 2 318 ? 10.137 47.673 73.404 1.00 17.94 317 ARG D CA 1
ATOM 12074 C C . ARG D 2 318 ? 9.963 47.647 71.892 1.00 19.52 317 ARG D C 1
ATOM 12075 O O . ARG D 2 318 ? 8.893 48.008 71.381 1.00 22.44 317 ARG D O 1
ATOM 12083 N N . VAL D 2 319 ? 11.012 47.270 71.172 1.00 18.15 318 VAL D N 1
ATOM 12084 C CA . VAL D 2 319 ? 10.983 47.265 69.703 1.00 19.86 318 VAL D CA 1
ATOM 12085 C C . VAL D 2 319 ? 10.611 45.889 69.156 1.00 20.01 318 VAL D C 1
ATOM 12086 O O . VAL D 2 319 ? 9.920 45.790 68.138 1.00 21.55 318 VAL D O 1
ATOM 12090 N N . SER D 2 320 ? 11.042 44.831 69.845 1.00 18.52 319 SER D N 1
ATOM 12091 C CA . SER D 2 320 ? 10.779 43.453 69.402 1.00 19.29 319 SER D CA 1
ATOM 12092 C C . SER D 2 320 ? 10.710 42.495 70.572 1.00 17.60 319 SER D C 1
ATOM 12093 O O . SER D 2 320 ? 11.379 42.691 71.581 1.00 15.26 319 SER D O 1
ATOM 12096 N N . ILE D 2 321 ? 9.900 41.452 70.432 1.00 17.70 320 ILE D N 1
ATOM 12097 C CA . ILE D 2 321 ? 10.036 40.281 71.285 1.00 16.97 320 ILE D CA 1
ATOM 12098 C C . ILE D 2 321 ? 10.295 39.081 70.375 1.00 17.11 320 ILE D C 1
ATOM 12099 O O . ILE D 2 321 ? 9.608 38.911 69.348 1.00 18.27 320 ILE D O 1
ATOM 12104 N N . LEU D 2 322 ? 11.282 38.267 70.747 1.00 15.22 321 LEU D N 1
ATOM 12105 C CA . LEU D 2 322 ? 11.701 37.133 69.920 1.00 16.13 321 LEU D CA 1
ATOM 12106 C C . LEU D 2 322 ? 11.509 35.811 70.648 1.00 16.81 321 LEU D C 1
ATOM 12107 O O . LEU D 2 322 ? 11.944 35.643 71.797 1.00 16.23 321 LEU D O 1
ATOM 12112 N N . PHE D 2 323 ? 10.874 34.894 69.942 1.00 18.42 322 PHE D N 1
ATOM 12113 C CA . PHE D 2 323 ? 10.570 33.579 70.420 1.00 19.92 322 PHE D CA 1
ATOM 12114 C C . PHE D 2 323 ? 11.390 32.561 69.650 1.00 20.44 322 PHE D C 1
ATOM 12115 O O . PHE D 2 323 ? 11.772 32.788 68.552 1.00 20.89 322 PHE D O 1
ATOM 12123 N N . GLY D 2 324 ? 11.659 31.441 70.283 1.00 20.63 323 GLY D N 1
ATOM 12124 C CA . GLY D 2 324 ? 12.466 30.403 69.709 1.00 20.71 323 GLY D CA 1
ATOM 12125 C C . GLY D 2 324 ? 12.985 29.392 70.700 1.00 20.18 323 GLY D C 1
ATOM 12126 O O . GLY D 2 324 ? 12.779 28.244 70.516 1.00 22.17 323 GLY D O 1
ATOM 12127 N N . HIS D 2 325 ? 13.637 29.832 71.760 1.00 17.57 324 HIS D N 1
ATOM 12128 C CA . HIS D 2 325 ? 14.213 28.939 72.715 1.00 17.00 324 HIS D CA 1
ATOM 12129 C C . HIS D 2 325 ? 13.148 28.179 73.480 1.00 18.74 324 HIS D C 1
ATOM 12130 O O . HIS D 2 325 ? 12.084 28.638 73.622 1.00 19.32 324 HIS D O 1
ATOM 12137 N N . GLU D 2 326 ? 13.475 27.011 73.969 1.00 19.28 325 GLU D N 1
ATOM 12138 C CA . GLU D 2 326 ? 12.508 26.138 74.646 1.00 22.23 325 GLU D CA 1
ATOM 12139 C C . GLU D 2 326 ? 12.752 26.079 76.156 1.00 20.80 325 GLU D C 1
ATOM 12140 O O . GLU D 2 326 ? 12.143 25.279 76.875 1.00 21.84 325 GLU D O 1
ATOM 12146 N N . ASN D 2 327 ? 13.665 26.932 76.620 1.00 17.98 326 ASN D N 1
ATOM 12147 C CA . ASN D 2 327 ? 13.947 27.107 78.044 1.00 17.75 326 ASN D CA 1
ATOM 12148 C C . ASN D 2 327 ? 14.628 28.471 78.250 1.00 15.39 326 ASN D C 1
ATOM 12149 O O . ASN D 2 327 ? 14.798 29.215 77.283 1.00 13.41 326 ASN D O 1
ATOM 12154 N N . ARG D 2 328 ? 14.981 28.808 79.492 1.00 14.69 327 ARG D N 1
ATOM 12155 C CA . ARG D 2 328 ? 15.512 30.138 79.823 1.00 13.41 327 ARG D CA 1
ATOM 12156 C C . ARG D 2 328 ? 16.605 30.568 78.862 1.00 11.68 327 ARG D C 1
ATOM 12157 O O . ARG D 2 328 ? 17.447 29.754 78.482 1.00 11.69 327 ARG D O 1
ATOM 12165 N N . VAL D 2 329 ? 16.592 31.835 78.458 1.00 9.93 328 VAL D N 1
ATOM 12166 C CA . VAL D 2 329 ? 17.772 32.410 77.812 1.00 9.06 328 VAL D CA 1
ATOM 12167 C C . VAL D 2 329 ? 18.720 32.853 78.934 1.00 8.61 328 VAL D C 1
ATOM 12168 O O . VAL D 2 329 ? 18.372 33.692 79.765 1.00 8.83 328 VAL D O 1
ATOM 12172 N N . SER D 2 330 ? 19.917 32.277 78.959 1.00 8.14 329 SER D N 1
ATOM 12173 C CA . SER D 2 330 ? 20.834 32.466 80.091 1.00 7.96 329 SER D CA 1
ATOM 12174 C C . SER D 2 330 ? 21.959 33.436 79.776 1.00 6.61 329 SER D C 1
ATOM 12175 O O . SER D 2 330 ? 22.637 33.940 80.671 1.00 6.29 329 SER D O 1
ATOM 12178 N N . THR D 2 331 ? 22.172 33.675 78.493 1.00 5.59 330 THR D N 1
ATOM 12179 C CA . THR D 2 331 ? 23.340 34.419 78.034 1.00 5.38 330 THR D CA 1
ATOM 12180 C C . THR D 2 331 ? 23.029 35.002 76.669 1.00 4.66 330 THR D C 1
ATOM 12181 O O . THR D 2 331 ? 22.312 34.390 75.886 1.00 5.94 330 THR D O 1
ATOM 12185 N N . LEU D 2 332 ? 23.556 36.194 76.401 1.00 4.09 331 LEU D N 1
ATOM 12186 C CA . LEU D 2 332 ? 23.286 36.908 75.153 1.00 3.21 331 LEU D CA 1
ATOM 12187 C C . LEU D 2 332 ? 24.398 37.924 74.896 1.00 2.57 331 LEU D C 1
ATOM 12188 O O . LEU D 2 332 ? 24.676 38.782 75.762 1.00 1.54 331 LEU D O 1
ATOM 12193 N N . ARG D 2 333 ? 25.037 37.820 73.731 1.00 1.86 332 ARG D N 1
ATOM 12194 C CA . ARG D 2 333 ? 26.037 38.825 73.299 1.00 1.56 332 ARG D CA 1
ATOM 12195 C C . ARG D 2 333 ? 25.864 39.197 71.829 1.00 1.65 332 ARG D C 1
ATOM 12196 O O . ARG D 2 333 ? 25.629 38.338 70.975 1.00 1.88 332 ARG D O 1
ATOM 12204 N N . VAL D 2 334 ? 25.999 40.484 71.545 1.00 1.11 333 VAL D N 1
ATOM 12205 C CA . VAL D 2 334 ? 25.980 40.999 70.171 1.00 1.86 333 VAL D CA 1
ATOM 12206 C C . VAL D 2 334 ? 27.357 40.737 69.581 1.00 2.60 333 VAL D C 1
ATOM 12207 O O . VAL D 2 334 ? 28.355 40.807 70.297 1.00 2.21 333 VAL D O 1
ATOM 12211 N N . SER D 2 335 ? 27.430 40.388 68.298 1.00 4.07 334 SER D N 1
ATOM 12212 C CA . SER D 2 335 ? 28.723 40.017 67.703 1.00 5.22 334 SER D CA 1
ATOM 12213 C C . SER D 2 335 ? 29.638 41.236 67.615 1.00 5.05 334 SER D C 1
ATOM 12214 O O . SER D 2 335 ? 29.149 42.378 67.661 1.00 4.81 334 SER D O 1
ATOM 12217 N N . PRO D 2 336 ? 30.964 41.007 67.515 1.00 5.78 335 PRO D N 1
ATOM 12218 C CA . PRO D 2 336 ? 31.976 42.070 67.503 1.00 6.48 335 PRO D CA 1
ATOM 12219 C C . PRO D 2 336 ? 31.821 43.134 66.429 1.00 7.08 335 PRO D C 1
ATOM 12220 O O . PRO D 2 336 ? 32.255 44.274 66.642 1.00 7.72 335 PRO D O 1
ATOM 12224 N N . ASP D 2 337 ? 31.239 42.771 65.288 1.00 6.72 336 ASP D N 1
ATOM 12225 C CA . ASP D 2 337 ? 30.996 43.741 64.241 1.00 7.54 336 ASP D CA 1
ATOM 12226 C C . ASP D 2 337 ? 29.532 44.211 64.178 1.00 6.95 336 ASP D C 1
ATOM 12227 O O . ASP D 2 337 ? 29.157 44.923 63.263 1.00 8.21 336 ASP D O 1
ATOM 12232 N N . GLY D 2 338 ? 28.741 43.827 65.180 1.00 5.61 337 GLY D N 1
ATOM 12233 C CA . GLY D 2 338 ? 27.357 44.281 65.317 1.00 5.11 337 GLY D CA 1
ATOM 12234 C C . GLY D 2 338 ? 26.383 43.783 64.254 1.00 5.91 337 GLY D C 1
ATOM 12235 O O . GLY D 2 338 ? 25.338 44.394 64.055 1.00 6.67 337 GLY D O 1
ATOM 12236 N N . THR D 2 339 ? 26.704 42.669 63.596 1.00 6.33 338 THR D N 1
ATOM 12237 C CA . THR D 2 339 ? 25.846 42.111 62.530 1.00 7.98 338 THR D CA 1
ATOM 12238 C C . THR D 2 339 ? 24.853 41.049 63.002 1.00 8.30 338 THR D C 1
ATOM 12239 O O . THR D 2 339 ? 23.952 40.658 62.251 1.00 9.84 338 THR D O 1
ATOM 12243 N N . ALA D 2 340 ? 25.030 40.576 64.230 1.00 7.04 339 ALA D N 1
ATOM 12244 C CA . ALA D 2 340 ? 24.194 39.509 64.767 1.00 7.36 339 ALA D CA 1
ATOM 12245 C C . ALA D 2 340 ? 24.243 39.544 66.284 1.00 6.14 339 ALA D C 1
ATOM 12246 O O . ALA D 2 340 ? 25.046 40.282 66.884 1.00 4.16 339 ALA D O 1
ATOM 12248 N N . PHE D 2 341 ? 23.389 38.744 66.920 1.00 6.19 340 PHE D N 1
ATOM 12249 C CA . PHE D 2 341 ? 23.600 38.449 68.321 1.00 5.67 340 PHE D CA 1
ATOM 12250 C C . PHE D 2 341 ? 23.416 36.964 68.547 1.00 6.00 340 PHE D C 1
ATOM 12251 O O . PHE D 2 341 ? 22.749 36.281 67.759 1.00 6.37 340 PHE D O 1
ATOM 12259 N N . CYS D 2 342 ? 24.042 36.460 69.606 1.00 5.27 341 CYS D N 1
ATOM 12260 C CA . CYS D 2 342 ? 23.902 35.059 69.941 1.00 5.98 341 CYS D CA 1
ATOM 12261 C C . CYS D 2 342 ? 23.240 34.947 71.296 1.00 5.26 341 CYS D C 1
ATOM 12262 O O . CYS D 2 342 ? 23.589 35.679 72.220 1.00 4.09 341 CYS D O 1
ATOM 12265 N N . SER D 2 343 ? 22.272 34.041 71.398 1.00 5.77 342 SER D N 1
ATOM 12266 C CA . SER D 2 343 ? 21.674 33.689 72.678 1.00 6.04 342 SER D CA 1
ATOM 12267 C C . SER D 2 343 ? 21.980 32.236 73.024 1.00 6.64 342 SER D C 1
ATOM 12268 O O . SER D 2 343 ? 21.924 31.371 72.160 1.00 8.10 342 SER D O 1
ATOM 12271 N N . GLY D 2 344 ? 22.296 31.980 74.286 1.00 6.21 343 GLY D N 1
ATOM 12272 C CA . GLY D 2 344 ? 22.462 30.623 74.798 1.00 6.98 343 GLY D CA 1
ATOM 12273 C C . GLY D 2 344 ? 21.312 30.312 75.741 1.00 7.97 343 GLY D C 1
ATOM 12274 O O . GLY D 2 344 ? 20.767 31.215 76.373 1.00 7.52 343 GLY D O 1
ATOM 12275 N N . SER D 2 345 ? 20.950 29.040 75.858 1.00 9.26 344 SER D N 1
ATOM 12276 C CA . SER D 2 345 ? 19.741 28.684 76.581 1.00 9.95 344 SER D CA 1
ATOM 12277 C C . SER D 2 345 ? 19.868 27.417 77.420 1.00 11.49 344 SER D C 1
ATOM 12278 O O . SER D 2 345 ? 20.664 26.519 77.120 1.00 11.73 344 SER D O 1
ATOM 12281 N N . TRP D 2 346 ? 19.043 27.344 78.461 1.00 11.51 345 TRP D N 1
ATOM 12282 C CA . TRP D 2 346 ? 18.889 26.127 79.235 1.00 13.46 345 TRP D CA 1
ATOM 12283 C C . TRP D 2 346 ? 18.303 24.977 78.397 1.00 15.07 345 TRP D C 1
ATOM 12284 O O . TRP D 2 346 ? 18.252 23.853 78.867 1.00 16.92 345 TRP D O 1
ATOM 12295 N N . ASP D 2 347 ? 17.853 25.260 77.172 1.00 14.68 346 ASP D N 1
ATOM 12296 C CA . ASP D 2 347 ? 17.386 24.195 76.271 1.00 17.47 346 ASP D CA 1
ATOM 12297 C C . ASP D 2 347 ? 18.533 23.422 75.573 1.00 17.88 346 ASP D C 1
ATOM 12298 O O . ASP D 2 347 ? 18.279 22.589 74.699 1.00 19.27 346 ASP D O 1
ATOM 12303 N N . HIS D 2 348 ? 19.776 23.713 75.973 1.00 16.49 347 HIS D N 1
ATOM 12304 C CA . HIS D 2 348 ? 20.998 23.006 75.515 1.00 17.32 347 HIS D CA 1
ATOM 12305 C C . HIS D 2 348 ? 21.589 23.600 74.235 1.00 16.53 347 HIS D C 1
ATOM 12306 O O . HIS D 2 348 ? 22.594 23.086 73.721 1.00 17.48 347 HIS D O 1
ATOM 12313 N N . THR D 2 349 ? 20.981 24.674 73.716 1.00 15.15 348 THR D N 1
ATOM 12314 C CA . THR D 2 349 ? 21.377 25.199 72.412 1.00 14.54 348 THR D CA 1
ATOM 12315 C C . THR D 2 349 ? 21.782 26.661 72.452 1.00 12.50 348 THR D C 1
ATOM 12316 O O . THR D 2 349 ? 21.505 27.367 73.421 1.00 11.32 348 THR D O 1
ATOM 12320 N N . LEU D 2 350 ? 22.459 27.101 71.391 1.00 11.94 349 LEU D N 1
ATOM 12321 C CA . LEU D 2 350 ? 22.643 28.518 71.139 1.00 10.45 349 LEU D CA 1
ATOM 12322 C C . LEU D 2 350 ? 22.033 28.845 69.788 1.00 10.92 349 LEU D C 1
ATOM 12323 O O . LEU D 2 350 ? 21.986 27.998 68.891 1.00 12.29 349 LEU D O 1
ATOM 12328 N N . ARG D 2 351 ? 21.552 30.074 69.651 1.00 9.94 350 ARG D N 1
ATOM 12329 C CA . ARG D 2 351 ? 21.009 30.549 68.377 1.00 10.79 350 ARG D CA 1
ATOM 12330 C C . ARG D 2 351 ? 21.748 31.810 67.966 1.00 9.64 350 ARG D C 1
ATOM 12331 O O . ARG D 2 351 ? 22.038 32.659 68.815 1.00 7.90 350 ARG D O 1
ATOM 12339 N N . VAL D 2 352 ? 22.069 31.929 66.677 1.00 10.52 351 VAL D N 1
ATOM 12340 C CA . VAL D 2 352 ? 22.604 33.188 66.162 1.00 10.27 351 VAL D CA 1
ATOM 12341 C C . VAL D 2 352 ? 21.499 33.849 65.347 1.00 11.01 351 VAL D C 1
ATOM 12342 O O . VAL D 2 352 ? 20.917 33.231 64.463 1.00 12.76 351 VAL D O 1
ATOM 12346 N N . TRP D 2 353 ? 21.202 35.099 65.677 1.00 9.93 352 TRP D N 1
ATOM 12347 C CA . TRP D 2 353 ? 20.099 35.825 65.084 1.00 10.74 352 TRP D CA 1
ATOM 12348 C C . TRP D 2 353 ? 20.599 37.017 64.290 1.00 11.18 352 TRP D C 1
ATOM 12349 O O . TRP D 2 353 ? 21.548 37.686 64.702 1.00 10.01 352 TRP D O 1
ATOM 12360 N N . ALA D 2 354 ? 19.921 37.318 63.189 1.00 13.36 353 ALA D N 1
ATOM 12361 C CA . ALA D 2 354 ? 20.206 38.521 62.406 1.00 14.10 353 ALA D CA 1
ATOM 12362 C C . ALA D 2 354 ? 18.971 38.893 61.613 1.00 16.49 353 ALA D C 1
ATOM 12363 O O . ALA D 2 354 ? 18.856 40.034 61.176 1.00 17.02 353 ALA D O 1
#

InterPro domains:
  IPR000591 DEP domain [PF00610] (33-103)
  IPR000591 DEP domain [PS50186] (30-105)
  IPR000591 DEP domain [SM00049] (30-105)
  IPR015898 G-protein, gamma subunit-like domain [PF00631] (216-280)
  IPR015898 G-protein, gamma subunit-like domain [SM00224] (219-280)
  IPR015898 G-protein, gamma subunit-like domain [SM01224] (216-280)
  IPR015898 G-protein, gamma subunit-like domain [cd00068] (219-274)
  IPR016137 RGS domain [PF00615] (299-413)
  IPR016137 RGS domain [PR01301] (296-317)
  IPR016137 RGS domain [PR01301] (318-336)
  IPR016137 RGS domain [PR01301] (346-369)
  IPR016137 RGS domain [PR01301] (388-407)
  IPR016137 RGS domain [PS50132] (299-414)
  IPR016137 RGS domain [SM00315] (299-414)
  IPR036284 G-protein gamma-like domain superfamily [G3DSA:4.10.260.10] (212-265)
  IPR036284 G-protein gamma-like domain superfamily [SSF48670] (220-276)
  IPR036305 RGS domain superfamily [SSF48097] (285-415)
  IPR036388 Winged helix-like DNA-binding domain superfamily [G3DSA:1.10.10.10] (1-110)
  IPR036390 Winged helix DNA-binding domain superfamily [SSF46785] (11-114)
  IPR040759 Regulator of G-protein signalling, DHEX domain [PF18148] (106-204)

Radius of gyration: 47.47 Å; Cα contacts (8 Å, |Δi|>4): 3173; chains: 4; bounding box: 95×103×143 Å

Solvent-accessible surface area: 69924 Å² total; per-residue (Å²): 90,44,144,65,51,10,50,25,25,20,12,145,61,0,50,57,12,0,134,43,1,87,55,123,154,101,20,9,168,76,68,127,39,237,97,141,20,100,27,14,54,85,6,0,15,0,24,23,0,10,95,30,0,16,100,100,14,194,18,67,95,115,7,0,40,28,6,0,26,3,0,1,44,12,5,0,0,3,8,43,144,71,44,80,53,40,65,0,49,95,69,93,36,64,1,23,4,3,43,90,185,24,42,8,61,35,70,161,76,15,100,42,19,74,4,0,14,9,0,2,16,44,44,58,67,122,175,40,61,12,80,129,24,11,86,127,41,37,81,122,5,56,155,112,10,93,159,78,26,126,100,0,52,117,35,0,115,89,72,68,187,73,23,126,138,73,86,134,24,6,78,134,7,52,51,23,13,32,50,8,26,15,14,6,22,60,36,12,102,86,103,79,82,18,50,47,56,19,28,40,32,47,48,24,27,67,93,154,158,192,80,82,47,97,37,0,140,103,48,18,114,45,16,95,35,2,42,159,102,113,27,47,110,1,48,75,2,0,12,31,3,9,145,31,2,90,75,2,42,60,23,0,7,31,50,64,39,28,76,36,22,12,0,2,83,73,88,61,38,75,31,20,91,28,26,44,140,127,13,115,50,0,5,73,76,26,0,68,72,2,42,49,41,1,13,30,0,4,125,22,53,37,0,59,109,8,0,30,118,13,0,120,131,74,195,34,14,60,26,4,14,0,24,72,23,3,42,74,1,10,13,3,11,9,97,104,24,118,134,38,0,56,98,12,48,120,69,2,1,16,121,77,16,222,90,131,9,98,13,70,59,157,11,48,71,79,0,60,104,23,28,169,147,24,64,31,18,9,2,19,36,0,8,68,36,2,11,82,70,2,81,170,69,11,23,43,111,0,41,147,8,95,36,11,118,120,23,47,89,108,10,59,132,38,166,129,87,59,40,59,64,36,101,75,80,1,105,64,12,64,32,111,17,114,104,80,33,49,157,53,56,81,27,58,4,118,80,44,0,99,204,15,151,91,53,65,163,50,93,16,116,41,68,36,52,1,143,40,12,54,40,19,0,21,25,4,25,11,7,138,60,40,54,56,0,0,0,0,0,38,60,0,58,2,0,1,2,7,0,26,63,51,92,107,77,23,53,7,86,8,100,47,68,33,2,32,0,5,3,17,1,58,67,23,76,10,0,0,0,0,1,60,21,42,54,0,0,13,1,46,21,40,206,80,206,151,43,84,6,62,77,63,62,74,50,7,0,110,13,119,16,4,0,16,14,15,30,8,10,76,22,36,68,3,0,0,0,0,0,1,40,11,20,0,3,1,18,0,8,90,67,21,81,87,29,44,29,1,112,36,16,57,8,0,0,25,11,16,21,32,6,44,27,56,76,10,32,35,0,0,0,0,0,7,23,74,63,2,8,5,1,31,6,124,58,12,71,25,9,28,30,14,89,58,11,127,2,2,0,33,6,1,29,12,0,37,33,5,55,0,0,0,0,0,0,13,2,2,15,0,17,0,2,0,24,90,6,22,76,34,13,18,82,0,54,69,117,7,11,9,7,1,0,23,6,0,11,11,1,30,0,0,20,5,0,0,0,0,1,26,14,27,1,2,1,0,1,6,0,3,86,30,63,57,38,21,35,16,64,30,12,143,28,41,0,23,10,2,64,16,5,42,17,1,0,0,0,0,0,0,0,23,33,74,21,0,54,0,8,10,91,42,140,73,52,8,52,26,27,18,12,146,66,0,42,55,14,0,122,58,1,72,62,133,165,100,15,8,171,77,94,66,181,201,68,162,15,124,21,8,41,52,12,0,16,0,20,21,0,22,110,31,0,22,123,102,15,202,24,62,95,121,7,0,43,26,6,0,30,4,0,0,50,12,6,0,0,5,6,56,66,68,50,66,52,36,63,2,50,81,78,92,20,48,0,31,2,1,40,86,188,26,18,6,62,34,80,165,65,15,98,42,17,76,6,0,12,10,0,4,22,47,51,70,76,139,195,47,79,14,72,142,29,8,80,126,37,38,80,113,3,45,157,122,14,82,162,82,38,113,104,0,55,124,50,0,124,102,74,64,179,88,25,116,140,110,87,163,48,6,72,170,3,65,49,30,10,31,70,10,28,15,13,6,22,61,36,14,105,89,95,93,78,20,52,41,55,18,34,40,34,45,29,33,26,75,75,135,145,177,82,66,74,101,51,0,128,88,52,11,102,43,24,84,43,2,35,165,110,111,25,50,93,0,47,82,2,1,16,23,3,18,144,34,2,84,76,2,34,62,22,0,8,22,41,61,38,27,110,31,22,12,0,2,67,44,37,56,36,85,31,21,91,34,29,42,140,128,30,141,66,0,6,75,72,26,0,69,74,2,42,48,39,0,15,30,0,4,131,21,47,24,0,65,116,11,0,59,105,16,0,108,121,61,186,35,6,60,22,6,12,0,19,70,22,3,46,79,1,16,33,1,30,49,65,82,6,125,104,45,0,65,95,12,50,133,45,4,1,17,124,81,12,223,90,129,16,99,11,68,59,156,12,52,62,72,0,59,108,21,30,165,146,35,57,20,13,7,2,23,34,0,8,50,38,9,4,67,70,2,73,152,62,6,19,39,97,0,38,160,10,98,31,11,110,101,22,44,84,105,14,61,98,17,180,134,197,71,77,122,68,132,146,148,141,103,72,71,73,54,11,73,68,79,0,97,76,30,84,37,118,18,109,95,74,23,60,128,48,51,74,27,62,7,133,82,32,2,121,208,11,148,71,52,58,184,38,119,19,126,41,63,29,47,0,137,46,12,52,39,21,0,20,25,4,23,10,4,130,60,42,54,67,0,0,0,0,0,37,45,0,96,1,11,1,2,7,0,24,61,53,90,109,69,28,70,7,78,8,110,20,71,33,0,30,1,4,3,14,0,51,65,24,75,11,0,0,0,0,0,56,28,43,67,0,0,14,1,49,22,41,219,78,184,133,46,87,4,62,78,66,65,78,53,8,1,134,15,118,14,7,0,14,13,15,30,7,8,87,16,37,64,3,0,0,0,0,0,1,41,11,22,0,4,0,20,0,19,82,57,20,118,93,32,44,32,1,97,42,15,60,8,0,0,27,11,14,21,36,11,44,42,51,39,49,22,36,0,0,0,0,0,6,22,64,57,2,8,4,0,37,8,120,55,6,79,19,12,28,31,14,101,59,10,130,2,1,0,34,6,1,30,12,0,38,32,8,54,0,0,0,0,0,0,14,3,2,15,0,18,0,2,0,24,90,0,23,52,37,13,16,85,0,59,68,120,5,8,13,5,1,0,21,7,0,11,11,1,30,0,0,9,0,0,0,0,0,0,24,13,24,1,1,1,2,2,1,1,2,74,29,62,56,39,18,36,20,59,27,11,144,22,40,0,23,11,1,65,15,5,47,20,1,0,0,0,0,0,0,0,24,33,72,19,0,54,0,6,14

B-factor: mean 35.4, std 28.02, range [0.02, 244.05]

Organism: Mus musculus (NCBI:txid10090)

Nearest PDB structures (foldseek):
  2pbi-assembly2_C  TM=9.869E-01  e=2.646E-65  Mus musculus
  6n9g-assembly2_B  TM=8.802E-01  e=1.582E-35  Bos taurus
  6n9g-assembly1_A  TM=8.780E-01  e=1.113E-35  Bos taurus
  1fqi-assembly1_A  TM=9.700E-01  e=1.274E-18  Bos taurus
  1fqk-assembly1_B  TM=9.440E-01  e=9.500E-18  Bos taurus

Secondary structure (DSSP, 8-state):
---BPPP-THHHHHHHHHHHHT-TTTS------SS---SSPPPEEHHHHHHHHHHHHT--HHHHHHHHHHHHHTTSEEESSSTT--S--SSS-EEEEPPGGGS--SS-PPPHHHHHHHHHHHHHTSSS---HHHHHHHHHHHHHTGGGHHHHHHHHHHHHHHHTTS-HHHHHHHHHHHHHHHHHHSPPTTS--TT---SPBSS-TT--PPPPHHHHHHHHHHHHHHHHS----HHHHHHHHHHHHHHHGGG-HHHH--SS--HHHH--THHHHHT-TT-SS-BHHHHHHTTT-HHHHHHSHHHHHHHHHHHHHTT-TTHHHHHHHHHHHHHS-SSSHHHHHHHHIIIIISTT-TT-----HHHHHHHHHHTTS--TTTTHHHHHHHHHHIIIIIHHHHHTSHHHHHHHHH-B---/-HHHHHHHHHHHHHHHHHHHHHHTT----HHHHTTTSPPP------EEEEEE--SS-EEEEEE-TTSSEEEEEETTSEEEEEETTT--EEEEEE-SSS---EEEE-TTSSEEEEESTTSEEEEEE----TT--SGGG-EEEEE-SS-EEEEEE-SSSSEEEEEETTSEEEEEETTT--EEEEEE--SS-EEEEEE---SS--EEEEEETTS-EEEEETTT--EEEEE---SS-EEEEEE-TTSSEEEEEETTS-EEEEETTTTEEEEEE--TT--SPEEEEEE-TTSSEEEEEETTS-EEEEETTT-SEEEEE---SS-EEEEEE-TTSS-EEEEETTSEEEEE-/---BPPP-THHHHHHHHHHHHT-TTTSPPPS-S-----SSPPPEEHHHHHHHHHHHHT--HHHHHHHHHHHHHTTSEEESSSTT--S--SSS-EEEEPPGGGS--SS-PPPHHHHHHHHHHHHHHSTT---HHHHHHHHHHHHHSTTTHHHHHHHHHHHHHHHTSS-HHHHHHHHHHHHHHHHHHSPPTTS--TT---SPBSS-TT--PPPPHHHHHHHHHHHHHHHTS----HHHHHHHHHHHHHHHGGG-HHHH--SS--HHHH--THHHHHT-TT-SS-BHHHHHHTTT-HHHHHHSHHHHHHHHHHHHHTT--HHHHHHHHHHHHHHS-GGGHHHHHHHHIIIIISTT-TT-----HHHHHHHHHHTTS--TTTTHHHHHHHHHHIIIIIHHHHHTSHHHHHHHHH-B---/----TT--SPP-HHHHHHHHHHHHHHHHHHHHTT----HHHHTTTSPPP------EEEEEE--SS-EEEEEE-TTSSEEEEEETTSEEEEEETTT--EEEEEE-SSS---EEEE-TTSSEEEEESTTSEEEEEE----TT--GGGG-EEEEE-SS-EEEEEE-SSTTEEEEEETTSEEEEEETTT--EEEEEE--SS-EEEEEE---SSS-EEEEEETTS-EEEEETTT--EEEEE---SS-EEEEEE-TTSSEEEEEETTS-EEEEETTTTEEEEEE--TT--SPEEEEEE-TTSSEEEEEETTS-EEEEETTT--EEEEE---SS-EEEEEE-TTSS-EEEEETTSEEEEE-

Foldseek 3Di:
DFDFFDDDVVQVVLVVVLVQQPDPPLHFDFDDDPDDADQFDGKHALQSQLVSQCVVVVDDSVVSQVVQLVCQLQLQKAFPPPGLDSGRDNDRTIIGGADPVLGDDRGDADDLLVLLLVLLLVCVVDVPPDDPVSVVSNVVSCPVVVVCVVVSNVSSVVVNVVLVVDDPNNSSVVNSSVVSSCCQRVNDPPDDNPVCPDDHHNDYPPDPDDQDPVNVVVVVVVVVVVVPDDDDDCCVVVVVVVVVCVLCVCVPCVRNADPPGDCVVVVDCVVVVQVPLPDPAHALVLLVQCLPAVCSQCVRPVSVVLLLVLCVVVVNNCLVVLLVLLVCLQPHDFVCNLVSLVVSCQQEPDVVHVSHDDDDPVLVVQLVVLNVPTGSCSCVSVSVRSSVCCRPPVSVVSCVDVSSVVSSVRHDDGD/DVVVVVVVVVVVVVVVVVVVVLVVPCPDFLLVVCVDPDDDDADDKDFPFKQFDFPFFWQEKEAALVLFWMWTAAQQQKIWIARRVVSHTQDIDGHPHGAFNEKEAFNVNQKMWIWWQVQWIWIWGHDPDDVDDRVVRIQTQEHHPGTWQYKYAANGPQKMWTFFQNQKIFITGRVVSDTPEIAHDGPGGWHEKDFFPEPVRQWIWTWFQSQKIFIAGNVPSDGPAMDHDGPGGFQEKAAQNHRQKIWTWFQQQWIWIAGNVSRGTRAIQHDPVRGGTWNEWEAQNNRQKIWTWTQVQKIWIARRSNRYTSDIGHDGPGGFHYKYQTSVRPWMKTTGSSNMITIMD/DFDAFDDDVVQVVLVVVLVQLPDPPLHFDADDPDDPADLFAGKDALQSQLVSQCVVVVDDSVVSQVVQLVCQLQLQKAWPPPRLDRGRDNDRTIIGGADPVLGDDRGDADDLLVLLLLLLLVCVVDVPPADPVSVVSNVVSCVVPVVCVVVSNVSSVVVNVVLVVDDPNHSVVVNSSVVSSCCQRVNDPPDDNPVCPDDHHRDYPPDDDDDDPVRVVVVVVVVVVVVVDDDDDPCVVVVVVVVVCVLCQCVPCVRNNDPPGDCVVPVDCVRVQQCPLPRPAHALVLLVQCLVFVCSLCVRPVSVVLLCVLQVVVVHNLLVVLLVLLVCLQPHDFVCNLVSLVVSCQQEPDVVHVSHDDDDPVLVVQLVVLNVPTGSCSCVSVSVRSSVVCRVPSSVVSCVDVSSVVSNVRHDDHD/DPDCPPVPDDDDPVVVVVVVVVVVVVVVVVLVVLCDDALQVVCVPPDDDDADDKDFDFKQFDFPFFWQEKEAALVQFWMWTAHQQQKIWIASRVVSHTQDIDGHPHGCFNEKEAFNVNFKMWIFWAVQWIWIFGRDPDDVDDRVVRIGTQGHHPGTWQYKYAANGPQKMWTFFQNQKIFITGRVVSDTPEIAHDGPGGWHEKAWFLEPDFGWIWTWFQSQKIFIARSVVNYTPAMDHDGPGGFQEKAAQNNRQKIWTWFQQQWIWIAGNVSRGTRAIQHDPVRGGTWREWEAAPNRQKIWTWTQVQKIWIAGPSNNDTNDIDHDGPGGFNYKYQTSVRPWMKTTGSSNMITIMD

CATH classification: 1.10.10.10 (+3 more: 1.10.1240.60, 4.10.260.10, 1.10.167.10)

GO terms:
  GO:0036367 light adaption (P, IDA)
  GO:1990603 dark adaptation (P, IDA)
  GO:0005096 GTPase activator activity (F, TAS)
  GO:0007186 G protein-coupled receptor signaling pathway (P, TAS)
  GO:0005515 protein binding (F, IPI)
  GO:0098839 postsynaptic density membrane (C, IDA)
  GO:0098978 glutamatergic synapse (C, IDA)
  GO:0042734 presynaptic membrane (C, IDA)
  GO:0001750 photoreceptor outer segment (C, IDA)
  GO:0001917 photoreceptor inner segment (C, IDA)